Protein AF-0000000083894769 (afdb_homodimer)

Foldseek 3Di:
DQQDPPPDPQQPDPVSVLVVLVVLLVCLQPDPLLVLLVCLLRPHDHPPVCVVSSVVSNVSNCVSCVVVVHHSLQAALPDPSPDPDDPSQVSLLVSLVVQLVVCVVVVARPPSLVCCLPVNVVSNQPHNLCSLLPAAQQDPDHDSSNSNVVNCVVVVSHPPVSVVVSVVSNVVRNVVPDDPDPPDDLLVVLLVLLVVLLVCLLVVPVVVSLVSLVVNLVSVCVVVVADPPPPPVQCPPDPDPVLLSNLVSLLVSQLSSVVSNCVVPFLQPGDCSLLSNVVSQVVGVVNVVSNLVVLLCCQPPVLVVDDLSSLLSVLQNLLSQLLNDVDDCRSSLVSLQSQACAFPSSLVSLLSNLLSNLLSLCLNCVVDDLVSSPSRHHLSSLLSLVLRVVLPPVVLLDDDDPPPPDDLPPPCPDDSRPLSPCSPVPPDVNVSSSCCSSDPSSVVVLVDQSNAQAPLNSLLNQQSHQQVRHPDDPVSVLVSVCCCLPVNALCDCVSSRHNVNDLLSSLLSLLLSQLDDNPPPPPSVPPPCCPVPVVCPRTCSVSSLVVSQVSLVCCQVVVVVPDPDQSLLSVLVSLVVNQDDPPVDPVSLVSLLSSVVSVLVSCLVHQLLSQWDWDQDPNWTAIDNVSVLCSCLPRVQSRDVVHLAHDLSSLLRNLLNLQVNLLPTPHSLVRSVVVVVVCCVSPVSSVLRCLLNVVVNVVVVQVSNCVSPVPDDHRDLNVLSVVLLVVLLVLQVDDDPDDHDDDDLLSNLSSNLNNPVPDPPRVVSLLVVLVVCLVVPSLSSLLLNLVVLLSVQLSCQQPVDPPNPPPSLSSNQSSLQSNLQPCNNLLQLPLDDPPDDHDSSNSSGHPLSSLCSLVSVLQSVLPYDPVSLVSNLVHQCSLLSLLVSLLSLLVCVVVVNHRPGPPDDDSVVSSVSSVVSSLVSLVPHDLPSDDLVSLVVSLVSCVVRPVVVNVSSVVSNPPDPPPDD/DFQDPPPDPQQPDPVSVLVVLVVLLVCLQPDDLLVLLSCLLRPHDHPPVCVVSSVVSNVSSCVSCVVVVHHSLQAALPDPSPDPDDPSQVSLLVSLVVQLVVCVVVVARPPSLVCCLPVNVVSNQPHNLCSLLPADQQDPDHDSSNSNVVNCVVVVSHPPVSVVVSVVSNVVNNVVPDDPDPPDDLLVVLLVLLVVLLVCLLVVPVVVSLVSLVVNLVSVCVVVVADPPPPPVQCPPDPPPVLLSNLVSLLVSLLSSVVSNCVVPFLQPGDCSLLSNVVSQVVGPVNVVSNLVVLLCCQPPVLVVDDLSSLLSVLQNLLSQLLNDVDDCRSSLVSLQSQACAFPSSLVSLLSNLLSNLLSLCLNCVVPPLVSSPSRHHLSSLLSLVLRVVLQPVVLLDDDDPPPPDDLPPPCPDDSSVLSPCSPVPPDVNVSSVCCSSDPSSVVVLVDQSNAQAPLNSLLNQQSHQQVRHPDDPVSVLVSVCCCLPPNALCDCVSSRHNVNDLLSSLLSLLLSQLDDNPPPPVSVPPPCCPVPVVCPRTCSVSSLVVSQVSLVCCVVVVVVPDPDQSLLSVLVSLVVNQDDPPVDPVSLVSLLSSVVSVLVSCLVHQLLSQWDWDQDPNWTAIDNVSVLCSCLPRVQSRDVVHLAHDLSSLLRNLLNLQVNLLPTPHSLVRSVVVVVVCCVSPVSSVLRCLLNVVVNVVVVQVSNCVSPVPDDHRDLNVLSVVLLVVLLVLQVDDDPDDHDDDDLLSNLSSNLNNPVPDPPRVVSLLVVLVVCLVVVSLSSLLLNLVVLLSVQLSCQQPPDVPNPPPSLSSNQSSLQRNLQPCNNLLQLPLDDPPDDHDSSNSSGHPLSSLCSLVSVLQSVLPYDPVSLVSNLVHQCSLLSLLVSLLSLLVCVVVVNHRPRPPDDDSVVSSVSSVVSSLVSLVPHDLPSDDLVSLVVSLVSCVVRPVVVSVSSVVSNPPDPPPDD

Sequence (1930 aa):
MSFGGRSGFHAGSKKSLVFLLKFLSDLVPFEPPQYLKVHILHPPFVPPKHRSLLMEYVTLAKTRLADLQESVEDMGLYEDVSAAGASLQSQAAQDVEKAVCLFESSSRIPATVMEASIFRRPYFLTRFLPALLKPRALPLEADAQMNFIEALKQAEKIPAAQYSQYVESCQKRRQQSGSPRRPGAPLAVLQEQLQEFTELLAAGRDPESLAQLSRVSHTLSVVFPGSDDPVGPAAAPSLPELHLKVVDLILQSFCQSLLVASRGNPPNRQSLWGSRFVCVLLDNRQVLSSVIHRLKDLFHQQAASLRPAHILGLAAFIVHLQAAQPGPVPVAEALGSAVLSSSRTSMLFSVRLAVAAVSYGLCRGHSASPQRLQDFVPKSLYKKLLYLVPRLFPEARIRPEGQGGDGPTGSHLGDGCALLWSFTDGISWTETVLHLWRHAAFQQLQQLQPYQLCFSEWLHEELRVQRNSDVLSDAERQEYQQWACWELYLPRPEEQGGCGGDPRALCSRLLTAIMEPPPSREMNLENLDFSPGSSGTGTCLPDLLSRLQELVYEAEVGDLWGHRMGLGDFLLQVVSERCPASSGSVSSRLGLQRTIEAWNRVLLVLPPVMFFKIKAEAGRSIVDCSQLLQHITQLQRKACPPAGVLPCAVTVHLLKGLLFAAGRCGRPAAEVDRVWSLMSASCPLLLVSAVRWWQQLSPVLVSLWTRLQEAEPFPEQLQLLSACRLWACSLRAGPVLVQIPPGPVLVQAASLHGAFRGGMEHQQNFREVLNRLRETENQQVLASLLFLFVMDFLSELLDPQEESSGRSIWFCSELLAVVVNSADWLLLFRSNEPDLEPDPVTLTVSDNCSRLMPWAVCSLLQQQSAAFHQRALRCPGFLHSATLWYLAALRLFLDGEAPASAHQVEPTRVLDCTKQFILSLIRQAPAAALSCSQWIQLETHCVDLDPELAATLSVHLDHPRVAFLMSFGGRSGFHAGSKKSLVFLLKFLSDLVPFEPPQYLKVHILHPPFVPPKHRSLLMEYVTLAKTRLADLQESVEDMGLYEDVSAAGASLQSQAAQDVEKAVCLFESSSRIPATVMEASIFRRPYFLTRFLPALLKPRALPLEADAQMNFIEALKQAEKIPAAQYSQYVESCQKRRQQSGSPRRPGAPLAVLQEQLQEFTELLAAGRDPESLAQLSRVSHTLSVVFPGSDDPVGPAAAPSLPELHLKVVDLILQSFCQSLLVASRGNPPNRQSLWGSRFVCVLLDNRQVLSSVIHRLKDLFHQQAASLRPAHILGLAAFIVHLQAAQPGPVPVAEALGSAVLSSSRTSMLFSVRLAVAAVSYGLCRGHSASPQRLQDFVPKSLYKKLLYLVPRLFPEARIRPEGQGGDGPTGSHLGDGCALLWSFTDGISWTETVLHLWRHAAFQQLQQLQPYQLCFSEWLHEELRVQRNSDVLSDAERQEYQQWACWELYLPRPEEQGGCGGDPRALCSRLLTAIMEPPPSREMNLENLDFSPGSSGTGTCLPDLLSRLQELVYEAEVGDLWGHRMGLGDFLLQVVSERCPASSGSVSSRLGLQRTIEAWNRVLLVLPPVMFFKIKAEAGRSIVDCSQLLQHITQLQRKACPPAGVLPCAVTVHLLKGLLFAAGRCGRPAAEVDRVWSLMSASCPLLLVSAVRWWQQLSPVLVSLWTRLQEAEPFPEQLQLLSACRLWACSLRAGPVLVQIPPGPVLVQAASLHGAFRGGMEHQQNFREVLNRLRETENQQVLASLLFLFVMDFLSELLDPQEESSGRSIWFCSELLAVVVNSADWLLLFRSNEPDLEPDPVTLTVSDNCSRLMPWAVCSLLQQQSAAFHQRALRCPGFLHSATLWYLAALRLFLDGEAPASAHQVEPTRVLDCTKQFILSLIRQAPAAALSCSQWIQLETHCVDLDPELAATLSVHLDHPRVAFL

Nearest PDB structures (foldseek):
  7kzv-assembly1_S  TM=7.256E-01  e=8.244E-32  Homo sapiens
  7kzv-assembly1_A  TM=7.826E-01  e=1.412E-26  Homo sapiens
  6lhu-assembly1_B  TM=7.235E-01  e=1.491E-23  Xenopus laevis
  6lhs-assembly1_A  TM=7.829E-01  e=4.596E-22  Xenopus laevis
  6lhu-assembly1_A  TM=7.912E-01  e=2.336E-21  Xenopus laevis

pLDDT: mean 79.94, std 15.54, range [22.62, 97.25]

Organism: NCBI:txid48701

InterPro domains:
  IPR003516 Fanconi anaemia group A protein [PR00826] (643-665)
  IPR003516 Fanconi anaemia group A protein [PR00826] (778-796)
  IPR003516 Fanconi anaemia group A protein [PR00826] (817-835)
  IPR003516 Fanconi anaemia group A protein [PR00826] (871-894)
  IPR003516 Fanconi anaemia group A protein [PTHR12047] (2-954)
  IPR031729 Fanconi anaemia group A protein, N-terminal domain [PF15865] (1-69)
  IPR055277 Fanconi anaemia group A protein, C-terminal [PF03511] (747-948)
  IPR055386 Fanconi anaemia group A protein, helical domain [PF24781] (89-170)
  IPR055387 Fanconi anaemia group A protein, arcN subdomain [PF24783] (186-397)

Secondary structure (DSSP, 8-state):
-----TTSGGGS-HHHHHHHHHHHHHHTTTS-HHHHHHHHHS-----GGGHHHHHHHHHHHHHHHHHTT--GGGS-SS--TT-----HHHHHHHHHHHHHHHHHHHSS--HHHHHHHHHSHHHIIIIIHHHHT------SS--HHHHHHHHHHHTT-S-HHHHHHHHHHHHHHHHHSSS------HHHHHHHHHHHHHHHHHTT-HHHHHHHHHHHHHHHHHHS---SS---S---SS--HHHHHHHHHHHHHHHHHHHHHHHHS-GGGS-THHHHHHHHHHT-HHHHHHHHHHHHHHHHHSGGG--HHHHHHHHHHHHHHHHH--SSS-HHHHHHHHS--SSHHHHHHHHHHHHHHHHHHHHHHTTS-HHHHTTTS-HHHHHHHHHHHHHH-GGGGS--TT-SSS---------HHHHHGGGGTT--HHHHHHHHHH-HHHHHHHTSGGG---HHHHHHHHHT--GGG-SS-HHHHHHHHHIIIIIIITTS-GGGTS-TT-HHHHHHHHHHHHHS--------SS-----TTTTT-S-SHHHHHHHHHHHHHHHHHTTTTTTTS-HHHHHHHHHHHHSPP----HHHHHHHHHHHHHHHHHHTTS-GGGG-EEEEETTEEEEE-HHHHHHIIIIIHHH-SSTT---HHHHHHHHHHHHHHHHTSSSHHHHHHHHHHHHHHH-HHHHHHHHHTHHHHHHHHHHHHHHHHTTSPPPHHHHHHHHHHHHHHHHHH----PPPPSS-HHHHHHHHHHHHHS-STTHHHHHHHHHHHHHTT-HHHHHHHHHHHHHHHHHHHHS--STTTTHHHHHHHHHHHHHTT-SGGGGGG----TTS---GGGGGS-HHHHHHHHHHHHHHHTTS-HHHHHHHHHSTTHHHHHHHHHHHHHHHHHTT-S---SSS--HHHHHHHHHHHHHHHHHHS-GGGS-HHHHHHHHHHHHHH-HHHHHHHHHHHHS------/-----TTSGGGS-HHHHHHHHHHHHHHTTTS-HHHHHHHHHS-----GGGHHHHHHHHHHHHHHHHHTT--GGGS-SS--TT-----HHHHHHHHHHHHHHHHHHHSS--HHHHHHHHHSHHHIIIIIHHHHT------SS--HHHHHHHHHHHTT-S-HHHHHHHHHHHHHHHHHSSS------HHHHHHHHHHHHHHHHHTT-HHHHHHHHHHHHHHHHHHS---SS---S---SS--HHHHHHHHHHHHHHHHHHHHHHHHS-GGGS-THHHHHHHHHHT-HHHHHHHHHHHHHHHHHSGGG--HHHHHHHHHHHHHHHHH--SSS-HHHHHHHHS--SSHHHHHHHHHHHHHHHHHHHHHHTTS-HHHHTTTS-HHHHHHHHHHHHHH-GGGGS--TT-SSS---------HHHHHTGGGTT--HHHHHHHHHH-HHHHHHHTSGGG---HHHHHHHHHT--GGG-SS-HHHHHHHHHIIIIIIITTS-GGGTS-TT-HHHHHHHHHHHHHS--------SS-----TTTTT-S-SHHHHHHHHHHHHHHHHHTTTTTTTS-HHHHHHHHHHHHSPP----HHHHHHHHHHHHHHHHHHTTS-GGGG-EEEEETTEEEEE-HHHHHHIIIIIHHH-SSTT---HHHHHHHHHHHHHHHHTSSSHHHHHHHHHHHHHHH-HHHHHHHHHTHHHHHHHHHHHHHHHHTTSPPPHHHHHHHHHHHHHHHHHH----PPPPSS-HHHHHHHHHHHHHS-STTHHHHHHHHHHHHHTT-HHHHHHHHHHHHHHHHHHHHS--STTTTHHHHHHHHHHHHHTT-SHHHHHT----TTS---GGGGGS-HHHHHHHHHHHHHHHHTS-HHHHHHHHHSTTHHHHHHHHHHHHHHHHHTT-S---SSS--HHHHHHHHHHHHHHHHHHS-GGGS-HHHHHHHHHHHHHH-HHHHHHHHHHHHS------

Solvent-accessible surface area (backbone atoms only — not comparable to full-atom values): 107012 Å² total; per-residue (Å²): 137,70,54,53,58,76,89,26,79,55,50,74,43,73,69,53,38,53,51,49,47,50,51,53,54,68,41,49,88,76,54,58,67,70,59,45,41,46,43,63,74,49,55,59,57,59,60,82,90,52,41,67,58,52,50,53,36,42,52,51,38,51,52,49,26,56,72,68,73,46,66,71,62,71,61,48,90,68,58,62,89,79,77,82,77,68,53,67,70,57,35,21,42,49,33,36,54,51,50,32,54,49,21,64,74,66,81,42,81,49,67,67,58,59,45,27,59,68,79,37,37,66,35,33,62,71,37,34,44,55,48,63,53,53,67,50,66,71,65,98,61,80,46,55,60,53,52,47,52,49,52,39,44,75,70,65,70,52,60,69,69,60,53,51,52,30,56,51,46,15,52,54,51,43,64,69,70,57,82,86,72,78,83,71,60,73,63,61,56,50,50,52,45,49,52,49,31,39,51,29,50,61,68,67,39,62,70,61,30,52,53,40,49,52,52,47,42,50,54,48,44,64,76,45,70,52,75,85,61,76,73,58,86,70,74,69,91,72,75,54,67,67,60,47,52,49,45,49,48,50,55,51,44,50,26,50,36,49,56,48,43,49,72,77,32,56,68,58,72,45,74,69,57,63,47,50,55,46,50,50,42,65,74,34,63,55,53,40,54,51,43,53,52,48,50,52,45,38,54,74,73,41,46,86,75,56,50,74,64,53,39,44,29,52,16,49,49,42,25,31,44,28,51,70,41,80,56,94,79,26,66,37,43,54,51,33,64,62,48,48,61,31,33,39,71,34,35,55,46,40,49,54,31,27,50,39,19,43,34,49,13,48,33,48,20,60,91,43,55,79,72,50,30,58,41,23,35,56,46,39,32,50,31,48,43,67,56,44,46,49,70,76,33,68,73,65,66,55,77,68,89,55,69,67,90,59,69,78,80,65,72,72,71,67,68,71,55,56,61,51,65,32,76,77,69,72,55,60,68,66,57,46,51,56,49,50,67,68,3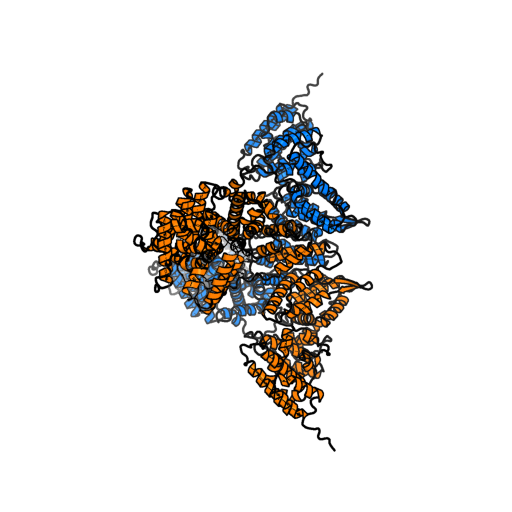0,66,72,54,54,54,48,53,72,38,67,84,40,40,67,28,53,68,58,50,49,56,53,55,57,56,24,34,31,65,45,38,78,49,27,54,68,52,44,51,54,49,52,47,42,46,49,60,64,48,30,28,60,30,43,53,84,66,29,26,33,51,58,35,67,66,53,47,48,50,51,51,52,50,57,67,36,44,69,73,73,66,63,78,73,58,77,77,77,60,74,62,64,78,54,87,52,51,31,32,54,35,57,62,58,55,50,43,53,49,48,34,53,53,45,35,35,63,76,56,50,66,67,51,88,81,62,52,71,33,59,51,53,54,47,56,50,59,70,67,48,72,76,83,70,82,41,70,67,50,50,51,51,41,28,49,36,49,52,41,44,51,57,54,55,70,56,44,52,45,38,54,52,44,40,79,40,82,53,96,92,38,57,41,77,46,45,65,68,50,47,47,45,42,63,66,49,47,36,67,41,33,79,62,78,42,30,58,53,63,69,59,49,46,41,53,51,51,10,48,54,48,45,21,61,76,27,89,55,30,48,63,45,44,39,51,50,49,54,50,38,46,69,73,30,32,29,59,47,47,24,46,53,64,40,32,83,71,40,48,64,47,51,52,51,50,46,43,68,74,45,70,80,60,72,79,36,63,64,62,49,44,54,53,53,32,40,52,48,25,45,44,46,60,74,37,90,61,91,68,79,82,69,87,70,60,54,65,57,51,16,40,19,42,48,55,54,55,68,81,50,84,86,44,61,72,43,46,58,56,51,52,51,50,39,56,74,68,68,39,58,68,31,51,34,50,33,40,52,56,33,46,50,49,36,41,49,42,44,68,54,70,53,86,84,68,73,60,58,39,56,50,56,37,51,57,44,46,69,68,46,40,78,48,61,68,52,60,61,70,74,54,82,78,61,85,85,58,82,74,58,59,75,63,64,20,46,25,71,67,54,56,67,44,43,32,44,44,49,46,54,48,58,66,72,51,56,70,68,54,52,58,50,32,66,70,21,75,56,40,67,62,51,52,52,51,28,50,54,51,32,49,47,33,49,73,71,67,66,51,69,75,42,87,86,55,72,56,69,62,50,51,51,50,52,43,48,53,50,51,52,52,47,59,72,69,47,58,80,79,66,51,54,73,68,52,54,51,50,54,29,62,64,22,53,83,77,38,53,69,58,21,53,57,49,47,56,63,67,66,59,68,77,76,66,79,125,136,74,54,53,59,74,88,26,82,56,50,75,44,72,70,52,38,50,51,50,47,49,52,52,54,67,43,48,90,76,54,58,65,69,59,46,40,46,45,63,74,47,55,61,53,58,58,82,92,51,40,67,59,55,49,53,38,43,51,50,39,48,52,48,25,58,72,70,74,44,66,70,65,69,60,48,89,68,59,62,88,78,77,83,77,70,55,68,70,58,34,22,43,51,34,37,55,53,50,34,54,50,22,64,74,64,79,42,83,48,66,68,59,61,46,28,59,68,79,37,39,66,37,33,61,72,37,35,44,53,49,62,53,52,67,50,64,71,62,95,62,81,48,56,59,52,51,47,53,50,53,39,44,76,69,66,70,51,60,69,69,60,51,53,52,27,56,48,46,15,52,53,47,41,63,68,70,54,79,85,73,79,83,71,60,72,63,60,55,50,51,53,46,48,52,51,32,38,52,28,52,60,69,67,39,62,70,61,30,52,52,41,49,53,54,47,42,50,54,48,45,63,78,44,69,52,75,84,62,75,72,57,86,71,75,71,88,72,73,53,69,66,60,47,53,48,46,50,49,51,54,51,44,52,27,50,36,49,56,49,43,50,71,76,31,57,68,57,73,44,74,66,57,62,47,52,57,46,50,50,42,66,73,35,63,56,54,40,53,52,42,54,51,48,50,52,46,38,54,74,72,43,47,87,75,56,49,72,64,55,39,44,29,53,17,49,50,42,25,32,45,29,50,70,42,79,57,97,80,26,65,36,41,54,51,33,64,62,47,48,62,31,33,38,69,34,35,56,45,42,46,54,32,26,50,38,19,42,32,50,14,50,34,48,21,60,91,43,55,79,72,52,29,58,43,23,34,55,47,38,31,50,31,47,44,67,57,44,45,48,70,76,33,67,73,64,65,54,77,68,90,55,70,68,89,58,68,80,80,65,70,72,72,67,68,70,54,56,62,51,64,33,78,79,69,71,54,60,66,66,57,47,50,55,50,49,66,68,29,65,72,54,53,55,48,52,72,38,68,84,40,41,67,28,53,68,56,52,50,56,51,55,57,55,25,36,30,65,46,37,78,50,28,56,67,53,43,52,55,48,51,49,42,47,49,58,63,48,30,27,61,30,44,52,86,66,28,26,32,52,56,34,67,65,52,46,48,50,52,50,52,49,58,66,36,44,69,72,72,65,63,78,72,56,76,76,76,59,74,61,64,78,53,87,54,51,31,31,54,35,58,62,57,55,50,43,52,50,47,32,52,53,46,34,35,62,76,56,50,67,65,51,86,78,62,54,69,33,58,52,53,53,47,56,51,58,69,66,50,71,76,84,69,83,41,71,68,50,49,51,50,42,28,49,36,49,53,40,43,51,57,54,56,72,55,44,53,45,38,53,53,43,40,79,41,82,53,96,93,39,57,41,77,45,46,65,67,50,47,48,45,42,63,66,48,49,38,67,42,30,78,61,78,43,30,57,54,63,68,59,50,46,40,52,51,50,13,48,54,48,44,22,61,76,26,89,54,31,48,65,44,44,38,51,51,47,54,51,40,46,71,74,30,31,28,60,46,46,23,46,54,64,38,33,85,71,39,48,64,47,52,52,51,49,45,43,69,75,44,71,80,59,74,79,36,64,63,63,46,44,53,54,52,32,39,52,49,26,45,44,47,61,74,38,90,62,91,69,80,81,69,87,70,60,52,65,57,51,16,40,20,40,47,56,53,55,69,81,50,83,87,45,61,72,46,46,58,56,52,51,51,50,39,55,74,69,69,40,57,68,33,52,32,51,33,40,51,55,34,46,49,51,36,41,48,42,46,68,55,72,54,87,84,68,72,59,57,38,58,49,54,37,51,58,44,47,70,67,46,41,78,47,61,67,52,63,61,70,73,55,83,74,62,86,85,56,82,75,58,60,74,62,65,20,46,25,71,67,54,54,67,45,42,32,45,45,51,48,55,50,59,67,72,50,56,70,66,53,53,59,49,33,67,68,22,74,57,40,66,63,51,51,51,49,30,48,52,52,31,50,50,33,49,74,71,67,65,52,69,76,42,87,86,56,72,56,68,62,51,51,51,50,53,42,48,54,48,50,53,54,46,60,71,69,47,58,79,79,68,50,52,72,67,52,54,51,50,53,29,63,65,22,52,84,77,38,53,70,59,22,52,57,48,48,54,63,67,65,60,67,77,77,66,82,122

Structure (mmCIF, N/CA/C/O backbone):
data_AF-0000000083894769-model_v1
#
loop_
_entity.id
_entity.type
_entity.pdbx_description
1 polymer 'Uncharacterized protein'
#
loop_
_atom_site.group_PDB
_atom_site.id
_atom_site.type_symbol
_atom_site.label_atom_id
_atom_site.label_alt_id
_atom_site.label_comp_id
_atom_site.label_asym_id
_atom_site.label_entity_id
_atom_site.label_seq_id
_atom_site.pdbx_PDB_ins_code
_atom_site.Cartn_x
_atom_site.Cartn_y
_atom_site.Cartn_z
_atom_site.occupancy
_atom_site.B_iso_or_equiv
_atom_site.auth_seq_id
_atom_site.auth_comp_id
_atom_site.auth_asym_id
_atom_site.auth_atom_id
_atom_site.pdbx_PDB_model_num
ATOM 1 N N . MET A 1 1 ? -73.438 -9.484 71.938 1 29.48 1 MET A N 1
ATOM 2 C CA . MET A 1 1 ? -74.812 -9.367 71.375 1 29.48 1 MET A CA 1
ATOM 3 C C . MET A 1 1 ? -74.75 -9.289 69.812 1 29.48 1 MET A C 1
ATOM 5 O O . MET A 1 1 ? -74.375 -8.258 69.25 1 29.48 1 MET A O 1
ATOM 9 N N . SER A 1 2 ? -74.062 -10.281 69.188 1 39.72 2 SER A N 1
ATOM 10 C CA . SER A 1 2 ? -73.812 -10.391 67.75 1 39.72 2 SER A CA 1
ATOM 11 C C . SER A 1 2 ? -75.062 -10.453 66.938 1 39.72 2 SER A C 1
ATOM 13 O O . SER A 1 2 ? -76.125 -10.875 67.5 1 39.72 2 SER A O 1
ATOM 15 N N . PHE A 1 3 ? -75.25 -9.461 66.062 1 53.47 3 PHE A N 1
ATOM 16 C CA . PHE A 1 3 ? -76.5 -9.453 65.25 1 53.47 3 PHE A CA 1
ATOM 17 C C . PHE A 1 3 ? -76.75 -10.852 64.75 1 53.47 3 PHE A C 1
ATOM 19 O O . PHE A 1 3 ? -75.875 -11.656 64.562 1 53.47 3 PHE A O 1
ATOM 26 N N . GLY A 1 4 ? -77.75 -11.594 65.25 1 44.75 4 GLY A N 1
ATOM 27 C CA . GLY A 1 4 ? -78.125 -12.945 64.938 1 44.75 4 GLY A CA 1
ATOM 28 C C . GLY A 1 4 ? -77.938 -13.273 63.469 1 44.75 4 GLY A C 1
ATOM 29 O O . GLY A 1 4 ? -77.875 -12.375 62.625 1 44.75 4 GLY A O 1
ATOM 30 N N . GLY A 1 5 ? -77.312 -14.375 63.062 1 45.22 5 GLY A N 1
ATOM 31 C CA . GLY A 1 5 ? -77 -14.898 61.719 1 45.22 5 GLY A CA 1
ATOM 32 C C . GLY A 1 5 ? -78.188 -14.891 60.781 1 45.22 5 GLY A C 1
ATOM 33 O O . GLY A 1 5 ? -79.188 -14.273 61.062 1 45.22 5 GLY A O 1
ATOM 34 N N . ARG A 1 6 ? -78.188 -15.492 59.812 1 51.19 6 ARG A N 1
ATOM 35 C CA . ARG A 1 6 ? -79.125 -15.602 58.688 1 51.19 6 ARG A CA 1
ATOM 36 C C . ARG A 1 6 ? -80.5 -15.938 59.219 1 51.19 6 ARG A C 1
ATOM 38 O O . ARG A 1 6 ? -81.5 -15.484 58.656 1 51.19 6 ARG A O 1
ATOM 45 N N . SER A 1 7 ? -80.562 -16.875 60.125 1 50.94 7 SER A N 1
ATOM 46 C CA . SER A 1 7 ? -81.875 -17.391 60.562 1 50.94 7 SER A CA 1
ATOM 47 C C . SER A 1 7 ? -82.5 -16.484 61.625 1 50.94 7 SER A C 1
ATOM 49 O O . SER A 1 7 ? -83.5 -16.844 62.25 1 50.94 7 SER A O 1
ATOM 51 N N . GLY A 1 8 ? -81.812 -15.281 61.844 1 50.53 8 GLY A N 1
ATOM 52 C CA . GLY A 1 8 ? -82.25 -14.492 62.969 1 50.53 8 GLY A CA 1
ATOM 53 C C . GLY A 1 8 ? -83.5 -13.641 62.656 1 50.53 8 GLY A C 1
ATOM 54 O O . GLY A 1 8 ? -83.812 -13.438 61.469 1 50.53 8 GLY A O 1
ATOM 55 N N . PHE A 1 9 ? -84.438 -13.438 63.5 1 52.5 9 PHE A N 1
ATOM 56 C CA . PHE A 1 9 ? -85.75 -12.797 63.406 1 52.5 9 PHE A CA 1
ATOM 57 C C . PHE A 1 9 ? -85.688 -11.484 62.656 1 52.5 9 PHE A C 1
ATOM 59 O O . PHE A 1 9 ? -86.625 -11.094 61.969 1 52.5 9 PHE A O 1
ATOM 66 N N . HIS A 1 10 ? -84.562 -10.836 62.688 1 55.09 10 HIS A N 1
ATOM 67 C CA . HIS A 1 10 ? -84.5 -9.484 62.156 1 55.09 10 HIS A CA 1
ATOM 68 C C . HIS A 1 10 ? -84.312 -9.492 60.625 1 55.09 10 HIS A C 1
ATOM 70 O O . HIS A 1 10 ? -84.625 -8.516 59.969 1 55.09 10 HIS A O 1
ATOM 76 N N . ALA A 1 11 ? -83.75 -10.672 60.031 1 54.31 11 ALA A N 1
ATOM 77 C CA . ALA A 1 11 ? -83.438 -10.781 58.594 1 54.31 11 ALA A CA 1
ATOM 78 C C . ALA A 1 11 ? -84.688 -11.219 57.812 1 54.31 11 ALA A C 1
ATOM 80 O O . ALA A 1 11 ? -84.625 -11.297 56.594 1 54.31 11 ALA A O 1
ATOM 81 N N . GLY A 1 12 ? -85.75 -11.68 58.469 1 57.91 12 GLY A N 1
ATOM 82 C CA . GLY A 1 12 ? -86.875 -12.344 57.781 1 57.91 12 GLY A CA 1
ATOM 83 C C . GLY A 1 12 ? -87.812 -11.375 57.062 1 57.91 12 GLY A C 1
ATOM 84 O O . GLY A 1 12 ? -88.438 -11.75 56.094 1 57.91 12 GLY A O 1
ATOM 85 N N . SER A 1 13 ? -88.188 -10.094 57.656 1 65.12 13 SER A N 1
ATOM 86 C CA . SER A 1 13 ? -89.125 -9.211 56.969 1 65.12 13 SER A CA 1
ATOM 87 C C . SER A 1 13 ? -88.438 -7.879 56.625 1 65.12 13 SER A C 1
ATOM 89 O O . SER A 1 13 ? -87.562 -7.422 57.312 1 65.12 13 SER A O 1
ATOM 91 N N . LYS A 1 14 ? -88.562 -7.285 55.312 1 70.56 14 LYS A N 1
ATOM 92 C CA . LYS A 1 14 ? -88 -6.027 54.812 1 70.56 14 LYS A CA 1
ATOM 93 C C . LYS A 1 14 ? -88.312 -4.879 55.75 1 70.56 14 LYS A C 1
ATOM 95 O O . LYS A 1 14 ? -87.438 -4.043 56.031 1 70.56 14 LYS A O 1
ATOM 100 N N . LYS A 1 15 ? -89.562 -4.875 56.312 1 73.12 15 LYS A N 1
ATOM 101 C CA . LYS A 1 15 ? -90 -3.783 57.188 1 73.12 15 LYS A CA 1
ATOM 102 C C . LYS A 1 15 ? -89.188 -3.779 58.5 1 73.12 15 LYS A C 1
ATOM 104 O O . LYS A 1 15 ? -88.812 -2.719 58.969 1 73.12 15 LYS A O 1
ATOM 109 N N . SER A 1 16 ? -88.938 -5.016 59 1 71.75 16 SER A N 1
ATOM 110 C CA . SER A 1 16 ? -88.188 -5.133 60.25 1 71.75 16 SER A CA 1
ATOM 111 C C . SER A 1 16 ? -86.688 -4.793 60.094 1 71.75 16 SER A C 1
ATOM 113 O O . SER A 1 16 ? -86.125 -4.184 60.969 1 71.75 16 SER A O 1
ATOM 115 N N . LEU A 1 17 ? -86.125 -4.996 58.812 1 70.94 17 LEU A N 1
ATOM 116 C CA . LEU A 1 17 ? -84.75 -4.695 58.469 1 70.94 17 LEU A CA 1
ATOM 117 C C . LEU A 1 17 ? -84.5 -3.193 58.312 1 70.94 17 LEU A C 1
ATOM 119 O O . LEU A 1 17 ? -83.562 -2.639 58.812 1 70.94 17 LEU A O 1
ATOM 123 N N . VAL A 1 18 ? -85.5 -2.588 57.625 1 75.5 18 VAL A N 1
ATOM 124 C CA . VAL A 1 18 ? -85.438 -1.147 57.406 1 75.5 18 VAL A CA 1
ATOM 125 C C . VAL A 1 18 ? -85.562 -0.415 58.75 1 75.5 18 VAL A C 1
ATOM 127 O O . VAL A 1 18 ? -84.812 0.561 59 1 75.5 18 VAL A O 1
ATOM 130 N N . PHE A 1 19 ? -86.5 -0.972 59.719 1 76.88 19 PHE A N 1
ATOM 131 C CA . PHE A 1 19 ? -86.688 -0.379 61.031 1 76.88 19 PHE A CA 1
ATOM 132 C C . PHE A 1 19 ? -85.375 -0.496 61.844 1 76.88 19 PHE A C 1
ATOM 134 O O . PHE A 1 19 ? -84.938 0.465 62.5 1 76.88 19 PHE A O 1
ATOM 141 N N . LEU A 1 20 ? -84.688 -1.724 61.75 1 73.75 20 LEU A N 1
ATOM 142 C CA . LEU A 1 20 ? -83.438 -1.942 62.5 1 73.75 20 LEU A CA 1
ATOM 143 C C . LEU A 1 20 ? -82.312 -1.017 62 1 73.75 20 LEU A C 1
ATOM 145 O O . LEU A 1 20 ? -81.625 -0.383 62.812 1 73.75 20 LEU A O 1
ATOM 149 N N . LEU A 1 21 ? -82.188 -0.837 60.625 1 74.88 21 LEU A N 1
ATOM 150 C CA . LEU A 1 21 ? -81.062 -0.046 60.062 1 74.88 21 LEU A CA 1
ATOM 151 C C . LEU A 1 21 ? -81.312 1.443 60.312 1 74.88 21 LEU A C 1
ATOM 153 O O . LEU A 1 21 ? -80.375 2.193 60.562 1 74.88 21 LEU A O 1
ATOM 157 N N . LYS A 1 22 ? -82.625 1.792 60.281 1 76.38 22 LYS A N 1
ATOM 158 C CA . LYS A 1 22 ? -82.938 3.176 60.625 1 76.38 22 LYS A CA 1
ATOM 159 C C . LYS A 1 22 ? -82.75 3.469 62.094 1 76.38 22 LYS A C 1
ATOM 161 O O . LYS A 1 22 ? -82.25 4.535 62.469 1 76.38 22 LYS A O 1
ATOM 166 N N . PHE A 1 23 ? -83.125 2.348 63 1 76.81 23 PHE A N 1
ATOM 167 C CA . PHE A 1 23 ? -82.875 2.461 64.438 1 76.81 23 PHE A CA 1
ATOM 168 C C . PHE A 1 23 ? -81.375 2.592 64.75 1 76.81 23 PHE A C 1
ATOM 170 O O . PHE A 1 23 ? -81 3.443 65.5 1 76.81 23 PHE A O 1
ATOM 177 N N . LEU A 1 24 ? -80.5 1.783 63.969 1 75.19 24 LEU A N 1
ATOM 178 C CA . LEU A 1 24 ? -79.062 1.847 64.188 1 75.19 24 LEU A CA 1
ATOM 179 C C . LEU A 1 24 ? -78.5 3.166 63.656 1 75.19 24 LEU A C 1
ATOM 181 O O . LEU A 1 24 ? -77.625 3.762 64.312 1 75.19 24 LEU A O 1
ATOM 185 N N . SER A 1 25 ? -79 3.674 62.469 1 77.5 25 SER A N 1
ATOM 186 C CA . SER A 1 25 ? -78.562 4.949 61.906 1 77.5 25 SER A CA 1
ATOM 187 C C . SER A 1 25 ? -78.938 6.109 62.812 1 77.5 25 SER A C 1
ATOM 189 O O . SER A 1 25 ? -78.125 7.062 62.938 1 77.5 25 SER A O 1
ATOM 191 N N . ASP A 1 26 ? -80.062 6 63.656 1 76.69 26 ASP A N 1
ATOM 192 C CA . ASP A 1 26 ? -80.5 7.055 64.562 1 76.69 26 ASP A CA 1
ATOM 193 C C . ASP A 1 26 ? -79.688 7.039 65.875 1 76.69 26 ASP A C 1
ATOM 195 O O . ASP A 1 26 ? -79.5 8.062 66.5 1 76.69 26 ASP A O 1
ATOM 199 N N . LEU A 1 27 ? -79.125 5.828 66.25 1 73.94 27 LEU A N 1
ATOM 200 C CA . LEU A 1 27 ? -78.375 5.68 67.5 1 73.94 27 LEU A CA 1
ATOM 201 C C . LEU A 1 27 ? -76.875 6.117 67.25 1 73.94 27 LEU A C 1
ATOM 203 O O . LEU A 1 27 ? -76.188 6.359 68.25 1 73.94 27 LEU A O 1
ATOM 207 N N . VAL A 1 28 ? -76.312 6.328 65.875 1 75.25 28 VAL A N 1
ATOM 208 C CA . VAL A 1 28 ? -74.875 6.527 65.5 1 75.25 28 VAL A CA 1
ATOM 209 C C . VAL A 1 28 ? -74.375 7.762 66.188 1 75.25 28 VAL A C 1
ATOM 211 O O . VAL A 1 28 ? -73.25 7.73 66.75 1 75.25 28 VAL A O 1
ATOM 214 N N . PRO A 1 29 ? -75.125 8.852 66.438 1 77.12 29 PRO A N 1
ATOM 215 C CA . PRO A 1 29 ? -74.5 10.016 67.062 1 77.12 29 PRO A CA 1
ATOM 216 C C . PRO A 1 29 ? -74.375 9.828 68.562 1 77.12 29 PRO A C 1
ATOM 218 O O . PRO A 1 29 ? -73.562 10.555 69.188 1 77.12 29 PRO A O 1
ATOM 221 N N . PHE A 1 30 ? -74.938 8.789 69.312 1 76.88 30 PHE A N 1
ATOM 222 C CA . PHE A 1 30 ? -74.938 8.656 70.75 1 76.88 30 PHE A CA 1
ATOM 223 C C . PHE A 1 30 ? -74.125 7.422 71.188 1 76.88 30 PHE A C 1
ATOM 225 O O . PHE A 1 30 ? -73.875 7.223 72.375 1 76.88 30 PHE A O 1
ATOM 232 N N . GLU A 1 31 ? -73.938 6.535 70.25 1 70.81 31 GLU A N 1
ATOM 233 C CA . GLU A 1 31 ? -73.25 5.281 70.625 1 70.81 31 GLU A CA 1
ATOM 234 C C . GLU A 1 31 ? -71.75 5.488 70.812 1 70.81 31 GLU A C 1
ATOM 236 O O . GLU A 1 31 ? -71.125 6.223 70 1 70.81 31 GLU A O 1
ATOM 241 N N . PRO A 1 32 ? -71.062 5 72 1 73.81 32 PRO A N 1
ATOM 242 C CA . PRO A 1 32 ? -69.625 5.082 72.125 1 73.81 32 PRO A CA 1
ATOM 243 C C . PRO A 1 32 ? -68.875 4.398 71 1 73.81 32 PRO A C 1
ATOM 245 O O . PRO A 1 32 ? -69.438 3.48 70.375 1 73.81 32 PRO A O 1
ATOM 248 N N . PRO A 1 33 ? -67.625 4.848 70.625 1 71.62 33 PRO A N 1
ATOM 249 C CA . PRO A 1 33 ? -66.875 4.367 69.438 1 71.62 33 PRO A CA 1
ATOM 250 C C . PRO A 1 33 ? -66.688 2.855 69.438 1 71.62 33 PRO A C 1
ATOM 252 O O . PRO A 1 33 ? -66.625 2.229 68.375 1 71.62 33 PRO A O 1
ATOM 255 N N . GLN A 1 34 ? -66.75 2.254 70.625 1 70.31 34 GLN A N 1
ATOM 256 C CA . GLN A 1 34 ? -66.438 0.825 70.75 1 70.31 34 GLN A CA 1
ATOM 257 C C . GLN A 1 34 ? -67.625 0.002 70.125 1 70.31 34 GLN A C 1
ATOM 259 O O . GLN A 1 34 ? -67.375 -1.013 69.5 1 70.31 34 GLN A O 1
ATOM 264 N N . TYR A 1 35 ? -68.812 0.448 70.312 1 69.88 35 TYR A N 1
ATOM 265 C CA . TYR A 1 35 ? -69.938 -0.299 69.812 1 69.88 35 TYR A CA 1
ATOM 266 C C . TYR A 1 35 ? -70.125 -0.053 68.312 1 69.88 35 TYR A C 1
ATOM 268 O O . TYR A 1 35 ? -70.562 -0.958 67.562 1 69.88 35 TYR A O 1
ATOM 276 N N . LEU A 1 36 ? -69.75 1.21 67.875 1 72.81 36 LEU A N 1
ATOM 277 C CA . LEU A 1 36 ? -69.812 1.506 66.438 1 72.81 36 LEU A CA 1
ATOM 278 C C . LEU A 1 36 ? -68.812 0.647 65.625 1 72.81 36 LEU A C 1
ATOM 280 O O . LEU A 1 36 ? -69.125 0.177 64.562 1 72.81 36 LEU A O 1
ATOM 284 N N . LYS A 1 37 ? -67.688 0.403 66.312 1 71.5 37 LYS A N 1
ATOM 285 C CA . LYS A 1 37 ? -66.625 -0.441 65.75 1 71.5 37 LYS A CA 1
ATOM 286 C C . LYS A 1 37 ? -67.125 -1.884 65.625 1 71.5 37 LYS A C 1
ATOM 288 O O . LYS A 1 37 ? -66.938 -2.525 64.562 1 71.5 37 LYS A O 1
ATOM 293 N N . VAL A 1 38 ? -67.875 -2.422 66.562 1 69.44 38 VAL A N 1
ATOM 294 C CA . VAL A 1 38 ? -68.438 -3.781 66.562 1 69.44 38 VAL A CA 1
ATOM 295 C C . VAL A 1 38 ? -69.5 -3.916 65.5 1 69.44 38 VAL A C 1
ATOM 297 O O . VAL A 1 38 ? -69.562 -4.934 64.812 1 69.44 38 VAL A O 1
ATOM 300 N N . HIS A 1 39 ? -70.312 -2.787 65.312 1 68.88 39 HIS A N 1
ATOM 301 C CA . HIS A 1 39 ? -71.375 -2.826 64.375 1 68.88 39 HIS A CA 1
ATOM 302 C C . HIS A 1 39 ? -70.875 -2.877 62.938 1 68.88 39 HIS A C 1
ATOM 304 O O . HIS A 1 39 ? -71.438 -3.514 62.062 1 68.88 39 HIS A O 1
ATOM 310 N N . ILE A 1 40 ? -69.625 -2.158 62.75 1 71.62 40 ILE A N 1
ATOM 311 C CA . ILE A 1 40 ? -69.062 -2.092 61.406 1 71.62 40 ILE A CA 1
ATOM 312 C C . ILE A 1 40 ? -68.375 -3.412 61.094 1 71.62 40 ILE A C 1
ATOM 314 O O . ILE A 1 40 ? -68.438 -3.898 59.969 1 71.62 40 ILE A O 1
ATOM 318 N N . LEU A 1 41 ? -67.812 -4.023 62.219 1 68.94 41 LEU A N 1
ATOM 319 C CA . LEU A 1 41 ? -67 -5.23 62.031 1 68.94 41 LEU A CA 1
ATOM 320 C C . LEU A 1 41 ? -67.875 -6.465 61.969 1 68.94 41 LEU A C 1
ATOM 322 O O . LEU A 1 41 ? -67.562 -7.445 61.312 1 68.94 41 LEU A O 1
ATOM 326 N N . HIS A 1 42 ? -69 -6.438 62.719 1 65.31 42 HIS A N 1
ATOM 327 C CA . HIS A 1 42 ? -70 -7.52 62.75 1 65.31 42 HIS A CA 1
ATOM 328 C C . HIS A 1 42 ? -71.375 -7 62.406 1 65.31 42 HIS A C 1
ATOM 330 O O . HIS A 1 42 ? -72.25 -6.895 63.312 1 65.31 42 HIS A O 1
ATOM 336 N N . PRO A 1 43 ? -71.625 -6.574 61.062 1 68.12 43 PRO A N 1
ATOM 337 C CA . PRO A 1 43 ? -72.875 -5.988 60.688 1 68.12 43 PRO A CA 1
ATOM 338 C C . PRO A 1 43 ? -74.062 -7.004 60.719 1 68.12 43 PRO A C 1
ATOM 340 O O . PRO A 1 43 ? -73.812 -8.211 60.625 1 68.12 43 PRO A O 1
ATOM 343 N N . PRO A 1 44 ? -75.188 -6.703 61 1 65.88 44 PRO A N 1
ATOM 344 C CA . PRO A 1 44 ? -76.312 -7.633 60.938 1 65.88 44 PRO A CA 1
ATOM 345 C C . PRO A 1 44 ? -76.5 -8.227 59.562 1 65.88 44 PRO A C 1
ATOM 347 O O . PRO A 1 44 ? -76.188 -7.598 58.562 1 65.88 44 PRO A O 1
ATOM 350 N N . PHE A 1 45 ? -76.75 -9.578 59.438 1 65.19 45 PHE A N 1
ATOM 351 C CA . PHE A 1 45 ? -77 -10.219 58.156 1 65.19 45 PHE A CA 1
ATOM 352 C C . PHE A 1 45 ? -78.188 -9.531 57.469 1 65.19 45 PHE A C 1
ATOM 354 O O . PHE A 1 45 ? -79.25 -9.375 58.031 1 65.19 45 PHE A O 1
ATOM 361 N N . VAL A 1 46 ? -78.062 -8.859 56.312 1 71.12 46 VAL A N 1
ATOM 362 C CA . VAL A 1 46 ? -79.125 -8.219 55.5 1 71.12 46 VAL A CA 1
ATOM 363 C C . VAL A 1 46 ? -79.188 -8.922 54.156 1 71.12 46 VAL A C 1
ATOM 365 O O . VAL A 1 46 ? -78.188 -9.211 53.531 1 71.12 46 VAL A O 1
ATOM 368 N N . PRO A 1 47 ? -80.312 -9.461 53.688 1 67.25 47 PRO A N 1
ATOM 369 C CA . PRO A 1 47 ? -80.438 -10.055 52.375 1 67.25 47 PRO A CA 1
ATOM 370 C C . PRO A 1 47 ? -79.875 -9.156 51.25 1 67.25 47 PRO A C 1
ATOM 372 O O . PRO A 1 47 ? -79.875 -7.934 51.406 1 67.25 47 PRO A O 1
ATOM 375 N N . PRO A 1 48 ? -79.062 -9.727 50.156 1 67.81 48 PRO A N 1
ATOM 376 C CA . PRO A 1 48 ? -78.375 -9 49.094 1 67.81 48 PRO A CA 1
ATOM 377 C C . PRO A 1 48 ? -79.25 -7.863 48.5 1 67.81 48 PRO A C 1
ATOM 379 O O . PRO A 1 48 ? -78.688 -6.836 48.094 1 67.81 48 PRO A O 1
ATOM 382 N N . LYS A 1 49 ? -80.5 -8.016 48.5 1 71.56 49 LYS A N 1
ATOM 383 C CA . LYS A 1 49 ? -81.375 -7.047 47.875 1 71.56 49 LYS A CA 1
ATOM 384 C C . LYS A 1 49 ? -81.438 -5.727 48.625 1 71.56 49 LYS A C 1
ATOM 386 O O . LYS A 1 49 ? -81.688 -4.672 48.062 1 71.56 49 LYS A O 1
ATOM 391 N N . HIS A 1 50 ? -81.125 -5.816 50 1 67.88 50 HIS A N 1
ATOM 392 C CA . HIS A 1 50 ? -81.25 -4.617 50.812 1 67.88 50 HIS A CA 1
ATOM 393 C C . HIS A 1 50 ? -79.875 -4.18 51.344 1 67.88 50 HIS A C 1
ATOM 395 O O . HIS A 1 50 ? -79.812 -3.447 52.344 1 67.88 50 HIS A O 1
ATOM 401 N N . ARG A 1 51 ? -78.688 -4.621 50.719 1 71.69 51 ARG A N 1
ATOM 402 C CA . ARG A 1 51 ? -77.312 -4.383 51.125 1 71.69 51 ARG A CA 1
ATOM 403 C C . ARG A 1 51 ? -77 -2.896 51.062 1 71.69 51 ARG A C 1
ATOM 405 O O . ARG A 1 51 ? -76.125 -2.41 51.812 1 71.69 51 ARG A O 1
ATOM 412 N N . SER A 1 52 ? -77.75 -2.281 50.156 1 75.38 52 SER A N 1
ATOM 413 C CA . SER A 1 52 ? -77.5 -0.854 50 1 75.38 52 SER A CA 1
ATOM 414 C C . SER A 1 52 ? -77.812 -0.088 51.281 1 75.38 52 SER A C 1
ATOM 416 O O . SER A 1 52 ? -77.125 0.868 51.656 1 75.38 52 SER A O 1
ATOM 418 N N . LEU A 1 53 ? -78.875 -0.571 52.062 1 75.06 53 LEU A N 1
ATOM 419 C CA . LEU A 1 53 ? -79.25 0.092 53.281 1 75.06 53 LEU A CA 1
ATOM 420 C C . LEU A 1 53 ? -78.25 -0.126 54.406 1 75.06 53 LEU A C 1
ATOM 422 O O . LEU A 1 53 ? -77.938 0.781 55.188 1 75.06 53 LEU A O 1
ATOM 426 N N . LEU A 1 54 ? -77.562 -1.327 54.406 1 73.06 54 LEU A N 1
ATOM 427 C CA . LEU A 1 54 ? -76.5 -1.622 55.375 1 73.06 54 LEU A CA 1
ATOM 428 C C . LEU A 1 54 ? -75.25 -0.768 55.062 1 73.06 54 LEU A C 1
ATOM 430 O O . LEU A 1 54 ? -74.625 -0.249 56 1 73.06 54 LEU A O 1
ATOM 434 N N . MET A 1 55 ? -75 -0.586 53.75 1 76.5 55 MET A N 1
ATOM 435 C CA . MET A 1 55 ? -73.812 0.183 53.375 1 76.5 55 MET A CA 1
ATOM 436 C C . MET A 1 55 ? -73.938 1.648 53.75 1 76.5 55 MET A C 1
ATOM 438 O O . MET A 1 55 ? -73 2.301 54.125 1 76.5 55 MET A O 1
ATOM 442 N N . GLU A 1 56 ? -75.188 2.104 53.719 1 78.69 56 GLU A N 1
ATOM 443 C CA . GLU A 1 56 ? -75.5 3.473 54.156 1 78.69 56 GLU A CA 1
ATOM 444 C C . GLU A 1 56 ? -75.25 3.631 55.625 1 78.69 56 GLU A C 1
ATOM 446 O O . GLU A 1 56 ? -74.688 4.625 56.094 1 78.69 56 GLU A O 1
ATOM 451 N N . TYR A 1 57 ? -75.688 2.523 56.5 1 75.31 57 TYR A N 1
ATOM 452 C CA . TYR A 1 57 ? -75.375 2.551 57.906 1 75.31 57 TYR A CA 1
ATOM 453 C C . TYR A 1 57 ? -73.875 2.486 58.188 1 75.31 57 TYR A C 1
ATOM 455 O O . TYR A 1 57 ? -73.375 3.24 59.031 1 75.31 57 TYR A O 1
ATOM 463 N N . VAL A 1 58 ? -73.125 1.633 57.406 1 75.06 58 VAL A N 1
ATOM 464 C CA . VAL A 1 58 ? -71.688 1.448 57.625 1 75.06 58 VAL A CA 1
ATOM 465 C C . VAL A 1 58 ? -70.938 2.748 57.312 1 75.06 58 VAL A C 1
ATOM 467 O O . VAL A 1 58 ? -70.062 3.143 58.062 1 75.06 58 VAL A O 1
ATOM 470 N N . THR A 1 59 ? -71.438 3.404 56.219 1 78.31 59 THR A N 1
ATOM 471 C CA . THR A 1 59 ? -70.812 4.676 55.875 1 78.31 59 THR A CA 1
ATOM 472 C C . THR A 1 59 ? -71.062 5.727 56.938 1 78.31 59 THR A C 1
ATOM 474 O O . THR A 1 59 ? -70.188 6.508 57.281 1 78.31 59 THR A O 1
ATOM 477 N N . LEU A 1 60 ? -72.25 5.656 57.562 1 79.12 60 LEU A N 1
ATOM 478 C CA . LEU A 1 60 ? -72.625 6.602 58.594 1 79.12 60 LEU A CA 1
ATOM 479 C C . LEU A 1 60 ? -71.812 6.312 59.875 1 79.12 60 LEU A C 1
ATOM 481 O O . LEU A 1 60 ? -71.312 7.238 60.531 1 79.12 60 LEU A O 1
ATOM 485 N N . ALA A 1 61 ? -71.688 5.004 60.219 1 76.19 61 ALA A N 1
ATOM 486 C CA . ALA A 1 61 ? -70.938 4.617 61.438 1 76.19 61 ALA A CA 1
ATOM 487 C C . ALA A 1 61 ? -69.438 4.926 61.25 1 76.19 61 ALA A C 1
ATOM 489 O O . ALA A 1 61 ? -68.812 5.402 62.188 1 76.19 61 ALA A O 1
ATOM 490 N N . LYS A 1 62 ? -68.875 4.754 59.969 1 75 62 LYS A N 1
ATOM 491 C CA . LYS A 1 62 ? -67.438 5.055 59.688 1 75 62 LYS A CA 1
ATOM 492 C C . LYS A 1 62 ? -67.188 6.555 59.75 1 75 62 LYS A C 1
ATOM 494 O O . LYS A 1 62 ? -66.125 6.977 60.25 1 75 62 LYS A O 1
ATOM 499 N N . THR A 1 63 ? -68.125 7.316 59.219 1 78.44 63 THR A N 1
ATOM 500 C CA . THR A 1 63 ? -67.938 8.766 59.281 1 78.44 63 THR A CA 1
ATOM 501 C C . THR A 1 63 ? -68 9.25 60.75 1 78.44 63 THR A C 1
ATOM 503 O O . THR A 1 63 ? -67.25 10.141 61.125 1 78.44 63 THR A O 1
ATOM 506 N N . ARG A 1 64 ? -68.875 8.523 61.625 1 78.12 64 ARG A N 1
ATOM 507 C CA . ARG A 1 64 ? -68.875 8.906 63.031 1 78.12 64 ARG A CA 1
ATOM 508 C C . ARG A 1 64 ? -67.625 8.508 63.75 1 78.12 64 ARG A C 1
ATOM 510 O O . ARG A 1 64 ? -67.125 9.266 64.562 1 78.12 64 ARG A O 1
ATOM 517 N N . LEU A 1 65 ? -67.062 7.379 63.375 1 74 65 LEU A N 1
ATOM 518 C CA . LEU A 1 65 ? -65.812 6.949 63.969 1 74 65 LEU A CA 1
ATOM 519 C C . LEU A 1 65 ? -64.688 7.848 63.531 1 74 65 LEU A C 1
ATOM 521 O O . LEU A 1 65 ? -63.781 8.156 64.312 1 74 65 LEU A O 1
ATOM 525 N N . ALA A 1 66 ? -64.688 8.32 62.219 1 74.5 66 ALA A N 1
ATOM 526 C CA . ALA A 1 66 ? -63.719 9.281 61.75 1 74.5 66 ALA A CA 1
ATOM 527 C C . ALA A 1 66 ? -63.844 10.617 62.469 1 74.5 66 ALA A C 1
ATOM 529 O O . ALA A 1 66 ? -62.812 11.242 62.812 1 74.5 66 ALA A O 1
ATOM 530 N N . ASP A 1 67 ? -65 11.008 62.844 1 76.06 67 ASP A N 1
ATOM 531 C CA . ASP A 1 67 ? -65.188 12.242 63.594 1 76.06 67 ASP A CA 1
ATOM 532 C C . ASP A 1 67 ? -64.688 12.125 65 1 76.06 67 ASP A C 1
ATOM 534 O O . ASP A 1 67 ? -64.25 13.117 65.625 1 76.06 67 ASP A O 1
ATOM 538 N N . LEU A 1 68 ? -64.812 10.867 65.625 1 73.62 68 LEU A N 1
ATOM 539 C CA . LEU A 1 68 ? -64.312 10.664 67 1 73.62 68 LEU A CA 1
ATOM 540 C C . LEU A 1 68 ? -62.875 10.266 67 1 73.62 68 LEU A C 1
ATOM 542 O O . LEU A 1 68 ? -62.312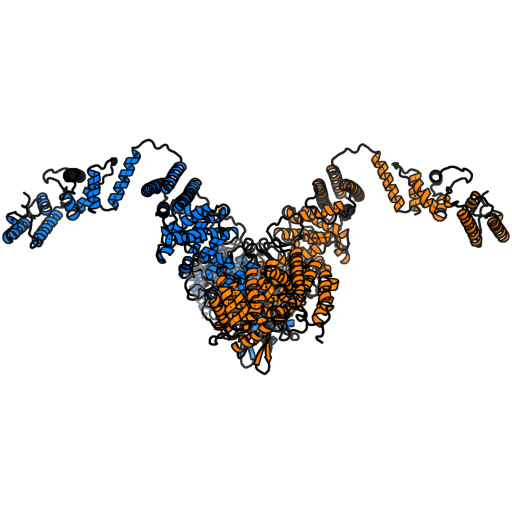 10 68.125 1 73.62 68 LEU A O 1
ATOM 546 N N . GLN A 1 69 ? -62.062 10.406 65.875 1 67.38 69 GLN A N 1
ATOM 547 C CA . GLN A 1 69 ? -60.656 10.102 65.625 1 67.38 69 GLN A CA 1
ATOM 548 C C . GLN A 1 69 ? -60.312 8.703 66.062 1 67.38 69 GLN A C 1
ATOM 550 O O . GLN A 1 69 ? -59.219 8.477 66.625 1 67.38 69 GLN A O 1
ATOM 555 N N . GLU A 1 70 ? -61.312 7.793 66.125 1 67.12 70 GLU A N 1
ATOM 556 C CA . GLU A 1 70 ? -61.062 6.398 66.5 1 67.12 70 GLU A CA 1
ATOM 557 C C . GLU A 1 70 ? -61.094 5.504 65.25 1 67.12 70 GLU A C 1
ATOM 559 O O . GLU A 1 70 ? -62 5.586 64.438 1 67.12 70 GLU A O 1
ATOM 564 N N . SER A 1 71 ? -59.875 4.98 64.812 1 62.19 71 SER A N 1
ATOM 565 C CA . SER A 1 71 ? -59.781 4.207 63.562 1 62.19 71 SER A CA 1
ATOM 566 C C . SER A 1 71 ? -60.281 2.783 63.781 1 62.19 71 SER A C 1
ATOM 568 O O . SER A 1 71 ? -59.969 2.148 64.812 1 62.19 71 SER A O 1
ATOM 570 N N . VAL A 1 72 ? -61.281 2.379 63.156 1 61.09 72 VAL A N 1
ATOM 571 C CA . VAL A 1 72 ? -61.812 1.021 63.156 1 61.09 72 VAL A CA 1
ATOM 572 C C . VAL A 1 72 ? -60.688 0.02 62.906 1 61.09 72 VAL A C 1
ATOM 574 O O . VAL A 1 72 ? -60.719 -1.112 63.406 1 61.09 72 VAL A O 1
ATOM 577 N N . GLU A 1 73 ? -59.594 0.491 62.188 1 60.5 73 GLU A N 1
ATOM 578 C CA . GLU A 1 73 ? -58.531 -0.36 61.688 1 60.5 73 GLU A CA 1
ATOM 579 C C . GLU A 1 73 ? -57.562 -0.784 62.781 1 60.5 73 GLU A C 1
ATOM 581 O O . GLU A 1 73 ? -56.844 -1.753 62.656 1 60.5 73 GLU A O 1
ATOM 586 N N . ASP A 1 74 ? -57.719 -0.192 64 1 63.44 74 ASP A N 1
ATOM 587 C CA . ASP A 1 74 ? -56.719 -0.423 65.062 1 63.44 74 ASP A CA 1
ATOM 588 C C . ASP A 1 74 ? -57.188 -1.551 66 1 63.44 74 ASP A C 1
ATOM 590 O O . ASP A 1 74 ? -56.562 -1.774 67.062 1 63.44 74 ASP A O 1
ATOM 594 N N . MET A 1 75 ? -58.281 -2.232 65.812 1 64.38 75 MET A N 1
ATOM 595 C CA . MET A 1 75 ? -58.719 -3.334 66.688 1 64.38 75 MET A CA 1
ATOM 596 C C . MET A 1 75 ? -58.156 -4.66 66.188 1 64.38 75 MET A C 1
ATOM 598 O O . MET A 1 75 ? -58.031 -4.867 64.938 1 64.38 75 MET A O 1
ATOM 602 N N . GLY A 1 76 ? -57.688 -5.605 67.125 1 69.19 76 GLY A N 1
ATOM 603 C CA . GLY A 1 76 ? -57.188 -6.93 66.75 1 69.19 76 GLY A CA 1
ATOM 604 C C . GLY A 1 76 ? -58.219 -7.828 66.125 1 69.19 76 GLY A C 1
ATOM 605 O O . GLY A 1 76 ? -59.438 -7.535 66.25 1 69.19 76 GLY A O 1
ATOM 606 N N . LEU A 1 77 ? -57.875 -8.875 65.375 1 73.12 77 LEU A N 1
ATOM 607 C CA . LEU A 1 77 ? -58.781 -9.773 64.688 1 73.12 77 LEU A CA 1
ATOM 608 C C . LEU A 1 77 ? -59.656 -10.555 65.625 1 73.12 77 LEU A C 1
ATOM 610 O O .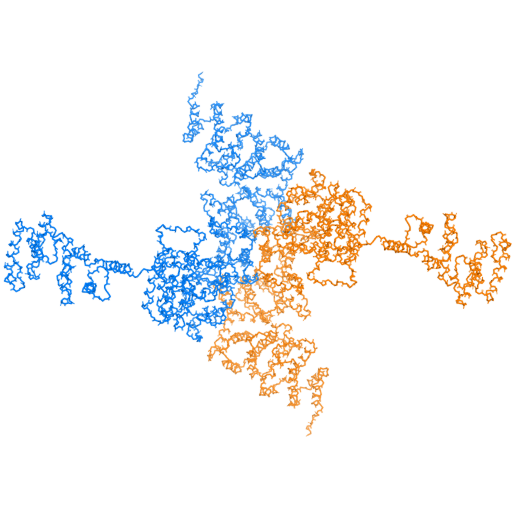 LEU A 1 77 ? -60.812 -10.836 65.375 1 73.12 77 LEU A O 1
ATOM 614 N N . TYR A 1 78 ? -59.031 -10.961 66.875 1 72.56 78 TYR A N 1
ATOM 615 C CA . TYR A 1 78 ? -59.719 -11.812 67.812 1 72.56 78 TYR A CA 1
ATOM 616 C C . TYR A 1 78 ? -60 -11.055 69.125 1 72.56 78 TYR A C 1
ATOM 618 O O . TYR A 1 78 ? -60.312 -11.672 70.125 1 72.56 78 TYR A O 1
ATOM 626 N N . GLU A 1 79 ? -59.688 -9.82 69.062 1 62.34 79 GLU A N 1
ATOM 627 C CA . GLU A 1 79 ? -59.812 -9.039 70.312 1 62.34 79 GLU A CA 1
ATOM 628 C C . GLU A 1 79 ? -61.25 -9.039 70.812 1 62.34 79 GLU A C 1
ATOM 630 O O . GLU A 1 79 ? -62.188 -8.852 70 1 62.34 79 GLU A O 1
ATOM 635 N N . ASP A 1 80 ? -61.312 -9.836 71.875 1 50.78 80 ASP A N 1
ATOM 636 C CA . ASP A 1 80 ? -62.531 -9.633 72.688 1 50.78 80 ASP A CA 1
ATOM 637 C C . ASP A 1 80 ? -62.656 -8.18 73.125 1 50.78 80 ASP A C 1
ATOM 639 O O . ASP A 1 80 ? -61.656 -7.582 73.562 1 50.78 80 ASP A O 1
ATOM 643 N N . VAL A 1 81 ? -63.406 -7.363 72.5 1 46.97 81 VAL A N 1
ATOM 644 C CA . VAL A 1 81 ? -63.719 -5.953 72.688 1 46.97 81 VAL A CA 1
ATOM 645 C C . VAL A 1 81 ? -63.531 -5.57 74.188 1 46.97 81 VAL A C 1
ATOM 647 O O . VAL A 1 81 ? -63.562 -4.387 74.562 1 46.97 81 VAL A O 1
ATOM 650 N N . SER A 1 82 ? -63.531 -6.547 75.188 1 44.84 82 SER A N 1
ATOM 651 C CA . SER A 1 82 ? -63.531 -6.023 76.562 1 44.84 82 SER A CA 1
ATOM 652 C C . SER A 1 82 ? -62.156 -5.512 76.938 1 44.84 82 SER A C 1
ATOM 654 O O . SER A 1 82 ? -62 -4.93 78 1 44.84 82 SER A O 1
ATOM 656 N N . ALA A 1 83 ? -60.906 -6.203 76.625 1 46.31 83 ALA A N 1
ATOM 657 C CA . ALA A 1 83 ? -59.688 -5.898 77.375 1 46.31 83 ALA A CA 1
ATOM 658 C C . ALA A 1 83 ? -59 -4.656 76.812 1 46.31 83 ALA A C 1
ATOM 660 O O . ALA A 1 83 ? -58.656 -4.602 75.625 1 46.31 83 ALA A O 1
ATOM 661 N N . ALA A 1 84 ? -59 -3.496 77.312 1 46.62 84 ALA A N 1
ATOM 662 C CA . ALA A 1 84 ? -58.5 -2.145 77.062 1 46.62 84 ALA A CA 1
ATOM 663 C C . ALA A 1 84 ? -57.125 -2.178 76.438 1 46.62 84 ALA A C 1
ATOM 665 O O . ALA A 1 84 ? -56.844 -1.41 75.5 1 46.62 84 ALA A O 1
ATOM 666 N N . GLY A 1 85 ? -56 -2.355 77.25 1 46.44 85 GLY A N 1
ATOM 667 C CA . GLY A 1 85 ? -54.688 -1.746 77.312 1 46.44 85 GLY A CA 1
ATOM 668 C C . GLY A 1 85 ? -53.719 -2.252 76.312 1 46.44 85 GLY A C 1
ATOM 669 O O . GLY A 1 85 ? -52.5 -1.991 76.375 1 46.44 85 GLY A O 1
ATOM 670 N N . ALA A 1 86 ? -53.844 -3.365 75.75 1 49.94 86 ALA A N 1
ATOM 671 C CA . ALA A 1 86 ? -52.625 -3.898 75.188 1 49.94 86 ALA A CA 1
ATOM 672 C C . ALA A 1 86 ? -52.219 -3.096 73.938 1 49.94 86 ALA A C 1
ATOM 674 O O . ALA A 1 86 ? -53.094 -2.602 73.188 1 49.94 86 ALA A O 1
ATOM 675 N N . SER A 1 87 ? -50.938 -2.461 73.938 1 56.94 87 SER A N 1
ATOM 676 C CA . SER A 1 87 ? -50.344 -1.732 72.812 1 56.94 87 SER A CA 1
ATOM 677 C C . SER A 1 87 ? -50.656 -2.42 71.5 1 56.94 87 SER A C 1
ATOM 679 O O . SER A 1 87 ? -50.875 -3.631 71.438 1 56.94 87 SER A O 1
ATOM 681 N N . LEU A 1 88 ? -51.062 -1.613 70.5 1 59.56 88 LEU A N 1
ATOM 682 C CA . LEU A 1 88 ? -51.438 -2.033 69.125 1 59.56 88 LEU A CA 1
ATOM 683 C C . LEU A 1 88 ? -50.469 -3.121 68.625 1 59.56 88 LEU A C 1
ATOM 685 O O . LEU A 1 88 ? -50.906 -4.066 68 1 59.56 88 LEU A O 1
ATOM 689 N N . GLN A 1 89 ? -49.25 -3.002 68.875 1 62.75 89 GLN A N 1
ATOM 690 C CA . GLN A 1 89 ? -48.219 -3.947 68.438 1 62.75 89 GLN A CA 1
ATOM 691 C C . GLN A 1 89 ? -48.344 -5.285 69.125 1 62.75 89 GLN A C 1
ATOM 693 O O . GLN A 1 89 ? -48.188 -6.344 68.562 1 62.75 89 GLN A O 1
ATOM 698 N N . SER A 1 90 ? -48.656 -5.227 70.438 1 73.06 90 SER A N 1
ATOM 699 C CA . SER A 1 90 ? -48.844 -6.441 71.188 1 73.06 90 SER A CA 1
ATOM 700 C C . SER A 1 90 ? -50.125 -7.188 70.812 1 73.06 90 SER A C 1
ATOM 702 O O . SER A 1 90 ? -50.156 -8.422 70.812 1 73.06 90 SER A O 1
ATOM 704 N N . GLN A 1 91 ? -51.125 -6.438 70.312 1 74.38 91 GLN A N 1
ATOM 705 C CA . GLN A 1 91 ? -52.375 -7.047 69.938 1 74.38 91 GLN A CA 1
ATOM 706 C C . GLN A 1 91 ? -52.188 -7.852 68.625 1 74.38 91 GLN A C 1
ATOM 708 O O . GLN A 1 91 ? -52.75 -8.945 68.5 1 74.38 91 GLN A O 1
ATOM 713 N N . ALA A 1 92 ? -51.406 -7.281 67.688 1 78.88 92 ALA A N 1
ATOM 714 C CA . ALA A 1 92 ? -51.125 -8 66.438 1 78.88 92 ALA A CA 1
ATOM 715 C C . ALA A 1 92 ? -50.438 -9.32 66.75 1 78.88 92 ALA A C 1
ATOM 717 O O . ALA A 1 92 ? -50.75 -10.344 66.125 1 78.88 92 ALA A O 1
ATOM 718 N N . ALA A 1 93 ? -49.562 -9.328 67.688 1 80.62 93 ALA A N 1
ATOM 719 C CA . ALA A 1 93 ? -48.844 -10.547 68.062 1 80.62 93 ALA A CA 1
ATOM 720 C C . ALA A 1 93 ? -49.781 -11.578 68.688 1 80.62 93 ALA A C 1
ATOM 722 O O . ALA A 1 93 ? -49.656 -12.773 68.438 1 80.62 93 ALA A O 1
ATOM 723 N N . GLN A 1 94 ? -50.75 -11.133 69.375 1 81.56 94 GLN A N 1
ATOM 724 C CA . GLN A 1 94 ? -51.75 -12.023 70 1 81.56 94 GLN A CA 1
ATOM 725 C C . GLN A 1 94 ? -52.688 -12.586 68.938 1 81.56 94 GLN A C 1
ATOM 727 O O . GLN A 1 94 ? -53.062 -13.758 69 1 81.56 94 GLN A O 1
ATOM 732 N N . ASP A 1 95 ? -53.062 -11.711 67.938 1 79.56 95 ASP A N 1
ATOM 733 C CA . ASP A 1 95 ? -53.906 -12.172 66.875 1 79.56 95 ASP A CA 1
ATOM 734 C C . ASP A 1 95 ? -53.219 -13.258 66.062 1 79.56 95 ASP A C 1
ATOM 736 O O . ASP A 1 95 ? -53.844 -14.25 65.688 1 79.56 95 ASP A O 1
ATOM 740 N N . VAL A 1 96 ? -51.875 -13.039 65.875 1 84.44 96 VAL A N 1
ATOM 741 C CA . VAL A 1 96 ? -51.094 -14.023 65.125 1 84.44 96 VAL A CA 1
ATOM 742 C C . VAL A 1 96 ? -51.031 -15.336 65.875 1 84.44 96 VAL A C 1
ATOM 744 O O . VAL A 1 96 ? -51.219 -16.406 65.312 1 84.44 96 VAL A O 1
ATOM 747 N N . GLU A 1 97 ? -50.75 -15.336 67.188 1 83.38 97 GLU A N 1
ATOM 748 C CA . GLU A 1 97 ? -50.656 -16.531 68 1 83.38 97 GLU A CA 1
ATOM 749 C C . GLU A 1 97 ? -51.969 -17.312 68 1 83.38 97 GLU A C 1
ATOM 751 O O . GLU A 1 97 ? -51.969 -18.531 67.875 1 83.38 97 GLU A O 1
ATOM 756 N N . LYS A 1 98 ? -53.062 -16.562 68.062 1 82.12 98 LYS A N 1
ATOM 757 C CA . LYS A 1 98 ? -54.375 -17.219 68.062 1 82.12 98 LYS A CA 1
ATOM 758 C C . LYS A 1 98 ? -54.719 -17.781 66.688 1 82.12 98 LYS A C 1
ATOM 760 O O . LYS A 1 98 ? -55.25 -18.875 66.562 1 82.12 98 LYS A O 1
ATOM 765 N N . ALA A 1 99 ? -54.344 -17.016 65.562 1 85.56 99 ALA A N 1
ATOM 766 C CA . ALA A 1 99 ? -54.562 -17.5 64.25 1 85.56 99 ALA A CA 1
ATOM 767 C C . ALA A 1 99 ? -53.781 -18.766 63.969 1 85.56 99 ALA A C 1
ATOM 769 O O . ALA A 1 99 ? -54.281 -19.719 63.375 1 85.56 99 ALA A O 1
ATOM 770 N N . VAL A 1 100 ? -52.531 -18.859 64.5 1 84.88 100 VAL A N 1
ATOM 771 C CA . VAL A 1 100 ? -51.656 -20.031 64.25 1 84.88 100 VAL A CA 1
ATOM 772 C C . VAL A 1 100 ? -52.188 -21.219 65.062 1 84.88 100 VAL A C 1
ATOM 774 O O . VAL A 1 100 ? -52.219 -22.344 64.562 1 84.88 100 VAL A O 1
ATOM 777 N N . CYS A 1 101 ? -52.719 -21 66.25 1 82.94 101 CYS A N 1
ATOM 778 C CA . CYS A 1 101 ? -53.312 -22.062 67.062 1 82.94 101 CYS A CA 1
ATOM 779 C C . CYS A 1 101 ? -54.562 -22.625 66.438 1 82.94 101 CYS A C 1
ATOM 781 O O . CYS A 1 101 ? -54.781 -23.828 66.438 1 82.94 101 CYS A O 1
ATOM 783 N N . LEU A 1 102 ? -55.375 -21.719 65.812 1 81.44 102 LEU A N 1
ATOM 784 C CA . LEU A 1 102 ? -56.625 -22.172 65.188 1 81.44 102 LEU A CA 1
ATOM 785 C C . LEU A 1 102 ? -56.312 -22.938 63.906 1 81.44 102 LEU A C 1
ATOM 787 O O . LEU A 1 102 ? -56.969 -23.938 63.625 1 81.44 102 LEU A O 1
ATOM 791 N N . PHE A 1 103 ? -55.188 -22.531 63.25 1 82.25 103 PHE A N 1
ATOM 792 C CA . PHE A 1 103 ? -54.75 -23.234 62.062 1 82.25 103 PHE A CA 1
ATOM 793 C C . PHE A 1 103 ? -54.188 -24.609 62.406 1 82.25 103 PHE A C 1
ATOM 795 O O . PHE A 1 103 ? -54.438 -25.578 61.688 1 82.25 103 PHE A O 1
ATOM 802 N N . GLU A 1 104 ? -53.438 -24.719 63.406 1 79.69 104 GLU A N 1
ATOM 803 C CA . GLU A 1 104 ? -52.875 -26 63.844 1 79.69 104 GLU A CA 1
ATOM 804 C C . GLU A 1 104 ? -53.969 -27.016 64.125 1 79.69 104 GLU A C 1
ATOM 806 O O . GLU A 1 104 ? -53.812 -28.203 63.875 1 79.69 104 GLU A O 1
ATOM 811 N N . SER A 1 105 ? -55.125 -26.516 64.625 1 80.06 105 SER A N 1
ATOM 812 C CA . SER A 1 105 ? -56.219 -27.406 65 1 80.06 105 SER A CA 1
ATOM 813 C C . SER A 1 105 ? -57.094 -27.75 63.75 1 80.06 105 SER A C 1
ATOM 815 O O . SER A 1 105 ? -57.562 -28.875 63.625 1 80.06 105 SER A O 1
ATOM 817 N N . SER A 1 106 ? -57.344 -26.781 62.812 1 78.38 106 SER A N 1
ATOM 818 C CA . SER A 1 106 ? -58.312 -27.016 61.719 1 78.38 106 SER A CA 1
ATOM 819 C C . SER A 1 106 ? -57.594 -27.25 60.406 1 78.38 106 SER A C 1
ATOM 821 O O . SER A 1 106 ? -58.188 -27.75 59.438 1 78.38 106 SER A O 1
ATOM 823 N N . SER A 1 107 ? -56.25 -27.125 60.188 1 77.81 107 SER A N 1
ATOM 824 C CA . SER A 1 107 ? -55.375 -27.172 59 1 77.81 107 SER A CA 1
ATOM 825 C C . SER A 1 107 ? -55.938 -26.328 57.875 1 77.81 107 SER A C 1
ATOM 827 O O . SER A 1 107 ? -55.625 -26.562 56.688 1 77.81 107 SER A O 1
ATOM 829 N N . ARG A 1 108 ? -56.938 -25.453 58.25 1 81.75 108 ARG A N 1
ATOM 830 C CA . ARG A 1 108 ? -57.5 -24.5 57.281 1 81.75 108 ARG A CA 1
ATOM 831 C C . ARG A 1 108 ? -57.312 -23.062 57.75 1 81.75 108 ARG A C 1
ATOM 833 O O . ARG A 1 108 ? -57.281 -22.812 58.969 1 81.75 108 ARG A O 1
ATOM 840 N N . ILE A 1 109 ? -57.094 -22.078 56.875 1 82.75 109 ILE A N 1
ATOM 841 C CA . ILE A 1 109 ? -56.938 -20.672 57.219 1 82.75 109 ILE A CA 1
ATOM 842 C C . ILE A 1 109 ? -58.219 -20.172 57.938 1 82.75 109 ILE A C 1
ATOM 844 O O . ILE A 1 109 ? -59.312 -20.312 57.406 1 82.75 109 ILE A O 1
ATOM 848 N N . PRO A 1 110 ? -58.062 -19.734 59.125 1 83 110 PRO A N 1
ATOM 849 C CA . PRO A 1 110 ? -59.25 -19.25 59.844 1 83 110 PRO A CA 1
ATOM 850 C C . PRO A 1 110 ? -60.031 -18.203 59.062 1 83 110 PRO A C 1
ATOM 852 O O . PRO A 1 110 ? -59.406 -17.328 58.438 1 83 110 PRO A O 1
ATOM 855 N N . ALA A 1 111 ? -61.344 -18.391 58.938 1 79.38 111 ALA A N 1
ATOM 856 C CA . ALA A 1 111 ? -62.25 -17.531 58.188 1 79.38 111 ALA A CA 1
ATOM 857 C C . ALA A 1 111 ? -62.062 -16.062 58.594 1 79.38 111 ALA A C 1
ATOM 859 O O . ALA A 1 111 ? -62.156 -15.164 57.75 1 79.38 111 ALA A O 1
ATOM 860 N N . THR A 1 112 ? -61.625 -15.859 59.875 1 78.31 112 THR A N 1
ATOM 861 C CA . THR A 1 112 ? -61.438 -14.5 60.375 1 78.31 112 THR A CA 1
ATOM 862 C C . THR A 1 112 ? -60.25 -13.836 59.75 1 78.31 112 THR A C 1
ATOM 864 O O . THR A 1 112 ? -60.281 -12.641 59.438 1 78.31 112 THR A O 1
ATOM 867 N N . VAL A 1 113 ? -59.188 -14.695 59.469 1 81.25 113 VAL A N 1
ATOM 868 C CA . VAL A 1 113 ? -58 -14.148 58.812 1 81.25 113 VAL A CA 1
ATOM 869 C C . VAL A 1 113 ? -58.281 -13.914 57.344 1 81.25 113 VAL A C 1
ATOM 871 O O . VAL A 1 113 ? -57.875 -12.883 56.781 1 81.25 113 VAL A O 1
ATOM 874 N N . MET A 1 114 ? -59.031 -14.773 56.719 1 77.69 114 MET A N 1
ATOM 875 C CA . MET A 1 114 ? -59.406 -14.602 55.312 1 77.69 114 MET A CA 1
ATOM 876 C C . MET A 1 114 ? -60.281 -13.383 55.125 1 77.69 114 MET A C 1
ATOM 878 O O . MET A 1 114 ? -60.125 -12.625 54.156 1 77.69 114 MET A O 1
ATOM 882 N N . GLU A 1 115 ? -61.219 -13.141 56.094 1 74.62 115 GLU A N 1
ATOM 883 C CA . GLU A 1 115 ? -62.094 -11.977 56.062 1 74.62 115 GLU A CA 1
ATOM 884 C C . GLU A 1 115 ? -61.312 -10.688 56.312 1 74.62 115 GLU A C 1
ATOM 886 O O . GLU A 1 115 ? -61.562 -9.672 55.656 1 74.62 115 GLU A O 1
ATOM 891 N N . ALA A 1 116 ? -60.312 -10.797 57.156 1 76.56 116 ALA A N 1
ATOM 892 C CA . ALA A 1 116 ? -59.5 -9.609 57.438 1 76.56 116 ALA A CA 1
ATOM 893 C C . ALA A 1 116 ? -58.656 -9.219 56.219 1 76.56 116 ALA A C 1
ATOM 895 O O . ALA A 1 116 ? -58.438 -8.031 56 1 76.56 116 ALA A O 1
ATOM 896 N N . SER A 1 117 ? -58.219 -10.18 55.406 1 76.62 117 SER A N 1
ATOM 897 C CA . SER A 1 117 ? -57.406 -9.906 54.219 1 76.62 117 SER A CA 1
ATOM 898 C C . SER A 1 117 ? -58.188 -9.18 53.156 1 76.62 117 SER A C 1
ATOM 900 O O . SER A 1 117 ? -57.625 -8.523 52.281 1 76.62 117 SER A O 1
ATOM 902 N N . ILE A 1 118 ? -59.469 -9.227 53.219 1 71.94 118 ILE A N 1
ATOM 903 C CA . ILE A 1 118 ? -60.344 -8.633 52.219 1 71.94 118 ILE A CA 1
ATOM 904 C C . ILE A 1 118 ? -60.969 -7.355 52.781 1 71.94 118 ILE A C 1
ATOM 906 O O . ILE A 1 118 ? -60.906 -6.297 52.156 1 71.94 118 ILE A O 1
ATOM 910 N N . PHE A 1 119 ? -61.625 -7.395 54.031 1 67.56 119 PHE A N 1
ATOM 911 C CA . PHE A 1 119 ? -62.438 -6.316 54.562 1 67.56 119 PHE A CA 1
ATOM 912 C C . PHE A 1 119 ? -61.656 -5.414 55.469 1 67.56 119 PHE A C 1
ATOM 914 O O . PHE A 1 119 ? -62.031 -4.27 55.719 1 67.56 119 PHE A O 1
ATOM 921 N N . ARG A 1 120 ? -60.562 -5.93 56.125 1 72.69 120 ARG A N 1
ATOM 922 C CA . ARG A 1 120 ? -59.656 -5.129 56.938 1 72.69 120 ARG A CA 1
ATOM 923 C C . ARG A 1 120 ? -58.219 -5.188 56.438 1 72.69 120 ARG A C 1
ATOM 925 O O . ARG A 1 120 ? -57.312 -5.473 57.188 1 72.69 120 ARG A O 1
ATOM 932 N N . ARG A 1 121 ? -58.125 -4.859 55.25 1 74.69 121 ARG A N 1
ATOM 933 C CA . ARG A 1 121 ? -56.875 -5.031 54.531 1 74.69 121 ARG A CA 1
ATOM 934 C C . ARG A 1 121 ? -55.75 -4.203 55.125 1 74.69 121 ARG A C 1
ATOM 936 O O . ARG A 1 121 ? -54.625 -4.676 55.25 1 74.69 121 ARG A O 1
ATOM 943 N N . PRO A 1 122 ? -56.062 -3.051 55.594 1 76.62 122 PRO A N 1
ATOM 944 C CA . PRO A 1 122 ? -54.938 -2.289 56.156 1 76.62 122 PRO A CA 1
ATOM 945 C C . PRO A 1 122 ? -54.375 -2.914 57.438 1 76.62 122 PRO A C 1
ATOM 947 O O . PRO A 1 122 ? -53.156 -2.963 57.625 1 76.62 122 PRO A O 1
ATOM 950 N N . TYR A 1 123 ? -55.188 -3.393 58.312 1 76.75 123 TYR A N 1
ATOM 951 C CA . TYR A 1 123 ? -54.719 -4.066 59.5 1 76.75 123 TYR A CA 1
ATOM 952 C C . TYR A 1 123 ? -53.969 -5.344 59.156 1 76.75 123 TYR A C 1
ATOM 954 O O . TYR A 1 123 ? -52.906 -5.621 59.688 1 76.75 123 TYR A O 1
ATOM 962 N N . PHE A 1 124 ? -54.469 -6.094 58.156 1 79.19 124 PHE A N 1
ATOM 963 C CA . PHE A 1 124 ? -53.844 -7.336 57.719 1 79.19 124 PHE A CA 1
ATOM 964 C C . PHE A 1 124 ? -52.438 -7.078 57.188 1 79.19 124 PHE A C 1
ATOM 966 O O . PHE A 1 124 ? -51.5 -7.762 57.562 1 79.19 124 PHE A O 1
ATOM 973 N N . LEU A 1 125 ? -52.375 -5.988 56.438 1 79.12 125 LEU A N 1
ATOM 974 C CA . LEU A 1 125 ? -51.125 -5.777 55.719 1 79.12 125 LEU A CA 1
ATOM 975 C C . LEU A 1 125 ? -50.125 -5.059 56.594 1 79.12 125 LEU A C 1
ATOM 977 O O . LEU A 1 125 ? -48.906 -5.332 56.531 1 79.12 125 LEU A O 1
ATOM 981 N N . THR A 1 126 ? -50.531 -4.199 57.438 1 79.12 126 THR A N 1
ATOM 982 C CA . THR A 1 126 ? -49.562 -3.336 58.125 1 79.12 126 THR A CA 1
ATOM 983 C C . THR A 1 126 ? -49.312 -3.814 59.562 1 79.12 126 THR A C 1
ATOM 985 O O . THR A 1 126 ? -48.312 -3.43 60.188 1 79.12 126 THR A O 1
ATOM 988 N N . ARG A 1 127 ? -50.219 -4.734 60.062 1 80.5 127 ARG A N 1
ATOM 989 C CA . ARG A 1 127 ? -50.031 -5.133 61.469 1 80.5 127 ARG A CA 1
ATOM 990 C C . ARG A 1 127 ? -50 -6.648 61.594 1 80.5 127 ARG A C 1
ATOM 992 O O . ARG A 1 127 ? -49.031 -7.195 62.156 1 80.5 127 ARG A O 1
ATOM 999 N N . PHE A 1 128 ? -50.938 -7.348 61.031 1 83.06 128 PHE A N 1
ATOM 1000 C CA . PHE A 1 128 ? -51 -8.797 61.219 1 83.06 128 PHE A CA 1
ATOM 1001 C C . PHE A 1 128 ? -49.844 -9.477 60.5 1 83.06 128 PHE A C 1
ATOM 1003 O O . PHE A 1 128 ? -49.125 -10.289 61.094 1 83.06 128 PHE A O 1
ATOM 1010 N N . LEU A 1 129 ? -49.656 -9.055 59.188 1 83.88 129 LEU A N 1
ATOM 1011 C CA . LEU A 1 129 ? -48.656 -9.758 58.406 1 83.88 129 LEU A CA 1
ATOM 1012 C C . LEU A 1 129 ? -47.25 -9.445 58.938 1 83.88 129 LEU A C 1
ATOM 1014 O O . LEU A 1 129 ? -46.438 -10.352 59.094 1 83.88 129 LEU A O 1
ATOM 1018 N N . PRO A 1 130 ? -46.938 -8.203 59.375 1 82.75 130 PRO A N 1
ATOM 1019 C CA . PRO A 1 130 ? -45.594 -7.965 59.938 1 82.75 130 PRO A CA 1
ATOM 1020 C C . PRO A 1 130 ? -45.375 -8.703 61.281 1 82.75 130 PRO A C 1
ATOM 1022 O O . PRO A 1 130 ? -44.25 -9.117 61.562 1 82.75 130 PRO A O 1
ATOM 1025 N N . ALA A 1 131 ? -46.438 -8.922 62.062 1 83.75 131 ALA A N 1
ATOM 1026 C CA . ALA A 1 131 ? -46.312 -9.664 63.312 1 83.75 131 ALA A CA 1
ATOM 1027 C C . ALA A 1 131 ? -46.156 -11.164 63.031 1 83.75 131 ALA A C 1
ATOM 1029 O O . ALA A 1 131 ? -45.469 -11.859 63.781 1 83.75 131 ALA A O 1
ATOM 1030 N N . LEU A 1 132 ? -46.844 -11.688 61.969 1 84.19 132 LEU A N 1
ATOM 1031 C CA . LEU A 1 132 ? -46.75 -13.094 61.594 1 84.19 132 LEU A CA 1
ATOM 1032 C C . LEU A 1 132 ? -45.375 -13.398 60.969 1 84.19 132 LEU A C 1
ATOM 1034 O O . LEU A 1 132 ? -44.781 -14.438 61.25 1 84.19 132 LEU A O 1
ATOM 1038 N N . LEU A 1 133 ? -44.875 -12.359 60.156 1 77.19 133 LEU A N 1
ATOM 1039 C CA . LEU A 1 133 ? -43.625 -12.578 59.406 1 77.19 133 LEU A CA 1
ATOM 1040 C C . LEU A 1 133 ? -42.438 -12 60.156 1 77.19 133 LEU A C 1
ATOM 1042 O O . LEU A 1 133 ? -41.5 -11.523 59.531 1 77.19 133 LEU A O 1
ATOM 1046 N N . LYS A 1 134 ? -42.438 -11.977 61.438 1 78.38 134 LYS A N 1
ATOM 1047 C CA . LYS A 1 134 ? -41.25 -11.625 62.219 1 78.38 134 LYS A CA 1
ATOM 1048 C C . LYS A 1 134 ? -40.156 -12.656 62.031 1 78.38 134 LYS A C 1
ATOM 1050 O O . LYS A 1 134 ? -40.375 -13.859 62.188 1 78.38 134 LYS A O 1
ATOM 1055 N N . PRO A 1 135 ? -38.844 -12.18 61.688 1 71.69 135 PRO A N 1
ATOM 1056 C CA . PRO A 1 135 ? -37.781 -13.133 61.406 1 71.69 135 PRO A CA 1
ATOM 1057 C C . PRO A 1 135 ? -37.375 -13.969 62.625 1 71.69 135 PRO A C 1
ATOM 1059 O O . PRO A 1 135 ? -37.25 -13.438 63.719 1 71.69 135 PRO A O 1
ATOM 1062 N N . ARG A 1 136 ? -37.5 -15.336 62.531 1 72.44 136 ARG A N 1
ATOM 1063 C CA . ARG A 1 136 ? -37.062 -16.266 63.594 1 72.44 136 ARG A CA 1
ATOM 1064 C C . ARG A 1 136 ? -36.25 -17.406 63 1 72.44 136 ARG A C 1
ATOM 1066 O O . ARG A 1 136 ? -36.25 -17.625 61.781 1 72.44 136 ARG A O 1
ATOM 1073 N N . ALA A 1 137 ? -35.312 -18.031 63.844 1 63.88 137 ALA A N 1
ATOM 1074 C CA . ALA A 1 137 ? -34.594 -19.234 63.406 1 63.88 137 ALA A CA 1
ATOM 1075 C C . ALA A 1 137 ? -35.531 -20.359 63.062 1 63.88 137 ALA A C 1
ATOM 1077 O O . ALA A 1 137 ? -36.281 -20.844 63.938 1 63.88 137 ALA A O 1
ATOM 1078 N N . LEU A 1 138 ? -35.781 -20.688 61.781 1 64.31 138 LEU A N 1
ATOM 1079 C CA . LEU A 1 138 ? -36.781 -21.625 61.312 1 64.31 138 LEU A CA 1
ATOM 1080 C C . LEU A 1 138 ? -36.406 -23.062 61.688 1 64.31 138 LEU A C 1
ATOM 1082 O O . LEU A 1 138 ? -35.281 -23.469 61.531 1 64.31 138 LEU A O 1
ATOM 1086 N N . PRO A 1 139 ? -37.125 -23.844 62.375 1 64.44 139 PRO A N 1
ATOM 1087 C CA . PRO A 1 139 ? -36.844 -25.234 62.75 1 64.44 139 PRO A CA 1
ATOM 1088 C C . PRO A 1 139 ? -36.781 -26.141 61.5 1 64.44 139 PRO A C 1
ATOM 1090 O O . PRO A 1 139 ? -37.312 -25.797 60.438 1 64.44 139 PRO A O 1
ATOM 1093 N N . LEU A 1 140 ? -35.938 -27.281 61.531 1 58.12 140 LEU A N 1
ATOM 1094 C CA . LEU A 1 140 ? -35.781 -28.266 60.469 1 58.12 140 LEU A CA 1
ATOM 1095 C C . LEU A 1 140 ? -37.156 -28.828 60.031 1 58.12 140 LEU A C 1
ATOM 1097 O O . LEU A 1 140 ? -37.375 -29.047 58.844 1 58.12 140 LEU A O 1
ATOM 1101 N N . GLU A 1 141 ? -38 -29.016 60.938 1 66 141 GLU A N 1
ATOM 1102 C CA . GLU A 1 141 ? -39.344 -29.484 60.625 1 66 141 GLU A CA 1
ATOM 1103 C C . GLU A 1 141 ? -40.375 -28.344 60.688 1 66 141 GLU A C 1
ATOM 1105 O O . GLU A 1 141 ? -40.312 -27.516 61.594 1 66 141 GLU A O 1
ATOM 1110 N N . ALA A 1 142 ? -41.188 -28.109 59.688 1 69.81 142 ALA A N 1
ATOM 1111 C CA . ALA A 1 142 ? -42.156 -27.016 59.562 1 69.81 142 ALA A CA 1
ATOM 1112 C C . ALA A 1 142 ? -43.062 -26.984 60.75 1 69.81 142 ALA A C 1
ATOM 1114 O O . ALA A 1 142 ? -43.719 -27.984 61.094 1 69.81 142 ALA A O 1
ATOM 1115 N N . ASP A 1 143 ? -42.938 -25.922 61.531 1 78.06 143 ASP A N 1
ATOM 1116 C CA . ASP A 1 143 ? -43.875 -25.75 62.656 1 78.06 143 ASP A CA 1
ATOM 1117 C C . ASP A 1 143 ? -45.219 -25.188 62.219 1 78.06 143 ASP A C 1
ATOM 1119 O O . ASP A 1 143 ? -45.406 -24.922 61.031 1 78.06 143 ASP A O 1
ATOM 1123 N N . ALA A 1 144 ? -46.188 -25.047 63.094 1 80.25 144 ALA A N 1
ATOM 1124 C CA . ALA A 1 144 ? -47.531 -24.625 62.781 1 80.25 144 ALA A CA 1
ATOM 1125 C C . ALA A 1 144 ? -47.562 -23.234 62.156 1 80.25 144 ALA A C 1
ATOM 1127 O O . ALA A 1 144 ? -48.344 -22.953 61.25 1 80.25 144 ALA A O 1
ATOM 1128 N N . GLN A 1 145 ? -46.531 -22.375 62.5 1 82.31 145 GLN A N 1
ATOM 1129 C CA . GLN A 1 145 ? -46.469 -21.016 61.969 1 82.31 145 GLN A CA 1
ATOM 1130 C C . GLN A 1 145 ? -45.969 -21.031 60.5 1 82.31 145 GLN A C 1
ATOM 1132 O O . GLN A 1 145 ? -46.5 -20.312 59.656 1 82.31 145 GLN A O 1
ATOM 1137 N N . MET A 1 146 ? -45 -21.938 60.312 1 77.38 146 MET A N 1
ATOM 1138 C CA . MET A 1 146 ? -44.5 -22.078 58.938 1 77.38 146 MET A CA 1
ATOM 1139 C C . MET A 1 146 ? -45.562 -22.609 58 1 77.38 146 MET A C 1
ATOM 1141 O O . MET A 1 146 ? -45.719 -22.125 56.875 1 77.38 146 MET A O 1
ATOM 1145 N N . ASN A 1 147 ? -46.25 -23.578 58.438 1 82.5 147 ASN A N 1
ATOM 1146 C CA . ASN A 1 147 ? -47.344 -24.141 57.656 1 82.5 147 ASN A CA 1
ATOM 1147 C C . ASN A 1 147 ? -48.438 -23.125 57.406 1 82.5 147 ASN A C 1
ATOM 1149 O O . ASN A 1 147 ? -49.031 -23.094 56.344 1 82.5 147 ASN A O 1
ATOM 1153 N N . PHE A 1 148 ? -48.75 -22.234 58.406 1 86.56 148 PHE A N 1
ATOM 1154 C CA . PHE A 1 148 ? -49.781 -21.188 58.281 1 86.56 148 PHE A CA 1
ATOM 1155 C C . PHE A 1 148 ? -49.344 -20.141 57.25 1 86.56 148 PHE A C 1
ATOM 1157 O O . PHE A 1 148 ? -50.156 -19.719 56.438 1 86.56 148 PHE A O 1
ATOM 1164 N N . ILE A 1 149 ? -48.031 -19.797 57.312 1 82.75 149 ILE A N 1
ATOM 1165 C CA . ILE A 1 149 ? -47.5 -18.812 56.344 1 82.75 149 ILE A CA 1
ATOM 1166 C C . ILE A 1 149 ? -47.562 -19.375 54.938 1 82.75 149 ILE A C 1
ATOM 1168 O O . ILE A 1 149 ? -47.938 -18.672 54 1 82.75 149 ILE A O 1
ATOM 1172 N N . GLU A 1 150 ? -47.312 -20.703 54.844 1 80.12 150 GLU A N 1
ATOM 1173 C CA . GLU A 1 150 ? -47.375 -21.359 53.562 1 80.12 150 GLU A CA 1
ATOM 1174 C C . GLU A 1 150 ? -48.812 -21.422 53.062 1 80.12 150 GLU A C 1
ATOM 1176 O O . GLU A 1 150 ? -49.094 -21.234 51.875 1 80.12 150 GLU A O 1
ATOM 1181 N N . ALA A 1 151 ? -49.781 -21.656 53.938 1 83.44 151 ALA A N 1
ATOM 1182 C CA . ALA A 1 151 ? -51.188 -21.719 53.562 1 83.44 151 ALA A CA 1
ATOM 1183 C C . ALA A 1 151 ? -51.688 -20.344 53.125 1 83.44 151 ALA A C 1
ATOM 1185 O O . ALA A 1 151 ? -52.438 -20.234 52.156 1 83.44 151 ALA A O 1
ATOM 1186 N N . LEU A 1 152 ? -51.25 -19.234 53.812 1 84.5 152 LEU A N 1
ATOM 1187 C CA . LEU A 1 152 ? -51.656 -17.875 53.469 1 84.5 152 LEU A CA 1
ATOM 1188 C C . LEU A 1 152 ? -51.031 -17.453 52.125 1 84.5 152 LEU A C 1
ATOM 1190 O O . LEU A 1 152 ? -51.656 -16.719 51.344 1 84.5 152 LEU A O 1
ATOM 1194 N N . LYS A 1 153 ? -49.719 -17.953 51.906 1 80.56 153 LYS A N 1
ATOM 1195 C CA . LYS A 1 153 ? -49.062 -17.688 50.656 1 80.56 153 LYS A CA 1
ATOM 1196 C C . LYS A 1 153 ? -49.75 -18.375 49.469 1 80.56 153 LYS A C 1
ATOM 1198 O O . LYS A 1 153 ? -49.969 -17.766 48.438 1 80.56 153 LYS A O 1
ATOM 1203 N N . GLN A 1 154 ? -50.188 -19.562 49.594 1 79.62 154 GLN A N 1
ATOM 1204 C CA . GLN A 1 154 ? -50.906 -20.312 48.594 1 79.62 154 GLN A CA 1
ATOM 1205 C C . GLN A 1 154 ? -52.281 -19.672 48.312 1 79.62 154 GLN A C 1
ATOM 1207 O O . GLN A 1 154 ? -52.781 -19.734 47.188 1 79.62 154 GLN A O 1
ATOM 1212 N N . ALA A 1 155 ? -52.938 -19.016 49.312 1 80.31 155 ALA A N 1
ATOM 1213 C CA . ALA A 1 155 ? -54.219 -18.328 49.156 1 80.31 155 ALA A CA 1
ATOM 1214 C C . ALA A 1 155 ? -54 -16.906 48.625 1 80.31 155 ALA A C 1
ATOM 1216 O O . ALA A 1 155 ? -54.969 -16.141 48.531 1 80.31 155 ALA A O 1
ATOM 1217 N N . GLU A 1 156 ? -52.656 -16.578 48.25 1 75.81 156 GLU A N 1
ATOM 1218 C CA . GLU A 1 156 ? -52.219 -15.312 47.656 1 75.81 156 GLU A CA 1
ATOM 1219 C C . GLU A 1 156 ? -52.594 -14.133 48.562 1 75.81 156 GLU A C 1
ATOM 1221 O O . GLU A 1 156 ? -53 -13.078 48.062 1 75.81 156 GLU A O 1
ATOM 1226 N N . LYS A 1 157 ? -52.438 -14.242 49.844 1 80.75 157 LYS A N 1
ATOM 1227 C CA . LYS A 1 157 ? -52.812 -13.164 50.75 1 80.75 157 LYS A CA 1
ATOM 1228 C C . LYS A 1 157 ? -51.562 -12.5 51.344 1 80.75 157 LYS A C 1
ATOM 1230 O O . LYS A 1 157 ? -51.656 -11.5 52.031 1 80.75 157 LYS A O 1
ATOM 1235 N N . ILE A 1 158 ? -50.312 -13.023 51.156 1 78.94 158 ILE A N 1
ATOM 1236 C CA . ILE A 1 158 ? -49.062 -12.375 51.531 1 78.94 158 ILE A CA 1
ATOM 1237 C C . ILE A 1 158 ? -48.406 -11.781 50.281 1 78.94 158 ILE A C 1
ATOM 1239 O O . ILE A 1 158 ? -48.156 -12.492 49.312 1 78.94 158 ILE A O 1
ATOM 1243 N N . PRO A 1 159 ? -48.281 -10.461 50.281 1 76.75 159 PRO A N 1
ATOM 1244 C CA . PRO A 1 159 ? -47.594 -9.906 49.125 1 76.75 159 PRO A CA 1
ATOM 1245 C C . PRO A 1 159 ? -46.219 -10.539 48.906 1 76.75 159 PRO A C 1
ATOM 1247 O O . PRO A 1 159 ? -45.5 -10.789 49.875 1 76.75 159 PRO A O 1
ATOM 1250 N N . ALA A 1 160 ? -45.75 -10.844 47.656 1 71.69 160 ALA A N 1
ATOM 1251 C CA . ALA A 1 160 ? -44.531 -11.578 47.312 1 71.69 160 ALA A CA 1
ATOM 1252 C C . ALA A 1 160 ? -43.281 -10.891 47.875 1 71.69 160 ALA A C 1
ATOM 1254 O O . ALA A 1 160 ? -42.344 -11.555 48.344 1 71.69 160 ALA A O 1
ATOM 1255 N N . ALA A 1 161 ? -43.281 -9.625 47.969 1 73.12 161 ALA A N 1
ATOM 1256 C CA . ALA A 1 161 ? -42.125 -8.875 48.5 1 73.12 161 ALA A CA 1
ATOM 1257 C C . ALA A 1 161 ? -41.938 -9.117 49.969 1 73.12 161 ALA A C 1
ATOM 1259 O O . ALA A 1 161 ? -40.812 -9.281 50.469 1 73.12 161 ALA A O 1
ATOM 1260 N N . GLN A 1 162 ? -43.031 -9.219 50.656 1 77.81 162 GLN A N 1
ATOM 1261 C CA . GLN A 1 162 ? -42.938 -9.398 52.125 1 77.81 162 GLN A CA 1
ATOM 1262 C C . GLN A 1 162 ? -42.562 -10.836 52.469 1 77.81 162 GLN A C 1
ATOM 1264 O O . GLN A 1 162 ? -41.812 -11.07 53.406 1 77.81 162 GLN A O 1
ATOM 1269 N N . TYR A 1 163 ? -42.969 -11.742 51.625 1 77.88 163 TYR A N 1
ATOM 1270 C CA . TYR A 1 163 ? -42.625 -13.133 51.875 1 77.88 163 TYR A CA 1
ATOM 1271 C C . TYR A 1 163 ? -41.125 -13.359 51.594 1 77.88 163 TYR A C 1
ATOM 1273 O O . TYR A 1 163 ? -40.438 -14.016 52.375 1 77.88 163 TYR A O 1
ATOM 1281 N N . SER A 1 164 ? -40.688 -12.758 50.562 1 71.31 164 SER A N 1
ATOM 1282 C CA . SER A 1 164 ? -39.281 -12.914 50.219 1 71.31 164 SER A CA 1
ATOM 1283 C C . SER A 1 164 ? -38.375 -12.266 51.25 1 71.31 164 SER A C 1
ATOM 1285 O O . SER A 1 164 ? -37.344 -12.828 51.625 1 71.31 164 SER A O 1
ATOM 1287 N N . GLN A 1 165 ? -38.625 -11.227 51.781 1 74.31 165 GLN A N 1
ATOM 1288 C CA . GLN A 1 165 ? -37.875 -10.57 52.844 1 74.31 165 GLN A CA 1
ATOM 1289 C C . GLN A 1 165 ? -37.875 -11.414 54.125 1 74.31 165 GLN A C 1
ATOM 1291 O O . GLN A 1 165 ? -36.875 -11.492 54.812 1 74.31 165 GLN A O 1
ATOM 1296 N N . TYR A 1 166 ? -38.969 -12.078 54.438 1 76.62 166 TYR A N 1
ATOM 1297 C CA . TYR A 1 166 ? -39.094 -12.961 55.594 1 76.62 166 TYR A CA 1
ATOM 1298 C C . TYR A 1 166 ? -38.219 -14.18 55.438 1 76.62 166 TYR A C 1
ATOM 1300 O O . TYR A 1 166 ? -37.469 -14.523 56.375 1 76.62 166 TYR A O 1
ATOM 1308 N N . VAL A 1 167 ? -38.25 -14.773 54.25 1 71.75 167 VAL A N 1
ATOM 1309 C CA . VAL A 1 167 ? -37.438 -15.961 54.062 1 71.75 167 VAL A CA 1
ATOM 1310 C C . VAL A 1 167 ? -35.969 -15.594 54.125 1 71.75 167 VAL A C 1
ATOM 1312 O O . VAL A 1 167 ? -35.156 -16.297 54.75 1 71.75 167 VAL A O 1
ATOM 1315 N N . GLU A 1 168 ? -35.625 -14.43 53.75 1 67.12 168 GLU A N 1
ATOM 1316 C CA . GLU A 1 168 ? -34.25 -13.945 53.781 1 67.12 168 GLU A CA 1
ATOM 1317 C C . GLU A 1 168 ? -33.812 -13.617 55.219 1 67.12 168 GLU A C 1
ATOM 1319 O O . GLU A 1 168 ? -32.719 -13.969 55.625 1 67.12 168 GLU A O 1
ATOM 1324 N N . SER A 1 169 ? -34.562 -13.047 55.844 1 72.38 169 SER A N 1
ATOM 1325 C CA . SER A 1 169 ? -34.219 -12.672 57.219 1 72.38 169 SER A CA 1
ATOM 1326 C C . SER A 1 169 ? -34.188 -13.891 58.125 1 72.38 169 SER A C 1
ATOM 1328 O O . SER A 1 169 ? -33.375 -13.945 59.062 1 72.38 169 SER A O 1
ATOM 1330 N N . CYS A 1 170 ? -35.062 -14.844 57.906 1 70.94 170 CYS A N 1
ATOM 1331 C CA . CYS A 1 170 ? -35.031 -16.078 58.688 1 70.94 170 CYS A CA 1
ATOM 1332 C C . CYS A 1 170 ? -33.812 -16.906 58.344 1 70.94 170 CYS A C 1
ATOM 1334 O O . CYS A 1 170 ? -33.188 -17.5 59.25 1 70.94 170 CYS A O 1
ATOM 1336 N N . GLN A 1 171 ? -33.438 -17 57.156 1 62.47 171 GLN A N 1
ATOM 1337 C CA . GLN A 1 171 ? -32.219 -17.719 56.781 1 62.47 171 GLN A CA 1
ATOM 1338 C C . GLN A 1 171 ? -30.969 -17.031 57.312 1 62.47 171 GLN A C 1
ATOM 1340 O O . GLN A 1 171 ? -30.031 -17.703 57.781 1 62.47 171 GLN A O 1
ATOM 1345 N N . LYS A 1 172 ? -30.891 -15.836 57.406 1 62.72 172 LYS A N 1
ATOM 1346 C CA . LYS A 1 172 ? -29.797 -15.094 58.031 1 62.72 172 LYS A CA 1
ATOM 1347 C C . LYS A 1 172 ? -29.688 -15.438 59.531 1 62.72 172 LYS A C 1
ATOM 1349 O O . LYS A 1 172 ? -28.578 -15.586 60.062 1 62.72 172 LYS A O 1
ATOM 1354 N N . ARG A 1 173 ? -30.719 -15.57 60.219 1 62.06 173 ARG A N 1
ATOM 1355 C CA . ARG A 1 173 ? -30.688 -15.883 61.656 1 62.06 173 ARG A CA 1
ATOM 1356 C C . ARG A 1 173 ? -30.375 -17.344 61.875 1 62.06 173 ARG A C 1
ATOM 1358 O O . ARG A 1 173 ? -29.766 -17.703 62.906 1 62.06 173 ARG A O 1
ATOM 1365 N N . ARG A 1 174 ? -30.703 -18.25 61.031 1 52.97 174 ARG A N 1
ATOM 1366 C CA . ARG A 1 174 ? -30.266 -19.641 61.156 1 52.97 174 ARG A CA 1
ATOM 1367 C C . ARG A 1 174 ? -28.75 -19.75 61 1 52.97 174 ARG A C 1
ATOM 1369 O O . ARG A 1 174 ? -28.109 -20.547 61.688 1 52.97 174 ARG A O 1
ATOM 1376 N N . GLN A 1 175 ? -28.016 -19.25 60 1 46.69 175 GLN A N 1
ATOM 1377 C CA . GLN A 1 175 ? -26.578 -19.312 59.781 1 46.69 175 GLN A CA 1
ATOM 1378 C C . GLN A 1 175 ? -25.812 -18.656 60.938 1 46.69 175 GLN A C 1
ATOM 1380 O O . GLN A 1 175 ? -24.641 -18.953 61.156 1 46.69 175 GLN A O 1
ATOM 1385 N N . GLN A 1 176 ? -26.109 -17.609 61.5 1 44.69 176 GLN A N 1
ATOM 1386 C CA . GLN A 1 176 ? -25.406 -17.078 62.688 1 44.69 176 GLN A CA 1
ATOM 1387 C C . GLN A 1 176 ? -25.391 -18.094 63.812 1 44.69 176 GLN A C 1
ATOM 1389 O O . GLN A 1 176 ? -24.531 -18.031 64.688 1 44.69 176 GLN A O 1
ATOM 1394 N N . SER A 1 177 ? -26.203 -18.828 64.125 1 39.03 177 SER A N 1
ATOM 1395 C CA . SER A 1 177 ? -26.141 -19.703 65.312 1 39.03 177 SER A CA 1
ATOM 1396 C C . SER A 1 177 ? -25.344 -20.969 65 1 39.03 177 SER A C 1
ATOM 1398 O O . SER A 1 177 ? -25.219 -21.844 65.875 1 39.03 177 SER A O 1
ATOM 1400 N N . GLY A 1 178 ? -25.156 -21.594 63.781 1 37.03 178 GLY A N 1
ATOM 1401 C CA . GLY A 1 178 ? -24.391 -22.828 63.781 1 37.03 178 GLY A CA 1
ATOM 1402 C C . GLY A 1 178 ? -22.922 -22.625 64.062 1 37.03 178 GLY A C 1
ATOM 1403 O O . GLY A 1 178 ? -22.469 -21.484 64.25 1 37.03 178 GLY A O 1
ATOM 1404 N N . SER A 1 179 ? -21.875 -23.812 64 1 37.56 179 SER A N 1
ATOM 1405 C CA . SER A 1 179 ? -20.484 -23.906 64.438 1 37.56 179 SER A CA 1
ATOM 1406 C C . SER A 1 179 ? -19.656 -22.734 63.938 1 37.56 179 SER A C 1
ATOM 1408 O O . SER A 1 179 ? -20 -22.141 62.906 1 37.56 179 SER A O 1
ATOM 1410 N N . PRO A 1 180 ? -18.5 -22.234 64.625 1 36.25 180 PRO A N 1
ATOM 1411 C CA . PRO A 1 180 ? -17.562 -21.188 64.188 1 36.25 180 PRO A CA 1
ATOM 1412 C C . PRO A 1 180 ? -17.047 -21.406 62.781 1 36.25 180 PRO A C 1
ATOM 1414 O O . PRO A 1 180 ? -16.578 -22.516 62.469 1 36.25 180 PRO A O 1
ATOM 1417 N N . ARG A 1 181 ? -17.516 -20.984 61.75 1 36.28 181 ARG A N 1
ATOM 1418 C CA . ARG A 1 181 ? -17 -20.859 60.406 1 36.28 181 ARG A CA 1
ATOM 1419 C C . ARG A 1 181 ? -15.477 -20.688 60.406 1 36.28 181 ARG A C 1
ATOM 1421 O O . ARG A 1 181 ? -14.961 -19.766 61.031 1 36.28 181 ARG A O 1
ATOM 1428 N N . ARG A 1 182 ? -14.641 -21.719 60.312 1 35.22 182 ARG A N 1
ATOM 1429 C CA . ARG A 1 182 ? -13.219 -21.547 60.062 1 35.22 182 ARG A CA 1
ATOM 1430 C C . ARG A 1 182 ? -12.961 -20.312 59.188 1 35.22 182 ARG A C 1
ATOM 1432 O O . ARG A 1 182 ? -13.625 -20.094 58.188 1 35.22 182 ARG A O 1
ATOM 1439 N N . PRO A 1 183 ? -12.43 -19.141 59.406 1 41.38 183 PRO A N 1
ATOM 1440 C CA . PRO A 1 183 ? -12 -17.922 58.719 1 41.38 183 PRO A CA 1
ATOM 1441 C C . PRO A 1 183 ? -11.305 -18.219 57.375 1 41.38 183 PRO A C 1
ATOM 1443 O O . PRO A 1 183 ? -10.406 -17.469 56.969 1 41.38 183 PRO A O 1
ATOM 1446 N N . GLY A 1 184 ? -11.406 -19.234 56.594 1 48.91 184 GLY A N 1
ATOM 1447 C CA . GLY A 1 184 ? -10.5 -19.391 55.469 1 48.91 184 GLY A CA 1
ATOM 1448 C C . GLY A 1 184 ? -10.633 -18.297 54.438 1 48.91 184 GLY A C 1
ATOM 1449 O O . GLY A 1 184 ? -11.586 -17.516 54.469 1 48.91 184 GLY A O 1
ATOM 1450 N N . ALA A 1 185 ? -9.57 -17.953 53.594 1 72.44 185 ALA A N 1
ATOM 1451 C CA . ALA A 1 185 ? -9.375 -16.953 52.531 1 72.44 185 ALA A CA 1
ATOM 1452 C C . ALA A 1 185 ? -10.477 -17.047 51.469 1 72.44 185 ALA A C 1
ATOM 1454 O O . ALA A 1 185 ? -10.867 -18.141 51.062 1 72.44 185 ALA A O 1
ATOM 1455 N N . PRO A 1 186 ? -11.438 -15.961 51.344 1 82.44 186 PRO A N 1
ATOM 1456 C CA . PRO A 1 186 ? -12.578 -15.914 50.406 1 82.44 186 PRO A CA 1
ATOM 1457 C C . PRO A 1 186 ? -12.312 -16.656 49.094 1 82.44 186 PRO A C 1
ATOM 1459 O O . PRO A 1 186 ? -13.219 -17.297 48.562 1 82.44 186 PRO A O 1
ATOM 1462 N N . LEU A 1 187 ? -11.242 -16.781 48.781 1 89.12 187 LEU A N 1
ATOM 1463 C CA . LEU A 1 187 ? -10.891 -17.438 47.531 1 89.12 187 LEU A CA 1
ATOM 1464 C C . LEU A 1 187 ? -11 -18.953 47.656 1 89.12 187 LEU A C 1
ATOM 1466 O O . LEU A 1 187 ? -11.484 -19.625 46.75 1 89.12 187 LEU A O 1
ATOM 1470 N N . ALA A 1 188 ? -10.586 -19.5 48.75 1 88.06 188 ALA A N 1
ATOM 1471 C CA . ALA A 1 188 ? -10.633 -20.938 48.969 1 88.06 188 ALA A CA 1
ATOM 1472 C C . ALA A 1 188 ? -12.07 -21.438 49.094 1 88.06 188 ALA A C 1
ATOM 1474 O O . ALA A 1 188 ? -12.414 -22.516 48.594 1 88.06 188 ALA A O 1
ATOM 1475 N N . VAL A 1 189 ? -12.914 -20.609 49.719 1 87.56 189 VAL A N 1
ATOM 1476 C CA . VAL A 1 189 ? -14.32 -20.953 49.875 1 87.56 189 VAL A CA 1
ATOM 1477 C C . VAL A 1 189 ? -15.016 -20.984 48.531 1 87.56 189 VAL A C 1
ATOM 1479 O O . VAL A 1 189 ? -15.773 -21.906 48.219 1 87.56 189 VAL A O 1
ATOM 1482 N N . LEU A 1 190 ? -14.766 -19.969 47.844 1 92.38 190 LEU A N 1
ATOM 1483 C CA . LEU A 1 190 ? -15.375 -19.891 46.531 1 92.38 190 LEU A CA 1
ATOM 1484 C C . LEU A 1 190 ? -14.938 -21.062 45.656 1 92.38 190 LEU A C 1
ATOM 1486 O O . LEU A 1 190 ? -15.75 -21.625 44.906 1 92.38 190 LEU A O 1
ATOM 1490 N N . GLN A 1 191 ? -13.703 -21.484 45.719 1 92.88 191 GLN A N 1
ATOM 1491 C CA . GLN A 1 191 ? -13.172 -22.578 44.938 1 92.88 191 GLN A CA 1
ATOM 1492 C C . GLN A 1 191 ? -13.883 -23.891 45.281 1 92.88 191 GLN A C 1
ATOM 1494 O O . GLN A 1 191 ? -14.219 -24.672 44.406 1 92.88 191 GLN A O 1
ATOM 1499 N N . GLU A 1 192 ? -14.078 -24.078 46.5 1 90.31 192 GLU A N 1
ATOM 1500 C CA . GLU A 1 192 ? -14.766 -25.297 46.938 1 90.31 192 GLU A CA 1
ATOM 1501 C C . GLU A 1 192 ? -16.234 -25.297 46.5 1 90.31 192 GLU A C 1
ATOM 1503 O O . GLU A 1 192 ? -16.75 -26.328 46.094 1 90.31 192 GLU A O 1
ATOM 1508 N N . GLN A 1 193 ? -16.875 -24.141 46.656 1 91.5 193 GLN A N 1
ATOM 1509 C CA . GLN A 1 193 ? -18.266 -24.016 46.25 1 91.5 193 GLN A CA 1
ATOM 1510 C C . GLN A 1 193 ? -18.438 -24.281 44.75 1 91.5 193 GLN A C 1
ATOM 1512 O O . GLN A 1 193 ? -19.375 -24.953 44.344 1 91.5 193 GLN A O 1
ATOM 1517 N N . LEU A 1 194 ? -17.547 -23.766 43.969 1 94.06 194 LEU A N 1
ATOM 1518 C CA . LEU A 1 194 ? -17.625 -23.922 42.531 1 94.06 194 LEU A CA 1
ATOM 1519 C C . LEU A 1 194 ? -17.312 -25.359 42.125 1 94.06 194 LEU A C 1
ATOM 1521 O O . LEU A 1 194 ? -17.891 -25.891 41.188 1 94.06 194 LEU A O 1
ATOM 1525 N N . GLN A 1 195 ? -16.406 -26.016 42.844 1 92.69 195 GLN A N 1
ATOM 1526 C CA . GLN A 1 195 ? -16.094 -27.422 42.562 1 92.69 195 GLN A CA 1
ATOM 1527 C C . GLN A 1 195 ? -17.297 -28.312 42.875 1 92.69 195 GLN A C 1
ATOM 1529 O O . GLN A 1 195 ? -17.594 -29.25 42.125 1 92.69 195 GLN A O 1
ATOM 1534 N N . GLU A 1 196 ? -17.906 -28 43.906 1 91.5 196 GLU A N 1
ATOM 1535 C CA . GLU A 1 196 ? -19.109 -28.75 44.281 1 91.5 196 GLU A CA 1
ATOM 1536 C C . GLU A 1 196 ? -20.219 -28.562 43.25 1 91.5 196 GLU A C 1
ATOM 1538 O O . GLU A 1 196 ? -20.969 -29.5 42.969 1 91.5 196 GLU A O 1
ATOM 1543 N N . PHE A 1 197 ? -20.359 -27.391 42.844 1 92.88 197 PHE A N 1
ATOM 1544 C CA . PHE A 1 197 ? -21.359 -27.125 41.812 1 92.88 197 PHE A CA 1
ATOM 1545 C C . PHE A 1 197 ? -21.109 -27.984 40.594 1 92.88 197 PHE A C 1
ATOM 1547 O O . PHE A 1 197 ? -22.047 -28.578 40.062 1 92.88 197 PHE A O 1
ATOM 1554 N N . THR A 1 198 ? -19.859 -28.094 40.094 1 92.19 198 THR A N 1
ATOM 1555 C CA . THR A 1 198 ? -19.5 -28.875 38.938 1 92.19 198 THR A CA 1
ATOM 1556 C C . THR A 1 198 ? -19.812 -30.344 39.125 1 92.19 198 THR A C 1
ATOM 1558 O O . THR A 1 198 ? -20.266 -31.031 38.219 1 92.19 198 THR A O 1
ATOM 1561 N N . GLU A 1 199 ? -19.609 -30.75 40.281 1 90 199 GLU A N 1
ATOM 1562 C CA . GLU A 1 199 ? -19.891 -32.156 40.625 1 90 199 GLU A CA 1
ATOM 1563 C C . GLU A 1 199 ? -21.391 -32.406 40.625 1 90 199 GLU A C 1
ATOM 1565 O O . GLU A 1 199 ? -21.828 -33.469 40.188 1 90 199 GLU A O 1
ATOM 1570 N N . LEU A 1 200 ? -22.094 -31.484 41.156 1 89.5 200 LEU A N 1
ATOM 1571 C CA . LEU A 1 200 ? -23.547 -31.625 41.188 1 89.5 200 LEU A CA 1
ATOM 1572 C C . LEU A 1 200 ? -24.125 -31.625 39.75 1 89.5 200 LEU A C 1
ATOM 1574 O O . LEU A 1 200 ? -25.078 -32.375 39.469 1 89.5 200 LEU A O 1
ATOM 1578 N N . LEU A 1 201 ? -23.562 -30.828 38.938 1 88.94 201 LEU A N 1
ATOM 1579 C CA . LEU A 1 201 ? -24 -30.766 37.531 1 88.94 201 LEU A CA 1
ATOM 1580 C C . LEU A 1 201 ? -23.734 -32.094 36.844 1 88.94 201 LEU A C 1
ATOM 1582 O O . LEU A 1 201 ? -24.562 -32.562 36.062 1 88.94 201 LEU A O 1
ATOM 1586 N N . ALA A 1 202 ? -22.547 -32.688 37.125 1 85.69 202 ALA A N 1
ATOM 1587 C CA . ALA A 1 202 ? -22.188 -33.969 36.531 1 85.69 202 ALA A CA 1
ATOM 1588 C C . ALA A 1 202 ? -23.172 -35.062 36.938 1 85.69 202 ALA A C 1
ATOM 1590 O O . ALA A 1 202 ? -23.469 -35.969 36.156 1 85.69 202 ALA A O 1
ATOM 1591 N N . ALA A 1 203 ? -23.672 -34.906 38.125 1 82.38 203 ALA A N 1
ATOM 1592 C CA . ALA A 1 203 ? -24.578 -35.906 38.688 1 82.38 203 ALA A CA 1
ATOM 1593 C C . ALA A 1 203 ? -26.016 -35.656 38.219 1 82.38 203 ALA A C 1
ATOM 1595 O O . ALA A 1 203 ? -26.891 -36.5 38.469 1 82.38 203 ALA A O 1
ATOM 1596 N N . GLY A 1 204 ? -26.312 -34.594 37.531 1 79.44 204 GLY A N 1
ATOM 1597 C CA . GLY A 1 204 ? -27.625 -34.281 37.031 1 79.44 204 GLY A CA 1
ATOM 1598 C C . GLY A 1 204 ? -28.594 -33.812 38.094 1 79.44 204 GLY A C 1
ATOM 1599 O O . GLY A 1 204 ? -29.812 -34 37.969 1 79.44 204 GLY A O 1
ATOM 1600 N N . ARG A 1 205 ? -28.094 -33.344 39.25 1 81.56 205 ARG A N 1
ATOM 1601 C CA . ARG A 1 205 ? -28.906 -32.875 40.344 1 81.56 205 ARG A CA 1
ATOM 1602 C C . ARG A 1 205 ? -29.219 -31.391 40.219 1 81.56 205 ARG A C 1
ATOM 1604 O O . ARG A 1 205 ? -28.547 -30.547 40.844 1 81.56 205 ARG A O 1
ATOM 1611 N N . ASP A 1 206 ? -30.188 -30.984 39.531 1 80.19 206 ASP A N 1
ATOM 1612 C CA . ASP A 1 206 ? -30.469 -29.609 39.125 1 80.19 206 ASP A CA 1
ATOM 1613 C C . ASP A 1 206 ? -30.875 -28.75 40.312 1 80.19 206 ASP A C 1
ATOM 1615 O O . ASP A 1 206 ? -30.375 -27.641 40.469 1 80.19 206 ASP A O 1
ATOM 1619 N N . PRO A 1 207 ? -31.641 -29.25 41.156 1 77.81 207 PRO A N 1
ATOM 1620 C CA . PRO A 1 207 ? -32.062 -28.359 42.25 1 77.81 207 PRO A CA 1
ATOM 1621 C C . PRO A 1 207 ? -30.922 -28.047 43.219 1 77.81 207 PRO A C 1
ATOM 1623 O O . PRO A 1 207 ? -30.812 -26.906 43.688 1 77.81 207 PRO A O 1
ATOM 1626 N N . GLU A 1 208 ? -30.125 -29.062 43.469 1 83.31 208 GLU A N 1
ATOM 1627 C CA . GLU A 1 208 ? -29 -28.844 44.375 1 83.31 208 GLU A CA 1
ATOM 1628 C C . GLU A 1 208 ? -27.969 -27.906 43.75 1 83.31 208 GLU A C 1
ATOM 1630 O O . GLU A 1 208 ? -27.328 -27.125 44.438 1 83.31 208 GLU A O 1
ATOM 1635 N N . SER A 1 209 ? -27.906 -28.047 42.562 1 86.25 209 SER A N 1
ATOM 1636 C CA . SER A 1 209 ? -26.969 -27.172 41.844 1 86.25 209 SER A CA 1
ATOM 1637 C C . SER A 1 209 ? -27.391 -25.719 41.938 1 86.25 209 SER A C 1
ATOM 1639 O O . SER A 1 209 ? -26.562 -24.812 42.062 1 86.25 209 SER A O 1
ATOM 1641 N N . LEU A 1 210 ? -28.688 -25.422 41.969 1 85 210 LEU A N 1
ATOM 1642 C CA . LEU A 1 210 ? -29.203 -24.062 42.094 1 85 210 LEU A CA 1
ATOM 1643 C C . LEU A 1 210 ? -28.906 -23.5 43.5 1 85 210 LEU A C 1
ATOM 1645 O O . LEU A 1 210 ? -28.578 -22.312 43.625 1 85 210 LEU A O 1
ATOM 1649 N N . ALA A 1 211 ? -28.984 -24.391 44.344 1 83.38 211 ALA A N 1
ATOM 1650 C CA . ALA A 1 211 ? -28.688 -23.984 45.719 1 83.38 211 ALA A CA 1
ATOM 1651 C C . ALA A 1 211 ? -27.203 -23.594 45.844 1 83.38 211 ALA A C 1
ATOM 1653 O O . ALA A 1 211 ? -26.875 -22.625 46.531 1 83.38 211 ALA A O 1
ATOM 1654 N N . GLN A 1 212 ? -26.469 -24.375 45.281 1 90.06 212 GLN A N 1
ATOM 1655 C CA . GLN A 1 212 ? -25.031 -24.109 45.312 1 90.06 212 GLN A CA 1
ATOM 1656 C C . GLN A 1 212 ? -24.688 -22.781 44.656 1 90.06 212 GLN A C 1
ATOM 1658 O O . GLN A 1 212 ? -23.797 -22.062 45.094 1 90.06 212 GLN A O 1
ATOM 1663 N N . LEU A 1 213 ? -25.375 -22.406 43.625 1 90.94 213 LEU A N 1
ATOM 1664 C CA . LEU A 1 213 ? -25.141 -21.156 42.938 1 90.94 213 LEU A CA 1
ATOM 1665 C C . LEU A 1 213 ? -25.547 -19.969 43.812 1 90.94 213 LEU A C 1
ATOM 1667 O O . LEU A 1 213 ? -24.922 -18.906 43.75 1 90.94 213 LEU A O 1
ATOM 1671 N N . SER A 1 214 ? -26.531 -20.141 44.562 1 86.31 214 SER A N 1
ATOM 1672 C CA . SER A 1 214 ? -26.938 -19.078 45.5 1 86.31 214 SER A CA 1
ATOM 1673 C C . SER A 1 214 ? -25.859 -18.828 46.562 1 86.31 214 SER A C 1
ATOM 1675 O O . SER A 1 214 ? -25.609 -17.688 46.938 1 86.31 214 SER A O 1
ATOM 1677 N N . ARG A 1 215 ? -25.234 -19.922 46.969 1 87.12 215 ARG A N 1
ATOM 1678 C CA . ARG A 1 215 ? -24.125 -19.797 47.906 1 87.12 215 ARG A CA 1
ATOM 1679 C C . ARG A 1 215 ? -22.953 -19.047 47.281 1 87.12 215 ARG A C 1
ATOM 1681 O O . ARG A 1 215 ? -22.312 -18.234 47.938 1 87.12 215 ARG A O 1
ATOM 1688 N N . VAL A 1 216 ? -22.703 -19.406 46.094 1 91.62 216 VAL A N 1
ATOM 1689 C CA . VAL A 1 216 ? -21.641 -18.734 45.375 1 91.62 216 VAL A CA 1
ATOM 1690 C C . VAL A 1 216 ? -21.953 -17.25 45.25 1 91.62 216 VAL A C 1
ATOM 1692 O O . VAL A 1 216 ? -21.062 -16.406 45.406 1 91.62 216 VAL A O 1
ATOM 1695 N N . SER A 1 217 ? -23.219 -16.844 44.969 1 89.69 217 SER A N 1
ATOM 1696 C CA . SER A 1 217 ? -23.641 -15.453 44.844 1 89.69 217 SER A CA 1
ATOM 1697 C C . SER A 1 217 ? -23.391 -14.672 46.125 1 89.69 217 SER A C 1
ATOM 1699 O O . SER A 1 217 ? -22.969 -13.516 46.094 1 89.69 217 SER A O 1
ATOM 1701 N N . HIS A 1 218 ? -23.578 -15.336 47.094 1 82.31 218 HIS A N 1
ATOM 1702 C CA . HIS A 1 218 ? -23.359 -14.711 48.406 1 82.31 218 HIS A CA 1
ATOM 1703 C C . HIS A 1 218 ? -21.875 -14.469 48.656 1 82.31 218 HIS A C 1
ATOM 1705 O O . HIS A 1 218 ? -21.484 -13.398 49.125 1 82.31 218 HIS A O 1
ATOM 1711 N N . THR A 1 219 ? -21.109 -15.484 48.375 1 87.62 219 THR A N 1
ATOM 1712 C CA . THR A 1 219 ? -19.672 -15.352 48.562 1 87.62 219 THR A CA 1
ATOM 1713 C C . THR A 1 219 ? -19.125 -14.227 47.688 1 87.62 219 THR A C 1
ATOM 1715 O O . THR A 1 219 ? -18.219 -13.492 48.094 1 87.62 219 THR A O 1
ATOM 1718 N N . LEU A 1 220 ? -19.641 -14.117 46.5 1 91 220 LEU A N 1
ATOM 1719 C CA . LEU A 1 220 ? -19.188 -13.078 45.594 1 91 220 LEU A CA 1
ATOM 1720 C C . LEU A 1 220 ? -19.594 -11.695 46.094 1 91 220 LEU A C 1
ATOM 1722 O O . LEU A 1 220 ? -18.859 -10.727 45.906 1 91 220 LEU A O 1
ATOM 1726 N N . SER A 1 221 ? -20.688 -11.547 46.812 1 85.38 221 SER A N 1
ATOM 1727 C CA . SER A 1 221 ? -21.125 -10.266 47.344 1 85.38 221 SER A CA 1
ATOM 1728 C C . SER A 1 221 ? -20.219 -9.82 48.5 1 85.38 221 SER A C 1
ATOM 1730 O O . SER A 1 221 ? -20.078 -8.617 48.75 1 85.38 221 SER A O 1
ATOM 1732 N N . VAL A 1 222 ? -19.641 -10.82 49 1 81.25 222 VAL A N 1
ATOM 1733 C CA . VAL A 1 222 ? -18.703 -10.523 50.094 1 81.25 222 VAL A CA 1
ATOM 1734 C C . VAL A 1 222 ? -17.375 -10.023 49.5 1 81.25 222 VAL A C 1
ATOM 1736 O O . VAL A 1 222 ? -16.781 -9.07 50.031 1 81.25 222 VAL A O 1
ATOM 1739 N N . VAL A 1 223 ? -16.891 -10.672 48.562 1 86.62 223 VAL A N 1
ATOM 1740 C CA . VAL A 1 223 ? -15.625 -10.312 47.938 1 86.62 223 VAL A CA 1
ATOM 1741 C C . VAL A 1 223 ? -15.758 -8.984 47.188 1 86.62 223 VAL A C 1
ATOM 1743 O O . VAL A 1 223 ? -14.836 -8.172 47.188 1 86.62 223 VAL A O 1
ATOM 1746 N N . PHE A 1 224 ? -16.953 -8.836 46.594 1 87.25 224 PHE A N 1
ATOM 1747 C CA . PHE A 1 224 ? -17.219 -7.609 45.844 1 87.25 224 PHE A CA 1
ATOM 1748 C C . PHE A 1 224 ? -18.312 -6.793 46.5 1 87.25 224 PHE A C 1
ATOM 1750 O O . PHE A 1 224 ? -19.5 -6.902 46.156 1 87.25 224 PHE A O 1
ATOM 1757 N N . PRO A 1 225 ? -17.984 -6.039 47.469 1 73.31 225 PRO A N 1
ATOM 1758 C CA . PRO A 1 225 ? -19.016 -5.383 48.281 1 73.31 225 PRO A CA 1
ATOM 1759 C C . PRO A 1 225 ? -19.719 -4.266 47.531 1 73.31 225 PRO A C 1
ATOM 1761 O O . PRO A 1 225 ? -20.781 -3.795 47.969 1 73.31 225 PRO A O 1
ATOM 1764 N N . GLY A 1 226 ? -19.844 -4.207 46.188 1 59.81 226 GLY A N 1
ATOM 1765 C CA . GLY A 1 226 ? -20.656 -3.357 45.344 1 59.81 226 GLY A CA 1
ATOM 1766 C C . GLY A 1 226 ? -20.516 -1.88 45.656 1 59.81 226 GLY A C 1
ATOM 1767 O O . GLY A 1 226 ? -20.766 -1.455 46.781 1 59.81 226 GLY A O 1
ATOM 1768 N N . SER A 1 227 ? -19.484 -1.089 45.531 1 51.56 227 SER A N 1
ATOM 1769 C CA . SER A 1 227 ? -19.688 0.34 45.75 1 51.56 227 SER A CA 1
ATOM 1770 C C . SER A 1 227 ? -20.781 0.898 44.844 1 51.56 227 SER A C 1
ATOM 1772 O O . SER A 1 227 ? -20.938 0.445 43.719 1 51.56 227 SER A O 1
ATOM 1774 N N . ASP A 1 228 ? -21.984 1.383 45.438 1 44.81 228 ASP A N 1
ATOM 1775 C CA . ASP A 1 228 ? -22.984 2.197 44.75 1 44.81 228 ASP A CA 1
ATOM 1776 C C . ASP A 1 228 ? -22.312 3.121 43.719 1 44.81 228 ASP A C 1
ATOM 1778 O O . ASP A 1 228 ? -22.984 3.955 43.094 1 44.81 228 ASP A O 1
ATOM 1782 N N . ASP A 1 229 ? -21.188 3.699 43.906 1 42.59 229 ASP A N 1
ATOM 1783 C CA . ASP A 1 229 ? -20.672 4.727 43 1 42.59 229 ASP A CA 1
ATOM 1784 C C . ASP A 1 229 ? -20.594 4.211 41.562 1 42.59 229 ASP A C 1
ATOM 1786 O O . ASP A 1 229 ? -20.125 3.09 41.344 1 42.59 229 ASP A O 1
ATOM 1790 N N . PRO A 1 230 ? -21.516 4.801 40.812 1 41.88 230 PRO A N 1
ATOM 1791 C CA . PRO A 1 230 ? -21.453 4.449 39.375 1 41.88 230 PRO A CA 1
ATOM 1792 C C . PRO A 1 230 ? -20.016 4.258 38.875 1 41.88 230 PRO A C 1
ATOM 1794 O O . PRO A 1 230 ? -19.188 5.16 39 1 41.88 230 PRO A O 1
ATOM 1797 N N . VAL A 1 231 ? -19.406 3.297 39.188 1 43.56 231 VAL A N 1
ATOM 1798 C CA . VAL A 1 231 ? -18.062 3.055 38.656 1 43.56 231 VAL A CA 1
ATOM 1799 C C . VAL A 1 231 ? -17.984 3.596 37.219 1 43.56 231 VAL A C 1
ATOM 1801 O O . VAL A 1 231 ? -18.672 3.102 36.312 1 43.56 231 VAL A O 1
ATOM 1804 N N . GLY A 1 232 ? -17.984 4.953 37.094 1 37.25 232 GLY A N 1
ATOM 1805 C CA . GLY A 1 232 ? -17.703 5.5 35.781 1 37.25 232 GLY A CA 1
ATOM 1806 C C . GLY A 1 232 ? -16.766 4.633 34.969 1 37.25 232 GLY A C 1
ATOM 1807 O O . GLY A 1 232 ? -16.047 3.791 35.531 1 37.25 232 GLY A O 1
ATOM 1808 N N . PRO A 1 233 ? -17.141 4.453 33.75 1 39.47 233 PRO A N 1
ATOM 1809 C CA . PRO A 1 233 ? -16.281 3.703 32.812 1 39.47 233 PRO A CA 1
ATOM 1810 C C . PRO A 1 233 ? -14.789 3.92 33.094 1 39.47 233 PRO A C 1
ATOM 1812 O O . PRO A 1 233 ? -13.969 3.795 32.188 1 39.47 233 PRO A O 1
ATOM 1815 N N . ALA A 1 234 ? -14.406 4.758 34.156 1 38.31 234 ALA A N 1
ATOM 1816 C CA . ALA A 1 234 ? -12.984 5.062 34.219 1 38.31 234 ALA A CA 1
ATOM 1817 C C . ALA A 1 234 ? -12.148 3.783 34.281 1 38.31 234 ALA A C 1
ATOM 1819 O O . ALA A 1 234 ? -12.453 2.879 35.062 1 38.31 234 ALA A O 1
ATOM 1820 N N . ALA A 1 235 ? -11.461 3.441 33.281 1 43.06 235 ALA A N 1
ATOM 1821 C CA . ALA A 1 235 ? -10.477 2.418 32.938 1 43.06 235 ALA A CA 1
ATOM 1822 C C . ALA A 1 235 ? -9.539 2.131 34.094 1 43.06 235 ALA A C 1
ATOM 1824 O O . ALA A 1 235 ? -8.555 2.854 34.312 1 43.06 235 ALA A O 1
ATOM 1825 N N . ALA A 1 236 ? -9.852 1.857 35.219 1 47.75 236 ALA A N 1
ATOM 1826 C CA . ALA A 1 236 ? -8.805 1.458 36.156 1 47.75 236 ALA A CA 1
ATOM 1827 C C . ALA A 1 236 ? -7.875 0.424 35.5 1 47.75 236 ALA A C 1
ATOM 1829 O O . ALA A 1 236 ? -8.336 -0.58 34.969 1 47.75 236 ALA A O 1
ATOM 1830 N N . PRO A 1 237 ? -6.586 0.753 35.25 1 57.44 237 PRO A N 1
ATOM 1831 C CA . PRO A 1 237 ? -5.598 0.014 34.469 1 57.44 237 PRO A CA 1
ATOM 1832 C C . PRO A 1 237 ? -5.523 -1.463 34.844 1 57.44 237 PRO A C 1
ATOM 1834 O O . PRO A 1 237 ? -5.336 -2.32 33.969 1 57.44 237 PRO A O 1
ATOM 1837 N N . SER A 1 238 ? -5.34 -1.866 36.219 1 68.94 238 SER A N 1
ATOM 1838 C CA . SER A 1 238 ? -5.109 -3.27 36.562 1 68.94 238 SER A CA 1
ATOM 1839 C C . SER A 1 238 ? -6.012 -3.725 37.688 1 68.94 238 SER A C 1
ATOM 1841 O O . SER A 1 238 ? -6.309 -2.949 38.594 1 68.94 238 SER A O 1
ATOM 1843 N N . LEU A 1 239 ? -7.016 -4.668 37.5 1 79.44 239 LEU A N 1
ATOM 1844 C CA . LEU A 1 239 ? -7.836 -5.309 38.531 1 79.44 239 LEU A CA 1
ATOM 1845 C C . LEU A 1 239 ? -6.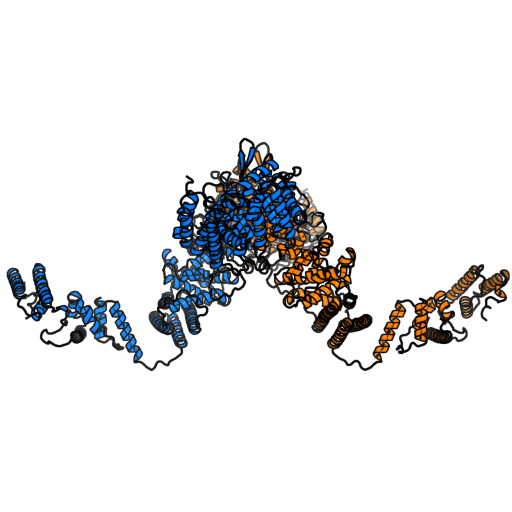984 -5.734 39.719 1 79.44 239 LEU A C 1
ATOM 1847 O O . LEU A 1 239 ? -5.859 -6.207 39.562 1 79.44 239 LEU A O 1
ATOM 1851 N N . PRO A 1 240 ? -7.469 -5.387 40.844 1 82.06 240 PRO A N 1
ATOM 1852 C CA . PRO A 1 240 ? -6.766 -5.922 42 1 82.06 240 PRO A CA 1
ATOM 1853 C C . PRO A 1 240 ? -6.52 -7.426 41.906 1 82.06 240 PRO A C 1
ATOM 1855 O O . PRO A 1 240 ? -7.297 -8.141 41.25 1 82.06 240 PRO A O 1
ATOM 1858 N N . GLU A 1 241 ? -5.551 -7.879 42.531 1 86.25 241 GLU A N 1
ATOM 1859 C CA . GLU A 1 241 ? -5.102 -9.266 42.406 1 86.25 241 GLU A CA 1
ATOM 1860 C C . GLU A 1 241 ? -6.18 -10.234 42.875 1 86.25 241 GLU A C 1
ATOM 1862 O O . GLU A 1 241 ? -6.387 -11.281 42.25 1 86.25 241 GLU A O 1
ATOM 1867 N N . LEU A 1 242 ? -6.891 -9.922 43.969 1 86.56 242 LEU A N 1
ATOM 1868 C CA . LEU A 1 242 ? -7.934 -10.812 44.469 1 86.56 242 LEU A CA 1
ATOM 1869 C C . LEU A 1 242 ? -9.078 -10.922 43.469 1 86.56 242 LEU A C 1
ATOM 1871 O O . LEU A 1 242 ? -9.594 -12.016 43.25 1 86.56 242 LEU A O 1
ATOM 1875 N N . HIS A 1 243 ? -9.469 -9.805 43 1 88.75 243 HIS A N 1
ATOM 1876 C CA . HIS A 1 243 ? -10.555 -9.805 42.031 1 88.75 243 HIS A CA 1
ATOM 1877 C C . HIS A 1 243 ? -10.172 -10.594 40.781 1 88.75 243 HIS A C 1
ATOM 1879 O O . HIS A 1 243 ? -11 -11.32 40.219 1 88.75 243 HIS A O 1
ATOM 1885 N N . LEU A 1 244 ? -8.898 -10.484 40.438 1 91.94 244 LEU A N 1
ATOM 1886 C CA . LEU A 1 244 ? -8.414 -11.195 39.25 1 91.94 244 LEU A CA 1
ATOM 1887 C C . LEU A 1 244 ? -8.453 -12.703 39.469 1 91.94 244 LEU A C 1
ATOM 1889 O O . LEU A 1 244 ? -8.875 -13.453 38.594 1 91.94 244 LEU A O 1
ATOM 1893 N N . LYS A 1 245 ? -8.07 -13.055 40.625 1 91.44 245 LYS A N 1
ATOM 1894 C CA . LYS A 1 245 ? -8.062 -14.484 40.938 1 91.44 245 LYS A CA 1
ATOM 1895 C C . LYS A 1 245 ? -9.484 -15.039 41.031 1 91.44 245 LYS A C 1
ATOM 1897 O O . LYS A 1 245 ? -9.742 -16.156 40.594 1 91.44 245 LYS A O 1
ATOM 1902 N N . VAL A 1 246 ? -10.352 -14.273 41.531 1 92 246 VAL A N 1
ATOM 1903 C CA . VAL A 1 246 ? -11.742 -14.703 41.688 1 92 246 VAL A CA 1
ATOM 1904 C C . VAL A 1 246 ? -12.383 -14.836 40.281 1 92 246 VAL A C 1
ATOM 1906 O O . VAL A 1 246 ? -13.055 -15.828 40 1 92 246 VAL A O 1
ATOM 1909 N N . VAL A 1 247 ? -12.164 -13.852 39.5 1 93.69 247 VAL A N 1
ATOM 1910 C CA . VAL A 1 247 ? -12.758 -13.867 38.156 1 93.69 247 VAL A CA 1
ATOM 1911 C C . VAL A 1 247 ? -12.188 -15.039 37.344 1 93.69 247 VAL A C 1
ATOM 1913 O O . VAL A 1 247 ? -12.914 -15.711 36.625 1 93.69 247 VAL A O 1
ATOM 1916 N N . ASP A 1 248 ? -10.93 -15.289 37.5 1 93.81 248 ASP A N 1
ATOM 1917 C CA . ASP A 1 248 ? -10.312 -16.422 36.812 1 93.81 248 ASP A CA 1
ATOM 1918 C C . ASP A 1 248 ? -10.938 -17.734 37.25 1 93.81 248 ASP A C 1
ATOM 1920 O O . ASP A 1 248 ? -11.156 -18.641 36.438 1 93.81 248 ASP A O 1
ATOM 1924 N N . LEU A 1 249 ? -11.172 -17.734 38.531 1 93.94 249 LEU A N 1
ATOM 1925 C CA . LEU A 1 249 ? -11.781 -18.938 39.062 1 93.94 249 LEU A CA 1
ATOM 1926 C C . LEU A 1 249 ? -13.188 -19.141 38.531 1 93.94 249 LEU A C 1
ATOM 1928 O O . LEU A 1 249 ? -13.602 -20.266 38.25 1 93.94 249 LEU A O 1
ATOM 1932 N N . ILE A 1 250 ? -13.891 -18.078 38.406 1 94.19 250 ILE A N 1
ATOM 1933 C CA . ILE A 1 250 ? -15.25 -18.125 37.906 1 94.19 250 ILE A CA 1
ATOM 1934 C C . ILE A 1 250 ? -15.25 -18.641 36.469 1 94.19 250 ILE A C 1
ATOM 1936 O O . ILE A 1 250 ? -16.016 -19.547 36.125 1 94.19 250 ILE A O 1
ATOM 1940 N N . LEU A 1 251 ? -14.43 -18.094 35.625 1 94.62 251 LEU A N 1
ATOM 1941 C CA . LEU A 1 251 ? -14.367 -18.469 34.219 1 94.62 251 LEU A CA 1
ATOM 1942 C C . LEU A 1 251 ? -13.875 -19.906 34.062 1 94.62 251 LEU A C 1
ATOM 1944 O O . LEU A 1 251 ? -14.391 -20.656 33.219 1 94.62 251 LEU A O 1
ATOM 1948 N N . GLN A 1 252 ? -12.945 -20.25 34.844 1 94 252 GLN A N 1
ATOM 1949 C CA . GLN A 1 252 ? -12.43 -21.609 34.812 1 94 252 GLN A CA 1
ATOM 1950 C C . GLN A 1 252 ? -13.508 -22.625 35.219 1 94 252 GLN A C 1
ATOM 1952 O O . GLN A 1 252 ? -13.633 -23.688 34.594 1 94 252 GLN A O 1
ATOM 1957 N N . SER A 1 253 ? -14.164 -22.266 36.25 1 93.88 253 SER A N 1
ATOM 1958 C CA . SER A 1 253 ? -15.227 -23.141 36.719 1 93.88 253 SER A CA 1
ATOM 1959 C C . SER A 1 253 ? -16.328 -23.281 35.688 1 93.88 253 SER A C 1
ATOM 1961 O O . SER A 1 253 ? -16.891 -24.375 35.5 1 93.88 253 SER A O 1
ATOM 1963 N N . PHE A 1 254 ? -16.688 -22.234 35.094 1 94.56 254 PHE A N 1
ATOM 1964 C CA . PHE A 1 254 ? -17.703 -22.297 34.062 1 94.56 254 PHE A CA 1
ATOM 1965 C C . PHE A 1 254 ? -17.266 -23.219 32.938 1 94.56 254 PHE A C 1
ATOM 1967 O O . PHE A 1 254 ? -18.062 -24.031 32.469 1 94.56 254 PHE A O 1
ATOM 1974 N N . CYS A 1 255 ? -16.031 -23.125 32.531 1 91.75 255 CYS A N 1
ATOM 1975 C CA . CYS A 1 255 ? -15.492 -23.953 31.438 1 91.75 255 CYS A CA 1
ATOM 1976 C C . CYS A 1 255 ? -15.523 -25.438 31.812 1 91.75 255 CYS A C 1
ATOM 1978 O O . CYS A 1 255 ? -15.906 -26.281 31.016 1 91.75 255 CYS A O 1
ATOM 1980 N N . GLN A 1 256 ? -15.148 -25.656 33 1 90.81 256 GLN A N 1
ATOM 1981 C CA . GLN A 1 256 ? -15.164 -27.031 33.5 1 90.81 256 GLN A CA 1
ATOM 1982 C C . GLN A 1 256 ? -16.578 -27.578 33.531 1 90.81 256 GLN A C 1
ATOM 1984 O O . GLN A 1 256 ? -16.828 -28.734 33.188 1 90.81 256 GLN A O 1
ATOM 1989 N N . SER A 1 257 ? -17.438 -26.781 34.062 1 91.69 257 SER A N 1
ATOM 1990 C CA . SER A 1 257 ? -18.828 -27.188 34.156 1 91.69 257 SER A CA 1
ATOM 1991 C C . SER A 1 257 ? -19.406 -27.469 32.75 1 91.69 257 SER A C 1
ATOM 1993 O O . SER A 1 257 ? -20.203 -28.391 32.594 1 91.69 257 SER A O 1
ATOM 1995 N N . LEU A 1 258 ? -19.062 -26.688 31.781 1 90.25 258 LEU A N 1
ATOM 1996 C CA . LEU A 1 258 ? -19.531 -26.891 30.422 1 90.25 258 LEU A CA 1
ATOM 1997 C C . LEU A 1 258 ? -19.031 -28.219 29.859 1 90.25 258 LEU A C 1
ATOM 1999 O O . LEU A 1 258 ? -19.797 -28.938 29.203 1 90.25 258 LEU A O 1
ATOM 2003 N N . LEU A 1 259 ? -17.766 -28.531 30.078 1 85.25 259 LEU A N 1
ATOM 2004 C CA . LEU A 1 259 ? -17.188 -29.75 29.562 1 85.25 259 LEU A CA 1
ATOM 2005 C C . LEU A 1 259 ? -17.859 -30.984 30.188 1 85.25 259 LEU A C 1
ATOM 2007 O O . LEU A 1 259 ? -18.156 -31.953 29.484 1 85.25 259 LEU A O 1
ATOM 2011 N N . VAL A 1 260 ? -18.125 -30.859 31.422 1 84.75 260 VAL A N 1
ATOM 2012 C CA . VAL A 1 260 ? -18.734 -31.969 32.156 1 84.75 260 VAL A CA 1
ATOM 2013 C C . VAL A 1 260 ? -20.188 -32.125 31.688 1 84.75 260 VAL A C 1
ATOM 2015 O O . VAL A 1 260 ? -20.656 -33.25 31.469 1 84.75 260 VAL A O 1
ATOM 2018 N N . ALA A 1 261 ? -20.906 -31.062 31.594 1 84.44 261 ALA A N 1
ATOM 2019 C CA . ALA A 1 261 ? -22.297 -31.109 31.172 1 84.44 261 ALA A CA 1
ATOM 2020 C C . ALA A 1 261 ? -22.422 -31.641 29.734 1 84.44 261 ALA A C 1
ATOM 2022 O O . ALA A 1 261 ? -23.391 -32.344 29.406 1 84.44 261 ALA A O 1
ATOM 2023 N N . SER A 1 262 ? -21.484 -31.344 28.797 1 81.69 262 SER A N 1
ATOM 2024 C CA . SER A 1 262 ? -21.547 -31.703 27.375 1 81.69 262 SER A CA 1
ATOM 2025 C C . SER A 1 262 ? -21.188 -33.156 27.156 1 81.69 262 SER A C 1
ATOM 2027 O O . SER A 1 262 ? -21.438 -33.719 26.078 1 81.69 262 SER A O 1
ATOM 2029 N N . ARG A 1 263 ? -20.531 -33.688 28.109 1 75.69 263 ARG A N 1
ATOM 2030 C CA . ARG A 1 263 ? -20.25 -35.125 28.016 1 75.69 263 ARG A CA 1
ATOM 2031 C C . ARG A 1 263 ? -21.531 -35.938 28.156 1 75.69 263 ARG A C 1
ATOM 2033 O O . ARG A 1 263 ? -21.656 -37.031 27.562 1 75.69 263 ARG A O 1
ATOM 2040 N N . GLY A 1 264 ? -22.453 -35.469 28.891 1 74.38 264 GLY A N 1
ATOM 2041 C CA . GLY A 1 264 ? -23.719 -36.188 29.109 1 74.38 264 GLY A CA 1
ATOM 2042 C C . GLY A 1 264 ? -24.75 -35.875 28.031 1 74.38 264 GLY A C 1
ATOM 2043 O O . GLY A 1 264 ? -25.328 -36.781 27.453 1 74.38 264 GLY A O 1
ATOM 2044 N N . ASN A 1 265 ? -24.984 -34.594 27.828 1 76.81 265 ASN A N 1
ATOM 2045 C CA . ASN A 1 265 ? -26 -34.156 26.875 1 76.81 265 ASN A CA 1
ATOM 2046 C C . ASN A 1 265 ? -25.484 -33 26 1 76.81 265 ASN A C 1
ATOM 2048 O O . ASN A 1 265 ? -24.719 -32.156 26.453 1 76.81 265 ASN A O 1
ATOM 2052 N N . PRO A 1 266 ? -25.891 -33.094 24.719 1 79.19 266 PRO A N 1
ATOM 2053 C CA . PRO A 1 266 ? -25.547 -31.938 23.891 1 79.19 266 PRO A CA 1
ATOM 2054 C C . PRO A 1 266 ? -26.203 -30.656 24.375 1 79.19 266 PRO A C 1
ATOM 2056 O O . PRO A 1 266 ? -27.156 -30.703 25.156 1 79.19 266 PRO A O 1
ATOM 2059 N N . PRO A 1 267 ? -25.688 -29.484 24.078 1 81.12 267 PRO A N 1
ATOM 2060 C CA . PRO A 1 267 ? -26.141 -28.203 24.609 1 81.12 267 PRO A CA 1
ATOM 2061 C C . PRO A 1 267 ? -27.641 -27.984 24.469 1 81.12 267 PRO A C 1
ATOM 2063 O O . PRO A 1 267 ? -28.266 -27.344 25.312 1 81.12 267 PRO A O 1
ATOM 2066 N N . ASN A 1 268 ? -28.25 -28.5 23.453 1 78.25 268 ASN A N 1
ATOM 2067 C CA . ASN A 1 268 ? -29.688 -28.297 23.234 1 78.25 268 ASN A CA 1
ATOM 2068 C C . ASN A 1 268 ? -30.516 -29.062 24.281 1 78.25 268 ASN A C 1
ATOM 2070 O O . ASN A 1 268 ? -31.656 -28.672 24.562 1 78.25 268 ASN A O 1
ATOM 2074 N N . ARG A 1 269 ? -29.938 -30.047 24.859 1 77.56 269 ARG A N 1
ATOM 2075 C CA . ARG A 1 269 ? -30.672 -30.891 25.797 1 77.56 269 ARG A CA 1
ATOM 2076 C C . ARG A 1 269 ? -30.219 -30.625 27.234 1 77.56 269 ARG A C 1
ATOM 2078 O O . ARG A 1 269 ? -30.688 -31.281 28.156 1 77.56 269 ARG A O 1
ATOM 2085 N N . GLN A 1 270 ? -29.312 -29.703 27.375 1 79.12 270 GLN A N 1
ATOM 2086 C CA . GLN A 1 270 ? -28.828 -29.406 28.719 1 79.12 270 GLN A CA 1
ATOM 2087 C C . GLN A 1 270 ? -29.812 -28.5 29.453 1 79.12 270 GLN A C 1
ATOM 2089 O O . GLN A 1 270 ? -30.609 -27.797 28.844 1 79.12 270 GLN A O 1
ATOM 2094 N N . SER A 1 271 ? -29.703 -28.625 30.75 1 77.06 271 SER A N 1
ATOM 2095 C CA . SER A 1 271 ? -30.516 -27.766 31.609 1 77.06 271 SER A CA 1
ATOM 2096 C C . SER A 1 271 ? -30.094 -26.297 31.484 1 77.06 271 SER A C 1
ATOM 2098 O O . SER A 1 271 ? -29.172 -25.984 30.719 1 77.06 271 SER A O 1
ATOM 2100 N N . LEU A 1 272 ? -30.781 -25.422 32.219 1 83.12 272 LEU A N 1
ATOM 2101 C CA . LEU A 1 272 ? -30.531 -23.984 32.125 1 83.12 272 LEU A CA 1
ATOM 2102 C C . LEU A 1 272 ? -29.438 -23.562 33.094 1 83.12 272 LEU A C 1
ATOM 2104 O O . LEU A 1 272 ? -29.453 -22.453 33.625 1 83.12 272 LEU A O 1
ATOM 2108 N N . TRP A 1 273 ? -28.5 -24.562 33.25 1 87.19 273 TRP A N 1
ATOM 2109 C CA . TRP A 1 273 ? -27.469 -24.266 34.25 1 87.19 273 TRP A CA 1
ATOM 2110 C C . TRP A 1 273 ? -26.625 -23.078 33.844 1 87.19 273 TRP A C 1
ATOM 2112 O O . TRP A 1 273 ? -26.266 -22.25 34.688 1 87.19 273 TRP A O 1
ATOM 2122 N N . GLY A 1 274 ? -26.297 -23.031 32.562 1 89.12 274 GLY A N 1
ATOM 2123 C CA . GLY A 1 274 ? -25.453 -21.938 32.062 1 89.12 274 GLY A CA 1
ATOM 2124 C C . GLY A 1 274 ? -26.078 -20.578 32.25 1 89.12 274 GLY A C 1
ATOM 2125 O O . GLY A 1 274 ? -25.422 -19.625 32.688 1 89.12 274 GLY A O 1
ATOM 2126 N N . SER A 1 275 ? -27.344 -20.438 31.953 1 87.38 275 SER A N 1
ATOM 2127 C CA . SER A 1 275 ? -28.062 -19.172 32.125 1 87.38 275 SER A CA 1
ATOM 2128 C C . SER A 1 275 ? -28.172 -18.781 33.594 1 87.38 275 SER A C 1
ATOM 2130 O O . SER A 1 275 ? -28.047 -17.594 33.906 1 87.38 275 SER A O 1
ATOM 2132 N N . ARG A 1 276 ? -28.328 -19.734 34.406 1 87.81 276 ARG A N 1
ATOM 2133 C CA . ARG A 1 276 ? -28.422 -19.484 35.844 1 87.81 276 ARG A CA 1
ATOM 2134 C C . ARG A 1 276 ? -27.078 -19.031 36.406 1 87.81 276 ARG A C 1
ATOM 2136 O O . ARG A 1 276 ? -27.031 -18.141 37.25 1 87.81 276 ARG A O 1
ATOM 2143 N N . PHE A 1 277 ? -26.109 -19.672 35.938 1 91.44 277 PHE A N 1
ATOM 2144 C CA . PHE A 1 277 ? -24.766 -19.328 36.344 1 91.44 277 PHE A CA 1
ATOM 2145 C C . PHE A 1 277 ? -24.453 -17.875 36.031 1 91.44 277 PHE A C 1
ATOM 2147 O O . PHE A 1 277 ? -23.953 -17.141 36.906 1 91.44 277 PHE A O 1
ATOM 2154 N N . VAL A 1 278 ? -24.75 -17.422 34.875 1 90.5 278 VAL A N 1
ATOM 2155 C CA . VAL A 1 278 ? -24.422 -16.062 34.438 1 90.5 278 VAL A CA 1
ATOM 2156 C C . VAL A 1 278 ? -25.328 -15.062 35.125 1 90.5 278 VAL A C 1
ATOM 2158 O O . VAL A 1 278 ? -24.906 -13.945 35.438 1 90.5 278 VAL A O 1
ATOM 2161 N N . CYS A 1 279 ? -26.516 -15.414 35.406 1 85.94 279 CYS A N 1
ATOM 2162 C CA . CYS A 1 279 ? -27.453 -14.531 36.094 1 85.94 279 CYS A CA 1
ATOM 2163 C C . CYS A 1 279 ? -26.938 -14.148 37.469 1 85.94 279 CYS A C 1
ATOM 2165 O O . CYS A 1 279 ? -27.156 -13.031 37.938 1 85.94 279 CYS A O 1
ATOM 2167 N N . VAL A 1 280 ? -26.281 -15.078 38.062 1 86.06 280 VAL A N 1
ATOM 2168 C CA . VAL A 1 280 ? -25.672 -14.812 39.344 1 86.06 280 VAL A CA 1
ATOM 2169 C C . VAL A 1 280 ? -24.656 -13.68 39.25 1 86.06 280 VAL A C 1
ATOM 2171 O O . VAL A 1 280 ? -24.547 -12.836 40.125 1 86.06 280 VAL A O 1
ATOM 2174 N N . LEU A 1 281 ? -23.938 -13.664 38.188 1 86.62 281 LEU A N 1
ATOM 2175 C CA . LEU A 1 281 ? -22.906 -12.648 37.969 1 86.62 281 LEU A CA 1
ATOM 2176 C C . LEU A 1 281 ? -23.531 -11.305 37.625 1 86.62 281 LEU A C 1
ATOM 2178 O O . LEU A 1 281 ? -22.984 -10.25 37.969 1 86.62 281 LEU A O 1
ATOM 2182 N N . LEU A 1 282 ? -24.688 -11.281 37 1 82.75 282 LEU A N 1
ATOM 2183 C CA . LEU A 1 282 ? -25.359 -10.062 36.531 1 82.75 282 LEU A CA 1
ATOM 2184 C C . LEU A 1 282 ? -25.938 -9.289 37.719 1 82.75 282 LEU A C 1
ATOM 2186 O O . LEU A 1 282 ? -26.125 -8.07 37.625 1 82.75 282 LEU A O 1
ATOM 2190 N N . ASP A 1 283 ? -26.125 -9.977 38.719 1 77 283 ASP A N 1
ATOM 2191 C CA . ASP A 1 283 ? -26.719 -9.367 39.906 1 77 283 ASP A CA 1
ATOM 2192 C C . ASP A 1 283 ? -25.734 -8.445 40.625 1 77 283 ASP A C 1
ATOM 2194 O O . ASP A 1 283 ? -26.141 -7.547 41.375 1 77 283 ASP A O 1
ATOM 2198 N N . ASN A 1 284 ? -24.516 -8.688 40.406 1 81.88 284 ASN A N 1
ATOM 2199 C CA . ASN A 1 284 ? -23.453 -7.883 41 1 81.88 284 ASN A CA 1
ATOM 2200 C C . ASN A 1 284 ? -22.688 -7.105 39.906 1 81.88 284 ASN A C 1
ATOM 2202 O O . ASN A 1 284 ? -21.891 -7.68 39.188 1 81.88 284 ASN A O 1
ATOM 2206 N N . ARG A 1 285 ? -22.859 -5.836 39.906 1 81.31 285 ARG A N 1
ATOM 2207 C CA . ARG A 1 285 ? -22.297 -4.992 38.844 1 81.31 285 ARG A CA 1
ATOM 2208 C C . ARG A 1 285 ? -20.781 -4.965 38.906 1 81.31 285 ARG A C 1
ATOM 2210 O O . ARG A 1 285 ? -20.109 -4.883 37.875 1 81.31 285 ARG A O 1
ATOM 2217 N N . GLN A 1 286 ? -20.297 -5.051 40.062 1 83.81 286 GLN A N 1
ATOM 2218 C CA . GLN A 1 286 ? -18.844 -5.02 40.188 1 83.81 286 GLN A CA 1
ATOM 2219 C C . GLN A 1 286 ? -18.203 -6.301 39.656 1 83.81 286 GLN A C 1
ATOM 2221 O O . GLN A 1 286 ? -17.141 -6.262 39.062 1 83.81 286 GLN A O 1
ATOM 2226 N N . VAL A 1 287 ? -18.906 -7.332 39.938 1 88.38 287 VAL A N 1
ATOM 2227 C CA . VAL A 1 287 ? -18.391 -8.602 39.438 1 88.38 287 VAL A CA 1
ATOM 2228 C C . VAL A 1 287 ? -18.453 -8.602 37.906 1 88.38 287 VAL A C 1
ATOM 2230 O O . VAL A 1 287 ? -17.5 -9.031 37.25 1 88.38 287 VAL A O 1
ATOM 2233 N N . LEU A 1 288 ? -19.562 -8.062 37.438 1 85.81 288 LEU A N 1
ATOM 2234 C CA . LEU A 1 288 ? -19.719 -8.039 36 1 85.81 288 LEU A CA 1
ATOM 2235 C C . LEU A 1 288 ? -18.656 -7.168 35.344 1 85.81 288 LEU A C 1
ATOM 2237 O O . LEU A 1 288 ? -18.078 -7.551 34.312 1 85.81 288 LEU A O 1
ATOM 2241 N N . SER A 1 289 ? -18.406 -6.02 35.906 1 85.25 289 SER A N 1
ATOM 2242 C CA . SER A 1 289 ? -17.391 -5.113 35.375 1 85.25 289 SER A CA 1
ATOM 2243 C C . SER A 1 289 ? -16 -5.758 35.375 1 85.25 289 SER A C 1
ATOM 2245 O O . SER A 1 289 ? -15.227 -5.598 34.438 1 85.25 289 SER A O 1
ATOM 2247 N N . SER A 1 290 ? -15.766 -6.504 36.438 1 87.69 290 SER A N 1
ATOM 2248 C CA . SER A 1 290 ? -14.469 -7.176 36.562 1 87.69 290 SER A CA 1
ATOM 2249 C C . SER A 1 290 ? -14.344 -8.312 35.562 1 87.69 290 SER A C 1
ATOM 2251 O O . SER A 1 290 ? -13.266 -8.555 35 1 87.69 290 SER A O 1
ATOM 2253 N N . VAL A 1 291 ? -15.453 -8.93 35.344 1 89.81 291 VAL A N 1
ATOM 2254 C CA . VAL A 1 291 ? -15.453 -10.023 34.375 1 89.81 291 VAL A CA 1
ATOM 2255 C C . VAL A 1 291 ? -15.227 -9.477 32.969 1 89.81 291 VAL A C 1
ATOM 2257 O O . VAL A 1 291 ? -14.445 -10.031 32.219 1 89.81 291 VAL A O 1
ATOM 2260 N N . ILE A 1 292 ? -15.852 -8.383 32.656 1 87.5 292 ILE A N 1
ATOM 2261 C CA . ILE A 1 292 ? -15.727 -7.77 31.344 1 87.5 292 ILE A CA 1
ATOM 2262 C C . ILE A 1 292 ? -14.289 -7.305 31.125 1 87.5 292 ILE A C 1
ATOM 2264 O O . ILE A 1 292 ? -13.711 -7.516 30.047 1 87.5 292 ILE A O 1
ATOM 2268 N N . HIS A 1 293 ? -13.719 -6.805 32.094 1 86.69 293 HIS A N 1
ATOM 2269 C CA . HIS A 1 293 ? -12.336 -6.344 32.031 1 86.69 293 HIS A CA 1
ATOM 2270 C C . HIS A 1 293 ? -11.383 -7.508 31.797 1 86.69 293 HIS A C 1
ATOM 2272 O O . HIS A 1 293 ? -10.438 -7.398 31.016 1 86.69 293 HIS A O 1
ATOM 2278 N N . ARG A 1 294 ? -11.664 -8.516 32.531 1 90.25 294 ARG A N 1
ATOM 2279 C CA . ARG A 1 294 ? -10.789 -9.68 32.375 1 90.25 294 ARG A CA 1
ATOM 2280 C C . ARG A 1 294 ? -10.93 -10.305 31 1 90.25 294 ARG A C 1
ATOM 2282 O O . ARG A 1 294 ? -9.945 -10.758 30.406 1 90.25 294 ARG A O 1
ATOM 2289 N N . LEU A 1 295 ? -12.102 -10.352 30.547 1 89.81 295 LEU A N 1
ATOM 2290 C CA . LEU A 1 295 ? -12.32 -10.898 29.203 1 89.81 295 LEU A CA 1
ATOM 2291 C C . LEU A 1 295 ? -11.617 -10.055 28.156 1 89.81 295 LEU A C 1
ATOM 2293 O O . LEU A 1 295 ? -11.016 -10.594 27.219 1 89.81 295 LEU A O 1
ATOM 2297 N N . LYS A 1 296 ? -11.664 -8.789 28.312 1 87.31 296 LYS A N 1
ATOM 2298 C CA . LYS A 1 296 ? -10.953 -7.895 27.391 1 87.31 296 LYS A CA 1
ATOM 2299 C C . LYS A 1 296 ? -9.453 -8.156 27.422 1 87.31 296 LYS A C 1
ATOM 2301 O O . LYS A 1 296 ? -8.797 -8.172 26.375 1 87.31 296 LYS A O 1
ATOM 2306 N N . ASP A 1 297 ? -8.992 -8.43 28.594 1 86.56 297 ASP A N 1
ATOM 2307 C CA . ASP A 1 297 ? -7.566 -8.719 28.75 1 86.56 297 ASP A CA 1
ATOM 2308 C C . ASP A 1 297 ? -7.199 -10.031 28.078 1 86.56 297 ASP A C 1
ATOM 2310 O O . ASP A 1 297 ? -6.133 -10.148 27.469 1 86.56 297 ASP A O 1
ATOM 2314 N N . LEU A 1 298 ? -8.055 -10.953 28.234 1 89.25 298 LEU A N 1
ATOM 2315 C CA . LEU A 1 298 ? -7.809 -12.258 27.625 1 89.25 298 LEU A CA 1
ATOM 2316 C C . LEU A 1 298 ? -7.816 -12.156 26.109 1 89.25 298 LEU A C 1
ATOM 2318 O O . LEU A 1 298 ? -6.957 -12.734 25.438 1 89.25 298 LEU A O 1
ATOM 2322 N N . PHE A 1 299 ? -8.703 -11.359 25.578 1 88.88 299 PHE A N 1
ATOM 2323 C CA . PHE A 1 299 ? -8.867 -11.234 24.141 1 88.88 299 PHE A CA 1
ATOM 2324 C C . PHE A 1 299 ? -7.707 -10.461 23.531 1 88.88 299 PHE A C 1
ATOM 2326 O O . PHE A 1 299 ? -7.262 -10.758 22.422 1 88.88 299 PHE A O 1
ATOM 2333 N N . HIS A 1 300 ? -7.156 -9.5 24.234 1 84.94 300 HIS A N 1
ATOM 2334 C CA . HIS A 1 300 ? -6.188 -8.57 23.656 1 84.94 300 HIS A CA 1
ATOM 2335 C C . HIS A 1 300 ? -4.758 -9.031 23.906 1 84.94 300 HIS A C 1
ATOM 2337 O O . HIS A 1 300 ? -3.895 -8.906 23.047 1 84.94 300 HIS A O 1
ATOM 2343 N N . GLN A 1 301 ? -4.562 -9.688 25.047 1 81.5 301 GLN A N 1
ATOM 2344 C CA . GLN A 1 301 ? -3.174 -9.898 25.438 1 81.5 301 GLN A CA 1
ATOM 2345 C C . GLN A 1 301 ? -2.857 -11.383 25.562 1 81.5 301 GLN A C 1
ATOM 2347 O O . GLN A 1 301 ? -1.71 -11.797 25.375 1 81.5 301 GLN A O 1
ATOM 2352 N N . GLN A 1 302 ? -3.799 -12.18 25.828 1 83.94 302 GLN A N 1
ATOM 2353 C CA . GLN A 1 302 ? -3.486 -13.57 26.156 1 83.94 302 GLN A CA 1
ATOM 2354 C C . GLN A 1 302 ? -4.215 -14.531 25.219 1 83.94 302 GLN A C 1
ATOM 2356 O O . GLN A 1 302 ? -4.414 -15.703 25.547 1 83.94 302 GLN A O 1
ATOM 2361 N N . ALA A 1 303 ? -4.609 -14.102 24.078 1 84.12 303 ALA A N 1
ATOM 2362 C CA . ALA A 1 303 ? -5.379 -14.93 23.156 1 84.12 303 ALA A CA 1
ATOM 2363 C C . ALA A 1 303 ? -4.578 -16.141 22.703 1 84.12 303 ALA A C 1
ATOM 2365 O O . ALA A 1 303 ? -5.121 -17.25 22.562 1 84.12 303 ALA A O 1
ATOM 2366 N N . ALA A 1 304 ? -3.254 -15.961 22.594 1 82.75 304 ALA A N 1
ATOM 2367 C CA . ALA A 1 304 ? -2.385 -17.016 22.062 1 82.75 304 ALA A CA 1
ATOM 2368 C C . ALA A 1 304 ? -2.188 -18.125 23.094 1 82.75 304 ALA A C 1
ATOM 2370 O O . ALA A 1 304 ? -1.879 -19.266 22.719 1 82.75 304 ALA A O 1
ATOM 2371 N N . SER A 1 305 ? -2.447 -17.797 24.297 1 86.38 305 SER A N 1
ATOM 2372 C CA . SER A 1 305 ? -2.188 -18.766 25.359 1 86.38 305 SER A CA 1
ATOM 2373 C C . SER A 1 305 ? -3.428 -19.609 25.672 1 86.38 305 SER A C 1
ATOM 2375 O O . SER A 1 305 ? -3.361 -20.578 26.438 1 86.38 305 SER A O 1
ATOM 2377 N N . LEU A 1 306 ? -4.531 -19.312 25.078 1 87.69 306 LEU A N 1
ATOM 2378 C CA . LEU A 1 306 ? -5.781 -20 25.391 1 87.69 306 LEU A CA 1
ATOM 2379 C C . LEU A 1 306 ? -5.887 -21.297 24.609 1 87.69 306 LEU A C 1
ATOM 2381 O O . LEU A 1 306 ? -5.613 -21.344 23.422 1 87.69 306 LEU A O 1
ATOM 2385 N N . ARG A 1 307 ? -6.238 -22.328 25.344 1 85.5 307 ARG A N 1
ATOM 2386 C CA . ARG A 1 307 ? -6.457 -23.641 24.75 1 85.5 307 ARG A CA 1
ATOM 2387 C C . ARG A 1 307 ? -7.844 -23.734 24.125 1 85.5 307 ARG A C 1
ATOM 2389 O O . ARG A 1 307 ? -8.711 -22.906 24.391 1 85.5 307 ARG A O 1
ATOM 2396 N N . PRO A 1 308 ? -8.109 -24.75 23.25 1 84.06 308 PRO A N 1
ATOM 2397 C CA . PRO A 1 308 ? -9.414 -24.891 22.594 1 84.06 308 PRO A CA 1
ATOM 2398 C C . PRO A 1 308 ? -10.562 -25.047 23.594 1 84.06 308 PRO A C 1
ATOM 2400 O O . PRO A 1 308 ? -11.656 -24.516 23.359 1 84.06 308 PRO A O 1
ATOM 2403 N N . ALA A 1 309 ? -10.328 -25.672 24.703 1 84.69 309 ALA A N 1
ATOM 2404 C CA . ALA A 1 309 ? -11.375 -25.844 25.703 1 84.69 309 ALA A CA 1
ATOM 2405 C C . ALA A 1 309 ? -11.734 -24.516 26.359 1 84.69 309 ALA A C 1
ATOM 2407 O O . ALA A 1 309 ? -12.898 -24.25 26.656 1 84.69 309 ALA A O 1
ATOM 2408 N N . HIS A 1 310 ? -10.711 -23.781 26.594 1 89.75 310 HIS A N 1
ATOM 2409 C CA . HIS A 1 310 ? -10.945 -22.453 27.141 1 89.75 310 HIS A CA 1
ATOM 2410 C C . HIS A 1 310 ? -11.781 -21.594 26.188 1 89.75 310 HIS A C 1
ATOM 2412 O O . HIS A 1 310 ? -12.68 -20.875 26.625 1 89.75 310 HIS A O 1
ATOM 2418 N N . ILE A 1 311 ? -11.492 -21.703 24.906 1 90.31 311 ILE A N 1
ATOM 2419 C CA . ILE A 1 311 ? -12.18 -20.906 23.891 1 90.31 311 ILE A CA 1
ATOM 2420 C C . ILE A 1 311 ? -13.648 -21.312 23.844 1 90.31 311 ILE A C 1
ATOM 2422 O O . ILE A 1 311 ? -14.531 -20.453 23.797 1 90.31 311 ILE A O 1
ATOM 2426 N N . LEU A 1 312 ? -13.875 -22.547 23.906 1 89.06 312 LEU A N 1
ATOM 2427 C CA . LEU A 1 312 ? -15.25 -23.031 23.891 1 89.06 312 LEU A CA 1
ATOM 2428 C C . LEU A 1 312 ? -16 -22.547 25.125 1 89.06 312 LEU A C 1
ATOM 2430 O O . LEU A 1 312 ? -17.172 -22.141 25.031 1 89.06 312 LEU A O 1
ATOM 2434 N N . GLY A 1 313 ? -15.344 -22.641 26.219 1 90.81 313 GLY A N 1
ATOM 2435 C CA . GLY A 1 313 ? -15.961 -22.188 27.453 1 90.81 313 GLY A CA 1
ATOM 2436 C C . GLY A 1 313 ? -16.297 -20.703 27.422 1 90.81 313 GLY A C 1
ATOM 2437 O O . GLY A 1 313 ? -17.391 -20.297 27.844 1 90.81 313 GLY A O 1
ATOM 2438 N N . LEU A 1 314 ? -15.336 -19.953 27 1 91.56 314 LEU A N 1
ATOM 2439 C CA . LEU A 1 314 ? -15.562 -18.516 26.906 1 91.56 314 LEU A CA 1
ATOM 2440 C C . LEU A 1 314 ? -16.672 -18.188 25.922 1 91.56 314 LEU A C 1
ATOM 2442 O O . LEU A 1 314 ? -17.484 -17.297 26.156 1 91.56 314 LEU A O 1
ATOM 2446 N N . ALA A 1 315 ? -16.719 -18.891 24.828 1 91.56 315 ALA A N 1
ATOM 2447 C CA . ALA A 1 315 ? -17.75 -18.703 23.828 1 91.56 315 ALA A CA 1
ATOM 2448 C C . ALA A 1 315 ? -19.141 -18.969 24.391 1 91.56 315 ALA A C 1
ATOM 2450 O O . ALA A 1 315 ? -20.062 -18.172 24.219 1 91.56 315 ALA A O 1
ATOM 2451 N N . ALA A 1 316 ? -19.234 -20.047 25.047 1 90.94 316 ALA A N 1
ATOM 2452 C CA . ALA A 1 316 ? -20.516 -20.406 25.641 1 90.94 316 ALA A CA 1
ATOM 2453 C C . ALA A 1 316 ? -20.938 -19.391 26.703 1 90.94 316 ALA A C 1
ATOM 2455 O O . ALA A 1 316 ? -22.125 -19.078 26.844 1 90.94 316 ALA A O 1
ATOM 2456 N N . PHE A 1 317 ? -19.922 -18.984 27.406 1 92.5 317 PHE A N 1
ATOM 2457 C CA . PHE A 1 317 ? -20.172 -17.969 28.422 1 92.5 317 PHE A CA 1
ATOM 2458 C C . PHE A 1 317 ? -20.766 -16.719 27.797 1 92.5 317 PHE A C 1
ATOM 2460 O O . PHE A 1 317 ? -21.75 -16.172 28.312 1 92.5 317 PHE A O 1
ATOM 2467 N N . ILE A 1 318 ? -20.281 -16.25 26.703 1 91.44 318 ILE A N 1
ATOM 2468 C CA . ILE A 1 318 ? -20.75 -15.055 26 1 91.44 318 ILE A CA 1
ATOM 2469 C C . ILE A 1 318 ? -22.172 -15.281 25.484 1 91.44 318 ILE A C 1
ATOM 2471 O O . ILE A 1 318 ? -23.016 -14.383 25.547 1 91.44 318 ILE A O 1
ATOM 2475 N N . VAL A 1 319 ? -22.406 -16.438 25.016 1 90.38 319 VAL A N 1
ATOM 2476 C CA . VAL A 1 319 ? -23.734 -16.75 24.484 1 90.38 319 VAL A CA 1
ATOM 2477 C C . VAL A 1 319 ? -24.766 -16.672 25.594 1 90.38 319 VAL A C 1
ATOM 2479 O O . VAL A 1 319 ? -25.859 -16.125 25.406 1 90.38 319 VAL A O 1
ATOM 2482 N N . HIS A 1 320 ? -24.438 -17.203 26.766 1 89.94 320 HIS A N 1
ATOM 2483 C CA . HIS A 1 320 ? -25.359 -17.156 27.891 1 89.94 320 HIS A CA 1
ATOM 2484 C C . HIS A 1 320 ? -25.531 -15.734 28.406 1 89.94 320 HIS A C 1
ATOM 2486 O O . HIS A 1 320 ? -26.609 -15.359 28.859 1 89.94 320 HIS A O 1
ATOM 2492 N N . LEU A 1 321 ? -24.438 -15 28.359 1 87.81 321 LEU A N 1
ATOM 2493 C CA . LEU A 1 321 ? -24.531 -13.594 28.734 1 87.81 321 LEU A CA 1
ATOM 2494 C C . LEU A 1 321 ? -25.484 -12.852 27.828 1 87.81 321 LEU A C 1
ATOM 2496 O O . LEU A 1 321 ? -26.266 -12.008 28.281 1 87.81 321 LEU A O 1
ATOM 2500 N N . GLN A 1 322 ? -25.453 -13.164 26.578 1 85.62 322 GLN A N 1
ATOM 2501 C CA . GLN A 1 322 ? -26.328 -12.555 25.594 1 85.62 322 GLN A CA 1
ATOM 2502 C C . GLN A 1 322 ? -27.781 -12.938 25.844 1 85.62 322 GLN A C 1
ATOM 2504 O O . GLN A 1 322 ? -28.672 -12.094 25.75 1 85.62 322 GLN A O 1
ATOM 2509 N N . ALA A 1 323 ? -27.953 -14.156 26.125 1 83.25 323 ALA A N 1
ATOM 2510 C CA . ALA A 1 323 ? -29.297 -14.664 26.344 1 83.25 323 ALA A CA 1
ATOM 2511 C C . ALA A 1 323 ? -29.906 -14.086 27.609 1 83.25 323 ALA A C 1
ATOM 2513 O O . ALA A 1 323 ? -31.125 -13.898 27.703 1 83.25 323 ALA A O 1
ATOM 2514 N N . ALA A 1 324 ? -29.109 -13.781 28.578 1 80.12 324 ALA A N 1
ATOM 2515 C CA . ALA A 1 324 ? -29.594 -13.312 29.891 1 80.12 324 ALA A CA 1
ATOM 2516 C C . ALA A 1 324 ? -29.938 -11.828 29.844 1 80.12 324 ALA A C 1
ATOM 2518 O O . ALA A 1 324 ? -30.766 -11.352 30.609 1 80.12 324 ALA A O 1
ATOM 2519 N N . GLN A 1 325 ? -29.219 -10.977 29.219 1 70.31 325 GLN A N 1
ATOM 2520 C CA . GLN A 1 325 ? -29.438 -9.539 29.156 1 70.31 325 GLN A CA 1
ATOM 2521 C C . GLN A 1 325 ? -29.922 -9.117 27.766 1 70.31 325 GLN A C 1
ATOM 2523 O O . GLN A 1 325 ? -29.125 -8.609 26.953 1 70.31 325 GLN A O 1
ATOM 2528 N N . PRO A 1 326 ? -31.156 -9.375 27.406 1 57.41 326 PRO A N 1
ATOM 2529 C CA . PRO A 1 326 ? -31.562 -8.992 26.062 1 57.41 326 PRO A CA 1
ATOM 2530 C C . PRO A 1 326 ? -31.609 -7.477 25.859 1 57.41 326 PRO A C 1
ATOM 2532 O O . PRO A 1 326 ? -32.062 -7 24.812 1 57.41 326 PRO A O 1
ATOM 2535 N N . GLY A 1 327 ? -30.891 -6.551 26.719 1 52.44 327 GLY A N 1
ATOM 2536 C CA . GLY A 1 327 ? -31.031 -5.105 26.641 1 52.44 327 GLY A CA 1
ATOM 2537 C C . GLY A 1 327 ? -30.297 -4.492 25.469 1 52.44 327 GLY A C 1
ATOM 2538 O O . GLY A 1 327 ? -29.766 -5.207 24.625 1 52.44 327 GLY A O 1
ATOM 2539 N N . PRO A 1 328 ? -30.406 -3.053 25.234 1 48.69 328 PRO A N 1
ATOM 2540 C CA . PRO A 1 328 ? -30.016 -2.293 24.047 1 48.69 328 PRO A CA 1
ATOM 2541 C C . PRO A 1 328 ? -28.547 -2.471 23.688 1 48.69 328 PRO A C 1
ATOM 2543 O O . PRO A 1 328 ? -28.188 -2.475 22.516 1 48.69 328 PRO A O 1
ATOM 2546 N N . VAL A 1 329 ? -27.656 -2.264 24.656 1 55.66 329 VAL A N 1
ATOM 2547 C CA . VAL A 1 329 ? -26.25 -2.531 24.328 1 55.66 329 VAL A CA 1
ATOM 2548 C C . VAL A 1 329 ? -25.75 -3.717 25.141 1 55.66 329 VAL A C 1
ATOM 2550 O O . VAL A 1 329 ? -25.141 -3.537 26.203 1 55.66 329 VAL A O 1
ATOM 2553 N N . PRO A 1 330 ? -26.188 -4.945 24.719 1 67.44 330 PRO A N 1
ATOM 2554 C CA . PRO A 1 330 ? -25.875 -6.129 25.516 1 67.44 330 PRO A CA 1
ATOM 2555 C C . PRO A 1 330 ? -24.375 -6.352 25.688 1 67.44 330 PRO A C 1
ATOM 2557 O O . PRO A 1 330 ? -23.594 -6.02 24.797 1 67.44 330 PRO A O 1
ATOM 2560 N N . VAL A 1 331 ? -23.891 -6.402 26.844 1 70.94 331 VAL A N 1
ATOM 2561 C CA . VAL A 1 331 ? -22.516 -6.656 27.234 1 70.94 331 VAL A CA 1
ATOM 2562 C C . VAL A 1 331 ? -21.875 -7.633 26.25 1 70.94 331 VAL A C 1
ATOM 2564 O O . VAL A 1 331 ? -20.703 -7.461 25.859 1 70.94 331 VAL A O 1
ATOM 2567 N N . ALA A 1 332 ? -22.703 -8.492 25.766 1 71.12 332 ALA A N 1
ATOM 2568 C CA . ALA A 1 332 ? -22.156 -9.492 24.844 1 71.12 332 ALA A CA 1
ATOM 2569 C C . ALA A 1 332 ? -21.75 -8.852 23.516 1 71.12 332 ALA A C 1
ATOM 2571 O O . ALA A 1 332 ? -20.734 -9.219 22.922 1 71.12 332 ALA A O 1
ATOM 2572 N N . GLU A 1 333 ? -22.547 -7.895 23.125 1 73.62 333 GLU A N 1
ATOM 2573 C CA . GLU A 1 333 ? -22.25 -7.203 21.875 1 73.62 333 GLU A CA 1
ATOM 2574 C C . GLU A 1 333 ? -20.984 -6.352 22 1 73.62 333 GLU A C 1
ATOM 2576 O O . GLU A 1 333 ? -20.172 -6.293 21.078 1 73.62 333 GLU A O 1
ATOM 2581 N N . ALA A 1 334 ? -20.859 -5.859 23.156 1 71.81 334 ALA A N 1
ATOM 2582 C CA . ALA A 1 334 ? -19.656 -5.074 23.422 1 71.81 334 ALA A CA 1
ATOM 2583 C C . ALA A 1 334 ? -18.406 -5.961 23.469 1 71.81 334 ALA A C 1
ATOM 2585 O O . ALA A 1 334 ? -17.359 -5.586 22.953 1 71.81 334 ALA A O 1
ATOM 2586 N N . LEU A 1 335 ? -18.609 -7.07 23.984 1 76.38 335 LEU A N 1
ATOM 2587 C CA . LEU A 1 335 ? -17.5 -8.008 24.078 1 76.38 335 LEU A CA 1
ATOM 2588 C C . LEU A 1 335 ? -17.125 -8.547 22.703 1 76.38 335 LEU A C 1
ATOM 2590 O O . LEU A 1 335 ? -15.938 -8.695 22.391 1 76.38 335 LEU A O 1
ATOM 2594 N N . GLY A 1 336 ? -18.156 -8.75 21.938 1 79.31 336 GLY A N 1
ATOM 2595 C CA . GLY A 1 336 ? -17.891 -9.203 20.578 1 79.31 336 GLY A CA 1
ATOM 2596 C C . GLY A 1 336 ? -17.156 -8.172 19.75 1 79.31 336 GLY A C 1
ATOM 2597 O O . GLY A 1 336 ? -16.234 -8.508 18.984 1 79.31 336 GLY A O 1
ATOM 2598 N N . SER A 1 337 ? -17.453 -6.957 20.047 1 77.5 337 SER A N 1
ATOM 2599 C CA . SER A 1 337 ? -16.812 -5.863 19.312 1 77.5 337 SER A CA 1
ATOM 2600 C C . SER A 1 337 ? -15.391 -5.625 19.812 1 77.5 337 SER A C 1
ATOM 2602 O O . SER A 1 337 ? -14.562 -5.074 19.094 1 77.5 337 SER A O 1
ATOM 2604 N N . ALA A 1 338 ? -15.203 -6.156 21 1 77.38 338 ALA A N 1
ATOM 2605 C CA . ALA A 1 338 ? -13.891 -5.945 21.609 1 77.38 338 ALA A CA 1
ATOM 2606 C C . ALA A 1 338 ? -12.875 -6.965 21.094 1 77.38 338 ALA A C 1
ATOM 2608 O O . ALA A 1 338 ? -11.672 -6.797 21.281 1 77.38 338 ALA A O 1
ATOM 2609 N N . VAL A 1 339 ? -13.43 -7.965 20.469 1 87.44 339 VAL A N 1
ATOM 2610 C CA . VAL A 1 339 ? -12.516 -8.953 19.906 1 87.44 339 VAL A CA 1
ATOM 2611 C C . VAL A 1 339 ? -11.805 -8.359 18.688 1 87.44 339 VAL A C 1
ATOM 2613 O O . VAL A 1 339 ? -12.461 -7.945 17.719 1 87.44 339 VAL A O 1
ATOM 2616 N N . LEU A 1 340 ? -10.5 -8.398 18.75 1 85.31 340 LEU A N 1
ATOM 2617 C CA . LEU A 1 340 ? -9.711 -7.73 17.719 1 85.31 340 LEU A CA 1
ATOM 2618 C C . LEU A 1 340 ? -9.523 -8.641 16.5 1 85.31 340 LEU A C 1
ATOM 2620 O O . LEU A 1 340 ? -9.578 -9.867 16.625 1 85.31 340 LEU A O 1
ATOM 2624 N N . SER A 1 341 ? -9.461 -8.047 15.383 1 91.75 341 SER A N 1
ATOM 2625 C CA . SER A 1 341 ? -9.195 -8.758 14.133 1 91.75 341 SER A CA 1
ATOM 2626 C C . SER A 1 341 ? -8.156 -8.023 13.289 1 91.75 341 SER A C 1
ATOM 2628 O O . SER A 1 341 ? -8.273 -7.969 12.062 1 91.75 341 SER A O 1
ATOM 2630 N N . SER A 1 342 ? -7.102 -7.512 13.914 1 88.62 342 SER A N 1
ATOM 2631 C CA . SER A 1 342 ? -6.168 -6.648 13.203 1 88.62 342 SER A CA 1
ATOM 2632 C C . SER A 1 342 ? -4.891 -7.395 12.836 1 88.62 342 SER A C 1
ATOM 2634 O O . SER A 1 342 ? -4.188 -7.008 11.898 1 88.62 342 SER A O 1
ATOM 2636 N N . SER A 1 343 ? -4.555 -8.398 13.578 1 89.81 343 SER A N 1
ATOM 2637 C CA . SER A 1 343 ? -3.334 -9.156 13.336 1 89.81 343 SER A CA 1
ATOM 2638 C C . SER A 1 343 ? -3.643 -10.633 13.086 1 89.81 343 SER A C 1
ATOM 2640 O O . SER A 1 343 ? -4.766 -11.086 13.328 1 89.81 343 SER A O 1
ATOM 2642 N N . ARG A 1 344 ? -2.656 -11.383 12.602 1 90.31 344 ARG A N 1
ATOM 2643 C CA . ARG A 1 344 ? -2.812 -12.805 12.336 1 90.31 344 ARG A CA 1
ATOM 2644 C C . ARG A 1 344 ? -3.287 -13.547 13.586 1 90.31 344 ARG A C 1
ATOM 2646 O O . ARG A 1 344 ? -4.262 -14.297 13.531 1 90.31 344 ARG A O 1
ATOM 2653 N N . THR A 1 345 ? -2.629 -13.227 14.719 1 88.38 345 THR A N 1
ATOM 2654 C CA . THR A 1 345 ? -2.961 -13.891 15.977 1 88.38 345 THR A CA 1
ATOM 2655 C C . THR A 1 345 ? -4.379 -13.539 16.406 1 88.38 345 THR A C 1
ATOM 2657 O O . THR A 1 345 ? -5.145 -14.414 16.812 1 88.38 345 THR A O 1
ATOM 2660 N N . SER A 1 346 ? -4.699 -12.289 16.281 1 91.62 346 SER A N 1
ATOM 2661 C CA . SER A 1 346 ? -6.027 -11.852 16.703 1 91.62 346 SER A CA 1
ATOM 2662 C C . SER A 1 346 ? -7.109 -12.391 15.781 1 91.62 346 SER A C 1
ATOM 2664 O O . SER A 1 346 ? -8.203 -12.734 16.234 1 91.62 346 SER A O 1
ATOM 2666 N N . MET A 1 347 ? -6.898 -12.547 14.531 1 94.31 347 MET A N 1
ATOM 2667 C CA . MET A 1 347 ? -7.875 -13.047 13.57 1 94.31 347 MET A CA 1
ATOM 2668 C C . MET A 1 347 ? -8.172 -14.523 13.812 1 94.31 347 MET A C 1
ATOM 2670 O O . MET A 1 347 ? -9.328 -14.938 13.797 1 94.31 347 MET A O 1
ATOM 2674 N N . LEU A 1 348 ? -7.113 -15.266 14 1 91.25 348 LEU A N 1
ATOM 2675 C CA . LEU A 1 348 ? -7.293 -16.688 14.219 1 91.25 348 LEU A CA 1
ATOM 2676 C C . LEU A 1 348 ? -8.031 -16.953 15.531 1 91.25 348 LEU A C 1
ATOM 2678 O O . LEU A 1 348 ? -8.898 -17.828 15.594 1 91.25 348 LEU A O 1
ATOM 2682 N N . PHE A 1 349 ? -7.719 -16.156 16.531 1 92.62 349 PHE A N 1
ATOM 2683 C CA . PHE A 1 349 ? -8.438 -16.266 17.797 1 92.62 349 PHE A CA 1
ATOM 2684 C C . PHE A 1 349 ? -9.898 -15.883 17.625 1 92.62 349 PHE A C 1
ATOM 2686 O O . PHE A 1 349 ? -10.797 -16.578 18.109 1 92.62 349 PHE A O 1
ATOM 2693 N N . SER A 1 350 ? -10.117 -14.781 16.922 1 94.69 350 SER A N 1
ATOM 2694 C CA . SER A 1 350 ? -11.469 -14.273 16.719 1 94.69 350 SER A CA 1
ATOM 2695 C C . SER A 1 350 ? -12.336 -15.281 15.969 1 94.69 350 SER A C 1
ATOM 2697 O O . SER A 1 350 ? -13.5 -15.477 16.312 1 94.69 350 SER A O 1
ATOM 2699 N N . VAL A 1 351 ? -11.805 -15.945 14.984 1 93.88 351 VAL A N 1
ATOM 2700 C CA . VAL A 1 351 ? -12.578 -16.906 14.203 1 93.88 351 VAL A CA 1
ATOM 2701 C C . VAL A 1 351 ? -12.906 -18.125 15.062 1 93.88 351 VAL A C 1
ATOM 2703 O O . VAL A 1 351 ? -14.031 -18.625 15.031 1 93.88 351 VAL A O 1
ATOM 2706 N N . ARG A 1 352 ? -11.969 -18.562 15.844 1 89.94 352 ARG A N 1
ATOM 2707 C CA . ARG A 1 352 ? -12.195 -19.734 16.688 1 89.94 352 ARG A CA 1
ATOM 2708 C C . ARG A 1 352 ? -13.258 -19.438 17.75 1 89.94 352 ARG A C 1
ATOM 2710 O O . ARG A 1 352 ? -14.141 -20.266 17.984 1 89.94 352 ARG A O 1
ATOM 2717 N N . LEU A 1 353 ? -13.078 -18.266 18.328 1 92.12 353 LEU A N 1
ATOM 2718 C CA . LEU A 1 353 ? -14.047 -17.875 19.344 1 92.12 353 LEU A CA 1
ATOM 2719 C C . LEU A 1 353 ? -15.438 -17.703 18.75 1 92.12 353 LEU A C 1
ATOM 2721 O O . LEU A 1 353 ? -16.422 -18.188 19.312 1 92.12 353 LEU A O 1
ATOM 2725 N N . ALA A 1 354 ? -15.531 -17.031 17.656 1 94.25 354 ALA A N 1
ATOM 2726 C CA . ALA A 1 354 ? -16.828 -16.75 17.031 1 94.25 354 ALA A CA 1
ATOM 2727 C C . ALA A 1 354 ? -17.484 -18.031 16.516 1 94.25 354 ALA A C 1
ATOM 2729 O O . ALA A 1 354 ? -18.703 -18.188 16.625 1 94.25 354 ALA A O 1
ATOM 2730 N N . VAL A 1 355 ? -16.703 -18.906 15.906 1 92.06 355 VAL A N 1
ATOM 2731 C CA . VAL A 1 355 ? -17.25 -20.156 15.406 1 92.06 355 VAL A CA 1
ATOM 2732 C C . VAL A 1 355 ? -17.797 -20.984 16.562 1 92.06 355 VAL A C 1
ATOM 2734 O O . VAL A 1 355 ? -18.875 -21.578 16.469 1 92.06 355 VAL A O 1
ATOM 2737 N N . ALA A 1 356 ? -17.062 -21 17.641 1 89.62 356 ALA A N 1
ATOM 2738 C CA . ALA A 1 356 ? -17.516 -21.734 18.828 1 89.62 356 ALA A CA 1
ATOM 2739 C C . ALA A 1 356 ? -18.812 -21.125 19.375 1 89.62 356 ALA A C 1
ATOM 2741 O O . ALA A 1 356 ? -19.75 -21.859 19.719 1 89.62 356 ALA A O 1
ATOM 2742 N N . ALA A 1 357 ? -18.859 -19.844 19.453 1 91.31 357 ALA A N 1
ATOM 2743 C CA . ALA A 1 357 ? -20.016 -19.172 20.031 1 91.31 357 ALA A CA 1
ATOM 2744 C C . ALA A 1 357 ? -21.25 -19.359 19.156 1 91.31 357 ALA A C 1
ATOM 2746 O O . ALA A 1 357 ? -22.328 -19.688 19.656 1 91.31 357 ALA A O 1
ATOM 2747 N N . VAL A 1 358 ? -21.141 -19.141 17.891 1 91 358 VAL A N 1
ATOM 2748 C CA . VAL A 1 358 ? -22.281 -19.234 16.984 1 91 358 VAL A CA 1
ATOM 2749 C C . VAL A 1 358 ? -22.734 -20.688 16.875 1 91 358 VAL A C 1
ATOM 2751 O O . VAL A 1 358 ? -23.938 -20.969 16.844 1 91 358 VAL A O 1
ATOM 2754 N N . SER A 1 359 ? -21.75 -21.625 16.781 1 88.31 359 SER A N 1
ATOM 2755 C CA . SER A 1 359 ? -22.109 -23.031 16.75 1 88.31 359 SER A CA 1
ATOM 2756 C C . SER A 1 359 ? -22.859 -23.438 18.016 1 88.31 359 SER A C 1
ATOM 2758 O O . SER A 1 359 ? -23.875 -24.141 17.953 1 88.31 359 SER A O 1
ATOM 2760 N N . TYR A 1 360 ? -22.312 -23 19.172 1 86.88 360 TYR A N 1
ATOM 2761 C CA . TYR A 1 360 ? -22.984 -23.281 20.438 1 86.88 360 TYR A CA 1
ATOM 2762 C C . TYR A 1 360 ? -24.375 -22.672 20.469 1 86.88 360 TYR A C 1
ATOM 2764 O O . TYR A 1 360 ? -25.328 -23.312 20.906 1 86.88 360 TYR A O 1
ATOM 2772 N N . GLY A 1 361 ? -24.5 -21.453 20.016 1 87.56 361 GLY A N 1
ATOM 2773 C CA . GLY A 1 361 ? -25.781 -20.766 19.984 1 87.56 361 GLY A CA 1
ATOM 2774 C C . GLY A 1 361 ? -26.797 -21.422 19.078 1 87.56 361 GLY A C 1
ATOM 2775 O O . GLY A 1 361 ? -27.969 -21.531 19.422 1 87.56 361 GLY A O 1
ATOM 2776 N N . LEU A 1 362 ? -26.406 -21.875 17.938 1 86.5 362 LEU A N 1
ATOM 2777 C CA . LEU A 1 362 ? -27.281 -22.547 17 1 86.5 362 LEU A CA 1
ATOM 2778 C C . LEU A 1 362 ? -27.766 -23.891 17.547 1 86.5 362 LEU A C 1
ATOM 2780 O O . LEU A 1 362 ? -28.922 -24.281 17.344 1 86.5 362 LEU A O 1
ATOM 2784 N N . CYS A 1 363 ? -26.797 -24.531 18.219 1 83.44 363 CYS A N 1
ATOM 2785 C CA . CYS A 1 363 ? -27.172 -25.797 18.812 1 83.44 363 CYS A CA 1
ATOM 2786 C C . CYS A 1 363 ? -28.172 -25.609 19.938 1 83.44 363 CYS A C 1
ATOM 2788 O O . CYS A 1 363 ? -29.156 -26.359 20.031 1 83.44 363 CYS A O 1
ATOM 2790 N N . ARG A 1 364 ? -27.906 -24.672 20.734 1 81.75 364 ARG A N 1
ATOM 2791 C CA . ARG A 1 364 ? -28.781 -24.391 21.875 1 81.75 364 ARG A CA 1
ATOM 2792 C C . ARG A 1 364 ? -30.141 -23.891 21.406 1 81.75 364 ARG A C 1
ATOM 2794 O O . ARG A 1 364 ? -31.172 -24.156 22.031 1 81.75 364 ARG A O 1
ATOM 2801 N N . GLY A 1 365 ? -30.172 -23.094 20.266 1 75.81 365 GLY A N 1
ATOM 2802 C CA . GLY A 1 365 ? -31.391 -22.5 19.766 1 75.81 365 GLY A CA 1
ATOM 2803 C C . GLY A 1 365 ? -32.188 -23.422 18.859 1 75.81 365 GLY A C 1
ATOM 2804 O O . GLY A 1 365 ? -33.25 -23.047 18.359 1 75.81 365 GLY A O 1
ATOM 2805 N N . HIS A 1 366 ? -31.578 -24.438 18.266 1 68.62 366 HIS A N 1
ATOM 2806 C CA . HIS A 1 366 ? -32.125 -25.312 17.234 1 68.62 366 HIS A CA 1
ATOM 2807 C C . HIS A 1 366 ? -33.625 -25.578 17.5 1 68.62 366 HIS A C 1
ATOM 2809 O O . HIS A 1 366 ? -34.406 -25.609 16.578 1 68.62 366 HIS A O 1
ATOM 2815 N N . SER A 1 367 ? -34.031 -25.859 18.656 1 57.19 367 SER A N 1
ATOM 2816 C CA . SER A 1 367 ? -35.438 -26.219 18.859 1 57.19 367 SER A CA 1
ATOM 2817 C C . SER A 1 367 ? -36.312 -24.984 18.875 1 57.19 367 SER A C 1
ATOM 2819 O O . SER A 1 367 ? -37.562 -25.109 18.875 1 57.19 367 SER A O 1
ATOM 2821 N N . ALA A 1 368 ? -35.656 -23.875 18.656 1 58.75 368 ALA A N 1
ATOM 2822 C CA . ALA A 1 368 ? -36.406 -22.641 18.906 1 58.75 368 ALA A CA 1
ATOM 2823 C C . ALA A 1 368 ? -36.75 -21.938 17.609 1 58.75 368 ALA A C 1
ATOM 2825 O O . ALA A 1 368 ? -36.188 -22.234 16.562 1 58.75 368 ALA A O 1
ATOM 2826 N N . SER A 1 369 ? -37.75 -21.281 17.406 1 64 369 SER A N 1
ATOM 2827 C CA . SER A 1 369 ? -38.156 -20.406 16.312 1 64 369 SER A CA 1
ATOM 2828 C C . SER A 1 369 ? -37.031 -19.453 15.914 1 64 369 SER A C 1
ATOM 2830 O O . SER A 1 369 ? -36.156 -19.188 16.719 1 64 369 SER A O 1
ATOM 2832 N N . PRO A 1 370 ? -36.844 -19.156 14.578 1 67.25 370 PRO A N 1
ATOM 2833 C CA . PRO A 1 370 ? -35.812 -18.219 14.125 1 67.25 370 PRO A CA 1
ATOM 2834 C C . PRO A 1 370 ? -35.688 -17 15.039 1 67.25 370 PRO A C 1
ATOM 2836 O O . PRO A 1 370 ? -34.594 -16.469 15.219 1 67.25 370 PRO A O 1
ATOM 2839 N N . GLN A 1 371 ? -36.688 -16.594 15.648 1 70.56 371 GLN A N 1
ATOM 2840 C CA . GLN A 1 371 ? -36.656 -15.453 16.547 1 70.56 371 GLN A CA 1
ATOM 2841 C C . GLN A 1 371 ? -35.906 -15.781 17.828 1 70.56 371 GLN A C 1
ATOM 2843 O O . GLN A 1 371 ? -35.156 -14.961 18.344 1 70.56 371 GLN A O 1
ATOM 2848 N N . ARG A 1 372 ? -36.125 -16.953 18.219 1 74.56 372 ARG A N 1
ATOM 2849 C CA . ARG A 1 372 ? -35.469 -17.375 19.469 1 74.56 372 ARG A CA 1
ATOM 2850 C C . ARG A 1 372 ? -34 -17.641 19.234 1 74.56 372 ARG A C 1
ATOM 2852 O O . ARG A 1 372 ? -33.188 -17.5 20.156 1 74.56 372 ARG A O 1
ATOM 2859 N N . LEU A 1 373 ? -33.625 -17.922 17.984 1 81.5 373 LEU A N 1
ATOM 2860 C CA . LEU A 1 373 ? -32.219 -18.156 17.641 1 81.5 373 LEU A CA 1
ATOM 2861 C C . LEU A 1 373 ? -31.375 -16.906 17.859 1 81.5 373 LEU A C 1
ATOM 2863 O O . LEU A 1 373 ? -30.203 -17 18.219 1 81.5 373 LEU A O 1
ATOM 2867 N N . GLN A 1 374 ? -32 -15.727 17.719 1 85.06 374 GLN A N 1
ATOM 2868 C CA . GLN A 1 374 ? -31.297 -14.445 17.844 1 85.06 374 GLN A CA 1
ATOM 2869 C C . GLN A 1 374 ? -30.875 -14.18 19.281 1 85.06 374 GLN A C 1
ATOM 2871 O O . GLN A 1 374 ? -29.938 -13.414 19.516 1 85.06 374 GLN A O 1
ATOM 2876 N N . ASP A 1 375 ? -31.516 -14.914 20.125 1 84.19 375 ASP A N 1
ATOM 2877 C CA . ASP A 1 375 ? -31.203 -14.719 21.547 1 84.19 375 ASP A CA 1
ATOM 2878 C C . ASP A 1 375 ? -29.891 -15.391 21.906 1 84.19 375 ASP A C 1
ATOM 2880 O O . ASP A 1 375 ? -29.234 -15 22.891 1 84.19 375 ASP A O 1
ATOM 2884 N N . PHE A 1 376 ? -29.547 -16.344 21.094 1 86.5 376 PHE A N 1
ATOM 2885 C CA . PHE A 1 376 ? -28.375 -17.141 21.469 1 86.5 376 PHE A CA 1
ATOM 2886 C C . PHE A 1 376 ? -27.203 -16.844 20.562 1 86.5 376 PHE A C 1
ATOM 2888 O O . PHE A 1 376 ? -26.094 -17.344 20.797 1 86.5 376 PHE A O 1
ATOM 2895 N N . VAL A 1 377 ? -27.391 -16.062 19.531 1 89.69 377 VAL A N 1
ATOM 2896 C CA . VAL A 1 377 ? -26.281 -15.797 18.625 1 89.69 377 VAL A CA 1
ATOM 2897 C C . VAL A 1 377 ? -25.938 -14.312 18.656 1 89.69 377 VAL A C 1
ATOM 2899 O O . VAL A 1 377 ? -26.672 -13.469 18.141 1 89.69 377 VAL A O 1
ATOM 2902 N N . PRO A 1 378 ? -24.844 -13.969 19.297 1 90.31 378 PRO A N 1
ATOM 2903 C CA . PRO A 1 378 ? -24.422 -12.562 19.328 1 90.31 378 PRO A CA 1
ATOM 2904 C C . PRO A 1 378 ? -24.172 -11.984 17.938 1 90.31 378 PRO A C 1
ATOM 2906 O O . PRO A 1 378 ? -23.438 -12.586 17.156 1 90.31 378 PRO A O 1
ATOM 2909 N N . LYS A 1 379 ? -24.719 -10.852 17.672 1 91.88 379 LYS A N 1
ATOM 2910 C CA . LYS A 1 379 ? -24.625 -10.219 16.359 1 91.88 379 LYS A CA 1
ATOM 2911 C C . LYS A 1 379 ? -23.172 -9.844 16.031 1 91.88 379 LYS A C 1
ATOM 2913 O O . LYS A 1 379 ? -22.719 -10 14.898 1 91.88 379 LYS A O 1
ATOM 2918 N N . SER A 1 380 ? -22.438 -9.312 17.016 1 92.75 380 SER A N 1
ATOM 2919 C CA . SER A 1 380 ? -21.062 -8.844 16.812 1 92.75 380 SER A CA 1
ATOM 2920 C C . SER A 1 380 ? -20.141 -9.992 16.391 1 92.75 380 SER A C 1
ATOM 2922 O O . SER A 1 380 ? -19.359 -9.844 15.453 1 92.75 380 SER A O 1
ATOM 2924 N N . LEU A 1 381 ? -20.312 -11.141 17.031 1 93.88 381 LEU A N 1
ATOM 2925 C CA . LEU A 1 381 ? -19.469 -12.289 16.703 1 93.88 381 LEU A CA 1
ATOM 2926 C C . LEU A 1 381 ? -19.859 -12.891 15.367 1 93.88 381 LEU A C 1
ATOM 2928 O O . LEU A 1 381 ? -19.016 -13.398 14.633 1 93.88 381 LEU A O 1
ATOM 2932 N N . TYR A 1 382 ? -21.172 -12.836 15.125 1 94.5 382 TYR A N 1
ATOM 2933 C CA . TYR A 1 382 ? -21.641 -13.305 13.828 1 94.5 382 TYR A CA 1
ATOM 2934 C C . TYR A 1 382 ? -21.047 -12.469 12.695 1 94.5 382 TYR A C 1
ATOM 2936 O O . TYR A 1 382 ? -20.578 -13.008 11.695 1 94.5 382 TYR A O 1
ATOM 2944 N N . LYS A 1 383 ? -21.078 -11.18 12.844 1 94.81 383 LYS A N 1
ATOM 2945 C CA . LYS A 1 383 ? -20.547 -10.266 11.836 1 94.81 383 LYS A CA 1
ATOM 2946 C C . LYS A 1 383 ? -19.031 -10.469 11.672 1 94.81 383 LYS A C 1
ATOM 2948 O O . LYS A 1 383 ? -18.5 -10.328 10.57 1 94.81 383 LYS A O 1
ATOM 2953 N N . LYS A 1 384 ? -18.406 -10.828 12.758 1 95.44 384 LYS A N 1
ATOM 2954 C CA . LYS A 1 384 ? -16.969 -11.117 12.672 1 95.44 384 LYS A CA 1
ATOM 2955 C C . LYS A 1 384 ? -16.703 -12.305 11.758 1 95.44 384 LYS A C 1
ATOM 2957 O O . LYS A 1 384 ? -15.703 -12.336 11.039 1 95.44 384 LYS A O 1
ATOM 2962 N N . LEU A 1 385 ? -17.562 -13.242 11.844 1 96.12 385 LEU A N 1
ATOM 2963 C CA . LEU A 1 385 ? -17.422 -14.406 10.977 1 96.12 385 LEU A CA 1
ATOM 2964 C C . LEU A 1 385 ? -17.672 -14.031 9.523 1 96.12 385 LEU A C 1
ATOM 2966 O O . LEU A 1 385 ? -16.984 -14.523 8.625 1 96.12 385 LEU A O 1
ATOM 2970 N N . LEU A 1 386 ? -18.672 -13.148 9.336 1 96.62 386 LEU A N 1
ATOM 2971 C CA . LEU A 1 386 ? -18.953 -12.703 7.973 1 96.62 386 LEU A CA 1
ATOM 2972 C C . LEU A 1 386 ? -17.75 -11.992 7.375 1 96.62 386 LEU A C 1
ATOM 2974 O O . LEU A 1 386 ? -17.531 -12.055 6.164 1 96.62 386 LEU A O 1
ATOM 2978 N N . TYR A 1 387 ? -16.969 -11.336 8.219 1 96.75 387 TYR A N 1
ATOM 2979 C CA . TYR A 1 387 ? -15.797 -10.617 7.762 1 96.75 387 TYR A CA 1
ATOM 2980 C C . TYR A 1 387 ? -14.617 -11.562 7.559 1 96.75 387 TYR A C 1
ATOM 2982 O O . TYR A 1 387 ? -13.961 -11.539 6.516 1 96.75 387 TYR A O 1
ATOM 2990 N N . LEU A 1 388 ? -14.414 -12.508 8.453 1 97.19 388 LEU A N 1
ATOM 2991 C CA . LEU A 1 388 ? -13.156 -13.242 8.523 1 97.19 388 LEU A CA 1
ATOM 2992 C C . LEU A 1 388 ? -13.219 -14.516 7.684 1 97.19 388 LEU A C 1
ATOM 2994 O O . LEU A 1 388 ? -12.203 -14.938 7.113 1 97.19 388 LEU A O 1
ATOM 2998 N N . VAL A 1 389 ? -14.289 -15.141 7.566 1 96.5 389 VAL A N 1
ATOM 2999 C CA . VAL A 1 389 ? -14.359 -16.438 6.91 1 96.5 389 VAL A CA 1
ATOM 3000 C C . VAL A 1 389 ? -14.016 -16.297 5.426 1 96.5 389 VAL A C 1
ATOM 3002 O O . VAL A 1 389 ? -13.117 -16.969 4.922 1 96.5 389 VAL A O 1
ATOM 3005 N N . PRO A 1 390 ? -14.656 -15.336 4.711 1 95.88 390 PRO A N 1
ATOM 3006 C CA . PRO A 1 390 ? -14.25 -15.203 3.309 1 95.88 390 PRO A CA 1
ATOM 3007 C C . PRO A 1 390 ? -12.828 -14.664 3.154 1 95.88 390 PRO A C 1
ATOM 3009 O O . PRO A 1 390 ? -12.188 -14.891 2.127 1 95.88 390 PRO A O 1
ATOM 3012 N N . ARG A 1 391 ? -12.367 -13.922 4.145 1 96.69 391 ARG A N 1
ATOM 3013 C CA . ARG A 1 391 ? -11.039 -13.328 4.082 1 96.69 391 ARG A CA 1
ATOM 3014 C C . ARG A 1 391 ? -9.953 -14.398 4.219 1 96.69 391 ARG A C 1
ATOM 3016 O O . ARG A 1 391 ? -8.969 -14.391 3.479 1 96.69 391 ARG A O 1
ATOM 3023 N N . LEU A 1 392 ? -10.211 -15.375 5.16 1 95.81 392 LEU A N 1
ATOM 3024 C CA . LEU A 1 392 ? -9.18 -16.344 5.508 1 95.81 392 LEU A CA 1
ATOM 3025 C C . LEU A 1 392 ? -9.328 -17.625 4.688 1 95.81 392 LEU A C 1
ATOM 3027 O O . LEU A 1 392 ? -8.359 -18.359 4.496 1 95.81 392 LEU A O 1
ATOM 3031 N N . PHE A 1 393 ? -10.539 -17.859 4.188 1 93.62 393 PHE A N 1
ATOM 3032 C CA . PHE A 1 393 ? -10.812 -19.094 3.457 1 93.62 393 PHE A CA 1
ATOM 3033 C C . PHE A 1 393 ? -11.383 -18.797 2.074 1 93.62 393 PHE A C 1
ATOM 3035 O O . PHE A 1 393 ? -12.594 -18.688 1.909 1 93.62 393 PHE A O 1
ATOM 3042 N N . PRO A 1 394 ? -10.555 -18.797 1.078 1 90.31 394 PRO A N 1
ATOM 3043 C CA . PRO A 1 394 ? -11.016 -18.469 -0.273 1 90.31 394 PRO A CA 1
ATOM 3044 C C . PRO A 1 394 ? -12.117 -19.406 -0.763 1 90.31 394 PRO A C 1
ATOM 3046 O O . PRO A 1 394 ? -12.93 -19.031 -1.604 1 90.31 394 PRO A O 1
ATOM 3049 N N . GLU A 1 395 ? -12.25 -20.625 -0.221 1 86.19 395 GLU A N 1
ATOM 3050 C CA . GLU A 1 395 ? -13.273 -21.594 -0.598 1 86.19 395 GLU A CA 1
ATOM 3051 C C . GLU A 1 395 ? -14.672 -21.078 -0.25 1 86.19 395 GLU A C 1
ATOM 3053 O O . GLU A 1 395 ? -15.648 -21.469 -0.889 1 86.19 395 GLU A O 1
ATOM 3058 N N . ALA A 1 396 ? -14.695 -20.25 0.696 1 91.44 396 ALA A N 1
ATOM 3059 C CA . ALA A 1 396 ? -15.984 -19.734 1.157 1 91.44 396 ALA A CA 1
ATOM 3060 C C . ALA A 1 396 ? -16.531 -18.688 0.194 1 91.44 396 ALA A C 1
ATOM 3062 O O . ALA A 1 396 ? -17.703 -18.328 0.25 1 91.44 396 ALA A O 1
ATOM 3063 N N . ARG A 1 397 ? -15.711 -18.234 -0.747 1 89.81 397 ARG A N 1
ATOM 3064 C CA . ARG A 1 397 ? -16.109 -17.188 -1.676 1 89.81 397 ARG A CA 1
ATOM 3065 C C . ARG A 1 397 ? -16.891 -17.766 -2.854 1 89.81 397 ARG A C 1
ATOM 3067 O O . ARG A 1 397 ? -17.578 -17.031 -3.568 1 89.81 397 ARG A O 1
ATOM 3074 N N . ILE A 1 398 ? -16.766 -19.047 -2.953 1 81.25 398 ILE A N 1
ATOM 3075 C CA . ILE A 1 398 ? -17.422 -19.703 -4.074 1 81.25 398 ILE A CA 1
ATOM 3076 C C . ILE A 1 398 ? -18.891 -19.938 -3.736 1 81.25 398 ILE A C 1
ATOM 3078 O O . ILE A 1 398 ? -19.219 -20.531 -2.701 1 81.25 398 ILE A O 1
ATOM 3082 N N . ARG A 1 399 ? -19.781 -19.328 -4.406 1 70.56 399 ARG A N 1
ATOM 3083 C CA . ARG A 1 399 ? -21.203 -19.5 -4.203 1 70.56 399 ARG A CA 1
ATOM 3084 C C . ARG A 1 399 ? -21.625 -20.953 -4.414 1 70.56 399 ARG A C 1
ATOM 3086 O O . ARG A 1 399 ? -21.234 -21.578 -5.402 1 70.56 399 ARG A O 1
ATOM 3093 N N . PRO A 1 400 ? -22.125 -21.609 -3.359 1 58.69 400 PRO A N 1
ATOM 3094 C CA . PRO A 1 400 ? -22.516 -23 -3.547 1 58.69 400 PRO A CA 1
ATOM 3095 C C . PRO A 1 400 ? -23.516 -23.188 -4.695 1 58.69 400 PRO A C 1
ATOM 3097 O O . PRO A 1 400 ? -24.281 -22.266 -5 1 58.69 400 PRO A O 1
ATOM 3100 N N . GLU A 1 401 ? -23.312 -24.219 -5.352 1 50.97 401 GLU A N 1
ATOM 3101 C CA . GLU A 1 401 ? -24.203 -24.672 -6.422 1 50.97 401 GLU A CA 1
ATOM 3102 C C . GLU A 1 401 ? -25.625 -24.891 -5.91 1 50.97 401 GLU A C 1
ATOM 3104 O O . GLU A 1 401 ? -25.828 -25.469 -4.844 1 50.97 401 GLU A O 1
ATOM 3109 N N . GLY A 1 402 ? -26.781 -24.141 -6.336 1 45.91 402 GLY A N 1
ATOM 3110 C CA . GLY A 1 402 ? -28.188 -24.391 -6.027 1 45.91 402 GLY A CA 1
ATOM 3111 C C . GLY A 1 402 ? -28.844 -23.219 -5.324 1 45.91 402 GLY A C 1
ATOM 3112 O O . GLY A 1 402 ? -30 -23.312 -4.914 1 45.91 402 GLY A O 1
ATOM 3113 N N . GLN A 1 403 ? -28.062 -22.469 -4.629 1 42.12 403 GLN A N 1
ATOM 3114 C CA . GLN A 1 403 ? -28.828 -21.5 -3.875 1 42.12 403 GLN A CA 1
ATOM 3115 C C . GLN A 1 403 ? -29.625 -20.578 -4.809 1 42.12 403 GLN A C 1
ATOM 3117 O O . GLN A 1 403 ? -29.688 -19.375 -4.59 1 42.12 403 GLN A O 1
ATOM 3122 N N . GLY A 1 404 ? -29.688 -20.594 -6.156 1 35.72 404 GLY A N 1
ATOM 3123 C CA . GLY A 1 404 ? -30.969 -20 -6.496 1 35.72 404 GLY A CA 1
ATOM 3124 C C . GLY A 1 404 ? -32.094 -20.406 -5.562 1 35.72 404 GLY A C 1
ATOM 3125 O O . GLY A 1 404 ? -31.844 -20.969 -4.496 1 35.72 404 GLY A O 1
ATOM 3126 N N . GLY A 1 405 ? -33.469 -20.719 -6.207 1 32.06 405 GLY A N 1
ATOM 3127 C CA . GLY A 1 405 ? -34.688 -21.094 -5.488 1 32.06 405 GLY A CA 1
ATOM 3128 C C . GLY A 1 405 ? -34.5 -22.266 -4.547 1 32.06 405 GLY A C 1
ATOM 3129 O O . GLY A 1 405 ? -35.375 -22.562 -3.732 1 32.06 405 GLY A O 1
ATOM 3130 N N . ASP A 1 406 ? -34.062 -23.453 -5.246 1 30.5 406 ASP A N 1
ATOM 3131 C CA . ASP A 1 406 ? -34.344 -24.672 -4.504 1 30.5 406 ASP A CA 1
ATOM 3132 C C . ASP A 1 406 ? -33.531 -24.75 -3.215 1 30.5 406 ASP A C 1
ATOM 3134 O O . ASP A 1 406 ? -32.438 -24.141 -3.123 1 30.5 406 ASP A O 1
ATOM 3138 N N . GLY A 1 407 ? -34.094 -25.188 -2.131 1 31.64 407 GLY A N 1
ATOM 3139 C CA . GLY A 1 407 ? -33.781 -25.531 -0.75 1 31.64 407 GLY A CA 1
ATOM 3140 C C . GLY A 1 407 ? -32.438 -26.156 -0.573 1 31.64 407 GLY A C 1
ATOM 3141 O O . GLY A 1 407 ? -31.797 -26.578 -1.549 1 31.64 407 GLY A O 1
ATOM 3142 N N . PRO A 1 408 ? -31.719 -25.906 0.43 1 34.97 408 PRO A N 1
ATOM 3143 C CA . PRO A 1 408 ? -30.453 -26.5 0.859 1 34.97 408 PRO A CA 1
ATOM 3144 C C . PRO A 1 408 ? -30.328 -27.969 0.454 1 34.97 408 PRO A C 1
ATOM 3146 O O . PRO A 1 408 ? -31.219 -28.766 0.744 1 34.97 408 PRO A O 1
ATOM 3149 N N . THR A 1 409 ? -30.062 -28.312 -0.732 1 34.5 409 THR A N 1
ATOM 3150 C CA . THR A 1 409 ? -29.734 -29.734 -0.812 1 34.5 409 THR A CA 1
ATOM 3151 C C . THR A 1 409 ? -28.969 -30.188 0.426 1 34.5 409 THR A C 1
ATOM 3153 O O . THR A 1 409 ? -27.906 -29.625 0.74 1 34.5 409 THR A O 1
ATOM 3156 N N . GLY A 1 410 ? -29.594 -30.656 1.48 1 33.97 410 GLY A N 1
ATOM 3157 C CA . GLY A 1 410 ? -29.266 -31.328 2.73 1 33.97 410 GLY A CA 1
ATOM 3158 C C . GLY A 1 410 ? -28.156 -32.344 2.594 1 33.97 410 GLY A C 1
ATOM 3159 O O . GLY A 1 410 ? -28.406 -33.5 2.285 1 33.97 410 GLY A O 1
ATOM 3160 N N . SER A 1 411 ? -27.203 -32.25 1.766 1 36.03 411 SER A N 1
ATOM 3161 C CA . SER A 1 411 ? -26.344 -33.344 2.176 1 36.03 411 SER A CA 1
ATOM 3162 C C . SER A 1 411 ? -26.484 -33.656 3.662 1 36.03 411 SER A C 1
ATOM 3164 O O . SER A 1 411 ? -26.656 -32.719 4.473 1 36.03 411 SER A O 1
ATOM 3166 N N . HIS A 1 412 ? -27.031 -34.812 3.967 1 34.5 412 HIS A N 1
ATOM 3167 C CA . HIS A 1 412 ? -27.234 -35.5 5.23 1 34.5 412 HIS A CA 1
ATOM 3168 C C . HIS A 1 412 ? -26.078 -35.25 6.191 1 34.5 412 HIS A C 1
ATOM 3170 O O . HIS A 1 412 ? -25.297 -36.188 6.484 1 34.5 412 HIS A O 1
ATOM 3176 N N . LEU A 1 413 ? -25.156 -34.531 5.891 1 38.47 413 LEU A N 1
ATOM 3177 C CA . LEU A 1 413 ? -24.438 -34.469 7.156 1 38.47 413 LEU A CA 1
ATOM 3178 C C . LEU A 1 413 ? -25.406 -34.438 8.336 1 38.47 413 LEU A C 1
ATOM 3180 O O . LEU A 1 413 ? -26.344 -33.625 8.344 1 38.47 413 LEU A O 1
ATOM 3184 N N . GLY A 1 414 ? -25.562 -35.594 9 1 37.12 414 GLY A N 1
ATOM 3185 C CA . GLY A 1 414 ? -26.328 -35.906 10.203 1 37.12 414 GLY A CA 1
ATOM 3186 C C . GLY A 1 414 ? -26.703 -34.656 10.984 1 37.12 414 GLY A C 1
ATOM 3187 O O . GLY A 1 414 ? -26.344 -33.531 10.609 1 37.12 414 GLY A O 1
ATOM 3188 N N . ASP A 1 415 ? -27.094 -34.906 12.305 1 43.59 415 ASP A N 1
ATOM 3189 C CA . ASP A 1 415 ? -27.578 -34.031 13.375 1 43.59 415 ASP A CA 1
ATOM 3190 C C . ASP A 1 415 ? -26.719 -32.812 13.523 1 43.59 415 ASP A C 1
ATOM 3192 O O . ASP A 1 415 ? -25.5 -32.906 13.656 1 43.59 415 ASP A O 1
ATOM 3196 N N . GLY A 1 416 ? -26.969 -31.688 12.938 1 46.69 416 GLY A N 1
ATOM 3197 C CA . GLY A 1 416 ? -26.531 -30.312 13.117 1 46.69 416 GLY A CA 1
ATOM 3198 C C . GLY A 1 416 ? -25.703 -30.125 14.375 1 46.69 416 GLY A C 1
ATOM 3199 O O . GLY A 1 416 ? -24.797 -29.281 14.406 1 46.69 416 GLY A O 1
ATOM 3200 N N . CYS A 1 417 ? -26.219 -30.625 15.398 1 49.78 417 CYS A N 1
ATOM 3201 C CA . CYS A 1 417 ? -25.625 -30.453 16.719 1 49.78 417 CYS A CA 1
ATOM 3202 C C . CYS A 1 417 ? -24.25 -31.109 16.797 1 49.78 417 CYS A C 1
ATOM 3204 O O . CYS A 1 417 ? -23.375 -30.641 17.531 1 49.78 417 CYS A O 1
ATOM 3206 N N . ALA A 1 418 ? -24.109 -32.188 16.109 1 51.62 418 ALA A N 1
ATOM 3207 C CA . ALA A 1 418 ? -22.891 -32.969 16.266 1 51.62 418 ALA A CA 1
ATOM 3208 C C . ALA A 1 418 ? -21.688 -32.219 15.672 1 51.62 418 ALA A C 1
ATOM 3210 O O . ALA A 1 418 ? -20.594 -32.25 16.219 1 51.62 418 ALA A O 1
ATOM 3211 N N . LEU A 1 419 ? -21.734 -31.734 14.531 1 52.88 419 LEU A N 1
ATOM 3212 C CA . LEU A 1 419 ? -20.609 -31.094 13.836 1 52.88 419 LEU A CA 1
ATOM 3213 C C . LEU A 1 419 ? -20.156 -29.844 14.578 1 52.88 419 LEU A C 1
ATOM 3215 O O . LEU A 1 419 ? -18.953 -29.547 14.602 1 52.88 419 LEU A O 1
ATOM 3219 N N . LEU A 1 420 ? -21.109 -29.125 15.086 1 55.34 420 LEU A N 1
ATOM 3220 C CA . LEU A 1 420 ? -20.734 -27.891 15.773 1 55.34 420 LEU A CA 1
ATOM 3221 C C . LEU A 1 420 ? -19.922 -28.188 17.031 1 55.34 420 LEU A C 1
ATOM 3223 O O . LEU A 1 420 ? -19.062 -27.391 17.422 1 55.34 420 LEU A O 1
ATOM 3227 N N . TRP A 1 421 ? -20.25 -29.359 17.656 1 56.09 421 TRP A N 1
ATOM 3228 C CA . TRP A 1 421 ? -19.578 -29.625 18.922 1 56.09 421 TRP A CA 1
ATOM 3229 C C . TRP A 1 421 ? -18.312 -30.469 18.688 1 56.09 421 TRP A C 1
ATOM 3231 O O . TRP A 1 421 ? -17.703 -30.938 19.641 1 56.09 421 TRP A O 1
ATOM 3241 N N . SER A 1 422 ? -17.906 -30.562 17.422 1 55.75 422 SER A N 1
ATOM 3242 C CA . SER A 1 422 ? -16.688 -31.312 17.141 1 55.75 422 SER A CA 1
ATOM 3243 C C . SER A 1 422 ? -15.438 -30.484 17.484 1 55.75 422 SER A C 1
ATOM 3245 O O . SER A 1 422 ? -14.312 -30.906 17.188 1 55.75 422 SER A O 1
ATOM 3247 N N . PHE A 1 423 ? -15.555 -29.297 18 1 54.38 423 PHE A N 1
ATOM 3248 C CA . PHE A 1 423 ? -14.414 -28.422 18.266 1 54.38 423 PHE A CA 1
ATOM 3249 C C . PHE A 1 423 ? -13.367 -29.156 19.109 1 54.38 423 PHE A C 1
ATOM 3251 O O . PHE A 1 423 ? -12.18 -28.828 19.047 1 54.38 423 PHE A O 1
ATOM 3258 N N . THR A 1 424 ? -13.852 -30.266 19.938 1 50.38 424 THR A N 1
ATOM 3259 C CA . THR A 1 424 ? -12.914 -30.922 20.844 1 50.38 424 THR A CA 1
ATOM 3260 C C . THR A 1 424 ? -12.312 -32.156 20.203 1 50.38 424 THR A C 1
ATOM 3262 O O . THR A 1 424 ? -11.344 -32.719 20.719 1 50.38 424 THR A O 1
ATOM 3265 N N . ASP A 1 425 ? -13.031 -32.781 19.156 1 50.38 425 ASP A N 1
ATOM 3266 C CA . ASP A 1 425 ? -12.68 -34.125 18.75 1 50.38 425 ASP A CA 1
ATOM 3267 C C . ASP A 1 425 ? -11.672 -34.125 17.609 1 50.38 425 ASP A C 1
ATOM 3269 O O . ASP A 1 425 ? -11.633 -35.031 16.797 1 50.38 425 ASP A O 1
ATOM 3273 N N . GLY A 1 426 ? -10.812 -33.281 17.594 1 54.03 426 GLY A N 1
ATOM 3274 C CA . GLY A 1 426 ? -9.672 -33.5 16.734 1 54.03 426 GLY A CA 1
ATOM 3275 C C . GLY A 1 426 ? -9.891 -32.969 15.32 1 54.03 426 GLY A C 1
ATOM 3276 O O . GLY A 1 426 ? -9.008 -33.125 14.461 1 54.03 426 GLY A O 1
ATOM 3277 N N . ILE A 1 427 ? -11.164 -32.906 14.812 1 54.78 427 ILE A N 1
ATOM 3278 C CA . ILE A 1 427 ? -11.352 -32.375 13.461 1 54.78 427 ILE A CA 1
ATOM 3279 C C . ILE A 1 427 ? -10.664 -31.016 13.328 1 54.78 427 ILE A C 1
ATOM 3281 O O . ILE A 1 427 ? -10.664 -30.219 14.273 1 54.78 427 ILE A O 1
ATOM 3285 N N . SER A 1 428 ? -10.062 -30.906 12.195 1 70.75 428 SER A N 1
ATOM 3286 C CA . SER A 1 428 ? -9.336 -29.656 11.953 1 70.75 428 SER A CA 1
ATOM 3287 C C . SER A 1 428 ? -10.273 -28.453 12.047 1 70.75 428 SER A C 1
ATOM 3289 O O . SER A 1 428 ? -11.406 -28.516 11.562 1 70.75 428 SER A O 1
ATOM 3291 N N . TRP A 1 429 ? -10.148 -27.547 12.898 1 75.94 429 TRP A N 1
ATOM 3292 C CA . TRP A 1 429 ? -10.961 -26.359 13.141 1 75.94 429 TRP A CA 1
ATOM 3293 C C . TRP A 1 429 ? -11.305 -25.656 11.828 1 75.94 429 TRP A C 1
ATOM 3295 O O . TRP A 1 429 ? -12.352 -25.016 11.711 1 75.94 429 TRP A O 1
ATOM 3305 N N . THR A 1 430 ? -10.555 -25.922 10.766 1 82.31 430 THR A N 1
ATOM 3306 C CA . THR A 1 430 ? -10.805 -25.312 9.469 1 82.31 430 THR A CA 1
ATOM 3307 C C . THR A 1 430 ? -12.031 -25.938 8.805 1 82.31 430 THR A C 1
ATOM 3309 O O . THR A 1 430 ? -12.836 -25.234 8.188 1 82.31 430 THR A O 1
ATOM 3312 N N . GLU A 1 431 ? -12.148 -27.156 9.016 1 81.25 431 GLU A N 1
ATOM 3313 C CA . GLU A 1 431 ? -13.297 -27.844 8.438 1 81.25 431 GLU A CA 1
ATOM 3314 C C . GLU A 1 431 ? -14.594 -27.453 9.141 1 81.25 431 GLU A C 1
ATOM 3316 O O . GLU A 1 431 ? -15.641 -27.344 8.508 1 81.25 431 GLU A O 1
ATOM 3321 N N . THR A 1 432 ? -14.438 -27.219 10.43 1 82.94 432 THR A N 1
ATOM 3322 C CA . THR A 1 432 ? -15.602 -26.797 11.203 1 82.94 432 THR A CA 1
ATOM 3323 C C . THR A 1 432 ? -16.078 -25.422 10.75 1 82.94 432 THR A C 1
ATOM 3325 O O . THR A 1 432 ? -17.297 -25.172 10.719 1 82.94 432 THR A O 1
ATOM 3328 N N . VAL A 1 433 ? -15.172 -24.594 10.43 1 89.88 433 VAL A N 1
ATOM 3329 C CA . VAL A 1 433 ? -15.516 -23.234 9.992 1 89.88 433 VAL A CA 1
ATOM 3330 C C . VAL A 1 433 ? -16.297 -23.297 8.688 1 89.88 433 VAL A C 1
ATOM 3332 O O . VAL A 1 433 ? -17.344 -22.641 8.547 1 89.88 433 VAL A O 1
ATOM 3335 N N . LEU A 1 434 ? -15.852 -24.125 7.75 1 87.31 434 LEU A N 1
ATOM 3336 C CA . LEU A 1 434 ? -16.484 -24.219 6.438 1 87.31 434 LEU A CA 1
ATOM 3337 C C . LEU A 1 434 ? -17.828 -24.922 6.527 1 87.31 434 LEU A C 1
ATOM 3339 O O . LEU A 1 434 ? -18.766 -24.562 5.801 1 87.31 434 LEU A O 1
ATOM 3343 N N . HIS A 1 435 ? -17.891 -25.812 7.441 1 84.31 435 HIS A N 1
ATOM 3344 C CA . HIS A 1 435 ? -19.172 -26.484 7.664 1 84.31 435 HIS A CA 1
ATOM 3345 C C . HIS A 1 435 ? -20.203 -25.516 8.227 1 84.31 435 HIS A C 1
ATOM 3347 O O . HIS A 1 435 ? -21.359 -25.531 7.809 1 84.31 435 HIS A O 1
ATOM 3353 N N . LEU A 1 436 ? -19.781 -24.766 9.219 1 88.31 436 LEU A N 1
ATOM 3354 C CA . LEU A 1 436 ? -20.688 -23.766 9.781 1 88.31 436 LEU A CA 1
ATOM 3355 C C . LEU A 1 436 ? -21.125 -22.766 8.719 1 88.31 436 LEU A C 1
ATOM 3357 O O . LEU A 1 436 ? -22.297 -22.391 8.664 1 88.31 436 LEU A O 1
ATOM 3361 N N . TRP A 1 437 ? -20.25 -22.406 7.844 1 90.62 437 TRP A N 1
ATOM 3362 C CA . TRP A 1 437 ? -20.484 -21.406 6.809 1 90.62 437 TRP A CA 1
ATOM 3363 C C . TRP A 1 437 ? -21.562 -21.891 5.836 1 90.62 437 TRP A C 1
ATOM 3365 O O . TRP A 1 437 ? -22.375 -21.078 5.367 1 90.62 437 TRP A O 1
ATOM 3375 N N . ARG A 1 438 ? -21.594 -23.172 5.648 1 86 438 ARG A N 1
ATOM 3376 C CA . ARG A 1 438 ? -22.531 -23.734 4.68 1 86 438 ARG A CA 1
ATOM 3377 C C . ARG A 1 438 ? -23.797 -24.203 5.367 1 86 438 ARG A C 1
ATOM 3379 O O . ARG A 1 438 ? -24.75 -24.625 4.703 1 86 438 ARG A O 1
ATOM 3386 N N . HIS A 1 439 ? -23.859 -24.047 6.672 1 84.81 439 HIS A N 1
ATOM 3387 C CA . HIS A 1 439 ? -25 -24.531 7.441 1 84.81 439 HIS A CA 1
ATOM 3388 C C . HIS A 1 439 ? -26.25 -23.688 7.164 1 84.81 439 HIS A C 1
ATOM 3390 O O . HIS A 1 439 ? -26.156 -22.453 7.066 1 84.81 439 HIS A O 1
ATOM 3396 N N . ALA A 1 440 ? -27.375 -24.266 7.023 1 82.56 440 ALA A N 1
ATOM 3397 C CA . ALA A 1 440 ? -28.625 -23.609 6.637 1 82.56 440 ALA A CA 1
ATOM 3398 C C . ALA A 1 440 ? -29.031 -22.547 7.66 1 82.56 440 ALA A C 1
ATOM 3400 O O . ALA A 1 440 ? -29.484 -21.469 7.293 1 82.56 440 ALA A O 1
ATOM 3401 N N . ALA A 1 441 ? -28.891 -22.938 8.961 1 83.62 441 ALA A N 1
ATOM 3402 C CA . ALA A 1 441 ? -29.281 -22 10.008 1 83.62 441 ALA A CA 1
ATOM 3403 C C . ALA A 1 441 ? -28.406 -20.75 9.961 1 83.62 441 ALA A C 1
ATOM 3405 O O . ALA A 1 441 ? -28.875 -19.641 10.25 1 83.62 441 ALA A O 1
ATOM 3406 N N . PHE A 1 442 ? -27.156 -21 9.703 1 89.12 442 PHE A N 1
ATOM 3407 C CA . PHE A 1 442 ? -26.234 -19.875 9.586 1 89.12 442 PHE A CA 1
ATOM 3408 C C . PHE A 1 442 ? -26.641 -18.953 8.445 1 89.12 442 PHE A C 1
ATOM 3410 O O . PHE A 1 442 ? -26.688 -17.734 8.609 1 89.12 442 PHE A O 1
ATOM 3417 N N . GLN A 1 443 ? -27.016 -19.5 7.312 1 87.62 443 GLN A N 1
ATOM 3418 C CA . GLN A 1 443 ? -27.391 -18.75 6.125 1 87.62 443 GLN A CA 1
ATOM 3419 C C . GLN A 1 443 ? -28.703 -18.016 6.328 1 87.62 443 GLN A C 1
ATOM 3421 O O . GLN A 1 443 ? -28.906 -16.922 5.777 1 87.62 443 GLN A O 1
ATOM 3426 N N . GLN A 1 444 ? -29.531 -18.578 7.121 1 85.62 444 GLN A N 1
ATOM 3427 C CA . GLN A 1 444 ? -30.828 -17.953 7.402 1 85.62 444 GLN A CA 1
ATOM 3428 C C . GLN A 1 444 ? -30.641 -16.672 8.227 1 85.62 444 GLN A C 1
ATOM 3430 O O . GLN A 1 444 ? -31.359 -15.688 8.023 1 85.62 444 GLN A O 1
ATOM 3435 N N . LEU A 1 445 ? -29.734 -16.734 9.164 1 88.75 445 LEU A N 1
ATOM 3436 C CA . LEU A 1 445 ? -29.469 -15.555 9.984 1 88.75 445 LEU A CA 1
ATOM 3437 C C . LEU A 1 445 ? -28.953 -14.406 9.141 1 88.75 445 LEU A C 1
ATOM 3439 O O . LEU A 1 445 ? -29.188 -13.234 9.453 1 88.75 445 LEU A O 1
ATOM 3443 N N . GLN A 1 446 ? -28.234 -14.68 8.039 1 88.94 446 GLN A N 1
ATOM 3444 C CA . GLN A 1 446 ? -27.641 -13.672 7.18 1 88.94 446 GLN A CA 1
ATOM 3445 C C . GLN A 1 446 ? -28.703 -12.836 6.469 1 88.94 446 GLN A C 1
ATOM 3447 O O . GLN A 1 446 ? -28.422 -11.719 6.039 1 88.94 446 GLN A O 1
ATOM 3452 N N . GLN A 1 447 ? -29.875 -13.414 6.406 1 87.5 447 GLN A N 1
ATOM 3453 C CA . GLN A 1 447 ? -30.953 -12.727 5.719 1 87.5 447 GLN A CA 1
ATOM 3454 C C . GLN A 1 447 ? -31.578 -11.656 6.605 1 87.5 447 GLN A C 1
ATOM 3456 O O . GLN A 1 447 ? -32.25 -10.75 6.113 1 87.5 447 GLN A O 1
ATOM 3461 N N . LEU A 1 448 ? -31.281 -11.734 7.926 1 89.69 448 LEU A N 1
ATOM 3462 C CA . LEU A 1 448 ? -31.797 -10.727 8.852 1 89.69 448 LEU A CA 1
ATOM 3463 C C . LEU A 1 448 ? -30.922 -9.484 8.844 1 89.69 448 LEU A C 1
ATOM 3465 O O . LEU A 1 448 ? -29.688 -9.578 8.867 1 89.69 448 LEU A O 1
ATOM 3469 N N . GLN A 1 449 ? -31.453 -8.312 8.836 1 89.25 449 GLN A N 1
ATOM 3470 C CA . GLN A 1 449 ? -30.781 -7.027 8.641 1 89.25 449 GLN A CA 1
ATOM 3471 C C . GLN A 1 449 ? -29.75 -6.773 9.727 1 89.25 449 GLN A C 1
ATOM 3473 O O . GLN A 1 449 ? -28.625 -6.336 9.445 1 89.25 449 GLN A O 1
ATOM 3478 N N . PRO A 1 450 ? -30.062 -7.113 11.008 1 89.44 450 PRO A N 1
ATOM 3479 C CA . PRO A 1 450 ? -29.078 -6.801 12.039 1 89.44 450 PRO A CA 1
ATOM 3480 C C . PRO A 1 450 ? -27.828 -7.676 11.945 1 89.44 450 PRO A C 1
ATOM 3482 O O . PRO A 1 450 ? -26.797 -7.348 12.523 1 89.44 450 PRO A O 1
ATOM 3485 N N . TYR A 1 451 ? -27.891 -8.805 11.242 1 92.56 451 TYR A N 1
ATOM 3486 C CA . TYR A 1 451 ? -26.766 -9.75 11.164 1 92.56 451 TYR A CA 1
ATOM 3487 C C . TYR A 1 451 ? -25.953 -9.523 9.906 1 92.56 451 TYR A C 1
ATOM 3489 O O . TYR A 1 451 ? -24.922 -10.172 9.695 1 92.56 451 TYR A O 1
ATOM 3497 N N . GLN A 1 452 ? -26.375 -8.57 9.164 1 94.31 452 GLN A N 1
ATOM 3498 C CA . GLN A 1 452 ? -25.672 -8.32 7.914 1 94.31 452 GLN A CA 1
ATOM 3499 C C . GLN A 1 452 ? -24.469 -7.406 8.133 1 94.31 452 GLN A C 1
ATOM 3501 O O . GLN A 1 452 ? -24.5 -6.52 8.984 1 94.31 452 GLN A O 1
ATOM 3506 N N . LEU A 1 453 ? -23.422 -7.672 7.445 1 96.12 453 LEU A N 1
ATOM 3507 C CA . LEU A 1 453 ? -22.234 -6.816 7.445 1 96.12 453 LEU A CA 1
ATOM 3508 C C . LEU A 1 453 ? -22.25 -5.859 6.258 1 96.12 453 LEU A C 1
ATOM 3510 O O . LEU A 1 453 ? -22.047 -6.277 5.117 1 96.12 453 LEU A O 1
ATOM 3514 N N . CYS A 1 454 ? -22.484 -4.613 6.508 1 96.06 454 CYS A N 1
ATOM 3515 C CA . CYS A 1 454 ? -22.562 -3.627 5.438 1 96.06 454 CYS A CA 1
ATOM 3516 C C . CYS A 1 454 ? -21.172 -3.256 4.934 1 96.06 454 CYS A C 1
ATOM 3518 O O . CYS A 1 454 ? -20.172 -3.52 5.602 1 96.06 454 CYS A O 1
ATOM 3520 N N . PHE A 1 455 ? -21.188 -2.666 3.797 1 97 455 PHE A N 1
ATOM 3521 C CA . PHE A 1 455 ? -19.922 -2.322 3.148 1 97 455 PHE A CA 1
ATOM 3522 C C . PHE A 1 455 ? -19.109 -1.371 4.02 1 97 455 PHE A C 1
ATOM 3524 O O . PHE A 1 455 ? -17.891 -1.517 4.133 1 97 455 PHE A O 1
ATOM 3531 N N . SER A 1 456 ? -19.688 -0.388 4.609 1 94.69 456 SER A N 1
ATOM 3532 C CA . SER A 1 456 ? -18.984 0.576 5.453 1 94.69 456 SER A CA 1
ATOM 3533 C C . SER A 1 456 ? -18.344 -0.105 6.66 1 94.69 456 SER A C 1
ATOM 3535 O O . SER A 1 456 ? -17.234 0.245 7.066 1 94.69 456 SER A O 1
ATOM 3537 N N . GLU A 1 457 ? -19.062 -1.096 7.227 1 94.25 457 GLU A N 1
ATOM 3538 C CA . GLU A 1 457 ? -18.516 -1.85 8.352 1 94.25 457 GLU A CA 1
ATOM 3539 C C . GLU A 1 457 ? -17.312 -2.689 7.922 1 94.25 457 GLU A C 1
ATOM 3541 O O . GLU A 1 457 ? -16.344 -2.822 8.672 1 94.25 457 GLU A O 1
ATOM 3546 N N . TRP A 1 458 ? -17.5 -3.309 6.746 1 96.69 458 TRP A N 1
ATOM 3547 C CA . TRP A 1 458 ? -16.391 -4.086 6.203 1 96.69 458 TRP A CA 1
ATOM 3548 C C . TRP A 1 458 ? -15.148 -3.217 6.039 1 96.69 458 TRP A C 1
ATOM 3550 O O . TRP A 1 458 ? -14.047 -3.629 6.395 1 96.69 458 TRP A O 1
ATOM 3560 N N . LEU A 1 459 ? -15.359 -1.96 5.5 1 95.19 459 LEU A N 1
ATOM 3561 C CA . LEU A 1 459 ? -14.258 -1.032 5.277 1 95.19 459 LEU A CA 1
ATOM 3562 C C . LEU A 1 459 ? -13.594 -0.644 6.598 1 95.19 459 LEU A C 1
ATOM 3564 O O . LEU A 1 459 ? -12.367 -0.555 6.68 1 95.19 459 LEU A O 1
ATOM 3568 N N . HIS A 1 460 ? -14.375 -0.473 7.621 1 91.25 460 HIS A N 1
ATOM 3569 C CA . HIS A 1 460 ? -13.852 -0.103 8.93 1 91.25 460 HIS A CA 1
ATOM 3570 C C . HIS A 1 460 ? -12.969 -1.203 9.508 1 91.25 460 HIS A C 1
ATOM 3572 O O . HIS A 1 460 ? -11.914 -0.921 10.078 1 91.25 460 HIS A O 1
ATOM 3578 N N . GLU A 1 461 ? -13.406 -2.451 9.305 1 92.25 461 GLU A N 1
ATOM 3579 C CA . GLU A 1 461 ? -12.609 -3.576 9.789 1 92.25 461 GLU A CA 1
ATOM 3580 C C . GLU A 1 461 ? -11.32 -3.732 8.984 1 92.25 461 GLU A C 1
ATOM 3582 O O . GLU A 1 461 ? -10.258 -3.99 9.539 1 92.25 461 GLU A O 1
ATOM 3587 N N . GLU A 1 462 ? -11.438 -3.59 7.645 1 93.38 462 GLU A N 1
ATOM 3588 C CA . GLU A 1 462 ? -10.289 -3.783 6.766 1 93.38 462 GLU A CA 1
ATOM 3589 C C . GLU A 1 462 ? -9.234 -2.705 6.996 1 93.38 462 GLU A C 1
ATOM 3591 O O . GLU A 1 462 ? -8.031 -2.973 6.898 1 93.38 462 GLU A O 1
ATOM 3596 N N . LEU A 1 463 ? -9.594 -1.468 7.336 1 90.12 463 LEU A N 1
ATOM 3597 C CA . LEU A 1 463 ? -8.68 -0.35 7.535 1 90.12 463 LEU A CA 1
ATOM 3598 C C . LEU A 1 463 ? -7.914 -0.503 8.844 1 90.12 463 LEU A C 1
ATOM 3600 O O . LEU A 1 463 ? -6.867 0.124 9.031 1 90.12 463 LEU A O 1
ATOM 3604 N N . ARG A 1 464 ? -8.398 -1.387 9.734 1 87.06 464 ARG A N 1
ATOM 3605 C CA . ARG A 1 464 ? -7.758 -1.565 11.031 1 87.06 464 ARG A CA 1
ATOM 3606 C C . ARG A 1 464 ? -6.742 -2.701 10.992 1 87.06 464 ARG A C 1
ATOM 3608 O O . ARG A 1 464 ? -5.996 -2.908 11.953 1 87.06 464 ARG A O 1
ATOM 3615 N N . VAL A 1 465 ? -6.68 -3.381 9.914 1 91.31 465 VAL A N 1
ATOM 3616 C CA . VAL A 1 465 ? -5.75 -4.496 9.781 1 91.31 465 VAL A CA 1
ATOM 3617 C C . VAL A 1 465 ? -4.316 -3.973 9.727 1 91.31 465 VAL A C 1
ATOM 3619 O O . VAL A 1 465 ? -4.039 -2.984 9.039 1 91.31 465 VAL A O 1
ATOM 3622 N N . GLN A 1 466 ? -3.477 -4.668 10.523 1 86.25 466 GLN A N 1
ATOM 3623 C CA . GLN A 1 466 ? -2.049 -4.367 10.469 1 86.25 466 GLN A CA 1
ATOM 3624 C C . GLN A 1 466 ? -1.359 -5.176 9.375 1 86.25 466 GLN A C 1
ATOM 3626 O O . GLN A 1 466 ? -1.215 -6.395 9.5 1 86.25 466 GLN A O 1
ATOM 3631 N N . ARG A 1 467 ? -0.937 -4.559 8.43 1 86.38 467 ARG A N 1
ATOM 3632 C CA . ARG A 1 467 ? -0.436 -5.172 7.199 1 86.38 467 ARG A CA 1
ATOM 3633 C C . ARG A 1 467 ? 0.712 -6.129 7.496 1 86.38 467 ARG A C 1
ATOM 3635 O O . ARG A 1 467 ? 0.791 -7.211 6.91 1 86.38 467 ARG A O 1
ATOM 3642 N N . ASN A 1 468 ? 1.669 -5.785 8.328 1 82.81 468 ASN A N 1
ATOM 3643 C CA . ASN A 1 468 ? 2.881 -6.555 8.578 1 82.81 468 ASN A CA 1
ATOM 3644 C C . ASN A 1 468 ? 2.566 -7.875 9.281 1 82.81 468 ASN A C 1
ATOM 3646 O O . ASN A 1 468 ? 3.322 -8.836 9.172 1 82.81 468 ASN A O 1
ATOM 3650 N N . SER A 1 469 ? 1.519 -7.832 10.047 1 87.12 469 SER A N 1
ATOM 3651 C CA . SER A 1 469 ? 1.147 -9.031 10.789 1 87.12 469 SER A CA 1
ATOM 3652 C C . SER A 1 469 ? -0.152 -9.625 10.266 1 87.12 469 SER A C 1
ATOM 3654 O O . SER A 1 469 ? -0.885 -10.281 11.008 1 87.12 469 SER A O 1
ATOM 3656 N N . ASP A 1 470 ? -0.473 -9.312 9.086 1 90.19 470 ASP A N 1
ATOM 3657 C CA . ASP A 1 470 ? -1.686 -9.836 8.469 1 90.19 470 ASP A CA 1
ATOM 3658 C C . ASP A 1 470 ? -1.521 -11.312 8.109 1 90.19 470 ASP A C 1
ATOM 3660 O O . ASP A 1 470 ? -0.398 -11.797 7.949 1 90.19 470 ASP A O 1
ATOM 3664 N N . VAL A 1 471 ? -2.564 -11.992 8.023 1 93.12 471 VAL A N 1
ATOM 3665 C CA . VAL A 1 471 ? -2.561 -13.375 7.57 1 93.12 471 VAL A CA 1
ATOM 3666 C C . VAL A 1 471 ? -2.328 -13.422 6.062 1 93.12 471 VAL A C 1
ATOM 3668 O O . VAL A 1 471 ? -1.647 -14.32 5.559 1 93.12 471 VAL A O 1
ATOM 3671 N N . LEU A 1 472 ? -2.824 -12.477 5.336 1 93.06 472 LEU A N 1
ATOM 3672 C CA . LEU A 1 472 ? -2.764 -12.445 3.879 1 93.06 472 LEU A CA 1
ATOM 3673 C C . LEU A 1 472 ? -1.503 -11.734 3.4 1 93.06 472 LEU A C 1
ATOM 3675 O O . LEU A 1 472 ? -1.103 -10.719 3.977 1 93.06 472 LEU A O 1
ATOM 3679 N N . SER A 1 473 ? -0.832 -12.312 2.391 1 90.12 473 SER A N 1
ATOM 3680 C CA . SER A 1 473 ? 0.239 -11.609 1.695 1 90.12 473 SER A CA 1
ATOM 3681 C C . SER A 1 473 ? -0.302 -10.414 0.914 1 90.12 473 SER A C 1
ATOM 3683 O O . SER A 1 473 ? -1.517 -10.25 0.784 1 90.12 473 SER A O 1
ATOM 3685 N N . ASP A 1 474 ? 0.535 -9.516 0.392 1 88.44 474 ASP A N 1
ATOM 3686 C CA . ASP A 1 474 ? 0.107 -8.359 -0.387 1 88.44 474 ASP A CA 1
ATOM 3687 C C . ASP A 1 474 ? -0.729 -8.781 -1.592 1 88.44 474 ASP A C 1
ATOM 3689 O O . ASP A 1 474 ? -1.758 -8.172 -1.888 1 88.44 474 ASP A O 1
ATOM 3693 N N . ALA A 1 475 ? -0.309 -9.844 -2.197 1 86.81 475 ALA A N 1
ATOM 3694 C CA . ALA A 1 475 ? -1.016 -10.328 -3.381 1 86.81 475 ALA A CA 1
ATOM 3695 C C . ALA A 1 475 ? -2.381 -10.898 -3.01 1 86.81 475 ALA A C 1
ATOM 3697 O O . ALA A 1 475 ? -3.377 -10.633 -3.688 1 86.81 475 ALA A O 1
ATOM 3698 N N . GLU A 1 476 ? -2.41 -11.68 -1.955 1 91.19 476 GLU A N 1
ATOM 3699 C CA . GLU A 1 476 ? -3.664 -12.281 -1.508 1 91.19 476 GLU A CA 1
ATOM 3700 C C . GLU A 1 476 ? -4.648 -11.219 -1.031 1 91.19 476 GLU A C 1
ATOM 3702 O O . GLU A 1 476 ? -5.855 -11.344 -1.25 1 91.19 476 GLU A O 1
ATOM 3707 N N . ARG A 1 477 ? -4.18 -10.227 -0.366 1 93.94 477 ARG A N 1
ATOM 3708 C CA . ARG A 1 477 ? -5.027 -9.141 0.116 1 93.94 477 ARG A CA 1
ATOM 3709 C C . ARG A 1 477 ? -5.648 -8.375 -1.046 1 93.94 477 ARG A C 1
ATOM 3711 O O . ARG A 1 477 ? -6.816 -7.98 -0.983 1 93.94 477 ARG A O 1
ATOM 3718 N N . GLN A 1 478 ? -4.812 -8.133 -2.09 1 93.5 478 GLN A N 1
ATOM 3719 C CA . GLN A 1 478 ? -5.332 -7.48 -3.289 1 93.5 478 GLN A CA 1
ATOM 3720 C C . GLN A 1 478 ? -6.504 -8.266 -3.877 1 93.5 478 GLN A C 1
ATOM 3722 O O . GLN A 1 478 ? -7.547 -7.691 -4.188 1 93.5 478 GLN A O 1
ATOM 3727 N N . GLU A 1 479 ? -6.297 -9.562 -4 1 91.56 479 GLU A N 1
ATOM 3728 C CA . GLU A 1 479 ? -7.336 -10.422 -4.559 1 91.56 479 GLU A CA 1
ATOM 3729 C C . GLU A 1 479 ? -8.594 -10.406 -3.693 1 91.56 479 GLU A C 1
ATOM 3731 O O . GLU A 1 479 ? -9.711 -10.312 -4.211 1 91.56 479 GLU A O 1
ATOM 3736 N N . TYR A 1 480 ? -8.375 -10.508 -2.396 1 95.5 480 TYR A N 1
ATOM 3737 C CA . TYR A 1 480 ? -9.492 -10.508 -1.465 1 95.5 480 TYR A CA 1
ATOM 3738 C C . TYR A 1 480 ? -10.281 -9.203 -1.545 1 95.5 480 TYR A C 1
ATOM 3740 O O . TYR A 1 480 ? -11.508 -9.219 -1.615 1 95.5 480 TYR A O 1
ATOM 3748 N N . GLN A 1 481 ? -9.609 -8.102 -1.522 1 96.5 481 GLN A N 1
ATOM 3749 C CA . GLN A 1 481 ? -10.273 -6.805 -1.529 1 96.5 481 GLN A CA 1
ATOM 3750 C C . GLN A 1 481 ? -11.023 -6.578 -2.84 1 96.5 481 GLN A C 1
ATOM 3752 O O . GLN A 1 481 ? -12.109 -5.996 -2.846 1 96.5 481 GLN A O 1
ATOM 3757 N N . GLN A 1 482 ? -10.422 -6.977 -3.904 1 93.94 482 GLN A N 1
ATOM 3758 C CA . GLN A 1 482 ? -11.094 -6.848 -5.191 1 93.94 482 GLN A CA 1
ATOM 3759 C C . GLN A 1 482 ? -12.367 -7.691 -5.238 1 93.94 482 GLN A C 1
ATOM 3761 O O . GLN A 1 482 ? -13.398 -7.234 -5.727 1 93.94 482 GLN A O 1
ATOM 3766 N N . TRP A 1 483 ? -12.227 -8.898 -4.738 1 93.19 483 TRP A N 1
ATOM 3767 C CA . TRP A 1 483 ? -13.414 -9.75 -4.652 1 93.19 483 TRP A CA 1
ATOM 3768 C C . TRP A 1 483 ? -14.5 -9.086 -3.822 1 93.19 483 TRP A C 1
ATOM 3770 O O . TRP A 1 483 ? -15.664 -9.039 -4.234 1 93.19 483 TRP A O 1
ATOM 3780 N N . ALA A 1 484 ? -14.156 -8.562 -2.654 1 95.81 484 ALA A N 1
ATOM 3781 C CA . ALA A 1 484 ? -15.117 -7.941 -1.751 1 95.81 484 ALA A CA 1
ATOM 3782 C C . ALA A 1 484 ? -15.805 -6.75 -2.418 1 95.81 484 ALA A C 1
ATOM 3784 O O . ALA A 1 484 ? -17.031 -6.613 -2.346 1 95.81 484 ALA A O 1
ATOM 3785 N N . CYS A 1 485 ? -15.062 -5.938 -3.162 1 94.25 485 CYS A N 1
ATOM 3786 C CA . CYS A 1 485 ? -15.609 -4.719 -3.748 1 94.25 485 CYS A CA 1
ATOM 3787 C C . CYS A 1 485 ? -16.438 -5.031 -4.984 1 94.25 485 CYS A C 1
ATOM 3789 O O . CYS A 1 485 ? -17.594 -4.621 -5.078 1 94.25 485 CYS A O 1
ATOM 3791 N N . TRP A 1 486 ? -15.914 -5.875 -5.836 1 89.19 486 TRP A N 1
ATOM 3792 C CA . TRP A 1 486 ? -16.484 -6 -7.168 1 89.19 486 TRP A CA 1
ATOM 3793 C C . TRP A 1 486 ? -17.469 -7.164 -7.227 1 89.19 486 TRP A C 1
ATOM 3795 O O . TRP A 1 486 ? -18.422 -7.141 -8.008 1 89.19 486 TRP A O 1
ATOM 3805 N N . GLU A 1 487 ? -17.234 -8.188 -6.457 1 88.94 487 GLU A N 1
ATOM 3806 C CA . GLU A 1 487 ? -18.047 -9.398 -6.605 1 88.94 487 GLU A CA 1
ATOM 3807 C C . GLU A 1 487 ? -19.047 -9.531 -5.469 1 88.94 487 GLU A C 1
ATOM 3809 O O . GLU A 1 487 ? -20.125 -10.109 -5.648 1 88.94 487 GLU A O 1
ATOM 3814 N N . LEU A 1 488 ? -18.672 -9.008 -4.312 1 92.94 488 LEU A N 1
ATOM 3815 C CA . LEU A 1 488 ? -19.562 -9.195 -3.168 1 92.94 488 LEU A CA 1
ATOM 3816 C C . LEU A 1 488 ? -20.453 -7.977 -2.963 1 92.94 488 LEU A C 1
ATOM 3818 O O . LEU A 1 488 ? -21.672 -8.055 -3.133 1 92.94 488 LEU A O 1
ATOM 3822 N N . TYR A 1 489 ? -19.891 -6.785 -2.746 1 94.94 489 TYR A N 1
ATOM 3823 C CA . TYR A 1 489 ? -20.672 -5.66 -2.248 1 94.94 489 TYR A CA 1
ATOM 3824 C C . TYR A 1 489 ? -21.266 -4.852 -3.398 1 94.94 489 TYR A C 1
ATOM 3826 O O . TYR A 1 489 ? -22.344 -4.277 -3.271 1 94.94 489 TYR A O 1
ATOM 3834 N N . LEU A 1 490 ? -20.625 -4.695 -4.543 1 92.69 490 LEU A N 1
ATOM 3835 C CA . LEU A 1 490 ? -21.156 -3.893 -5.641 1 92.69 490 LEU A CA 1
ATOM 3836 C C . LEU A 1 490 ? -22.484 -4.445 -6.133 1 92.69 490 LEU A C 1
ATOM 3838 O O . LEU A 1 490 ? -23.484 -3.721 -6.188 1 92.69 490 LEU A O 1
ATOM 3842 N N . PRO A 1 491 ? -22.562 -5.785 -6.457 1 88.25 491 PRO A N 1
ATOM 3843 C CA . PRO A 1 491 ? -23.844 -6.297 -6.965 1 88.25 491 PRO A CA 1
ATOM 3844 C C . PRO A 1 491 ? -24.891 -6.48 -5.863 1 88.25 491 PRO A C 1
ATOM 3846 O O . PRO A 1 491 ? -26.078 -6.516 -6.145 1 88.25 491 PRO A O 1
ATOM 3849 N N . ARG A 1 492 ? -24.516 -6.617 -4.57 1 90.5 492 ARG A N 1
ATOM 3850 C CA . ARG A 1 492 ? -25.422 -6.844 -3.447 1 90.5 492 ARG A CA 1
ATOM 3851 C C . ARG A 1 492 ? -26.359 -5.656 -3.248 1 90.5 492 ARG A C 1
ATOM 3853 O O . ARG A 1 492 ? -25.938 -4.504 -3.307 1 90.5 492 ARG A O 1
ATOM 3860 N N . PRO A 1 493 ? -27.625 -5.895 -3.068 1 91 493 PRO A N 1
ATOM 3861 C CA . PRO A 1 493 ? -28.578 -4.809 -2.875 1 91 493 PRO A CA 1
ATOM 3862 C C . PRO A 1 493 ? -28.281 -3.961 -1.641 1 91 493 PRO A C 1
ATOM 3864 O O . PRO A 1 493 ? -27.656 -4.445 -0.694 1 91 493 PRO A O 1
ATOM 3867 N N . GLU A 1 494 ? -28.719 -2.789 -1.64 1 91.75 494 GLU A N 1
ATOM 3868 C CA . GLU A 1 494 ? -28.453 -1.849 -0.553 1 91.75 494 GLU A CA 1
ATOM 3869 C C . GLU A 1 494 ? -29.125 -2.307 0.742 1 91.75 494 GLU A C 1
ATOM 3871 O O . GLU A 1 494 ? -28.609 -2.055 1.834 1 91.75 494 GLU A O 1
ATOM 3876 N N . GLU A 1 495 ? -30.188 -3.01 0.613 1 91.44 495 GLU A N 1
ATOM 3877 C CA . GLU A 1 495 ? -30.922 -3.492 1.78 1 91.44 495 GLU A CA 1
ATOM 3878 C C . GLU A 1 495 ? -30.141 -4.578 2.514 1 91.44 495 GLU A C 1
ATOM 3880 O O . GLU A 1 495 ? -30.312 -4.766 3.721 1 91.44 495 GLU A O 1
ATOM 3885 N N . GLN A 1 496 ? -29.359 -5.188 1.783 1 92.19 496 GLN A N 1
ATOM 3886 C CA . GLN A 1 496 ? -28.562 -6.254 2.379 1 92.19 496 GLN A CA 1
ATOM 3887 C C . GLN A 1 496 ? -27.156 -5.766 2.723 1 92.19 496 GLN A C 1
ATOM 3889 O O . GLN A 1 496 ? -26.25 -6.566 2.945 1 92.19 496 GLN A O 1
ATOM 3894 N N . GLY A 1 497 ? -27 -4.434 2.66 1 92.69 497 GLY A N 1
ATOM 3895 C CA . GLY A 1 497 ? -25.734 -3.848 3.066 1 92.69 497 GLY A CA 1
ATOM 3896 C C . GLY A 1 497 ? -24.781 -3.617 1.907 1 92.69 497 GLY A C 1
ATOM 3897 O O . GLY A 1 497 ? -23.609 -3.289 2.111 1 92.69 497 GLY A O 1
ATOM 3898 N N . GLY A 1 498 ? -25.203 -3.875 0.665 1 94.19 498 GLY A N 1
ATOM 3899 C CA . GLY A 1 498 ? -24.359 -3.68 -0.506 1 94.19 498 GLY A CA 1
ATOM 3900 C C . GLY A 1 498 ? -24.562 -2.33 -1.169 1 94.19 498 GLY A C 1
ATOM 3901 O O . GLY A 1 498 ? -24.984 -1.369 -0.519 1 94.19 498 GLY A O 1
ATOM 3902 N N . CYS A 1 499 ? -24.094 -2.158 -2.461 1 93.69 499 CYS A N 1
ATOM 3903 C CA . CYS A 1 499 ? -24.156 -0.894 -3.184 1 93.69 499 CYS A CA 1
ATOM 3904 C C . CYS A 1 499 ? -25.203 -0.951 -4.285 1 93.69 499 CYS A C 1
ATOM 3906 O O . CYS A 1 499 ? -25.359 -0.005 -5.062 1 93.69 499 CYS A O 1
ATOM 3908 N N . GLY A 1 500 ? -25.969 -1.98 -4.383 1 88.06 500 GLY A N 1
ATOM 3909 C CA . GLY A 1 500 ? -27.094 -2.088 -5.293 1 88.06 500 GLY A CA 1
ATOM 3910 C C . GLY A 1 500 ? -26.688 -2.021 -6.754 1 88.06 500 GLY A C 1
ATOM 3911 O O . GLY A 1 500 ? -27.453 -1.557 -7.598 1 88.06 500 GLY A O 1
ATOM 3912 N N . GLY A 1 501 ? -25.438 -2.322 -7.07 1 86 501 GLY A N 1
ATOM 3913 C CA . GLY A 1 501 ? -24.969 -2.285 -8.445 1 86 501 GLY A CA 1
ATOM 3914 C C . GLY A 1 501 ? -24.516 -0.906 -8.883 1 86 501 GLY A C 1
ATOM 3915 O O . GLY A 1 501 ? -24.156 -0.706 -10.047 1 86 501 GLY A O 1
ATOM 3916 N N . ASP A 1 502 ? -24.469 0.063 -8.039 1 88.19 502 ASP A N 1
ATOM 3917 C CA . ASP A 1 502 ? -24.094 1.438 -8.359 1 88.19 502 ASP A CA 1
ATOM 3918 C C . ASP A 1 502 ? -22.641 1.714 -7.988 1 88.19 502 ASP A C 1
ATOM 3920 O O . ASP A 1 502 ? -22.312 1.847 -6.812 1 88.19 502 ASP A O 1
ATOM 3924 N N . PRO A 1 503 ? -21.812 1.853 -8.992 1 89.31 503 PRO A N 1
ATOM 3925 C CA . PRO A 1 503 ? -20.406 2.121 -8.695 1 89.31 503 PRO A CA 1
ATOM 3926 C C . PRO A 1 503 ? -20.203 3.453 -7.973 1 89.31 503 PRO A C 1
ATOM 3928 O O . PRO A 1 503 ? -19.203 3.631 -7.266 1 89.31 503 PRO A O 1
ATOM 3931 N N . ARG A 1 504 ? -21.125 4.469 -8.125 1 90.5 504 ARG A N 1
ATOM 3932 C CA . ARG A 1 504 ? -21.016 5.75 -7.43 1 90.5 504 ARG A CA 1
ATOM 3933 C C . ARG A 1 504 ? -21.156 5.57 -5.922 1 90.5 504 ARG A C 1
ATOM 3935 O O . ARG A 1 504 ? -20.469 6.223 -5.145 1 90.5 504 ARG A O 1
ATOM 3942 N N . ALA A 1 505 ? -22.078 4.719 -5.613 1 93.44 505 ALA A N 1
ATOM 3943 C CA . ALA A 1 505 ? -22.266 4.441 -4.191 1 93.44 505 ALA A CA 1
ATOM 3944 C C . ALA A 1 505 ? -21.031 3.781 -3.594 1 93.44 505 ALA A C 1
ATOM 3946 O O . ALA A 1 505 ? -20.609 4.117 -2.482 1 93.44 505 ALA A O 1
ATOM 3947 N N . LEU A 1 506 ? -20.547 2.779 -4.312 1 95.19 506 LEU A N 1
ATOM 3948 C CA . LEU A 1 506 ? -19.328 2.111 -3.865 1 95.19 506 LEU A CA 1
ATOM 3949 C C . LEU A 1 506 ? -18.188 3.109 -3.717 1 95.19 506 LEU A C 1
ATOM 3951 O O . LEU A 1 506 ? -17.453 3.07 -2.729 1 95.19 506 LEU A O 1
ATOM 3955 N N . CYS A 1 507 ? -18 4.027 -4.684 1 94.56 507 CYS A N 1
ATOM 3956 C CA . CYS A 1 507 ? -16.953 5.035 -4.676 1 94.56 507 CYS A CA 1
ATOM 3957 C C . CYS A 1 507 ? -17.109 5.988 -3.5 1 94.56 507 CYS A C 1
ATOM 3959 O O . CYS A 1 507 ? -16.141 6.301 -2.809 1 94.56 507 CYS A O 1
ATOM 3961 N N . SER A 1 508 ? -18.312 6.449 -3.295 1 95.31 508 SER A N 1
ATOM 3962 C CA . SER A 1 508 ? -18.594 7.387 -2.213 1 95.31 508 SER A CA 1
ATOM 3963 C C . SER A 1 508 ? -18.266 6.777 -0.854 1 95.31 508 SER A C 1
ATOM 3965 O O . SER A 1 508 ? -17.625 7.418 -0.014 1 95.31 508 SER A O 1
ATOM 3967 N N . ARG A 1 509 ? -18.688 5.555 -0.635 1 95.81 509 ARG A N 1
ATOM 3968 C CA . ARG A 1 509 ? -18.438 4.891 0.64 1 95.81 509 ARG A CA 1
ATOM 3969 C C . ARG A 1 509 ? -16.953 4.613 0.828 1 95.81 509 ARG A C 1
ATOM 3971 O O . ARG A 1 509 ? -16.422 4.727 1.939 1 95.81 509 ARG A O 1
ATOM 3978 N N . LEU A 1 510 ? -16.344 4.176 -0.235 1 96.19 510 LEU A N 1
ATOM 3979 C CA . LEU A 1 510 ? -14.906 3.922 -0.182 1 96.19 510 LEU A CA 1
ATOM 3980 C C . LEU A 1 510 ? -14.141 5.203 0.134 1 96.19 510 LEU A C 1
ATOM 3982 O O . LEU A 1 510 ? -13.258 5.207 0.995 1 96.19 510 LEU A O 1
ATOM 3986 N N . LEU A 1 511 ? -14.461 6.32 -0.553 1 95.75 511 LEU A N 1
ATOM 3987 C CA . LEU A 1 511 ? -13.82 7.613 -0.335 1 95.75 511 LEU A CA 1
ATOM 3988 C C . LEU A 1 511 ? -14.055 8.109 1.087 1 95.75 511 LEU A C 1
ATOM 3990 O O . LEU A 1 511 ? -13.141 8.609 1.739 1 95.75 511 LEU A O 1
ATOM 3994 N N . THR A 1 512 ? -15.203 7.914 1.561 1 93.69 512 THR A N 1
ATOM 3995 C CA . THR A 1 512 ? -15.555 8.344 2.91 1 93.69 512 THR A CA 1
ATOM 3996 C C . THR A 1 512 ? -14.742 7.578 3.949 1 93.69 512 THR A C 1
ATOM 3998 O O . THR A 1 512 ? -14.273 8.156 4.93 1 93.69 512 THR A O 1
ATOM 4001 N N . ALA A 1 513 ? -14.609 6.324 3.756 1 93.25 513 ALA A N 1
ATOM 4002 C CA . ALA A 1 513 ? -13.852 5.5 4.695 1 93.25 513 ALA A CA 1
ATOM 4003 C C . ALA A 1 513 ? -12.383 5.902 4.719 1 93.25 513 ALA A C 1
ATOM 4005 O O . ALA A 1 513 ? -11.75 5.898 5.777 1 93.25 513 ALA A O 1
ATOM 4006 N N . ILE A 1 514 ? -11.828 6.25 3.6 1 91.31 514 ILE A N 1
ATOM 4007 C CA . ILE A 1 514 ? -10.43 6.625 3.486 1 91.31 514 ILE A CA 1
ATOM 4008 C C . ILE A 1 514 ? -10.188 7.957 4.199 1 91.31 514 ILE A C 1
ATOM 4010 O O . ILE A 1 514 ? -9.148 8.148 4.836 1 91.31 514 ILE A O 1
ATOM 4014 N N . MET A 1 515 ? -11.156 8.836 4.09 1 90.19 515 MET A N 1
ATOM 4015 C CA . MET A 1 515 ? -11 10.18 4.629 1 90.19 515 MET A CA 1
ATOM 4016 C C . MET A 1 515 ? -11.273 10.203 6.129 1 90.19 515 MET A C 1
ATOM 4018 O O . MET A 1 515 ? -10.875 11.141 6.824 1 90.19 515 MET A O 1
ATOM 4022 N N . GLU A 1 516 ? -11.891 9.195 6.625 1 82 516 GLU A N 1
ATOM 4023 C CA . GLU A 1 516 ? -12.211 9.156 8.047 1 82 516 GLU A CA 1
ATOM 4024 C C . GLU A 1 516 ? -10.984 8.828 8.883 1 82 516 GLU A C 1
ATOM 4026 O O . GLU A 1 516 ? -10.234 7.906 8.562 1 82 516 GLU A O 1
ATOM 4031 N N . PRO A 1 517 ? -10.727 9.727 9.789 1 68.94 517 PRO A N 1
ATOM 4032 C CA . PRO A 1 517 ? -9.586 9.445 10.664 1 68.94 517 PRO A CA 1
ATOM 4033 C C . PRO A 1 517 ? -9.773 8.172 11.492 1 68.94 517 PRO A C 1
ATOM 4035 O O . PRO A 1 517 ? -10.898 7.816 11.828 1 68.94 517 PRO A O 1
ATOM 4038 N N . PRO A 1 518 ? -8.734 7.32 11.406 1 60.59 518 PRO A N 1
ATOM 4039 C CA . PRO A 1 518 ? -8.891 6.148 12.273 1 60.59 518 PRO A CA 1
ATOM 4040 C C . PRO A 1 518 ? -9.391 6.504 13.672 1 60.59 518 PRO A C 1
ATOM 4042 O O . PRO A 1 518 ? -9.094 7.586 14.18 1 60.59 518 PRO A O 1
ATOM 4045 N N . PRO A 1 519 ? -10.664 5.938 13.984 1 49.38 519 PRO A N 1
ATOM 4046 C CA . PRO A 1 519 ? -11.133 6.277 15.328 1 49.38 519 PRO A CA 1
ATOM 4047 C C . PRO A 1 519 ? -9.992 6.414 16.328 1 49.38 519 PRO A C 1
ATOM 4049 O O . PRO A 1 519 ? -8.969 5.738 16.203 1 49.38 519 PRO A O 1
ATOM 4052 N N . SER A 1 520 ? -9.867 7.527 16.75 1 41.09 520 SER A N 1
ATOM 4053 C CA . SER A 1 520 ? -8.906 7.707 17.828 1 41.09 520 SER A CA 1
ATOM 4054 C C . SER A 1 520 ? -8.711 6.418 18.625 1 41.09 520 SER A C 1
ATOM 4056 O O . SER A 1 520 ? -9.688 5.77 19.016 1 41.09 520 SER A O 1
ATOM 4058 N N . ARG A 1 521 ? -7.922 5.629 18.547 1 38.16 521 ARG A N 1
ATOM 4059 C CA . ARG A 1 521 ? -7.738 4.898 19.797 1 38.16 521 ARG A CA 1
ATOM 4060 C C . ARG A 1 521 ? -8.438 5.609 20.953 1 38.16 521 ARG A C 1
ATOM 4062 O O . ARG A 1 521 ? -8.508 6.84 20.984 1 38.16 521 ARG A O 1
ATOM 4069 N N . GLU A 1 522 ? -9.391 5.051 21.562 1 35.12 522 GLU A N 1
ATOM 4070 C CA . GLU A 1 522 ? -9.516 5.508 22.953 1 35.12 522 GLU A CA 1
ATOM 4071 C C . GLU A 1 522 ? -8.273 6.285 23.391 1 35.12 522 GLU A C 1
ATOM 4073 O O . GLU A 1 522 ? -7.172 5.73 23.438 1 35.12 522 GLU A O 1
ATOM 4078 N N . MET A 1 523 ? -8.031 7.438 23.047 1 33 523 MET A N 1
ATOM 4079 C CA . MET A 1 523 ? -7.312 8.281 24 1 33 523 MET A CA 1
ATOM 4080 C C . MET A 1 523 ? -7.391 7.711 25.406 1 33 523 MET A C 1
ATOM 4082 O O . MET A 1 523 ? -8.203 8.156 26.219 1 33 523 MET A O 1
ATOM 4086 N N . ASN A 1 524 ? -7.773 6.539 25.75 1 31.75 524 ASN A N 1
ATOM 4087 C CA . ASN A 1 524 ? -7.52 6.289 27.156 1 31.75 524 ASN A CA 1
ATOM 4088 C C . ASN A 1 524 ? -6.215 6.934 27.609 1 31.75 524 ASN A C 1
ATOM 4090 O O . ASN A 1 524 ? -5.148 6.641 27.078 1 31.75 524 ASN A O 1
ATOM 4094 N N . LEU A 1 525 ? -6.223 8.195 28.125 1 30.39 525 LEU A N 1
ATOM 4095 C CA . LEU A 1 525 ? -5.316 8.977 28.969 1 30.39 525 LEU A CA 1
ATOM 4096 C C . LEU A 1 525 ? -4.293 8.07 29.641 1 30.39 525 LEU A C 1
ATOM 4098 O O . LEU A 1 525 ? -3.203 8.516 30 1 30.39 525 LEU A O 1
ATOM 4102 N N . GLU A 1 526 ? -4.766 7.055 30.547 1 30.33 526 GLU A N 1
ATOM 4103 C CA . GLU A 1 526 ? -3.875 6.438 31.531 1 30.33 526 GLU A CA 1
ATOM 4104 C C . GLU A 1 526 ? -2.705 5.734 30.844 1 30.33 526 GLU A C 1
ATOM 4106 O O . GLU A 1 526 ? -1.578 5.766 31.344 1 30.33 526 GLU A O 1
ATOM 4111 N N . ASN A 1 527 ? -2.932 4.469 30.453 1 30.75 527 ASN A N 1
ATOM 4112 C CA . ASN A 1 527 ? -1.729 3.828 29.938 1 30.75 527 ASN A CA 1
ATOM 4113 C C . ASN A 1 527 ? -1.327 4.398 28.578 1 30.75 527 ASN A C 1
ATOM 4115 O O . ASN A 1 527 ? -2.02 4.188 27.578 1 30.75 527 ASN A O 1
ATOM 4119 N N . LEU A 1 528 ? -0.843 5.602 28.516 1 29.88 528 LEU A N 1
ATOM 4120 C CA . LEU A 1 528 ? 0.127 6.285 27.656 1 29.88 528 LEU A CA 1
ATOM 4121 C C . LEU A 1 528 ? 1.01 5.285 26.922 1 29.88 528 LEU A C 1
ATOM 4123 O O . LEU A 1 528 ? 2.1 5.629 26.469 1 29.88 528 LEU A O 1
ATOM 4127 N N . ASP A 1 529 ? 0.995 4.055 27.359 1 31.45 529 ASP A N 1
ATOM 4128 C CA . ASP A 1 529 ? 1.962 3.311 26.562 1 31.45 529 ASP A CA 1
ATOM 4129 C C . ASP A 1 529 ? 1.787 3.604 25.078 1 31.45 529 ASP A C 1
ATOM 4131 O O . ASP A 1 529 ? 0.789 3.203 24.469 1 31.45 529 ASP A O 1
ATOM 4135 N N . PHE A 1 530 ? 2.008 4.75 24.672 1 31.12 530 PHE A N 1
ATOM 4136 C CA . PHE A 1 530 ? 2.479 5.188 23.359 1 31.12 530 PHE A CA 1
ATOM 4137 C C . PHE A 1 530 ? 3.186 4.051 22.625 1 31.12 530 PHE A C 1
ATOM 4139 O O . PHE A 1 530 ? 4.391 3.854 22.797 1 31.12 530 PHE A O 1
ATOM 4146 N N . SER A 1 531 ? 2.764 2.846 22.891 1 33.28 531 SER A N 1
ATOM 4147 C CA . SER A 1 531 ? 3.564 2.16 21.875 1 33.28 531 SER A CA 1
ATOM 4148 C C . SER A 1 531 ? 3.666 2.984 20.609 1 33.28 531 SER A C 1
ATOM 4150 O O . SER A 1 531 ? 2.668 3.533 20.125 1 33.28 531 SER A O 1
ATOM 4152 N N . PRO A 1 532 ? 4.621 3.717 20.469 1 35.94 532 PRO A N 1
ATOM 4153 C CA . PRO A 1 532 ? 4.953 4.418 19.234 1 35.94 532 PRO A CA 1
ATOM 4154 C C . PRO A 1 532 ? 4.305 3.785 18 1 35.94 532 PRO A C 1
ATOM 4156 O O . PRO A 1 532 ? 4.77 3.992 16.875 1 35.94 532 PRO A O 1
ATOM 4159 N N . GLY A 1 533 ? 3.502 2.812 18.062 1 37.44 533 GLY A N 1
ATOM 4160 C CA . GLY A 1 533 ? 3.066 2.027 16.922 1 37.44 533 GLY A CA 1
ATOM 4161 C C . GLY A 1 533 ? 2.4 2.861 15.844 1 37.44 533 GLY A C 1
ATOM 4162 O O . GLY A 1 533 ? 2.719 2.723 14.664 1 37.44 533 GLY A O 1
ATOM 4163 N N . SER A 1 534 ? 1.045 3.229 15.891 1 46.66 534 SER A N 1
ATOM 4164 C CA . SER A 1 534 ? 0.452 3.203 14.562 1 46.66 534 SER A CA 1
ATOM 4165 C C . SER A 1 534 ? 1.157 4.176 13.625 1 46.66 534 SER A C 1
ATOM 4167 O O . SER A 1 534 ? 0.812 5.359 13.578 1 46.66 534 SER A O 1
ATOM 4169 N N . SER A 1 535 ? 2.369 4.293 13.773 1 54.41 535 SER A N 1
ATOM 4170 C CA . SER A 1 535 ? 3.365 5.066 13.039 1 54.41 535 SER A CA 1
ATOM 4171 C C . SER A 1 535 ? 2.92 5.32 11.602 1 54.41 535 SER A C 1
ATOM 4173 O O . SER A 1 535 ? 3.543 6.105 10.883 1 54.41 535 SER A O 1
ATOM 4175 N N . GLY A 1 536 ? 1.447 5.113 11.57 1 72.12 536 GLY A N 1
ATOM 4176 C CA . GLY A 1 536 ? 0.95 5.348 10.219 1 72.12 536 GLY A CA 1
ATOM 4177 C C . GLY A 1 536 ? 1.739 4.613 9.156 1 72.12 536 GLY A C 1
ATOM 4178 O O . GLY A 1 536 ? 1.592 4.891 7.965 1 72.12 536 GLY A O 1
ATOM 4179 N N . THR A 1 537 ? 2.723 3.699 9.93 1 77.12 537 THR A N 1
ATOM 4180 C CA . THR A 1 537 ? 3.516 2.949 8.961 1 77.12 537 THR A CA 1
ATOM 4181 C C . THR A 1 537 ? 2.9 1.576 8.703 1 77.12 537 THR A C 1
ATOM 4183 O O . THR A 1 537 ? 2.277 0.994 9.594 1 77.12 537 THR A O 1
ATOM 4186 N N . GLY A 1 538 ? 2.486 1.201 7.652 1 78 538 GLY A N 1
ATOM 4187 C CA . GLY A 1 538 ? 2.074 -0.147 7.293 1 78 538 GLY A CA 1
ATOM 4188 C C . GLY A 1 538 ? 0.57 -0.342 7.332 1 78 538 GLY A C 1
ATOM 4189 O O . GLY A 1 538 ? 0.086 -1.39 7.766 1 78 538 GLY A O 1
ATOM 4190 N N . THR A 1 539 ? -0.173 0.635 7.27 1 82.5 539 THR A N 1
ATOM 4191 C CA . THR A 1 539 ? -1.628 0.538 7.219 1 82.5 539 THR A CA 1
ATOM 4192 C C . THR A 1 539 ? -2.086 -0.042 5.883 1 82.5 539 THR A C 1
ATOM 4194 O O . THR A 1 539 ? -1.283 -0.193 4.957 1 82.5 539 THR A O 1
ATOM 4197 N N . CYS A 1 540 ? -3.371 -0.419 5.828 1 87.94 540 CYS A N 1
ATOM 4198 C CA . CYS A 1 540 ? -3.922 -0.945 4.586 1 87.94 540 CYS A CA 1
ATOM 4199 C C . CYS A 1 540 ? -4.5 0.175 3.727 1 87.94 540 CYS A C 1
ATOM 4201 O O . CYS A 1 540 ? -5.184 -0.085 2.734 1 87.94 540 CYS A O 1
ATOM 4203 N N . LEU A 1 541 ? -4.184 1.399 4.133 1 87.5 541 LEU A N 1
ATOM 4204 C CA . LEU A 1 541 ? -4.703 2.561 3.42 1 87.5 541 LEU A CA 1
ATOM 4205 C C . LEU A 1 541 ? -4.238 2.561 1.967 1 87.5 541 LEU A C 1
ATOM 4207 O O . LEU A 1 541 ? -5.035 2.805 1.057 1 87.5 541 LEU A O 1
ATOM 4211 N N . PRO A 1 542 ? -2.949 2.252 1.675 1 89.56 542 PRO A N 1
ATOM 4212 C CA . PRO A 1 542 ? -2.525 2.242 0.272 1 89.56 542 PRO A CA 1
ATOM 4213 C C . PRO A 1 542 ? -3.285 1.214 -0.565 1 89.56 542 PRO A C 1
ATOM 4215 O O . PRO A 1 542 ? -3.531 1.441 -1.752 1 89.56 542 PRO A O 1
ATOM 4218 N N . ASP A 1 543 ? -3.689 0.097 0.032 1 92.06 543 ASP A N 1
ATOM 4219 C CA . ASP A 1 543 ? -4.465 -0.91 -0.685 1 92.06 543 ASP A CA 1
ATOM 4220 C C . ASP A 1 543 ? -5.828 -0.362 -1.096 1 92.06 543 ASP A C 1
ATOM 4222 O O . ASP A 1 543 ? -6.25 -0.527 -2.242 1 92.06 543 ASP A O 1
ATOM 4226 N N . LEU A 1 544 ? -6.48 0.219 -0.156 1 92.06 544 LEU A N 1
ATOM 4227 C CA . LEU A 1 544 ? -7.824 0.728 -0.422 1 92.06 544 LEU A CA 1
ATOM 4228 C C . LEU A 1 544 ? -7.773 1.923 -1.367 1 92.06 544 LEU A C 1
ATOM 4230 O O . LEU A 1 544 ? -8.711 2.152 -2.133 1 92.06 544 LEU A O 1
ATOM 4234 N N . LEU A 1 545 ? -6.664 2.703 -1.283 1 93.19 545 LEU A N 1
ATOM 4235 C CA . LEU A 1 545 ? -6.465 3.775 -2.252 1 93.19 545 LEU A CA 1
ATOM 4236 C C . LEU A 1 545 ? -6.336 3.215 -3.664 1 93.19 545 LEU A C 1
ATOM 4238 O O . LEU A 1 545 ? -6.879 3.783 -4.613 1 93.19 545 LEU A O 1
ATOM 4242 N N . SER A 1 546 ? -5.613 2.139 -3.803 1 94.94 546 SER A N 1
ATOM 4243 C CA . SER A 1 546 ? -5.473 1.476 -5.094 1 94.94 546 SER A CA 1
ATOM 4244 C C . SER A 1 546 ? -6.82 0.992 -5.617 1 94.94 546 SER A C 1
ATOM 4246 O O . SER A 1 546 ? -7.09 1.062 -6.816 1 94.94 546 SER A O 1
ATOM 4248 N N . ARG A 1 547 ? -7.723 0.428 -4.688 1 96 547 ARG A N 1
ATOM 4249 C CA . ARG A 1 547 ? -9.062 0.005 -5.078 1 96 547 ARG A CA 1
ATOM 4250 C C . ARG A 1 547 ? -9.891 1.189 -5.566 1 96 547 ARG A C 1
ATOM 4252 O O . ARG A 1 547 ? -10.648 1.068 -6.531 1 96 547 ARG A O 1
ATOM 4259 N N . LEU A 1 548 ? -9.734 2.312 -4.859 1 95.56 548 LEU A N 1
ATOM 4260 C CA . LEU A 1 548 ? -10.445 3.521 -5.266 1 95.56 548 LEU A CA 1
ATOM 4261 C C . LEU A 1 548 ? -9.992 3.979 -6.648 1 95.56 548 LEU A C 1
ATOM 4263 O O . LEU A 1 548 ? -10.812 4.379 -7.477 1 95.56 548 LEU A O 1
ATOM 4267 N N . GLN A 1 549 ? -8.688 3.932 -6.879 1 94.69 549 GLN A N 1
ATOM 4268 C CA . GLN A 1 549 ? -8.148 4.281 -8.188 1 94.69 549 GLN A CA 1
ATOM 4269 C C . GLN A 1 549 ? -8.742 3.395 -9.281 1 94.69 549 GLN A C 1
ATOM 4271 O O . GLN A 1 549 ? -9.125 3.885 -10.352 1 94.69 549 GLN A O 1
ATOM 4276 N N . GLU A 1 550 ? -8.773 2.096 -9.008 1 93.94 550 GLU A N 1
ATOM 4277 C CA . GLU A 1 550 ? -9.344 1.154 -9.969 1 93.94 550 GLU A CA 1
ATOM 4278 C C . GLU A 1 550 ? -10.766 1.552 -10.352 1 93.94 550 GLU A C 1
ATOM 4280 O O . GLU A 1 550 ? -11.109 1.573 -11.539 1 93.94 550 GLU A O 1
ATOM 4285 N N . LEU A 1 551 ? -11.539 1.862 -9.352 1 92.38 551 LEU A N 1
ATOM 4286 C CA . LEU A 1 551 ? -12.945 2.199 -9.547 1 92.38 551 LEU A CA 1
ATOM 4287 C C . LEU A 1 551 ? -13.086 3.49 -10.344 1 92.38 551 LEU A C 1
ATOM 4289 O O . LEU A 1 551 ? -13.867 3.555 -11.297 1 92.38 551 LEU A O 1
ATOM 4293 N N . VAL A 1 552 ? -12.352 4.52 -9.969 1 92.31 552 VAL A N 1
ATOM 4294 C CA . VAL A 1 552 ? -12.445 5.836 -10.594 1 92.31 552 VAL A CA 1
ATOM 4295 C C . VAL A 1 552 ? -11.961 5.758 -12.039 1 92.31 552 VAL A C 1
ATOM 4297 O O . VAL A 1 552 ? -12.578 6.332 -12.938 1 92.31 552 VAL A O 1
ATOM 4300 N N . TYR A 1 553 ? -10.945 5.004 -12.273 1 88.56 553 TYR A N 1
ATOM 4301 C CA . TYR A 1 553 ? -10.375 4.918 -13.609 1 88.56 553 TYR A CA 1
ATOM 4302 C C . TYR A 1 553 ? -11.266 4.098 -14.531 1 88.56 553 TYR A C 1
ATOM 4304 O O . TYR A 1 553 ? -11.43 4.43 -15.711 1 88.56 553 TYR A O 1
ATOM 4312 N N . GLU A 1 554 ? -11.734 3.041 -13.938 1 86.88 554 GLU A N 1
ATOM 4313 C CA . GLU A 1 554 ? -12.672 2.256 -14.734 1 86.88 554 GLU A CA 1
ATOM 4314 C C . GLU A 1 554 ? -13.898 3.084 -15.125 1 86.88 554 GLU A C 1
ATOM 4316 O O . GLU A 1 554 ? -14.391 2.975 -16.25 1 86.88 554 GLU A O 1
ATOM 4321 N N . ALA A 1 555 ? -14.352 3.943 -14.227 1 85.94 555 ALA A N 1
ATOM 4322 C CA . ALA A 1 555 ? -15.508 4.805 -14.492 1 85.94 555 ALA A CA 1
ATOM 4323 C C . ALA A 1 555 ? -15.164 5.867 -15.539 1 85.94 555 ALA A C 1
ATOM 4325 O O . ALA A 1 555 ? -15.984 6.191 -16.391 1 85.94 555 ALA A O 1
ATOM 4326 N N . GLU A 1 556 ? -13.961 6.375 -15.461 1 83.12 556 GLU A N 1
ATOM 4327 C CA . GLU A 1 556 ? -13.539 7.457 -16.344 1 83.12 556 GLU A CA 1
ATOM 4328 C C . GLU A 1 556 ? -13.273 6.938 -17.766 1 83.12 556 GLU A C 1
ATOM 4330 O O . GLU A 1 556 ? -13.719 7.535 -18.734 1 83.12 556 GLU A O 1
ATOM 4335 N N . VAL A 1 557 ? -12.586 5.824 -17.844 1 79.75 557 VAL A N 1
ATOM 4336 C CA . VAL A 1 557 ? -12.188 5.285 -19.141 1 79.75 557 VAL A CA 1
ATOM 4337 C C . VAL A 1 557 ? -13.367 4.57 -19.797 1 79.75 557 VAL A C 1
ATOM 4339 O O . VAL A 1 557 ? -13.516 4.59 -21.031 1 79.75 557 VAL A O 1
ATOM 4342 N N . GLY A 1 558 ? -14.219 3.93 -18.938 1 73.88 558 GLY A N 1
ATOM 4343 C CA . GLY A 1 558 ? -15.367 3.203 -19.453 1 73.88 558 GLY A CA 1
ATOM 4344 C C . GLY A 1 558 ? -16.578 4.082 -19.672 1 73.88 558 GLY A C 1
ATOM 4345 O O . GLY A 1 558 ? -17.594 3.627 -20.203 1 73.88 558 GLY A O 1
ATOM 4346 N N . ASP A 1 559 ? -16.422 5.328 -19.344 1 71.38 559 ASP A N 1
ATOM 4347 C CA . ASP A 1 559 ? -17.5 6.305 -19.484 1 71.38 559 ASP A CA 1
ATOM 4348 C C . ASP A 1 559 ? -18.781 5.816 -18.812 1 71.38 559 ASP A C 1
ATOM 4350 O O . ASP A 1 559 ? -19.875 5.922 -19.375 1 71.38 559 ASP A O 1
ATOM 4354 N N . LEU A 1 560 ? -18.594 5.055 -17.734 1 63.66 560 LEU A N 1
ATOM 4355 C CA . LEU A 1 560 ? -19.688 4.398 -17.016 1 63.66 560 LEU A CA 1
ATOM 4356 C C . LEU A 1 560 ? -20.719 5.418 -16.547 1 63.66 560 LEU A C 1
ATOM 4358 O O . LEU A 1 560 ? -21.906 5.125 -16.5 1 63.66 560 LEU A O 1
ATOM 4362 N N . TRP A 1 561 ? -20.25 6.645 -16.141 1 62 561 TRP A N 1
ATOM 4363 C CA . TRP A 1 561 ? -21.141 7.566 -15.445 1 62 561 TRP A CA 1
ATOM 4364 C C . TRP A 1 561 ? -21.656 8.641 -16.391 1 62 561 TRP A C 1
ATOM 4366 O O . TRP A 1 561 ? -22.5 9.461 -16.016 1 62 561 TRP A O 1
ATOM 4376 N N . GLY A 1 562 ? -21.578 8.312 -17.625 1 60.38 562 GLY A N 1
ATOM 4377 C CA . GLY A 1 562 ? -22.172 9.148 -18.656 1 60.38 562 GLY A CA 1
ATOM 4378 C C . GLY A 1 562 ? -21.75 10.602 -18.578 1 60.38 562 GLY A C 1
ATOM 4379 O O . GLY A 1 562 ? -20.953 10.969 -17.703 1 60.38 562 GLY A O 1
ATOM 4380 N N . HIS A 1 563 ? -22.172 11.461 -19.562 1 57.31 563 HIS A N 1
ATOM 4381 C CA . HIS A 1 563 ? -21.812 12.844 -19.859 1 57.31 563 HIS A CA 1
ATOM 4382 C C . HIS A 1 563 ? -22.422 13.805 -18.844 1 57.31 563 HIS A C 1
ATOM 4384 O O . HIS A 1 563 ? -22.094 14.992 -18.844 1 57.31 563 HIS A O 1
ATOM 4390 N N . ARG A 1 564 ? -23.438 13.375 -17.984 1 54.25 564 ARG A N 1
ATOM 4391 C CA . ARG A 1 564 ? -24.125 14.445 -17.281 1 54.25 564 ARG A CA 1
ATOM 4392 C C . ARG A 1 564 ? -23.25 15.047 -16.188 1 54.25 564 ARG A C 1
ATOM 4394 O O . ARG A 1 564 ? -23.109 16.266 -16.094 1 54.25 564 ARG A O 1
ATOM 4401 N N . MET A 1 565 ? -22.844 14.281 -15.125 1 61.47 565 MET A N 1
ATOM 4402 C CA . MET A 1 565 ? -21.984 14.836 -14.078 1 61.47 565 MET A CA 1
ATOM 4403 C C . MET A 1 565 ? -20.594 14.234 -14.141 1 61.47 565 MET A C 1
ATOM 4405 O O . MET A 1 565 ? -20.438 13.016 -14.133 1 61.47 565 MET A O 1
ATOM 4409 N N . GLY A 1 566 ? -19.547 14.992 -14.57 1 80.56 566 GLY A N 1
ATOM 4410 C CA . GLY A 1 566 ? -18.156 14.594 -14.609 1 80.56 566 GLY A CA 1
ATOM 4411 C C . GLY A 1 566 ? -17.688 13.938 -13.32 1 80.56 566 GLY A C 1
ATOM 4412 O O . GLY A 1 566 ? -18.156 14.289 -12.234 1 80.56 566 GLY A O 1
ATOM 4413 N N . LEU A 1 567 ? -17.078 12.844 -13.312 1 87.38 567 LEU A N 1
ATOM 4414 C CA . LEU A 1 567 ? -16.547 12.094 -12.18 1 87.38 567 LEU A CA 1
ATOM 4415 C C . LEU A 1 567 ? -15.797 13.008 -11.227 1 87.38 567 LEU A C 1
ATOM 4417 O O . LEU A 1 567 ? -15.875 12.844 -10.008 1 87.38 567 LEU A O 1
ATOM 4421 N N . GLY A 1 568 ? -15.125 14.047 -11.742 1 90.12 568 GLY A N 1
ATOM 4422 C CA . GLY A 1 568 ? -14.43 15.008 -10.898 1 90.12 568 GLY A CA 1
ATOM 4423 C C . GLY A 1 568 ? -15.359 15.82 -10.023 1 90.12 568 GLY A C 1
ATOM 4424 O O . GLY A 1 568 ? -15.109 15.984 -8.828 1 90.12 568 GLY A O 1
ATOM 4425 N N . ASP A 1 569 ? -16.438 16.281 -10.578 1 91.25 569 ASP A N 1
ATOM 4426 C CA . ASP A 1 569 ? -17.438 17.047 -9.836 1 91.25 569 ASP A CA 1
ATOM 4427 C C . ASP A 1 569 ? -18.094 16.188 -8.758 1 91.25 569 ASP A C 1
ATOM 4429 O O . ASP A 1 569 ? -18.391 16.672 -7.664 1 91.25 569 ASP A O 1
ATOM 4433 N N . PHE A 1 570 ? -18.406 15 -9.141 1 92.56 570 PHE A N 1
ATOM 4434 C CA . PHE A 1 570 ? -19 14.07 -8.188 1 92.56 570 PHE A CA 1
ATOM 4435 C C . PHE A 1 570 ? -18.109 13.898 -6.961 1 92.56 570 PHE A C 1
ATOM 4437 O O . PHE A 1 570 ? -18.578 13.953 -5.828 1 92.56 570 PHE A O 1
ATOM 4444 N N . LEU A 1 571 ? -16.781 13.609 -7.164 1 94.44 571 LEU A N 1
ATOM 4445 C CA . LEU A 1 571 ? -15.852 13.406 -6.059 1 94.44 571 LEU A CA 1
ATOM 4446 C C . LEU A 1 571 ? -15.773 14.656 -5.184 1 94.44 571 LEU A C 1
ATOM 4448 O O . LEU A 1 571 ? -15.75 14.555 -3.955 1 94.44 571 LEU A O 1
ATOM 4452 N N . LEU A 1 572 ? -15.703 15.883 -5.82 1 95.5 572 LEU A N 1
ATOM 4453 C CA . LEU A 1 572 ? -15.641 17.125 -5.062 1 95.5 572 LEU A CA 1
ATOM 4454 C C . LEU A 1 572 ? -16.906 17.328 -4.234 1 95.5 572 LEU A C 1
ATOM 4456 O O . LEU A 1 572 ? -16.844 17.859 -3.127 1 95.5 572 LEU A O 1
ATOM 4460 N N . GLN A 1 573 ? -17.984 16.875 -4.742 1 93.44 573 GLN A N 1
ATOM 4461 C CA . GLN A 1 573 ? -19.234 16.969 -4.012 1 93.44 573 GLN A CA 1
ATOM 4462 C C . GLN A 1 573 ? -19.234 16.047 -2.789 1 93.44 573 GLN A C 1
ATOM 4464 O O . GLN A 1 573 ? -19.688 16.438 -1.712 1 93.44 573 GLN A O 1
ATOM 4469 N N . VAL A 1 574 ? -18.781 14.828 -3.01 1 94.06 574 VAL A N 1
ATOM 4470 C CA . VAL A 1 574 ? -18.703 13.875 -1.903 1 94.06 574 VAL A CA 1
ATOM 4471 C C . VAL A 1 574 ? -17.828 14.453 -0.789 1 94.06 574 VAL A C 1
ATOM 4473 O O . VAL A 1 574 ? -18.172 14.336 0.392 1 94.06 574 VAL A O 1
ATOM 4476 N N . VAL A 1 575 ? -16.719 15.117 -1.101 1 94.69 575 VAL A N 1
ATOM 4477 C CA . VAL A 1 575 ? -15.797 15.688 -0.121 1 94.69 575 VAL A CA 1
ATOM 4478 C C . VAL A 1 575 ? -16.469 16.844 0.603 1 94.69 575 VAL A C 1
ATOM 4480 O O . VAL A 1 575 ? -16.344 16.984 1.822 1 94.69 575 VAL A O 1
ATOM 4483 N N . SER A 1 576 ? -17.156 17.688 -0.163 1 92.69 576 SER A N 1
ATOM 4484 C CA . SER A 1 576 ? -17.828 18.844 0.419 1 92.69 576 SER A CA 1
ATOM 4485 C C . SER A 1 576 ? -18.891 18.406 1.428 1 92.69 576 SER A C 1
ATOM 4487 O O . SER A 1 576 ? -19.094 19.078 2.443 1 92.69 576 SER A O 1
ATOM 4489 N N . GLU A 1 577 ? -19.453 17.312 1.172 1 90.12 577 GLU A N 1
ATOM 4490 C CA . GLU A 1 577 ? -20.5 16.812 2.057 1 90.12 577 GLU A CA 1
ATOM 4491 C C . GLU A 1 577 ? -19.922 16.25 3.352 1 90.12 577 GLU A C 1
ATOM 4493 O O . GLU A 1 577 ? -20.594 16.234 4.387 1 90.12 577 GLU A O 1
ATOM 4498 N N . ARG A 1 578 ? -18.766 15.875 3.324 1 87.56 578 ARG A N 1
ATOM 4499 C CA . ARG A 1 578 ? -18.156 15.258 4.492 1 87.56 578 ARG A CA 1
ATOM 4500 C C . ARG A 1 578 ? -17.438 16.297 5.352 1 87.56 578 ARG A C 1
ATOM 4502 O O . ARG A 1 578 ? -17.109 16.031 6.512 1 87.56 578 ARG A O 1
ATOM 4509 N N . CYS A 1 579 ? -17.109 17.422 4.828 1 85.06 579 CYS A N 1
ATOM 4510 C CA . CYS A 1 579 ? -16.422 18.469 5.586 1 85.06 579 CYS A CA 1
ATOM 4511 C C . CYS A 1 579 ? -17.391 19.203 6.492 1 85.06 579 CYS A C 1
ATOM 4513 O O . CYS A 1 579 ? -18.484 19.594 6.059 1 85.06 579 CYS A O 1
ATOM 4515 N N . PRO A 1 580 ? -17.062 19.031 7.859 1 72.69 580 PRO A N 1
ATOM 4516 C CA . PRO A 1 580 ? -17.953 19.656 8.828 1 72.69 580 PRO A CA 1
ATOM 4517 C C . PRO A 1 580 ? -18.125 21.156 8.594 1 72.69 580 PRO A C 1
ATOM 4519 O O . PRO A 1 580 ? -17.234 21.812 8.039 1 72.69 580 PRO A O 1
ATOM 4522 N N . ALA A 1 581 ? -19.312 21.562 8.891 1 66.44 581 ALA A N 1
ATOM 4523 C CA . ALA A 1 581 ? -19.562 23 8.828 1 66.44 581 ALA A CA 1
ATOM 4524 C C . ALA A 1 581 ? -18.734 23.75 9.859 1 66.44 581 ALA A C 1
ATOM 4526 O O . ALA A 1 581 ? -18.438 23.234 10.93 1 66.44 581 ALA A O 1
ATOM 4527 N N . SER A 1 582 ? -17.953 24.719 9.555 1 62.94 582 SER A N 1
ATOM 4528 C CA . SER A 1 582 ? -16.984 25.516 10.297 1 62.94 582 SER A CA 1
ATOM 4529 C C . SER A 1 582 ? -17.562 26 11.625 1 62.94 582 SER A C 1
ATOM 4531 O O . SER A 1 582 ? -18.547 26.734 11.633 1 62.94 582 SER A O 1
ATOM 4533 N N . SER A 1 583 ? -17.703 25.109 12.617 1 59.94 583 SER A N 1
ATOM 4534 C CA . SER A 1 583 ? -18.156 25.609 13.914 1 59.94 583 SER A CA 1
ATOM 4535 C C . SER A 1 583 ? -17.062 26.406 14.617 1 59.94 583 SER A C 1
ATOM 4537 O O . SER A 1 583 ? -17.25 26.906 15.719 1 59.94 583 SER A O 1
ATOM 4539 N N . GLY A 1 584 ? -16.109 27.016 13.93 1 63.97 584 GLY A N 1
ATOM 4540 C CA . GLY A 1 584 ? -15.094 27.906 14.477 1 63.97 584 GLY A CA 1
ATOM 4541 C C . GLY A 1 584 ? -14.273 27.266 15.578 1 63.97 584 GLY A C 1
ATOM 4542 O O . GLY A 1 584 ? -13.234 27.812 15.977 1 63.97 584 GLY A O 1
ATOM 4543 N N . SER A 1 585 ? -14.625 26.094 16.234 1 71.56 585 SER A N 1
ATOM 4544 C CA . SER A 1 585 ? -13.875 25.484 17.328 1 71.56 585 SER A CA 1
ATOM 4545 C C . SER A 1 585 ? -12.555 24.891 16.812 1 71.56 585 SER A C 1
ATOM 4547 O O . SER A 1 585 ? -12.406 24.641 15.625 1 71.56 585 SER A O 1
ATOM 4549 N N . VAL A 1 586 ? -11.602 24.844 17.766 1 75.88 586 VAL A N 1
ATOM 4550 C CA . VAL A 1 586 ? -10.289 24.312 17.438 1 75.88 586 VAL A CA 1
ATOM 4551 C C . VAL A 1 586 ? -10.422 22.859 16.984 1 75.88 586 VAL A C 1
ATOM 4553 O O . VAL A 1 586 ? -9.75 22.438 16.031 1 75.88 586 VAL A O 1
ATOM 4556 N N . SER A 1 587 ? -11.312 22.094 17.641 1 77.5 587 SER A N 1
ATOM 4557 C CA . SER A 1 587 ? -11.508 20.688 17.297 1 77.5 587 SER A CA 1
ATOM 4558 C C . SER A 1 587 ? -12.078 20.547 15.891 1 77.5 587 SER A C 1
ATOM 4560 O O . SER A 1 587 ? -11.688 19.656 15.141 1 77.5 587 SER A O 1
ATOM 4562 N N . SER A 1 588 ? -12.93 21.453 15.57 1 79.69 588 SER A N 1
ATOM 4563 C CA . SER A 1 588 ? -13.531 21.406 14.242 1 79.69 588 SER A CA 1
ATOM 4564 C C . SER A 1 588 ? -12.516 21.781 13.164 1 79.69 588 SER A C 1
ATOM 4566 O O . SER A 1 588 ? -12.531 21.219 12.07 1 79.69 588 SER A O 1
ATOM 4568 N N . ARG A 1 589 ? -11.672 22.719 13.539 1 81.12 589 ARG A N 1
ATOM 4569 C CA . ARG A 1 589 ? -10.648 23.141 12.586 1 81.12 589 ARG A CA 1
ATOM 4570 C C . ARG A 1 589 ? -9.641 22.016 12.352 1 81.12 589 ARG A C 1
ATOM 4572 O O . ARG A 1 589 ? -9.211 21.797 11.219 1 81.12 589 ARG A O 1
ATOM 4579 N N . LEU A 1 590 ? -9.367 21.359 13.422 1 82.06 590 LEU A N 1
ATOM 4580 C CA . LEU A 1 590 ? -8.422 20.25 13.297 1 82.06 590 LEU A CA 1
ATOM 4581 C C . LEU A 1 590 ? -9.031 19.094 12.516 1 82.06 590 LEU A C 1
ATOM 4583 O O . LEU A 1 590 ? -8.344 18.422 11.742 1 82.06 590 LEU A O 1
ATOM 4587 N N . GLY A 1 591 ? -10.344 18.906 12.781 1 84 591 GLY A N 1
ATOM 4588 C CA . GLY A 1 591 ? -11.047 17.875 12.031 1 84 591 GLY A CA 1
ATOM 4589 C C . GLY A 1 591 ? -11.109 18.156 10.547 1 84 591 GLY A C 1
ATOM 4590 O O . GLY A 1 591 ? -10.922 17.25 9.727 1 84 591 GLY A O 1
ATOM 4591 N N . LEU A 1 592 ? -11.312 19.438 10.242 1 88 592 LEU A N 1
ATOM 4592 C CA . LEU A 1 592 ? -11.352 19.844 8.836 1 88 592 LEU A CA 1
ATOM 4593 C C . LEU A 1 592 ? -9.977 19.688 8.195 1 88 592 LEU A C 1
ATOM 4595 O O . LEU A 1 592 ? -9.859 19.219 7.066 1 88 592 LEU A O 1
ATOM 4599 N N . GLN A 1 593 ? -8.938 20.125 8.914 1 87.44 593 GLN A N 1
ATOM 4600 C CA . GLN A 1 593 ? -7.574 20.031 8.391 1 87.44 593 GLN A CA 1
ATOM 4601 C C . GLN A 1 593 ? -7.199 18.578 8.109 1 87.44 593 GLN A C 1
ATOM 4603 O O . GLN A 1 593 ? -6.602 18.281 7.074 1 87.44 593 GLN A O 1
ATOM 4608 N N . ARG A 1 594 ? -7.66 17.734 8.969 1 87.31 594 ARG A N 1
ATOM 4609 C CA . ARG A 1 594 ? -7.348 16.312 8.797 1 87.31 594 ARG A CA 1
ATOM 4610 C C . ARG A 1 594 ? -8.094 15.734 7.594 1 87.31 594 ARG A C 1
ATOM 4612 O O . ARG A 1 594 ? -7.523 14.953 6.824 1 87.31 594 ARG A O 1
ATOM 4619 N N . THR A 1 595 ? -9.312 16.094 7.438 1 89.81 595 THR A N 1
ATOM 4620 C CA . THR A 1 595 ? -10.133 15.602 6.332 1 89.81 595 THR A CA 1
ATOM 4621 C C . THR A 1 595 ? -9.578 16.078 4.996 1 89.81 595 THR A C 1
ATOM 4623 O O . THR A 1 595 ? -9.516 15.32 4.027 1 89.81 595 THR A O 1
ATOM 4626 N N . ILE A 1 596 ? -9.125 17.328 4.961 1 91.94 596 ILE A N 1
ATOM 4627 C CA . ILE A 1 596 ? -8.617 17.891 3.717 1 91.94 596 ILE A CA 1
ATOM 4628 C C . ILE A 1 596 ? -7.246 17.297 3.402 1 91.94 596 ILE A C 1
ATOM 4630 O O . ILE A 1 596 ? -6.918 17.062 2.238 1 91.94 596 ILE A O 1
ATOM 4634 N N . GLU A 1 597 ? -6.492 17.062 4.438 1 91.25 597 GLU A N 1
ATOM 4635 C CA . GLU A 1 597 ? -5.207 16.406 4.215 1 91.25 597 GLU A CA 1
ATOM 4636 C C . GLU A 1 597 ? -5.395 15.016 3.625 1 91.25 597 GLU A C 1
ATOM 4638 O O . GLU A 1 597 ? -4.641 14.602 2.74 1 91.25 597 GLU A O 1
ATOM 4643 N N . ALA A 1 598 ? -6.363 14.289 4.125 1 91.38 598 ALA A N 1
ATOM 4644 C CA . ALA A 1 598 ? -6.672 12.961 3.588 1 91.38 598 ALA A CA 1
ATOM 4645 C C . ALA A 1 598 ? -7.168 13.062 2.146 1 91.38 598 ALA A C 1
ATOM 4647 O O . ALA A 1 598 ? -6.789 12.25 1.3 1 91.38 598 ALA A O 1
ATOM 4648 N N . TRP A 1 599 ? -8.008 14.023 1.91 1 94.19 599 TRP A N 1
ATOM 4649 C CA . TRP A 1 599 ? -8.5 14.25 0.554 1 94.19 599 TRP A CA 1
ATOM 4650 C C . TRP A 1 599 ? -7.352 14.57 -0.397 1 94.19 599 TRP A C 1
ATOM 4652 O O . TRP A 1 599 ? -7.32 14.078 -1.529 1 94.19 599 TRP A O 1
ATOM 4662 N N . ASN A 1 600 ? -6.43 15.422 0.019 1 94.38 600 ASN A N 1
ATOM 4663 C CA . ASN A 1 600 ? -5.305 15.789 -0.833 1 94.38 600 ASN A CA 1
ATOM 4664 C C . ASN A 1 600 ? -4.465 14.57 -1.202 1 94.38 600 ASN A C 1
ATOM 4666 O O . ASN A 1 600 ? -3.918 14.492 -2.305 1 94.38 600 ASN A O 1
ATOM 4670 N N . ARG A 1 601 ? -4.41 13.656 -0.341 1 92.69 601 ARG A N 1
ATOM 4671 C CA . ARG A 1 601 ? -3.699 12.414 -0.639 1 92.69 601 ARG A CA 1
ATOM 4672 C C . ARG A 1 601 ? -4.387 11.641 -1.759 1 92.69 601 ARG A C 1
ATOM 4674 O O . ARG A 1 601 ? -3.723 11.062 -2.617 1 92.69 601 ARG A O 1
ATOM 4681 N N . VAL A 1 602 ? -5.703 11.617 -1.714 1 95.25 602 VAL A N 1
ATOM 4682 C CA . VAL A 1 602 ? -6.492 10.945 -2.744 1 95.25 602 VAL A CA 1
ATOM 4683 C C . VAL A 1 602 ? -6.387 11.719 -4.059 1 95.25 602 VAL A C 1
ATOM 4685 O O . VAL A 1 602 ? -6.195 11.117 -5.121 1 95.25 602 VAL A O 1
ATOM 4688 N N . LEU A 1 603 ? -6.496 13.039 -3.91 1 95.94 603 LEU A N 1
ATOM 4689 C CA . LEU A 1 603 ? -6.445 13.922 -5.074 1 95.94 603 LEU A CA 1
ATOM 4690 C C . LEU A 1 603 ? -5.16 13.695 -5.867 1 95.94 603 LEU A C 1
ATOM 4692 O O . LEU A 1 603 ? -5.184 13.648 -7.098 1 95.94 603 LEU A O 1
ATOM 4696 N N . LEU A 1 604 ? -4.055 13.469 -5.215 1 95.5 604 LEU A N 1
ATOM 4697 C CA . LEU A 1 604 ? -2.736 13.406 -5.836 1 95.5 604 LEU A CA 1
ATOM 4698 C C . LEU A 1 604 ? -2.545 12.086 -6.574 1 95.5 604 LEU A C 1
ATOM 4700 O O . LEU A 1 604 ? -1.632 11.953 -7.391 1 95.5 604 LEU A O 1
ATOM 4704 N N . VAL A 1 605 ? -3.371 11.094 -6.301 1 95.06 605 VAL A N 1
ATOM 4705 C CA . VAL A 1 605 ? -3.207 9.812 -6.973 1 95.06 605 VAL A CA 1
ATOM 4706 C C . VAL A 1 605 ? -4.172 9.719 -8.156 1 95.06 605 VAL A C 1
ATOM 4708 O O . VAL A 1 605 ? -4.086 8.789 -8.961 1 95.06 605 VAL A O 1
ATOM 4711 N N . LEU A 1 606 ? -5.094 10.594 -8.258 1 94.56 606 LEU A N 1
ATOM 4712 C CA . LEU A 1 606 ? -6.039 10.625 -9.375 1 94.56 606 LEU A CA 1
ATOM 4713 C C . LEU A 1 606 ? -5.52 11.508 -10.5 1 94.56 606 LEU A C 1
ATOM 4715 O O . LEU A 1 606 ? -4.73 12.43 -10.258 1 94.56 606 LEU A O 1
ATOM 4719 N N . PRO A 1 607 ? -5.855 11.242 -11.727 1 91.88 607 PRO A N 1
ATOM 4720 C CA . PRO A 1 607 ? -5.426 12.125 -12.812 1 91.88 607 PRO A CA 1
ATOM 4721 C C . PRO A 1 607 ? -5.926 13.562 -12.641 1 91.88 607 PRO A C 1
ATOM 4723 O O . PRO A 1 607 ? -7.121 13.773 -12.43 1 91.88 607 PRO A O 1
ATOM 4726 N N . PRO A 1 608 ? -5.051 14.5 -12.742 1 92.81 608 PRO A N 1
ATOM 4727 C CA . PRO A 1 608 ? -5.457 15.883 -12.484 1 92.81 608 PRO A CA 1
ATOM 4728 C C . PRO A 1 608 ? -6.484 16.391 -13.492 1 92.81 608 PRO A C 1
ATOM 4730 O O . PRO A 1 608 ? -7.316 17.234 -13.156 1 92.81 608 PRO A O 1
ATOM 4733 N N . VAL A 1 609 ? -6.488 15.969 -14.727 1 92.31 609 VAL A N 1
ATOM 4734 C CA . VAL A 1 609 ? -7.344 16.469 -15.797 1 92.31 609 VAL A CA 1
ATOM 4735 C C . VAL A 1 609 ? -8.805 16.156 -15.484 1 92.31 609 VAL A C 1
ATOM 4737 O O . VAL A 1 609 ? -9.711 16.812 -16 1 92.31 609 VAL A O 1
ATOM 4740 N N . MET A 1 610 ? -9.086 15.219 -14.578 1 91.19 610 MET A N 1
ATOM 4741 C CA . MET A 1 610 ? -10.438 14.773 -14.242 1 91.19 610 MET A CA 1
ATOM 4742 C C . MET A 1 610 ? -11.234 15.898 -13.594 1 91.19 610 MET A C 1
ATOM 4744 O O . MET A 1 610 ? -12.461 15.883 -13.609 1 91.19 610 MET A O 1
ATOM 4748 N N . PHE A 1 611 ? -10.57 16.906 -13.047 1 93.5 611 PHE A N 1
ATOM 4749 C CA . PHE A 1 611 ? -11.242 17.953 -12.305 1 93.5 611 PHE A CA 1
ATOM 4750 C C . PHE A 1 611 ? -11.5 19.172 -13.195 1 93.5 611 PHE A C 1
ATOM 4752 O O . PHE A 1 611 ? -11.992 20.188 -12.727 1 93.5 611 PHE A O 1
ATOM 4759 N N . PHE A 1 612 ? -11.094 19.047 -14.445 1 93.06 612 PHE A N 1
ATOM 4760 C CA . PHE A 1 612 ? -11.352 20.062 -15.461 1 93.06 612 PHE A CA 1
ATOM 4761 C C . PHE A 1 612 ? -12.336 19.547 -16.5 1 93.06 612 PHE A C 1
ATOM 4763 O O . PHE A 1 612 ? -12.258 18.375 -16.922 1 93.06 612 PHE A O 1
ATOM 4770 N N . LYS A 1 613 ? -13.289 20.328 -16.875 1 90.12 613 LYS A N 1
ATOM 4771 C CA . LYS A 1 613 ? -14.273 19.938 -17.875 1 90.12 613 LYS A CA 1
ATOM 4772 C C . LYS A 1 613 ? -14.102 20.766 -19.156 1 90.12 613 LYS A C 1
ATOM 4774 O O . LYS A 1 613 ? -13.719 21.922 -19.109 1 90.12 613 LYS A O 1
ATOM 4779 N N . ILE A 1 614 ? -14.242 20.078 -20.219 1 89.62 614 ILE A N 1
ATOM 4780 C CA . ILE A 1 614 ? -14.203 20.75 -21.5 1 89.62 614 ILE A CA 1
ATOM 4781 C C . ILE A 1 614 ? -15.617 20.969 -22.016 1 89.62 614 ILE A C 1
ATOM 4783 O O . ILE A 1 614 ? -16.391 20.016 -22.156 1 89.62 614 ILE A O 1
ATOM 4787 N N . LYS A 1 615 ? -15.969 22.156 -22.203 1 88.5 615 LYS A N 1
ATOM 4788 C CA . LYS A 1 615 ? -17.281 22.516 -22.719 1 88.5 615 LYS A CA 1
ATOM 4789 C C . LYS A 1 615 ? -17.172 23.125 -24.109 1 88.5 615 LYS A C 1
ATOM 4791 O O . LYS A 1 615 ? -16.188 23.781 -24.438 1 88.5 615 LYS A O 1
ATOM 4796 N N . ALA A 1 616 ? -18.156 22.672 -24.875 1 88.25 616 ALA A N 1
ATOM 4797 C CA . ALA A 1 616 ? -18.234 23.281 -26.188 1 88.25 616 ALA A CA 1
ATOM 4798 C C . ALA A 1 616 ? -19.047 24.578 -26.156 1 88.25 616 ALA A C 1
ATOM 4800 O O . ALA A 1 616 ? -20.188 24.578 -25.688 1 88.25 616 ALA A O 1
ATOM 4801 N N . GLU A 1 617 ? -18.375 25.703 -26.312 1 85.31 617 GLU A N 1
ATOM 4802 C CA . GLU A 1 617 ? -19.031 27.016 -26.375 1 85.31 617 GLU A CA 1
ATOM 4803 C C . GLU A 1 617 ? -18.781 27.688 -27.719 1 85.31 617 GLU A C 1
ATOM 4805 O O . GLU A 1 617 ? -17.641 28.016 -28.047 1 85.31 617 GLU A O 1
ATOM 4810 N N . ALA A 1 618 ? -19.812 28.047 -28.469 1 85.06 618 ALA A N 1
ATOM 4811 C CA . ALA A 1 618 ? -19.781 28.766 -29.734 1 85.06 618 ALA A CA 1
ATOM 4812 C C . ALA A 1 618 ? -18.781 28.141 -30.703 1 85.06 618 ALA A C 1
ATOM 4814 O O . ALA A 1 618 ? -17.953 28.828 -31.281 1 85.06 618 ALA A O 1
ATOM 4815 N N . GLY A 1 619 ? -18.672 26.875 -30.797 1 80.56 619 GLY A N 1
ATOM 4816 C CA . GLY A 1 619 ? -17.812 26.156 -31.719 1 80.56 619 GLY A CA 1
ATOM 4817 C C . GLY A 1 619 ? -16.406 25.938 -31.203 1 80.56 619 GLY A C 1
ATOM 4818 O O . GLY A 1 619 ? -15.586 25.312 -31.875 1 80.56 619 GLY A O 1
ATOM 4819 N N . ARG A 1 620 ? -16.141 26.625 -30.109 1 87.19 620 ARG A N 1
ATOM 4820 C CA . ARG A 1 620 ? -14.805 26.453 -29.531 1 87.19 620 ARG A CA 1
ATOM 4821 C C . ARG A 1 620 ? -14.867 25.625 -28.25 1 87.19 620 ARG A C 1
ATOM 4823 O O . ARG A 1 620 ? -15.867 25.656 -27.531 1 87.19 620 ARG A O 1
ATOM 4830 N N . SER A 1 621 ? -13.898 24.75 -28.016 1 91.06 621 SER A N 1
ATOM 4831 C CA . SER A 1 621 ? -13.773 23.984 -26.781 1 91.06 621 SER A CA 1
ATOM 4832 C C . SER A 1 621 ? -13.109 24.812 -25.688 1 91.06 621 SER A C 1
ATOM 4834 O O . SER A 1 621 ? -12.016 25.344 -25.875 1 91.06 621 SER A O 1
ATOM 4836 N N . ILE A 1 622 ? -13.797 25.047 -24.578 1 92.81 622 ILE A N 1
ATOM 4837 C CA . ILE A 1 622 ? -13.273 25.844 -23.484 1 92.81 622 ILE A CA 1
ATOM 4838 C C . ILE A 1 622 ? -13.164 24.984 -22.219 1 92.81 622 ILE A C 1
ATOM 4840 O O . ILE A 1 622 ? -13.969 24.062 -22.016 1 92.81 622 ILE A O 1
ATOM 4844 N N . VAL A 1 623 ? -12.164 25.297 -21.422 1 94.88 623 VAL A N 1
ATOM 4845 C CA . VAL A 1 623 ? -11.953 24.578 -20.172 1 94.88 623 VAL A CA 1
ATOM 4846 C C . VAL A 1 623 ? -12.781 25.203 -19.062 1 94.88 623 VAL A C 1
ATOM 4848 O O . VAL A 1 623 ? -12.734 26.422 -18.859 1 94.88 623 VAL A O 1
ATOM 4851 N N . ASP A 1 624 ? -13.609 24.422 -18.391 1 92.5 624 ASP A N 1
ATOM 4852 C CA . ASP A 1 624 ? -14.391 24.859 -17.234 1 92.5 624 ASP A CA 1
ATOM 4853 C C . ASP A 1 624 ? -13.875 24.219 -15.945 1 92.5 624 ASP A C 1
ATOM 4855 O O . ASP A 1 624 ? -13.805 22.984 -15.852 1 92.5 624 ASP A O 1
ATOM 4859 N N . CYS A 1 625 ? -13.484 25 -14.953 1 93.31 625 CYS A N 1
ATOM 4860 C CA . CYS A 1 625 ? -13.016 24.484 -13.672 1 93.31 625 CYS A CA 1
ATOM 4861 C C . CYS A 1 625 ? -13.688 25.203 -12.508 1 93.31 625 CYS A C 1
ATOM 4863 O O . CYS A 1 625 ? -13.078 25.406 -11.453 1 93.31 625 CYS A O 1
ATOM 4865 N N . SER A 1 626 ? -14.914 25.656 -12.617 1 91.5 626 SER A N 1
ATOM 4866 C CA . SER A 1 626 ? -15.648 26.438 -11.625 1 91.5 626 SER A CA 1
ATOM 4867 C C . SER A 1 626 ? -15.812 25.672 -10.32 1 91.5 626 SER A C 1
ATOM 4869 O O . SER A 1 626 ? -15.625 26.234 -9.242 1 91.5 626 SER A O 1
ATOM 4871 N N . GLN A 1 627 ? -16.125 24.422 -10.453 1 91.81 627 GLN A N 1
ATOM 4872 C CA . GLN A 1 627 ? -16.328 23.625 -9.25 1 91.81 627 GLN A CA 1
ATOM 4873 C C . GLN A 1 627 ? -15.016 23.453 -8.484 1 91.81 627 GLN A C 1
ATOM 4875 O O . GLN A 1 627 ? -15.016 23.422 -7.254 1 91.81 627 GLN A O 1
ATOM 4880 N N . LEU A 1 628 ? -13.969 23.25 -9.219 1 94.5 628 LEU A N 1
ATOM 4881 C CA . LEU A 1 628 ? -12.656 23.109 -8.586 1 94.5 628 LEU A CA 1
ATOM 4882 C C . LEU A 1 628 ? -12.266 24.375 -7.855 1 94.5 628 LEU A C 1
ATOM 4884 O O . LEU A 1 628 ? -11.758 24.328 -6.734 1 94.5 628 LEU A O 1
ATOM 4888 N N . LEU A 1 629 ? -12.531 25.578 -8.469 1 93.94 629 LEU A N 1
ATOM 4889 C CA . LEU A 1 629 ? -12.203 26.859 -7.859 1 93.94 629 LEU A CA 1
ATOM 4890 C C . LEU A 1 629 ? -13.016 27.094 -6.594 1 93.94 629 LEU A C 1
ATOM 4892 O O . LEU A 1 629 ? -12.508 27.625 -5.609 1 93.94 629 LEU A O 1
ATOM 4896 N N . GLN A 1 630 ? -14.188 26.656 -6.641 1 92.19 630 GLN A N 1
ATOM 4897 C CA . GLN A 1 630 ? -15.031 26.75 -5.453 1 92.19 630 GLN A CA 1
ATOM 4898 C C . GLN A 1 630 ? -14.5 25.875 -4.328 1 92.19 630 GLN A C 1
ATOM 4900 O O . GLN A 1 630 ? -14.516 26.266 -3.162 1 92.19 630 GLN A O 1
ATOM 4905 N N . HIS A 1 631 ? -14.094 24.688 -4.699 1 94.19 631 HIS A N 1
ATOM 4906 C CA . HIS A 1 631 ? -13.531 23.766 -3.723 1 94.19 631 HIS A CA 1
ATOM 4907 C C . HIS A 1 631 ? -12.297 24.375 -3.051 1 94.19 631 HIS A C 1
ATOM 4909 O O . HIS A 1 631 ? -12.148 24.281 -1.83 1 94.19 631 HIS A O 1
ATOM 4915 N N . ILE A 1 632 ? -11.414 25.016 -3.781 1 93.81 632 ILE A N 1
ATOM 4916 C CA . ILE A 1 632 ? -10.188 25.578 -3.242 1 93.81 632 ILE A CA 1
ATOM 4917 C C . ILE A 1 632 ? -10.523 26.766 -2.326 1 93.81 632 ILE A C 1
ATOM 4919 O O . ILE A 1 632 ? -10.023 26.844 -1.203 1 93.81 632 ILE A O 1
ATOM 4923 N N . THR A 1 633 ? -11.445 27.594 -2.754 1 90.25 633 THR A N 1
ATOM 4924 C CA . THR A 1 633 ? -11.766 28.812 -2.027 1 90.25 633 THR A CA 1
ATOM 4925 C C . THR A 1 633 ? -12.562 28.5 -0.767 1 90.25 633 THR A C 1
ATOM 4927 O O . THR A 1 633 ? -12.43 29.203 0.246 1 90.25 633 THR A O 1
ATOM 4930 N N . GLN A 1 634 ? -13.305 27.438 -0.83 1 88.19 634 GLN A N 1
ATOM 4931 C CA . GLN A 1 634 ? -14.211 27.188 0.289 1 88.19 634 GLN A CA 1
ATOM 4932 C C . GLN A 1 634 ? -13.609 26.188 1.268 1 88.19 634 GLN A C 1
ATOM 4934 O O . GLN A 1 634 ? -13.852 26.266 2.473 1 88.19 634 GLN A O 1
ATOM 4939 N N . LEU A 1 635 ? -12.875 25.266 0.743 1 90.69 635 LEU A N 1
ATOM 4940 C CA . LEU A 1 635 ? -12.438 24.172 1.615 1 90.69 635 LEU A CA 1
ATOM 4941 C C . LEU A 1 635 ? -10.922 24.203 1.803 1 90.69 635 LEU A C 1
ATOM 4943 O O . LEU A 1 635 ? -10.438 24.312 2.93 1 90.69 635 LEU A O 1
ATOM 4947 N N . GLN A 1 636 ? -10.117 24.266 0.761 1 92.31 636 GLN A N 1
ATOM 4948 C CA . GLN A 1 636 ? -8.664 24.188 0.858 1 92.31 636 GLN A CA 1
ATOM 4949 C C . GLN A 1 636 ? -8.109 25.406 1.6 1 92.31 636 GLN A C 1
ATOM 4951 O O . GLN A 1 636 ? -7.16 25.281 2.377 1 92.31 636 GLN A O 1
ATOM 4956 N N . ARG A 1 637 ? -8.656 26.5 1.354 1 90.06 637 ARG A N 1
ATOM 4957 C CA . ARG A 1 637 ? -8.203 27.75 1.947 1 90.06 637 ARG A CA 1
ATOM 4958 C C . ARG A 1 637 ? -8.273 27.688 3.469 1 90.06 637 ARG A C 1
ATOM 4960 O O . ARG A 1 637 ? -7.395 28.219 4.156 1 90.06 637 ARG A O 1
ATOM 4967 N N . LYS A 1 638 ? -9.195 27 3.955 1 85.5 638 LYS A N 1
ATOM 4968 C CA . LYS A 1 638 ? -9.422 26.938 5.398 1 85.5 638 LYS A CA 1
ATOM 4969 C C . LYS A 1 638 ? -8.484 25.938 6.055 1 85.5 638 LYS A C 1
ATOM 4971 O O . LYS A 1 638 ? -8.234 26.016 7.262 1 85.5 638 LYS A O 1
ATOM 4976 N N . ALA A 1 639 ? -7.938 25.047 5.23 1 85.12 639 ALA A N 1
ATOM 4977 C CA . ALA A 1 639 ? -7.227 23.922 5.828 1 85.12 639 ALA A CA 1
ATOM 4978 C C . ALA A 1 639 ? -5.738 23.969 5.508 1 85.12 639 ALA A C 1
ATOM 4980 O O . ALA A 1 639 ? -4.961 23.141 5.973 1 85.12 639 ALA A O 1
ATOM 4981 N N . CYS A 1 640 ? -5.164 24.922 4.902 1 82 640 CYS A N 1
ATOM 4982 C CA . CYS A 1 640 ? -3.795 24.922 4.395 1 82 640 CYS A CA 1
ATOM 4983 C C . CYS A 1 640 ? -2.803 25.234 5.512 1 82 640 CYS A C 1
ATOM 4985 O O . CYS A 1 640 ? -2.941 26.234 6.211 1 82 640 CYS A O 1
ATOM 4987 N N . PRO A 1 641 ? -1.902 24.219 5.914 1 74.38 641 PRO A N 1
ATOM 4988 C CA . PRO A 1 641 ? -0.75 24.562 6.75 1 74.38 641 PRO A CA 1
ATOM 4989 C C . PRO A 1 641 ? 0.522 24.781 5.934 1 74.38 641 PRO A C 1
ATOM 4991 O O . PRO A 1 641 ? 0.91 23.922 5.137 1 74.38 641 PRO A O 1
ATOM 4994 N N . PRO A 1 642 ? 1.427 25.859 5.918 1 75.31 642 PRO A N 1
ATOM 4995 C CA . PRO A 1 642 ? 1.072 27.078 6.656 1 75.31 642 PRO A CA 1
ATOM 4996 C C . PRO A 1 642 ? -0.111 27.812 6.035 1 75.31 642 PRO A C 1
ATOM 4998 O O . PRO A 1 642 ? -0.487 27.547 4.895 1 75.31 642 PRO A O 1
ATOM 5001 N N . ALA A 1 643 ? -0.567 28.734 6.699 1 79.81 643 ALA A N 1
ATOM 5002 C CA . ALA A 1 643 ? -1.747 29.469 6.242 1 79.81 643 ALA A CA 1
ATOM 5003 C C . ALA A 1 643 ? -1.436 30.297 5 1 79.81 643 ALA A C 1
ATOM 5005 O O . ALA A 1 643 ? -0.357 30.875 4.891 1 79.81 643 ALA A O 1
ATOM 5006 N N . GLY A 1 644 ? -2.305 30.219 4.008 1 86.12 644 GLY A N 1
ATOM 5007 C CA . GLY A 1 644 ? -2.256 31.094 2.852 1 86.12 644 GLY A CA 1
ATOM 5008 C C . GLY A 1 644 ? -1.489 30.516 1.685 1 86.12 644 GLY A C 1
ATOM 5009 O O . GLY A 1 644 ? -1.217 31.203 0.7 1 86.12 644 GLY A O 1
ATOM 5010 N N . VAL A 1 645 ? -1.039 29.328 1.844 1 91.12 645 VAL A N 1
ATOM 5011 C CA . VAL A 1 645 ? -0.34 28.703 0.727 1 91.12 645 VAL A CA 1
ATOM 5012 C C . VAL A 1 645 ? -0.741 27.234 0.623 1 91.12 645 VAL A C 1
ATOM 5014 O O . VAL A 1 645 ? -0.717 26.5 1.618 1 91.12 645 VAL A O 1
ATOM 5017 N N . LEU A 1 646 ? -1.099 26.828 -0.585 1 93.44 646 LEU A N 1
ATOM 5018 C CA . LEU A 1 646 ? -1.374 25.422 -0.832 1 93.44 646 LEU A CA 1
ATOM 5019 C C . LEU A 1 646 ? -0.084 24.609 -0.833 1 93.44 646 LEU A C 1
ATOM 5021 O O . LEU A 1 646 ? 0.983 25.125 -1.166 1 93.44 646 LEU A O 1
ATOM 5025 N N . PRO A 1 647 ? -0.211 23.328 -0.422 1 91.62 647 PRO A N 1
ATOM 5026 C CA . PRO A 1 647 ? 0.988 22.484 -0.506 1 91.62 647 PRO A CA 1
ATOM 5027 C C . PRO A 1 647 ? 1.549 22.406 -1.924 1 91.62 647 PRO A C 1
ATOM 5029 O O . PRO A 1 647 ? 0.79 22.453 -2.896 1 91.62 647 PRO A O 1
ATOM 5032 N N . CYS A 1 648 ? 2.834 22.281 -2.057 1 91.5 648 CYS A N 1
ATOM 5033 C CA . CYS A 1 648 ? 3.533 22.25 -3.336 1 91.5 648 CYS A CA 1
ATOM 5034 C C . CYS A 1 648 ? 2.984 21.156 -4.238 1 91.5 648 CYS A C 1
ATOM 5036 O O . CYS A 1 648 ? 2.725 21.391 -5.422 1 91.5 648 CYS A O 1
ATOM 5038 N N . ALA A 1 649 ? 2.752 20.016 -3.682 1 91.31 649 ALA A N 1
ATOM 5039 C CA . ALA A 1 649 ? 2.307 18.859 -4.465 1 91.31 649 ALA A CA 1
ATOM 5040 C C . ALA A 1 649 ? 0.927 19.109 -5.07 1 91.31 649 ALA A C 1
ATOM 5042 O O . ALA A 1 649 ? 0.67 18.734 -6.219 1 91.31 649 ALA A O 1
ATOM 5043 N N . VAL A 1 650 ? 0.058 19.672 -4.297 1 94.56 650 VAL A N 1
ATOM 5044 C CA . VAL A 1 650 ? -1.297 19.953 -4.762 1 94.56 650 VAL A CA 1
ATOM 5045 C C . VAL A 1 650 ? -1.261 21.016 -5.855 1 94.56 650 VAL A C 1
ATOM 5047 O O . VAL A 1 650 ? -1.967 20.906 -6.863 1 94.56 650 VAL A O 1
ATOM 5050 N N . THR A 1 651 ? -0.427 22.031 -5.695 1 95.31 651 THR A N 1
ATOM 5051 C CA . THR A 1 651 ? -0.322 23.125 -6.664 1 95.31 651 THR A CA 1
ATOM 5052 C C . THR A 1 651 ? 0.176 22.594 -8.008 1 95.31 651 THR A C 1
ATOM 5054 O O . THR A 1 651 ? -0.377 22.938 -9.055 1 95.31 651 THR A O 1
ATOM 5057 N N . VAL A 1 652 ? 1.223 21.812 -7.988 1 94.06 652 VAL A N 1
ATOM 5058 C CA . VAL A 1 652 ? 1.751 21.234 -9.227 1 94.06 652 VAL A CA 1
ATOM 5059 C C . VAL A 1 652 ? 0.687 20.359 -9.891 1 94.06 652 VAL A C 1
ATOM 5061 O O . VAL A 1 652 ? 0.525 20.391 -11.109 1 94.06 652 VAL A O 1
ATOM 5064 N N . HIS A 1 653 ? 0.006 19.625 -9.102 1 95.19 653 HIS A N 1
ATOM 5065 C CA . HIS A 1 653 ? -1.02 18.719 -9.594 1 95.19 653 HIS A CA 1
ATOM 5066 C C . HIS A 1 653 ? -2.127 19.469 -10.32 1 95.19 653 HIS A C 1
ATOM 5068 O O . HIS A 1 653 ? -2.561 19.062 -11.398 1 95.19 653 HIS A O 1
ATOM 5074 N N . LEU A 1 654 ? -2.602 20.531 -9.742 1 96 654 LEU A N 1
ATOM 5075 C CA . LEU A 1 654 ? -3.678 21.328 -10.328 1 96 654 LEU A CA 1
ATOM 5076 C C . LEU A 1 654 ? -3.215 22 -11.609 1 96 654 LEU A C 1
ATOM 5078 O O . LEU A 1 654 ? -3.967 22.078 -12.586 1 96 654 LEU A O 1
ATOM 5082 N N . LEU A 1 655 ? -1.991 22.469 -11.625 1 96.12 655 LEU A N 1
ATOM 5083 C CA . LEU A 1 655 ? -1.475 23.141 -12.82 1 96.12 655 LEU A CA 1
ATOM 5084 C C . LEU A 1 655 ? -1.255 22.141 -13.945 1 96.12 655 LEU A C 1
ATOM 5086 O O . LEU A 1 655 ? -1.443 22.453 -15.117 1 96.12 655 LEU A O 1
ATOM 5090 N N . LYS A 1 656 ? -0.787 20.969 -13.609 1 93.88 656 LYS A N 1
ATOM 5091 C CA . LYS A 1 656 ? -0.706 19.906 -14.609 1 93.88 656 LYS A CA 1
ATOM 5092 C C . LYS A 1 656 ? -2.07 19.641 -15.242 1 93.88 656 LYS A C 1
ATOM 5094 O O . LYS A 1 656 ? -2.176 19.453 -16.453 1 93.88 656 LYS A O 1
ATOM 5099 N N . GLY A 1 657 ? -3.121 19.578 -14.352 1 94.94 657 GLY A N 1
ATOM 5100 C CA . GLY A 1 657 ? -4.473 19.391 -14.844 1 94.94 657 GLY A CA 1
ATOM 5101 C C . GLY A 1 657 ? -4.91 20.453 -15.836 1 94.94 657 GLY A C 1
ATOM 5102 O O . GLY A 1 657 ? -5.551 20.156 -16.844 1 94.94 657 GLY A O 1
ATOM 5103 N N . LEU A 1 658 ? -4.539 21.641 -15.531 1 95.81 658 LEU A N 1
ATOM 5104 C CA . LEU A 1 658 ? -4.867 22.75 -16.422 1 95.81 658 LEU A CA 1
ATOM 5105 C C . LEU A 1 658 ? -4.203 22.578 -17.781 1 95.81 658 LEU A C 1
ATOM 5107 O O . LEU A 1 658 ? -4.84 22.766 -18.812 1 95.81 658 LEU A O 1
ATOM 5111 N N . LEU A 1 659 ? -2.916 22.188 -17.766 1 94.44 659 LEU A N 1
ATOM 5112 C CA . LEU A 1 659 ? -2.188 22 -19.016 1 94.44 659 LEU A CA 1
ATOM 5113 C C . LEU A 1 659 ? -2.779 20.859 -19.828 1 94.44 659 LEU A C 1
ATOM 5115 O O . LEU A 1 659 ? -2.918 20.953 -21.047 1 94.44 659 LEU A O 1
ATOM 5119 N N . PHE A 1 660 ? -3.145 19.781 -19.156 1 92.19 660 PHE A N 1
ATOM 5120 C CA . PHE A 1 660 ? -3.758 18.641 -19.828 1 92.19 660 PHE A CA 1
ATOM 5121 C C . PHE A 1 660 ? -5.09 19.031 -20.453 1 92.19 660 PHE A C 1
ATOM 5123 O O . PHE A 1 660 ? -5.375 18.688 -21.594 1 92.19 660 PHE A O 1
ATOM 5130 N N . ALA A 1 661 ? -5.895 19.703 -19.688 1 93.25 661 ALA A N 1
ATOM 5131 C CA . ALA A 1 661 ? -7.215 20.109 -20.156 1 93.25 661 ALA A CA 1
ATOM 5132 C C . ALA A 1 661 ? -7.105 21.078 -21.328 1 93.25 661 ALA A C 1
ATOM 5134 O O . ALA A 1 661 ? -7.828 20.938 -22.328 1 93.25 661 ALA A O 1
ATOM 5135 N N . ALA A 1 662 ? -6.219 22.016 -21.188 1 93.62 662 ALA A N 1
ATOM 5136 C CA . ALA A 1 662 ? -6.031 23 -22.25 1 93.62 662 ALA A CA 1
ATOM 5137 C C . ALA A 1 662 ? -5.492 22.344 -23.516 1 93.62 662 ALA A C 1
ATOM 5139 O O . ALA A 1 662 ? -5.77 22.797 -24.625 1 93.62 662 ALA A O 1
ATOM 5140 N N . GLY A 1 663 ? -4.734 21.328 -23.422 1 89.25 663 GLY A N 1
ATOM 5141 C CA . GLY A 1 663 ? -4.191 20.594 -24.562 1 89.25 663 GLY A CA 1
ATOM 5142 C C . GLY A 1 663 ? -5.266 19.969 -25.438 1 89.25 663 GLY A C 1
ATOM 5143 O O . GLY A 1 663 ? -5.035 19.719 -26.625 1 89.25 663 GLY A O 1
ATOM 5144 N N . ARG A 1 664 ? -6.434 19.812 -24.922 1 86.62 664 ARG A N 1
ATOM 5145 C CA . ARG A 1 664 ? -7.535 19.188 -25.656 1 86.62 664 ARG A CA 1
ATOM 5146 C C . ARG A 1 664 ? -8.359 20.234 -26.391 1 86.62 664 ARG A C 1
ATOM 5148 O O . ARG A 1 664 ? -9.289 19.906 -27.141 1 86.62 664 ARG A O 1
ATOM 5155 N N . CYS A 1 665 ? -7.914 21.438 -26.125 1 91.06 665 CYS A N 1
ATOM 5156 C CA . CYS A 1 665 ? -8.625 22.531 -26.766 1 91.06 665 CYS A CA 1
ATOM 5157 C C . CYS A 1 665 ? -7.934 22.938 -28.062 1 91.06 665 CYS A C 1
ATOM 5159 O O . CYS A 1 665 ? -6.832 22.484 -28.359 1 91.06 665 CYS A O 1
ATOM 5161 N N . GLY A 1 666 ? -8.641 23.719 -28.984 1 87.56 666 GLY A N 1
ATOM 5162 C CA . GLY A 1 666 ? -8.117 24.125 -30.266 1 87.56 666 GLY A CA 1
ATOM 5163 C C . GLY A 1 666 ? -6.859 24.969 -30.172 1 87.56 666 GLY A C 1
ATOM 5164 O O . GLY A 1 666 ? -5.914 24.781 -30.938 1 87.56 666 GLY A O 1
ATOM 5165 N N . ARG A 1 667 ? -6.855 25.953 -29.266 1 91.38 667 ARG A N 1
ATOM 5166 C CA . ARG A 1 667 ? -5.699 26.812 -28.984 1 91.38 667 ARG A CA 1
ATOM 5167 C C . ARG A 1 667 ? -5.246 26.656 -27.547 1 91.38 667 ARG A C 1
ATOM 5169 O O . ARG A 1 667 ? -5.59 27.484 -26.688 1 91.38 667 ARG A O 1
ATOM 5176 N N . PRO A 1 668 ? -4.344 25.75 -27.328 1 93.19 668 PRO A N 1
ATOM 5177 C CA . PRO A 1 668 ? -4.023 25.375 -25.953 1 93.19 668 PRO A CA 1
ATOM 5178 C C . PRO A 1 668 ? -3.385 26.516 -25.156 1 93.19 668 PRO A C 1
ATOM 5180 O O . PRO A 1 668 ? -3.777 26.766 -24.016 1 93.19 668 PRO A O 1
ATOM 5183 N N . ALA A 1 669 ? -2.334 27.219 -25.672 1 94.69 669 ALA A N 1
ATOM 5184 C CA . ALA A 1 669 ? -1.638 28.281 -24.953 1 94.69 669 ALA A CA 1
ATOM 5185 C C . ALA A 1 669 ? -2.596 29.406 -24.578 1 94.69 669 ALA A C 1
ATOM 5187 O O . ALA A 1 669 ? -2.545 29.922 -23.453 1 94.69 669 ALA A O 1
ATOM 5188 N N . ALA A 1 670 ? -3.428 29.828 -25.5 1 94.25 670 ALA A N 1
ATOM 5189 C CA . ALA A 1 670 ? -4.402 30.875 -25.25 1 94.25 670 ALA A CA 1
ATOM 5190 C C . ALA A 1 670 ? -5.41 30.469 -24.188 1 94.25 670 ALA A C 1
ATOM 5192 O O . ALA A 1 670 ? -5.855 31.297 -23.391 1 94.25 670 ALA A O 1
ATOM 5193 N N . GLU A 1 671 ? -5.77 29.203 -24.281 1 94.88 671 GLU A N 1
ATOM 5194 C CA . GLU A 1 671 ? -6.73 28.703 -23.297 1 94.88 671 GLU A CA 1
ATOM 5195 C C . GLU A 1 671 ? -6.129 28.688 -21.891 1 94.88 671 GLU A C 1
ATOM 5197 O O . GLU A 1 671 ? -6.816 28.969 -20.922 1 94.88 671 GLU A O 1
ATOM 5202 N N . VAL A 1 672 ? -4.848 28.281 -21.766 1 96.12 672 VAL A N 1
ATOM 5203 C CA . VAL A 1 672 ? -4.172 28.312 -20.469 1 96.12 672 VAL A CA 1
ATOM 5204 C C . VAL A 1 672 ? -4.168 29.734 -19.922 1 96.12 672 VAL A C 1
ATOM 5206 O O . VAL A 1 672 ? -4.445 29.953 -18.75 1 96.12 672 VAL A O 1
ATOM 5209 N N . ASP A 1 673 ? -3.885 30.688 -20.75 1 95.19 673 ASP A N 1
ATOM 5210 C CA . ASP A 1 673 ? -3.832 32.094 -20.344 1 95.19 673 ASP A CA 1
ATOM 5211 C C . ASP A 1 673 ? -5.203 32.594 -19.891 1 95.19 673 ASP A C 1
ATOM 5213 O O . ASP A 1 673 ? -5.305 33.312 -18.891 1 95.19 673 ASP A O 1
ATOM 5217 N N . ARG A 1 674 ? -6.16 32.156 -20.562 1 94.25 674 ARG A N 1
ATOM 5218 C CA . ARG A 1 674 ? -7.516 32.562 -20.203 1 94.25 674 ARG A CA 1
ATOM 5219 C C . ARG A 1 674 ? -7.91 32 -18.844 1 94.25 674 ARG A C 1
ATOM 5221 O O . ARG A 1 674 ? -8.398 32.75 -17.984 1 94.25 674 ARG A O 1
ATOM 5228 N N . VAL A 1 675 ? -7.734 30.734 -18.656 1 94.94 675 VAL A N 1
ATOM 5229 C CA . VAL A 1 675 ? -8.141 30.078 -17.422 1 94.94 675 VAL A CA 1
ATOM 5230 C C . VAL A 1 675 ? -7.305 30.594 -16.266 1 94.94 675 VAL A C 1
ATOM 5232 O O . VAL A 1 675 ? -7.82 30.781 -15.156 1 94.94 675 VAL A O 1
ATOM 5235 N N . TRP A 1 676 ? -6.035 30.797 -16.484 1 92.94 676 TRP A N 1
ATOM 5236 C CA . TRP A 1 676 ? -5.152 31.297 -15.43 1 92.94 676 TRP A CA 1
ATOM 5237 C C . TRP A 1 676 ? -5.59 32.688 -14.969 1 92.94 676 TRP A C 1
ATOM 5239 O O . TRP A 1 676 ? -5.531 33 -13.773 1 92.94 676 TRP A O 1
ATOM 5249 N N . SER A 1 677 ? -5.988 33.5 -15.859 1 90.62 677 SER A N 1
ATOM 5250 C CA . SER A 1 677 ? -6.484 34.812 -15.508 1 90.62 677 SER A CA 1
ATOM 5251 C C . SER A 1 677 ? -7.754 34.75 -14.664 1 90.62 677 SER A C 1
ATOM 5253 O O . SER A 1 677 ? -7.934 35.5 -13.711 1 90.62 677 SER A O 1
ATOM 5255 N N . LEU A 1 678 ? -8.547 33.812 -15.07 1 88.5 678 LEU A N 1
ATOM 5256 C CA . LEU A 1 678 ? -9.758 33.562 -14.289 1 88.5 678 LEU A CA 1
ATOM 5257 C C . LEU A 1 678 ? -9.414 33.062 -12.891 1 88.5 678 LEU A C 1
ATOM 5259 O O . LEU A 1 678 ? -10.008 33.531 -11.906 1 88.5 678 LEU A O 1
ATOM 5263 N N . MET A 1 679 ? -8.461 32.156 -12.812 1 87.5 679 MET A N 1
ATOM 5264 C CA . MET A 1 679 ? -8.039 31.578 -11.539 1 87.5 679 MET A CA 1
ATOM 5265 C C . MET A 1 679 ? -7.414 32.656 -10.641 1 87.5 679 MET A C 1
ATOM 5267 O O . MET A 1 679 ? -7.645 32.656 -9.43 1 87.5 679 MET A O 1
ATOM 5271 N N . SER A 1 680 ? -6.688 33.562 -11.188 1 84.12 680 SER A N 1
ATOM 5272 C CA . SER A 1 680 ? -6.016 34.594 -10.438 1 84.12 680 SER A CA 1
ATOM 5273 C C . SER A 1 680 ? -7.023 35.562 -9.812 1 84.12 680 SER A C 1
ATOM 5275 O O . SER A 1 680 ? -6.801 36.094 -8.719 1 84.12 680 SER A O 1
ATOM 5277 N N . ALA A 1 681 ? -8.078 35.656 -10.453 1 85.44 681 ALA A N 1
ATOM 5278 C CA . ALA A 1 681 ? -9.109 36.594 -9.977 1 85.44 681 ALA A CA 1
ATOM 5279 C C . ALA A 1 681 ? -10.008 35.906 -8.945 1 85.44 681 ALA A C 1
ATOM 5281 O O . ALA A 1 681 ? -10.336 36.5 -7.914 1 85.44 681 ALA A O 1
ATOM 5282 N N . SER A 1 682 ? -10.328 34.719 -9.219 1 86.94 682 SER A N 1
ATOM 5283 C CA . SER A 1 682 ? -11.312 34.031 -8.383 1 86.94 682 SER A CA 1
ATOM 5284 C C . SER A 1 682 ? -10.648 33.281 -7.242 1 86.94 682 SER A C 1
ATOM 5286 O O . SER A 1 682 ? -11.281 32.969 -6.23 1 86.94 682 SER A O 1
ATOM 5288 N N . CYS A 1 683 ? -9.461 32.875 -7.465 1 90.5 683 CYS A N 1
ATOM 5289 C CA . CYS A 1 683 ? -8.766 32.062 -6.473 1 90.5 683 CYS A CA 1
ATOM 5290 C C . CYS A 1 683 ? -7.32 32.531 -6.312 1 90.5 683 CYS A C 1
ATOM 5292 O O . CYS A 1 683 ? -6.391 31.797 -6.656 1 90.5 683 CYS A O 1
ATOM 5294 N N . PRO A 1 684 ? -7.133 33.625 -5.641 1 91.94 684 PRO A N 1
ATOM 5295 C CA . PRO A 1 684 ? -5.781 34.188 -5.496 1 91.94 684 PRO A CA 1
ATOM 5296 C C . PRO A 1 684 ? -4.855 33.25 -4.711 1 91.94 684 PRO A C 1
ATOM 5298 O O . PRO A 1 684 ? -3.633 33.344 -4.844 1 91.94 684 PRO A O 1
ATOM 5301 N N . LEU A 1 685 ? -5.438 32.375 -3.908 1 93.19 685 LEU A N 1
ATOM 5302 C CA . LEU A 1 685 ? -4.633 31.422 -3.154 1 93.19 685 LEU A CA 1
ATOM 5303 C C . LEU A 1 685 ? -3.785 30.578 -4.09 1 93.19 685 LEU A C 1
ATOM 5305 O O . LEU A 1 685 ? -2.615 30.312 -3.805 1 93.19 685 LEU A O 1
ATOM 5309 N N . LEU A 1 686 ? -4.375 30.109 -5.145 1 93.62 686 LEU A N 1
ATOM 5310 C CA . LEU A 1 686 ? -3.668 29.297 -6.117 1 93.62 686 LEU A CA 1
ATOM 5311 C C . LEU A 1 686 ? -2.535 30.078 -6.773 1 93.62 686 LEU A C 1
ATOM 5313 O O . LEU A 1 686 ? -1.459 29.531 -7.023 1 93.62 686 LEU A O 1
ATOM 5317 N N . LEU A 1 687 ? -2.791 31.359 -7.074 1 93.31 687 LEU A N 1
ATOM 5318 C CA . LEU A 1 687 ? -1.786 32.219 -7.695 1 93.31 687 LEU A CA 1
ATOM 5319 C C . LEU A 1 687 ? -0.585 32.406 -6.773 1 93.31 687 LEU A C 1
ATOM 5321 O O . LEU A 1 687 ? 0.56 32.219 -7.195 1 93.31 687 LEU A O 1
ATOM 5325 N N . VAL A 1 688 ? -0.849 32.719 -5.504 1 94.44 688 VAL A N 1
ATOM 5326 C CA . VAL A 1 688 ? 0.219 32.969 -4.535 1 94.44 688 VAL A CA 1
ATOM 5327 C C . VAL A 1 688 ? 1.01 31.672 -4.32 1 94.44 688 VAL A C 1
ATOM 5329 O O . VAL A 1 688 ? 2.234 31.703 -4.184 1 94.44 688 VAL A O 1
ATOM 5332 N N . SER A 1 689 ? 0.312 30.547 -4.32 1 95 689 SER A N 1
ATOM 5333 C CA . SER A 1 689 ? 0.968 29.25 -4.145 1 95 689 SER A CA 1
ATOM 5334 C C . SER A 1 689 ? 1.856 28.922 -5.336 1 95 689 SER A C 1
ATOM 5336 O O . SER A 1 689 ? 2.963 28.406 -5.168 1 95 689 SER A O 1
ATOM 5338 N N . ALA A 1 690 ? 1.361 29.156 -6.535 1 95.81 690 ALA A N 1
ATOM 5339 C CA . ALA A 1 690 ? 2.146 28.891 -7.738 1 95.81 690 ALA A CA 1
ATOM 5340 C C . ALA A 1 690 ? 3.439 29.703 -7.734 1 95.81 690 ALA A C 1
ATOM 5342 O O . ALA A 1 690 ? 4.5 29.188 -8.094 1 95.81 690 ALA A O 1
ATOM 5343 N N . VAL A 1 691 ? 3.354 30.984 -7.32 1 95.06 691 VAL A N 1
ATOM 5344 C CA . VAL A 1 691 ? 4.531 31.859 -7.281 1 95.06 691 VAL A CA 1
ATOM 5345 C C . VAL A 1 691 ? 5.504 31.344 -6.219 1 95.06 691 VAL A C 1
ATOM 5347 O O . VAL A 1 691 ? 6.715 31.281 -6.461 1 95.06 691 VAL A O 1
ATOM 5350 N N . ARG A 1 692 ? 4.945 30.953 -5.074 1 92.12 692 ARG A N 1
ATOM 5351 C CA . ARG A 1 692 ? 5.758 30.484 -3.955 1 92.12 692 ARG A CA 1
ATOM 5352 C C . ARG A 1 692 ? 6.582 29.266 -4.344 1 92.12 692 ARG A C 1
ATOM 5354 O O . ARG A 1 692 ? 7.762 29.172 -4 1 92.12 692 ARG A O 1
ATOM 5361 N N . TRP A 1 693 ? 5.941 28.375 -5.09 1 92.31 693 TRP A N 1
ATOM 5362 C CA . TRP A 1 693 ? 6.586 27.109 -5.402 1 92.31 693 TRP A CA 1
ATOM 5363 C C . TRP A 1 693 ? 7.121 27.109 -6.832 1 92.31 693 TRP A C 1
ATOM 5365 O O . TRP A 1 693 ? 7.438 26.047 -7.383 1 92.31 693 TRP A O 1
ATOM 5375 N N . TRP A 1 694 ? 7.293 28.172 -7.496 1 92.94 694 TRP A N 1
ATOM 5376 C CA . TRP A 1 694 ? 7.559 28.234 -8.93 1 92.94 694 TRP A CA 1
ATOM 5377 C C . TRP A 1 694 ? 8.898 27.594 -9.258 1 92.94 694 TRP A C 1
ATOM 5379 O O . TRP A 1 694 ? 9.062 26.984 -10.32 1 92.94 694 TRP A O 1
ATOM 5389 N N . GLN A 1 695 ? 9.805 27.75 -8.391 1 86.56 695 GLN A N 1
ATOM 5390 C CA . GLN A 1 695 ? 11.117 27.172 -8.633 1 86.56 695 GLN A CA 1
ATOM 5391 C C . GLN A 1 695 ? 11.031 25.656 -8.82 1 86.56 695 GLN A C 1
ATOM 5393 O O . GLN A 1 695 ? 11.75 25.094 -9.641 1 86.56 695 GLN A O 1
ATOM 5398 N N . GLN A 1 696 ? 10.195 25.094 -8.125 1 87.38 696 GLN A N 1
ATOM 5399 C CA . GLN A 1 696 ? 10.023 23.641 -8.188 1 87.38 696 GLN A CA 1
ATOM 5400 C C . GLN A 1 696 ? 9.047 23.25 -9.289 1 87.38 696 GLN A C 1
ATOM 5402 O O . GLN A 1 696 ? 9.148 22.172 -9.859 1 87.38 696 GLN A O 1
ATOM 5407 N N . LEU A 1 697 ? 8.078 24.094 -9.594 1 92.12 697 LEU A N 1
ATOM 5408 C CA . LEU A 1 697 ? 6.996 23.797 -10.523 1 92.12 697 LEU A CA 1
ATOM 5409 C C . LEU A 1 697 ? 7.461 23.953 -11.969 1 92.12 697 LEU A C 1
ATOM 5411 O O . LEU A 1 697 ? 7.078 23.172 -12.844 1 92.12 697 LEU A O 1
ATOM 5415 N N . SER A 1 698 ? 8.266 24.953 -12.219 1 91.31 698 SER A N 1
ATOM 5416 C CA . SER A 1 698 ? 8.57 25.406 -13.578 1 91.31 698 SER A CA 1
ATOM 5417 C C . SER A 1 698 ? 9.203 24.297 -14.406 1 91.31 698 SER A C 1
ATOM 5419 O O . SER A 1 698 ? 8.758 24.016 -15.523 1 91.31 698 SER A O 1
ATOM 5421 N N . PRO A 1 699 ? 10.227 23.547 -13.844 1 86.25 699 PRO A N 1
ATOM 5422 C CA . PRO A 1 699 ? 10.828 22.5 -14.68 1 86.25 699 PRO A CA 1
ATOM 5423 C C . PRO A 1 699 ? 9.828 21.406 -15.039 1 86.25 699 PRO A C 1
ATOM 5425 O O . PRO A 1 699 ? 9.875 20.859 -16.141 1 86.25 699 PRO A O 1
ATOM 5428 N N . VAL A 1 700 ? 8.961 21.078 -14.164 1 89.19 700 VAL A N 1
ATOM 5429 C CA . VAL A 1 700 ? 7.988 20.016 -14.375 1 89.19 700 VAL A CA 1
ATOM 5430 C C . VAL A 1 700 ? 6.961 20.453 -15.422 1 89.19 700 VAL A C 1
ATOM 5432 O O . VAL A 1 700 ? 6.617 19.688 -16.328 1 89.19 700 VAL A O 1
ATOM 5435 N N . LEU A 1 701 ? 6.48 21.641 -15.305 1 93.06 701 LEU A N 1
ATOM 5436 C CA . LEU A 1 701 ? 5.445 22.156 -16.203 1 93.06 701 LEU A CA 1
ATOM 5437 C C . LEU A 1 701 ? 6 22.375 -17.594 1 93.06 701 LEU A C 1
ATOM 5439 O O . LEU A 1 701 ? 5.316 22.109 -18.594 1 93.06 701 LEU A O 1
ATOM 5443 N N . VAL A 1 702 ? 7.246 22.844 -17.656 1 91.19 702 VAL A N 1
ATOM 5444 C CA . VAL A 1 702 ? 7.871 23.062 -18.953 1 91.19 702 VAL A CA 1
ATOM 5445 C C . VAL A 1 702 ? 8.078 21.719 -19.656 1 91.19 702 VAL A C 1
ATOM 5447 O O . VAL A 1 702 ? 7.832 21.609 -20.859 1 91.19 702 VAL A O 1
ATOM 5450 N N . SER A 1 703 ? 8.523 20.75 -18.906 1 87.44 703 SER A N 1
ATOM 5451 C CA . SER A 1 703 ? 8.703 19.422 -19.484 1 87.44 703 SER A CA 1
ATOM 5452 C C . SER A 1 703 ? 7.375 18.844 -19.969 1 87.44 703 SER A C 1
ATOM 5454 O O . SER A 1 703 ? 7.316 18.25 -21.047 1 87.44 703 SER A O 1
ATOM 5456 N N . LEU A 1 704 ? 6.34 19.031 -19.234 1 89.56 704 LEU A N 1
ATOM 5457 C CA . LEU A 1 704 ? 5.023 18.531 -19.609 1 89.56 704 LEU A CA 1
ATOM 5458 C C . LEU A 1 704 ? 4.504 19.25 -20.859 1 89.56 704 LEU A C 1
ATOM 5460 O O . LEU A 1 704 ? 3.979 18.625 -21.781 1 89.56 704 LEU A O 1
ATOM 5464 N N . TRP A 1 705 ? 4.676 20.578 -20.859 1 91.38 705 TRP A N 1
ATOM 5465 C CA . TRP A 1 705 ? 4.191 21.375 -22 1 91.38 705 TRP A CA 1
ATOM 5466 C C . TRP A 1 705 ? 4.91 20.984 -23.281 1 91.38 705 TRP A C 1
ATOM 5468 O O . TRP A 1 705 ? 4.293 20.891 -24.344 1 91.38 705 TRP A O 1
ATOM 5478 N N . THR A 1 706 ? 6.207 20.719 -23.125 1 86.88 706 THR A N 1
ATOM 5479 C CA . THR A 1 706 ? 6.992 20.312 -24.297 1 86.88 706 THR A CA 1
ATOM 5480 C C . THR A 1 706 ? 6.516 18.969 -24.828 1 86.88 706 THR A C 1
ATOM 5482 O O . THR A 1 706 ? 6.512 18.734 -26.031 1 86.88 706 THR A O 1
ATOM 5485 N N . ARG A 1 707 ? 6.086 18.141 -24.031 1 82.38 707 ARG A N 1
ATOM 5486 C CA . ARG A 1 707 ? 5.605 16.828 -24.438 1 82.38 707 ARG A CA 1
ATOM 5487 C C . ARG A 1 707 ? 4.223 16.922 -25.078 1 82.38 707 ARG A C 1
ATOM 5489 O O . ARG A 1 707 ? 3.916 16.172 -26 1 82.38 707 ARG A O 1
ATOM 5496 N N . LEU A 1 708 ? 3.4 17.797 -24.531 1 85.44 708 LEU A N 1
ATOM 5497 C CA . LEU A 1 708 ? 2.025 17.922 -25 1 85.44 708 LEU A CA 1
ATOM 5498 C C . LEU A 1 708 ? 1.965 18.688 -26.312 1 85.44 708 LEU A C 1
ATOM 5500 O O . LEU A 1 708 ? 1.173 18.359 -27.188 1 85.44 708 LEU A O 1
ATOM 5504 N N . GLN A 1 709 ? 2.805 19.859 -26.438 1 85.81 709 GLN A N 1
ATOM 5505 C CA . GLN A 1 709 ? 2.643 20.781 -27.562 1 85.81 709 GLN A CA 1
ATOM 5506 C C . GLN A 1 709 ? 3.939 20.906 -28.359 1 85.81 709 GLN A C 1
ATOM 5508 O O . GLN A 1 709 ? 4.027 21.734 -29.281 1 85.81 709 GLN A O 1
ATOM 5513 N N . GLU A 1 710 ? 4.715 19.906 -28.438 1 75.69 710 GLU A N 1
ATOM 5514 C CA . GLU A 1 710 ? 6.004 19.797 -29.109 1 75.69 710 GLU A CA 1
ATOM 5515 C C . GLU A 1 710 ? 6.562 21.156 -29.469 1 75.69 710 GLU A C 1
ATOM 5517 O O . GLU A 1 710 ? 7.688 21.5 -29.109 1 75.69 710 GLU A O 1
ATOM 5522 N N . ALA A 1 711 ? 5.844 21.984 -30.312 1 74.25 711 ALA A N 1
ATOM 5523 C CA . ALA A 1 711 ? 6.461 23.156 -30.922 1 74.25 711 ALA A CA 1
ATOM 5524 C C . ALA A 1 711 ? 5.887 24.438 -30.344 1 74.25 711 ALA A C 1
ATOM 5526 O O . ALA A 1 711 ? 6.383 25.531 -30.625 1 74.25 711 ALA A O 1
ATOM 5527 N N . GLU A 1 712 ? 4.969 24.469 -29.516 1 86.12 712 GLU A N 1
ATOM 5528 C CA . GLU A 1 712 ? 4.34 25.703 -29.062 1 86.12 712 GLU A CA 1
ATOM 5529 C C . GLU A 1 712 ? 5.062 26.266 -27.844 1 86.12 712 GLU A C 1
ATOM 5531 O O . GLU A 1 712 ? 5.5 25.516 -26.969 1 86.12 712 GLU A O 1
ATOM 5536 N N . PRO A 1 713 ? 5.324 27.531 -27.875 1 89.88 713 PRO A N 1
ATOM 5537 C CA . PRO A 1 713 ? 5.977 28.141 -26.719 1 89.88 713 PRO A CA 1
ATOM 5538 C C . PRO A 1 713 ? 5.137 28.047 -25.453 1 89.88 713 PRO A C 1
ATOM 5540 O O . PRO A 1 713 ? 3.914 27.906 -25.516 1 89.88 713 PRO A O 1
ATOM 5543 N N . PHE A 1 714 ? 5.824 28.141 -24.359 1 92.62 714 PHE A N 1
ATOM 5544 C CA . PHE A 1 714 ? 5.199 28.109 -23.047 1 92.62 714 PHE A CA 1
ATOM 5545 C C . PHE A 1 714 ? 4.199 29.25 -22.891 1 92.62 714 PHE A C 1
ATOM 5547 O O . PHE A 1 714 ? 4.43 30.344 -23.375 1 92.62 714 PHE A O 1
ATOM 5554 N N . PRO A 1 715 ? 3.018 29.031 -22.344 1 94.75 715 PRO A N 1
ATOM 5555 C CA . PRO A 1 715 ? 1.98 30.062 -22.25 1 94.75 715 PRO A CA 1
ATOM 5556 C C . PRO A 1 715 ? 2.494 31.359 -21.625 1 94.75 715 PRO A C 1
ATOM 5558 O O . PRO A 1 715 ? 3.293 31.328 -20.688 1 94.75 715 PRO A O 1
ATOM 5561 N N . GLU A 1 716 ? 1.982 32.469 -21.984 1 93.69 716 GLU A N 1
ATOM 5562 C CA . GLU A 1 716 ? 2.48 33.781 -21.625 1 93.69 716 GLU A CA 1
ATOM 5563 C C . GLU A 1 716 ? 2.326 34.031 -20.141 1 93.69 716 GLU A C 1
ATOM 5565 O O . GLU A 1 716 ? 3.23 34.594 -19.5 1 93.69 716 GLU A O 1
ATOM 5570 N N . GLN A 1 717 ? 1.183 33.781 -19.578 1 92.38 717 GLN A N 1
ATOM 5571 C CA . GLN A 1 717 ? 0.922 34.062 -18.172 1 92.38 717 GLN A CA 1
ATOM 5572 C C . GLN A 1 717 ? 1.884 33.281 -17.266 1 92.38 717 GLN A C 1
ATOM 5574 O O . GLN A 1 717 ? 2.258 33.75 -16.188 1 92.38 717 GLN A O 1
ATOM 5579 N N . LEU A 1 718 ? 2.268 32.062 -17.688 1 93.56 718 LEU A N 1
ATOM 5580 C CA . LEU A 1 718 ? 3.189 31.25 -16.906 1 93.56 718 LEU A CA 1
ATOM 5581 C C . LEU A 1 718 ? 4.625 31.734 -17.078 1 93.56 718 LEU A C 1
ATOM 5583 O O . LEU A 1 718 ? 5.441 31.609 -16.156 1 93.56 718 LEU A O 1
ATOM 5587 N N . GLN A 1 719 ? 4.902 32.281 -18.25 1 93.75 719 GLN A N 1
ATOM 5588 C CA . GLN A 1 719 ? 6.207 32.906 -18.469 1 93.75 719 GLN A CA 1
ATOM 5589 C C . GLN A 1 719 ? 6.387 34.125 -17.562 1 93.75 719 GLN A C 1
ATOM 5591 O O . GLN A 1 719 ? 7.5 34.406 -17.125 1 93.75 719 GLN A O 1
ATOM 5596 N N . LEU A 1 720 ? 5.273 34.781 -17.359 1 93.81 720 LEU A N 1
ATOM 5597 C CA . LEU A 1 720 ? 5.293 35.969 -16.5 1 93.81 720 LEU A CA 1
ATOM 5598 C C . LEU A 1 720 ? 5.719 35.562 -15.078 1 93.81 720 LEU A C 1
ATOM 5600 O O . LEU A 1 720 ? 6.352 36.375 -14.383 1 93.81 720 LEU A O 1
ATOM 5604 N N . LEU A 1 721 ? 5.332 34.406 -14.586 1 94.81 721 LEU A N 1
ATOM 5605 C CA . LEU A 1 721 ? 5.746 33.969 -13.266 1 94.81 721 LEU A CA 1
ATOM 5606 C C . LEU A 1 721 ? 7.262 33.812 -13.195 1 94.81 721 LEU A C 1
ATOM 5608 O O . LEU A 1 721 ? 7.883 34.156 -12.195 1 94.81 721 LEU A O 1
ATOM 5612 N N . SER A 1 722 ? 7.879 33.312 -14.266 1 93.56 722 SER A N 1
ATOM 5613 C CA . SER A 1 722 ? 9.328 33.156 -14.336 1 93.56 722 SER A CA 1
ATOM 5614 C C . SER A 1 722 ? 10.023 34.5 -14.367 1 93.56 722 SER A C 1
ATOM 5616 O O . SER A 1 722 ? 11.039 34.719 -13.703 1 93.56 722 SER A O 1
ATOM 5618 N N . ALA A 1 723 ? 9.414 35.375 -15.164 1 93.56 723 ALA A N 1
ATOM 5619 C CA . ALA A 1 723 ? 9.984 36.719 -15.289 1 93.56 723 ALA A CA 1
ATOM 5620 C C . ALA A 1 723 ? 9.953 37.469 -13.953 1 93.56 723 ALA A C 1
ATOM 5622 O O . ALA A 1 723 ? 10.93 38.125 -13.578 1 93.56 723 ALA A O 1
ATOM 5623 N N . CYS A 1 724 ? 8.859 37.375 -13.219 1 93.88 724 CYS A N 1
ATOM 5624 C CA . CYS A 1 724 ? 8.727 38.062 -11.93 1 93.88 724 CYS A CA 1
ATOM 5625 C C . CYS A 1 724 ? 9.664 37.438 -10.898 1 93.88 724 CYS A C 1
ATOM 5627 O O . CYS A 1 724 ? 10.211 38.156 -10.047 1 93.88 724 CYS A O 1
ATOM 5629 N N . ARG A 1 725 ? 9.828 36.188 -10.906 1 91.88 725 ARG A N 1
ATOM 5630 C CA . ARG A 1 725 ? 10.75 35.531 -9.984 1 91.88 725 ARG A CA 1
ATOM 5631 C C . ARG A 1 725 ? 12.188 35.969 -10.227 1 91.88 725 ARG A C 1
ATOM 5633 O O . ARG A 1 725 ? 12.922 36.281 -9.289 1 91.88 725 ARG A O 1
ATOM 5640 N N . LEU A 1 726 ? 12.594 35.969 -11.5 1 90 726 LEU A N 1
ATOM 5641 C CA . LEU A 1 726 ? 13.938 36.406 -11.852 1 90 726 LEU A CA 1
ATOM 5642 C C . LEU A 1 726 ? 14.164 37.875 -11.43 1 90 726 LEU A C 1
ATOM 5644 O O . LEU A 1 726 ? 15.242 38.219 -10.938 1 90 726 LEU A O 1
ATOM 5648 N N . TRP A 1 727 ? 13.148 38.594 -11.625 1 91.75 727 TRP A N 1
ATOM 5649 C CA . TRP A 1 727 ? 13.188 40 -11.195 1 91.75 727 TRP A CA 1
ATOM 5650 C C . TRP A 1 727 ? 13.398 40.094 -9.688 1 91.75 727 TRP A C 1
ATOM 5652 O O . TRP A 1 727 ? 14.281 40.812 -9.219 1 91.75 727 TRP A O 1
ATOM 5662 N N . ALA A 1 728 ? 12.625 39.406 -8.891 1 90.5 728 ALA A N 1
ATOM 5663 C CA . ALA A 1 728 ? 12.719 39.438 -7.434 1 90.5 728 ALA A CA 1
ATOM 5664 C C . ALA A 1 728 ? 14.078 38.969 -6.957 1 90.5 728 ALA A C 1
ATOM 5666 O O . ALA A 1 728 ? 14.664 39.531 -6.027 1 90.5 728 ALA A O 1
ATOM 5667 N N . CYS A 1 729 ? 14.617 37.906 -7.613 1 86.75 729 CYS A N 1
ATOM 5668 C CA . CYS A 1 729 ? 15.922 37.375 -7.242 1 86.75 729 CYS A CA 1
ATOM 5669 C C . CYS A 1 729 ? 17.031 38.344 -7.57 1 86.75 729 CYS A C 1
ATOM 5671 O O . CYS A 1 729 ? 18.016 38.438 -6.832 1 86.75 729 CYS A O 1
ATOM 5673 N N . SER A 1 730 ? 16.875 39.031 -8.68 1 86.69 730 SER A N 1
ATOM 5674 C CA . SER A 1 730 ? 17.875 40.031 -9.078 1 86.69 730 SER A CA 1
ATOM 5675 C C . SER A 1 730 ? 17.922 41.188 -8.078 1 86.69 730 SER A C 1
ATOM 5677 O O . SER A 1 730 ? 19 41.719 -7.797 1 86.69 730 SER A O 1
ATOM 5679 N N . LEU A 1 731 ? 16.766 41.562 -7.551 1 86.44 731 LEU A N 1
ATOM 5680 C CA . LEU A 1 731 ? 16.719 42.625 -6.566 1 86.44 731 LEU A CA 1
ATOM 5681 C C . LEU A 1 731 ? 17.375 42.219 -5.262 1 86.44 731 LEU A C 1
ATOM 5683 O O . LEU A 1 731 ? 17.953 43.031 -4.562 1 86.44 731 LEU A O 1
ATOM 5687 N N . ARG A 1 732 ? 17.203 41 -4.938 1 83.94 732 ARG A N 1
ATOM 5688 C CA . ARG A 1 732 ? 17.812 40.5 -3.723 1 83.94 732 ARG A CA 1
ATOM 5689 C C . ARG A 1 732 ? 19.328 40.438 -3.846 1 83.94 732 ARG A C 1
ATOM 5691 O O . ARG A 1 732 ? 20.047 40.719 -2.877 1 83.94 732 ARG A O 1
ATOM 5698 N N . ALA A 1 733 ? 19.906 39.969 -5.012 1 77.38 733 ALA A N 1
ATOM 5699 C CA . ALA A 1 733 ? 21.344 39.844 -5.246 1 77.38 733 ALA A CA 1
ATOM 5700 C C . ALA A 1 733 ? 22.031 41.188 -5.301 1 77.38 733 ALA A C 1
ATOM 5702 O O . ALA A 1 733 ? 23.203 41.312 -4.949 1 77.38 733 ALA A O 1
ATOM 5703 N N . GLY A 1 734 ? 21.594 42.188 -5.734 1 74.12 734 GLY A N 1
ATOM 5704 C CA . GLY A 1 734 ? 22.25 43.469 -5.738 1 74.12 734 GLY A CA 1
ATOM 5705 C C . GLY A 1 734 ? 21.5 44.531 -6.543 1 74.12 734 GLY A C 1
ATOM 5706 O O . GLY A 1 734 ? 20.484 44.219 -7.168 1 74.12 734 GLY A O 1
ATOM 5707 N N . PRO A 1 735 ? 22.047 45.719 -6.469 1 62.44 735 PRO A N 1
ATOM 5708 C CA . PRO A 1 735 ? 21.312 46.938 -6.918 1 62.44 735 PRO A CA 1
ATOM 5709 C C . PRO A 1 735 ? 21.219 47.031 -8.438 1 62.44 735 PRO A C 1
ATOM 5711 O O . PRO A 1 735 ? 21.406 48.094 -9.008 1 62.44 735 PRO A O 1
ATOM 5714 N N . VAL A 1 736 ? 21.047 45.906 -9.062 1 62.31 736 VAL A N 1
ATOM 5715 C CA . VAL A 1 736 ? 20.922 46.094 -10.5 1 62.31 736 VAL A CA 1
ATOM 5716 C C . VAL A 1 736 ? 19.547 46.625 -10.828 1 62.31 736 VAL A C 1
ATOM 5718 O O . VAL A 1 736 ? 18.547 46.25 -10.219 1 62.31 736 VAL A O 1
ATOM 5721 N N . LEU A 1 737 ? 19.531 47.844 -11.523 1 62.72 737 LEU A N 1
ATOM 5722 C CA . LEU A 1 737 ? 18.328 48.562 -11.938 1 62.72 737 LEU A CA 1
ATOM 5723 C C . LEU A 1 737 ? 17.469 47.688 -12.859 1 62.72 737 LEU A C 1
ATOM 5725 O O . LEU A 1 737 ? 17.734 47.625 -14.062 1 62.72 737 LEU A O 1
ATOM 5729 N N . VAL A 1 738 ? 16.766 46.688 -12.289 1 73.94 738 VAL A N 1
ATOM 5730 C CA . VAL A 1 738 ? 15.922 45.875 -13.156 1 73.94 738 VAL A CA 1
ATOM 5731 C C . VAL A 1 738 ? 14.484 46.375 -13.102 1 73.94 738 VAL A C 1
ATOM 5733 O O . VAL A 1 738 ? 13.969 46.688 -12.031 1 73.94 738 VAL A O 1
ATOM 5736 N N . GLN A 1 739 ? 13.82 46.75 -14.281 1 84.44 739 GLN A N 1
ATOM 5737 C CA . GLN A 1 739 ? 12.438 47.188 -14.422 1 84.44 739 GLN A CA 1
ATOM 5738 C C . GLN A 1 739 ? 11.469 46.094 -13.977 1 84.44 739 GLN A C 1
ATOM 5740 O O . GLN A 1 739 ? 11.695 44.906 -14.234 1 84.44 739 GLN A O 1
ATOM 5745 N N . ILE A 1 740 ? 10.477 46.469 -13.172 1 88.94 740 ILE A N 1
ATOM 5746 C CA . ILE A 1 740 ? 9.445 45.562 -12.711 1 88.94 740 ILE A CA 1
ATOM 5747 C C . ILE A 1 740 ? 8.688 45 -13.914 1 88.94 740 ILE A C 1
ATOM 5749 O O . ILE A 1 740 ? 8.281 45.75 -14.805 1 88.94 740 ILE A O 1
ATOM 5753 N N . PRO A 1 741 ? 8.648 43.75 -14.062 1 90.19 741 PRO A N 1
ATOM 5754 C CA . PRO A 1 741 ? 7.895 43.188 -15.172 1 90.19 741 PRO A CA 1
ATOM 5755 C C . PRO A 1 741 ? 6.402 43.5 -15.117 1 90.19 741 PRO A C 1
ATOM 5757 O O . PRO A 1 741 ? 5.844 43.656 -14.031 1 90.19 741 PRO A O 1
ATOM 5760 N N . PRO A 1 742 ? 5.82 43.594 -16.344 1 87.12 742 PRO A N 1
ATOM 5761 C CA . PRO A 1 742 ? 4.375 43.844 -16.344 1 87.12 742 PRO A CA 1
ATOM 5762 C C . PRO A 1 742 ? 3.578 42.594 -15.891 1 87.12 742 PRO A C 1
ATOM 5764 O O . PRO A 1 742 ? 3.902 41.469 -16.281 1 87.12 742 PRO A O 1
ATOM 5767 N N . GLY A 1 743 ? 2.76 42.781 -14.922 1 84.69 743 GLY A N 1
ATOM 5768 C CA . GLY A 1 743 ? 1.962 41.656 -14.406 1 84.69 743 GLY A CA 1
ATOM 5769 C C . GLY A 1 743 ? 1.062 42.062 -13.258 1 84.69 743 GLY A C 1
ATOM 5770 O O . GLY A 1 743 ? 1.021 43.25 -12.875 1 84.69 743 GLY A O 1
ATOM 5771 N N . PRO A 1 744 ? 0.29 41.125 -12.836 1 89.12 744 PRO A N 1
ATOM 5772 C CA . PRO A 1 744 ? -0.583 41.406 -11.695 1 89.12 744 PRO A CA 1
ATOM 5773 C C . PRO A 1 744 ? 0.197 41.75 -10.43 1 89.12 744 PRO A C 1
ATOM 5775 O O . PRO A 1 744 ? 1.255 41.188 -10.172 1 89.12 744 PRO A O 1
ATOM 5778 N N . VAL A 1 745 ? -0.333 42.688 -9.641 1 91.31 745 VAL A N 1
ATOM 5779 C CA . VAL A 1 745 ? 0.288 43.188 -8.43 1 91.31 745 VAL A CA 1
ATOM 5780 C C . VAL A 1 745 ? 0.61 42.062 -7.473 1 91.31 745 VAL A C 1
ATOM 5782 O O . VAL A 1 745 ? 1.682 42.031 -6.863 1 91.31 745 VAL A O 1
ATOM 5785 N N . LEU A 1 746 ? -0.274 41.156 -7.383 1 92.56 746 LEU A N 1
ATOM 5786 C CA . LEU A 1 746 ? -0.129 40.062 -6.418 1 92.56 746 LEU A CA 1
ATOM 5787 C C . LEU A 1 746 ? 1.036 39.156 -6.793 1 92.56 746 LEU A C 1
ATOM 5789 O O . LEU A 1 746 ? 1.72 38.625 -5.914 1 92.56 746 LEU A O 1
ATOM 5793 N N . VAL A 1 747 ? 1.276 38.938 -8.078 1 94.25 747 VAL A N 1
ATOM 5794 C CA . VAL A 1 747 ? 2.389 38.094 -8.539 1 94.25 747 VAL A CA 1
ATOM 5795 C C . VAL A 1 747 ? 3.713 38.781 -8.203 1 94.25 747 VAL A C 1
ATOM 5797 O O . VAL A 1 747 ? 4.66 38.125 -7.762 1 94.25 747 VAL A O 1
ATOM 5800 N N . GLN A 1 748 ? 3.742 40.125 -8.438 1 94.44 748 GLN A N 1
ATOM 5801 C CA . GLN A 1 748 ? 4.945 40.875 -8.141 1 94.44 748 GLN A CA 1
ATOM 5802 C C . GLN A 1 748 ? 5.254 40.875 -6.648 1 94.44 748 GLN A C 1
ATOM 5804 O O . GLN A 1 748 ? 6.387 40.594 -6.246 1 94.44 748 GLN A O 1
ATOM 5809 N N . ALA A 1 749 ? 4.215 41.094 -5.828 1 94.44 749 ALA A N 1
ATOM 5810 C CA . ALA A 1 749 ? 4.391 41.125 -4.379 1 94.44 749 ALA A CA 1
ATOM 5811 C C . ALA A 1 749 ? 4.805 39.75 -3.855 1 94.44 749 ALA A C 1
ATOM 5813 O O . ALA A 1 749 ? 5.707 39.656 -3.02 1 94.44 749 ALA A O 1
ATOM 5814 N N . ALA A 1 750 ? 4.129 38.719 -4.305 1 95.06 750 ALA A N 1
ATOM 5815 C CA . ALA A 1 750 ? 4.422 37.375 -3.85 1 95.06 750 ALA A CA 1
ATOM 5816 C C . ALA A 1 750 ? 5.832 36.938 -4.246 1 95.06 750 ALA A C 1
ATOM 5818 O O . ALA A 1 750 ? 6.5 36.219 -3.51 1 95.06 750 ALA A O 1
ATOM 5819 N N . SER A 1 751 ? 6.285 37.344 -5.457 1 94.56 751 SER A N 1
ATOM 5820 C CA . SER A 1 751 ? 7.641 37.031 -5.898 1 94.56 751 SER A CA 1
ATOM 5821 C C . SER A 1 751 ? 8.68 37.656 -4.992 1 94.56 751 SER A C 1
ATOM 5823 O O . SER A 1 751 ? 9.68 37.031 -4.637 1 94.56 751 SER A O 1
ATOM 5825 N N . LEU A 1 752 ? 8.445 38.875 -4.629 1 92.44 752 LEU A N 1
ATOM 5826 C CA . LEU A 1 752 ? 9.344 39.562 -3.719 1 92.44 752 LEU A CA 1
ATOM 5827 C C . LEU A 1 752 ? 9.336 38.938 -2.342 1 92.44 752 LEU A C 1
ATOM 5829 O O . LEU A 1 752 ? 10.383 38.781 -1.711 1 92.44 752 LEU A O 1
ATOM 5833 N N . HIS A 1 753 ? 8.164 38.656 -1.89 1 93.44 753 HIS A N 1
ATOM 5834 C CA . HIS A 1 753 ? 8.016 37.969 -0.601 1 93.44 753 HIS A CA 1
ATOM 5835 C C . HIS A 1 753 ? 8.82 36.688 -0.557 1 93.44 753 HIS A C 1
ATOM 5837 O O . HIS A 1 753 ? 9.516 36.406 0.427 1 93.44 753 HIS A O 1
ATOM 5843 N N . GLY A 1 754 ? 8.719 35.875 -1.63 1 90.12 754 GLY A N 1
ATOM 5844 C CA . GLY A 1 754 ? 9.43 34.594 -1.702 1 90.12 754 GLY A CA 1
ATOM 5845 C C . GLY A 1 754 ? 10.938 34.75 -1.741 1 90.12 754 GLY A C 1
ATOM 5846 O O . GLY A 1 754 ? 11.672 33.969 -1.15 1 90.12 754 GLY A O 1
ATOM 5847 N N . ALA A 1 755 ? 11.406 35.75 -2.381 1 87.88 755 ALA A N 1
ATOM 5848 C CA . ALA A 1 755 ? 12.836 35.969 -2.531 1 87.88 755 ALA A CA 1
ATOM 5849 C C . ALA A 1 755 ? 13.469 36.406 -1.205 1 87.88 755 ALA A C 1
ATOM 5851 O O . ALA A 1 755 ? 14.617 36.062 -0.92 1 87.88 755 ALA A O 1
ATOM 5852 N N . PHE A 1 756 ? 12.742 37.094 -0.319 1 87.81 756 PHE A N 1
ATOM 5853 C CA . PHE A 1 756 ? 13.352 37.688 0.872 1 87.81 756 PHE A CA 1
ATOM 5854 C C . PHE A 1 756 ? 13.023 36.844 2.107 1 87.81 756 PHE A C 1
ATOM 5856 O O . PHE A 1 756 ? 13.68 37 3.141 1 87.81 756 PHE A O 1
ATOM 5863 N N . ARG A 1 757 ? 12.039 36.094 2.08 1 79.88 757 ARG A N 1
ATOM 5864 C CA . ARG A 1 757 ? 11.633 35.312 3.246 1 79.88 757 ARG A CA 1
ATOM 5865 C C . ARG A 1 757 ? 12.742 34.344 3.672 1 79.88 757 ARG A C 1
ATOM 5867 O O . ARG A 1 757 ? 12.938 34.094 4.863 1 79.88 757 ARG A O 1
ATOM 5874 N N . GLY A 1 758 ? 13.469 33.594 2.867 1 65.62 758 GLY A N 1
ATOM 5875 C CA . GLY A 1 758 ? 14.398 32.531 3.205 1 65.62 758 GLY A CA 1
ATOM 5876 C C . GLY A 1 758 ? 15.758 33.031 3.648 1 65.62 758 GLY A C 1
ATOM 5877 O O . GLY A 1 758 ? 16.531 32.281 4.27 1 65.62 758 GLY A O 1
ATOM 5878 N N . GLY A 1 759 ? 16.281 34.344 3.346 1 61.06 759 GLY A N 1
ATOM 5879 C CA . GLY A 1 759 ? 17.703 34.625 3.455 1 61.06 759 GLY A CA 1
ATOM 5880 C C . GLY A 1 759 ? 18.047 35.594 4.566 1 61.06 759 GLY A C 1
ATOM 5881 O O . GLY A 1 759 ? 17.375 36.594 4.734 1 61.06 759 GLY A O 1
ATOM 5882 N N . MET A 1 760 ? 18.734 35.094 5.621 1 55.91 760 MET A N 1
ATOM 5883 C CA . MET A 1 760 ? 19.234 35.938 6.695 1 55.91 760 MET A CA 1
ATOM 5884 C C . MET A 1 760 ? 20.031 37.125 6.137 1 55.91 760 MET A C 1
ATOM 5886 O O . MET A 1 760 ? 20 38.219 6.691 1 55.91 760 MET A O 1
ATOM 5890 N N . GLU A 1 761 ? 20.891 36.844 5.082 1 57.78 761 GLU A N 1
ATOM 5891 C CA . GLU A 1 761 ? 21.984 37.719 4.738 1 57.78 761 GLU A CA 1
ATOM 5892 C C . GLU A 1 761 ? 21.484 38.938 3.977 1 57.78 761 GLU A C 1
ATOM 5894 O O . GLU A 1 761 ? 22.234 39.938 3.807 1 57.78 761 GLU A O 1
ATOM 5899 N N . HIS A 1 762 ? 20.125 39.062 3.785 1 62.88 762 HIS A N 1
ATOM 5900 C CA . HIS A 1 762 ? 19.875 40.062 2.754 1 62.88 762 HIS A CA 1
ATOM 5901 C C . HIS A 1 762 ? 19.016 41.188 3.291 1 62.88 762 HIS A C 1
ATOM 5903 O O . HIS A 1 762 ? 18.25 41.812 2.539 1 62.88 762 HIS A O 1
ATOM 5909 N N . GLN A 1 763 ? 19.219 41.469 4.543 1 65.44 763 GLN A N 1
ATOM 5910 C CA . GLN A 1 763 ? 18.391 42.5 5.168 1 65.44 763 GLN A CA 1
ATOM 5911 C C . GLN A 1 763 ? 18.75 43.875 4.648 1 65.44 763 GLN A C 1
ATOM 5913 O O . GLN A 1 763 ? 17.875 44.75 4.461 1 65.44 763 GLN A O 1
ATOM 5918 N N . GLN A 1 764 ? 20 44.031 4.336 1 68.94 764 GLN A N 1
ATOM 5919 C CA . GLN A 1 764 ? 20.406 45.344 3.916 1 68.94 764 GLN A CA 1
ATOM 5920 C C . GLN A 1 764 ? 19.828 45.688 2.547 1 68.94 764 GLN A C 1
ATOM 5922 O O . GLN A 1 764 ? 19.375 46.844 2.326 1 68.94 764 GLN A O 1
ATOM 5927 N N . ASN A 1 765 ? 19.734 44.781 1.726 1 82 765 ASN A N 1
ATOM 5928 C CA . ASN A 1 765 ? 19.234 45.031 0.375 1 82 765 ASN A CA 1
ATOM 5929 C C . ASN A 1 765 ? 17.734 45.25 0.353 1 82 765 ASN A C 1
ATOM 5931 O O . ASN A 1 765 ? 17.188 45.844 -0.586 1 82 765 ASN A O 1
ATOM 5935 N N . PHE A 1 766 ? 17.062 44.969 1.425 1 89.75 766 PHE A N 1
ATOM 5936 C CA . PHE A 1 766 ? 15.609 45.031 1.455 1 89.75 766 PHE A CA 1
ATOM 5937 C C . PHE A 1 766 ? 15.141 46.5 1.539 1 89.75 766 PHE A C 1
ATOM 5939 O O . PHE A 1 766 ? 14.195 46.875 0.847 1 89.75 766 PHE A O 1
ATOM 5946 N N . ARG A 1 767 ? 15.836 47.281 2.264 1 86.5 767 ARG A N 1
ATOM 5947 C CA . ARG A 1 767 ? 15.469 48.688 2.426 1 86.5 767 ARG A CA 1
ATOM 5948 C C . ARG A 1 767 ? 15.641 49.469 1.116 1 86.5 767 ARG A C 1
ATOM 5950 O O . ARG A 1 767 ? 14.812 50.312 0.771 1 86.5 767 ARG A O 1
ATOM 5957 N N . GLU A 1 768 ? 16.688 49.062 0.469 1 87.25 768 GLU A N 1
ATOM 5958 C CA . GLU A 1 768 ? 16.953 49.719 -0.804 1 87.25 768 GLU A CA 1
ATOM 5959 C C . GLU A 1 768 ? 15.883 49.375 -1.839 1 87.25 768 GLU A C 1
ATOM 5961 O O . GLU A 1 768 ? 15.477 50.219 -2.631 1 87.25 768 GLU A O 1
ATOM 5966 N N . VAL A 1 769 ? 15.523 48.188 -1.821 1 90.12 769 VAL A N 1
ATOM 5967 C CA . VAL A 1 769 ? 14.508 47.719 -2.76 1 90.12 769 VAL A CA 1
ATOM 5968 C C . VAL A 1 769 ? 13.188 48.438 -2.475 1 90.12 769 VAL A C 1
ATOM 5970 O O . VAL A 1 769 ? 12.484 48.844 -3.4 1 90.12 769 VAL A O 1
ATOM 5973 N N . LEU A 1 770 ? 12.828 48.625 -1.194 1 91.38 770 LEU A N 1
ATOM 5974 C CA . LEU A 1 770 ? 11.578 49.25 -0.805 1 91.38 770 LEU A CA 1
ATOM 5975 C C . LEU A 1 770 ? 11.57 50.719 -1.236 1 91.38 770 LEU A C 1
ATOM 5977 O O . LEU A 1 770 ? 10.562 51.219 -1.749 1 91.38 770 LEU A O 1
ATOM 5981 N N . ASN A 1 771 ? 12.68 51.344 -1.093 1 87.62 771 ASN A N 1
ATOM 5982 C CA . ASN A 1 771 ? 12.773 52.75 -1.466 1 87.62 771 ASN A CA 1
ATOM 5983 C C . ASN A 1 771 ? 12.648 52.938 -2.975 1 87.62 771 ASN A C 1
ATOM 5985 O O . ASN A 1 771 ? 12.023 53.875 -3.434 1 87.62 771 ASN A O 1
ATOM 5989 N N . ARG A 1 772 ? 13.164 52.031 -3.619 1 87.38 772 ARG A N 1
ATOM 5990 C CA . ARG A 1 772 ? 13.07 52.094 -5.074 1 87.38 772 ARG A CA 1
ATOM 5991 C C . ARG A 1 772 ? 11.633 51.906 -5.543 1 87.38 772 ARG A C 1
ATOM 5993 O O . ARG A 1 772 ? 11.18 52.562 -6.469 1 87.38 772 ARG A O 1
ATOM 6000 N N . LEU A 1 773 ? 11.016 50.938 -4.953 1 89.69 773 LEU A N 1
ATOM 6001 C CA . LEU A 1 773 ? 9.633 50.656 -5.332 1 89.69 773 LEU A CA 1
ATOM 6002 C C . LEU A 1 773 ? 8.719 51.812 -4.961 1 89.69 773 LEU A C 1
ATOM 6004 O O . LEU A 1 773 ? 7.727 52.062 -5.648 1 89.69 773 LEU A O 1
ATOM 6008 N N . ARG A 1 774 ? 9.016 52.469 -3.879 1 88.31 774 ARG A N 1
ATOM 6009 C CA . ARG A 1 774 ? 8.266 53.625 -3.473 1 88.31 774 ARG A CA 1
ATOM 6010 C C . ARG A 1 774 ? 8.438 54.781 -4.484 1 88.31 774 ARG A C 1
ATOM 6012 O O . ARG A 1 774 ? 7.461 55.406 -4.871 1 88.31 774 ARG A O 1
ATOM 6019 N N . GLU A 1 775 ? 9.633 54.969 -4.965 1 85.5 775 GLU A N 1
ATOM 6020 C CA . GLU A 1 775 ? 9.961 56.031 -5.902 1 85.5 775 GLU A CA 1
ATOM 6021 C C . GLU A 1 775 ? 9.305 55.781 -7.262 1 85.5 775 GLU A C 1
ATOM 6023 O O . GLU A 1 775 ? 8.938 56.75 -7.953 1 85.5 775 GLU A O 1
ATOM 6028 N N . THR A 1 776 ? 9.141 54.562 -7.617 1 86.44 776 THR A N 1
ATOM 6029 C CA . THR A 1 776 ? 8.547 54.219 -8.906 1 86.44 776 THR A CA 1
ATOM 6030 C C . THR A 1 776 ? 7.031 54.062 -8.781 1 86.44 776 THR A C 1
ATOM 6032 O O . THR A 1 776 ? 6.383 53.531 -9.672 1 86.44 776 THR A O 1
ATOM 6035 N N . GLU A 1 777 ? 6.383 54.469 -7.773 1 85.38 777 GLU A N 1
ATOM 6036 C CA . GLU A 1 777 ? 4.945 54.531 -7.523 1 85.38 777 GLU A CA 1
ATOM 6037 C C . GLU A 1 777 ? 4.309 53.125 -7.551 1 85.38 777 GLU A C 1
ATOM 6039 O O . GLU A 1 777 ? 3.297 52.938 -8.227 1 85.38 777 GLU A O 1
ATOM 6044 N N . ASN A 1 778 ? 4.922 52.156 -7.047 1 90.56 778 ASN A N 1
ATOM 6045 C CA . ASN A 1 778 ? 4.383 50.812 -6.914 1 90.56 778 ASN A CA 1
ATOM 6046 C C . ASN A 1 778 ? 3.826 50.562 -5.516 1 90.56 778 ASN A C 1
ATOM 6048 O O . ASN A 1 778 ? 4.156 49.562 -4.879 1 90.56 778 ASN A O 1
ATOM 6052 N N . GLN A 1 779 ? 2.912 51.438 -5.117 1 89.62 779 GLN A N 1
ATOM 6053 C CA . GLN A 1 779 ? 2.379 51.406 -3.76 1 89.62 779 GLN A CA 1
ATOM 6054 C C . GLN A 1 779 ? 1.529 50.156 -3.527 1 89.62 779 GLN A C 1
ATOM 6056 O O . GLN A 1 779 ? 1.533 49.594 -2.432 1 89.62 779 GLN A O 1
ATOM 6061 N N . GLN A 1 780 ? 0.871 49.781 -4.555 1 89.56 780 GLN A N 1
ATOM 6062 C CA . GLN A 1 780 ? 0.009 48.594 -4.402 1 89.56 780 GLN A CA 1
ATOM 6063 C C . GLN A 1 780 ? 0.832 47.344 -4.172 1 89.56 780 GLN A C 1
ATOM 6065 O O . GLN A 1 780 ? 0.417 46.469 -3.428 1 89.56 780 GLN A O 1
ATOM 6070 N N . VAL A 1 781 ? 1.979 47.25 -4.801 1 93.31 781 VAL A N 1
ATOM 6071 C CA . VAL A 1 781 ? 2.867 46.094 -4.629 1 93.31 781 VAL A CA 1
ATOM 6072 C C . VAL A 1 781 ? 3.406 46.094 -3.199 1 93.31 781 VAL A C 1
ATOM 6074 O O . VAL A 1 781 ? 3.471 45.031 -2.57 1 93.31 781 VAL A O 1
ATOM 6077 N N . LEU A 1 782 ? 3.662 47.25 -2.717 1 94.12 782 LEU A N 1
ATOM 6078 C CA . LEU A 1 782 ? 4.199 47.375 -1.364 1 94.12 782 LEU A CA 1
ATOM 6079 C C . LEU A 1 782 ? 3.143 47 -0.328 1 94.12 782 LEU A C 1
ATOM 6081 O O . LEU A 1 782 ? 3.445 46.344 0.671 1 94.12 782 LEU A O 1
ATOM 6085 N N . ALA A 1 783 ? 1.935 47.469 -0.625 1 92.38 783 ALA A N 1
ATOM 6086 C CA . ALA A 1 783 ? 0.844 47.156 0.293 1 92.38 783 ALA A CA 1
ATOM 6087 C C . ALA A 1 783 ? 0.591 45.656 0.345 1 92.38 783 ALA A C 1
ATOM 6089 O O . ALA A 1 783 ? 0.418 45.062 1.425 1 92.38 783 ALA A O 1
ATOM 6090 N N . SER A 1 784 ? 0.521 45 -0.78 1 93.44 784 SER A N 1
ATOM 6091 C CA . SER A 1 784 ? 0.311 43.531 -0.833 1 93.44 784 SER A CA 1
ATOM 6092 C C . SER A 1 784 ? 1.467 42.781 -0.182 1 93.44 784 SER A C 1
ATOM 6094 O O . SER A 1 784 ? 1.259 41.781 0.47 1 93.44 784 SER A O 1
ATOM 6096 N N . LEU A 1 785 ? 2.684 43.281 -0.372 1 94.88 785 LEU A N 1
ATOM 6097 C CA . LEU A 1 785 ? 3.865 42.688 0.248 1 94.88 785 LEU A CA 1
ATOM 6098 C C . LEU A 1 785 ? 3.777 42.75 1.769 1 94.88 785 LEU A C 1
ATOM 6100 O O . LEU A 1 785 ? 4.129 41.812 2.463 1 94.88 785 LEU A O 1
ATOM 6104 N N . LEU A 1 786 ? 3.307 43.938 2.23 1 94 786 LEU A N 1
ATOM 6105 C CA . LEU A 1 786 ? 3.125 44.094 3.67 1 94 786 LEU A CA 1
ATOM 6106 C C . LEU A 1 786 ? 2.145 43.062 4.215 1 94 786 LEU A C 1
ATOM 6108 O O . LEU A 1 786 ? 2.393 42.438 5.258 1 94 786 LEU A O 1
ATOM 6112 N N . PHE A 1 787 ? 1.076 42.906 3.516 1 92.81 787 PHE A N 1
ATOM 6113 C CA . PHE A 1 787 ? 0.063 41.938 3.947 1 92.81 787 PHE A CA 1
ATOM 6114 C C . PHE A 1 787 ? 0.654 40.531 4.062 1 92.81 787 PHE A C 1
ATOM 6116 O O . PHE A 1 787 ? 0.369 39.812 5.02 1 92.81 787 PHE A O 1
ATOM 6123 N N . LEU A 1 788 ? 1.463 40.094 3.127 1 93.62 788 LEU A N 1
ATOM 6124 C CA . LEU A 1 788 ? 2.057 38.75 3.123 1 93.62 788 LEU A CA 1
ATOM 6125 C C . LEU A 1 788 ? 3.012 38.594 4.297 1 93.62 788 LEU A C 1
ATOM 6127 O O . LEU A 1 788 ? 3.035 37.531 4.938 1 93.62 788 LEU A O 1
ATOM 6131 N N . PHE A 1 789 ? 3.736 39.625 4.605 1 92.44 789 PHE A N 1
ATOM 6132 C CA . PHE A 1 789 ? 4.656 39.531 5.734 1 92.44 789 PHE A CA 1
ATOM 6133 C C . PHE A 1 789 ? 3.896 39.562 7.055 1 92.44 789 PHE A C 1
ATOM 6135 O O . PHE A 1 789 ? 4.316 38.969 8.031 1 92.44 789 PHE A O 1
ATOM 6142 N N . VAL A 1 790 ? 2.799 40.312 7.07 1 91.69 790 VAL A N 1
ATOM 6143 C CA . VAL A 1 790 ? 1.976 40.344 8.273 1 91.69 790 VAL A CA 1
ATOM 6144 C C . VAL A 1 790 ? 1.397 38.938 8.508 1 91.69 790 VAL A C 1
ATOM 6146 O O . VAL A 1 790 ? 1.264 38.5 9.656 1 91.69 790 VAL A O 1
ATOM 6149 N N . MET A 1 791 ? 1.079 38.312 7.473 1 89.31 791 MET A N 1
ATOM 6150 C CA . MET A 1 791 ? 0.598 36.938 7.578 1 89.31 791 MET A CA 1
ATOM 6151 C C . MET A 1 791 ? 1.671 36.031 8.172 1 89.31 791 MET A C 1
ATOM 6153 O O . MET A 1 791 ? 1.365 35.125 8.953 1 89.31 791 MET A O 1
ATOM 6157 N N . ASP A 1 792 ? 2.904 36.219 7.734 1 89 792 ASP A N 1
ATOM 6158 C CA . ASP A 1 792 ? 4.012 35.469 8.312 1 89 792 ASP A CA 1
ATOM 6159 C C . ASP A 1 792 ? 4.137 35.719 9.812 1 89 792 ASP A C 1
ATOM 6161 O O . ASP A 1 792 ? 4.375 34.812 10.594 1 89 792 ASP A O 1
ATOM 6165 N N . PHE A 1 793 ? 3.959 36.969 10.133 1 88.69 793 PHE A N 1
ATOM 6166 C CA . PHE A 1 793 ? 4.047 37.375 11.531 1 88.69 793 PHE A CA 1
ATOM 6167 C C . PHE A 1 793 ? 2.938 36.719 12.352 1 88.69 793 PHE A C 1
ATOM 6169 O O . PHE A 1 793 ? 3.18 36.25 13.453 1 88.69 793 PHE A O 1
ATOM 6176 N N . LEU A 1 794 ? 1.801 36.781 11.805 1 87.5 794 LEU A N 1
ATOM 6177 C CA . LEU A 1 794 ? 0.668 36.156 12.484 1 87.5 794 LEU A CA 1
ATOM 6178 C C . LEU A 1 794 ? 0.9 34.656 12.68 1 87.5 794 LEU A C 1
ATOM 6180 O O . LEU A 1 794 ? 0.586 34.125 13.734 1 87.5 794 LEU A O 1
ATOM 6184 N N . SER A 1 795 ? 1.383 33.969 11.68 1 83.62 795 SER A N 1
ATOM 6185 C CA . SER A 1 795 ? 1.665 32.562 11.773 1 83.62 795 SER A CA 1
ATOM 6186 C C . SER A 1 795 ? 2.693 32.25 12.859 1 83.62 795 SER A C 1
ATOM 6188 O O . SER A 1 795 ? 2.639 31.203 13.508 1 83.62 795 SER A O 1
ATOM 6190 N N . GLU A 1 796 ? 3.678 33.125 12.953 1 82.75 796 GLU A N 1
ATOM 6191 C CA . GLU A 1 796 ? 4.699 32.969 13.992 1 82.75 796 GLU A CA 1
ATOM 6192 C C . GLU A 1 796 ? 4.109 33.156 15.383 1 82.75 796 GLU A C 1
ATOM 6194 O O . GLU A 1 796 ? 4.566 32.562 16.344 1 82.75 796 GLU A O 1
ATOM 6199 N N . LEU A 1 797 ? 3.141 34.062 15.406 1 80.12 797 LEU A N 1
ATOM 6200 C CA . LEU A 1 797 ? 2.477 34.312 16.688 1 80.12 797 LEU A CA 1
ATOM 6201 C C . LEU A 1 797 ? 1.666 33.094 17.125 1 80.12 797 LEU A C 1
ATOM 6203 O O . LEU A 1 797 ? 1.581 32.812 18.328 1 80.12 797 LEU A O 1
ATOM 6207 N N . LEU A 1 798 ? 1.05 32.469 16.188 1 78.06 798 LEU A N 1
ATOM 6208 C CA . LEU A 1 798 ? 0.186 31.328 16.5 1 78.06 798 LEU A CA 1
ATOM 6209 C C . LEU A 1 798 ? 1.012 30.078 16.781 1 78.06 798 LEU A C 1
ATOM 6211 O O . LEU A 1 798 ? 0.653 29.281 17.656 1 78.06 798 LEU A O 1
ATOM 6215 N N . ASP A 1 799 ? 1.952 29.75 15.969 1 75.75 799 ASP A N 1
ATOM 6216 C CA . ASP A 1 799 ? 2.824 28.594 16.156 1 75.75 799 ASP A CA 1
ATOM 6217 C C . ASP A 1 799 ? 4.281 29.016 16.312 1 75.75 799 ASP A C 1
ATOM 6219 O O . ASP A 1 799 ? 5.051 28.953 15.344 1 75.75 799 ASP A O 1
ATOM 6223 N N . PRO A 1 800 ? 4.594 29.406 17.5 1 67.31 800 PRO A N 1
ATOM 6224 C CA . PRO A 1 800 ? 5.961 29.922 17.656 1 67.31 800 PRO A CA 1
ATOM 6225 C C . PRO A 1 800 ? 7.02 28.828 17.469 1 67.31 800 PRO A C 1
ATOM 6227 O O . PRO A 1 800 ? 6.926 27.766 18.078 1 67.31 800 PRO A O 1
ATOM 6230 N N . GLN A 1 801 ? 7.602 28.734 16.312 1 61.88 801 GLN A N 1
ATOM 6231 C CA . GLN A 1 801 ? 8.742 27.844 16.141 1 61.88 801 GLN A CA 1
ATOM 6232 C C . GLN A 1 801 ? 10.031 28.516 16.625 1 61.88 801 GLN A C 1
ATOM 6234 O O . GLN A 1 801 ? 10.18 29.734 16.547 1 61.88 801 GLN A O 1
ATOM 6239 N N . GLU A 1 802 ? 10.953 27.922 17.359 1 53.94 802 GLU A N 1
ATOM 6240 C CA . GLU A 1 802 ? 12.133 28.406 18.062 1 53.94 802 GLU A CA 1
ATOM 6241 C C . GLU A 1 802 ? 12.961 29.328 17.172 1 53.94 802 GLU A C 1
ATOM 6243 O O . GLU A 1 802 ? 13.414 30.391 17.625 1 53.94 802 GLU A O 1
ATOM 6248 N N . GLU A 1 803 ? 13.25 28.891 15.938 1 54.94 803 GLU A N 1
ATOM 6249 C CA . GLU A 1 803 ? 14.328 29.531 15.195 1 54.94 803 GLU A CA 1
ATOM 6250 C C . GLU A 1 803 ? 13.844 30.812 14.516 1 54.94 803 GLU A C 1
ATOM 6252 O O . GLU A 1 803 ? 14.641 31.703 14.188 1 54.94 803 GLU A O 1
ATOM 6257 N N . SER A 1 804 ? 12.594 30.984 14.156 1 56.91 804 SER A N 1
ATOM 6258 C CA . SER A 1 804 ? 12.156 32 13.203 1 56.91 804 SER A CA 1
ATOM 6259 C C . SER A 1 804 ? 11.695 33.281 13.922 1 56.91 804 SER A C 1
ATOM 6261 O O . SER A 1 804 ? 11.195 34.219 13.289 1 56.91 804 SER A O 1
ATOM 6263 N N . SER A 1 805 ? 12.156 33.469 15.289 1 59.56 805 SER A N 1
ATOM 6264 C CA . SER A 1 805 ? 11.516 34.5 16.094 1 59.56 805 SER A CA 1
ATOM 6265 C C . SER A 1 805 ? 12.125 35.875 15.812 1 59.56 805 SER A C 1
ATOM 6267 O O . SER A 1 805 ? 13.344 36 15.75 1 59.56 805 SER A O 1
ATOM 6269 N N . GLY A 1 806 ? 11.484 36.781 15.047 1 71.19 806 GLY A N 1
ATOM 6270 C CA . GLY A 1 806 ? 11.805 38.188 15.008 1 71.19 806 GLY A CA 1
ATOM 6271 C C . GLY A 1 806 ? 12.047 38.719 13.602 1 71.19 806 GLY A C 1
ATOM 6272 O O . GLY A 1 806 ? 12.008 39.938 13.359 1 71.19 806 GLY A O 1
ATOM 6273 N N . ARG A 1 807 ? 12.164 37.75 12.633 1 77.44 807 ARG A N 1
ATOM 6274 C CA . ARG A 1 807 ? 12.477 38.188 11.273 1 77.44 807 ARG A CA 1
ATOM 6275 C C . ARG A 1 807 ? 11.25 38.812 10.609 1 77.44 807 ARG A C 1
ATOM 6277 O O . ARG A 1 807 ? 11.359 39.812 9.922 1 77.44 807 ARG A O 1
ATOM 6284 N N . SER A 1 808 ? 10.195 38.219 10.898 1 85.06 808 SER A N 1
ATOM 6285 C CA . SER A 1 808 ? 8.977 38.719 10.258 1 85.06 808 SER A CA 1
ATOM 6286 C C . SER A 1 808 ? 8.609 40.125 10.758 1 85.06 808 SER A C 1
ATOM 6288 O O . SER A 1 808 ? 8.141 40.938 9.984 1 85.06 808 SER A O 1
ATOM 6290 N N . ILE A 1 809 ? 8.922 40.406 11.992 1 86.81 809 ILE A N 1
ATOM 6291 C CA . ILE A 1 809 ? 8.609 41.688 12.562 1 86.81 809 ILE A CA 1
ATOM 6292 C C . ILE A 1 809 ? 9.5 42.75 11.938 1 86.81 809 ILE A C 1
ATOM 6294 O O . ILE A 1 809 ? 9.062 43.906 11.711 1 86.81 809 ILE A O 1
ATOM 6298 N N . TRP A 1 810 ? 10.672 42.344 11.703 1 87.25 810 TRP A N 1
ATOM 6299 C CA . TRP A 1 810 ? 11.602 43.312 11.109 1 87.25 810 TRP A CA 1
ATOM 6300 C C . TRP A 1 810 ? 11.148 43.688 9.711 1 87.25 810 TRP A C 1
ATOM 6302 O O . TRP A 1 810 ? 11.156 44.875 9.367 1 87.25 810 TRP A O 1
ATOM 6312 N N . PHE A 1 811 ? 10.758 42.781 8.891 1 91.19 811 PHE A N 1
ATOM 6313 C CA . PHE A 1 811 ? 10.305 43.062 7.539 1 91.19 811 PHE A CA 1
ATOM 6314 C C . PHE A 1 811 ? 9.047 43.906 7.559 1 91.19 811 PHE A C 1
ATOM 6316 O O . PHE A 1 811 ? 8.906 44.844 6.758 1 91.19 811 PHE A O 1
ATOM 6323 N N . CYS A 1 812 ? 8.164 43.562 8.453 1 92.31 812 CYS A N 1
ATOM 6324 C CA . CYS A 1 812 ? 6.938 44.344 8.57 1 92.31 812 CYS A CA 1
ATOM 6325 C C . CYS A 1 812 ? 7.238 45.781 8.977 1 92.31 812 CYS A C 1
ATOM 6327 O O . CYS A 1 812 ? 6.648 46.719 8.438 1 92.31 812 CYS A O 1
ATOM 6329 N N . SER A 1 813 ? 8.18 45.938 9.875 1 90.88 813 SER A N 1
ATOM 6330 C CA . SER A 1 813 ? 8.523 47.25 10.352 1 90.88 813 SER A CA 1
ATOM 6331 C C . SER A 1 813 ? 9.148 48.094 9.242 1 90.88 813 SER A C 1
ATOM 6333 O O . SER A 1 813 ? 8.844 49.281 9.102 1 90.88 813 SER A O 1
ATOM 6335 N N . GLU A 1 814 ? 10.023 47.5 8.469 1 90.69 814 GLU A N 1
ATOM 6336 C CA . GLU A 1 814 ? 10.656 48.188 7.355 1 90.69 814 GLU A CA 1
ATOM 6337 C C . GLU A 1 814 ? 9.625 48.594 6.301 1 90.69 814 GLU A C 1
ATOM 6339 O O . GLU A 1 814 ? 9.719 49.688 5.707 1 90.69 814 GLU A O 1
ATOM 6344 N N . LEU A 1 815 ? 8.719 47.75 6.105 1 93.31 815 LEU A N 1
ATOM 6345 C CA . LEU A 1 815 ? 7.688 48 5.105 1 93.31 815 LEU A CA 1
ATOM 6346 C C . LEU A 1 815 ? 6.73 49.094 5.582 1 93.31 815 LEU A C 1
ATOM 6348 O O . LEU A 1 815 ? 6.332 49.969 4.797 1 93.31 815 LEU A O 1
ATOM 6352 N N . LEU A 1 816 ? 6.379 49.031 6.824 1 91.94 816 LEU A N 1
ATOM 6353 C CA . LEU A 1 816 ? 5.48 50.031 7.395 1 91.94 816 LEU A CA 1
ATOM 6354 C C . LEU A 1 816 ? 6.098 51.406 7.324 1 91.94 816 LEU A C 1
ATOM 6356 O O . LEU A 1 816 ? 5.391 52.406 7.113 1 91.94 816 LEU A O 1
ATOM 6360 N N . ALA A 1 817 ? 7.363 51.438 7.465 1 89.44 817 ALA A N 1
ATOM 6361 C CA . ALA A 1 817 ? 8.062 52.719 7.418 1 89.44 817 ALA A CA 1
ATOM 6362 C C . ALA A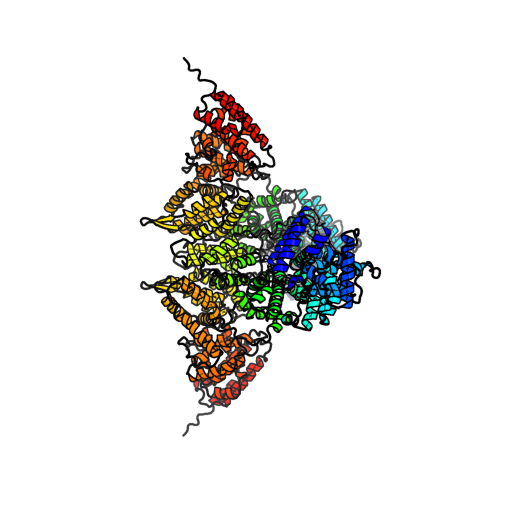 1 817 ? 7.953 53.344 6.035 1 89.44 817 ALA A C 1
ATOM 6364 O O . ALA A 1 817 ? 7.934 54.562 5.906 1 89.44 817 ALA A O 1
ATOM 6365 N N . VAL A 1 818 ? 7.793 52.531 5.059 1 90.62 818 VAL A N 1
ATOM 6366 C CA . VAL A 1 818 ? 7.766 53.031 3.689 1 90.62 818 VAL A CA 1
ATOM 6367 C C . VAL A 1 818 ? 6.32 53.281 3.26 1 90.62 818 VAL A C 1
ATOM 6369 O O . VAL A 1 818 ? 6.043 54.25 2.549 1 90.62 818 VAL A O 1
ATOM 6372 N N . VAL A 1 819 ? 5.367 52.469 3.742 1 90.81 819 VAL A N 1
ATOM 6373 C CA . VAL A 1 819 ? 4 52.531 3.234 1 90.81 819 VAL A CA 1
ATOM 6374 C C . VAL A 1 819 ? 3.168 53.469 4.102 1 90.81 819 VAL A C 1
ATOM 6376 O O . VAL A 1 819 ? 2.078 53.906 3.707 1 90.81 819 VAL A O 1
ATOM 6379 N N . VAL A 1 820 ? 3.645 53.969 5.176 1 87.69 820 VAL A N 1
ATOM 6380 C CA . VAL A 1 820 ? 2.895 54.688 6.203 1 87.69 820 VAL A CA 1
ATOM 6381 C C . VAL A 1 820 ? 2.232 55.906 5.586 1 87.69 820 VAL A C 1
ATOM 6383 O O . VAL A 1 820 ? 1.149 56.312 6.012 1 87.69 820 VAL A O 1
ATOM 6386 N N . ASN A 1 821 ? 2.822 56.438 4.496 1 83.12 821 ASN A N 1
ATOM 6387 C CA . ASN A 1 821 ? 2.295 57.656 3.934 1 83.12 821 ASN A CA 1
ATOM 6388 C C . ASN A 1 821 ? 1.188 57.406 2.92 1 83.12 821 ASN A C 1
ATOM 6390 O O . ASN A 1 821 ? 0.546 58.312 2.432 1 83.12 821 ASN A O 1
ATOM 6394 N N . SER A 1 822 ? 0.988 56.188 2.654 1 84.81 822 SER A N 1
ATOM 6395 C CA . SER A 1 822 ? -0.051 55.812 1.701 1 84.81 822 SER A CA 1
ATOM 6396 C C . SER A 1 822 ? -1.277 55.25 2.414 1 84.81 822 SER A C 1
ATOM 6398 O O . SER A 1 822 ? -1.152 54.594 3.443 1 84.81 822 SER A O 1
ATOM 6400 N N . ALA A 1 823 ? -2.473 55.469 1.904 1 82.81 823 ALA A N 1
ATOM 6401 C CA . ALA A 1 823 ? -3.707 55 2.514 1 82.81 823 ALA A CA 1
ATOM 6402 C C . ALA A 1 823 ? -4.035 53.594 2.035 1 82.81 823 ALA A C 1
ATOM 6404 O O . ALA A 1 823 ? -4.867 52.906 2.631 1 82.81 823 ALA A O 1
ATOM 6405 N N . ASP A 1 824 ? -3.27 53.062 1.146 1 82.94 824 ASP A N 1
ATOM 6406 C CA . ASP A 1 824 ? -3.59 51.781 0.509 1 82.94 824 ASP A CA 1
ATOM 6407 C C . ASP A 1 824 ? -3.443 50.625 1.492 1 82.94 824 ASP A C 1
ATOM 6409 O O . ASP A 1 824 ? -4.211 49.656 1.444 1 82.94 824 ASP A O 1
ATOM 6413 N N . TRP A 1 825 ? -2.49 50.688 2.391 1 87.19 825 TRP A N 1
ATOM 6414 C CA . TRP A 1 825 ? -2.234 49.562 3.26 1 87.19 825 TRP A CA 1
ATOM 6415 C C . TRP A 1 825 ? -3.303 49.438 4.34 1 87.19 825 TRP A C 1
ATOM 6417 O O . TRP A 1 825 ? -3.555 48.344 4.863 1 87.19 825 TRP A O 1
ATOM 6427 N N . LEU A 1 826 ? -4.02 50.562 4.629 1 86.5 826 LEU A N 1
ATOM 6428 C CA . LEU A 1 826 ? -5.059 50.531 5.652 1 86.5 826 LEU A CA 1
ATOM 6429 C C . LEU A 1 826 ? -6.273 49.75 5.191 1 86.5 826 LEU A C 1
ATOM 6431 O O . LEU A 1 826 ? -6.949 49.125 6 1 86.5 826 LEU A O 1
ATOM 6435 N N . LEU A 1 827 ? -6.418 49.656 3.908 1 79.38 827 LEU A N 1
ATOM 6436 C CA . LEU A 1 827 ? -7.586 49 3.326 1 79.38 827 LEU A CA 1
ATOM 6437 C C . LEU A 1 827 ? -7.457 47.469 3.414 1 79.38 827 LEU A C 1
ATOM 6439 O O . LEU A 1 827 ? -8.461 46.75 3.395 1 79.38 827 LEU A O 1
ATOM 6443 N N . LEU A 1 828 ? -6.281 46.969 3.594 1 82.88 828 LEU A N 1
ATOM 6444 C CA . LEU A 1 828 ? -6.043 45.531 3.586 1 82.88 828 LEU A CA 1
ATOM 6445 C C . LEU A 1 828 ? -6.453 44.906 4.914 1 82.88 828 LEU A C 1
ATOM 6447 O O . LEU A 1 828 ? -6.77 43.719 4.973 1 82.88 828 LEU A O 1
ATOM 6451 N N . PHE A 1 829 ? -6.496 45.656 5.926 1 78.19 829 PHE A N 1
ATOM 6452 C CA . PHE A 1 829 ? -6.75 45.094 7.242 1 78.19 829 PHE A CA 1
ATOM 6453 C C . PHE A 1 829 ? -8.125 45.5 7.754 1 78.19 829 PHE A C 1
ATOM 6455 O O . PHE A 1 829 ? -8.414 45.375 8.945 1 78.19 829 PHE A O 1
ATOM 6462 N N . ARG A 1 830 ? -8.883 46.062 6.715 1 66.69 830 ARG A N 1
ATOM 6463 C CA . ARG A 1 830 ? -10.234 46.469 7.074 1 66.69 830 ARG A CA 1
ATOM 6464 C C . ARG A 1 830 ? -11.227 45.344 6.879 1 66.69 830 ARG A C 1
ATOM 6466 O O . ARG A 1 830 ? -11.344 44.812 5.777 1 66.69 830 ARG A O 1
ATOM 6473 N N . SER A 1 831 ? -11.305 44.25 7.648 1 56.53 831 SER A N 1
ATOM 6474 C CA . SER A 1 831 ? -12.055 43 7.504 1 56.53 831 SER A CA 1
ATOM 6475 C C . SER A 1 831 ? -13.461 43.25 6.961 1 56.53 831 SER A C 1
ATOM 6477 O O . SER A 1 831 ? -13.961 42.5 6.133 1 56.53 831 SER A O 1
ATOM 6479 N N . ASN A 1 832 ? -14.414 44.062 7.543 1 53.44 832 ASN A N 1
ATOM 6480 C CA . ASN A 1 832 ? -15.867 43.875 7.555 1 53.44 832 ASN A CA 1
ATOM 6481 C C . ASN A 1 832 ? -16.562 45.031 6.844 1 53.44 832 ASN A C 1
ATOM 6483 O O . ASN A 1 832 ? -17.734 45.312 7.117 1 53.44 832 ASN A O 1
ATOM 6487 N N . GLU A 1 833 ? -15.875 45.719 6.062 1 52.97 833 GLU A N 1
ATOM 6488 C CA . GLU A 1 833 ? -16.797 46.656 5.453 1 52.97 833 GLU A CA 1
ATOM 6489 C C . GLU A 1 833 ? -17.391 46.094 4.164 1 52.97 833 GLU A C 1
ATOM 6491 O O . GLU A 1 833 ? -16.672 45.656 3.279 1 52.97 833 GLU A O 1
ATOM 6496 N N . PRO A 1 834 ? -18.703 45.812 4.125 1 51.88 834 PRO A N 1
ATOM 6497 C CA . PRO A 1 834 ? -19.422 45.156 3.029 1 51.88 834 PRO A CA 1
ATOM 6498 C C . PRO A 1 834 ? -19.094 45.75 1.665 1 51.88 834 PRO A C 1
ATOM 6500 O O . PRO A 1 834 ? -19.141 45.062 0.649 1 51.88 834 PRO A O 1
ATOM 6503 N N . ASP A 1 835 ? -18.922 47.125 1.463 1 52.25 835 ASP A N 1
ATOM 6504 C CA . ASP A 1 835 ? -19.031 47.781 0.163 1 52.25 835 ASP A CA 1
ATOM 6505 C C . ASP A 1 835 ? -17.719 47.688 -0.616 1 52.25 835 ASP A C 1
ATOM 6507 O O . ASP A 1 835 ? -17.672 48.031 -1.799 1 52.25 835 ASP A O 1
ATOM 6511 N N . LEU A 1 836 ? -16.594 47.406 -0.043 1 55.38 836 LEU A N 1
ATOM 6512 C CA . LEU A 1 836 ? -15.359 47.5 -0.818 1 55.38 836 LEU A CA 1
ATOM 6513 C C . LEU A 1 836 ? -14.914 46.125 -1.296 1 55.38 836 LEU A C 1
ATOM 6515 O O . LEU A 1 836 ? -15.008 45.156 -0.556 1 55.38 836 LEU A O 1
ATOM 6519 N N . GLU A 1 837 ? -14.82 46.031 -2.631 1 65.25 837 GLU A N 1
ATOM 6520 C CA . GLU A 1 837 ? -14.266 44.812 -3.207 1 65.25 837 GLU A CA 1
ATOM 6521 C C . GLU A 1 837 ? -12.953 44.438 -2.527 1 65.25 837 GLU A C 1
ATOM 6523 O O . GLU A 1 837 ? -12 45.219 -2.512 1 65.25 837 GLU A O 1
ATOM 6528 N N . PRO A 1 838 ? -13 43.375 -1.87 1 72.31 838 PRO A N 1
ATOM 6529 C CA . PRO A 1 838 ? -11.797 43 -1.122 1 72.31 838 PRO A CA 1
ATOM 6530 C C . PRO A 1 838 ? -10.586 42.781 -2.025 1 72.31 838 PRO A C 1
ATOM 6532 O O . PRO A 1 838 ? -10.742 42.344 -3.172 1 72.31 838 PRO A O 1
ATOM 6535 N N . ASP A 1 839 ? -9.438 43.344 -1.64 1 79.56 839 ASP A N 1
ATOM 6536 C CA . ASP A 1 839 ? -8.18 43.094 -2.336 1 79.56 839 ASP A CA 1
ATOM 6537 C C . ASP A 1 839 ? -7.902 41.594 -2.447 1 79.56 839 ASP A C 1
ATOM 6539 O O . ASP A 1 839 ? -8.148 40.844 -1.503 1 79.56 839 ASP A O 1
ATOM 6543 N N . PRO A 1 840 ? -7.461 41.156 -3.551 1 81.94 840 PRO A N 1
ATOM 6544 C CA . PRO A 1 840 ? -7.23 39.75 -3.801 1 81.94 840 PRO A CA 1
ATOM 6545 C C . PRO A 1 840 ? -6.332 39.094 -2.752 1 81.94 840 PRO A C 1
ATOM 6547 O O . PRO A 1 840 ? -6.48 37.906 -2.451 1 81.94 840 PRO A O 1
ATOM 6550 N N . VAL A 1 841 ? -5.434 39.844 -2.199 1 82.12 841 VAL A N 1
ATOM 6551 C CA . VAL A 1 841 ? -4.48 39.281 -1.252 1 82.12 841 VAL A CA 1
ATOM 6552 C C . VAL A 1 841 ? -5.211 38.875 0.023 1 82.12 841 VAL A C 1
ATOM 6554 O O . VAL A 1 841 ? -4.793 37.938 0.705 1 82.12 841 VAL A O 1
ATOM 6557 N N . THR A 1 842 ? -6.324 39.5 0.322 1 83.31 842 THR A N 1
ATOM 6558 C CA . THR A 1 842 ? -7.066 39.188 1.54 1 83.31 842 THR A CA 1
ATOM 6559 C C . THR A 1 842 ? -7.867 37.906 1.375 1 83.31 842 THR A C 1
ATOM 6561 O O . THR A 1 842 ? -8.266 37.281 2.363 1 83.31 842 THR A O 1
ATOM 6564 N N . LEU A 1 843 ? -8 37.531 0.145 1 82.12 843 LEU A N 1
ATOM 6565 C CA . LEU A 1 843 ? -8.789 36.344 -0.135 1 82.12 843 LEU A CA 1
ATOM 6566 C C . LEU A 1 843 ? -7.93 35.094 0.011 1 82.12 843 LEU A C 1
ATOM 6568 O O . LEU A 1 843 ? -8.453 33.969 -0.012 1 82.12 843 LEU A O 1
ATOM 6572 N N . THR A 1 844 ? -6.672 35.219 0.275 1 85.06 844 THR A N 1
ATOM 6573 C CA . THR A 1 844 ? -5.766 34.094 0.405 1 85.06 844 THR A CA 1
ATOM 6574 C C . THR A 1 844 ? -5.812 33.531 1.82 1 85.06 844 THR A C 1
ATOM 6576 O O . THR A 1 844 ? -5.395 32.375 2.053 1 85.06 844 THR A O 1
ATOM 6579 N N . VAL A 1 845 ? -6.359 34.312 2.699 1 84.25 845 VAL A N 1
ATOM 6580 C CA . VAL A 1 845 ? -6.262 33.906 4.102 1 84.25 845 VAL A CA 1
ATOM 6581 C C . VAL A 1 845 ? -7.578 33.281 4.551 1 84.25 845 VAL A C 1
ATOM 6583 O O . VAL A 1 845 ? -8.648 33.625 4.043 1 84.25 845 VAL A O 1
ATOM 6586 N N . SER A 1 846 ? -7.418 32.375 5.465 1 82.38 846 SER A N 1
ATOM 6587 C CA . SER A 1 846 ? -8.602 31.734 6.023 1 82.38 846 SER A CA 1
ATOM 6588 C C . SER A 1 846 ? -9.422 32.719 6.859 1 82.38 846 SER A C 1
ATOM 6590 O O . SER A 1 846 ? -8.93 33.781 7.246 1 82.38 846 SER A O 1
ATOM 6592 N N . ASP A 1 847 ? -10.578 32.344 7.145 1 77.44 847 ASP A N 1
ATOM 6593 C CA . ASP A 1 847 ? -11.453 33.188 7.949 1 77.44 847 ASP A CA 1
ATOM 6594 C C . ASP A 1 847 ? -10.906 33.375 9.359 1 77.44 847 ASP A C 1
ATOM 6596 O O . ASP A 1 847 ? -11.016 34.438 9.945 1 77.44 847 ASP A O 1
ATOM 6600 N N . ASN A 1 848 ? -10.305 32.406 9.844 1 79.31 848 ASN A N 1
ATOM 6601 C CA . ASN A 1 848 ? -9.727 32.5 11.18 1 79.31 848 ASN A CA 1
ATOM 6602 C C . ASN A 1 848 ? -8.547 33.469 11.227 1 79.31 848 ASN A C 1
ATOM 6604 O O . ASN A 1 848 ? -8.43 34.25 12.156 1 79.31 848 ASN A O 1
ATOM 6608 N N . CYS A 1 849 ? -7.758 33.406 10.211 1 82.38 849 CYS A N 1
ATOM 6609 C CA . CYS A 1 849 ? -6.617 34.312 10.164 1 82.38 849 CYS A CA 1
ATOM 6610 C C . CYS A 1 849 ? -7.07 35.75 9.969 1 82.38 849 CYS A C 1
ATOM 6612 O O . CYS A 1 849 ? -6.48 36.688 10.531 1 82.38 849 CYS A O 1
ATOM 6614 N N . SER A 1 850 ? -8.094 35.844 9.18 1 83.12 850 SER A N 1
ATOM 6615 C CA . SER A 1 850 ? -8.641 37.188 8.961 1 83.12 850 SER A CA 1
ATOM 6616 C C . SER A 1 850 ? -9.195 37.781 10.258 1 83.12 850 SER A C 1
ATOM 6618 O O . SER A 1 850 ? -9.078 39 10.492 1 83.12 850 SER A O 1
ATOM 6620 N N . ARG A 1 851 ? -9.695 36.938 11.016 1 82.75 851 ARG A N 1
ATOM 6621 C CA . ARG A 1 851 ? -10.258 37.375 12.289 1 82.75 851 ARG A CA 1
ATOM 6622 C C . ARG A 1 851 ? -9.148 37.781 13.266 1 82.75 851 ARG A C 1
ATOM 6624 O O . ARG A 1 851 ? -9.352 38.656 14.125 1 82.75 851 ARG A O 1
ATOM 6631 N N . LEU A 1 852 ? -7.988 37.281 13.07 1 86.81 852 LEU A N 1
ATOM 6632 C CA . LEU A 1 852 ? -6.895 37.5 14 1 86.81 852 LEU A CA 1
ATOM 6633 C C . LEU A 1 852 ? -5.992 38.625 13.508 1 86.81 852 LEU A C 1
ATOM 6635 O O . LEU A 1 852 ? -5.094 39.062 14.219 1 86.81 852 LEU A O 1
ATOM 6639 N N . MET A 1 853 ? -6.301 39.156 12.359 1 88.38 853 MET A N 1
ATOM 6640 C CA . MET A 1 853 ? -5.441 40.156 11.719 1 88.38 853 MET A CA 1
ATOM 6641 C C . MET A 1 853 ? -5.344 41.406 12.578 1 88.38 853 MET A C 1
ATOM 6643 O O . MET A 1 853 ? -4.266 42 12.695 1 88.38 853 MET A O 1
ATOM 6647 N N . PRO A 1 854 ? -6.438 41.781 13.164 1 88.5 854 PRO A N 1
ATOM 6648 C CA . PRO A 1 854 ? -6.328 42.969 14.023 1 88.5 854 PRO A CA 1
ATOM 6649 C C . PRO A 1 854 ? -5.359 42.781 15.188 1 88.5 854 PRO A C 1
ATOM 6651 O O . PRO A 1 854 ? -4.664 43.719 15.586 1 88.5 854 PRO A O 1
ATOM 6654 N N . TRP A 1 855 ? -5.312 41.625 15.648 1 88.88 855 TRP A N 1
ATOM 6655 C CA . TRP A 1 855 ? -4.379 41.344 16.734 1 88.88 855 TRP A CA 1
ATOM 6656 C C . TRP A 1 855 ? -2.938 41.469 16.25 1 88.88 855 TRP A C 1
ATOM 6658 O O . TRP A 1 855 ? -2.082 42 16.969 1 88.88 855 TRP A O 1
ATOM 6668 N N . ALA A 1 856 ? -2.684 40.969 15.109 1 89.25 856 ALA A N 1
ATOM 6669 C CA . ALA A 1 856 ? -1.343 41.031 14.531 1 89.25 856 ALA A CA 1
ATOM 6670 C C . ALA A 1 856 ? -0.927 42.5 14.281 1 89.25 856 ALA A C 1
ATOM 6672 O O . ALA A 1 856 ? 0.215 42.875 14.547 1 89.25 856 ALA A O 1
ATOM 6673 N N . VAL A 1 857 ? -1.844 43.281 13.805 1 91.06 857 VAL A N 1
ATOM 6674 C CA . VAL A 1 857 ? -1.545 44.688 13.484 1 91.06 857 VAL A CA 1
ATOM 6675 C C . VAL A 1 857 ? -1.28 45.469 14.766 1 91.06 857 VAL A C 1
ATOM 6677 O O . VAL A 1 857 ? -0.351 46.281 14.828 1 91.06 857 VAL A O 1
ATOM 6680 N N . CYS A 1 858 ? -2.072 45.219 15.773 1 89.81 858 CYS A N 1
ATOM 6681 C CA . CYS A 1 858 ? -1.875 45.875 17.047 1 89.81 858 CYS A CA 1
ATOM 6682 C C . CYS A 1 858 ? -0.532 45.5 17.672 1 89.81 858 CYS A C 1
ATOM 6684 O O . CYS A 1 858 ? 0.172 46.344 18.203 1 89.81 858 CYS A O 1
ATOM 6686 N N . SER A 1 859 ? -0.231 44.281 17.531 1 87.75 859 SER A N 1
ATOM 6687 C CA . SER A 1 859 ? 1.047 43.812 18.062 1 87.75 859 SER A CA 1
ATOM 6688 C C . SER A 1 859 ? 2.217 44.438 17.312 1 87.75 859 SER A C 1
ATOM 6690 O O . SER A 1 859 ? 3.291 44.625 17.875 1 87.75 859 SER A O 1
ATOM 6692 N N . LEU A 1 860 ? 1.993 44.625 16.062 1 88.94 860 LEU A N 1
ATOM 6693 C CA . LEU A 1 860 ? 3.031 45.219 15.227 1 88.94 860 LEU A CA 1
ATOM 6694 C C . LEU A 1 860 ? 3.195 46.688 15.508 1 88.94 860 LEU A C 1
ATOM 6696 O O . LEU A 1 860 ? 4.316 47.219 15.547 1 88.94 860 LEU A O 1
ATOM 6700 N N . LEU A 1 861 ? 2.135 47.375 15.68 1 87.19 861 LEU A N 1
ATOM 6701 C CA . LEU A 1 861 ? 2.158 48.812 15.891 1 87.19 861 LEU A CA 1
ATOM 6702 C C . LEU A 1 861 ? 2.869 49.156 17.203 1 87.19 861 LEU A C 1
ATOM 6704 O O . LEU A 1 861 ? 3.562 50.188 17.281 1 87.19 861 LEU A O 1
ATOM 6708 N N . GLN A 1 862 ? 2.807 48.312 18.094 1 82.94 862 GLN A N 1
ATOM 6709 C CA . GLN A 1 862 ? 3.416 48.562 19.391 1 82.94 862 GLN A CA 1
ATOM 6710 C C . GLN A 1 862 ? 4.938 48.469 19.312 1 82.94 862 GLN A C 1
ATOM 6712 O O . GLN A 1 862 ? 5.637 49.094 20.109 1 82.94 862 GLN A O 1
ATOM 6717 N N . GLN A 1 863 ? 5.309 47.781 18.344 1 81 863 GLN A N 1
ATOM 6718 C CA . GLN A 1 863 ? 6.746 47.562 18.234 1 81 863 GLN A CA 1
ATOM 6719 C C . GLN A 1 863 ? 7.414 48.594 17.344 1 81 863 GLN A C 1
ATOM 6721 O O . GLN A 1 863 ? 8.633 48.562 17.172 1 81 863 GLN A O 1
ATOM 6726 N N . GLN A 1 864 ? 6.582 49.531 16.906 1 86.44 864 GLN A N 1
ATOM 6727 C CA . GLN A 1 864 ? 7.145 50.531 15.992 1 86.44 864 GLN A CA 1
ATOM 6728 C C . GLN A 1 864 ? 7.715 51.719 16.75 1 86.44 864 GLN A C 1
ATOM 6730 O O . GLN A 1 864 ? 7.383 51.938 17.922 1 86.44 864 GLN A O 1
ATOM 6735 N N . SER A 1 865 ? 8.562 52.531 16.125 1 82.69 865 SER A N 1
ATOM 6736 C CA . SER A 1 865 ? 9.227 53.688 16.719 1 82.69 865 SER A CA 1
ATOM 6737 C C . SER A 1 865 ? 8.273 54.875 16.844 1 82.69 865 SER A C 1
ATOM 6739 O O . SER A 1 865 ? 7.203 54.875 16.219 1 82.69 865 SER A O 1
ATOM 6741 N N . ALA A 1 866 ? 8.656 55.844 17.578 1 82.81 866 ALA A N 1
ATOM 6742 C CA . ALA A 1 866 ? 7.871 57.062 17.781 1 82.81 866 ALA A CA 1
ATOM 6743 C C . ALA A 1 866 ? 7.773 57.875 16.484 1 82.81 866 ALA A C 1
ATOM 6745 O O . ALA A 1 866 ? 6.75 58.5 16.203 1 82.81 866 ALA A O 1
ATOM 6746 N N . ALA A 1 867 ? 8.836 57.75 15.758 1 85.06 867 ALA A N 1
ATOM 6747 C CA . ALA A 1 867 ? 8.844 58.438 14.477 1 85.06 867 ALA A CA 1
ATOM 6748 C C . ALA A 1 867 ? 7.781 57.906 13.539 1 85.06 867 ALA A C 1
ATOM 6750 O O . ALA A 1 867 ? 7.137 58.656 12.805 1 85.06 867 ALA A O 1
ATOM 6751 N N . PHE A 1 868 ? 7.645 56.656 13.586 1 88 868 PHE A N 1
ATOM 6752 C CA . PHE A 1 868 ? 6.598 56.031 12.789 1 88 868 PHE A CA 1
ATOM 6753 C C . PHE A 1 868 ? 5.219 56.531 13.234 1 88 868 PHE A C 1
ATOM 6755 O O . PHE A 1 868 ? 4.367 56.844 12.398 1 88 868 PHE A O 1
ATOM 6762 N N . HIS A 1 869 ? 5.004 56.625 14.453 1 85.12 869 HIS A N 1
ATOM 6763 C CA . HIS A 1 869 ? 3.703 57 15 1 85.12 869 HIS A CA 1
ATOM 6764 C C . HIS A 1 869 ? 3.32 58.406 14.594 1 85.12 869 HIS A C 1
ATOM 6766 O O . HIS A 1 869 ? 2.16 58.688 14.273 1 85.12 869 HIS A O 1
ATOM 6772 N N . GLN A 1 870 ? 4.324 59.219 14.57 1 84.19 870 GLN A N 1
ATOM 6773 C CA . GLN A 1 870 ? 4.066 60.625 14.195 1 84.19 870 GLN A CA 1
ATOM 6774 C C . GLN A 1 870 ? 3.686 60.719 12.719 1 84.19 870 GLN A C 1
ATOM 6776 O O . GLN A 1 870 ? 2.783 61.469 12.359 1 84.19 870 GLN A O 1
ATOM 6781 N N . ARG A 1 871 ? 4.32 59.938 11.977 1 87.5 871 ARG A N 1
ATOM 6782 C CA . ARG A 1 871 ? 4.023 59.969 10.547 1 87.5 871 ARG A CA 1
ATOM 6783 C C . ARG A 1 871 ? 2.668 59.312 10.266 1 87.5 871 ARG A C 1
ATOM 6785 O O . ARG A 1 871 ? 1.943 59.75 9.367 1 87.5 871 ARG A O 1
ATOM 6792 N N . ALA A 1 872 ? 2.373 58.281 11.023 1 87.44 872 ALA A N 1
ATOM 6793 C CA . ALA A 1 872 ? 1.107 57.594 10.859 1 87.44 872 ALA A CA 1
ATOM 6794 C C . ALA A 1 872 ? -0.077 58.5 11.188 1 87.44 872 ALA A C 1
ATOM 6796 O O . ALA A 1 872 ? -1.136 58.375 10.562 1 87.44 872 ALA A O 1
ATOM 6797 N N . LEU A 1 873 ? 0.154 59.375 12.047 1 82.88 873 LEU A N 1
ATOM 6798 C CA . LEU A 1 873 ? -0.904 60.281 12.461 1 82.88 873 LEU A CA 1
ATOM 6799 C C . LEU A 1 873 ? -1.279 61.219 11.32 1 82.88 873 LEU A C 1
ATOM 6801 O O . LEU A 1 873 ? -2.418 61.688 11.242 1 82.88 873 LEU A O 1
ATOM 6805 N N . ARG A 1 874 ? -0.335 61.438 10.508 1 82.75 874 ARG A N 1
ATOM 6806 C CA . ARG A 1 874 ? -0.563 62.344 9.398 1 82.75 874 ARG A CA 1
ATOM 6807 C C . ARG A 1 874 ? -1.266 61.656 8.242 1 82.75 874 ARG A C 1
ATOM 6809 O O . ARG A 1 874 ? -1.812 62.312 7.352 1 82.75 874 ARG A O 1
ATOM 6816 N N . CYS A 1 875 ? -1.282 60.344 8.273 1 86.62 875 CYS A N 1
ATOM 6817 C CA . CYS A 1 875 ? -1.93 59.562 7.223 1 86.62 875 CYS A CA 1
ATOM 6818 C C . CYS A 1 875 ? -3.445 59.594 7.375 1 86.62 875 CYS A C 1
ATOM 6820 O O . CYS A 1 875 ? -3.975 59.25 8.43 1 86.62 875 CYS A O 1
ATOM 6822 N N . PRO A 1 876 ? -4.078 60.031 6.309 1 83.69 876 PRO A N 1
ATOM 6823 C CA . PRO A 1 876 ? -5.539 60.094 6.41 1 83.69 876 PRO A CA 1
ATOM 6824 C C . PRO A 1 876 ? -6.172 58.719 6.664 1 83.69 876 PRO A C 1
ATOM 6826 O O . PRO A 1 876 ? -5.863 57.75 5.965 1 83.69 876 PRO A O 1
ATOM 6829 N N . GLY A 1 877 ? -6.992 58.656 7.684 1 85.62 877 GLY A N 1
ATOM 6830 C CA . GLY A 1 877 ? -7.754 57.438 7.973 1 85.62 877 GLY A CA 1
ATOM 6831 C C . GLY A 1 877 ? -7.078 56.531 8.977 1 85.62 877 GLY A C 1
ATOM 6832 O O . GLY A 1 877 ? -7.656 55.531 9.414 1 85.62 877 GLY A O 1
ATOM 6833 N N . PHE A 1 878 ? -5.824 56.75 9.328 1 90.06 878 PHE A N 1
ATOM 6834 C CA . PHE A 1 878 ? -5.066 55.875 10.227 1 90.06 878 PHE A CA 1
ATOM 6835 C C . PHE A 1 878 ? -5.73 55.812 11.594 1 90.06 878 PHE A C 1
ATOM 6837 O O . PHE A 1 878 ? -5.863 54.719 12.164 1 90.06 878 PHE A O 1
ATOM 6844 N N . LEU A 1 879 ? -6.145 57 12.141 1 88.69 879 LEU A N 1
ATOM 6845 C CA . LEU A 1 879 ? -6.762 57.031 13.461 1 88.69 879 LEU A CA 1
ATOM 6846 C C . LEU A 1 879 ? -8.039 56.188 13.484 1 88.69 879 LEU A C 1
ATOM 6848 O O . LEU A 1 879 ? -8.266 55.438 14.43 1 88.69 879 LEU A O 1
ATOM 6852 N N . HIS A 1 880 ? -8.789 56.375 12.453 1 88.12 880 HIS A N 1
ATOM 6853 C CA . HIS A 1 880 ? -10.023 55.594 12.352 1 88.12 880 HIS A CA 1
ATOM 6854 C C . HIS A 1 880 ? -9.75 54.094 12.32 1 88.12 880 HIS A C 1
ATOM 6856 O O . HIS A 1 880 ? -10.352 53.344 13.086 1 88.12 880 HIS A O 1
ATOM 6862 N N . SER A 1 881 ? -8.852 53.656 11.43 1 90.12 881 SER A N 1
ATOM 6863 C CA . SER A 1 881 ? -8.516 52.25 11.273 1 90.12 881 SER A CA 1
ATOM 6864 C C . SER A 1 881 ? -7.875 51.688 12.539 1 90.12 881 SER A C 1
ATOM 6866 O O . SER A 1 881 ? -8.195 50.562 12.961 1 90.12 881 SER A O 1
ATOM 6868 N N . ALA A 1 882 ? -6.977 52.406 13.125 1 90.12 882 ALA A N 1
ATOM 6869 C CA . ALA A 1 882 ? -6.27 51.938 14.32 1 90.12 882 ALA A CA 1
ATOM 6870 C C . ALA A 1 882 ? -7.242 51.719 15.477 1 90.12 882 ALA A C 1
ATOM 6872 O O . ALA A 1 882 ? -7.082 50.75 16.25 1 90.12 882 ALA A O 1
ATOM 6873 N N . THR A 1 883 ? -8.18 52.625 15.617 1 90.38 883 THR A N 1
ATOM 6874 C CA . THR A 1 883 ? -9.172 52.438 16.672 1 90.38 883 THR A CA 1
ATOM 6875 C C . THR A 1 883 ? -10.023 51.219 16.438 1 90.38 883 THR A C 1
ATOM 6877 O O . THR A 1 883 ? -10.328 50.469 17.359 1 90.38 883 THR A O 1
ATOM 6880 N N . LEU A 1 884 ? -10.367 51.062 15.219 1 89.69 884 LEU A N 1
ATOM 6881 C CA . LEU A 1 884 ? -11.156 49.906 14.883 1 89.69 884 LEU A CA 1
ATOM 6882 C C . LEU A 1 884 ? -10.367 48.625 15.117 1 89.69 884 LEU A C 1
ATOM 6884 O O . LEU A 1 884 ? -10.922 47.625 15.555 1 89.69 884 LEU A O 1
ATOM 6888 N N . TRP A 1 885 ? -9.07 48.594 14.773 1 92.06 885 TRP A N 1
ATOM 6889 C CA . TRP A 1 885 ? -8.227 47.438 15.016 1 92.06 885 TRP A CA 1
ATOM 6890 C C . TRP A 1 885 ? -8.148 47.125 16.516 1 92.06 885 TRP A C 1
ATOM 6892 O O . TRP A 1 885 ? -8.211 45.969 16.906 1 92.06 885 TRP A O 1
ATOM 6902 N N . TYR A 1 886 ? -8.023 48.094 17.234 1 92.06 886 TYR A N 1
ATOM 6903 C CA . TYR A 1 886 ? -7.969 47.906 18.688 1 92.06 886 TYR A CA 1
ATOM 6904 C C . TYR A 1 886 ? -9.266 47.312 19.219 1 92.06 886 TYR A C 1
ATOM 6906 O O . TYR A 1 886 ? -9.242 46.375 20.016 1 92.06 886 TYR A O 1
ATOM 6914 N N . LEU A 1 887 ? -10.352 47.875 18.781 1 91.12 887 LEU A N 1
ATOM 6915 C CA . LEU A 1 887 ? -11.641 47.344 19.234 1 91.12 887 LEU A CA 1
ATOM 6916 C C . LEU A 1 887 ? -11.82 45.906 18.828 1 91.12 887 LEU A C 1
ATOM 6918 O O . LEU A 1 887 ? -12.344 45.094 19.609 1 91.12 887 LEU A O 1
ATOM 6922 N N . ALA A 1 888 ? -11.406 45.594 17.672 1 90.69 888 ALA A N 1
ATOM 6923 C CA . ALA A 1 888 ? -11.492 44.219 17.203 1 90.69 888 ALA A CA 1
ATOM 6924 C C . ALA A 1 888 ? -10.586 43.312 18.031 1 90.69 888 ALA A C 1
ATOM 6926 O O . ALA A 1 888 ? -10.969 42.188 18.359 1 90.69 888 ALA A O 1
ATOM 6927 N N . ALA A 1 889 ? -9.391 43.719 18.328 1 91.06 889 ALA A N 1
ATOM 6928 C CA . ALA A 1 889 ? -8.469 42.969 19.141 1 91.06 889 ALA A CA 1
ATOM 6929 C C . ALA A 1 889 ? -9.008 42.781 20.562 1 91.06 889 ALA A C 1
ATOM 6931 O O . ALA A 1 889 ? -8.844 41.719 21.156 1 91.06 889 ALA A O 1
ATOM 6932 N N . LEU A 1 890 ? -9.617 43.781 21.047 1 91.62 890 LEU A N 1
ATOM 6933 C CA . LEU A 1 890 ? -10.219 43.719 22.375 1 91.62 890 LEU A CA 1
ATOM 6934 C C . LEU A 1 890 ? -11.352 42.688 22.391 1 91.62 890 LEU A C 1
ATOM 6936 O O . LEU A 1 890 ? -11.492 41.938 23.359 1 91.62 890 LEU A O 1
ATOM 6940 N N . ARG A 1 891 ? -12.094 42.719 21.422 1 89.75 891 ARG A N 1
ATOM 6941 C CA . ARG A 1 891 ? -13.172 41.75 21.328 1 89.75 891 ARG A CA 1
ATOM 6942 C C . ARG A 1 891 ? -12.617 40.312 21.297 1 89.75 891 ARG A C 1
ATOM 6944 O O . ARG A 1 891 ? -13.195 39.406 21.906 1 89.75 891 ARG A O 1
ATOM 6951 N N . LEU A 1 892 ? -11.586 40.125 20.562 1 89.25 892 LEU A N 1
ATOM 6952 C CA . LEU A 1 892 ? -10.953 38.812 20.5 1 89.25 892 LEU A CA 1
ATOM 6953 C C . LEU A 1 892 ? -10.477 38.375 21.891 1 89.25 892 LEU A C 1
ATOM 6955 O O . LEU A 1 892 ? -10.594 37.188 22.234 1 89.25 892 LEU A O 1
ATOM 6959 N N . PHE A 1 893 ? -9.945 39.281 22.578 1 89.38 893 PHE A N 1
ATOM 6960 C CA . PHE A 1 893 ? -9.445 39 23.922 1 89.38 893 PHE A CA 1
ATOM 6961 C C . PHE A 1 893 ? -10.594 38.656 24.859 1 89.38 893 PHE A C 1
ATOM 6963 O O . PHE A 1 893 ? -10.5 37.688 25.641 1 89.38 893 PHE A O 1
ATOM 6970 N N . LEU A 1 894 ? -11.633 39.312 24.734 1 88.69 894 LEU A N 1
ATOM 6971 C CA . LEU A 1 894 ? -12.781 39.094 25.594 1 88.69 894 LEU A CA 1
ATOM 6972 C C . LEU A 1 894 ? -13.453 37.75 25.266 1 88.69 894 LEU A C 1
ATOM 6974 O O . LEU A 1 894 ? -13.977 37.094 26.141 1 88.69 894 LEU A O 1
ATOM 6978 N N . ASP A 1 895 ? -13.438 37.438 24.062 1 84.31 895 ASP A N 1
ATOM 6979 C CA . ASP A 1 895 ? -14.039 36.188 23.609 1 84.31 895 ASP A CA 1
ATOM 6980 C C . ASP A 1 895 ? -13.117 35 23.891 1 84.31 895 ASP A C 1
ATOM 6982 O O . ASP A 1 895 ? -13.5 33.844 23.703 1 84.31 895 ASP A O 1
ATOM 6986 N N . GLY A 1 896 ? -11.922 35.219 24.328 1 79.69 896 GLY A N 1
ATOM 6987 C CA . GLY A 1 896 ? -10.977 34.156 24.656 1 79.69 896 GLY A CA 1
ATOM 6988 C C . GLY A 1 896 ? -10.258 33.594 23.438 1 79.69 896 GLY A C 1
ATOM 6989 O O . GLY A 1 896 ? -9.766 32.469 23.469 1 79.69 896 GLY A O 1
ATOM 6990 N N . GLU A 1 897 ? -10.234 34.344 22.375 1 79.5 897 GLU A N 1
ATOM 6991 C CA . GLU A 1 897 ? -9.641 33.875 21.141 1 79.5 897 GLU A CA 1
ATOM 6992 C C . GLU A 1 897 ? -8.273 34.5 20.891 1 79.5 897 GLU A C 1
ATOM 6994 O O . GLU A 1 897 ? -7.676 34.312 19.828 1 79.5 897 GLU A O 1
ATOM 6999 N N . ALA A 1 898 ? -7.785 35.25 21.812 1 79.81 898 ALA A N 1
ATOM 7000 C CA . ALA A 1 898 ? -6.484 35.906 21.672 1 79.81 898 ALA A CA 1
ATOM 7001 C C . ALA A 1 898 ? -5.359 34.875 21.672 1 79.81 898 ALA A C 1
ATOM 7003 O O . ALA A 1 898 ? -5.398 33.875 22.422 1 79.81 898 ALA A O 1
ATOM 7004 N N . PRO A 1 899 ? -4.422 35 20.625 1 75.44 899 PRO A N 1
ATOM 7005 C CA . PRO A 1 899 ? -3.328 34.031 20.562 1 75.44 899 PRO A CA 1
ATOM 7006 C C . PRO A 1 899 ? -2.465 34.031 21.812 1 75.44 899 PRO A C 1
ATOM 7008 O O . PRO A 1 899 ? -2.27 35.094 22.438 1 75.44 899 PRO A O 1
ATOM 7011 N N . ALA A 1 900 ? -2.277 32.844 22.5 1 62.59 900 ALA A N 1
ATOM 7012 C CA . ALA A 1 900 ? -1.44 32.719 23.688 1 62.59 900 ALA A CA 1
ATOM 7013 C C . ALA A 1 900 ? 0.041 32.75 23.328 1 62.59 900 ALA A C 1
ATOM 7015 O O . ALA A 1 900 ? 0.5 31.969 22.5 1 62.59 900 ALA A O 1
ATOM 7016 N N . SER A 1 901 ? 0.603 33.656 22.891 1 55.31 901 SER A N 1
ATOM 7017 C CA . SER A 1 901 ? 2.006 33.594 22.484 1 55.31 901 SER A CA 1
ATOM 7018 C C . SER A 1 901 ? 2.887 33.125 23.641 1 55.31 901 SER A C 1
ATOM 7020 O O . SER A 1 901 ? 2.748 33.562 24.766 1 55.31 901 SER A O 1
ATOM 7022 N N . ALA A 1 902 ? 3.514 32.031 23.484 1 49.28 902 ALA A N 1
ATOM 7023 C CA . ALA A 1 902 ? 4.441 31.438 24.453 1 49.28 902 ALA A CA 1
ATOM 7024 C C . ALA A 1 902 ? 5.41 32.469 24.984 1 49.28 902 ALA A C 1
ATOM 7026 O O . ALA A 1 902 ? 5.824 32.406 26.156 1 49.28 902 ALA A O 1
ATOM 7027 N N . HIS A 1 903 ? 6.18 33.094 24.312 1 50.44 903 HIS A N 1
ATOM 7028 C CA . HIS A 1 903 ? 7.27 33.969 24.75 1 50.44 903 HIS A CA 1
ATOM 7029 C C . HIS A 1 903 ? 6.789 35.406 24.922 1 50.44 903 HIS A C 1
ATOM 7031 O O . HIS A 1 903 ? 7.57 36.281 25.297 1 50.44 903 HIS A O 1
ATOM 7037 N N . GLN A 1 904 ? 5.785 35.75 24.266 1 51.69 904 GLN A N 1
ATOM 7038 C CA . GLN A 1 904 ? 5.434 37.156 24.266 1 51.69 904 GLN A CA 1
ATOM 7039 C C . GLN A 1 904 ? 4.723 37.562 25.547 1 51.69 904 GLN A C 1
ATOM 7041 O O . GLN A 1 904 ? 4.277 36.719 26.312 1 51.69 904 GLN A O 1
ATOM 7046 N N . VAL A 1 905 ? 4.488 38.906 25.578 1 56.28 905 VAL A N 1
ATOM 7047 C CA . VAL A 1 905 ? 3.854 39.844 26.516 1 56.28 905 VAL A CA 1
ATOM 7048 C C . VAL A 1 905 ? 2.416 39.375 26.781 1 56.28 905 VAL A C 1
ATOM 7050 O O . VAL A 1 905 ? 1.749 38.844 25.891 1 56.28 905 VAL A O 1
ATOM 7053 N N . GLU A 1 906 ? 2.037 39.188 27.859 1 67.88 906 GLU A N 1
ATOM 7054 C CA . GLU A 1 906 ? 0.671 38.969 28.328 1 67.88 906 GLU A CA 1
ATOM 7055 C C . GLU A 1 906 ? -0.341 39.688 27.422 1 67.88 906 GLU A C 1
ATOM 7057 O O . GLU A 1 906 ? -0.157 40.844 27.062 1 67.88 906 GLU A O 1
ATOM 7062 N N . PRO A 1 907 ? -1.162 38.969 26.609 1 80.62 907 PRO A N 1
ATOM 7063 C CA . PRO A 1 907 ? -2.182 39.594 25.766 1 80.62 907 PRO A CA 1
ATOM 7064 C C . PRO A 1 907 ? -2.719 40.875 26.344 1 80.62 907 PRO A C 1
ATOM 7066 O O . PRO A 1 907 ? -3.055 41.812 25.594 1 80.62 907 PRO A O 1
ATOM 7069 N N . THR A 1 908 ? -2.557 40.938 27.594 1 83.31 908 THR A N 1
ATOM 7070 C CA . THR A 1 908 ? -3.055 42.156 28.25 1 83.31 908 THR A CA 1
ATOM 7071 C C . THR A 1 908 ? -2.1 43.312 28.016 1 83.31 908 THR A C 1
ATOM 7073 O O . THR A 1 908 ? -2.535 44.469 27.875 1 83.31 908 THR A O 1
ATOM 7076 N N . ARG A 1 909 ? -0.94 43.031 27.891 1 83 909 ARG A N 1
ATOM 7077 C CA . ARG A 1 909 ? 0.04 44.094 27.672 1 83 909 ARG A CA 1
ATOM 7078 C C . ARG A 1 909 ? -0.081 44.688 26.266 1 83 909 ARG A C 1
ATOM 7080 O O . ARG A 1 909 ? 0.07 45.875 26.078 1 83 909 ARG A O 1
ATOM 7087 N N . VAL A 1 910 ? -0.35 43.844 25.359 1 85.06 910 VAL A N 1
ATOM 7088 C CA . VAL A 1 910 ? -0.517 44.281 23.969 1 85.06 910 VAL A CA 1
ATOM 7089 C C . VAL A 1 910 ? -1.712 45.219 23.891 1 85.06 910 VAL A C 1
ATOM 7091 O O . VAL A 1 910 ? -1.637 46.281 23.234 1 85.06 910 VAL A O 1
ATOM 7094 N N . LEU A 1 911 ? -2.73 44.906 24.562 1 88.81 911 LEU A N 1
ATOM 7095 C CA . LEU A 1 911 ? -3.943 45.688 24.516 1 88.81 911 LEU A CA 1
ATOM 7096 C C . LEU A 1 911 ? -3.75 47.031 25.25 1 88.81 911 LEU A C 1
ATOM 7098 O O . LEU A 1 911 ? -4.203 48.062 24.797 1 88.81 911 LEU A O 1
ATOM 7102 N N . ASP A 1 912 ? -3.031 46.875 26.344 1 89.19 912 ASP A N 1
ATOM 7103 C CA . ASP A 1 912 ? -2.797 48.094 27.141 1 89.19 912 ASP A CA 1
ATOM 7104 C C . ASP A 1 912 ? -1.913 49.062 26.375 1 89.19 912 ASP A C 1
ATOM 7106 O O . ASP A 1 912 ? -2.178 50.281 26.375 1 89.19 912 ASP A O 1
ATOM 7110 N N . CYS A 1 913 ? -0.969 48.594 25.797 1 87.06 913 CYS A N 1
ATOM 7111 C CA . CYS A 1 913 ? -0.059 49.438 25.047 1 87.06 913 CYS A CA 1
ATOM 7112 C C . CYS A 1 913 ? -0.757 50.062 23.828 1 87.06 913 CYS A C 1
ATOM 7114 O O . CYS A 1 913 ? -0.534 51.219 23.5 1 87.06 913 CYS A O 1
ATOM 7116 N N . THR A 1 914 ? -1.585 49.312 23.234 1 89.81 914 THR A N 1
ATOM 7117 C CA . THR A 1 914 ? -2.314 49.812 22.078 1 89.81 914 THR A CA 1
ATOM 7118 C C . THR A 1 914 ? -3.336 50.844 22.484 1 89.81 914 THR A C 1
ATOM 7120 O O . THR A 1 914 ? -3.533 51.844 21.797 1 89.81 914 THR A O 1
ATOM 7123 N N . LYS A 1 915 ? -3.898 50.562 23.578 1 91.31 915 LYS A N 1
ATOM 7124 C CA . LYS A 1 915 ? -4.859 51.531 24.094 1 91.31 915 LYS A CA 1
ATOM 7125 C C . LYS A 1 915 ? -4.191 52.875 24.375 1 91.31 915 LYS A C 1
ATOM 7127 O O . LYS A 1 915 ? -4.715 53.938 23.984 1 91.31 915 LYS A O 1
ATOM 7132 N N . GLN A 1 916 ? -3.088 52.812 25 1 89.88 916 GLN A N 1
ATOM 7133 C CA . GLN A 1 916 ? -2.359 54.031 25.312 1 89.88 916 GLN A CA 1
ATOM 7134 C C . GLN A 1 916 ? -1.929 54.75 24.047 1 89.88 916 GLN A C 1
ATOM 7136 O O . GLN A 1 916 ? -1.951 56 24 1 89.88 916 GLN A O 1
ATOM 7141 N N . PHE A 1 917 ? -1.625 54.031 23.188 1 89.06 917 PHE A N 1
ATOM 7142 C CA . PHE A 1 917 ? -1.222 54.594 21.906 1 89.06 917 PHE A CA 1
ATOM 7143 C C . PHE A 1 917 ? -2.395 55.281 21.234 1 89.06 917 PHE A C 1
ATOM 7145 O O . PHE A 1 917 ? -2.25 56.406 20.719 1 89.06 917 PHE A O 1
ATOM 7152 N N . ILE A 1 918 ? -3.531 54.688 21.203 1 90.06 918 ILE A N 1
ATOM 7153 C CA . ILE A 1 918 ? -4.707 55.25 20.547 1 90.06 918 ILE A CA 1
ATOM 7154 C C . ILE A 1 918 ? -5.172 56.5 21.281 1 90.06 918 ILE A C 1
ATOM 7156 O O . ILE A 1 918 ? -5.562 57.5 20.656 1 90.06 918 ILE A O 1
ATOM 7160 N N . LEU A 1 919 ? -5.043 56.406 22.594 1 89.88 919 LEU A N 1
ATOM 7161 C CA . LEU A 1 919 ? -5.414 57.594 23.391 1 89.88 919 LEU A CA 1
ATOM 7162 C C . LEU A 1 919 ? -4.508 58.781 23.078 1 89.88 919 LEU A C 1
ATOM 7164 O O . LEU A 1 919 ? -4.98 59.906 22.969 1 89.88 919 LEU A O 1
ATOM 7168 N N . SER A 1 920 ? -3.309 58.438 22.938 1 87.25 920 SER A N 1
ATOM 7169 C CA . SER A 1 920 ? -2.355 59.5 22.594 1 87.25 920 SER A CA 1
ATOM 7170 C C . SER A 1 920 ? -2.629 60.062 21.203 1 87.25 920 SER A C 1
ATOM 7172 O O . SER A 1 920 ? -2.473 61.25 20.969 1 87.25 920 SER A O 1
ATOM 7174 N N . LEU A 1 921 ? -3.09 59.25 20.312 1 86.38 921 LEU A N 1
ATOM 7175 C CA . LEU A 1 921 ? -3.406 59.656 18.953 1 86.38 921 LEU A CA 1
ATOM 7176 C C . LEU A 1 921 ? -4.633 60.562 18.922 1 86.38 921 LEU A C 1
ATOM 7178 O O . LEU A 1 921 ? -4.664 61.531 18.172 1 86.38 921 LEU A O 1
ATOM 7182 N N . ILE A 1 922 ? -5.539 60.219 19.672 1 87.25 922 ILE A N 1
ATOM 7183 C CA . ILE A 1 922 ? -6.777 60.969 19.703 1 87.25 922 ILE A CA 1
ATOM 7184 C C . ILE A 1 922 ? -6.504 62.375 20.297 1 87.25 922 ILE A C 1
ATOM 7186 O O . ILE A 1 922 ? -7.043 63.375 19.812 1 87.25 922 ILE A O 1
ATOM 7190 N N . ARG A 1 923 ? -5.617 62.375 21.266 1 85.06 923 ARG A N 1
ATOM 7191 C CA . ARG A 1 923 ? -5.301 63.625 21.922 1 85.06 923 ARG A CA 1
ATOM 7192 C C . ARG A 1 923 ? -4.539 64.562 20.969 1 85.06 923 ARG A C 1
ATOM 7194 O O . ARG A 1 923 ? -4.699 65.812 21.047 1 85.06 923 ARG A O 1
ATOM 7201 N N . GLN A 1 924 ? -3.82 64 20.125 1 84.12 924 GLN A N 1
ATOM 7202 C CA . GLN A 1 924 ? -2.982 64.75 19.234 1 84.12 924 GLN A CA 1
ATOM 7203 C C . GLN A 1 924 ? -3.695 65.062 17.906 1 84.12 924 GLN A C 1
ATOM 7205 O O . GLN A 1 924 ? -3.26 65.938 17.141 1 84.12 924 GLN A O 1
ATOM 7210 N N . ALA A 1 925 ? -4.773 64.438 17.703 1 83.12 925 ALA A N 1
ATOM 7211 C CA . ALA A 1 925 ? -5.445 64.5 16.406 1 83.12 925 ALA A CA 1
ATOM 7212 C C . ALA A 1 925 ? -6.254 65.812 16.312 1 83.12 925 ALA A C 1
ATOM 7214 O O . ALA A 1 925 ? -6.922 66.188 17.266 1 83.12 925 ALA A O 1
ATOM 7215 N N . PRO A 1 926 ? -6.02 66.5 15.18 1 77.31 926 PRO A N 1
ATOM 7216 C CA . PRO A 1 926 ? -6.879 67.688 14.969 1 77.31 926 PRO A CA 1
ATOM 7217 C C . PRO A 1 926 ? -8.344 67.312 14.758 1 77.31 926 PRO A C 1
ATOM 7219 O O . PRO A 1 926 ? -8.648 66.188 14.398 1 77.31 926 PRO A O 1
ATOM 7222 N N . ALA A 1 927 ? -9.211 68.125 15.055 1 71.19 927 ALA A N 1
ATOM 7223 C CA . ALA A 1 927 ? -10.648 67.875 14.945 1 71.19 927 ALA A CA 1
ATOM 7224 C C . ALA A 1 927 ? -11.039 67.5 13.508 1 71.19 927 ALA A C 1
ATOM 7226 O O . ALA A 1 927 ? -12.047 66.812 13.281 1 71.19 927 ALA A O 1
ATOM 7227 N N . ALA A 1 928 ? -10.141 67.938 12.617 1 75.44 928 ALA A N 1
ATOM 7228 C CA . ALA A 1 928 ? -10.469 67.688 11.211 1 75.44 928 ALA A CA 1
ATOM 7229 C C . ALA A 1 928 ? -9.914 66.375 10.703 1 75.44 928 ALA A C 1
ATOM 7231 O O . ALA A 1 928 ? -10.109 66 9.539 1 75.44 928 ALA A O 1
ATOM 7232 N N . ALA A 1 929 ? -9.406 65.688 11.57 1 78.62 929 ALA A N 1
ATOM 7233 C CA . ALA A 1 929 ? -8.781 64.375 11.156 1 78.62 929 ALA A CA 1
ATOM 7234 C C . ALA A 1 929 ? -9.828 63.375 10.742 1 78.62 929 ALA A C 1
ATOM 7236 O O . ALA A 1 929 ? -9.57 62.531 9.875 1 78.62 929 ALA A O 1
ATOM 7237 N N . LEU A 1 930 ? -11.039 63.406 11.398 1 85.06 930 LEU A N 1
ATOM 7238 C CA . LEU A 1 930 ? -12.141 62.5 11.094 1 85.06 930 LEU A CA 1
ATOM 7239 C C . LEU A 1 930 ? -13.422 63.281 10.812 1 85.06 930 LEU A C 1
ATOM 7241 O O . LEU A 1 930 ? -13.562 64.438 11.234 1 85.06 930 LEU A O 1
ATOM 7245 N N . SER A 1 931 ? -14.172 62.75 9.977 1 83.38 931 SER A N 1
ATOM 7246 C CA . SER A 1 931 ? -15.477 63.375 9.766 1 83.38 931 SER A CA 1
ATOM 7247 C C . SER A 1 931 ? -16.359 63.219 11 1 83.38 931 SER A C 1
ATOM 7249 O O . SER A 1 931 ? -16.109 62.375 11.859 1 83.38 931 SER A O 1
ATOM 7251 N N . CYS A 1 932 ? -17.266 64.062 11.07 1 80.94 932 CYS A N 1
ATOM 7252 C CA . CYS A 1 932 ? -18.188 64.062 12.211 1 80.94 932 CYS A CA 1
ATOM 7253 C C . CYS A 1 932 ? -18.875 62.688 12.32 1 80.94 932 CYS A C 1
ATOM 7255 O O . CYS A 1 932 ? -19.047 62.156 13.422 1 80.94 932 CYS A O 1
ATOM 7257 N N . SER A 1 933 ? -19.172 62.188 11.203 1 84.75 933 SER A N 1
ATOM 7258 C CA . SER A 1 933 ? -19.844 60.906 11.211 1 84.75 933 SER A CA 1
ATOM 7259 C C . SER A 1 933 ? -18.906 59.781 11.727 1 84.75 933 SER A C 1
ATOM 7261 O O . SER A 1 933 ? -19.344 58.875 12.438 1 84.75 933 SER A O 1
ATOM 7263 N N . GLN A 1 934 ? -17.688 59.906 11.461 1 87 934 GLN A N 1
ATOM 7264 C CA . GLN A 1 934 ? -16.703 58.906 11.891 1 87 934 GLN A CA 1
ATOM 7265 C C . GLN A 1 934 ? -16.469 59 13.391 1 87 934 GLN A C 1
ATOM 7267 O O . GLN A 1 934 ? -16.312 57.969 14.055 1 87 934 GLN A O 1
ATOM 7272 N N . TRP A 1 935 ? -16.438 60.188 13.906 1 87 935 TRP A N 1
ATOM 7273 C CA . TRP A 1 935 ? -16.25 60.375 15.344 1 87 935 TRP A CA 1
ATOM 7274 C C . TRP A 1 935 ? -17.375 59.719 16.125 1 87 935 TRP A C 1
ATOM 7276 O O . TRP A 1 935 ? -17.141 59.031 17.125 1 87 935 TRP A O 1
ATOM 7286 N N . ILE A 1 936 ? -18.547 59.875 15.555 1 87.19 936 ILE A N 1
ATOM 7287 C CA . ILE A 1 936 ? -19.719 59.375 16.234 1 87.19 936 ILE A CA 1
ATOM 7288 C C . ILE A 1 936 ? -19.719 57.844 16.156 1 87.19 936 ILE A C 1
ATOM 7290 O O . ILE A 1 936 ? -20.047 57.156 17.125 1 87.19 936 ILE A O 1
ATOM 7294 N N . GLN A 1 937 ? -19.391 57.406 15.047 1 87.31 937 GLN A N 1
ATOM 7295 C CA . GLN A 1 937 ? -19.344 55.969 14.844 1 87.31 937 GLN A CA 1
ATOM 7296 C C . GLN A 1 937 ? -18.359 55.312 15.805 1 87.31 937 GLN A C 1
ATOM 7298 O O . GLN A 1 937 ? -18.672 54.281 16.406 1 87.31 937 GLN A O 1
ATOM 7303 N N . LEU A 1 938 ? -17.188 55.812 15.898 1 89.06 938 LEU A N 1
ATOM 7304 C CA . LEU A 1 938 ? -16.156 55.25 16.766 1 89.06 938 LEU A CA 1
ATOM 7305 C C . LEU A 1 938 ? -16.594 55.312 18.234 1 89.06 938 LEU A C 1
ATOM 7307 O O . LEU A 1 938 ? -16.359 54.375 19 1 89.06 938 LEU A O 1
ATOM 7311 N N . GLU A 1 939 ? -17.25 56.375 18.562 1 89.38 939 GLU A N 1
ATOM 7312 C CA . GLU A 1 939 ? -17.719 56.5 19.938 1 89.38 939 GLU A CA 1
ATOM 7313 C C . GLU A 1 939 ? -18.797 55.469 20.25 1 89.38 939 GLU A C 1
ATOM 7315 O O . GLU A 1 939 ? -18.766 54.875 21.328 1 89.38 939 GLU A O 1
ATOM 7320 N N . THR A 1 940 ? -19.594 55.25 19.328 1 88.81 940 THR A N 1
ATOM 7321 C CA . THR A 1 940 ? -20.672 54.281 19.531 1 88.81 940 THR A CA 1
ATOM 7322 C C . THR A 1 940 ? -20.109 52.875 19.719 1 88.81 940 THR A C 1
ATOM 7324 O O . THR A 1 940 ? -20.609 52.094 20.531 1 88.81 940 THR A O 1
ATOM 7327 N N . HIS A 1 941 ? -19.109 52.531 18.969 1 88.69 941 HIS A N 1
ATOM 7328 C CA . HIS A 1 941 ? -18.531 51.219 19.031 1 88.69 941 HIS A CA 1
ATOM 7329 C C . HIS A 1 941 ? -17.75 51 20.328 1 88.69 941 HIS A C 1
ATOM 7331 O O . HIS A 1 941 ? -17.609 49.875 20.812 1 88.69 941 HIS A O 1
ATOM 7337 N N . CYS A 1 942 ? -17.203 52.062 20.875 1 90.31 942 CYS A N 1
ATOM 7338 C CA . CYS A 1 942 ? -16.312 52 22.031 1 90.31 942 CYS A CA 1
ATOM 7339 C C . CYS A 1 942 ? -17.109 52 23.328 1 90.31 942 CYS A C 1
ATOM 7341 O O . CYS A 1 942 ? -16.609 51.562 24.375 1 90.31 942 CYS A O 1
ATOM 7343 N N . VAL A 1 943 ? -18.344 52.469 23.359 1 86.69 943 VAL A N 1
ATOM 7344 C CA . VAL A 1 943 ? -19.109 52.688 24.578 1 86.69 943 VAL A CA 1
ATOM 7345 C C . VAL A 1 943 ? -19.25 51.375 25.344 1 86.69 943 VAL A C 1
ATOM 7347 O O . VAL A 1 943 ? -19.047 51.312 26.562 1 86.69 943 VAL A O 1
ATOM 7350 N N . ASP A 1 944 ? -19.453 50.281 24.609 1 87.31 944 ASP A N 1
ATOM 7351 C CA . ASP A 1 944 ? -19.703 49 25.281 1 87.31 944 ASP A CA 1
ATOM 7352 C C . ASP A 1 944 ? -18.391 48.25 25.562 1 87.31 944 ASP A C 1
ATOM 7354 O O . ASP A 1 944 ? -18.312 47.469 26.5 1 87.31 944 ASP A O 1
ATOM 7358 N N . LEU A 1 945 ? -17.344 48.531 24.859 1 90.31 945 LEU A N 1
ATOM 7359 C CA . LEU A 1 945 ? -16.141 47.719 24.938 1 90.31 945 LEU A CA 1
ATOM 7360 C C . LEU A 1 945 ? -15.078 48.375 25.797 1 90.31 945 LEU A C 1
ATOM 7362 O O . LEU A 1 945 ? -14.406 47.719 26.594 1 90.31 945 LEU A O 1
ATOM 7366 N N . ASP A 1 946 ? -14.867 49.781 25.562 1 92 946 ASP A N 1
ATOM 7367 C CA . ASP A 1 946 ? -13.875 50.531 26.312 1 92 946 ASP A CA 1
ATOM 7368 C C . ASP A 1 946 ? -14.391 51.938 26.656 1 92 946 ASP A C 1
ATOM 7370 O O . ASP A 1 946 ? -14.18 52.875 25.906 1 92 946 ASP A O 1
ATOM 7374 N N . PRO A 1 947 ? -14.891 52.094 27.812 1 89.94 947 PRO A N 1
ATOM 7375 C CA . PRO A 1 947 ? -15.5 53.344 28.203 1 89.94 947 PRO A CA 1
ATOM 7376 C C . PRO A 1 947 ? -14.492 54.5 28.266 1 89.94 947 PRO A C 1
ATOM 7378 O O . PRO A 1 947 ? -14.852 55.656 28.016 1 89.94 947 PRO A O 1
ATOM 7381 N N . GLU A 1 948 ? -13.328 54.25 28.656 1 90.25 948 GLU A N 1
ATOM 7382 C CA . GLU A 1 948 ? -12.312 55.281 28.719 1 90.25 948 GLU A CA 1
ATOM 7383 C C . GLU A 1 948 ? -12.055 55.875 27.328 1 90.25 948 GLU A C 1
ATOM 7385 O O . GLU A 1 948 ? -11.93 57.094 27.188 1 90.25 948 GLU A O 1
ATOM 7390 N N . LEU A 1 949 ? -12.008 55.062 26.453 1 91.56 949 LEU A N 1
ATOM 7391 C CA . LEU A 1 949 ? -11.805 55.531 25.078 1 91.56 949 LEU A CA 1
ATOM 7392 C C . LEU A 1 949 ? -13.023 56.281 24.578 1 91.56 949 LEU A C 1
ATOM 7394 O O . LEU A 1 949 ? -12.883 57.281 23.859 1 91.56 949 LEU A O 1
ATOM 7398 N N . ALA A 1 950 ? -14.141 55.844 24.891 1 91.25 950 ALA A N 1
ATOM 7399 C CA . ALA A 1 950 ? -15.367 56.5 24.5 1 91.25 950 ALA A CA 1
ATOM 7400 C C . ALA A 1 950 ? -15.43 57.938 25.062 1 91.25 950 ALA A C 1
ATOM 7402 O O . ALA A 1 950 ? -15.875 58.844 24.391 1 91.25 950 ALA A O 1
ATOM 7403 N N . ALA A 1 951 ? -14.984 58.094 26.234 1 89.06 951 ALA A N 1
ATOM 7404 C CA . ALA A 1 951 ? -14.984 59.406 26.906 1 89.06 951 ALA A CA 1
ATOM 7405 C C . ALA A 1 951 ? -14.023 60.344 26.203 1 89.06 951 ALA A C 1
ATOM 7407 O O . ALA A 1 951 ? -14.328 61.531 26.047 1 89.06 951 ALA A O 1
ATOM 7408 N N . THR A 1 952 ? -12.961 59.844 25.875 1 89.19 952 THR A N 1
ATOM 7409 C CA . THR A 1 952 ? -11.969 60.656 25.219 1 89.19 952 THR A CA 1
ATOM 7410 C C . THR A 1 952 ? -12.453 61.094 23.828 1 89.19 952 THR A C 1
ATOM 7412 O O . THR A 1 952 ? -12.18 62.219 23.375 1 89.19 952 THR A O 1
ATOM 7415 N N . LEU A 1 953 ? -13.141 60.25 23.203 1 88.56 953 LEU A N 1
ATOM 7416 C CA . LEU A 1 953 ? -13.68 60.531 21.891 1 88.56 953 LEU A CA 1
ATOM 7417 C C . LEU A 1 953 ? -14.805 61.562 21.984 1 88.56 953 LEU A C 1
ATOM 7419 O O . LEU A 1 953 ? -14.945 62.406 21.094 1 88.56 953 LEU A O 1
ATOM 7423 N N . SER A 1 954 ? -15.523 61.562 23.016 1 85.25 954 SER A N 1
ATOM 7424 C CA . SER A 1 954 ? -16.641 62.469 23.219 1 85.25 954 SER A CA 1
ATOM 7425 C C . SER A 1 954 ? -16.141 63.875 23.469 1 85.25 954 SER A C 1
ATOM 7427 O O . SER A 1 954 ? -16.828 64.875 23.125 1 85.25 954 SER A O 1
ATOM 7429 N N . VAL A 1 955 ? -14.992 63.969 24.125 1 81.88 955 VAL A N 1
ATOM 7430 C CA . VAL A 1 955 ? -14.422 65.312 24.406 1 81.88 955 VAL A CA 1
ATOM 7431 C C . VAL A 1 955 ? -14.102 66 23.094 1 81.88 955 VAL A C 1
ATOM 7433 O O . VAL A 1 955 ? -14.273 67.25 22.984 1 81.88 955 VAL A O 1
ATOM 7436 N N . HIS A 1 956 ? -13.789 65.312 22.188 1 77 956 HIS A N 1
ATOM 7437 C CA . HIS A 1 956 ? -13.445 65.875 20.906 1 77 956 HIS A CA 1
ATOM 7438 C C . HIS A 1 956 ? -14.695 66.312 20.125 1 77 956 HIS A C 1
ATOM 7440 O O . HIS A 1 956 ? -14.625 67.125 19.219 1 77 956 HIS A O 1
ATOM 7446 N N . LEU A 1 957 ? -15.797 65.625 20.422 1 75.62 957 LEU A N 1
ATOM 7447 C CA . LEU A 1 957 ? -17.062 65.875 19.75 1 75.62 957 LEU A CA 1
ATOM 7448 C C . LEU A 1 957 ? -17.688 67.188 20.328 1 75.62 957 LEU A C 1
ATOM 7450 O O . LEU A 1 957 ? -18.328 67.938 19.609 1 75.62 957 LEU A O 1
ATOM 7454 N N . ASP A 1 958 ? -17.578 67.438 21.75 1 65.88 958 ASP A N 1
ATOM 7455 C CA . ASP A 1 958 ? -18.188 68.625 22.406 1 65.88 958 ASP A CA 1
ATOM 7456 C C . ASP A 1 958 ? -17.453 69.875 22.062 1 65.88 958 ASP A C 1
ATOM 7458 O O . ASP A 1 958 ? -17.922 71 22.359 1 65.88 958 ASP A O 1
ATOM 7462 N N . HIS A 1 959 ? -16.203 69.938 21.781 1 56.81 959 HIS A N 1
ATOM 7463 C CA . HIS A 1 959 ? -15.578 71.25 21.516 1 56.81 959 HIS A CA 1
ATOM 7464 C C . HIS A 1 959 ? -16.172 71.875 20.266 1 56.81 959 HIS A C 1
ATOM 7466 O O . HIS A 1 959 ? -16.078 71.312 19.172 1 56.81 959 HIS A O 1
ATOM 7472 N N . PRO A 1 960 ? -17.156 72.688 20.5 1 48.06 960 PRO A N 1
ATOM 7473 C CA . PRO A 1 960 ? -17.844 73.5 19.469 1 48.06 960 PRO A CA 1
ATOM 7474 C C . PRO A 1 960 ? -16.891 74.125 18.453 1 48.06 960 PRO A C 1
ATOM 7476 O O . PRO A 1 960 ? -15.727 74.375 18.781 1 48.06 960 PRO A O 1
ATOM 7479 N N . ARG A 1 961 ? -17.109 74 17.203 1 46.81 961 ARG A N 1
ATOM 7480 C CA . ARG A 1 961 ? -16.688 74.938 16.141 1 46.81 961 ARG A CA 1
ATOM 7481 C C . ARG A 1 961 ? -16.719 76.375 16.578 1 46.81 961 ARG A C 1
ATOM 7483 O O . ARG A 1 961 ? -17.797 76.875 16.906 1 46.81 961 ARG A O 1
ATOM 7490 N N . VAL A 1 962 ? -15.797 76.875 17.297 1 38.06 962 VAL A N 1
ATOM 7491 C CA . VAL A 1 962 ? -15.789 78.312 17.188 1 38.06 962 VAL A CA 1
ATOM 7492 C C . VAL A 1 962 ? -15.93 78.75 15.727 1 38.06 962 VAL A C 1
ATOM 7494 O O . VAL A 1 962 ? -15.086 78.375 14.891 1 38.06 962 VAL A O 1
ATOM 7497 N N . ALA A 1 963 ? -17.156 78.75 15.266 1 33.75 963 ALA A N 1
ATOM 7498 C CA . ALA A 1 963 ? -17.438 79.625 14.117 1 33.75 963 ALA A CA 1
ATOM 7499 C C . ALA A 1 963 ? -16.641 80.938 14.195 1 33.75 963 ALA A C 1
ATOM 7501 O O . ALA A 1 963 ? -16.641 81.625 15.219 1 33.75 963 ALA A O 1
ATOM 7502 N N . PHE A 1 964 ? -15.539 81.062 13.531 1 29.2 964 PHE A N 1
ATOM 7503 C CA . PHE A 1 964 ? -15.172 82.438 13.219 1 29.2 964 PHE A CA 1
ATOM 7504 C C . PHE A 1 964 ? -16.391 83.25 12.773 1 29.2 964 PHE A C 1
ATOM 7506 O O . PHE A 1 964 ? -17.047 82.875 11.789 1 29.2 964 PHE A O 1
ATOM 7513 N N . LEU A 1 965 ? -17.031 83.938 13.719 1 22.62 965 LEU A N 1
ATOM 7514 C CA . LEU A 1 965 ? -17.422 85.25 13.195 1 22.62 965 LEU A CA 1
ATOM 7515 C C . LEU A 1 965 ? -16.203 86 12.672 1 22.62 965 LEU A C 1
ATOM 7517 O O . LEU A 1 965 ? -15.156 86.062 13.336 1 22.62 965 LEU A O 1
ATOM 7521 N N . MET B 1 1 ? 100.875 -18.75 -17.109 1 29.89 1 MET B N 1
ATOM 7522 C CA . MET B 1 1 ? 101.375 -18.203 -18.359 1 29.89 1 MET B CA 1
ATOM 7523 C C . MET B 1 1 ? 100.312 -17.297 -19.016 1 29.89 1 MET B C 1
ATOM 7525 O O . MET B 1 1 ? 99.375 -17.781 -19.594 1 29.89 1 MET B O 1
ATOM 7529 N N . SER B 1 2 ? 99.812 -16.281 -18.281 1 39.25 2 SER B N 1
ATOM 7530 C CA . SER B 1 2 ? 98.812 -15.328 -18.672 1 39.25 2 SER B CA 1
ATOM 7531 C C . SER B 1 2 ? 99.188 -14.547 -19.906 1 39.25 2 SER B C 1
ATOM 7533 O O . SER B 1 2 ? 100.375 -14.406 -20.203 1 39.25 2 SER B O 1
ATOM 7535 N N . PHE B 1 3 ? 98.375 -14.609 -21 1 53.41 3 PHE B N 1
ATOM 7536 C CA . PHE B 1 3 ? 98.688 -13.875 -22.219 1 53.41 3 PHE B CA 1
ATOM 7537 C C . PHE B 1 3 ? 99.125 -12.445 -21.906 1 53.41 3 PHE B C 1
ATOM 7539 O O . PHE B 1 3 ? 98.688 -11.883 -20.875 1 53.41 3 PHE B O 1
ATOM 7546 N N . GLY B 1 4 ? 100.375 -12.039 -21.984 1 44.16 4 GLY B N 1
ATOM 7547 C CA . GLY B 1 4 ? 100.938 -10.742 -21.688 1 44.16 4 GLY B CA 1
ATOM 7548 C C . GLY B 1 4 ? 100 -9.578 -21.969 1 44.16 4 GLY B C 1
ATOM 7549 O O . GLY B 1 4 ? 99.062 -9.719 -22.719 1 44.16 4 GLY B O 1
ATOM 7550 N N . GLY B 1 5 ? 99.688 -8.594 -21.062 1 45.22 5 GLY B N 1
ATOM 7551 C CA . GLY B 1 5 ? 98.875 -7.406 -21.078 1 45.22 5 GLY B CA 1
ATOM 7552 C C . GLY B 1 5 ? 99.062 -6.574 -22.344 1 45.22 5 GLY B C 1
ATOM 7553 O O . GLY B 1 5 ? 99.625 -7.027 -23.312 1 45.22 5 GLY B O 1
ATOM 7554 N N . ARG B 1 6 ? 98.625 -5.477 -22.438 1 51.47 6 ARG B N 1
ATOM 7555 C CA . ARG B 1 6 ? 98.625 -4.508 -23.531 1 51.47 6 ARG B CA 1
ATOM 7556 C C . ARG B 1 6 ? 100 -4.34 -24.125 1 51.47 6 ARG B C 1
ATOM 7558 O O . ARG B 1 6 ? 100.125 -4.133 -25.328 1 51.47 6 ARG B O 1
ATOM 7565 N N . SER B 1 7 ? 101.062 -4.227 -23.297 1 50.28 7 SER B N 1
ATOM 7566 C CA . SER B 1 7 ? 102.375 -3.926 -23.734 1 50.28 7 SER B CA 1
ATOM 7567 C C . SER B 1 7 ? 103.125 -5.18 -24.234 1 50.28 7 SER B C 1
ATOM 7569 O O . SER B 1 7 ? 104.312 -5.16 -24.469 1 50.28 7 SER B O 1
ATOM 7571 N N . GLY B 1 8 ? 102.312 -6.352 -24.297 1 50.72 8 GLY B N 1
ATOM 7572 C CA . GLY B 1 8 ? 103.062 -7.582 -24.594 1 50.72 8 GLY B CA 1
ATOM 7573 C C . GLY B 1 8 ? 103.312 -7.789 -26.062 1 50.72 8 GLY B C 1
ATOM 7574 O O . GLY B 1 8 ? 102.688 -7.129 -26.906 1 50.72 8 GLY B O 1
ATOM 7575 N N . PHE B 1 9 ? 104.438 -8.25 -26.531 1 52.5 9 PHE B N 1
ATOM 7576 C CA . PHE B 1 9 ? 105 -8.43 -27.859 1 52.5 9 PHE B CA 1
ATOM 7577 C C . PHE B 1 9 ? 103.938 -8.922 -28.844 1 52.5 9 PHE B C 1
ATOM 7579 O O . PHE B 1 9 ? 104 -8.625 -30.047 1 52.5 9 PHE B O 1
ATOM 7586 N N . HIS B 1 10 ? 102.875 -9.633 -28.406 1 55.16 10 HIS B N 1
ATOM 7587 C CA . HIS B 1 10 ? 102 -10.297 -29.344 1 55.16 10 HIS B CA 1
ATOM 7588 C C . HIS B 1 10 ? 100.938 -9.32 -29.859 1 55.16 10 HIS B C 1
ATOM 7590 O O . HIS B 1 10 ? 100.375 -9.547 -30.938 1 55.16 10 HIS B O 1
ATOM 7596 N N . ALA B 1 11 ? 100.625 -8.148 -29.094 1 54.41 11 ALA B N 1
ATOM 7597 C CA . ALA B 1 11 ? 99.562 -7.18 -29.422 1 54.41 11 ALA B CA 1
ATOM 7598 C C . ALA B 1 11 ? 100.062 -6.121 -30.391 1 54.41 11 ALA B C 1
ATOM 7600 O O . ALA B 1 11 ? 99.312 -5.254 -30.828 1 54.41 11 ALA B O 1
ATOM 7601 N N . GLY B 1 12 ? 101.438 -5.953 -30.672 1 58.03 12 GLY B N 1
ATOM 7602 C CA . GLY B 1 12 ? 102 -4.816 -31.375 1 58.03 12 GLY B CA 1
ATOM 7603 C C . GLY B 1 12 ? 101.812 -4.875 -32.875 1 58.03 12 GLY B C 1
ATOM 7604 O O . GLY B 1 12 ? 101.812 -3.842 -33.531 1 58.03 12 GLY B O 1
ATOM 7605 N N . SER B 1 13 ? 101.875 -6.086 -33.656 1 65 13 SER B N 1
ATOM 7606 C CA . SER B 1 13 ? 101.75 -6.094 -35.094 1 65 13 SER B CA 1
ATOM 7607 C C . SER B 1 13 ? 100.562 -6.98 -35.531 1 65 13 SER B C 1
ATOM 7609 O O . SER B 1 13 ? 100.25 -7.945 -34.812 1 65 13 SER B O 1
ATOM 7611 N N . LYS B 1 14 ? 99.562 -6.52 -36.562 1 70.25 14 LYS B N 1
ATOM 7612 C CA . LYS B 1 14 ? 98.438 -7.242 -37.062 1 70.25 14 LYS B CA 1
ATOM 7613 C C . LYS B 1 14 ? 98.812 -8.656 -37.5 1 70.25 14 LYS B C 1
ATOM 7615 O O . LYS B 1 14 ? 98.062 -9.609 -37.219 1 70.25 14 LYS B O 1
ATOM 7620 N N . LYS B 1 15 ? 100 -8.742 -38.188 1 72.62 15 LYS B N 1
ATOM 7621 C CA . LYS B 1 15 ? 100.438 -10.031 -38.719 1 72.62 15 LYS B CA 1
ATOM 7622 C C . LYS B 1 15 ? 100.75 -11.016 -37.594 1 72.62 15 LYS B C 1
ATOM 7624 O O . LYS B 1 15 ? 100.375 -12.195 -37.656 1 72.62 15 LYS B O 1
ATOM 7629 N N . SER B 1 16 ? 101.375 -10.461 -36.531 1 71.38 16 SER B N 1
ATOM 7630 C CA . SER B 1 16 ? 101.688 -11.312 -35.406 1 71.38 16 SER B CA 1
ATOM 7631 C C . SER B 1 16 ? 100.5 -11.727 -34.594 1 71.38 16 SER B C 1
ATOM 7633 O O . SER B 1 16 ? 100.438 -12.859 -34.125 1 71.38 16 SER B O 1
ATOM 7635 N N . LEU B 1 17 ? 99.375 -10.875 -34.594 1 70.94 17 LEU B N 1
ATOM 7636 C CA . LEU B 1 17 ? 98.125 -11.172 -33.906 1 70.94 17 LEU B CA 1
ATOM 7637 C C . LEU B 1 17 ? 97.312 -12.219 -34.656 1 70.94 17 LEU B C 1
ATOM 7639 O O . LEU B 1 17 ? 96.75 -13.148 -34.031 1 70.94 17 LEU B O 1
ATOM 7643 N N . VAL B 1 18 ? 97.312 -12.047 -35.969 1 75.5 18 VAL B N 1
ATOM 7644 C CA . VAL B 1 18 ? 96.562 -13 -36.781 1 75.5 18 VAL B CA 1
ATOM 7645 C C . VAL B 1 18 ? 97.25 -14.375 -36.719 1 75.5 18 VAL B C 1
ATOM 7647 O O . VAL B 1 18 ? 96.562 -15.398 -36.625 1 75.5 18 VAL B O 1
ATOM 7650 N N . PHE B 1 19 ? 98.688 -14.391 -36.719 1 76.5 19 PHE B N 1
ATOM 7651 C CA . PHE B 1 19 ? 99.438 -15.648 -36.594 1 76.5 19 PHE B CA 1
ATOM 7652 C C . PHE B 1 19 ? 99.125 -16.312 -35.25 1 76.5 19 PHE B C 1
ATOM 7654 O O . PHE B 1 19 ? 98.875 -17.516 -35.188 1 76.5 19 PHE B O 1
ATOM 7661 N N . LEU B 1 20 ? 99.062 -15.469 -34.125 1 73.62 20 LEU B N 1
ATOM 7662 C CA . LEU B 1 20 ? 98.812 -16.016 -32.781 1 73.62 20 LEU B CA 1
ATOM 7663 C C . LEU B 1 20 ? 97.375 -16.609 -32.719 1 73.62 20 LEU B C 1
ATOM 7665 O O . LEU B 1 20 ? 97.188 -17.734 -32.219 1 73.62 20 LEU B O 1
ATOM 7669 N N . LEU B 1 21 ? 96.312 -15.883 -33.281 1 75 21 LEU B N 1
ATOM 7670 C CA . LEU B 1 21 ? 94.938 -16.344 -33.188 1 75 21 LEU B CA 1
ATOM 7671 C C . LEU B 1 21 ? 94.688 -17.547 -34.062 1 75 21 LEU B C 1
ATOM 7673 O O . LEU B 1 21 ? 93.938 -18.453 -33.688 1 75 21 LEU B O 1
ATOM 7677 N N . LYS B 1 22 ? 95.438 -17.562 -35.188 1 76.19 22 LYS B N 1
ATOM 7678 C CA . LYS B 1 22 ? 95.375 -18.734 -36.062 1 76.19 22 LYS B CA 1
ATOM 7679 C C . LYS B 1 22 ? 96.062 -19.938 -35.438 1 76.19 22 LYS B C 1
ATOM 7681 O O . LYS B 1 22 ? 95.562 -21.062 -35.5 1 76.19 22 LYS B O 1
ATOM 7686 N N . PHE B 1 23 ? 97.312 -19.594 -34.75 1 76.38 23 PHE B N 1
ATOM 7687 C CA . PHE B 1 23 ? 98 -20.641 -34.031 1 76.38 23 PHE B CA 1
ATOM 7688 C C . PHE B 1 23 ? 97.188 -21.203 -32.875 1 76.38 23 PHE B C 1
ATOM 7690 O O . PHE B 1 23 ? 97.125 -22.422 -32.719 1 76.38 23 PHE B O 1
ATOM 7697 N N . LEU B 1 24 ? 96.438 -20.297 -32.094 1 75.25 24 LEU B N 1
ATOM 7698 C CA . LEU B 1 24 ? 95.562 -20.766 -31.016 1 75.25 24 LEU B CA 1
ATOM 7699 C C . LEU B 1 24 ? 94.375 -21.531 -31.547 1 75.25 24 LEU B C 1
ATOM 7701 O O . LEU B 1 24 ? 93.938 -22.547 -30.984 1 75.25 24 LEU B O 1
ATOM 7705 N N . SER B 1 25 ? 93.75 -21.062 -32.719 1 77.25 25 SER B N 1
ATOM 7706 C CA . SER B 1 25 ? 92.625 -21.75 -33.344 1 77.25 25 SER B CA 1
ATOM 7707 C C . SER B 1 25 ? 93 -23.125 -33.844 1 77.25 25 SER B C 1
ATOM 7709 O O . SER B 1 25 ? 92.25 -24.078 -33.75 1 77.25 25 SER B O 1
ATOM 7711 N N . ASP B 1 26 ? 94.312 -23.344 -34.25 1 76.25 26 ASP B N 1
ATOM 7712 C CA . ASP B 1 26 ? 94.812 -24.625 -34.75 1 76.25 26 ASP B CA 1
ATOM 7713 C C . ASP B 1 26 ? 95.062 -25.594 -33.594 1 76.25 26 ASP B C 1
ATOM 7715 O O . ASP B 1 26 ? 95.062 -26.812 -33.781 1 76.25 26 ASP B O 1
ATOM 7719 N N . LEU B 1 27 ? 95.438 -25.062 -32.375 1 73.62 27 LEU B N 1
ATOM 7720 C CA . LEU B 1 27 ? 95.75 -25.875 -31.219 1 73.62 27 LEU B CA 1
ATOM 7721 C C . LEU B 1 27 ? 94.5 -26.344 -30.484 1 73.62 27 LEU B C 1
ATOM 7723 O O . LEU B 1 27 ? 94.562 -27.281 -29.688 1 73.62 27 LEU B O 1
ATOM 7727 N N . VAL B 1 28 ? 93.125 -25.734 -30.781 1 75.25 28 VAL B N 1
ATOM 7728 C CA . VAL B 1 28 ? 91.938 -25.922 -30.031 1 75.25 28 VAL B CA 1
ATOM 7729 C C . VAL B 1 28 ? 91.562 -27.391 -30.016 1 75.25 28 VAL B C 1
ATOM 7731 O O . VAL B 1 28 ? 91.188 -27.938 -28.953 1 75.25 28 VAL B O 1
ATOM 7734 N N . PRO B 1 29 ? 91.75 -28.219 -31.078 1 77.19 29 PRO B N 1
ATOM 7735 C CA . PRO B 1 29 ? 91.375 -29.625 -30.984 1 77.19 29 PRO B CA 1
ATOM 7736 C C . PRO B 1 29 ? 92.312 -30.469 -30.125 1 77.19 29 PRO B C 1
ATOM 7738 O O . PRO B 1 29 ? 91.938 -31.562 -29.703 1 77.19 29 PRO B O 1
ATOM 7741 N N . PHE B 1 30 ? 93.562 -30.062 -29.688 1 76.88 30 PHE B N 1
ATOM 7742 C CA . PHE B 1 30 ? 94.562 -30.875 -28.984 1 76.88 30 PHE B CA 1
ATOM 7743 C C . PHE B 1 30 ? 94.75 -30.359 -27.578 1 76.88 30 PHE B C 1
ATOM 7745 O O . PHE B 1 30 ? 95.438 -31 -26.766 1 76.88 30 PHE B O 1
ATOM 7752 N N . GLU B 1 31 ? 94.312 -29.125 -27.297 1 70.56 31 GLU B N 1
ATOM 7753 C CA . GLU B 1 31 ? 94.562 -28.531 -25.984 1 70.56 31 GLU B CA 1
ATOM 7754 C C . GLU B 1 31 ? 93.625 -29.078 -24.938 1 70.56 31 GLU B C 1
ATOM 7756 O O . GLU B 1 31 ? 92.438 -29.266 -25.203 1 70.56 31 GLU B O 1
ATOM 7761 N N . PRO B 1 32 ? 94.125 -29.594 -23.688 1 73.75 32 PRO B N 1
ATOM 7762 C CA . PRO B 1 32 ? 93.25 -30.031 -22.609 1 73.75 32 PRO B CA 1
ATOM 7763 C C . PRO B 1 32 ? 92.25 -28.938 -22.172 1 73.75 32 PRO B C 1
ATOM 7765 O O . PRO B 1 32 ? 92.562 -27.75 -22.344 1 73.75 32 PRO B O 1
ATOM 7768 N N . PRO B 1 33 ? 91.062 -29.281 -21.672 1 71.56 33 PRO B N 1
ATOM 7769 C CA . PRO B 1 33 ? 90 -28.328 -21.375 1 71.56 33 PRO B CA 1
ATOM 7770 C C . PRO B 1 33 ? 90.438 -27.234 -20.406 1 71.56 33 PRO B C 1
ATOM 7772 O O . PRO B 1 33 ? 89.938 -26.094 -20.484 1 71.56 33 PRO B O 1
ATOM 7775 N N . GLN B 1 34 ? 91.438 -27.5 -19.609 1 70.5 34 GLN B N 1
ATOM 7776 C CA . GLN B 1 34 ? 91.875 -26.547 -18.594 1 70.5 34 GLN B CA 1
ATOM 7777 C C . GLN B 1 34 ? 92.5 -25.328 -19.219 1 70.5 34 GLN B C 1
ATOM 7779 O O . GLN B 1 34 ? 92.312 -24.203 -18.766 1 70.5 34 GLN B O 1
ATOM 7784 N N . TYR B 1 35 ? 93.25 -25.531 -20.281 1 69.19 35 TYR B N 1
ATOM 7785 C CA . TYR B 1 35 ? 94 -24.422 -20.906 1 69.19 35 TYR B CA 1
ATOM 7786 C C . TYR B 1 35 ? 93.062 -23.625 -21.812 1 69.19 35 TYR B C 1
ATOM 7788 O O . TYR B 1 35 ? 93.188 -22.406 -21.922 1 69.19 35 TYR B O 1
ATOM 7796 N N . LEU B 1 36 ? 92 -24.375 -22.391 1 73 36 LEU B N 1
ATOM 7797 C CA . LEU B 1 36 ? 91 -23.672 -23.219 1 73 36 LEU B CA 1
ATOM 7798 C C . LEU B 1 36 ? 90.188 -22.734 -22.359 1 73 36 LEU B C 1
ATOM 7800 O O . LEU B 1 36 ? 89.812 -21.625 -22.781 1 73 36 LEU B O 1
ATOM 7804 N N . LYS B 1 37 ? 89.938 -23.203 -21.109 1 71.69 37 LYS B N 1
ATOM 7805 C CA . LYS B 1 37 ? 89.188 -22.375 -20.188 1 71.69 37 LYS B CA 1
ATOM 7806 C C . LYS B 1 37 ? 90 -21.125 -19.797 1 71.69 37 LYS B C 1
ATOM 7808 O O . LYS B 1 37 ? 89.375 -20.031 -19.734 1 71.69 37 LYS B O 1
ATOM 7813 N N . VAL B 1 38 ? 91.312 -21.172 -19.625 1 69.44 38 VAL B N 1
ATOM 7814 C CA . VAL B 1 38 ? 92.188 -20.062 -19.266 1 69.44 38 VAL B CA 1
ATOM 7815 C C . VAL B 1 38 ? 92.25 -19.062 -20.438 1 69.44 38 VAL B C 1
ATOM 7817 O O . VAL B 1 38 ? 92.25 -17.859 -20.219 1 69.44 38 VAL B O 1
ATOM 7820 N N . HIS B 1 39 ? 92.25 -19.641 -21.703 1 69.06 39 HIS B N 1
ATOM 7821 C CA . HIS B 1 39 ? 92.375 -18.766 -22.875 1 69.06 39 HIS B CA 1
ATOM 7822 C C . HIS B 1 39 ? 91.062 -17.938 -23.062 1 69.06 39 HIS B C 1
ATOM 7824 O O . HIS B 1 39 ? 91.125 -16.797 -23.516 1 69.06 39 HIS B O 1
ATOM 7830 N N . ILE B 1 40 ? 89.875 -18.609 -22.656 1 71.69 40 ILE B N 1
ATOM 7831 C CA . ILE B 1 40 ? 88.625 -17.938 -22.828 1 71.69 40 ILE B CA 1
ATOM 7832 C C . ILE B 1 40 ? 88.438 -16.891 -21.734 1 71.69 40 ILE B C 1
ATOM 7834 O O . ILE B 1 40 ? 87.938 -15.789 -21.984 1 71.69 40 ILE B O 1
ATOM 7838 N N . LEU B 1 41 ? 89 -17.25 -20.516 1 69.25 41 LEU B N 1
ATOM 7839 C CA . LEU B 1 41 ? 88.812 -16.391 -19.344 1 69.25 41 LEU B CA 1
ATOM 7840 C C . LEU B 1 41 ? 89.812 -15.25 -19.344 1 69.25 41 LEU B C 1
ATOM 7842 O O . LEU B 1 41 ? 89.562 -14.164 -18.844 1 69.25 41 LEU B O 1
ATOM 7846 N N . HIS B 1 42 ? 91.125 -15.523 -19.844 1 65.62 42 HIS B N 1
ATOM 7847 C CA . HIS B 1 42 ? 92.188 -14.531 -19.953 1 65.62 42 HIS B CA 1
ATOM 7848 C C . HIS B 1 42 ? 92.688 -14.43 -21.375 1 65.62 42 HIS B C 1
ATOM 7850 O O . HIS B 1 42 ? 93.75 -14.906 -21.672 1 65.62 42 HIS B O 1
ATOM 7856 N N . PRO B 1 43 ? 91.75 -13.875 -22.328 1 68.12 43 PRO B N 1
ATOM 7857 C CA . PRO B 1 43 ? 92.125 -13.812 -23.75 1 68.12 43 PRO B CA 1
ATOM 7858 C C . PRO B 1 43 ? 93.312 -12.852 -23.984 1 68.12 43 PRO B C 1
ATOM 7860 O O . PRO B 1 43 ? 93.562 -11.945 -23.188 1 68.12 43 PRO B O 1
ATOM 7863 N N . PRO B 1 44 ? 94.125 -13.047 -24.859 1 66.62 44 PRO B N 1
ATOM 7864 C CA . PRO B 1 44 ? 95.25 -12.102 -25.188 1 66.62 44 PRO B CA 1
ATOM 7865 C C . PRO B 1 44 ? 94.688 -10.734 -25.594 1 66.62 44 PRO B C 1
ATOM 7867 O O . PRO B 1 44 ? 93.562 -10.633 -26.125 1 66.62 44 PRO B O 1
ATOM 7870 N N . PHE B 1 45 ? 95.312 -9.625 -25.078 1 65.12 45 PHE B N 1
ATOM 7871 C CA . PHE B 1 45 ? 94.875 -8.281 -25.469 1 65.12 45 PHE B CA 1
ATOM 7872 C C . PHE B 1 45 ? 95 -8.117 -26.984 1 65.12 45 PHE B C 1
ATOM 7874 O O . PHE B 1 45 ? 96 -8.406 -27.609 1 65.12 45 PHE B O 1
ATOM 7881 N N . VAL B 1 46 ? 93.875 -7.961 -27.766 1 71.12 46 VAL B N 1
ATOM 7882 C CA . VAL B 1 46 ? 93.75 -7.711 -29.188 1 71.12 46 VAL B CA 1
ATOM 7883 C C . VAL B 1 46 ? 93.188 -6.305 -29.438 1 71.12 46 VAL B C 1
ATOM 7885 O O . VAL B 1 46 ? 92.25 -5.895 -28.797 1 71.12 46 VAL B O 1
ATOM 7888 N N . PRO B 1 47 ? 93.938 -5.391 -30.141 1 67.5 47 PRO B N 1
ATOM 7889 C CA . PRO B 1 47 ? 93.375 -4.07 -30.469 1 67.5 47 PRO B CA 1
ATOM 7890 C C . PRO B 1 47 ? 91.938 -4.141 -31.016 1 67.5 47 PRO B C 1
ATOM 7892 O O . PRO B 1 47 ? 91.562 -5.145 -31.609 1 67.5 47 PRO B O 1
ATOM 7895 N N . PRO B 1 48 ? 90.938 -3.17 -30.594 1 68.19 48 PRO B N 1
ATOM 7896 C CA . PRO B 1 48 ? 89.5 -3.162 -30.922 1 68.19 48 PRO B CA 1
ATOM 7897 C C . PRO B 1 48 ? 89.25 -3.469 -32.406 1 68.19 48 PRO B C 1
ATOM 7899 O O . PRO B 1 48 ? 88.25 -4.078 -32.75 1 68.19 48 PRO B O 1
ATOM 7902 N N . LYS B 1 49 ? 90.188 -3.111 -33.281 1 71.56 49 LYS B N 1
ATOM 7903 C CA . LYS B 1 49 ? 90 -3.26 -34.719 1 71.56 49 LYS B CA 1
ATOM 7904 C C . LYS B 1 49 ? 90 -4.73 -35.125 1 71.56 49 LYS B C 1
ATOM 7906 O O . LYS B 1 49 ? 89.375 -5.102 -36.125 1 71.56 49 LYS B O 1
ATOM 7911 N N . HIS B 1 50 ? 90.625 -5.621 -34.281 1 67.44 50 HIS B N 1
ATOM 7912 C CA . HIS B 1 50 ? 90.812 -7.02 -34.688 1 67.44 50 HIS B CA 1
ATOM 7913 C C . HIS B 1 50 ? 90.062 -7.938 -33.688 1 67.44 50 HIS B C 1
ATOM 7915 O O . HIS B 1 50 ? 90.375 -9.133 -33.625 1 67.44 50 HIS B O 1
ATOM 7921 N N . ARG B 1 51 ? 89.062 -7.414 -32.906 1 71.5 51 ARG B N 1
ATOM 7922 C CA . ARG B 1 51 ? 88.312 -8.117 -31.859 1 71.5 51 ARG B CA 1
ATOM 7923 C C . ARG B 1 51 ? 87.5 -9.25 -32.469 1 71.5 51 ARG B C 1
ATOM 7925 O O . ARG B 1 51 ? 87.25 -10.258 -31.797 1 71.5 51 ARG B O 1
ATOM 7932 N N . SER B 1 52 ? 87.188 -9.023 -33.75 1 75.56 52 SER B N 1
ATOM 7933 C CA . SER B 1 52 ? 86.375 -10.047 -34.406 1 75.56 52 SER B CA 1
ATOM 7934 C C . SER B 1 52 ? 87.125 -11.359 -34.531 1 75.56 52 SER B C 1
ATOM 7936 O O . SER B 1 52 ? 86.562 -12.438 -34.406 1 75.56 52 SER B O 1
ATOM 7938 N N . LEU B 1 53 ? 88.438 -11.297 -34.688 1 74.81 53 LEU B N 1
ATOM 7939 C CA . LEU B 1 53 ? 89.312 -12.5 -34.812 1 74.81 53 LEU B CA 1
ATOM 7940 C C . LEU B 1 53 ? 89.375 -13.227 -33.469 1 74.81 53 LEU B C 1
ATOM 7942 O O . LEU B 1 53 ? 89.375 -14.453 -33.406 1 74.81 53 LEU B O 1
ATOM 7946 N N . LEU B 1 54 ? 89.438 -12.477 -32.281 1 72.81 54 LEU B N 1
ATOM 7947 C CA . LEU B 1 54 ? 89.438 -13.055 -30.953 1 72.81 54 LEU B CA 1
ATOM 7948 C C . LEU B 1 54 ? 88.125 -13.75 -30.656 1 72.81 54 LEU B C 1
ATOM 7950 O O . LEU B 1 54 ? 88.125 -14.844 -30.094 1 72.81 54 LEU B O 1
ATOM 7954 N N . MET B 1 55 ? 87 -13.102 -31.156 1 76.75 55 MET B N 1
ATOM 7955 C CA . MET B 1 55 ? 85.688 -13.664 -30.906 1 76.75 55 MET B CA 1
ATOM 7956 C C . MET B 1 55 ? 85.5 -14.984 -31.641 1 76.75 55 MET B C 1
ATOM 7958 O O . MET B 1 55 ? 84.812 -15.898 -31.141 1 76.75 55 MET B O 1
ATOM 7962 N N . GLU B 1 56 ? 86.125 -15.039 -32.812 1 78.25 56 GLU B N 1
ATOM 7963 C CA . GLU B 1 56 ? 86.062 -16.297 -33.562 1 78.25 56 GLU B CA 1
ATOM 7964 C C . GLU B 1 56 ? 86.812 -17.406 -32.844 1 78.25 56 GLU B C 1
ATOM 7966 O O . GLU B 1 56 ? 86.375 -18.547 -32.781 1 78.25 56 GLU B O 1
ATOM 7971 N N . TYR B 1 57 ? 88.062 -17.031 -32.219 1 74.81 57 TYR B N 1
ATOM 7972 C CA . TYR B 1 57 ? 88.812 -18.016 -31.422 1 74.81 57 TYR B CA 1
ATOM 7973 C C . TYR B 1 57 ? 88 -18.422 -30.188 1 74.81 57 TYR B C 1
ATOM 7975 O O . TYR B 1 57 ? 87.875 -19.609 -29.859 1 74.81 57 TYR B O 1
ATOM 7983 N N . VAL B 1 58 ? 87.312 -17.438 -29.469 1 75.12 58 VAL B N 1
ATOM 7984 C CA . VAL B 1 58 ? 86.562 -17.703 -28.25 1 75.12 58 VAL B CA 1
ATOM 7985 C C . VAL B 1 58 ? 85.375 -18.625 -28.562 1 75.12 58 VAL B C 1
ATOM 7987 O O . VAL B 1 58 ? 85.125 -19.578 -27.812 1 75.12 58 VAL B O 1
ATOM 7990 N N . THR B 1 59 ? 84.75 -18.344 -29.766 1 78.38 59 THR B N 1
ATOM 7991 C CA . THR B 1 59 ? 83.688 -19.203 -30.172 1 78.38 59 THR B CA 1
ATOM 7992 C C . THR B 1 59 ? 84.125 -20.609 -30.469 1 78.38 59 THR B C 1
ATOM 7994 O O . THR B 1 59 ? 83.5 -21.594 -30.109 1 78.38 59 THR B O 1
ATOM 7997 N N . LEU B 1 60 ? 85.312 -20.719 -31.031 1 79.12 60 LEU B N 1
ATOM 7998 C CA . LEU B 1 60 ? 85.875 -22.031 -31.344 1 79.12 60 LEU B CA 1
ATOM 7999 C C . LEU B 1 60 ? 86.25 -22.766 -30.078 1 79.12 60 LEU B C 1
ATOM 8001 O O . LEU B 1 60 ? 86.062 -23.969 -29.938 1 79.12 60 LEU B O 1
ATOM 8005 N N . ALA B 1 61 ? 86.938 -22.031 -29.109 1 76 61 ALA B N 1
ATOM 8006 C CA . ALA B 1 61 ? 87.375 -22.641 -27.844 1 76 61 ALA B CA 1
ATOM 8007 C C . ALA B 1 61 ? 86.125 -23.047 -27.016 1 76 61 ALA B C 1
ATOM 8009 O O . ALA B 1 61 ? 86.125 -24.125 -26.406 1 76 61 ALA B O 1
ATOM 8010 N N . LYS B 1 62 ? 85 -22.234 -27.047 1 75.19 62 LYS B N 1
ATOM 8011 C CA . LYS B 1 62 ? 83.75 -22.547 -26.328 1 75.19 62 LYS B CA 1
ATOM 8012 C C . LYS B 1 62 ? 83.062 -23.781 -26.922 1 75.19 62 LYS B C 1
ATOM 8014 O O . LYS B 1 62 ? 82.562 -24.625 -26.188 1 75.19 62 LYS B O 1
ATOM 8019 N N . THR B 1 63 ? 83.062 -23.844 -28.234 1 78.5 63 THR B N 1
ATOM 8020 C CA . THR B 1 63 ? 82.438 -25 -28.891 1 78.5 63 THR B CA 1
ATOM 8021 C C . THR B 1 63 ? 83.25 -26.266 -28.562 1 78.5 63 THR B C 1
ATOM 8023 O O . THR B 1 63 ? 82.688 -27.328 -28.328 1 78.5 63 THR B O 1
ATOM 8026 N N . ARG B 1 64 ? 84.688 -26.125 -28.422 1 78.19 64 ARG B N 1
ATOM 8027 C CA . ARG B 1 64 ? 85.438 -27.297 -28.062 1 78.19 64 ARG B CA 1
ATOM 8028 C C . ARG B 1 64 ? 85.25 -27.688 -26.609 1 78.19 64 ARG B C 1
ATOM 8030 O O . ARG B 1 64 ? 85.125 -28.875 -26.281 1 78.19 64 ARG B O 1
ATOM 8037 N N . LEU B 1 65 ? 85.062 -26.703 -25.75 1 74.19 65 LEU B N 1
ATOM 8038 C CA . LEU B 1 65 ? 84.75 -27 -24.359 1 74.19 65 LEU B CA 1
ATOM 8039 C C . LEU B 1 65 ? 83.375 -27.625 -24.203 1 74.19 65 LEU B C 1
ATOM 8041 O O . LEU B 1 65 ? 83.188 -28.531 -23.375 1 74.19 65 LEU B O 1
ATOM 8045 N N . ALA B 1 66 ? 82.375 -27.172 -25.062 1 74.62 66 ALA B N 1
ATOM 8046 C CA . ALA B 1 66 ? 81.062 -27.781 -25.078 1 74.62 66 ALA B CA 1
ATOM 8047 C C . ALA B 1 66 ? 81.125 -29.219 -25.578 1 74.62 66 ALA B C 1
ATOM 8049 O O . ALA B 1 66 ? 80.438 -30.094 -25.047 1 74.62 66 ALA B O 1
ATOM 8050 N N . ASP B 1 67 ? 82 -29.516 -26.469 1 75.94 67 ASP B N 1
ATOM 8051 C CA . ASP B 1 67 ? 82.188 -30.875 -26.984 1 75.94 67 ASP B CA 1
ATOM 8052 C C . ASP B 1 67 ? 82.812 -31.797 -25.938 1 75.94 67 ASP B C 1
ATOM 8054 O O . ASP B 1 67 ? 82.5 -33 -25.891 1 75.94 67 ASP B O 1
ATOM 8058 N N . LEU B 1 68 ? 83.75 -31.203 -25.078 1 73.69 68 LEU B N 1
ATOM 8059 C CA . LEU B 1 68 ? 84.375 -32 -24.047 1 73.69 68 LEU B CA 1
ATOM 8060 C C . LEU B 1 68 ? 83.562 -32 -22.75 1 73.69 68 LEU B C 1
ATOM 8062 O O . LEU B 1 68 ? 84 -32.562 -21.75 1 73.69 68 LEU B O 1
ATOM 8066 N N . GLN B 1 69 ? 82.25 -31.516 -22.75 1 67.06 69 GLN B N 1
ATOM 8067 C CA . GLN B 1 69 ? 81.25 -31.406 -21.688 1 67.06 69 GLN B CA 1
ATOM 8068 C C . GLN B 1 69 ? 81.875 -30.719 -20.469 1 67.06 69 GLN B C 1
ATOM 8070 O O . GLN B 1 69 ? 81.562 -31.078 -19.328 1 67.06 69 GLN B O 1
ATOM 8075 N N . GLU B 1 70 ? 82.938 -29.859 -20.719 1 67.38 70 GLU B N 1
ATOM 8076 C CA . GLU B 1 70 ? 83.5 -29.078 -19.625 1 67.38 70 GLU B CA 1
ATOM 8077 C C . GLU B 1 70 ? 83.062 -27.625 -19.688 1 67.38 70 GLU B C 1
ATOM 8079 O O . GLU B 1 70 ? 83.125 -26.984 -20.75 1 67.38 70 GLU B O 1
ATOM 8084 N N . SER B 1 71 ? 82.125 -27.141 -18.75 1 62.38 71 SER B N 1
ATOM 8085 C CA . SER B 1 71 ? 81.562 -25.797 -18.797 1 62.38 71 SER B CA 1
ATOM 8086 C C . SER B 1 71 ? 82.562 -24.75 -18.297 1 62.38 71 SER B C 1
ATOM 8088 O O . SER B 1 71 ? 83.25 -24.969 -17.297 1 62.38 71 SER B O 1
ATOM 8090 N N . VAL B 1 72 ? 83 -23.859 -19.062 1 61.38 72 VAL B N 1
ATOM 8091 C CA . VAL B 1 72 ? 83.875 -22.75 -18.703 1 61.38 72 VAL B CA 1
ATOM 8092 C C . VAL B 1 72 ? 83.312 -22.047 -17.469 1 61.38 72 VAL B C 1
ATOM 8094 O O . VAL B 1 72 ? 84.062 -21.469 -16.672 1 61.38 72 VAL B O 1
ATOM 8097 N N . GLU B 1 73 ? 82 -22.141 -17.266 1 61 73 GLU B N 1
ATOM 8098 C CA . GLU B 1 73 ? 81.25 -21.391 -16.266 1 61 73 GLU B CA 1
ATOM 8099 C C . GLU B 1 73 ? 81.5 -21.953 -14.867 1 61 73 GLU B C 1
ATOM 8101 O O . GLU B 1 73 ? 81.25 -21.281 -13.867 1 61 73 GLU B O 1
ATOM 8106 N N . ASP B 1 74 ? 82.188 -23.125 -14.781 1 63.38 74 ASP B N 1
ATOM 8107 C CA . ASP B 1 74 ? 82.312 -23.812 -13.5 1 63.38 74 ASP B CA 1
ATOM 8108 C C . ASP B 1 74 ? 83.625 -23.453 -12.805 1 63.38 74 ASP B C 1
ATOM 8110 O O . ASP B 1 74 ? 84 -24.062 -11.797 1 63.38 74 ASP B O 1
ATOM 8114 N N . MET B 1 75 ? 84.5 -22.578 -13.328 1 64.62 75 MET B N 1
ATOM 8115 C CA . MET B 1 75 ? 85.75 -22.188 -12.656 1 64.62 75 MET B CA 1
ATOM 8116 C C . MET B 1 75 ? 85.5 -20.984 -11.75 1 64.62 75 MET B C 1
ATOM 8118 O O . MET B 1 75 ? 84.688 -20.109 -12.062 1 64.62 75 MET B O 1
ATOM 8122 N N . GLY B 1 76 ? 86.125 -20.906 -10.5 1 69.31 76 GLY B N 1
ATOM 8123 C CA . GLY B 1 76 ? 86.062 -19.812 -9.555 1 69.31 76 GLY B CA 1
ATOM 8124 C C . GLY B 1 76 ? 86.688 -18.531 -10.078 1 69.31 76 GLY B C 1
ATOM 8125 O O . GLY B 1 76 ? 87.438 -18.562 -11.062 1 69.31 76 GLY B O 1
ATOM 8126 N N . LEU B 1 77 ? 86.375 -17.312 -9.578 1 73.62 77 LEU B N 1
ATOM 8127 C CA . LEU B 1 77 ? 86.812 -16 -10.031 1 73.62 77 LEU B CA 1
ATOM 8128 C C . LEU B 1 77 ? 88.312 -15.844 -9.812 1 73.62 77 LEU B C 1
ATOM 8130 O O . LEU B 1 77 ? 89 -15.203 -10.617 1 73.62 77 LEU B O 1
ATOM 8134 N N . TYR B 1 78 ? 88.812 -16.406 -8.594 1 72.56 78 TYR B N 1
ATOM 8135 C CA . TYR B 1 78 ? 90.25 -16.219 -8.211 1 72.56 78 TYR B CA 1
ATOM 8136 C C . TYR B 1 78 ? 91 -17.531 -8.281 1 72.56 78 TYR B C 1
ATOM 8138 O O . TYR B 1 78 ? 92.062 -17.656 -7.719 1 72.56 78 TYR B O 1
ATOM 8146 N N . GLU B 1 79 ? 90.312 -18.547 -8.75 1 62.34 79 GLU B N 1
ATOM 8147 C CA . GLU B 1 79 ? 90.938 -19.875 -8.758 1 62.34 79 GLU B CA 1
ATOM 8148 C C . GLU B 1 79 ? 92.188 -19.875 -9.578 1 62.34 79 GLU B C 1
ATOM 8150 O O . GLU B 1 79 ? 92.25 -19.344 -10.68 1 62.34 79 GLU B O 1
ATOM 8155 N N . ASP B 1 80 ? 93.25 -19.938 -8.703 1 50.56 80 ASP B N 1
ATOM 8156 C CA . ASP B 1 80 ? 94.5 -20.344 -9.344 1 50.56 80 ASP B CA 1
ATOM 8157 C C . ASP B 1 80 ? 94.375 -21.688 -10.039 1 50.56 80 ASP B C 1
ATOM 8159 O O . ASP B 1 80 ? 93.75 -22.625 -9.484 1 50.56 80 ASP B O 1
ATOM 8163 N N . VAL B 1 81 ? 94.188 -21.781 -11.297 1 47.22 81 VAL B N 1
ATOM 8164 C CA . VAL B 1 81 ? 94 -22.906 -12.219 1 47.22 81 VAL B CA 1
ATOM 8165 C C . VAL B 1 81 ? 94.688 -24.141 -11.648 1 47.22 81 VAL B C 1
ATOM 8167 O O . VAL B 1 81 ? 94.5 -25.25 -12.156 1 47.22 81 VAL B O 1
ATOM 8170 N N . SER B 1 82 ? 95.688 -24.062 -10.727 1 44.84 82 SER B N 1
ATOM 8171 C CA . SER B 1 82 ? 96.375 -25.312 -10.43 1 44.84 82 SER B CA 1
ATOM 8172 C C . SER B 1 82 ? 95.562 -26.203 -9.516 1 44.84 82 SER B C 1
ATOM 8174 O O . SER B 1 82 ? 95.938 -27.344 -9.234 1 44.84 82 SER B O 1
ATOM 8176 N N . ALA B 1 83 ? 94.75 -25.75 -8.375 1 45.78 83 ALA B N 1
ATOM 8177 C CA . ALA B 1 83 ? 94.312 -26.688 -7.336 1 45.78 83 ALA B CA 1
ATOM 8178 C C . ALA B 1 83 ? 93.062 -27.422 -7.754 1 45.78 83 ALA B C 1
ATOM 8180 O O . ALA B 1 83 ? 92.062 -26.797 -8.078 1 45.78 83 ALA B O 1
ATOM 8181 N N . ALA B 1 84 ? 93 -28.672 -8.141 1 46.19 84 ALA B N 1
ATOM 8182 C CA . ALA B 1 84 ? 92.062 -29.656 -8.633 1 46.19 84 ALA B CA 1
ATOM 8183 C C . ALA B 1 84 ? 90.688 -29.5 -7.926 1 46.19 84 ALA B C 1
ATOM 8185 O O . ALA B 1 84 ? 89.625 -29.594 -8.562 1 46.19 84 ALA B O 1
ATOM 8186 N N . GLY B 1 85 ? 90.5 -30.109 -6.688 1 46.53 85 GLY B N 1
ATOM 8187 C CA . GLY B 1 85 ? 89.438 -30.891 -6.027 1 46.53 85 GLY B CA 1
ATOM 8188 C C . GLY B 1 85 ? 88.312 -30.047 -5.508 1 46.53 85 GLY B C 1
ATOM 8189 O O . GLY B 1 85 ? 87.5 -30.547 -4.754 1 46.53 85 GLY B O 1
ATOM 8190 N N . ALA B 1 86 ? 88.438 -28.828 -5.227 1 49.47 86 ALA B N 1
ATOM 8191 C CA . ALA B 1 86 ? 87.438 -28.297 -4.332 1 49.47 86 ALA B CA 1
ATOM 8192 C C . ALA B 1 86 ? 86.062 -28.203 -5.039 1 49.47 86 ALA B C 1
ATOM 8194 O O . ALA B 1 86 ? 86 -27.938 -6.246 1 49.47 86 ALA B O 1
ATOM 8195 N N . SER B 1 87 ? 85 -28.938 -4.461 1 57.31 87 SER B N 1
ATOM 8196 C CA . SER B 1 87 ? 83.562 -28.906 -4.941 1 57.31 87 SER B CA 1
ATOM 8197 C C . SER B 1 87 ? 83.188 -27.5 -5.363 1 57.31 87 SER B C 1
ATOM 8199 O O . SER B 1 87 ? 83.75 -26.516 -4.871 1 57.31 87 SER B O 1
ATOM 8201 N N . LEU B 1 88 ? 82.562 -27.375 -6.535 1 59.94 88 LEU B N 1
ATOM 8202 C CA . LEU B 1 88 ? 82.062 -26.156 -7.148 1 59.94 88 LEU B CA 1
ATOM 8203 C C . LEU B 1 88 ? 81.5 -25.203 -6.098 1 59.94 88 LEU B C 1
ATOM 8205 O O . LEU B 1 88 ? 81.688 -23.984 -6.18 1 59.94 88 LEU B O 1
ATOM 8209 N N . GLN B 1 89 ? 80.812 -25.703 -5.164 1 63.16 89 GLN B N 1
ATOM 8210 C CA . GLN B 1 89 ? 80.125 -24.906 -4.121 1 63.16 89 GLN B CA 1
ATOM 8211 C C . GLN B 1 89 ? 81.188 -24.328 -3.168 1 63.16 89 GLN B C 1
ATOM 8213 O O . GLN B 1 89 ? 81.062 -23.172 -2.729 1 63.16 89 GLN B O 1
ATOM 8218 N N . SER B 1 90 ? 82.188 -25.094 -2.902 1 73.31 90 SER B N 1
ATOM 8219 C CA . SER B 1 90 ? 83.25 -24.625 -2.021 1 73.31 90 SER B CA 1
ATOM 8220 C C . SER B 1 90 ? 84.125 -23.547 -2.691 1 73.31 90 SER B C 1
ATOM 8222 O O . SER B 1 90 ? 84.625 -22.641 -2.025 1 73.31 90 SER B O 1
ATOM 8224 N N . GLN B 1 91 ? 84.188 -23.609 -4.023 1 74.5 91 GLN B N 1
ATOM 8225 C CA . GLN B 1 91 ? 85 -22.625 -4.762 1 74.5 91 GLN B CA 1
ATOM 8226 C C . GLN B 1 91 ? 84.312 -21.25 -4.738 1 74.5 91 GLN B C 1
ATOM 8228 O O . GLN B 1 91 ? 84.938 -20.234 -4.586 1 74.5 91 GLN B O 1
ATOM 8233 N N . ALA B 1 92 ? 82.938 -21.266 -4.887 1 79.12 92 ALA B N 1
ATOM 8234 C CA . ALA B 1 92 ? 82.25 -20 -4.84 1 79.12 92 ALA B CA 1
ATOM 8235 C C . ALA B 1 92 ? 82.438 -19.328 -3.484 1 79.12 92 ALA B C 1
ATOM 8237 O O . ALA B 1 92 ? 82.562 -18.109 -3.412 1 79.12 92 ALA B O 1
ATOM 8238 N N . ALA B 1 93 ? 82.5 -20.125 -2.447 1 80.75 93 ALA B N 1
ATOM 8239 C CA . ALA B 1 93 ? 82.688 -19.594 -1.104 1 80.75 93 ALA B CA 1
ATOM 8240 C C . ALA B 1 93 ? 84.062 -19 -0.946 1 80.75 93 ALA B C 1
ATOM 8242 O O . ALA B 1 93 ? 84.25 -17.953 -0.302 1 80.75 93 ALA B O 1
ATOM 8243 N N . GLN B 1 94 ? 85 -19.562 -1.583 1 81.81 94 GLN B N 1
ATOM 8244 C CA . GLN B 1 94 ? 86.375 -19.062 -1.53 1 81.81 94 GLN B CA 1
ATOM 8245 C C . GLN B 1 94 ? 86.562 -17.781 -2.354 1 81.81 94 GLN B C 1
ATOM 8247 O O . GLN B 1 94 ? 87.25 -16.859 -1.946 1 81.81 94 GLN B O 1
ATOM 8252 N N . ASP B 1 95 ? 85.812 -17.75 -3.502 1 80.12 95 ASP B N 1
ATOM 8253 C CA . ASP B 1 95 ? 85.812 -16.547 -4.324 1 80.12 95 ASP B CA 1
ATOM 8254 C C . ASP B 1 95 ? 85.25 -15.367 -3.574 1 80.12 95 ASP B C 1
ATOM 8256 O O . ASP B 1 95 ? 85.75 -14.25 -3.637 1 80.12 95 ASP B O 1
ATOM 8260 N N . VAL B 1 96 ? 84.125 -15.695 -2.811 1 84.69 96 VAL B N 1
ATOM 8261 C CA . VAL B 1 96 ? 83.5 -14.641 -2.051 1 84.69 96 VAL B CA 1
ATOM 8262 C C . VAL B 1 96 ? 84.375 -14.156 -0.935 1 84.69 96 VAL B C 1
ATOM 8264 O O . VAL B 1 96 ? 84.562 -12.945 -0.724 1 84.69 96 VAL B O 1
ATOM 8267 N N . GLU B 1 97 ? 85.062 -15.008 -0.233 1 83.75 97 GLU B N 1
ATOM 8268 C CA . GLU B 1 97 ? 85.938 -14.648 0.858 1 83.75 97 GLU B CA 1
ATOM 8269 C C . GLU B 1 97 ? 87.125 -13.789 0.354 1 83.75 97 GLU B C 1
ATOM 8271 O O . GLU B 1 97 ? 87.5 -12.797 0.985 1 83.75 97 GLU B O 1
ATOM 8276 N N . LYS B 1 98 ? 87.625 -14.164 -0.789 1 82.38 98 LYS B N 1
ATOM 8277 C CA . LYS B 1 98 ? 88.75 -13.406 -1.358 1 82.38 98 LYS B CA 1
ATOM 8278 C C . LYS B 1 98 ? 88.312 -12.047 -1.87 1 82.38 98 LYS B C 1
ATOM 8280 O O . LYS B 1 98 ? 89 -11.039 -1.699 1 82.38 98 LYS B O 1
ATOM 8285 N N . ALA B 1 99 ? 87 -12 -2.49 1 85.94 99 ALA B N 1
ATOM 8286 C CA . ALA B 1 99 ? 86.5 -10.734 -2.967 1 85.94 99 ALA B CA 1
ATOM 8287 C C . ALA B 1 99 ? 86.188 -9.781 -1.808 1 85.94 99 ALA B C 1
ATOM 8289 O O . ALA B 1 99 ? 86.5 -8.586 -1.903 1 85.94 99 ALA B O 1
ATOM 8290 N N . VAL B 1 100 ? 85.75 -10.297 -0.651 1 85.19 100 VAL B N 1
ATOM 8291 C CA . VAL B 1 100 ? 85.438 -9.477 0.52 1 85.19 100 VAL B CA 1
ATOM 8292 C C . VAL B 1 100 ? 86.75 -8.977 1.143 1 85.19 100 VAL B C 1
ATOM 8294 O O . VAL B 1 100 ? 86.875 -7.812 1.543 1 85.19 100 VAL B O 1
ATOM 8297 N N . CYS B 1 101 ? 87.812 -9.758 1.127 1 83.12 101 CYS B N 1
ATOM 8298 C CA . CYS B 1 101 ? 89.125 -9.359 1.656 1 83.12 101 CYS B CA 1
ATOM 8299 C C . CYS B 1 101 ? 89.75 -8.266 0.795 1 83.12 101 CYS B C 1
ATOM 8301 O O . CYS B 1 101 ? 90.312 -7.309 1.317 1 83.12 101 CYS B O 1
ATOM 8303 N N . LEU B 1 102 ? 89.562 -8.398 -0.5 1 81.62 102 LEU B N 1
ATOM 8304 C CA . LEU B 1 102 ? 90.125 -7.402 -1.403 1 81.62 102 LEU B CA 1
ATOM 8305 C C . LEU B 1 102 ? 89.375 -6.09 -1.304 1 81.62 102 LEU B C 1
ATOM 8307 O O . LEU B 1 102 ? 89.938 -5.012 -1.35 1 81.62 102 LEU B O 1
ATOM 8311 N N . PHE B 1 103 ? 88.062 -6.203 -1.017 1 82.94 103 PHE B N 1
ATOM 8312 C CA . PHE B 1 103 ? 87.188 -5.016 -0.832 1 82.94 103 PHE B CA 1
ATOM 8313 C C . PHE B 1 103 ? 87.562 -4.316 0.478 1 82.94 103 PHE B C 1
ATOM 8315 O O . PHE B 1 103 ? 87.625 -3.084 0.538 1 82.94 103 PHE B O 1
ATOM 8322 N N . GLU B 1 104 ? 87.75 -5.035 1.479 1 80.31 104 GLU B N 1
ATOM 8323 C CA . GLU B 1 104 ? 88.125 -4.473 2.779 1 80.31 104 GLU B CA 1
ATOM 8324 C C . GLU B 1 104 ? 89.438 -3.672 2.701 1 80.31 104 GLU B C 1
ATOM 8326 O O . GLU B 1 104 ? 89.562 -2.637 3.357 1 80.31 104 GLU B O 1
ATOM 8331 N N . SER B 1 105 ? 90.312 -4.09 1.79 1 80.5 105 SER B N 1
ATOM 8332 C CA . SER B 1 105 ? 91.625 -3.42 1.662 1 80.5 105 SER B CA 1
ATOM 8333 C C . SER B 1 105 ? 91.5 -2.225 0.72 1 80.5 105 SER B C 1
ATOM 8335 O O . SER B 1 105 ? 92.125 -1.192 0.958 1 80.5 105 SER B O 1
ATOM 8337 N N . SER B 1 106 ? 90.688 -2.26 -0.385 1 79.06 106 SER B N 1
ATOM 8338 C CA . SER B 1 106 ? 90.688 -1.204 -1.392 1 79.06 106 SER B CA 1
ATOM 8339 C C . SER B 1 106 ? 89.438 -0.355 -1.309 1 79.06 106 SER B C 1
ATOM 8341 O O . SER B 1 106 ? 89.375 0.745 -1.862 1 79.06 106 SER B O 1
ATOM 8343 N N . SER B 1 107 ? 88.375 -0.637 -0.527 1 78.62 107 SER B N 1
ATOM 8344 C CA . SER B 1 107 ? 87.062 -0.046 -0.391 1 78.62 107 SER B CA 1
ATOM 8345 C C . SER B 1 107 ? 86.375 0.16 -1.753 1 78.62 107 SER B C 1
ATOM 8347 O O . SER B 1 107 ? 85.5 0.995 -1.896 1 78.62 107 SER B O 1
ATOM 8349 N N . ARG B 1 108 ? 86.938 -0.495 -2.779 1 82 108 ARG B N 1
ATOM 8350 C CA . ARG B 1 108 ? 86.375 -0.497 -4.113 1 82 108 ARG B CA 1
ATOM 8351 C C . ARG B 1 108 ? 86.062 -1.916 -4.566 1 82 108 ARG B C 1
ATOM 8353 O O . ARG B 1 108 ? 86.688 -2.871 -4.168 1 82 108 ARG B O 1
ATOM 8360 N N . ILE B 1 109 ? 84.938 -2.148 -5.344 1 83 109 ILE B N 1
ATOM 8361 C CA . ILE B 1 109 ? 84.562 -3.459 -5.867 1 83 109 ILE B CA 1
ATOM 8362 C C . ILE B 1 109 ? 85.688 -4.004 -6.738 1 83 109 ILE B C 1
ATOM 8364 O O . ILE B 1 109 ? 86.188 -3.334 -7.676 1 83 109 ILE B O 1
ATOM 8368 N N . PRO B 1 110 ? 86.25 -5.117 -6.367 1 83.31 110 PRO B N 1
ATOM 8369 C CA . PRO B 1 110 ? 87.312 -5.68 -7.172 1 83.31 110 PRO B CA 1
ATOM 8370 C C . PRO B 1 110 ? 86.938 -5.812 -8.648 1 83.31 110 PRO B C 1
ATOM 8372 O O . PRO B 1 110 ? 85.875 -6.207 -8.977 1 83.31 110 PRO B O 1
ATOM 8375 N N . ALA B 1 111 ? 87.812 -5.32 -9.539 1 79.69 111 ALA B N 1
ATOM 8376 C CA . ALA B 1 111 ? 87.625 -5.309 -10.992 1 79.69 111 ALA B CA 1
ATOM 8377 C C . ALA B 1 111 ? 87.25 -6.695 -11.5 1 79.69 111 ALA B C 1
ATOM 8379 O O . ALA B 1 111 ? 86.438 -6.82 -12.43 1 79.69 111 ALA B O 1
ATOM 8380 N N . THR B 1 112 ? 87.75 -7.762 -10.758 1 78.44 112 THR B N 1
ATOM 8381 C CA . THR B 1 112 ? 87.438 -9.133 -11.164 1 78.44 112 THR B CA 1
ATOM 8382 C C . THR B 1 112 ? 86 -9.477 -10.953 1 78.44 112 THR B C 1
ATOM 8384 O O . THR B 1 112 ? 85.375 -10.188 -11.758 1 78.44 112 THR B O 1
ATOM 8387 N N . VAL B 1 113 ? 85.438 -8.875 -9.844 1 81.25 113 VAL B N 1
ATOM 8388 C CA . VAL B 1 113 ? 84 -9.133 -9.57 1 81.25 113 VAL B CA 1
ATOM 8389 C C . VAL B 1 113 ? 83.125 -8.328 -10.523 1 81.25 113 VAL B C 1
ATOM 8391 O O . VAL B 1 113 ? 82.125 -8.844 -11.062 1 81.25 113 VAL B O 1
ATOM 8394 N N . MET B 1 114 ? 83.5 -7.105 -10.852 1 78.25 114 MET B N 1
ATOM 8395 C CA . MET B 1 114 ? 82.812 -6.277 -11.805 1 78.25 114 MET B CA 1
ATOM 8396 C C . MET B 1 114 ? 82.812 -6.898 -13.195 1 78.25 114 MET B C 1
ATOM 8398 O O . MET B 1 114 ? 81.812 -6.906 -13.898 1 78.25 114 MET B O 1
ATOM 8402 N N . GLU B 1 115 ? 84 -7.5 -13.57 1 75.12 115 GLU B N 1
ATOM 8403 C CA . GLU B 1 115 ? 84.188 -8.172 -14.859 1 75.12 115 GLU B CA 1
ATOM 8404 C C . GLU B 1 115 ? 83.375 -9.453 -14.914 1 75.12 115 GLU B C 1
ATOM 8406 O O . GLU B 1 115 ? 82.75 -9.758 -15.93 1 75.12 115 GLU B O 1
ATOM 8411 N N . ALA B 1 116 ? 83.25 -10.141 -13.781 1 76.88 116 ALA B N 1
ATOM 8412 C CA . ALA B 1 116 ? 82.5 -11.375 -13.742 1 76.88 116 ALA B CA 1
ATOM 8413 C C . ALA B 1 116 ? 81 -11.086 -13.875 1 76.88 116 ALA B C 1
ATOM 8415 O O . ALA B 1 116 ? 80.25 -11.867 -14.484 1 76.88 116 ALA B O 1
ATOM 8416 N N . SER B 1 117 ? 80.5 -9.922 -13.375 1 76.88 117 SER B N 1
ATOM 8417 C CA . SER B 1 117 ? 79.062 -9.57 -13.438 1 76.88 117 SER B CA 1
ATOM 8418 C C . SER B 1 117 ? 78.688 -9.266 -14.867 1 76.88 117 SER B C 1
ATOM 8420 O O . SER B 1 117 ? 77.5 -9.328 -15.188 1 76.88 117 SER B O 1
ATOM 8422 N N . ILE B 1 118 ? 79.562 -9 -15.734 1 72.31 118 ILE B N 1
ATOM 8423 C CA . ILE B 1 118 ? 79.312 -8.641 -17.109 1 72.31 118 ILE B CA 1
ATOM 8424 C C . ILE B 1 118 ? 79.625 -9.812 -18.031 1 72.31 118 ILE B C 1
ATOM 8426 O O . ILE B 1 118 ? 78.812 -10.219 -18.859 1 72.31 118 ILE B O 1
ATOM 8430 N N . PHE B 1 119 ? 80.875 -10.453 -17.922 1 68.06 119 PHE B N 1
ATOM 8431 C CA . PHE B 1 119 ? 81.375 -11.406 -18.891 1 68.06 119 PHE B CA 1
ATOM 8432 C C . PHE B 1 119 ? 81.125 -12.836 -18.422 1 68.06 119 PHE B C 1
ATOM 8434 O O . PHE B 1 119 ? 81.125 -13.773 -19.234 1 68.06 119 PHE B O 1
ATOM 8441 N N . ARG B 1 120 ? 81 -13.094 -17.094 1 73.25 120 ARG B N 1
ATOM 8442 C CA . ARG B 1 120 ? 80.625 -14.406 -16.547 1 73.25 120 ARG B CA 1
ATOM 8443 C C . ARG B 1 120 ? 79.375 -14.344 -15.711 1 73.25 120 ARG B C 1
ATOM 8445 O O . ARG B 1 120 ? 79.375 -14.789 -14.562 1 73.25 120 ARG B O 1
ATOM 8452 N N . ARG B 1 121 ? 78.438 -13.867 -16.328 1 74.88 121 ARG B N 1
ATOM 8453 C CA . ARG B 1 121 ? 77.125 -13.539 -15.656 1 74.88 121 ARG B CA 1
ATOM 8454 C C . ARG B 1 121 ? 76.5 -14.789 -15.047 1 74.88 121 ARG B C 1
ATOM 8456 O O . ARG B 1 121 ? 76 -14.75 -13.922 1 74.88 121 ARG B O 1
ATOM 8463 N N . PRO B 1 122 ? 76.625 -15.898 -15.703 1 77 122 PRO B N 1
ATOM 8464 C CA . PRO B 1 122 ? 76 -17.062 -15.086 1 77 122 PRO B CA 1
ATOM 8465 C C . PRO B 1 122 ? 76.688 -17.5 -13.797 1 77 122 PRO B C 1
ATOM 8467 O O . PRO B 1 122 ? 76 -17.828 -12.82 1 77 122 PRO B O 1
ATOM 8470 N N . TYR B 1 123 ? 77.938 -17.516 -13.742 1 77 123 TYR B N 1
ATOM 8471 C CA . TYR B 1 123 ? 78.688 -17.859 -12.508 1 77 123 TYR B CA 1
ATOM 8472 C C . TYR B 1 123 ? 78.375 -16.828 -11.422 1 77 123 TYR B C 1
ATOM 8474 O O . TYR B 1 123 ? 78.125 -17.188 -10.266 1 77 123 TYR B O 1
ATOM 8482 N N . PHE B 1 124 ? 78.312 -15.516 -11.789 1 79.62 124 PHE B N 1
ATOM 8483 C CA . PHE B 1 124 ? 78.062 -14.445 -10.836 1 79.62 124 PHE B CA 1
ATOM 8484 C C . PHE B 1 124 ? 76.688 -14.602 -10.219 1 79.62 124 PHE B C 1
ATOM 8486 O O . PHE B 1 124 ? 76.5 -14.516 -8.992 1 79.62 124 PHE B O 1
ATOM 8493 N N . LEU B 1 125 ? 75.75 -14.961 -11.109 1 79.38 125 LEU B N 1
ATOM 8494 C CA . LEU B 1 125 ? 74.375 -14.938 -10.641 1 79.38 125 LEU B CA 1
ATOM 8495 C C . LEU B 1 125 ? 74 -16.234 -9.938 1 79.38 125 LEU B C 1
ATOM 8497 O O . LEU B 1 125 ? 73.25 -16.234 -8.961 1 79.38 125 LEU B O 1
ATOM 8501 N N . THR B 1 126 ? 74.562 -17.344 -10.352 1 79.19 126 THR B N 1
ATOM 8502 C CA . THR B 1 126 ? 74.062 -18.625 -9.852 1 79.19 126 THR B CA 1
ATOM 8503 C C . THR B 1 126 ? 75 -19.203 -8.797 1 79.19 126 THR B C 1
ATOM 8505 O O . THR B 1 126 ? 74.625 -20.094 -8.039 1 79.19 126 THR B O 1
ATOM 8508 N N . ARG B 1 127 ? 76.25 -18.641 -8.703 1 80.44 127 ARG B N 1
ATOM 8509 C CA . ARG B 1 127 ? 77.188 -19.234 -7.762 1 80.44 127 ARG B CA 1
ATOM 8510 C C . ARG B 1 127 ? 77.812 -18.188 -6.824 1 80.44 127 ARG B C 1
ATOM 8512 O O . ARG B 1 127 ? 77.688 -18.328 -5.602 1 80.44 127 ARG B O 1
ATOM 8519 N N . PHE B 1 128 ? 78.312 -17.109 -7.363 1 83.44 128 PHE B N 1
ATOM 8520 C CA . PHE B 1 128 ? 78.938 -16.109 -6.535 1 83.44 128 PHE B CA 1
ATOM 8521 C C . PHE B 1 128 ? 77.938 -15.406 -5.629 1 83.44 128 PHE B C 1
ATOM 8523 O O . PHE B 1 128 ? 78.188 -15.312 -4.418 1 83.44 128 PHE B O 1
ATOM 8530 N N . LEU B 1 129 ? 76.812 -14.945 -6.297 1 84.06 129 LEU B N 1
ATOM 8531 C CA . LEU B 1 129 ? 75.875 -14.148 -5.508 1 84.06 129 LEU B CA 1
ATOM 8532 C C . LEU B 1 129 ? 75.188 -15 -4.457 1 84.06 129 LEU B C 1
ATOM 8534 O O . LEU B 1 129 ? 75.062 -14.594 -3.303 1 84.06 129 LEU B O 1
ATOM 8538 N N . PRO B 1 130 ? 74.875 -16.312 -4.742 1 82.44 130 PRO B N 1
ATOM 8539 C CA . PRO B 1 130 ? 74.25 -17.125 -3.678 1 82.44 130 PRO B CA 1
ATOM 8540 C C . PRO B 1 130 ? 75.25 -17.438 -2.553 1 82.44 130 PRO B C 1
ATOM 8542 O O . PRO B 1 130 ? 74.875 -17.547 -1.391 1 82.44 130 PRO B O 1
ATOM 8545 N N . ALA B 1 131 ? 76.562 -17.547 -2.842 1 84 131 ALA B N 1
ATOM 8546 C CA . ALA B 1 131 ? 77.562 -17.797 -1.82 1 84 131 ALA B CA 1
ATOM 8547 C C . ALA B 1 131 ? 77.812 -16.531 -0.991 1 84 131 ALA B C 1
ATOM 8549 O O . ALA B 1 131 ? 78.062 -16.625 0.208 1 84 131 ALA B O 1
ATOM 8550 N N . LEU B 1 132 ? 77.688 -15.312 -1.634 1 84.44 132 LEU B N 1
ATOM 8551 C CA . LEU B 1 132 ? 77.875 -14.039 -0.947 1 84.44 132 LEU B CA 1
ATOM 8552 C C . LEU B 1 132 ? 76.688 -13.719 -0.063 1 84.44 132 LEU B C 1
ATOM 8554 O O . LEU B 1 132 ? 76.875 -13.242 1.062 1 84.44 132 LEU B O 1
ATOM 8558 N N . LEU B 1 133 ? 75.438 -14.094 -0.641 1 77.44 133 LEU B N 1
ATOM 8559 C CA . LEU B 1 133 ? 74.25 -13.719 0.037 1 77.44 133 LEU B CA 1
ATOM 8560 C C . LEU B 1 133 ? 73.688 -14.875 0.889 1 77.44 133 LEU B C 1
ATOM 8562 O O . LEU B 1 133 ? 72.5 -15.047 1.031 1 77.44 133 LEU B O 1
ATOM 8566 N N . LYS B 1 134 ? 74.562 -15.703 1.42 1 78.69 134 LYS B N 1
ATOM 8567 C CA . LYS B 1 134 ? 74.125 -16.703 2.4 1 78.69 134 LYS B CA 1
ATOM 8568 C C . LYS B 1 134 ? 73.625 -16.062 3.691 1 78.69 134 LYS B C 1
ATOM 8570 O O . LYS B 1 134 ? 74.312 -15.195 4.254 1 78.69 134 LYS B O 1
ATOM 8575 N N . PRO B 1 135 ? 72.438 -16.453 4.18 1 71.56 135 PRO B N 1
ATOM 8576 C CA . PRO B 1 135 ? 71.875 -15.781 5.34 1 71.56 135 PRO B CA 1
ATOM 8577 C C . PRO B 1 135 ? 72.688 -15.992 6.613 1 71.56 135 PRO B C 1
ATOM 8579 O O . PRO B 1 135 ? 73.125 -17.109 6.887 1 71.56 135 PRO B O 1
ATOM 8582 N N . ARG B 1 136 ? 73.188 -14.906 7.258 1 72.62 136 ARG B N 1
ATOM 8583 C CA . ARG B 1 136 ? 73.938 -14.953 8.523 1 72.62 136 ARG B CA 1
ATOM 8584 C C . ARG B 1 136 ? 73.375 -13.898 9.492 1 72.62 136 ARG B C 1
ATOM 8586 O O . ARG B 1 136 ? 72.688 -12.977 9.094 1 72.62 136 ARG B O 1
ATOM 8593 N N . ALA B 1 137 ? 73.5 -14.156 10.875 1 64.19 137 ALA B N 1
ATOM 8594 C CA . ALA B 1 137 ? 73.125 -13.148 11.875 1 64.19 137 ALA B CA 1
ATOM 8595 C C . ALA B 1 137 ? 73.938 -11.867 11.672 1 64.19 137 ALA B C 1
ATOM 8597 O O . ALA B 1 137 ? 75.188 -11.883 11.797 1 64.19 137 ALA B O 1
ATOM 8598 N N . LEU B 1 138 ? 73.375 -10.758 11.125 1 64.31 138 LEU B N 1
ATOM 8599 C CA . LEU B 1 138 ? 74.125 -9.539 10.734 1 64.31 138 LEU B CA 1
ATOM 8600 C C . LEU B 1 138 ? 74.562 -8.781 11.961 1 64.31 138 LEU B C 1
ATOM 8602 O O . LEU B 1 138 ? 73.875 -8.617 12.93 1 64.31 138 LEU B O 1
ATOM 8606 N N . PRO B 1 139 ? 75.812 -8.516 12.18 1 65.06 139 PRO B N 1
ATOM 8607 C CA . PRO B 1 139 ? 76.312 -7.754 13.312 1 65.06 139 PRO B CA 1
ATOM 8608 C C . PRO B 1 139 ? 75.812 -6.316 13.344 1 65.06 139 PRO B C 1
ATOM 8610 O O . PRO B 1 139 ? 75.375 -5.809 12.32 1 65.06 139 PRO B O 1
ATOM 8613 N N . LEU B 1 140 ? 75.688 -5.652 14.555 1 58.47 140 LEU B N 1
ATOM 8614 C CA . LEU B 1 140 ? 75.188 -4.285 14.758 1 58.47 140 LEU B CA 1
ATOM 8615 C C . LEU B 1 140 ? 76.062 -3.305 13.93 1 58.47 140 LEU B C 1
ATOM 8617 O O . LEU B 1 140 ? 75.5 -2.342 13.383 1 58.47 140 LEU B O 1
ATOM 8621 N N . GLU B 1 141 ? 77.25 -3.521 13.82 1 66.25 141 GLU B N 1
ATOM 8622 C CA . GLU B 1 141 ? 78.125 -2.689 12.992 1 66.25 141 GLU B CA 1
ATOM 8623 C C . GLU B 1 141 ? 78.438 -3.367 11.664 1 66.25 141 GLU B C 1
ATOM 8625 O O . GLU B 1 141 ? 78.688 -4.57 11.617 1 66.25 141 GLU B O 1
ATOM 8630 N N . ALA B 1 142 ? 78.25 -2.746 10.523 1 70 142 ALA B N 1
ATOM 8631 C CA . ALA B 1 142 ? 78.438 -3.275 9.172 1 70 142 ALA B CA 1
ATOM 8632 C C . ALA B 1 142 ? 79.812 -3.857 9 1 70 142 ALA B C 1
ATOM 8634 O O . ALA B 1 142 ? 80.812 -3.178 9.25 1 70 142 ALA B O 1
ATOM 8635 N N . ASP B 1 143 ? 79.875 -5.172 8.82 1 78 143 ASP B N 1
ATOM 8636 C CA . ASP B 1 143 ? 81.188 -5.805 8.562 1 78 143 ASP B CA 1
ATOM 8637 C C . ASP B 1 143 ? 81.562 -5.656 7.098 1 78 143 ASP B C 1
ATOM 8639 O O . ASP B 1 143 ? 80.875 -5.07 6.301 1 78 143 ASP B O 1
ATOM 8643 N N . ALA B 1 144 ? 82.75 -6.105 6.727 1 80.5 144 ALA B N 1
ATOM 8644 C CA . ALA B 1 144 ? 83.312 -5.941 5.387 1 80.5 144 ALA B CA 1
ATOM 8645 C C . ALA B 1 144 ? 82.438 -6.586 4.336 1 80.5 144 ALA B C 1
ATOM 8647 O O . ALA B 1 144 ? 82.25 -6.062 3.23 1 80.5 144 ALA B O 1
ATOM 8648 N N . GLN B 1 145 ? 81.688 -7.684 4.715 1 82.62 145 GLN B N 1
ATOM 8649 C CA . GLN B 1 145 ? 80.812 -8.367 3.768 1 82.62 145 GLN B CA 1
ATOM 8650 C C . GLN B 1 145 ? 79.5 -7.559 3.52 1 82.62 145 GLN B C 1
ATOM 8652 O O . GLN B 1 145 ? 79.062 -7.453 2.381 1 82.62 145 GLN B O 1
ATOM 8657 N N . MET B 1 146 ? 79.062 -6.957 4.633 1 77.44 146 MET B N 1
ATOM 8658 C CA . MET B 1 146 ? 77.875 -6.109 4.5 1 77.44 146 MET B CA 1
ATOM 8659 C C . MET B 1 146 ? 78.125 -4.891 3.631 1 77.44 146 MET B C 1
ATOM 8661 O O . MET B 1 146 ? 77.375 -4.52 2.775 1 77.44 146 MET B O 1
ATOM 8665 N N . ASN B 1 147 ? 79.25 -4.281 3.902 1 82.75 147 ASN B N 1
ATOM 8666 C CA . ASN B 1 147 ? 79.625 -3.133 3.104 1 82.75 147 ASN B CA 1
ATOM 8667 C C . ASN B 1 147 ? 79.875 -3.516 1.643 1 82.75 147 ASN B C 1
ATOM 8669 O O . ASN B 1 147 ? 79.562 -2.74 0.738 1 82.75 147 ASN B O 1
ATOM 8673 N N . PHE B 1 148 ? 80.438 -4.742 1.334 1 86.75 148 PHE B N 1
ATOM 8674 C CA . PHE B 1 148 ? 80.625 -5.238 -0.02 1 86.75 148 PHE B CA 1
ATOM 8675 C C . PHE B 1 148 ? 79.312 -5.477 -0.733 1 86.75 148 PHE B C 1
ATOM 8677 O O . PHE B 1 148 ? 79.188 -5.098 -1.896 1 86.75 148 PHE B O 1
ATOM 8684 N N . ILE B 1 149 ? 78.312 -6.035 0.022 1 82.81 149 ILE B N 1
ATOM 8685 C CA . ILE B 1 149 ? 77 -6.301 -0.548 1 82.81 149 ILE B CA 1
ATOM 8686 C C . ILE B 1 149 ? 76.312 -4.98 -0.88 1 82.81 149 ILE B C 1
ATOM 8688 O O . ILE B 1 149 ? 75.75 -4.84 -1.946 1 82.81 149 ILE B O 1
ATOM 8692 N N . GLU B 1 150 ? 76.5 -3.98 0.022 1 80.31 150 GLU B N 1
ATOM 8693 C CA . GLU B 1 150 ? 75.938 -2.66 -0.229 1 80.31 150 GLU B CA 1
ATOM 8694 C C . GLU B 1 150 ? 76.625 -1.988 -1.425 1 80.31 150 GLU B C 1
ATOM 8696 O O . GLU B 1 150 ? 75.938 -1.331 -2.227 1 80.31 150 GLU B O 1
ATOM 8701 N N . ALA B 1 151 ? 77.938 -2.143 -1.596 1 83.94 151 ALA B N 1
ATOM 8702 C CA . ALA B 1 151 ? 78.625 -1.566 -2.729 1 83.94 151 ALA B CA 1
ATOM 8703 C C . ALA B 1 151 ? 78.25 -2.219 -4.039 1 83.94 151 ALA B C 1
ATOM 8705 O O . ALA B 1 151 ? 78.062 -1.536 -5.051 1 83.94 151 ALA B O 1
ATOM 8706 N N . LEU B 1 152 ? 78 -3.586 -4.078 1 84.75 152 LEU B N 1
ATOM 8707 C CA . LEU B 1 152 ? 77.562 -4.297 -5.27 1 84.75 152 LEU B CA 1
ATOM 8708 C C . LEU B 1 152 ? 76.125 -3.926 -5.617 1 84.75 152 LEU B C 1
ATOM 8710 O O . LEU B 1 152 ? 75.75 -3.846 -6.793 1 84.75 152 LEU B O 1
ATOM 8714 N N . LYS B 1 153 ? 75.25 -3.67 -4.5 1 80.75 153 LYS B N 1
ATOM 8715 C CA . LYS B 1 153 ? 73.875 -3.229 -4.695 1 80.75 153 LYS B CA 1
ATOM 8716 C C . LYS B 1 153 ? 73.812 -1.835 -5.316 1 80.75 153 LYS B C 1
ATOM 8718 O O . LYS B 1 153 ? 73.062 -1.593 -6.254 1 80.75 153 LYS B O 1
ATOM 8723 N N . GLN B 1 154 ? 74.625 -0.934 -4.887 1 80 154 GLN B N 1
ATOM 8724 C CA . GLN B 1 154 ? 74.688 0.42 -5.422 1 80 154 GLN B CA 1
ATOM 8725 C C . GLN B 1 154 ? 75.188 0.408 -6.863 1 80 154 GLN B C 1
ATOM 8727 O O . GLN B 1 154 ? 74.812 1.26 -7.668 1 80 154 GLN B O 1
ATOM 8732 N N . ALA B 1 155 ? 76.062 -0.584 -7.266 1 80.88 155 ALA B N 1
ATOM 8733 C CA . ALA B 1 155 ? 76.562 -0.726 -8.625 1 80.88 155 ALA B CA 1
ATOM 8734 C C . ALA B 1 155 ? 75.562 -1.496 -9.5 1 80.88 155 ALA B C 1
ATOM 8736 O O . ALA B 1 155 ? 75.875 -1.808 -10.656 1 80.88 155 ALA B O 1
ATOM 8737 N N . GLU B 1 156 ? 74.312 -1.803 -8.883 1 76.25 156 GLU B N 1
ATOM 8738 C CA . GLU B 1 156 ? 73.188 -2.471 -9.531 1 76.25 156 GLU B CA 1
ATOM 8739 C C . GLU B 1 156 ? 73.625 -3.842 -10.062 1 76.25 156 GLU B C 1
ATOM 8741 O O . GLU B 1 156 ? 73.188 -4.25 -11.141 1 76.25 156 GLU B O 1
ATOM 8746 N N . LYS B 1 157 ? 74.375 -4.586 -9.367 1 81.12 157 LYS B N 1
ATOM 8747 C CA . LYS B 1 157 ? 74.875 -5.895 -9.828 1 81.12 157 LYS B CA 1
ATOM 8748 C C . LYS B 1 157 ? 74.188 -7.016 -9.062 1 81.12 157 LYS B C 1
ATOM 8750 O O . LYS B 1 157 ? 74.375 -8.195 -9.375 1 81.12 157 LYS B O 1
ATOM 8755 N N . ILE B 1 158 ? 73.375 -6.785 -7.973 1 79.19 158 ILE B N 1
ATOM 8756 C CA . ILE B 1 158 ? 72.562 -7.762 -7.281 1 79.19 158 ILE B CA 1
ATOM 8757 C C . ILE B 1 158 ? 71.125 -7.574 -7.676 1 79.19 158 ILE B C 1
ATOM 8759 O O . ILE B 1 158 ? 70.562 -6.484 -7.512 1 79.19 158 ILE B O 1
ATOM 8763 N N . PRO B 1 159 ? 70.562 -8.562 -8.328 1 76.81 159 PRO B N 1
ATOM 8764 C CA . PRO B 1 159 ? 69.125 -8.414 -8.617 1 76.81 159 PRO B CA 1
ATOM 8765 C C . PRO B 1 159 ? 68.312 -8.102 -7.375 1 76.81 159 PRO B C 1
ATOM 8767 O O . PRO B 1 159 ? 68.562 -8.672 -6.309 1 76.81 159 PRO B O 1
ATOM 8770 N N . ALA B 1 160 ? 67.312 -7.199 -7.395 1 71.88 160 ALA B N 1
ATOM 8771 C CA . ALA B 1 160 ? 66.5 -6.695 -6.27 1 71.88 160 ALA B CA 1
ATOM 8772 C C . ALA B 1 160 ? 65.812 -7.832 -5.527 1 71.88 160 ALA B C 1
ATOM 8774 O O . ALA B 1 160 ? 65.75 -7.828 -4.297 1 71.88 160 ALA B O 1
ATOM 8775 N N . ALA B 1 161 ? 65.438 -8.859 -6.207 1 72.75 161 ALA B N 1
ATOM 8776 C CA . ALA B 1 161 ? 64.75 -9.992 -5.598 1 72.75 161 ALA B CA 1
ATOM 8777 C C . ALA B 1 161 ? 65.688 -10.781 -4.691 1 72.75 161 ALA B C 1
ATOM 8779 O O . ALA B 1 161 ? 65.312 -11.195 -3.598 1 72.75 161 ALA B O 1
ATOM 8780 N N . GLN B 1 162 ? 66.875 -10.891 -5.113 1 77.81 162 GLN B N 1
ATOM 8781 C CA . GLN B 1 162 ? 67.875 -11.68 -4.332 1 77.81 162 GLN B CA 1
ATOM 8782 C C . GLN B 1 162 ? 68.312 -10.906 -3.109 1 77.81 162 GLN B C 1
ATOM 8784 O O . GLN B 1 162 ? 68.562 -11.484 -2.041 1 77.81 162 GLN B O 1
ATOM 8789 N N . TYR B 1 163 ? 68.375 -9.602 -3.26 1 78.12 163 TYR B N 1
ATOM 8790 C CA . TYR B 1 163 ? 68.812 -8.789 -2.121 1 78.12 163 TYR B CA 1
ATOM 8791 C C . TYR B 1 163 ? 67.688 -8.758 -1.058 1 78.12 163 TYR B C 1
ATOM 8793 O O . TYR B 1 163 ? 68 -8.898 0.134 1 78.12 163 TYR B O 1
ATOM 8801 N N . SER B 1 164 ? 66.5 -8.672 -1.518 1 71.31 164 SER B N 1
ATOM 8802 C CA . SER B 1 164 ? 65.375 -8.633 -0.574 1 71.31 164 SER B CA 1
ATOM 8803 C C . SER B 1 164 ? 65.25 -9.961 0.157 1 71.31 164 SER B C 1
ATOM 8805 O O . SER B 1 164 ? 65 -9.992 1.365 1 71.31 164 SER B O 1
ATOM 8807 N N . GLN B 1 165 ? 65.438 -11.031 -0.434 1 74.19 165 GLN B N 1
ATOM 8808 C CA . GLN B 1 165 ? 65.438 -12.352 0.187 1 74.19 165 GLN B CA 1
ATOM 8809 C C . GLN B 1 165 ? 66.562 -12.508 1.204 1 74.19 165 GLN B C 1
ATOM 8811 O O . GLN B 1 165 ? 66.375 -13.109 2.264 1 74.19 165 GLN B O 1
ATOM 8816 N N . TYR B 1 166 ? 67.688 -11.945 0.952 1 76.81 166 TYR B N 1
ATOM 8817 C CA . TYR B 1 166 ? 68.812 -11.977 1.838 1 76.81 166 TYR B CA 1
ATOM 8818 C C . TYR B 1 166 ? 68.562 -11.164 3.104 1 76.81 166 TYR B C 1
ATOM 8820 O O . TYR B 1 166 ? 68.812 -11.648 4.215 1 76.81 166 TYR B O 1
ATOM 8828 N N . VAL B 1 167 ? 68.062 -9.961 2.883 1 71.62 167 VAL B N 1
ATOM 8829 C CA . VAL B 1 167 ? 67.75 -9.117 4.043 1 71.62 167 VAL B CA 1
ATOM 8830 C C . VAL B 1 167 ? 66.688 -9.766 4.926 1 71.62 167 VAL B C 1
ATOM 8832 O O . VAL B 1 167 ? 66.812 -9.781 6.152 1 71.62 167 VAL B O 1
ATOM 8835 N N . GLU B 1 168 ? 65.875 -10.492 4.324 1 66.75 168 GLU B N 1
ATOM 8836 C CA . GLU B 1 168 ? 64.812 -11.172 5.051 1 66.75 168 GLU B CA 1
ATOM 8837 C C . GLU B 1 168 ? 65.312 -12.398 5.789 1 66.75 168 GLU B C 1
ATOM 8839 O O . GLU B 1 168 ? 65 -12.633 6.949 1 66.75 168 GLU B O 1
ATOM 8844 N N . SER B 1 169 ? 66.062 -13.078 5.211 1 72.12 169 SER B N 1
ATOM 8845 C CA . SER B 1 169 ? 66.562 -14.281 5.82 1 72.12 169 SER B CA 1
ATOM 8846 C C . SER B 1 169 ? 67.562 -13.938 6.93 1 72.12 169 SER B C 1
ATOM 8848 O O . SER B 1 169 ? 67.688 -14.648 7.934 1 72.12 169 SER B O 1
ATOM 8850 N N . CYS B 1 170 ? 68.375 -12.875 6.727 1 70.88 170 CYS B N 1
ATOM 8851 C CA . CYS B 1 170 ? 69.25 -12.445 7.77 1 70.88 170 CYS B CA 1
ATOM 8852 C C . CYS B 1 170 ? 68.5 -11.875 8.969 1 70.88 170 CYS B C 1
ATOM 8854 O O . CYS B 1 170 ? 68.875 -12.102 10.117 1 70.88 170 CYS B O 1
ATOM 8856 N N . GLN B 1 171 ? 67.5 -11.133 8.758 1 62.38 171 GLN B N 1
ATOM 8857 C CA . GLN B 1 171 ? 66.688 -10.617 9.859 1 62.38 171 GLN B CA 1
ATOM 8858 C C . GLN B 1 171 ? 66 -11.75 10.609 1 62.38 171 GLN B C 1
ATOM 8860 O O . GLN B 1 171 ? 65.938 -11.719 11.836 1 62.38 171 GLN B O 1
ATOM 8865 N N . LYS B 1 172 ? 65.625 -12.742 10.008 1 62.25 172 LYS B N 1
ATOM 8866 C CA . LYS B 1 172 ? 65.062 -13.938 10.641 1 62.25 172 LYS B CA 1
ATOM 8867 C C . LYS B 1 172 ? 66.062 -14.609 11.539 1 62.25 172 LYS B C 1
ATOM 8869 O O . LYS B 1 172 ? 65.75 -15.07 12.641 1 62.25 172 LYS B O 1
ATOM 8874 N N . ARG B 1 173 ? 67.25 -14.711 11.148 1 61.34 173 ARG B N 1
ATOM 8875 C CA . ARG B 1 173 ? 68.312 -15.359 11.945 1 61.34 173 ARG B CA 1
ATOM 8876 C C . ARG B 1 173 ? 68.75 -14.461 13.094 1 61.34 173 ARG B C 1
ATOM 8878 O O . ARG B 1 173 ? 69.188 -14.953 14.148 1 61.34 173 ARG B O 1
ATOM 8885 N N . ARG B 1 174 ? 68.75 -13.172 12.953 1 53.28 174 ARG B N 1
ATOM 8886 C CA . ARG B 1 174 ? 69 -12.289 14.086 1 53.28 174 ARG B CA 1
ATOM 8887 C C . ARG B 1 174 ? 67.938 -12.453 15.172 1 53.28 174 ARG B C 1
ATOM 8889 O O . ARG B 1 174 ? 68.25 -12.43 16.359 1 53.28 174 ARG B O 1
ATOM 8896 N N . GLN B 1 175 ? 66.688 -12.367 14.961 1 46.84 175 GLN B N 1
ATOM 8897 C CA . GLN B 1 175 ? 65.562 -12.508 15.945 1 46.84 175 GLN B CA 1
ATOM 8898 C C . GLN B 1 175 ? 65.625 -13.883 16.594 1 46.84 175 GLN B C 1
ATOM 8900 O O . GLN B 1 175 ? 65.125 -14.062 17.719 1 46.84 175 GLN B O 1
ATOM 8905 N N . GLN B 1 176 ? 65.812 -14.969 16.016 1 44.59 176 GLN B N 1
ATOM 8906 C CA . GLN B 1 176 ? 66 -16.25 16.688 1 44.59 176 GLN B CA 1
ATOM 8907 C C . GLN B 1 176 ? 67.062 -16.172 17.766 1 44.59 176 GLN B C 1
ATOM 8909 O O . GLN B 1 176 ? 67.062 -16.938 18.719 1 44.59 176 GLN B O 1
ATOM 8914 N N . SER B 1 177 ? 68.125 -15.594 17.719 1 39.22 177 SER B N 1
ATOM 8915 C CA . SER B 1 177 ? 69.125 -15.609 18.75 1 39.22 177 SER B CA 1
ATOM 8916 C C . SER B 1 177 ? 68.812 -14.633 19.875 1 39.22 177 SER B C 1
ATOM 8918 O O . SER B 1 177 ? 69.562 -14.477 20.812 1 39.22 177 SER B O 1
ATOM 8920 N N . GLY B 1 178 ? 68.062 -13.5 19.75 1 37.06 178 GLY B N 1
ATOM 8921 C CA . GLY B 1 178 ? 67.875 -12.664 20.938 1 37.06 178 GLY B CA 1
ATOM 8922 C C . GLY B 1 178 ? 67.062 -13.328 22.047 1 37.06 178 GLY B C 1
ATOM 8923 O O . GLY B 1 178 ? 66.562 -14.43 21.859 1 37.06 178 GLY B O 1
ATOM 8924 N N . SER B 1 179 ? 66.625 -12.547 23.328 1 37.62 179 SER B N 1
ATOM 8925 C CA . SER B 1 179 ? 66.125 -13.102 24.578 1 37.62 179 SER B CA 1
ATOM 8926 C C . SER B 1 179 ? 64.938 -14.016 24.312 1 37.62 179 SER B C 1
ATOM 8928 O O . SER B 1 179 ? 64.25 -13.883 23.297 1 37.62 179 SER B O 1
ATOM 8930 N N . PRO B 1 180 ? 64.625 -15.055 25.219 1 35.88 180 PRO B N 1
ATOM 8931 C CA . PRO B 1 180 ? 63.438 -15.953 25.172 1 35.88 180 PRO B CA 1
ATOM 8932 C C . PRO B 1 180 ? 62.125 -15.203 24.969 1 35.88 180 PRO B C 1
ATOM 8934 O O . PRO B 1 180 ? 61.906 -14.141 25.562 1 35.88 180 PRO B O 1
ATOM 8937 N N . ARG B 1 181 ? 61.438 -15.164 23.906 1 36.75 181 ARG B N 1
ATOM 8938 C CA . ARG B 1 181 ? 60.062 -14.828 23.547 1 36.75 181 ARG B CA 1
ATOM 8939 C C . ARG B 1 181 ? 59.125 -15.133 24.703 1 36.75 181 ARG B C 1
ATOM 8941 O O . ARG B 1 181 ? 59.031 -16.266 25.156 1 36.75 181 ARG B O 1
ATOM 8948 N N . ARG B 1 182 ? 58.938 -14.297 25.719 1 35.09 182 ARG B N 1
ATOM 8949 C CA . ARG B 1 182 ? 57.812 -14.602 26.609 1 35.09 182 ARG B CA 1
ATOM 8950 C C . ARG B 1 182 ? 56.656 -15.258 25.844 1 35.09 182 ARG B C 1
ATOM 8952 O O . ARG B 1 182 ? 56.25 -14.773 24.781 1 35.09 182 ARG B O 1
ATOM 8959 N N . PRO B 1 183 ? 56.156 -16.469 25.766 1 41.56 183 PRO B N 1
ATOM 8960 C CA . PRO B 1 183 ? 55.062 -17.219 25.188 1 41.56 183 PRO B CA 1
ATOM 8961 C C . PRO B 1 183 ? 53.719 -16.484 25.266 1 41.56 183 PRO B C 1
ATOM 8963 O O . PRO B 1 183 ? 52.656 -17.109 25.406 1 41.56 183 PRO B O 1
ATOM 8966 N N . GLY B 1 184 ? 53.5 -15.211 25.406 1 49.06 184 GLY B N 1
ATOM 8967 C CA . GLY B 1 184 ? 52.125 -14.75 25.688 1 49.06 184 GLY B CA 1
ATOM 8968 C C . GLY B 1 184 ? 51.188 -14.977 24.531 1 49.06 184 GLY B C 1
ATOM 8969 O O . GLY B 1 184 ? 51.594 -15.312 23.422 1 49.06 184 GLY B O 1
ATOM 8970 N N . ALA B 1 185 ? 49.781 -15.078 24.703 1 72.62 185 ALA B N 1
ATOM 8971 C CA . ALA B 1 185 ? 48.625 -15.297 23.844 1 72.62 185 ALA B CA 1
ATOM 8972 C C . ALA B 1 185 ? 48.625 -14.305 22.672 1 72.62 185 ALA B C 1
ATOM 8974 O O . ALA B 1 185 ? 48.875 -13.117 22.859 1 72.62 185 ALA B O 1
ATOM 8975 N N . PRO B 1 186 ? 48.812 -14.773 21.297 1 82.5 186 PRO B N 1
ATOM 8976 C CA . PRO B 1 186 ? 48.875 -13.945 20.094 1 82.5 186 PRO B CA 1
ATOM 8977 C C . PRO B 1 186 ? 48 -12.703 20.172 1 82.5 186 PRO B C 1
ATOM 8979 O O . PRO B 1 186 ? 48.375 -11.641 19.688 1 82.5 186 PRO B O 1
ATOM 8982 N N . LEU B 1 187 ? 47.094 -12.727 20.875 1 89.06 187 LEU B N 1
ATOM 8983 C CA . LEU B 1 187 ? 46.156 -11.602 21 1 89.06 187 LEU B CA 1
ATOM 8984 C C . LEU B 1 187 ? 46.781 -10.492 21.859 1 89.06 187 LEU B C 1
ATOM 8986 O O . LEU B 1 187 ? 46.625 -9.312 21.531 1 89.06 187 LEU B O 1
ATOM 8990 N N . ALA B 1 188 ? 47.469 -10.836 22.891 1 88.06 188 ALA B N 1
ATOM 8991 C CA . ALA B 1 188 ? 48.062 -9.852 23.781 1 88.06 188 ALA B CA 1
ATOM 8992 C C . ALA B 1 188 ? 49.219 -9.125 23.094 1 88.06 188 ALA B C 1
ATOM 8994 O O . ALA B 1 188 ? 49.406 -7.922 23.281 1 88.06 188 ALA B O 1
ATOM 8995 N N . VAL B 1 189 ? 49.969 -9.867 22.266 1 87.5 189 VAL B N 1
ATOM 8996 C CA . VAL B 1 189 ? 51.094 -9.289 21.531 1 87.5 189 VAL B CA 1
ATOM 8997 C C . VAL B 1 189 ? 50.562 -8.273 20.516 1 87.5 189 VAL B C 1
ATOM 8999 O O . VAL B 1 189 ? 51.125 -7.176 20.391 1 87.5 189 VAL B O 1
ATOM 9002 N N . LEU B 1 190 ? 49.625 -8.734 19.828 1 92.31 190 LEU B N 1
ATOM 9003 C CA . LEU B 1 190 ? 49.062 -7.852 18.828 1 92.31 190 LEU B CA 1
ATOM 9004 C C . LEU B 1 190 ? 48.5 -6.582 19.469 1 92.31 190 LEU B C 1
ATOM 9006 O O . LEU B 1 190 ? 48.656 -5.488 18.922 1 92.31 190 LEU B O 1
ATOM 9010 N N . GLN B 1 191 ? 47.875 -6.668 20.609 1 92.81 191 GLN B N 1
ATOM 9011 C CA . GLN B 1 191 ? 47.312 -5.523 21.312 1 92.81 191 GLN B CA 1
ATOM 9012 C C . GLN B 1 191 ? 48.406 -4.52 21.703 1 92.81 191 GLN B C 1
ATOM 9014 O O . GLN B 1 191 ? 48.219 -3.311 21.562 1 92.81 191 GLN B O 1
ATOM 9019 N N . GLU B 1 192 ? 49.438 -5.023 22.172 1 90.31 192 GLU B N 1
ATOM 9020 C CA . GLU B 1 192 ? 50.562 -4.156 22.547 1 90.31 192 GLU B CA 1
ATOM 9021 C C . GLU B 1 192 ? 51.156 -3.469 21.328 1 90.31 192 GLU B C 1
ATOM 9023 O O . GLU B 1 192 ? 51.5 -2.287 21.391 1 90.31 192 GLU B O 1
ATOM 9028 N N . GLN B 1 193 ? 51.344 -4.25 20.266 1 91.38 193 GLN B N 1
ATOM 9029 C CA . GLN B 1 193 ? 51.906 -3.703 19.047 1 91.38 193 GLN B CA 1
ATOM 9030 C C . GLN B 1 193 ? 51.031 -2.594 18.469 1 91.38 193 GLN B C 1
ATOM 9032 O O . GLN B 1 193 ? 51.531 -1.558 18.031 1 91.38 193 GLN B O 1
ATOM 9037 N N . LEU B 1 194 ? 49.781 -2.789 18.5 1 94 194 LEU B N 1
ATOM 9038 C CA . LEU B 1 194 ? 48.844 -1.807 17.953 1 94 194 LEU B CA 1
ATOM 9039 C C . LEU B 1 194 ? 48.75 -0.573 18.859 1 94 194 LEU B C 1
ATOM 9041 O O . LEU B 1 194 ? 48.625 0.548 18.359 1 94 194 LEU B O 1
ATOM 9045 N N . GLN B 1 195 ? 48.875 -0.752 20.156 1 92.69 195 GLN B N 1
ATOM 9046 C CA . GLN B 1 195 ? 48.906 0.382 21.078 1 92.69 195 GLN B CA 1
ATOM 9047 C C . GLN B 1 195 ? 50.156 1.23 20.859 1 92.69 195 GLN B C 1
ATOM 9049 O O . GLN B 1 195 ? 50.094 2.461 20.891 1 92.69 195 GLN B O 1
ATOM 9054 N N . GLU B 1 196 ? 51.219 0.577 20.656 1 91.44 196 GLU B N 1
ATOM 9055 C CA . GLU B 1 196 ? 52.469 1.284 20.391 1 91.44 196 GLU B CA 1
ATOM 9056 C C . GLU B 1 196 ? 52.375 2.057 19.078 1 91.44 196 GLU B C 1
ATOM 9058 O O . GLU B 1 196 ? 52.906 3.158 18.969 1 91.44 196 GLU B O 1
ATOM 9063 N N . PHE B 1 197 ? 51.844 1.45 18.141 1 92.75 197 PHE B N 1
ATOM 9064 C CA . PHE B 1 197 ? 51.656 2.125 16.859 1 92.75 197 PHE B CA 1
ATOM 9065 C C . PHE B 1 197 ? 50.875 3.426 17.031 1 92.75 197 PHE B C 1
ATOM 9067 O O . PHE B 1 197 ? 51.281 4.465 16.5 1 92.75 197 PHE B O 1
ATOM 9074 N N . THR B 1 198 ? 49.781 3.428 17.797 1 92.06 198 THR B N 1
ATOM 9075 C CA . THR B 1 198 ? 48.938 4.594 18.031 1 92.06 198 THR B CA 1
ATOM 9076 C C . THR B 1 198 ? 49.719 5.691 18.75 1 92.06 198 THR B C 1
ATOM 9078 O O . THR B 1 198 ? 49.531 6.879 18.453 1 92.06 198 THR B O 1
ATOM 9081 N N . GLU B 1 199 ? 50.531 5.254 19.594 1 90.12 199 GLU B N 1
ATOM 9082 C CA . GLU B 1 199 ? 51.344 6.219 20.328 1 90.12 199 GLU B CA 1
ATOM 9083 C C . GLU B 1 199 ? 52.375 6.863 19.422 1 90.12 199 GLU B C 1
ATOM 9085 O O . GLU B 1 199 ? 52.688 8.055 19.531 1 90.12 199 GLU B O 1
ATOM 9090 N N . LEU B 1 200 ? 52.938 6.07 18.578 1 89.44 200 LEU B N 1
ATOM 9091 C CA . LEU B 1 200 ? 53.938 6.578 17.625 1 89.44 200 LEU B CA 1
ATOM 9092 C C . LEU B 1 200 ? 53.281 7.574 16.656 1 89.44 200 LEU B C 1
ATOM 9094 O O . LEU B 1 200 ? 53.906 8.57 16.297 1 89.44 200 LEU B O 1
ATOM 9098 N N . LEU B 1 201 ? 52.094 7.281 16.266 1 89 201 LEU B N 1
ATOM 9099 C CA . LEU B 1 201 ? 51.375 8.172 15.383 1 89 201 LEU B CA 1
ATOM 9100 C C . LEU B 1 201 ? 51.094 9.508 16.062 1 89 201 LEU B C 1
ATOM 9102 O O . LEU B 1 201 ? 51.188 10.562 15.43 1 89 201 LEU B O 1
ATOM 9106 N N . ALA B 1 202 ? 50.688 9.445 17.328 1 85.69 202 ALA B N 1
ATOM 9107 C CA . ALA B 1 202 ? 50.438 10.656 18.094 1 85.69 202 ALA B CA 1
ATOM 9108 C C . ALA B 1 202 ? 51.688 11.523 18.203 1 85.69 202 ALA B C 1
ATOM 9110 O O . ALA B 1 202 ? 51.594 12.758 18.203 1 85.69 202 ALA B O 1
ATOM 9111 N N . ALA B 1 203 ? 52.812 10.867 18.219 1 82.44 203 ALA B N 1
ATOM 9112 C CA . ALA B 1 203 ? 54.062 11.57 18.391 1 82.44 203 ALA B CA 1
ATOM 9113 C C . ALA B 1 203 ? 54.594 12.062 17.031 1 82.44 203 ALA B C 1
ATOM 9115 O O . ALA B 1 203 ? 55.594 12.812 16.984 1 82.44 203 ALA B O 1
ATOM 9116 N N . GLY B 1 204 ? 54 11.758 15.938 1 79.44 204 GLY B N 1
ATOM 9117 C CA . GLY B 1 204 ? 54.375 12.203 14.609 1 79.44 204 GLY B CA 1
ATOM 9118 C C . GLY B 1 204 ? 55.625 11.508 14.086 1 79.44 204 GLY B C 1
ATOM 9119 O O . GLY B 1 204 ? 56.344 12.062 13.258 1 79.44 204 GLY B O 1
ATOM 9120 N N . ARG B 1 205 ? 55.969 10.328 14.625 1 81.75 205 ARG B N 1
ATOM 9121 C CA . ARG B 1 205 ? 57.125 9.562 14.227 1 81.75 205 ARG B CA 1
ATOM 9122 C C . ARG B 1 205 ? 56.812 8.602 13.094 1 81.75 205 ARG B C 1
ATOM 9124 O O . ARG B 1 205 ? 56.594 7.414 13.32 1 81.75 205 ARG B O 1
ATOM 9131 N N . ASP B 1 206 ? 56.812 8.977 11.883 1 80.12 206 ASP B N 1
ATOM 9132 C CA . ASP B 1 206 ? 56.312 8.258 10.727 1 80.12 206 ASP B CA 1
ATOM 9133 C C . ASP B 1 206 ? 57.156 7.035 10.406 1 80.12 206 ASP B C 1
ATOM 9135 O O . ASP B 1 206 ? 56.625 5.941 10.188 1 80.12 206 ASP B O 1
ATOM 9139 N N . PRO B 1 207 ? 58.406 7.145 10.5 1 77.75 207 PRO B N 1
ATOM 9140 C CA . PRO B 1 207 ? 59.188 5.965 10.125 1 77.75 207 PRO B CA 1
ATOM 9141 C C . PRO B 1 207 ? 59.031 4.824 11.133 1 77.75 207 PRO B C 1
ATOM 9143 O O . PRO B 1 207 ? 58.969 3.656 10.742 1 77.75 207 PRO B O 1
ATOM 9146 N N . GLU B 1 208 ? 59 5.219 12.391 1 83.38 208 GLU B N 1
ATOM 9147 C CA . GLU B 1 208 ? 58.844 4.203 13.43 1 83.38 208 GLU B CA 1
ATOM 9148 C C . GLU B 1 208 ? 57.469 3.551 13.367 1 83.38 208 GLU B C 1
ATOM 9150 O O . GLU B 1 208 ? 57.344 2.361 13.656 1 83.38 208 GLU B O 1
ATOM 9155 N N . SER B 1 209 ? 56.656 4.324 13.016 1 86.44 209 SER B N 1
ATOM 9156 C CA . SER B 1 209 ? 55.281 3.789 12.891 1 86.44 209 SER B CA 1
ATOM 9157 C C . SER B 1 209 ? 55.219 2.748 11.781 1 86.44 209 SER B C 1
ATOM 9159 O O . SER B 1 209 ? 54.469 1.757 11.906 1 86.44 209 SER B O 1
ATOM 9161 N N . LEU B 1 210 ? 55.969 2.891 10.734 1 84.94 210 LEU B N 1
ATOM 9162 C CA . LEU B 1 210 ? 55.969 1.934 9.633 1 84.94 210 LEU B CA 1
ATOM 9163 C C . LEU B 1 210 ? 56.625 0.616 10.07 1 84.94 210 LEU B C 1
ATOM 9165 O O . LEU B 1 210 ? 56.156 -0.458 9.68 1 84.94 210 LEU B O 1
ATOM 9169 N N . ALA B 1 211 ? 57.531 0.816 10.875 1 83.06 211 ALA B N 1
ATOM 9170 C CA . ALA B 1 211 ? 58.188 -0.375 11.406 1 83.06 211 ALA B CA 1
ATOM 9171 C C . ALA B 1 211 ? 57.25 -1.175 12.289 1 83.06 211 ALA B C 1
ATOM 9173 O O . ALA B 1 211 ? 57.219 -2.406 12.25 1 83.06 211 ALA B O 1
ATOM 9174 N N . GLN B 1 212 ? 56.562 -0.453 13.031 1 89.88 212 GLN B N 1
ATOM 9175 C CA . GLN B 1 212 ? 55.594 -1.101 13.922 1 89.88 212 GLN B CA 1
ATOM 9176 C C . GLN B 1 212 ? 54.531 -1.822 13.125 1 89.88 212 GLN B C 1
ATOM 9178 O O . GLN B 1 212 ? 54.062 -2.895 13.516 1 89.88 212 GLN B O 1
ATOM 9183 N N . LEU B 1 213 ? 54.125 -1.329 12.008 1 90.94 213 LEU B N 1
ATOM 9184 C CA . LEU B 1 213 ? 53.125 -1.951 11.164 1 90.94 213 LEU B CA 1
ATOM 9185 C C . LEU B 1 213 ? 53.656 -3.24 10.539 1 90.94 213 LEU B C 1
ATOM 9187 O O . LEU B 1 213 ? 52.875 -4.191 10.344 1 90.94 213 LEU B O 1
ATOM 9191 N N . SER B 1 214 ? 54.875 -3.254 10.25 1 86.44 214 SER B N 1
ATOM 9192 C CA . SER B 1 214 ? 55.469 -4.477 9.734 1 86.44 214 SER B CA 1
ATOM 9193 C C . SER B 1 214 ? 55.469 -5.586 10.773 1 86.44 214 SER B C 1
ATOM 9195 O O . SER B 1 214 ? 55.25 -6.754 10.445 1 86.44 214 SER B O 1
ATOM 9197 N N . ARG B 1 215 ? 55.688 -5.199 12.031 1 87 215 ARG B N 1
ATOM 9198 C CA . ARG B 1 215 ? 55.625 -6.16 13.125 1 87 215 ARG B CA 1
ATOM 9199 C C . ARG B 1 215 ? 54.188 -6.703 13.273 1 87 215 ARG B C 1
ATOM 9201 O O . ARG B 1 215 ? 54 -7.895 13.523 1 87 215 ARG B O 1
ATOM 9208 N N . VAL B 1 216 ? 53.312 -5.82 13.156 1 91.62 216 VAL B N 1
ATOM 9209 C CA . VAL B 1 216 ? 51.906 -6.223 13.242 1 91.62 216 VAL B CA 1
ATOM 9210 C C . VAL B 1 216 ? 51.562 -7.191 12.109 1 91.62 216 VAL B C 1
ATOM 9212 O O . VAL B 1 216 ? 50.875 -8.188 12.312 1 91.62 216 VAL B O 1
ATOM 9215 N N . SER B 1 217 ? 52.094 -6.965 10.859 1 89.56 217 SER B N 1
ATOM 9216 C CA . SER B 1 217 ? 51.844 -7.824 9.703 1 89.56 217 SER B CA 1
ATOM 9217 C C . SER B 1 217 ? 52.375 -9.234 9.945 1 89.56 217 SER B C 1
ATOM 9219 O O . SER B 1 217 ? 51.719 -10.211 9.562 1 89.56 217 SER B O 1
ATOM 9221 N N . HIS B 1 218 ? 53.375 -9.242 10.594 1 82.12 218 HIS B N 1
ATOM 9222 C CA . HIS B 1 218 ? 53.969 -10.531 10.906 1 82.12 218 HIS B CA 1
ATOM 9223 C C . HIS B 1 218 ? 53.125 -11.297 11.922 1 82.12 218 HIS B C 1
ATOM 9225 O O . HIS B 1 218 ? 52.875 -12.492 11.766 1 82.12 218 HIS B O 1
ATOM 9231 N N . THR B 1 219 ? 52.75 -10.594 12.945 1 87.5 219 THR B N 1
ATOM 9232 C CA . THR B 1 219 ? 51.906 -11.219 13.961 1 87.5 219 THR B CA 1
ATOM 9233 C C . THR B 1 219 ? 50.594 -11.727 13.352 1 87.5 219 THR B C 1
ATOM 9235 O O . THR B 1 219 ? 50.125 -12.789 13.734 1 87.5 219 THR B O 1
ATOM 9238 N N . LEU B 1 220 ? 50.062 -10.984 12.445 1 91 220 LEU B N 1
ATOM 9239 C CA . LEU B 1 220 ? 48.844 -11.375 11.805 1 91 220 LEU B CA 1
ATOM 9240 C C . LEU B 1 220 ? 49.031 -12.609 10.93 1 91 220 LEU B C 1
ATOM 9242 O O . LEU B 1 220 ? 48.156 -13.438 10.789 1 91 220 LEU B O 1
ATOM 9246 N N . SER B 1 221 ? 50.188 -12.797 10.344 1 85.19 221 SER B N 1
ATOM 9247 C CA . SER B 1 221 ? 50.5 -13.961 9.508 1 85.19 221 SER B CA 1
ATOM 9248 C C . SER B 1 221 ? 50.594 -15.227 10.352 1 85.19 221 SER B C 1
ATOM 9250 O O . SER B 1 221 ? 50.344 -16.328 9.859 1 85.19 221 SER B O 1
ATOM 9252 N N . VAL B 1 222 ? 50.875 -14.938 11.547 1 81.25 222 VAL B N 1
ATOM 9253 C CA . VAL B 1 222 ? 50.969 -16.062 12.477 1 81.25 222 VAL B CA 1
ATOM 9254 C C . VAL B 1 222 ? 49.562 -16.484 12.891 1 81.25 222 VAL B C 1
ATOM 9256 O O . VAL B 1 222 ? 49.281 -17.688 12.969 1 81.25 222 VAL B O 1
ATOM 9259 N N . VAL B 1 223 ? 48.75 -15.594 13.227 1 86.69 223 VAL B N 1
ATOM 9260 C CA . VAL B 1 223 ? 47.406 -15.875 13.68 1 86.69 223 VAL B CA 1
ATOM 9261 C C . VAL B 1 223 ? 46.562 -16.422 12.516 1 86.69 223 VAL B C 1
ATOM 9263 O O . VAL B 1 223 ? 45.75 -17.312 12.711 1 86.69 223 VAL B O 1
ATOM 9266 N N . PHE B 1 224 ? 46.844 -15.828 11.328 1 87.25 224 PHE B N 1
ATOM 9267 C CA . PHE B 1 224 ? 46.125 -16.25 10.125 1 87.25 224 PHE B CA 1
ATOM 9268 C C . PHE B 1 224 ? 47.062 -16.938 9.148 1 87.25 224 PHE B C 1
ATOM 9270 O O . PHE B 1 224 ? 47.594 -16.312 8.234 1 87.25 224 PHE B O 1
ATOM 9277 N N . PRO B 1 225 ? 47.312 -18.188 9.352 1 73.19 225 PRO B N 1
ATOM 9278 C CA . PRO B 1 225 ? 48.344 -18.844 8.562 1 73.19 225 PRO B CA 1
ATOM 9279 C C . PRO B 1 225 ? 47.938 -19.047 7.105 1 73.19 225 PRO B C 1
ATOM 9281 O O . PRO B 1 225 ? 48.781 -19.344 6.258 1 73.19 225 PRO B O 1
ATOM 9284 N N . GLY B 1 226 ? 47.062 -18.297 6.473 1 59.97 226 GLY B N 1
ATOM 9285 C CA . GLY B 1 226 ? 46.719 -18.219 5.062 1 59.97 226 GLY B CA 1
ATOM 9286 C C . GLY B 1 226 ? 46.406 -19.578 4.445 1 59.97 226 GLY B C 1
ATOM 9287 O O . GLY B 1 226 ? 47.219 -20.484 4.508 1 59.97 226 GLY B O 1
ATOM 9288 N N . SER B 1 227 ? 45.406 -20.375 4.648 1 51.78 227 SER B N 1
ATOM 9289 C CA . SER B 1 227 ? 45.25 -21.547 3.793 1 51.78 227 SER B CA 1
ATOM 9290 C C . SER B 1 227 ? 45.156 -21.156 2.324 1 51.78 227 SER B C 1
ATOM 9292 O O . SER B 1 227 ? 44.625 -20.109 1.992 1 51.78 227 SER B O 1
ATOM 9294 N N . ASP B 1 228 ? 46.219 -21.531 1.431 1 44.78 228 ASP B N 1
ATOM 9295 C CA . ASP B 1 228 ? 46.125 -21.484 -0.025 1 44.78 228 ASP B CA 1
ATOM 9296 C C . ASP B 1 228 ? 44.719 -21.781 -0.491 1 44.78 228 ASP B C 1
ATOM 9298 O O . ASP B 1 228 ? 44.438 -21.891 -1.692 1 44.78 228 ASP B O 1
ATOM 9302 N N . ASP B 1 229 ? 43.938 -22.656 0.06 1 42.47 229 ASP B N 1
ATOM 9303 C CA . ASP B 1 229 ? 42.656 -23.047 -0.524 1 42.47 229 ASP B CA 1
ATOM 9304 C C . ASP B 1 229 ? 41.75 -21.844 -0.754 1 42.47 229 ASP B C 1
ATOM 9306 O O . ASP B 1 229 ? 41.625 -20.984 0.121 1 42.47 229 ASP B O 1
ATOM 9310 N N . PRO B 1 230 ? 41.625 -21.562 -2.059 1 41.69 230 PRO B N 1
ATOM 9311 C CA . PRO B 1 230 ? 40.688 -20.484 -2.389 1 41.69 230 PRO B CA 1
ATOM 9312 C C . PRO B 1 230 ? 39.469 -20.469 -1.473 1 41.69 230 PRO B C 1
ATOM 9314 O O . PRO B 1 230 ? 38.781 -21.484 -1.354 1 41.69 230 PRO B O 1
ATOM 9317 N N . VAL B 1 231 ? 39.594 -20.094 -0.342 1 43.47 231 VAL B N 1
ATOM 9318 C CA . VAL B 1 231 ? 38.438 -19.984 0.531 1 43.47 231 VAL B CA 1
ATOM 9319 C C . VAL B 1 231 ? 37.188 -19.625 -0.293 1 43.47 231 VAL B C 1
ATOM 9321 O O . VAL B 1 231 ? 37.125 -18.531 -0.869 1 43.47 231 VAL B O 1
ATOM 9324 N N . GLY B 1 232 ? 36.719 -20.594 -1.11 1 37.38 232 GLY B N 1
ATOM 9325 C CA . GLY B 1 232 ? 35.438 -20.359 -1.758 1 37.38 232 GLY B CA 1
ATOM 9326 C C . GLY B 1 232 ? 34.5 -19.484 -0.936 1 37.38 232 GLY B C 1
ATOM 9327 O O . GLY B 1 232 ? 34.688 -19.344 0.276 1 37.38 232 GLY B O 1
ATOM 9328 N N . PRO B 1 233 ? 33.938 -18.531 -1.603 1 39.38 233 PRO B N 1
ATOM 9329 C CA . PRO B 1 233 ? 32.969 -17.656 -0.956 1 39.38 233 PRO B CA 1
ATOM 9330 C C . PRO B 1 233 ? 32.125 -18.391 0.091 1 39.38 233 PRO B C 1
ATOM 9332 O O . PRO B 1 233 ? 31 -17.969 0.389 1 39.38 233 PRO B O 1
ATOM 9335 N N . ALA B 1 234 ? 32.344 -19.766 0.295 1 38.22 234 ALA B N 1
ATOM 9336 C CA . ALA B 1 234 ? 31.359 -20.438 1.152 1 38.22 234 ALA B CA 1
ATOM 9337 C C . ALA B 1 234 ? 31.266 -19.75 2.514 1 38.22 234 ALA B C 1
ATOM 9339 O O . ALA B 1 234 ? 32.281 -19.438 3.129 1 38.22 234 ALA B O 1
ATOM 9340 N N . ALA B 1 235 ? 30.203 -19.141 2.828 1 42.91 235 ALA B N 1
ATOM 9341 C CA . ALA B 1 235 ? 29.625 -18.453 3.98 1 42.91 235 ALA B CA 1
ATOM 9342 C C . ALA B 1 235 ? 29.984 -19.172 5.281 1 42.91 235 ALA B C 1
ATOM 9344 O O . ALA B 1 235 ? 29.328 -20.141 5.656 1 42.91 235 ALA B O 1
ATOM 9345 N N . ALA B 1 236 ? 31.062 -19.484 5.645 1 47.66 236 ALA B N 1
ATOM 9346 C CA . ALA B 1 236 ? 31.203 -20.031 6.996 1 47.66 236 ALA B CA 1
ATOM 9347 C C . ALA B 1 236 ? 30.469 -19.156 8.016 1 47.66 236 ALA B C 1
ATOM 9349 O O . ALA B 1 236 ? 30.656 -17.938 8.055 1 47.66 236 ALA B O 1
ATOM 9350 N N . PRO B 1 237 ? 29.359 -19.641 8.625 1 57.06 237 PRO B N 1
ATOM 9351 C CA . PRO B 1 237 ? 28.391 -18.922 9.445 1 57.06 237 PRO B CA 1
ATOM 9352 C C . PRO B 1 237 ? 29.062 -18.031 10.492 1 57.06 237 PRO B C 1
ATOM 9354 O O . PRO B 1 237 ? 28.578 -16.922 10.766 1 57.06 237 PRO B O 1
ATOM 9357 N N . SER B 1 238 ? 30.016 -18.578 11.422 1 68.69 238 SER B N 1
ATOM 9358 C CA . SER B 1 238 ? 30.516 -17.766 12.531 1 68.69 238 SER B CA 1
ATOM 9359 C C . SER B 1 238 ? 32.031 -17.812 12.602 1 68.69 238 SER B C 1
ATOM 9361 O O . SER B 1 238 ? 32.656 -18.844 12.312 1 68.69 238 SER B O 1
ATOM 9363 N N . LEU B 1 239 ? 32.812 -16.703 12.359 1 79.12 239 LEU B N 1
ATOM 9364 C CA . LEU B 1 239 ? 34.25 -16.562 12.555 1 79.12 239 LEU B CA 1
ATOM 9365 C C . LEU B 1 239 ? 34.688 -17.172 13.883 1 79.12 239 LEU B C 1
ATOM 9367 O O . LEU B 1 239 ? 34 -17.031 14.891 1 79.12 239 LEU B O 1
ATOM 9371 N N . PRO B 1 240 ? 35.688 -17.922 13.797 1 82.25 240 PRO B N 1
ATOM 9372 C CA . PRO B 1 240 ? 36.219 -18.391 15.078 1 82.25 240 PRO B CA 1
ATOM 9373 C C . PRO B 1 240 ? 36.438 -17.266 16.078 1 82.25 240 PRO B C 1
ATOM 9375 O O . PRO B 1 240 ? 36.688 -16.125 15.672 1 82.25 240 PRO B O 1
ATOM 9378 N N . GLU B 1 241 ? 36.406 -17.578 17.281 1 86.19 241 GLU B N 1
ATOM 9379 C CA . GLU B 1 241 ? 36.438 -16.578 18.359 1 86.19 241 GLU B CA 1
ATOM 9380 C C . GLU B 1 241 ? 37.75 -15.781 18.328 1 86.19 241 GLU B C 1
ATOM 9382 O O . GLU B 1 241 ? 37.75 -14.57 18.531 1 86.19 241 GLU B O 1
ATOM 9387 N N . LEU B 1 242 ? 38.906 -16.453 18.094 1 86.38 242 LEU B N 1
ATOM 9388 C CA . LEU B 1 242 ? 40.188 -15.766 18.062 1 86.38 242 LEU B CA 1
ATOM 9389 C C . LEU B 1 242 ? 40.219 -14.766 16.906 1 86.38 242 LEU B C 1
ATOM 9391 O O . LEU B 1 242 ? 40.719 -13.641 17.078 1 86.38 242 LEU B O 1
ATOM 9395 N N . HIS B 1 243 ? 39.812 -15.234 15.789 1 88.69 243 HIS B N 1
ATOM 9396 C CA . HIS B 1 243 ? 39.812 -14.352 14.625 1 88.69 243 HIS B CA 1
ATOM 9397 C C . HIS B 1 243 ? 38.906 -13.141 14.852 1 88.69 243 HIS B C 1
ATOM 9399 O O . HIS B 1 243 ? 39.25 -12.023 14.461 1 88.69 243 HIS B O 1
ATOM 9405 N N . LEU B 1 244 ? 37.812 -13.406 15.562 1 91.94 244 LEU B N 1
ATOM 9406 C CA . LEU B 1 244 ? 36.875 -12.32 15.852 1 91.94 244 LEU B CA 1
ATOM 9407 C C . LEU B 1 244 ? 37.531 -11.289 16.781 1 91.94 244 LEU B C 1
ATOM 9409 O O . LEU B 1 244 ? 37.375 -10.086 16.562 1 91.94 244 LEU B O 1
ATOM 9413 N N . LYS B 1 245 ? 38.188 -11.797 17.703 1 91.44 245 LYS B N 1
ATOM 9414 C CA . LYS B 1 245 ? 38.844 -10.891 18.656 1 91.44 245 LYS B CA 1
ATOM 9415 C C . LYS B 1 245 ? 39.969 -10.094 18 1 91.44 245 LYS B C 1
ATOM 9417 O O . LYS B 1 245 ? 40.156 -8.914 18.297 1 91.44 245 LYS B O 1
ATOM 9422 N N . VAL B 1 246 ? 40.656 -10.719 17.141 1 92 246 VAL B N 1
ATOM 9423 C CA . VAL B 1 246 ? 41.75 -10.062 16.453 1 92 246 VAL B CA 1
ATOM 9424 C C . VAL B 1 246 ? 41.219 -8.977 15.523 1 92 246 VAL B C 1
ATOM 9426 O O . VAL B 1 246 ? 41.75 -7.855 15.5 1 92 246 VAL B O 1
ATOM 9429 N N . VAL B 1 247 ? 40.219 -9.312 14.797 1 93.75 247 VAL B N 1
ATOM 9430 C CA . VAL B 1 247 ? 39.656 -8.359 13.852 1 93.75 247 VAL B CA 1
ATOM 9431 C C . VAL B 1 247 ? 39.062 -7.176 14.609 1 93.75 247 VAL B C 1
ATOM 9433 O O . VAL B 1 247 ? 39.219 -6.027 14.18 1 93.75 247 VAL B O 1
ATOM 9436 N N . ASP B 1 248 ? 38.438 -7.434 15.711 1 93.75 248 ASP B N 1
ATOM 9437 C CA . ASP B 1 248 ? 37.906 -6.355 16.531 1 93.75 248 ASP B CA 1
ATOM 9438 C C . ASP B 1 248 ? 39 -5.426 17.031 1 93.75 248 ASP B C 1
ATOM 9440 O O . ASP B 1 248 ? 38.844 -4.207 17.062 1 93.75 248 ASP B O 1
ATOM 9444 N N . LEU B 1 249 ? 40.062 -6.098 17.359 1 93.94 249 LEU B N 1
ATOM 9445 C CA . LEU B 1 249 ? 41.188 -5.32 17.844 1 93.94 249 LEU B CA 1
ATOM 9446 C C . LEU B 1 249 ? 41.75 -4.445 16.734 1 93.94 249 LEU B C 1
ATOM 9448 O O . LEU B 1 249 ? 42.156 -3.301 16.984 1 93.94 249 LEU B O 1
ATOM 9452 N N . ILE B 1 250 ? 41.812 -4.977 15.57 1 94.25 250 ILE B N 1
ATOM 9453 C CA . ILE B 1 250 ? 42.312 -4.246 14.414 1 94.25 250 ILE B CA 1
ATOM 9454 C C . ILE B 1 250 ? 41.438 -3.02 14.148 1 94.25 250 ILE B C 1
ATOM 9456 O O . ILE B 1 250 ? 41.969 -1.909 13.992 1 94.25 250 ILE B O 1
ATOM 9460 N N . LEU B 1 251 ? 40.156 -3.191 14.086 1 94.69 251 LEU B N 1
ATOM 9461 C CA . LEU B 1 251 ? 39.219 -2.111 13.781 1 94.69 251 LEU B CA 1
ATOM 9462 C C . LEU B 1 251 ? 39.219 -1.071 14.898 1 94.69 251 LEU B C 1
ATOM 9464 O O . LEU B 1 251 ? 39.188 0.132 14.625 1 94.69 251 LEU B O 1
ATOM 9468 N N . GLN B 1 252 ? 39.312 -1.533 16.062 1 94.06 252 GLN B N 1
ATOM 9469 C CA . GLN B 1 252 ? 39.344 -0.618 17.203 1 94.06 252 GLN B CA 1
ATOM 9470 C C . GLN B 1 252 ? 40.625 0.229 17.188 1 94.06 252 GLN B C 1
ATOM 9472 O O . GLN B 1 252 ? 40.562 1.432 17.453 1 94.06 252 GLN B O 1
ATOM 9477 N N . SER B 1 253 ? 41.656 -0.455 16.922 1 93.94 253 SER B N 1
ATOM 9478 C CA . SER B 1 253 ? 42.938 0.25 16.875 1 93.94 253 SER B CA 1
ATOM 9479 C C . SER B 1 253 ? 42.969 1.281 15.742 1 93.94 253 SER B C 1
ATOM 9481 O O . SER B 1 253 ? 43.531 2.367 15.898 1 93.94 253 SER B O 1
ATOM 9483 N N . PHE B 1 254 ? 42.469 0.919 14.656 1 94.62 254 PHE B N 1
ATOM 9484 C CA . PHE B 1 254 ? 42.375 1.869 13.547 1 94.62 254 PHE B CA 1
ATOM 9485 C C . PHE B 1 254 ? 41.594 3.102 13.953 1 94.62 254 PHE B C 1
ATOM 9487 O O . PHE B 1 254 ? 41.969 4.23 13.656 1 94.62 254 PHE B O 1
ATOM 9494 N N . CYS B 1 255 ? 40.469 2.904 14.609 1 91.88 255 CYS B N 1
ATOM 9495 C CA . CYS B 1 255 ? 39.594 3.996 15.047 1 91.88 255 CYS B CA 1
ATOM 9496 C C . CYS B 1 255 ? 40.344 4.91 16.031 1 91.88 255 CYS B C 1
ATOM 9498 O O . CYS B 1 255 ? 40.25 6.133 15.922 1 91.88 255 CYS B O 1
ATOM 9500 N N . GLN B 1 256 ? 41 4.281 16.891 1 90.94 256 GLN B N 1
ATOM 9501 C CA . GLN B 1 256 ? 41.75 5.062 17.875 1 90.94 256 GLN B CA 1
ATOM 9502 C C . GLN B 1 256 ? 42.875 5.863 17.203 1 90.94 256 GLN B C 1
ATOM 9504 O O . GLN B 1 256 ? 43.094 7.02 17.547 1 90.94 256 GLN B O 1
ATOM 9509 N N . SER B 1 257 ? 43.531 5.199 16.344 1 91.88 257 SER B N 1
ATOM 9510 C CA . SER B 1 257 ? 44.625 5.871 15.609 1 91.88 257 SER B CA 1
ATOM 9511 C C . SER B 1 257 ? 44.062 7.055 14.812 1 91.88 257 SER B C 1
ATOM 9513 O O . SER B 1 257 ? 44.75 8.094 14.711 1 91.88 257 SER B O 1
ATOM 9515 N N . LEU B 1 258 ? 42.938 6.93 14.219 1 90.38 258 LEU B N 1
ATOM 9516 C CA . LEU B 1 258 ? 42.312 8.008 13.453 1 90.38 258 LEU B CA 1
ATOM 9517 C C . LEU B 1 258 ? 42 9.195 14.352 1 90.38 258 LEU B C 1
ATOM 9519 O O . LEU B 1 258 ? 42.219 10.344 13.969 1 90.38 258 LEU B O 1
ATOM 9523 N N . LEU B 1 259 ? 41.438 8.93 15.523 1 85.56 259 LEU B N 1
ATOM 9524 C CA . LEU B 1 259 ? 41.062 9.992 16.438 1 85.56 259 LEU B CA 1
ATOM 9525 C C . LEU B 1 259 ? 42.281 10.758 16.922 1 85.56 259 LEU B C 1
ATOM 9527 O O . LEU B 1 259 ? 42.281 11.992 16.984 1 85.56 259 LEU B O 1
ATOM 9531 N N . VAL B 1 260 ? 43.312 10.031 17.156 1 85 260 VAL B N 1
ATOM 9532 C CA . VAL B 1 260 ? 44.531 10.641 17.641 1 85 260 VAL B CA 1
ATOM 9533 C C . VAL B 1 260 ? 45.188 11.453 16.531 1 85 260 VAL B C 1
ATOM 9535 O O . VAL B 1 260 ? 45.656 12.562 16.75 1 85 260 VAL B O 1
ATOM 9538 N N . ALA B 1 261 ? 45.25 10.906 15.367 1 84.69 261 A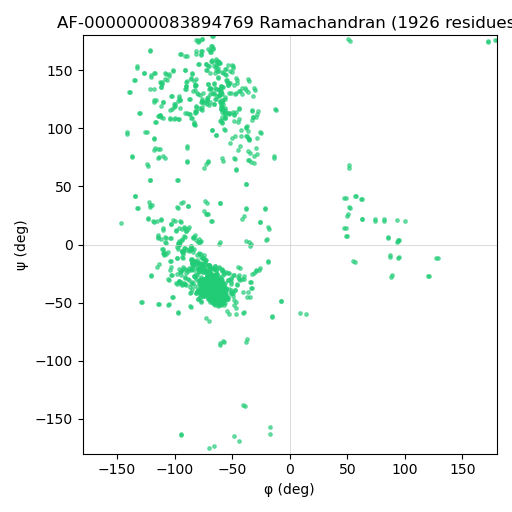LA B N 1
ATOM 9539 C CA . ALA B 1 261 ? 45.844 11.594 14.227 1 84.69 261 ALA B CA 1
ATOM 9540 C C . ALA B 1 261 ? 45.062 12.859 13.875 1 84.69 261 ALA B C 1
ATOM 9542 O O . ALA B 1 261 ? 45.656 13.859 13.453 1 84.69 261 ALA B O 1
ATOM 9543 N N . SER B 1 262 ? 43.719 12.922 13.992 1 81.81 262 SER B N 1
ATOM 9544 C CA . SER B 1 262 ? 42.844 14.023 13.586 1 81.81 262 SER B CA 1
ATOM 9545 C C . SER B 1 262 ? 42.875 15.156 14.602 1 81.81 262 SER B C 1
ATOM 9547 O O . SER B 1 262 ? 42.438 16.266 14.312 1 81.81 262 SER B O 1
ATOM 9549 N N . ARG B 1 263 ? 43.312 14.805 15.758 1 76 263 ARG B N 1
ATOM 9550 C CA . ARG B 1 263 ? 43.5 15.867 16.734 1 76 263 ARG B CA 1
ATOM 9551 C C . ARG B 1 263 ? 44.656 16.781 16.359 1 76 263 ARG B C 1
ATOM 9553 O O . ARG B 1 263 ? 44.625 17.984 16.656 1 76 263 ARG B O 1
ATOM 9560 N N . GLY B 1 264 ? 45.625 16.281 15.727 1 74.5 264 GLY B N 1
ATOM 9561 C CA . GLY B 1 264 ? 46.781 17.047 15.312 1 74.5 264 GLY B CA 1
ATOM 9562 C C . GLY B 1 264 ? 46.594 17.75 13.977 1 74.5 264 GLY B C 1
ATOM 9563 O O . GLY B 1 264 ? 46.844 18.953 13.867 1 74.5 264 GLY B O 1
ATOM 9564 N N . ASN B 1 265 ? 46.219 16.984 12.984 1 76.75 265 ASN B N 1
ATOM 9565 C CA . ASN B 1 265 ? 46.062 17.484 11.625 1 76.75 265 ASN B CA 1
ATOM 9566 C C . ASN B 1 265 ? 44.75 16.984 10.984 1 76.75 265 ASN B C 1
ATOM 9568 O O . ASN B 1 265 ? 44.344 15.844 11.227 1 76.75 265 ASN B O 1
ATOM 9572 N N . PRO B 1 266 ? 44.156 17.906 10.234 1 79.25 266 PRO B N 1
ATOM 9573 C CA . PRO B 1 266 ? 43 17.406 9.477 1 79.25 266 PRO B CA 1
ATOM 9574 C C . PRO B 1 266 ? 43.375 16.328 8.461 1 79.25 266 PRO B C 1
ATOM 9576 O O . PRO B 1 266 ? 44.562 16.203 8.109 1 79.25 266 PRO B O 1
ATOM 9579 N N . PRO B 1 267 ? 42.5 15.469 8.031 1 81.31 267 PRO B N 1
ATOM 9580 C CA . PRO B 1 267 ? 42.781 14.312 7.176 1 81.31 267 PRO B CA 1
ATOM 9581 C C . PRO B 1 267 ? 43.594 14.688 5.926 1 81.31 267 PRO B C 1
ATOM 9583 O O . PRO B 1 267 ? 44.406 13.883 5.449 1 81.31 267 PRO B O 1
ATOM 9586 N N . ASN B 1 268 ? 43.406 15.844 5.375 1 78.31 268 ASN B N 1
ATOM 9587 C CA . ASN B 1 268 ? 44.125 16.234 4.164 1 78.31 268 ASN B CA 1
ATOM 9588 C C . ASN B 1 268 ? 45.594 16.453 4.43 1 78.31 268 ASN B C 1
ATOM 9590 O O . ASN B 1 268 ? 46.438 16.359 3.516 1 78.31 268 ASN B O 1
ATOM 9594 N N . ARG B 1 269 ? 45.938 16.688 5.656 1 77.69 269 ARG B N 1
ATOM 9595 C CA . ARG B 1 269 ? 47.344 17 5.996 1 77.69 269 ARG B CA 1
ATOM 9596 C C . ARG B 1 269 ? 48 15.844 6.734 1 77.69 269 ARG B C 1
ATOM 9598 O O . ARG B 1 269 ? 49.156 15.945 7.16 1 77.69 269 ARG B O 1
ATOM 9605 N N . GLN B 1 270 ? 47.25 14.797 6.898 1 79.31 270 GLN B N 1
ATOM 9606 C CA . GLN B 1 270 ? 47.781 13.648 7.602 1 79.31 270 GLN B CA 1
ATOM 9607 C C . GLN B 1 270 ? 48.688 12.812 6.68 1 79.31 270 GLN B C 1
ATOM 9609 O O . GLN B 1 270 ? 48.562 12.883 5.457 1 79.31 270 GLN B O 1
ATOM 9614 N N . SER B 1 271 ? 49.562 12.117 7.355 1 77.25 271 SER B N 1
ATOM 9615 C CA . SER B 1 271 ? 50.438 11.203 6.621 1 77.25 271 SER B CA 1
ATOM 9616 C C . SER B 1 271 ? 49.656 10.047 6.023 1 77.25 271 SER B C 1
ATOM 9618 O O . SER B 1 271 ? 48.406 9.984 6.18 1 77.25 271 SER B O 1
ATOM 9620 N N . LEU B 1 272 ? 50.344 9.148 5.32 1 83.38 272 LEU B N 1
ATOM 9621 C CA . LEU B 1 272 ? 49.688 8.039 4.637 1 83.38 272 LEU B CA 1
ATOM 9622 C C . LEU B 1 272 ? 49.562 6.836 5.562 1 83.38 272 LEU B C 1
ATOM 9624 O O . LEU B 1 272 ? 49.594 5.691 5.109 1 83.38 272 LEU B O 1
ATOM 9628 N N . TRP B 1 273 ? 49.375 7.219 6.871 1 87.19 273 TRP B N 1
ATOM 9629 C CA . TRP B 1 273 ? 49.344 6.121 7.836 1 87.19 273 TRP B CA 1
ATOM 9630 C C . TRP B 1 273 ? 48.156 5.207 7.578 1 87.19 273 TRP B C 1
ATOM 9632 O O . TRP B 1 273 ? 48.281 3.982 7.691 1 87.19 273 TRP B O 1
ATOM 9642 N N . GLY B 1 274 ? 47.031 5.812 7.266 1 89.19 274 GLY B N 1
ATOM 9643 C CA . GLY B 1 274 ? 45.812 5.023 7.039 1 89.19 274 GLY B CA 1
ATOM 9644 C C . GLY B 1 274 ? 45.969 4.059 5.875 1 89.19 274 GLY B C 1
ATOM 9645 O O . GLY B 1 274 ? 45.562 2.893 5.98 1 89.19 274 GLY B O 1
ATOM 9646 N N . SER B 1 275 ? 46.5 4.496 4.793 1 87.44 275 SER B N 1
ATOM 9647 C CA . SER B 1 275 ? 46.719 3.664 3.613 1 87.44 275 SER B CA 1
ATOM 9648 C C . SER B 1 275 ? 47.688 2.539 3.898 1 87.44 275 SER B C 1
ATOM 9650 O O . SER B 1 275 ? 47.5 1.41 3.439 1 87.44 275 SER B O 1
ATOM 9652 N N . ARG B 1 276 ? 48.688 2.84 4.672 1 87.62 276 ARG B N 1
ATOM 9653 C CA . ARG B 1 276 ? 49.688 1.841 5.027 1 87.62 276 ARG B CA 1
ATOM 9654 C C . ARG B 1 276 ? 49.094 0.775 5.941 1 87.62 276 ARG B C 1
ATOM 9656 O O . ARG B 1 276 ? 49.406 -0.41 5.809 1 87.62 276 ARG B O 1
ATOM 9663 N N . PHE B 1 277 ? 48.312 1.263 6.82 1 91.38 277 PHE B N 1
ATOM 9664 C CA . PHE B 1 277 ? 47.656 0.364 7.754 1 91.38 277 PHE B CA 1
ATOM 9665 C C . PHE B 1 277 ? 46.812 -0.664 7.008 1 91.38 277 PHE B C 1
ATOM 9667 O O . PHE B 1 277 ? 46.875 -1.861 7.289 1 91.38 277 PHE B O 1
ATOM 9674 N N . VAL B 1 278 ? 46.031 -0.249 6.059 1 90.56 278 VAL B N 1
ATOM 9675 C CA . VAL B 1 278 ? 45.125 -1.107 5.324 1 90.56 278 VAL B CA 1
ATOM 9676 C C . VAL B 1 278 ? 45.906 -2.016 4.375 1 90.56 278 VAL B C 1
ATOM 9678 O O . VAL B 1 278 ? 45.5 -3.164 4.148 1 90.56 278 VAL B O 1
ATOM 9681 N N . CYS B 1 279 ? 46.969 -1.561 3.857 1 85.88 279 CYS B N 1
ATOM 9682 C CA . CYS B 1 279 ? 47.781 -2.355 2.949 1 85.88 279 CYS B CA 1
ATOM 9683 C C . CYS B 1 279 ? 48.312 -3.598 3.648 1 85.88 279 CYS B C 1
ATOM 9685 O O . CYS B 1 279 ? 48.469 -4.652 3.027 1 85.88 279 CYS B O 1
ATOM 9687 N N . VAL B 1 280 ? 48.594 -3.426 4.887 1 85.88 280 VAL B N 1
ATOM 9688 C CA . VAL B 1 280 ? 49.062 -4.555 5.684 1 85.88 280 VAL B CA 1
ATOM 9689 C C . VAL B 1 280 ? 48 -5.648 5.707 1 85.88 280 VAL B C 1
ATOM 9691 O O . VAL B 1 280 ? 48.312 -6.836 5.656 1 85.88 280 VAL B O 1
ATOM 9694 N N . LEU B 1 281 ? 46.781 -5.266 5.789 1 86.62 281 LEU B N 1
ATOM 9695 C CA . LEU B 1 281 ? 45.656 -6.211 5.848 1 86.62 281 LEU B CA 1
ATOM 9696 C C . LEU B 1 281 ? 45.438 -6.848 4.484 1 86.62 281 LEU B C 1
ATOM 9698 O O . LEU B 1 281 ? 45 -8 4.398 1 86.62 281 LEU B O 1
ATOM 9702 N N . LEU B 1 282 ? 45.688 -6.16 3.387 1 82.62 282 LEU B N 1
ATOM 9703 C CA . LEU B 1 282 ? 45.438 -6.629 2.029 1 82.62 282 LEU B CA 1
ATOM 9704 C C . LEU B 1 282 ? 46.406 -7.727 1.638 1 82.62 282 LEU B C 1
ATOM 9706 O O . LEU B 1 282 ? 46.125 -8.547 0.766 1 82.62 282 LEU B O 1
ATOM 9710 N N . ASP B 1 283 ? 47.469 -7.742 2.322 1 76.88 283 ASP B N 1
ATOM 9711 C CA . ASP B 1 283 ? 48.5 -8.711 2.01 1 76.88 283 ASP B CA 1
ATOM 9712 C C . ASP B 1 283 ? 48.125 -10.109 2.473 1 76.88 283 ASP B C 1
ATOM 9714 O O . ASP B 1 283 ? 48.625 -11.109 1.963 1 76.88 283 ASP B O 1
ATOM 9718 N N . ASN B 1 284 ? 47.25 -10.164 3.383 1 82 284 ASN B N 1
ATOM 9719 C CA . ASN B 1 284 ? 46.75 -11.422 3.91 1 82 284 ASN B CA 1
ATOM 9720 C C . ASN B 1 284 ? 45.281 -11.609 3.57 1 82 284 ASN B C 1
ATOM 9722 O O . ASN B 1 284 ? 44.406 -10.984 4.18 1 82 284 ASN B O 1
ATOM 9726 N N . ARG B 1 285 ? 45 -12.523 2.729 1 81.5 285 ARG B N 1
ATOM 9727 C CA . ARG B 1 285 ? 43.656 -12.719 2.209 1 81.5 285 ARG B CA 1
ATOM 9728 C C . ARG B 1 285 ? 42.688 -13.219 3.303 1 81.5 285 ARG B C 1
ATOM 9730 O O . ARG B 1 285 ? 41.531 -12.883 3.309 1 81.5 285 ARG B O 1
ATOM 9737 N N . GLN B 1 286 ? 43.219 -13.961 4.164 1 83.88 286 GLN B N 1
ATOM 9738 C CA . GLN B 1 286 ? 42.375 -14.492 5.234 1 83.88 286 GLN B CA 1
ATOM 9739 C C . GLN B 1 286 ? 41.969 -13.391 6.207 1 83.88 286 GLN B C 1
ATOM 9741 O O . GLN B 1 286 ? 40.844 -13.383 6.707 1 83.88 286 GLN B O 1
ATOM 9746 N N . VAL B 1 287 ? 42.938 -12.578 6.426 1 88.44 287 VAL B N 1
ATOM 9747 C CA . VAL B 1 287 ? 42.625 -11.461 7.316 1 88.44 287 VAL B CA 1
ATOM 9748 C C . VAL B 1 287 ? 41.594 -10.562 6.664 1 88.44 287 VAL B C 1
ATOM 9750 O O . VAL B 1 287 ? 40.625 -10.133 7.32 1 88.44 287 VAL B O 1
ATOM 9753 N N . LEU B 1 288 ? 41.781 -10.375 5.375 1 85.94 288 LEU B N 1
ATOM 9754 C CA . LEU B 1 288 ? 40.875 -9.508 4.66 1 85.94 288 LEU B CA 1
ATOM 9755 C C . LEU B 1 288 ? 39.469 -10.109 4.652 1 85.94 288 LEU B C 1
ATOM 9757 O O . LEU B 1 288 ? 38.469 -9.398 4.875 1 85.94 288 LEU B O 1
ATOM 9761 N N . SER B 1 289 ? 39.375 -11.383 4.398 1 85.38 289 SER B N 1
ATOM 9762 C CA . SER B 1 289 ? 38.062 -12.062 4.383 1 85.38 289 SER B CA 1
ATOM 9763 C C . SER B 1 289 ? 37.406 -11.992 5.746 1 85.38 289 SER B C 1
ATOM 9765 O O . SER B 1 289 ? 36.188 -11.797 5.836 1 85.38 289 SER B O 1
ATOM 9767 N N . SER B 1 290 ? 38.219 -12.102 6.777 1 87.75 290 SER B N 1
ATOM 9768 C CA . SER B 1 290 ? 37.656 -12.039 8.125 1 87.75 290 SER B CA 1
ATOM 9769 C C . SER B 1 290 ? 37.188 -10.625 8.469 1 87.75 290 SER B C 1
ATOM 9771 O O . SER B 1 290 ? 36.188 -10.445 9.164 1 87.75 290 SER B O 1
ATOM 9773 N N . VAL B 1 291 ? 37.938 -9.719 7.957 1 89.88 291 VAL B N 1
ATOM 9774 C CA . VAL B 1 291 ? 37.562 -8.328 8.203 1 89.88 291 VAL B CA 1
ATOM 9775 C C . VAL B 1 291 ? 36.281 -8 7.48 1 89.88 291 VAL B C 1
ATOM 9777 O O . VAL B 1 291 ? 35.375 -7.359 8.047 1 89.88 291 VAL B O 1
ATOM 9780 N N . ILE B 1 292 ? 36.125 -8.461 6.27 1 87.56 292 ILE B N 1
ATOM 9781 C CA . ILE B 1 292 ? 34.906 -8.203 5.477 1 87.56 292 ILE B CA 1
ATOM 9782 C C . ILE B 1 292 ? 33.719 -8.859 6.145 1 87.56 292 ILE B C 1
ATOM 9784 O O . ILE B 1 292 ? 32.656 -8.242 6.246 1 87.56 292 ILE B O 1
ATOM 9788 N N . HIS B 1 293 ? 33.906 -9.969 6.664 1 86.75 293 HIS B N 1
ATOM 9789 C CA . HIS B 1 293 ? 32.812 -10.68 7.352 1 86.75 293 HIS B CA 1
ATOM 9790 C C . HIS B 1 293 ? 32.406 -9.938 8.609 1 86.75 293 HIS B C 1
ATOM 9792 O O . HIS B 1 293 ? 31.203 -9.844 8.906 1 86.75 293 HIS B O 1
ATOM 9798 N N . ARG B 1 294 ? 33.375 -9.5 9.273 1 90.19 294 ARG B N 1
ATOM 9799 C CA . ARG B 1 294 ? 33.062 -8.789 10.508 1 90.19 294 ARG B CA 1
ATOM 9800 C C . ARG B 1 294 ? 32.344 -7.469 10.219 1 90.19 294 ARG B C 1
ATOM 9802 O O . ARG B 1 294 ? 31.438 -7.074 10.945 1 90.19 294 ARG B O 1
ATOM 9809 N N . LEU B 1 295 ? 32.812 -6.828 9.227 1 89.81 295 LEU B N 1
ATOM 9810 C CA . LEU B 1 295 ? 32.156 -5.578 8.844 1 89.81 295 LEU B CA 1
ATOM 9811 C C . LEU B 1 295 ? 30.703 -5.824 8.438 1 89.81 295 LEU B C 1
ATOM 9813 O O . LEU B 1 295 ? 29.812 -5.055 8.797 1 89.81 295 LEU B O 1
ATOM 9817 N N . LYS B 1 296 ? 30.469 -6.863 7.738 1 87.44 296 LYS B N 1
ATOM 9818 C CA . LYS B 1 296 ? 29.109 -7.223 7.359 1 87.44 296 LYS B CA 1
ATOM 9819 C C . LYS B 1 296 ? 28.25 -7.48 8.594 1 87.44 296 LYS B C 1
ATOM 9821 O O . LYS B 1 296 ? 27.078 -7.062 8.641 1 87.44 296 LYS B O 1
ATOM 9826 N N . ASP B 1 297 ? 28.844 -8.086 9.547 1 86.69 297 ASP B N 1
ATOM 9827 C CA . ASP B 1 297 ? 28.141 -8.375 10.789 1 86.69 297 ASP B CA 1
ATOM 9828 C C . ASP B 1 297 ? 27.812 -7.082 11.539 1 86.69 297 ASP B C 1
ATOM 9830 O O . ASP B 1 297 ? 26.719 -6.953 12.117 1 86.69 297 ASP B O 1
ATOM 9834 N N . LEU B 1 298 ? 28.734 -6.227 11.531 1 89.38 298 LEU B N 1
ATOM 9835 C CA . LEU B 1 298 ? 28.531 -4.949 12.211 1 89.38 298 LEU B CA 1
ATOM 9836 C C . LEU B 1 298 ? 27.422 -4.148 11.531 1 89.38 298 LEU B C 1
ATOM 9838 O O . LEU B 1 298 ? 26.578 -3.568 12.203 1 89.38 298 LEU B O 1
ATOM 9842 N N . PHE B 1 299 ? 27.406 -4.191 10.227 1 89.12 299 PHE B N 1
ATOM 9843 C CA . PHE B 1 299 ? 26.438 -3.404 9.461 1 89.12 299 PHE B CA 1
ATOM 9844 C C . PHE B 1 299 ? 25.047 -3.986 9.586 1 89.12 299 PHE B C 1
ATOM 9846 O O . PHE B 1 299 ? 24.062 -3.246 9.633 1 89.12 299 PHE B O 1
ATOM 9853 N N . HIS B 1 300 ? 24.906 -5.281 9.719 1 85.06 300 HIS B N 1
ATOM 9854 C CA . HIS B 1 300 ? 23.609 -5.938 9.633 1 85.06 300 HIS B CA 1
ATOM 9855 C C . HIS B 1 300 ? 23 -6.16 11.016 1 85.06 300 HIS B C 1
ATOM 9857 O O . HIS B 1 300 ? 21.797 -6.023 11.203 1 85.06 300 HIS B O 1
ATOM 9863 N N . GLN B 1 301 ? 23.875 -6.371 11.992 1 81.5 301 GLN B N 1
ATOM 9864 C CA . GLN B 1 301 ? 23.328 -6.84 13.258 1 81.5 301 GLN B CA 1
ATOM 9865 C C . GLN B 1 301 ? 23.641 -5.871 14.398 1 81.5 301 GLN B C 1
ATOM 9867 O O . GLN B 1 301 ? 22.906 -5.793 15.383 1 81.5 301 GLN B O 1
ATOM 9872 N N . GLN B 1 302 ? 24.672 -5.148 14.297 1 84.25 302 GLN B N 1
ATOM 9873 C CA . GLN B 1 302 ? 25.109 -4.375 15.453 1 84.25 302 GLN B CA 1
ATOM 9874 C C . GLN B 1 302 ? 25.203 -2.891 15.117 1 84.25 302 GLN B C 1
ATOM 9876 O O . GLN B 1 302 ? 25.922 -2.143 15.781 1 84.25 302 GLN B O 1
ATOM 9881 N N . ALA B 1 303 ? 24.516 -2.434 14.141 1 84.31 303 ALA B N 1
ATOM 9882 C CA . ALA B 1 303 ? 24.594 -1.043 13.703 1 84.31 303 ALA B CA 1
ATOM 9883 C C . ALA B 1 303 ? 24.125 -0.094 14.805 1 84.31 303 ALA B C 1
ATOM 9885 O O . ALA B 1 303 ? 24.703 0.98 14.992 1 84.31 303 ALA B O 1
ATOM 9886 N N . ALA B 1 304 ? 23.156 -0.552 15.602 1 82.81 304 ALA B N 1
ATOM 9887 C CA . ALA B 1 304 ? 22.531 0.296 16.609 1 82.81 304 ALA B CA 1
ATOM 9888 C C . ALA B 1 304 ? 23.469 0.501 17.812 1 82.81 304 ALA B C 1
ATOM 9890 O O . ALA B 1 304 ? 23.344 1.487 18.531 1 82.81 304 ALA B O 1
ATOM 9891 N N . SER B 1 305 ? 24.406 -0.368 17.922 1 86.5 305 SER B N 1
ATOM 9892 C CA . SER B 1 305 ? 25.281 -0.321 19.078 1 86.5 305 SER B CA 1
ATOM 9893 C C . SER B 1 305 ? 26.531 0.501 18.797 1 86.5 305 SER B C 1
ATOM 9895 O O . SER B 1 305 ? 27.312 0.779 19.719 1 86.5 305 SER B O 1
ATOM 9897 N N . LEU B 1 306 ? 26.734 0.929 17.609 1 87.81 306 LEU B N 1
ATOM 9898 C CA . LEU B 1 306 ? 27.953 1.642 17.25 1 87.81 306 LEU B CA 1
ATOM 9899 C C . LEU B 1 306 ? 27.859 3.115 17.625 1 87.81 306 LEU B C 1
ATOM 9901 O O . LEU B 1 306 ? 26.844 3.762 17.359 1 87.81 306 LEU B O 1
ATOM 9905 N N . ARG B 1 307 ? 28.891 3.58 18.25 1 85.12 307 ARG B N 1
ATOM 9906 C CA . ARG B 1 307 ? 28.984 4.988 18.609 1 85.12 307 ARG B CA 1
ATOM 9907 C C . ARG B 1 307 ? 29.453 5.832 17.438 1 85.12 307 ARG B C 1
ATOM 9909 O O . ARG B 1 307 ? 29.953 5.297 16.438 1 85.12 307 ARG B O 1
ATOM 9916 N N . PRO B 1 308 ? 29.328 7.184 17.5 1 84.12 308 PRO B N 1
ATOM 9917 C CA . PRO B 1 308 ? 29.734 8.047 16.375 1 84.12 308 PRO B CA 1
ATOM 9918 C C . PRO B 1 308 ? 31.219 7.93 16.047 1 84.12 308 PRO B C 1
ATOM 9920 O O . PRO B 1 308 ? 31.594 7.98 14.875 1 84.12 308 PRO B O 1
ATOM 9923 N N . ALA B 1 309 ? 32.031 7.695 17.031 1 84.81 309 ALA B N 1
ATOM 9924 C CA . ALA B 1 309 ? 33.469 7.551 16.766 1 84.81 309 ALA B CA 1
ATOM 9925 C C . ALA B 1 309 ? 33.75 6.266 16 1 84.81 309 ALA B C 1
ATOM 9927 O O . ALA B 1 309 ? 34.656 6.238 15.148 1 84.81 309 ALA B O 1
ATOM 9928 N N . HIS B 1 310 ? 33.062 5.281 16.406 1 89.81 310 HIS B N 1
ATOM 9929 C CA . HIS B 1 310 ? 33.219 4.02 15.688 1 89.81 310 HIS B CA 1
ATOM 9930 C C . HIS B 1 310 ? 32.812 4.164 14.227 1 89.81 310 HIS B C 1
ATOM 9932 O O . HIS B 1 310 ? 33.469 3.629 13.344 1 89.81 310 HIS B O 1
ATOM 9938 N N . ILE B 1 311 ? 31.734 4.895 13.977 1 90.38 311 ILE B N 1
ATOM 9939 C CA . ILE B 1 311 ? 31.219 5.082 12.625 1 90.38 311 ILE B CA 1
ATOM 9940 C C . ILE B 1 311 ? 32.25 5.852 11.789 1 90.38 311 ILE B C 1
ATOM 9942 O O . ILE B 1 311 ? 32.531 5.48 10.641 1 90.38 311 ILE B O 1
ATOM 9946 N N . LEU B 1 312 ? 32.812 6.82 12.359 1 89.19 312 LEU B N 1
ATOM 9947 C CA . LEU B 1 312 ? 33.812 7.598 11.656 1 89.19 312 LEU B CA 1
ATOM 9948 C C . LEU B 1 312 ? 35.031 6.738 11.336 1 89.19 312 LEU B C 1
ATOM 9950 O O . LEU B 1 312 ? 35.594 6.828 10.242 1 89.19 312 LEU B O 1
ATOM 9954 N N . GLY B 1 313 ? 35.406 5.98 12.305 1 90.94 313 GLY B N 1
ATOM 9955 C CA . GLY B 1 313 ? 36.531 5.094 12.094 1 90.94 313 GLY B CA 1
ATOM 9956 C C . GLY B 1 313 ? 36.312 4.078 10.992 1 90.94 313 GLY B C 1
ATOM 9957 O O . GLY B 1 313 ? 37.188 3.857 10.148 1 90.94 313 GLY B O 1
ATOM 9958 N N . LEU B 1 314 ? 35.156 3.48 11.055 1 91.62 314 LEU B N 1
ATOM 9959 C CA . LEU B 1 314 ? 34.812 2.5 10.031 1 91.62 314 LEU B CA 1
ATOM 9960 C C . LEU B 1 314 ? 34.75 3.158 8.664 1 91.62 314 LEU B C 1
ATOM 9962 O O . LEU B 1 314 ? 35.156 2.576 7.66 1 91.62 314 LEU B O 1
ATOM 9966 N N . ALA B 1 315 ? 34.219 4.332 8.594 1 91.62 315 ALA B N 1
ATOM 9967 C CA . ALA B 1 315 ? 34.094 5.078 7.344 1 91.62 315 ALA B CA 1
ATOM 9968 C C . ALA B 1 315 ? 35.469 5.363 6.746 1 91.62 315 ALA B C 1
ATOM 9970 O O . ALA B 1 315 ? 35.688 5.125 5.555 1 91.62 315 ALA B O 1
ATOM 9971 N N . ALA B 1 316 ? 36.312 5.832 7.559 1 91 316 ALA B N 1
ATOM 9972 C CA . ALA B 1 316 ? 37.656 6.125 7.094 1 91 316 ALA B CA 1
ATOM 9973 C C . ALA B 1 316 ? 38.375 4.855 6.629 1 91 316 ALA B C 1
ATOM 9975 O O . ALA B 1 316 ? 39.156 4.887 5.668 1 91 316 ALA B O 1
ATOM 9976 N N . PHE B 1 317 ? 38.094 3.85 7.398 1 92.56 317 PHE B N 1
ATOM 9977 C CA . PHE B 1 317 ? 38.688 2.561 7.043 1 92.56 317 PHE B CA 1
ATOM 9978 C C . PHE B 1 317 ? 38.25 2.145 5.641 1 92.56 317 PHE B C 1
ATOM 9980 O O . PHE B 1 317 ? 39.094 1.719 4.836 1 92.56 317 PHE B O 1
ATOM 9987 N N . ILE B 1 318 ? 37.031 2.283 5.273 1 91.44 318 ILE B N 1
ATOM 9988 C CA . ILE B 1 318 ? 36.469 1.91 3.971 1 91.44 318 ILE B CA 1
ATOM 9989 C C . ILE B 1 318 ? 37.094 2.797 2.885 1 91.44 318 ILE B C 1
ATOM 9991 O O . ILE B 1 318 ? 37.406 2.32 1.792 1 91.44 318 ILE B O 1
ATOM 9995 N N . VAL B 1 319 ? 37.25 4.023 3.184 1 90.44 319 VAL B N 1
ATOM 9996 C CA . VAL B 1 319 ? 37.812 4.961 2.221 1 90.44 319 VAL B CA 1
ATOM 9997 C C . VAL B 1 319 ? 39.25 4.555 1.882 1 90.44 319 VAL B C 1
ATOM 9999 O O . VAL B 1 319 ? 39.625 4.566 0.714 1 90.44 319 VAL B O 1
ATOM 10002 N N . HIS B 1 320 ? 40 4.191 2.904 1 89.94 320 HIS B N 1
ATOM 10003 C CA . HIS B 1 320 ? 41.375 3.773 2.668 1 89.94 320 HIS B CA 1
ATOM 10004 C C . HIS B 1 320 ? 41.438 2.439 1.928 1 89.94 320 HIS B C 1
ATOM 10006 O O . HIS B 1 320 ? 42.344 2.207 1.125 1 89.94 320 HIS B O 1
ATOM 10012 N N . LEU B 1 321 ? 40.5 1.584 2.27 1 87.81 321 LEU B N 1
ATOM 10013 C CA . LEU B 1 321 ? 40.406 0.324 1.539 1 87.81 321 LEU B CA 1
ATOM 10014 C C . LEU B 1 321 ? 40.156 0.573 0.056 1 87.81 321 LEU B C 1
ATOM 10016 O O . LEU B 1 321 ? 40.719 -0.108 -0.798 1 87.81 321 LEU B O 1
ATOM 10020 N N . GLN B 1 322 ? 39.344 1.511 -0.239 1 85.75 322 GLN B N 1
ATOM 10021 C CA . GLN B 1 322 ? 39 1.884 -1.612 1 85.75 322 GLN B CA 1
ATOM 10022 C C . GLN B 1 322 ? 40.219 2.455 -2.326 1 85.75 322 GLN B C 1
ATOM 10024 O O . GLN B 1 322 ? 40.5 2.129 -3.488 1 85.75 322 GLN B O 1
ATOM 10029 N N . ALA B 1 323 ? 40.906 3.266 -1.619 1 83.25 323 ALA B N 1
ATOM 10030 C CA . ALA B 1 323 ? 42.062 3.922 -2.203 1 83.25 323 ALA B CA 1
ATOM 10031 C C . ALA B 1 323 ? 43.188 2.918 -2.461 1 83.25 323 ALA B C 1
ATOM 10033 O O . ALA B 1 323 ? 43.969 3.08 -3.4 1 83.25 323 ALA B O 1
ATOM 10034 N N . ALA B 1 324 ? 43.281 1.896 -1.679 1 80.25 324 ALA B N 1
ATOM 10035 C CA . ALA B 1 324 ? 44.375 0.924 -1.767 1 80.25 324 ALA B CA 1
ATOM 10036 C C . ALA B 1 324 ? 44.125 -0.08 -2.887 1 80.25 324 ALA B C 1
ATOM 10038 O O . ALA B 1 324 ? 45.062 -0.653 -3.438 1 80.25 324 ALA B O 1
ATOM 10039 N N . GLN B 1 325 ? 42.938 -0.569 -3.117 1 70.38 325 GLN B N 1
ATOM 10040 C CA . GLN B 1 325 ? 42.625 -1.562 -4.133 1 70.38 325 GLN B CA 1
ATOM 10041 C C . GLN B 1 325 ? 41.812 -0.939 -5.27 1 70.38 325 GLN B C 1
ATOM 10043 O O . GLN B 1 325 ? 40.594 -1.087 -5.324 1 70.38 325 GLN B O 1
ATOM 10048 N N . PRO B 1 326 ? 42.438 -0.193 -6.145 1 57.44 326 PRO B N 1
ATOM 10049 C CA . PRO B 1 326 ? 41.625 0.423 -7.203 1 57.44 326 PRO B CA 1
ATOM 10050 C C . PRO B 1 326 ? 41.062 -0.598 -8.188 1 57.44 326 PRO B C 1
ATOM 10052 O O . PRO B 1 326 ? 40.5 -0.221 -9.211 1 57.44 326 PRO B O 1
ATOM 10055 N N . GLY B 1 327 ? 40.938 -2.021 -7.859 1 52.66 327 GLY B N 1
ATOM 10056 C CA . GLY B 1 327 ? 40.562 -3.033 -8.828 1 52.66 327 GLY B CA 1
ATOM 10057 C C . GLY B 1 327 ? 39.094 -3.025 -9.141 1 52.66 327 GLY B C 1
ATOM 10058 O O . GLY B 1 327 ? 38.344 -2.145 -8.688 1 52.66 327 GLY B O 1
ATOM 10059 N N . PRO B 1 328 ? 38.562 -3.939 -10.156 1 48.53 328 PRO B N 1
ATOM 10060 C CA . PRO B 1 328 ? 37.25 -3.939 -10.789 1 48.53 328 PRO B CA 1
ATOM 10061 C C . PRO B 1 328 ? 36.094 -4.047 -9.781 1 48.53 328 PRO B C 1
ATOM 10063 O O . PRO B 1 328 ? 35.031 -3.471 -9.992 1 48.53 328 PRO B O 1
ATOM 10066 N N . VAL B 1 329 ? 36.156 -5.012 -8.875 1 55.72 329 VAL B N 1
ATOM 10067 C CA . VAL B 1 329 ? 35.125 -5.051 -7.855 1 55.72 329 VAL B CA 1
ATOM 10068 C C . VAL B 1 329 ? 35.719 -4.777 -6.48 1 55.72 329 VAL B C 1
ATOM 10070 O O . VAL B 1 329 ? 36.031 -5.715 -5.738 1 55.72 329 VAL B O 1
ATOM 10073 N N . PRO B 1 330 ? 36.062 -3.451 -6.238 1 67.94 330 PRO B N 1
ATOM 10074 C CA . PRO B 1 330 ? 36.781 -3.121 -5.012 1 67.94 330 PRO B CA 1
ATOM 10075 C C . PRO B 1 330 ? 36 -3.484 -3.75 1 67.94 330 PRO B C 1
ATOM 10077 O O . PRO B 1 330 ? 34.781 -3.443 -3.744 1 67.94 330 PRO B O 1
ATOM 10080 N N . VAL B 1 331 ? 36.531 -4.246 -2.908 1 71.19 331 VAL B N 1
ATOM 10081 C CA . VAL B 1 331 ? 36 -4.68 -1.623 1 71.19 331 VAL B CA 1
ATOM 10082 C C . VAL B 1 331 ? 35.188 -3.555 -0.997 1 71.19 331 VAL B C 1
ATOM 10084 O O . VAL B 1 331 ? 34.125 -3.801 -0.428 1 71.19 331 VAL B O 1
ATOM 10087 N N . ALA B 1 332 ? 35.625 -2.371 -1.288 1 71.06 332 ALA B N 1
ATOM 10088 C CA . ALA B 1 332 ? 34.906 -1.238 -0.693 1 71.06 332 ALA B CA 1
ATOM 10089 C C . ALA B 1 332 ? 33.531 -1.067 -1.314 1 71.06 332 ALA B C 1
ATOM 10091 O O . ALA B 1 332 ? 32.562 -0.75 -0.616 1 71.06 332 ALA B O 1
ATOM 10092 N N . GLU B 1 333 ? 33.469 -1.344 -2.588 1 73.81 333 GLU B N 1
ATOM 10093 C CA . GLU B 1 333 ? 32.188 -1.235 -3.273 1 73.81 333 GLU B CA 1
ATOM 10094 C C . GLU B 1 333 ? 31.219 -2.326 -2.816 1 73.81 333 GLU B C 1
ATOM 10096 O O . GLU B 1 333 ? 30.031 -2.074 -2.643 1 73.81 333 GLU B O 1
ATOM 10101 N N . ALA B 1 334 ? 31.828 -3.408 -2.547 1 72.5 334 ALA B N 1
ATOM 10102 C CA . ALA B 1 334 ? 31.016 -4.512 -2.039 1 72.5 334 ALA B CA 1
ATOM 10103 C C . ALA B 1 334 ? 30.516 -4.223 -0.626 1 72.5 334 ALA B C 1
ATOM 10105 O O . ALA B 1 334 ? 29.359 -4.52 -0.295 1 72.5 334 ALA B O 1
ATOM 10106 N N . LEU B 1 335 ? 31.328 -3.619 0.079 1 76.62 335 LEU B N 1
ATOM 10107 C CA . LEU B 1 335 ? 30.969 -3.289 1.45 1 76.62 335 LEU B CA 1
ATOM 10108 C C . LEU B 1 335 ? 29.906 -2.191 1.478 1 76.62 335 LEU B C 1
ATOM 10110 O O . LEU B 1 335 ? 28.969 -2.242 2.279 1 76.62 335 LEU B O 1
ATOM 10114 N N . GLY B 1 336 ? 30.078 -1.286 0.548 1 79.38 336 GLY B N 1
ATOM 10115 C CA . GLY B 1 336 ? 29.078 -0.239 0.46 1 79.38 336 GLY B CA 1
ATOM 10116 C C . GLY B 1 336 ? 27.703 -0.757 0.051 1 79.38 336 GLY B C 1
ATOM 10117 O O . GLY B 1 336 ? 26.688 -0.322 0.587 1 79.38 336 GLY B O 1
ATOM 10118 N N . SER B 1 337 ? 27.766 -1.767 -0.746 1 77.81 337 SER B N 1
ATOM 10119 C CA . SER B 1 337 ? 26.516 -2.363 -1.217 1 77.81 337 SER B CA 1
ATOM 10120 C C . SER B 1 337 ? 25.891 -3.246 -0.145 1 77.81 337 SER B C 1
ATOM 10122 O O . SER B 1 337 ? 24.688 -3.494 -0.167 1 77.81 337 SER B O 1
ATOM 10124 N N . ALA B 1 338 ? 26.75 -3.584 0.785 1 78 338 ALA B N 1
ATOM 10125 C CA . ALA B 1 338 ? 26.297 -4.48 1.839 1 78 338 ALA B CA 1
ATOM 10126 C C . ALA B 1 338 ? 25.578 -3.707 2.943 1 78 338 ALA B C 1
ATOM 10128 O O . ALA B 1 338 ? 24.875 -4.297 3.771 1 78 338 ALA B O 1
ATOM 10129 N N . VAL B 1 339 ? 25.781 -2.418 2.877 1 87.81 339 VAL B N 1
ATOM 10130 C CA . VAL B 1 339 ? 25.078 -1.606 3.869 1 87.81 339 VAL B CA 1
ATOM 10131 C C . VAL B 1 339 ? 23.594 -1.556 3.541 1 87.81 339 VAL B C 1
ATOM 10133 O O . VAL B 1 339 ? 23.203 -1.137 2.449 1 87.81 339 VAL B O 1
ATOM 10136 N N . LEU B 1 340 ? 22.812 -1.946 4.52 1 85.5 340 LEU B N 1
ATOM 10137 C CA . LEU B 1 340 ? 21.375 -2.09 4.285 1 85.5 340 LEU B CA 1
ATOM 10138 C C . LEU B 1 340 ? 20.656 -0.753 4.457 1 85.5 340 LEU B C 1
ATOM 10140 O O . LEU B 1 340 ? 21.141 0.123 5.18 1 85.5 340 LEU B O 1
ATOM 10144 N N . SER B 1 341 ? 19.656 -0.567 3.713 1 91.88 341 SER B N 1
ATOM 10145 C CA . SER B 1 341 ? 18.797 0.618 3.811 1 91.88 341 SER B CA 1
ATOM 10146 C C . SER B 1 341 ? 17.328 0.245 3.785 1 91.88 341 SER B C 1
ATOM 10148 O O . SER B 1 341 ? 16.516 0.948 3.182 1 91.88 341 SER B O 1
ATOM 10150 N N . SER B 1 342 ? 16.938 -0.827 4.488 1 88.75 342 SER B N 1
ATOM 10151 C CA . SER B 1 342 ? 15.586 -1.346 4.367 1 88.75 342 SER B CA 1
ATOM 10152 C C . SER B 1 342 ? 14.727 -0.938 5.559 1 88.75 342 SER B C 1
ATOM 10154 O O . SER B 1 342 ? 13.5 -0.902 5.465 1 88.75 342 SER B O 1
ATOM 10156 N N . SER B 1 343 ? 15.336 -0.705 6.676 1 89.88 343 SER B N 1
ATOM 10157 C CA . SER B 1 343 ? 14.609 -0.341 7.887 1 89.88 343 SER B CA 1
ATOM 10158 C C . SER B 1 343 ? 15.07 1.014 8.422 1 89.88 343 SER B C 1
ATOM 10160 O O . SER B 1 343 ? 16.094 1.548 7.98 1 89.88 343 SER B O 1
ATOM 10162 N N . ARG B 1 344 ? 14.305 1.579 9.359 1 90.44 344 ARG B N 1
ATOM 10163 C CA . ARG B 1 344 ? 14.641 2.863 9.969 1 90.44 344 ARG B CA 1
ATOM 10164 C C . ARG B 1 344 ? 16.047 2.84 10.562 1 90.44 344 ARG B C 1
ATOM 10166 O O . ARG B 1 344 ? 16.859 3.729 10.289 1 90.44 344 ARG B O 1
ATOM 10173 N N . THR B 1 345 ? 16.344 1.752 11.281 1 88.38 345 THR B N 1
ATOM 10174 C CA . THR B 1 345 ? 17.641 1.625 11.93 1 88.38 345 THR B CA 1
ATOM 10175 C C . THR B 1 345 ? 18.75 1.519 10.898 1 88.38 345 THR B C 1
ATOM 10177 O O . THR B 1 345 ? 19.797 2.17 11.031 1 88.38 345 THR B O 1
ATOM 10180 N N . SER B 1 346 ? 18.5 0.73 9.898 1 91.69 346 SER B N 1
ATOM 10181 C CA . SER B 1 346 ? 19.516 0.539 8.875 1 91.69 346 SER B CA 1
ATOM 10182 C C . SER B 1 346 ? 19.719 1.802 8.039 1 91.69 346 SER B C 1
ATOM 10184 O O . SER B 1 346 ? 20.828 2.123 7.641 1 91.69 346 SER B O 1
ATOM 10186 N N . MET B 1 347 ? 18.734 2.586 7.789 1 94.38 347 MET B N 1
ATOM 10187 C CA . MET B 1 347 ? 18.828 3.811 7 1 94.38 347 MET B CA 1
ATOM 10188 C C . MET B 1 347 ? 19.625 4.879 7.742 1 94.38 347 MET B C 1
ATOM 10190 O O . MET B 1 347 ? 20.469 5.543 7.152 1 94.38 347 MET B O 1
ATOM 10194 N N . LEU B 1 348 ? 19.312 5.023 9 1 91.38 348 LEU B N 1
ATOM 10195 C CA . LEU B 1 348 ? 20 6.035 9.789 1 91.38 348 LEU B CA 1
ATOM 10196 C C . LEU B 1 348 ? 21.484 5.691 9.93 1 91.38 348 LEU B C 1
ATOM 10198 O O . LEU B 1 348 ? 22.344 6.57 9.844 1 91.38 348 LEU B O 1
ATOM 10202 N N . PHE B 1 349 ? 21.75 4.418 10.086 1 92.69 349 PHE B N 1
ATOM 10203 C CA . PHE B 1 349 ? 23.141 3.979 10.148 1 92.69 349 PHE B CA 1
ATOM 10204 C C . PHE B 1 349 ? 23.844 4.219 8.812 1 92.69 349 PHE B C 1
ATOM 10206 O O . PHE B 1 349 ? 24.969 4.723 8.773 1 92.69 349 PHE B O 1
ATOM 10213 N N . SER B 1 350 ? 23.156 3.848 7.746 1 94.81 350 SER B N 1
ATOM 10214 C CA . SER B 1 350 ? 23.719 3.975 6.406 1 94.81 350 SER B CA 1
ATOM 10215 C C . SER B 1 350 ? 24.047 5.43 6.074 1 94.81 350 SER B C 1
ATOM 10217 O O . SER B 1 350 ? 25.094 5.723 5.5 1 94.81 350 SER B O 1
ATOM 10219 N N . VAL B 1 351 ? 23.188 6.348 6.445 1 93.88 351 VAL B N 1
ATOM 10220 C CA . VAL B 1 351 ? 23.406 7.758 6.145 1 93.88 351 VAL B CA 1
ATOM 10221 C C . VAL B 1 351 ? 24.594 8.281 6.957 1 93.88 351 VAL B C 1
ATOM 10223 O O . VAL B 1 351 ? 25.438 9.016 6.434 1 93.88 351 VAL B O 1
ATOM 10226 N N . ARG B 1 352 ? 24.688 7.895 8.188 1 90.06 352 ARG B N 1
ATOM 10227 C CA . ARG B 1 352 ? 25.781 8.359 9.039 1 90.06 352 ARG B CA 1
ATOM 10228 C C . ARG B 1 352 ? 27.125 7.836 8.539 1 90.06 352 ARG B C 1
ATOM 10230 O O . ARG B 1 352 ? 28.094 8.586 8.477 1 90.06 352 ARG B O 1
ATOM 10237 N N . LEU B 1 353 ? 27.062 6.555 8.211 1 92.25 353 LEU B N 1
ATOM 10238 C CA . LEU B 1 353 ? 28.297 5.953 7.711 1 92.25 353 LEU B CA 1
ATOM 10239 C C . LEU B 1 353 ? 28.719 6.582 6.387 1 92.25 353 LEU B C 1
ATOM 10241 O O . LEU B 1 353 ? 29.891 6.906 6.191 1 92.25 353 LEU B O 1
ATOM 10245 N N . ALA B 1 354 ? 27.797 6.73 5.488 1 94.31 354 ALA B N 1
ATOM 10246 C CA . ALA B 1 354 ? 28.078 7.25 4.156 1 94.31 354 ALA B CA 1
ATOM 10247 C C . ALA B 1 354 ? 28.516 8.711 4.219 1 94.31 354 ALA B C 1
ATOM 10249 O O . ALA B 1 354 ? 29.422 9.133 3.496 1 94.31 354 ALA B O 1
ATOM 10250 N N . VAL B 1 355 ? 27.844 9.5 5.039 1 92.12 355 VAL B N 1
ATOM 10251 C CA . VAL B 1 355 ? 28.203 10.914 5.168 1 92.12 355 VAL B CA 1
ATOM 10252 C C . VAL B 1 355 ? 29.625 11.031 5.719 1 92.12 355 VAL B C 1
ATOM 10254 O O . VAL B 1 355 ? 30.406 11.859 5.258 1 92.12 355 VAL B O 1
ATOM 10257 N N . ALA B 1 356 ? 29.922 10.211 6.684 1 89.75 356 ALA B N 1
ATOM 10258 C CA . ALA B 1 356 ? 31.281 10.211 7.25 1 89.75 356 ALA B CA 1
ATOM 10259 C C . ALA B 1 356 ? 32.312 9.805 6.211 1 89.75 356 ALA B C 1
ATOM 10261 O O . ALA B 1 356 ? 33.375 10.438 6.098 1 89.75 356 ALA B O 1
ATOM 10262 N N . ALA B 1 357 ? 32.031 8.805 5.469 1 91.38 357 ALA B N 1
ATOM 10263 C CA . ALA B 1 357 ? 32.969 8.289 4.48 1 91.38 357 ALA B CA 1
ATOM 10264 C C . ALA B 1 357 ? 33.188 9.305 3.361 1 91.38 357 ALA B C 1
ATOM 10266 O O . ALA B 1 357 ? 34.344 9.578 2.99 1 91.38 357 ALA B O 1
ATOM 10267 N N . VAL B 1 358 ? 32.156 9.836 2.816 1 91.06 358 VAL B N 1
ATOM 10268 C CA . VAL B 1 358 ? 32.281 10.766 1.698 1 91.06 358 VAL B CA 1
ATOM 10269 C C . VAL B 1 358 ? 32.906 12.07 2.17 1 91.06 358 VAL B C 1
ATOM 10271 O O . VAL B 1 358 ? 33.75 12.648 1.459 1 91.06 358 VAL B O 1
ATOM 10274 N N . SER B 1 359 ? 32.5 12.539 3.379 1 88.38 359 SER B N 1
ATOM 10275 C CA . SER B 1 359 ? 33.125 13.734 3.918 1 88.38 359 SER B CA 1
ATOM 10276 C C . SER B 1 359 ? 34.625 13.531 4.121 1 88.38 359 SER B C 1
ATOM 10278 O O . SER B 1 359 ? 35.438 14.406 3.787 1 88.38 359 SER B O 1
ATOM 10280 N N . TYR B 1 360 ? 34.969 12.367 4.707 1 87.06 360 TYR B N 1
ATOM 10281 C CA . TYR B 1 360 ? 36.375 12.047 4.906 1 87.06 360 TYR B CA 1
ATOM 10282 C C . TYR B 1 360 ? 37.125 11.969 3.572 1 87.06 360 TYR B C 1
ATOM 10284 O O . TYR B 1 360 ? 38.219 12.492 3.439 1 87.06 360 TYR B O 1
ATOM 10292 N N . GLY B 1 361 ? 36.5 11.344 2.596 1 87.62 361 GLY B N 1
ATOM 10293 C CA . GLY B 1 361 ? 37.094 11.219 1.279 1 87.62 361 GLY B CA 1
ATOM 10294 C C . GLY B 1 361 ? 37.281 12.547 0.578 1 87.62 361 GLY B C 1
ATOM 10295 O O . GLY B 1 361 ? 38.312 12.781 -0.064 1 87.62 361 GLY B O 1
ATOM 10296 N N . LEU B 1 362 ? 36.344 13.43 0.682 1 86.62 362 LEU B N 1
ATOM 10297 C CA . LEU B 1 362 ? 36.438 14.75 0.063 1 86.62 362 LEU B CA 1
ATOM 10298 C C . LEU B 1 362 ? 37.531 15.586 0.718 1 86.62 362 LEU B C 1
ATOM 10300 O O . LEU B 1 362 ? 38.25 16.344 0.041 1 86.62 362 LEU B O 1
ATOM 10304 N N . CYS B 1 363 ? 37.594 15.406 2.031 1 83.5 363 CYS B N 1
ATOM 10305 C CA . CYS B 1 363 ? 38.625 16.141 2.75 1 83.5 363 CYS B CA 1
ATOM 10306 C C . CYS B 1 363 ? 40 15.641 2.371 1 83.5 363 CYS B C 1
ATOM 10308 O O . CYS B 1 363 ? 40.938 16.438 2.154 1 83.5 363 CYS B O 1
ATOM 10310 N N . ARG B 1 364 ? 40.125 14.383 2.33 1 81.75 364 ARG B N 1
ATOM 10311 C CA . ARG B 1 364 ? 41.406 13.781 2.002 1 81.75 364 ARG B CA 1
ATOM 10312 C C . ARG B 1 364 ? 41.812 14.07 0.554 1 81.75 364 ARG B C 1
ATOM 10314 O O . ARG B 1 364 ? 43 14.203 0.237 1 81.75 364 ARG B O 1
ATOM 10321 N N . GLY B 1 365 ? 40.781 14.133 -0.377 1 75.81 365 GLY B N 1
ATOM 10322 C CA . GLY B 1 365 ? 41.031 14.336 -1.796 1 75.81 365 GLY B CA 1
ATOM 10323 C C . GLY B 1 365 ? 41.156 15.797 -2.182 1 75.81 365 GLY B C 1
ATOM 10324 O O . GLY B 1 365 ? 41.344 16.125 -3.355 1 75.81 365 GLY B O 1
ATOM 10325 N N . HIS B 1 366 ? 40.656 16.719 -1.384 1 68.5 366 HIS B N 1
ATOM 10326 C CA . HIS B 1 366 ? 40.531 18.141 -1.672 1 68.5 366 HIS B CA 1
ATOM 10327 C C . HIS B 1 366 ? 41.688 18.641 -2.514 1 68.5 366 HIS B C 1
ATOM 10329 O O . HIS B 1 366 ? 41.5 19.438 -3.441 1 68.5 366 HIS B O 1
ATOM 10335 N N . SER B 1 367 ? 42.875 18.328 -2.244 1 57.5 367 SER B N 1
ATOM 10336 C CA . SER B 1 367 ? 43.969 18.906 -2.994 1 57.5 367 SER B CA 1
ATOM 10337 C C . SER B 1 367 ? 44.188 18.188 -4.324 1 57.5 367 SER B C 1
ATOM 10339 O O . SER B 1 367 ? 44.969 18.625 -5.164 1 57.5 367 SER B O 1
ATOM 10341 N N . ALA B 1 368 ? 43.281 17.25 -4.543 1 59.62 368 ALA B N 1
ATOM 10342 C CA . ALA B 1 368 ? 43.562 16.391 -5.68 1 59.62 368 ALA B CA 1
ATOM 10343 C C . ALA B 1 368 ? 42.625 16.703 -6.848 1 59.62 368 ALA B C 1
ATOM 10345 O O . ALA B 1 368 ? 41.594 17.375 -6.676 1 59.62 368 ALA B O 1
ATOM 10346 N N . SER B 1 369 ? 42.938 16.609 -8.023 1 64.75 369 SER B N 1
ATOM 10347 C CA . SER B 1 369 ? 42.125 16.688 -9.25 1 64.75 369 SER B CA 1
ATOM 10348 C C . SER B 1 369 ? 40.875 15.852 -9.133 1 64.75 369 SER B C 1
ATOM 10350 O O . SER B 1 369 ? 40.781 14.922 -8.336 1 64.75 369 SER B O 1
ATOM 10352 N N . PRO B 1 370 ? 39.719 16.328 -9.711 1 67.69 370 PRO B N 1
ATOM 10353 C CA . PRO B 1 370 ? 38.469 15.57 -9.68 1 67.69 370 PRO B CA 1
ATOM 10354 C C . PRO B 1 370 ? 38.688 14.078 -9.938 1 67.69 370 PRO B C 1
ATOM 10356 O O . PRO B 1 370 ? 37.969 13.242 -9.375 1 67.69 370 PRO B O 1
ATOM 10359 N N . GLN B 1 371 ? 39.656 13.742 -10.656 1 70.88 371 GLN B N 1
ATOM 10360 C CA . GLN B 1 371 ? 39.938 12.336 -10.945 1 70.88 371 GLN B CA 1
ATOM 10361 C C . GLN B 1 371 ? 40.469 11.625 -9.711 1 70.88 371 GLN B C 1
ATOM 10363 O O . GLN B 1 371 ? 40.125 10.477 -9.445 1 70.88 371 GLN B O 1
ATOM 10368 N N . ARG B 1 372 ? 41.25 12.344 -9.047 1 74.94 372 ARG B N 1
ATOM 10369 C CA . ARG B 1 372 ? 41.844 11.75 -7.859 1 74.94 372 ARG B CA 1
ATOM 10370 C C . ARG B 1 372 ? 40.844 11.648 -6.723 1 74.94 372 ARG B C 1
ATOM 10372 O O . ARG B 1 372 ? 40.969 10.781 -5.855 1 74.94 372 ARG B O 1
ATOM 10379 N N . LEU B 1 373 ? 39.781 12.492 -6.781 1 81.62 373 LEU B N 1
ATOM 10380 C CA . LEU B 1 373 ? 38.75 12.461 -5.762 1 81.62 373 LEU B CA 1
ATOM 10381 C C . LEU B 1 373 ? 38 11.133 -5.797 1 81.62 373 LEU B C 1
ATOM 10383 O O . LEU B 1 373 ? 37.531 10.656 -4.762 1 81.62 373 LEU B O 1
ATOM 10387 N N . GLN B 1 374 ? 37.938 10.492 -6.961 1 85.06 374 GLN B N 1
ATOM 10388 C CA . GLN B 1 374 ? 37.188 9.25 -7.152 1 85.06 374 GLN B CA 1
ATOM 10389 C C . GLN B 1 374 ? 37.875 8.086 -6.422 1 85.06 374 GLN B C 1
ATOM 10391 O O . GLN B 1 374 ? 37.219 7.09 -6.098 1 85.06 374 GLN B O 1
ATOM 10396 N N . ASP B 1 375 ? 39.125 8.352 -6.133 1 84.31 375 ASP B N 1
ATOM 10397 C CA . ASP B 1 375 ? 39.875 7.297 -5.457 1 84.31 375 ASP B CA 1
ATOM 10398 C C . ASP B 1 375 ? 39.5 7.219 -3.979 1 84.31 375 ASP B C 1
ATOM 10400 O O . ASP B 1 375 ? 39.656 6.176 -3.344 1 84.31 375 ASP B O 1
ATOM 10404 N N . PHE B 1 376 ? 38.969 8.32 -3.518 1 86.56 376 PHE B N 1
ATOM 10405 C CA . PHE B 1 376 ? 38.75 8.375 -2.078 1 86.56 376 PHE B CA 1
ATOM 10406 C C . PHE B 1 376 ? 37.25 8.32 -1.764 1 86.56 376 PHE B C 1
ATOM 10408 O O . PHE B 1 376 ? 36.844 8.234 -0.598 1 86.56 376 PHE B O 1
ATOM 10415 N N . VAL B 1 377 ? 36.406 8.375 -2.768 1 89.75 377 VAL B N 1
ATOM 10416 C CA . VAL B 1 377 ? 34.969 8.367 -2.498 1 89.75 377 VAL B CA 1
ATOM 10417 C C . VAL B 1 377 ? 34.344 7.109 -3.086 1 89.75 377 VAL B C 1
ATOM 10419 O O . VAL B 1 377 ? 34.188 6.996 -4.305 1 89.75 377 VAL B O 1
ATOM 10422 N N . PRO B 1 378 ? 34 6.164 -2.254 1 90.38 378 PRO B N 1
ATOM 10423 C CA . PRO B 1 378 ? 33.344 4.957 -2.76 1 90.38 378 PRO B CA 1
ATOM 10424 C C . PRO B 1 378 ? 32.031 5.25 -3.463 1 90.38 378 PRO B C 1
ATOM 10426 O O . PRO B 1 378 ? 31.172 5.945 -2.906 1 90.38 378 PRO B O 1
ATOM 10429 N N . LYS B 1 379 ? 31.844 4.699 -4.621 1 91.94 379 LYS B N 1
ATOM 10430 C CA . LYS B 1 379 ? 30.656 4.949 -5.438 1 91.94 379 LYS B CA 1
ATOM 10431 C C . LYS B 1 379 ? 29.391 4.422 -4.754 1 91.94 379 LYS B C 1
ATOM 10433 O O . LYS B 1 379 ? 28.344 5.07 -4.797 1 91.94 379 LYS B O 1
ATOM 10438 N N . SER B 1 380 ? 29.469 3.248 -4.137 1 92.88 380 SER B N 1
ATOM 10439 C CA . SER B 1 380 ? 28.312 2.611 -3.512 1 92.88 380 SER B CA 1
ATOM 10440 C C . SER B 1 380 ? 27.766 3.457 -2.367 1 92.88 380 SER B C 1
ATOM 10442 O O . SER B 1 380 ? 26.547 3.652 -2.256 1 92.88 380 SER B O 1
ATOM 10444 N N . LEU B 1 381 ? 28.672 4 -1.563 1 93.94 381 LEU B N 1
ATOM 10445 C CA . LEU B 1 381 ? 28.234 4.812 -0.43 1 93.94 381 LEU B CA 1
ATOM 10446 C C . LEU B 1 381 ? 27.719 6.168 -0.898 1 93.94 381 LEU B C 1
ATOM 10448 O O . LEU B 1 381 ? 26.797 6.727 -0.292 1 93.94 381 LEU B O 1
ATOM 10452 N N . TYR B 1 382 ? 28.359 6.645 -1.955 1 94.56 382 TYR B N 1
ATOM 10453 C CA . TYR B 1 382 ? 27.875 7.895 -2.533 1 94.56 382 TYR B CA 1
ATOM 10454 C C . TYR B 1 382 ? 26.453 7.738 -3.055 1 94.56 382 TYR B C 1
ATOM 10456 O O . TYR B 1 382 ? 25.594 8.586 -2.801 1 94.56 382 TYR B O 1
ATOM 10464 N N . LYS B 1 383 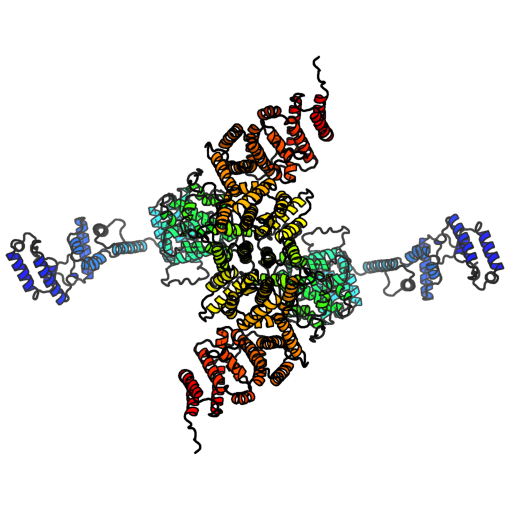? 26.203 6.691 -3.766 1 94.94 383 LYS B N 1
ATOM 10465 C CA . LYS B 1 383 ? 24.859 6.422 -4.305 1 94.94 383 LYS B CA 1
ATOM 10466 C C . LYS B 1 383 ? 23.844 6.234 -3.184 1 94.94 383 LYS B C 1
ATOM 10468 O O . LYS B 1 383 ? 22.688 6.605 -3.328 1 94.94 383 LYS B O 1
ATOM 10473 N N . LYS B 1 384 ? 24.312 5.672 -2.088 1 95.44 384 LYS B N 1
ATOM 10474 C CA . LYS B 1 384 ? 23.438 5.523 -0.939 1 95.44 384 LYS B CA 1
ATOM 10475 C C . LYS B 1 384 ? 22.969 6.883 -0.428 1 95.44 384 LYS B C 1
ATOM 10477 O O . LYS B 1 384 ? 21.828 7.027 0.016 1 95.44 384 LYS B O 1
ATOM 10482 N N . LEU B 1 385 ? 23.844 7.801 -0.472 1 96.19 385 LEU B N 1
ATOM 10483 C CA . LEU B 1 385 ? 23.484 9.141 -0.04 1 96.19 385 LEU B CA 1
ATOM 10484 C C . LEU B 1 385 ? 22.5 9.781 -1.017 1 96.19 385 LEU B C 1
ATOM 10486 O O . LEU B 1 385 ? 21.562 10.469 -0.602 1 96.19 385 LEU B O 1
ATOM 10490 N N . LEU B 1 386 ? 22.75 9.5 -2.314 1 96.69 386 LEU B N 1
ATOM 10491 C CA . LEU B 1 386 ? 21.828 10.031 -3.312 1 96.69 386 LEU B CA 1
ATOM 10492 C C . LEU B 1 386 ? 20.422 9.484 -3.107 1 96.69 386 LEU B C 1
ATOM 10494 O O . LEU B 1 386 ? 19.438 10.164 -3.395 1 96.69 386 LEU B O 1
ATOM 10498 N N . TYR B 1 387 ? 20.328 8.281 -2.594 1 96.81 387 TYR B N 1
ATOM 10499 C CA . TYR B 1 387 ? 19.031 7.645 -2.355 1 96.81 387 TYR B CA 1
ATOM 10500 C C . TYR B 1 387 ? 18.422 8.133 -1.05 1 96.81 387 TYR B C 1
ATOM 10502 O O . TYR B 1 387 ? 17.25 8.531 -1.018 1 96.81 387 TYR B O 1
ATOM 10510 N N . LEU B 1 388 ? 19.203 8.273 0.001 1 97.25 388 LEU B N 1
ATOM 10511 C CA . LEU B 1 388 ? 18.672 8.422 1.349 1 97.25 388 LEU B CA 1
ATOM 10512 C C . LEU B 1 388 ? 18.484 9.898 1.701 1 97.25 388 LEU B C 1
ATOM 10514 O O . LEU B 1 388 ? 17.547 10.25 2.43 1 97.25 388 LEU B O 1
ATOM 10518 N N . VAL B 1 389 ? 19.266 10.758 1.257 1 96.56 389 VAL B N 1
ATOM 10519 C CA . VAL B 1 389 ? 19.219 12.148 1.698 1 96.56 389 VAL B CA 1
ATOM 10520 C C . VAL B 1 389 ? 17.906 12.797 1.259 1 96.56 389 VAL B C 1
ATOM 10522 O O . VAL B 1 389 ? 17.172 13.328 2.084 1 96.56 389 VAL B O 1
ATOM 10525 N N . PRO B 1 390 ? 17.531 12.672 -0.037 1 95.94 390 PRO B N 1
ATOM 10526 C CA . PRO B 1 390 ? 16.234 13.258 -0.389 1 95.94 390 PRO B CA 1
ATOM 10527 C C . PRO B 1 390 ? 15.055 12.523 0.249 1 95.94 390 PRO B C 1
ATOM 10529 O O . PRO B 1 390 ? 13.984 13.102 0.426 1 95.94 390 PRO B O 1
ATOM 10532 N N . ARG B 1 391 ? 15.242 11.258 0.541 1 96.81 391 ARG B N 1
ATOM 10533 C CA . ARG B 1 391 ? 14.172 10.453 1.119 1 96.81 391 ARG B CA 1
ATOM 10534 C C . ARG B 1 391 ? 13.891 10.875 2.559 1 96.81 391 ARG B C 1
ATOM 10536 O O . ARG B 1 391 ? 12.727 11.008 2.953 1 96.81 391 ARG B O 1
ATOM 10543 N N . LEU B 1 392 ? 15.008 11.141 3.322 1 95.94 392 LEU B N 1
ATOM 10544 C CA . LEU B 1 392 ? 14.875 11.375 4.754 1 95.94 392 LEU B CA 1
ATOM 10545 C C . LEU B 1 392 ? 14.766 12.867 5.055 1 95.94 392 LEU B C 1
ATOM 10547 O O . LEU B 1 392 ? 14.219 13.258 6.094 1 95.94 392 LEU B O 1
ATOM 10551 N N . PHE B 1 393 ? 15.266 13.711 4.141 1 93.69 393 PHE B N 1
ATOM 10552 C CA . PHE B 1 393 ? 15.281 15.148 4.367 1 93.69 393 PHE B CA 1
ATOM 10553 C C . PHE B 1 393 ? 14.57 15.883 3.234 1 93.69 393 PHE B C 1
ATOM 10555 O O . PHE B 1 393 ? 15.195 16.25 2.236 1 93.69 393 PHE B O 1
ATOM 10562 N N . PRO B 1 394 ? 13.328 16.219 3.42 1 90.5 394 PRO B N 1
ATOM 10563 C CA . PRO B 1 394 ? 12.562 16.891 2.365 1 90.5 394 PRO B CA 1
ATOM 10564 C C . PRO B 1 394 ? 13.195 18.203 1.926 1 90.5 394 PRO B C 1
ATOM 10566 O O . PRO B 1 394 ? 13 18.641 0.787 1 90.5 394 PRO B O 1
ATOM 10569 N N . GLU B 1 395 ? 14.031 18.844 2.744 1 86.19 395 GLU B N 1
ATOM 10570 C CA . GLU B 1 395 ? 14.703 20.094 2.418 1 86.19 395 GLU B CA 1
ATOM 10571 C C . GLU B 1 395 ? 15.688 19.906 1.265 1 86.19 395 GLU B C 1
ATOM 10573 O O . GLU B 1 395 ? 15.969 20.859 0.525 1 86.19 395 GLU B O 1
ATOM 10578 N N . ALA B 1 396 ? 16.125 18.75 1.154 1 91.62 396 ALA B N 1
ATOM 10579 C CA . ALA B 1 396 ? 17.125 18.453 0.121 1 91.62 396 ALA B CA 1
ATOM 10580 C C . ALA B 1 396 ? 16.469 18.359 -1.255 1 91.62 396 ALA B C 1
ATOM 10582 O O . ALA B 1 396 ? 17.156 18.406 -2.279 1 91.62 396 ALA B O 1
ATOM 10583 N N . ARG B 1 397 ? 15.148 18.328 -1.3 1 90 397 ARG B N 1
ATOM 10584 C CA . ARG B 1 397 ? 14.43 18.172 -2.562 1 90 397 ARG B CA 1
ATOM 10585 C C . ARG B 1 397 ? 14.25 19.531 -3.252 1 90 397 ARG B C 1
ATOM 10587 O O . ARG B 1 397 ? 13.953 19.578 -4.445 1 90 397 ARG B O 1
ATOM 10594 N N . ILE B 1 398 ? 14.477 20.516 -2.459 1 81.19 398 ILE B N 1
ATOM 10595 C CA . ILE B 1 398 ? 14.297 21.859 -3 1 81.19 398 ILE B CA 1
ATOM 10596 C C . ILE B 1 398 ? 15.539 22.266 -3.791 1 81.19 398 ILE B C 1
ATOM 10598 O O . ILE B 1 398 ? 16.656 22.203 -3.277 1 81.19 398 ILE B O 1
ATOM 10602 N N . ARG B 1 399 ? 15.43 22.453 -5.027 1 70.25 399 ARG B N 1
ATOM 10603 C CA . ARG B 1 399 ? 16.531 22.875 -5.879 1 70.25 399 ARG B CA 1
ATOM 10604 C C . ARG B 1 399 ? 17.078 24.219 -5.43 1 70.25 399 ARG B C 1
ATOM 10606 O O . ARG B 1 399 ? 16.328 25.156 -5.184 1 70.25 399 ARG B O 1
ATOM 10613 N N . PRO B 1 400 ? 18.344 24.25 -5 1 58.53 400 PRO B N 1
ATOM 10614 C CA . PRO B 1 400 ? 18.891 25.531 -4.562 1 58.53 400 PRO B CA 1
ATOM 10615 C C . PRO B 1 400 ? 18.75 26.625 -5.621 1 58.53 400 PRO B C 1
ATOM 10617 O O . PRO B 1 400 ? 18.75 26.328 -6.82 1 58.53 400 PRO B O 1
ATOM 10620 N N . GLU B 1 401 ? 18.469 27.734 -5.152 1 51.09 401 GLU B N 1
ATOM 10621 C CA . GLU B 1 401 ? 18.406 28.953 -5.953 1 51.09 401 GLU B CA 1
ATOM 10622 C C . GLU B 1 401 ? 19.719 29.234 -6.648 1 51.09 401 GLU B C 1
ATOM 10624 O O . GLU B 1 401 ? 20.797 29.125 -6.039 1 51.09 401 GLU B O 1
ATOM 10629 N N . GLY B 1 402 ? 19.922 29.25 -8.062 1 45.84 402 GLY B N 1
ATOM 10630 C CA . GLY B 1 402 ? 21.094 29.672 -8.812 1 45.84 402 GLY B CA 1
ATOM 10631 C C . GLY B 1 402 ? 21.672 28.562 -9.672 1 45.84 402 GLY B C 1
ATOM 10632 O O . GLY B 1 402 ? 22.719 28.75 -10.289 1 45.84 402 GLY B O 1
ATOM 10633 N N . GLN B 1 403 ? 21.453 27.375 -9.242 1 41.94 403 GLN B N 1
ATOM 10634 C CA . GLN B 1 403 ? 22.188 26.406 -10.055 1 41.94 403 GLN B CA 1
ATOM 10635 C C . GLN B 1 403 ? 21.75 26.453 -11.516 1 41.94 403 GLN B C 1
ATOM 10637 O O . GLN B 1 403 ? 21.594 25.422 -12.156 1 41.94 403 GLN B O 1
ATOM 10642 N N . GLY B 1 404 ? 20.844 27.266 -12.102 1 35.34 404 GLY B N 1
ATOM 10643 C CA . GLY B 1 404 ? 21.234 27.359 -13.5 1 35.34 404 GLY B CA 1
ATOM 10644 C C . GLY B 1 404 ? 22.734 27.469 -13.68 1 35.34 404 GLY B C 1
ATOM 10645 O O . GLY B 1 404 ? 23.5 27.203 -12.75 1 35.34 404 GLY B O 1
ATOM 10646 N N . GLY B 1 405 ? 23.25 28.484 -14.734 1 31.92 405 GLY B N 1
ATOM 10647 C CA . GLY B 1 405 ? 24.641 28.688 -15.078 1 31.92 405 GLY B CA 1
ATOM 10648 C C . GLY B 1 405 ? 25.516 29 -13.883 1 31.92 405 GLY B C 1
ATOM 10649 O O . GLY B 1 405 ? 26.75 29.031 -13.992 1 31.92 405 GLY B O 1
ATOM 10650 N N . ASP B 1 406 ? 25.062 30.172 -13.164 1 30.2 406 ASP B N 1
ATOM 10651 C CA . ASP B 1 406 ? 26.125 30.766 -12.352 1 30.2 406 ASP B CA 1
ATOM 10652 C C . ASP B 1 406 ? 26.531 29.812 -11.219 1 30.2 406 ASP B C 1
ATOM 10654 O O . ASP B 1 406 ? 25.734 29 -10.766 1 30.2 406 ASP B O 1
ATOM 10658 N N . GLY B 1 407 ? 27.781 29.656 -10.93 1 31.73 407 GLY B N 1
ATOM 10659 C CA . GLY B 1 407 ? 28.672 29.016 -9.961 1 31.73 407 GLY B CA 1
ATOM 10660 C C . GLY B 1 407 ? 28.109 29 -8.555 1 31.73 407 GLY B C 1
ATOM 10661 O O . GLY B 1 407 ? 27.156 29.719 -8.258 1 31.73 407 GLY B O 1
ATOM 10662 N N . PRO B 1 408 ? 28.234 28.016 -7.785 1 35.22 408 PRO B N 1
ATOM 10663 C CA . PRO B 1 408 ? 27.906 27.875 -6.367 1 35.22 408 PRO B CA 1
ATOM 10664 C C . PRO B 1 408 ? 28 29.188 -5.602 1 35.22 408 PRO B C 1
ATOM 10666 O O . PRO B 1 408 ? 29.016 29.875 -5.68 1 35.22 408 PRO B O 1
ATOM 10669 N N . THR B 1 409 ? 27.109 30.078 -5.664 1 34.72 409 THR B N 1
ATOM 10670 C CA . THR B 1 409 ? 27.281 31.125 -4.656 1 34.72 409 THR B CA 1
ATOM 10671 C C . THR B 1 409 ? 27.828 30.531 -3.359 1 34.72 409 THR B C 1
ATOM 10673 O O . THR B 1 409 ? 27.219 29.609 -2.785 1 34.72 409 THR B O 1
ATOM 10676 N N . GLY B 1 410 ? 29.125 30.453 -3.145 1 34.28 410 GLY B N 1
ATOM 10677 C CA . GLY B 1 410 ? 30.016 30.156 -2.041 1 34.28 410 GLY B CA 1
ATOM 10678 C C . GLY B 1 410 ? 29.531 30.703 -0.713 1 34.28 410 GLY B C 1
ATOM 10679 O O . GLY B 1 410 ? 29.828 31.859 -0.366 1 34.28 410 GLY B O 1
ATOM 10680 N N . SER B 1 411 ? 28.312 30.844 -0.406 1 36.09 411 SER B N 1
ATOM 10681 C CA . SER B 1 411 ? 28.375 31.219 1.005 1 36.09 411 SER B CA 1
ATOM 10682 C C . SER B 1 411 ? 29.641 30.656 1.667 1 36.09 411 SER B C 1
ATOM 10684 O O . SER B 1 411 ? 30.047 29.531 1.368 1 36.09 411 SER B O 1
ATOM 10686 N N . HIS B 1 412 ? 30.516 31.531 2.088 1 34.53 412 HIS B N 1
ATOM 10687 C CA . HIS B 1 412 ? 31.766 31.422 2.85 1 34.53 412 HIS B CA 1
ATOM 10688 C C . HIS B 1 412 ? 31.641 30.344 3.932 1 34.53 412 HIS B C 1
ATOM 10690 O O . HIS B 1 412 ? 31.594 30.672 5.121 1 34.53 412 HIS B O 1
ATOM 10696 N N . LEU B 1 413 ? 30.641 29.672 4.039 1 38.78 413 LEU B N 1
ATOM 10697 C CA . LEU B 1 413 ? 31.094 28.703 5.043 1 38.78 413 LEU B CA 1
ATOM 10698 C C . LEU B 1 413 ? 32.531 28.312 4.816 1 38.78 413 LEU B C 1
ATOM 10700 O O . LEU B 1 413 ? 32.938 27.969 3.697 1 38.78 413 LEU B O 1
ATOM 10704 N N . GLY B 1 414 ? 33.469 28.906 5.629 1 37.22 414 GLY B N 1
ATOM 10705 C CA . GLY B 1 414 ? 34.906 28.688 5.73 1 37.22 414 GLY B CA 1
ATOM 10706 C C . GLY B 1 414 ? 35.344 27.391 5.094 1 37.22 414 GLY B C 1
ATOM 10707 O O . GLY B 1 414 ? 34.531 26.641 4.551 1 37.22 414 GLY B O 1
ATOM 10708 N N . ASP B 1 415 ? 36.562 26.875 5.582 1 44.06 415 ASP B N 1
ATOM 10709 C CA . ASP B 1 415 ? 37.406 25.734 5.188 1 44.06 415 ASP B CA 1
ATOM 10710 C C . ASP B 1 415 ? 36.594 24.453 5.105 1 44.06 415 ASP B C 1
ATOM 10712 O O . ASP B 1 415 ? 35.938 24.062 6.082 1 44.06 415 ASP B O 1
ATOM 10716 N N . GLY B 1 416 ? 35.969 24.062 4.066 1 46.72 416 GLY B N 1
ATOM 10717 C CA . GLY B 1 416 ? 35.375 22.812 3.611 1 46.72 416 GLY B CA 1
ATOM 10718 C C . GLY B 1 416 ? 35.688 21.641 4.527 1 46.72 416 GLY B C 1
ATOM 10719 O O . GLY B 1 416 ? 34.844 20.766 4.727 1 46.72 416 GLY B O 1
ATOM 10720 N N . CYS B 1 417 ? 36.906 21.547 4.812 1 50.38 417 CYS B N 1
ATOM 10721 C CA . CYS B 1 417 ? 37.406 20.422 5.605 1 50.38 417 CYS B CA 1
ATOM 10722 C C . CYS B 1 417 ? 36.812 20.453 7.012 1 50.38 417 CYS B C 1
ATOM 10724 O O . CYS B 1 417 ? 36.625 19.406 7.625 1 50.38 417 CYS B O 1
ATOM 10726 N N . ALA B 1 418 ? 36.625 21.625 7.492 1 52.28 418 ALA B N 1
ATOM 10727 C CA . ALA B 1 418 ? 36.219 21.734 8.891 1 52.28 418 ALA B CA 1
ATOM 10728 C C . ALA B 1 418 ? 34.781 21.219 9.086 1 52.28 418 ALA B C 1
ATOM 10730 O O . ALA B 1 418 ? 34.5 20.578 10.094 1 52.28 418 ALA B O 1
ATOM 10731 N N . LEU B 1 419 ? 33.875 21.547 8.305 1 53.34 419 LEU B N 1
ATOM 10732 C CA . LEU B 1 419 ? 32.469 21.188 8.477 1 53.34 419 LEU B CA 1
ATOM 10733 C C . LEU B 1 419 ? 32.281 19.688 8.328 1 53.34 419 LEU B C 1
ATOM 10735 O O . LEU B 1 419 ? 31.422 19.094 9 1 53.34 419 LEU B O 1
ATOM 10739 N N . LEU B 1 420 ? 33.031 19.125 7.434 1 55.81 420 LEU B N 1
ATOM 10740 C CA . LEU B 1 420 ? 32.875 17.688 7.211 1 55.81 420 LEU B CA 1
ATOM 10741 C C . LEU B 1 420 ? 33.344 16.891 8.43 1 55.81 420 LEU B C 1
ATOM 10743 O O . LEU B 1 420 ? 32.812 15.805 8.695 1 55.81 420 LEU B O 1
ATOM 10747 N N . TRP B 1 421 ? 34.312 17.5 9.156 1 56.66 421 TRP B N 1
ATOM 10748 C CA . TRP B 1 421 ? 34.875 16.75 10.281 1 56.66 421 TRP B CA 1
ATOM 10749 C C . TRP B 1 421 ? 34.188 17.141 11.586 1 56.66 421 TRP B C 1
ATOM 10751 O O . TRP B 1 421 ? 34.656 16.781 12.672 1 56.66 421 TRP B O 1
ATOM 10761 N N . SER B 1 422 ? 33.031 17.828 11.477 1 56.25 422 SER B N 1
ATOM 10762 C CA . SER B 1 422 ? 32.312 18.203 12.695 1 56.25 422 SER B CA 1
ATOM 10763 C C . SER B 1 422 ? 31.531 17.031 13.258 1 56.25 422 SER B C 1
ATOM 10765 O O . SER B 1 422 ? 30.734 17.188 14.188 1 56.25 422 SER B O 1
ATOM 10767 N N . PHE B 1 423 ? 31.625 15.82 12.719 1 54.28 423 PHE B N 1
ATOM 10768 C CA . PHE B 1 423 ? 30.828 14.68 13.148 1 54.28 423 PHE B CA 1
ATOM 10769 C C . PHE B 1 423 ? 30.969 14.461 14.648 1 54.28 423 PHE B C 1
ATOM 10771 O O . PHE B 1 423 ? 30.078 13.898 15.289 1 54.28 423 PHE B O 1
ATOM 10778 N N . THR B 1 424 ? 32.188 14.977 15.281 1 50.16 424 THR B N 1
ATOM 10779 C CA . THR B 1 424 ? 32.438 14.688 16.688 1 50.16 424 THR B CA 1
ATOM 10780 C C . THR B 1 424 ? 31.984 15.836 17.578 1 50.16 424 THR B C 1
ATOM 10782 O O . THR B 1 424 ? 31.906 15.695 18.797 1 50.16 424 THR B O 1
ATOM 10785 N N . ASP B 1 425 ? 31.859 17.094 16.969 1 50.19 425 ASP B N 1
ATOM 10786 C CA . ASP B 1 425 ? 31.766 18.266 17.828 1 50.19 425 ASP B CA 1
ATOM 10787 C C . ASP B 1 425 ? 30.312 18.656 18.094 1 50.19 425 ASP B C 1
ATOM 10789 O O . ASP B 1 425 ? 30 19.812 18.359 1 50.19 425 ASP B O 1
ATOM 10793 N N . GLY B 1 426 ? 29.5 17.781 18.203 1 53.88 426 GLY B N 1
ATOM 10794 C CA . GLY B 1 426 ? 28.219 18.141 18.797 1 53.88 426 GLY B CA 1
ATOM 10795 C C . GLY B 1 426 ? 27.203 18.625 17.781 1 53.88 426 GLY B C 1
ATOM 10796 O O . GLY B 1 426 ? 26.078 18.953 18.141 1 53.88 426 GLY B O 1
ATOM 10797 N N . ILE B 1 427 ? 27.625 19.203 16.609 1 54.91 427 ILE B N 1
ATOM 10798 C CA . ILE B 1 427 ? 26.625 19.625 15.641 1 54.91 427 ILE B CA 1
ATOM 10799 C C . ILE B 1 427 ? 25.703 18.469 15.305 1 54.91 427 ILE B C 1
ATOM 10801 O O . ILE B 1 427 ? 26.141 17.312 15.219 1 54.91 427 ILE B O 1
ATOM 10805 N N . SER B 1 428 ? 24.469 18.859 15.219 1 71.06 428 SER B N 1
ATOM 10806 C CA . SER B 1 428 ? 23.484 17.828 14.922 1 71.06 428 SER B CA 1
ATOM 10807 C C . SER B 1 428 ? 23.781 17.141 13.602 1 71.06 428 SER B C 1
ATOM 10809 O O . SER B 1 428 ? 24.172 17.781 12.625 1 71.06 428 SER B O 1
ATOM 10811 N N . TRP B 1 429 ? 24.062 15.906 13.5 1 76 429 TRP B N 1
ATOM 10812 C CA . TRP B 1 429 ? 24.391 15.094 12.336 1 76 429 TRP B CA 1
ATOM 10813 C C . TRP B 1 429 ? 23.469 15.422 11.164 1 76 429 TRP B C 1
ATOM 10815 O O . TRP B 1 429 ? 23.875 15.32 10 1 76 429 TRP B O 1
ATOM 10825 N N . THR B 1 430 ? 22.328 16.016 11.422 1 82.38 430 THR B N 1
ATOM 10826 C CA . THR B 1 430 ? 21.391 16.375 10.367 1 82.38 430 THR B CA 1
ATOM 10827 C C . THR B 1 430 ? 21.875 17.594 9.586 1 82.38 430 THR B C 1
ATOM 10829 O O . THR B 1 430 ? 21.75 17.656 8.367 1 82.38 430 THR B O 1
ATOM 10832 N N . GLU B 1 431 ? 22.453 18.438 10.305 1 81.25 431 GLU B N 1
ATOM 10833 C CA . GLU B 1 431 ? 22.984 19.625 9.648 1 81.25 431 GLU B CA 1
ATOM 10834 C C . GLU B 1 431 ? 24.188 19.297 8.789 1 81.25 431 GLU B C 1
ATOM 10836 O O . GLU B 1 431 ? 24.391 19.891 7.723 1 81.25 431 GLU B O 1
ATOM 10841 N N . THR B 1 432 ? 24.938 18.328 9.273 1 83 432 THR B N 1
ATOM 10842 C CA . THR B 1 432 ? 26.125 17.906 8.516 1 83 432 THR B CA 1
ATOM 10843 C C . THR B 1 432 ? 25.703 17.266 7.195 1 83 432 THR B C 1
ATOM 10845 O O . THR B 1 432 ? 26.375 17.438 6.176 1 83 432 THR B O 1
ATOM 10848 N N . VAL B 1 433 ? 24.641 16.547 7.234 1 89.94 433 VAL B N 1
ATOM 10849 C CA . VAL B 1 433 ? 24.156 15.867 6.039 1 89.94 433 VAL B CA 1
ATOM 10850 C C . VAL B 1 433 ? 23.734 16.906 4.992 1 89.94 433 VAL B C 1
ATOM 10852 O O . VAL B 1 433 ? 24.109 16.781 3.82 1 89.94 433 VAL B O 1
ATOM 10855 N N . LEU B 1 434 ? 23.031 17.938 5.414 1 87.31 434 LEU B N 1
ATOM 10856 C CA . LEU B 1 434 ? 22.531 18.953 4.488 1 87.31 434 LEU B CA 1
ATOM 10857 C C . LEU B 1 434 ? 23.656 19.828 3.967 1 87.31 434 LEU B C 1
ATOM 10859 O O . LEU B 1 434 ? 23.625 20.266 2.811 1 87.31 434 LEU B O 1
ATOM 10863 N N . HIS B 1 435 ? 24.609 20 4.809 1 84.38 435 HIS B N 1
ATOM 10864 C CA . HIS B 1 435 ? 25.781 20.766 4.375 1 84.38 435 HIS B CA 1
ATOM 10865 C C . HIS B 1 435 ? 26.562 20 3.305 1 84.38 435 HIS B C 1
ATOM 10867 O O . HIS B 1 435 ? 27.016 20.609 2.324 1 84.38 435 HIS B O 1
ATOM 10873 N N . LEU B 1 436 ? 26.781 18.734 3.568 1 88.38 436 LEU B N 1
ATOM 10874 C CA . LEU B 1 436 ? 27.453 17.906 2.574 1 88.38 436 LEU B CA 1
ATOM 10875 C C . LEU B 1 436 ? 26.688 17.891 1.258 1 88.38 436 LEU B C 1
ATOM 10877 O O . LEU B 1 436 ? 27.281 17.984 0.183 1 88.38 436 LEU B O 1
ATOM 10881 N N . TRP B 1 437 ? 25.406 17.875 1.332 1 90.69 437 TRP B N 1
ATOM 10882 C CA . TRP B 1 437 ? 24.516 17.781 0.17 1 90.69 437 TRP B CA 1
ATOM 10883 C C . TRP B 1 437 ? 24.656 19.016 -0.715 1 90.69 437 TRP B C 1
ATOM 10885 O O . TRP B 1 437 ? 24.609 18.922 -1.943 1 90.69 437 TRP B O 1
ATOM 10895 N N . ARG B 1 438 ? 24.922 20.125 -0.066 1 86.19 438 ARG B N 1
ATOM 10896 C CA . ARG B 1 438 ? 25 21.375 -0.793 1 86.19 438 ARG B CA 1
ATOM 10897 C C . ARG B 1 438 ? 26.453 21.719 -1.155 1 86.19 438 ARG B C 1
ATOM 10899 O O . ARG B 1 438 ? 26.703 22.703 -1.858 1 86.19 438 ARG B O 1
ATOM 10906 N N . HIS B 1 439 ? 27.359 20.844 -0.769 1 84.88 439 HIS B N 1
ATOM 10907 C CA . HIS B 1 439 ? 28.781 21.094 -0.998 1 84.88 439 HIS B CA 1
ATOM 10908 C C . HIS B 1 439 ? 29.125 20.984 -2.479 1 84.88 439 HIS B C 1
ATOM 10910 O O . HIS B 1 439 ? 28.641 20.078 -3.166 1 84.88 439 HIS B O 1
ATOM 10916 N N . ALA B 1 440 ? 29.922 21.844 -3 1 82.69 440 ALA B N 1
ATOM 10917 C CA . ALA B 1 440 ? 30.25 21.938 -4.422 1 82.69 440 ALA B CA 1
ATOM 10918 C C . ALA B 1 440 ? 30.922 20.656 -4.91 1 82.69 440 ALA B C 1
ATOM 10920 O O . ALA B 1 440 ? 30.641 20.188 -6.012 1 82.69 440 ALA B O 1
ATOM 10921 N N . ALA B 1 441 ? 31.875 20.172 -4.062 1 83.69 441 ALA B N 1
ATOM 10922 C CA . ALA B 1 441 ? 32.594 18.953 -4.469 1 83.69 441 ALA B CA 1
ATOM 10923 C C . ALA B 1 441 ? 31.625 17.766 -4.594 1 83.69 441 ALA B C 1
ATOM 10925 O O . ALA B 1 441 ? 31.797 16.906 -5.453 1 83.69 441 ALA B O 1
ATOM 10926 N N . PHE B 1 442 ? 30.719 17.75 -3.66 1 89.25 442 PHE B N 1
ATOM 10927 C CA . PHE B 1 442 ? 29.719 16.688 -3.697 1 89.25 442 PHE B CA 1
ATOM 10928 C C . PHE B 1 442 ? 28.891 16.766 -4.977 1 89.25 442 PHE B C 1
ATOM 10930 O O . PHE B 1 442 ? 28.672 15.75 -5.641 1 89.25 442 PHE B O 1
ATOM 10937 N N . GLN B 1 443 ? 28.484 17.953 -5.375 1 87.75 443 GLN B N 1
ATOM 10938 C CA . GLN B 1 443 ? 27.656 18.172 -6.555 1 87.75 443 GLN B CA 1
ATOM 10939 C C . GLN B 1 443 ? 28.422 17.875 -7.836 1 87.75 443 GLN B C 1
ATOM 10941 O O . GLN B 1 443 ? 27.844 17.422 -8.828 1 87.75 443 GLN B O 1
ATOM 10946 N N . GLN B 1 444 ? 29.688 18.094 -7.777 1 85.69 444 GLN B N 1
ATOM 10947 C CA . GLN B 1 444 ? 30.516 17.828 -8.945 1 85.69 444 GLN B CA 1
ATOM 10948 C C . GLN B 1 444 ? 30.609 16.328 -9.219 1 85.69 444 GLN B C 1
ATOM 10950 O O . GLN B 1 444 ? 30.625 15.906 -10.375 1 85.69 444 GLN B O 1
ATOM 10955 N N . LEU B 1 445 ? 30.719 15.562 -8.172 1 88.69 445 LEU B N 1
ATOM 10956 C CA . LEU B 1 445 ? 30.781 14.117 -8.336 1 88.69 445 LEU B CA 1
ATOM 10957 C C . LEU B 1 445 ? 29.5 13.578 -8.961 1 88.69 445 LEU B C 1
ATOM 10959 O O . LEU B 1 445 ? 29.531 12.57 -9.68 1 88.69 445 LEU B O 1
ATOM 10963 N N . GLN B 1 446 ? 28.359 14.219 -8.742 1 89.06 446 GLN B N 1
ATOM 10964 C CA . GLN B 1 446 ? 27.062 13.773 -9.234 1 89.06 446 GLN B CA 1
ATOM 10965 C C . GLN B 1 446 ? 26.984 13.867 -10.758 1 89.06 446 GLN B C 1
ATOM 10967 O O . GLN B 1 446 ? 26.188 13.18 -11.391 1 89.06 446 GLN B O 1
ATOM 10972 N N . GLN B 1 447 ? 27.875 14.688 -11.273 1 87.56 447 GLN B N 1
ATOM 10973 C CA . GLN B 1 447 ? 27.875 14.875 -12.727 1 87.56 447 GLN B CA 1
ATOM 10974 C C . GLN B 1 447 ? 28.578 13.727 -13.43 1 87.56 447 GLN B C 1
ATOM 10976 O O . GLN B 1 447 ? 28.406 13.531 -14.633 1 87.56 447 GLN B O 1
ATOM 10981 N N . LEU B 1 448 ? 29.344 12.938 -12.641 1 89.62 448 LEU B N 1
ATOM 10982 C CA . LEU B 1 448 ? 30.047 11.797 -13.219 1 89.62 448 LEU B CA 1
ATOM 10983 C C . LEU B 1 448 ? 29.109 10.594 -13.328 1 89.62 448 LEU B C 1
ATOM 10985 O O . LEU B 1 448 ? 28.375 10.289 -12.383 1 89.62 448 LEU B O 1
ATOM 10989 N N . GLN B 1 449 ? 29.109 9.859 -14.383 1 89.31 449 GLN B N 1
ATOM 10990 C CA . GLN B 1 449 ? 28.172 8.797 -14.734 1 89.31 449 GLN B CA 1
ATOM 10991 C C . GLN B 1 449 ? 28.203 7.668 -13.703 1 89.31 449 GLN B C 1
ATOM 10993 O O . GLN B 1 449 ? 27.156 7.172 -13.281 1 89.31 449 GLN B O 1
ATOM 10998 N N . PRO B 1 450 ? 29.422 7.27 -13.227 1 89.44 450 PRO B N 1
ATOM 10999 C CA . PRO B 1 450 ? 29.422 6.145 -12.289 1 89.44 450 PRO B CA 1
ATOM 11000 C C . PRO B 1 450 ? 28.828 6.504 -10.938 1 89.44 450 PRO B C 1
ATOM 11002 O O . PRO B 1 450 ? 28.469 5.613 -10.156 1 89.44 450 PRO B O 1
ATOM 11005 N N . TYR B 1 451 ? 28.703 7.793 -10.602 1 92.56 451 TYR B N 1
ATOM 11006 C CA . TYR B 1 451 ? 28.219 8.227 -9.305 1 92.56 451 TYR B CA 1
ATOM 11007 C C . TYR B 1 451 ? 26.719 8.547 -9.352 1 92.56 451 TYR B C 1
ATOM 11009 O O . TYR B 1 451 ? 26.109 8.852 -8.328 1 92.56 451 TYR B O 1
ATOM 11017 N N . GLN B 1 452 ? 26.188 8.375 -10.492 1 94.31 452 GLN B N 1
ATOM 11018 C CA . GLN B 1 452 ? 24.766 8.703 -10.633 1 94.31 452 GLN B CA 1
ATOM 11019 C C . GLN B 1 452 ? 23.891 7.527 -10.219 1 94.31 452 GLN B C 1
ATOM 11021 O O . GLN B 1 452 ? 24.25 6.371 -10.422 1 94.31 452 GLN B O 1
ATOM 11026 N N . LEU B 1 453 ? 22.797 7.82 -9.602 1 96.19 453 LEU B N 1
ATOM 11027 C CA . LEU B 1 453 ? 21.797 6.824 -9.25 1 96.19 453 LEU B CA 1
ATOM 11028 C C . LEU B 1 453 ? 20.688 6.793 -10.297 1 96.19 453 LEU B C 1
ATOM 11030 O O . LEU B 1 453 ? 19.859 7.711 -10.359 1 96.19 453 LEU B O 1
ATOM 11034 N N . CYS B 1 454 ? 20.641 5.758 -11.086 1 96.06 454 CYS B N 1
ATOM 11035 C CA . CYS B 1 454 ? 19.641 5.648 -12.141 1 96.06 454 CYS B CA 1
ATOM 11036 C C . CYS B 1 454 ? 18.281 5.25 -11.57 1 96.06 454 CYS B C 1
ATOM 11038 O O . CYS B 1 454 ? 18.203 4.773 -10.438 1 96.06 454 CYS B O 1
ATOM 11040 N N . PHE B 1 455 ? 17.297 5.461 -12.367 1 97.12 455 PHE B N 1
ATOM 11041 C CA . PHE B 1 455 ? 15.93 5.203 -11.93 1 97.12 455 PHE B CA 1
ATOM 11042 C C . PHE B 1 455 ? 15.75 3.736 -11.555 1 97.12 455 PHE B C 1
ATOM 11044 O O . PHE B 1 455 ? 15.102 3.422 -10.562 1 97.12 455 PHE B O 1
ATOM 11051 N N . SER B 1 456 ? 16.266 2.824 -12.297 1 94.69 456 SER B N 1
ATOM 11052 C CA . SER B 1 456 ? 16.125 1.396 -12.023 1 94.69 456 SER B CA 1
ATOM 11053 C C . SER B 1 456 ? 16.781 1.029 -10.695 1 94.69 456 SER B C 1
ATOM 11055 O O . SER B 1 456 ? 16.266 0.199 -9.945 1 94.69 456 SER B O 1
ATOM 11057 N N . GLU B 1 457 ? 17.938 1.671 -10.398 1 94.31 457 GLU B N 1
ATOM 11058 C CA . GLU B 1 457 ? 18.609 1.435 -9.125 1 94.31 457 GLU B CA 1
ATOM 11059 C C . GLU B 1 457 ? 17.781 1.967 -7.953 1 94.31 457 GLU B C 1
ATOM 11061 O O . GLU B 1 457 ? 17.734 1.349 -6.891 1 94.31 457 GLU B O 1
ATOM 11066 N N . TRP B 1 458 ? 17.25 3.17 -8.203 1 96.75 458 TRP B N 1
ATOM 11067 C CA . TRP B 1 458 ? 16.391 3.748 -7.184 1 96.75 458 TRP B CA 1
ATOM 11068 C C . TRP B 1 458 ? 15.219 2.816 -6.867 1 96.75 458 TRP B C 1
ATOM 11070 O O . TRP B 1 458 ? 14.891 2.596 -5.699 1 96.75 458 TRP B O 1
ATOM 11080 N N . LEU B 1 459 ? 14.602 2.234 -7.949 1 95.31 459 LEU B N 1
ATOM 11081 C CA . LEU B 1 459 ? 13.469 1.33 -7.789 1 95.31 459 LEU B CA 1
ATOM 11082 C C . LEU B 1 459 ? 13.875 0.078 -7.02 1 95.31 459 LEU B C 1
ATOM 11084 O O . LEU B 1 459 ? 13.125 -0.401 -6.164 1 95.31 459 LEU B O 1
ATOM 11088 N N . HIS B 1 460 ? 15.047 -0.41 -7.27 1 91.31 460 HIS B N 1
ATOM 11089 C CA . HIS B 1 460 ? 15.547 -1.603 -6.59 1 91.31 460 HIS B CA 1
ATOM 11090 C C . HIS B 1 460 ? 15.703 -1.357 -5.094 1 91.31 460 HIS B C 1
ATOM 11092 O O . HIS B 1 460 ? 15.352 -2.215 -4.281 1 91.31 460 HIS B O 1
ATOM 11098 N N . GLU B 1 461 ? 16.203 -0.169 -4.754 1 92.44 461 GLU B N 1
ATOM 11099 C CA . GLU B 1 461 ? 16.375 0.174 -3.346 1 92.44 461 GLU B CA 1
ATOM 11100 C C . GLU B 1 461 ? 15.016 0.382 -2.666 1 92.44 461 GLU B C 1
ATOM 11102 O O . GLU B 1 461 ? 14.812 -0.063 -1.535 1 92.44 461 GLU B O 1
ATOM 11107 N N . GLU B 1 462 ? 14.109 1.08 -3.365 1 93.44 462 GLU B N 1
ATOM 11108 C CA . GLU B 1 462 ? 12.805 1.396 -2.785 1 93.44 462 GLU B CA 1
ATOM 11109 C C . GLU B 1 462 ? 11.977 0.134 -2.57 1 93.44 462 GLU B C 1
ATOM 11111 O O . GLU B 1 462 ? 11.211 0.043 -1.604 1 93.44 462 GLU B O 1
ATOM 11116 N N . LEU B 1 463 ? 12.094 -0.896 -3.402 1 90.31 463 LEU B N 1
ATOM 11117 C CA . LEU B 1 463 ? 11.32 -2.131 -3.32 1 90.31 463 LEU B CA 1
ATOM 11118 C C . LEU B 1 463 ? 11.797 -2.994 -2.158 1 90.31 463 LEU B C 1
ATOM 11120 O O . LEU B 1 463 ? 11.078 -3.887 -1.704 1 90.31 463 LEU B O 1
ATOM 11124 N N . ARG B 1 464 ? 12.992 -2.699 -1.641 1 87.19 464 ARG B N 1
ATOM 11125 C CA . ARG B 1 464 ? 13.562 -3.502 -0.562 1 87.19 464 ARG B CA 1
ATOM 11126 C C . ARG B 1 464 ? 13.219 -2.91 0.8 1 87.19 464 ARG B C 1
ATOM 11128 O O . ARG B 1 464 ? 13.484 -3.523 1.835 1 87.19 464 ARG B O 1
ATOM 11135 N N . VAL B 1 465 ? 12.602 -1.783 0.806 1 91.5 465 VAL B N 1
ATOM 11136 C CA . VAL B 1 465 ? 12.234 -1.125 2.055 1 91.5 465 VAL B CA 1
ATOM 11137 C C . VAL B 1 465 ? 11.125 -1.912 2.748 1 91.5 465 VAL B C 1
ATOM 11139 O O . VAL B 1 465 ? 10.172 -2.354 2.102 1 91.5 465 VAL B O 1
ATOM 11142 N N . GLN B 1 466 ? 11.367 -2.092 4.066 1 86.38 466 GLN B N 1
ATOM 11143 C CA . GLN B 1 466 ? 10.328 -2.703 4.887 1 86.38 466 GLN B CA 1
ATOM 11144 C C . GLN B 1 466 ? 9.344 -1.653 5.402 1 86.38 466 GLN B C 1
ATOM 11146 O O . GLN B 1 466 ? 9.695 -0.837 6.254 1 86.38 466 GLN B O 1
ATOM 11151 N N . ARG B 1 467 ? 8.219 -1.708 4.957 1 86.5 467 ARG B N 1
ATOM 11152 C CA . ARG B 1 467 ? 7.207 -0.68 5.172 1 86.5 467 ARG B CA 1
ATOM 11153 C C . ARG B 1 467 ? 6.961 -0.459 6.664 1 86.5 467 ARG B C 1
ATOM 11155 O O . ARG B 1 467 ? 6.809 0.68 7.109 1 86.5 467 ARG B O 1
ATOM 11162 N N . ASN B 1 468 ? 6.836 -1.479 7.488 1 82.75 468 ASN B N 1
ATOM 11163 C CA . ASN B 1 468 ? 6.469 -1.399 8.898 1 82.75 468 ASN B CA 1
ATOM 11164 C C . ASN B 1 468 ? 7.547 -0.708 9.719 1 82.75 468 ASN B C 1
ATOM 11166 O O . ASN B 1 468 ? 7.258 -0.122 10.766 1 82.75 468 ASN B O 1
ATOM 11170 N N . SER B 1 469 ? 8.75 -0.868 9.266 1 87.19 469 SER B N 1
ATOM 11171 C CA . SER B 1 469 ? 9.867 -0.278 10 1 87.19 469 SER B CA 1
ATOM 11172 C C . SER B 1 469 ? 10.5 0.861 9.211 1 87.19 469 SER B C 1
ATOM 11174 O O . SER B 1 469 ? 11.695 1.145 9.367 1 87.19 469 SER B O 1
ATOM 11176 N N . ASP B 1 470 ? 9.781 1.396 8.312 1 90.38 470 ASP B N 1
ATOM 11177 C CA . ASP B 1 470 ? 10.273 2.508 7.512 1 90.38 470 ASP B CA 1
ATOM 11178 C C . ASP B 1 470 ? 10.344 3.793 8.336 1 90.38 470 ASP B C 1
ATOM 11180 O O . ASP B 1 470 ? 9.664 3.924 9.352 1 90.38 470 ASP B O 1
ATOM 11184 N N . VAL B 1 471 ? 11.164 4.668 7.953 1 93.19 471 VAL B N 1
ATOM 11185 C CA . VAL B 1 471 ? 11.242 5.984 8.57 1 93.19 471 VAL B CA 1
ATOM 11186 C C . VAL B 1 471 ? 10.031 6.824 8.164 1 93.19 471 VAL B C 1
ATOM 11188 O O . VAL B 1 471 ? 9.5 7.59 8.969 1 93.19 471 VAL B O 1
ATOM 11191 N N . LEU B 1 472 ? 9.555 6.66 6.969 1 93.25 472 LEU B N 1
ATOM 11192 C CA . LEU B 1 472 ? 8.469 7.465 6.41 1 93.25 472 LEU B CA 1
ATOM 11193 C C . LEU B 1 472 ? 7.113 6.828 6.707 1 93.25 472 LEU B C 1
ATOM 11195 O O . LEU B 1 472 ? 6.969 5.605 6.637 1 93.25 472 LEU B O 1
ATOM 11199 N N . SER B 1 473 ? 6.137 7.652 7.113 1 90.12 473 SER B N 1
ATOM 11200 C CA . SER B 1 473 ? 4.75 7.207 7.188 1 90.12 473 SER B CA 1
ATOM 11201 C C . SER B 1 473 ? 4.191 6.91 5.801 1 90.12 473 SER B C 1
ATOM 11203 O O . SER B 1 473 ? 4.828 7.219 4.789 1 90.12 473 SER B O 1
ATOM 11205 N N . ASP B 1 474 ? 3.023 6.273 5.672 1 88.31 474 ASP B N 1
ATOM 11206 C CA . ASP B 1 474 ? 2.402 5.969 4.387 1 88.31 474 ASP B CA 1
ATOM 11207 C C . ASP B 1 474 ? 2.199 7.234 3.559 1 88.31 474 ASP B C 1
ATOM 11209 O O . ASP B 1 474 ? 2.463 7.246 2.354 1 88.31 474 ASP B O 1
ATOM 11213 N N . ALA B 1 475 ? 1.818 8.273 4.227 1 86.75 475 ALA B N 1
ATOM 11214 C CA . ALA B 1 475 ? 1.568 9.531 3.529 1 86.75 475 ALA B CA 1
ATOM 11215 C C . ALA B 1 475 ? 2.871 10.156 3.037 1 86.75 475 ALA B C 1
ATOM 11217 O O . ALA B 1 475 ? 2.947 10.633 1.903 1 86.75 475 ALA B O 1
ATOM 11218 N N . GLU B 1 476 ? 3.871 10.148 3.893 1 91.44 476 GLU B N 1
ATOM 11219 C CA . GLU B 1 476 ? 5.164 10.719 3.527 1 91.44 476 GLU B CA 1
ATOM 11220 C C . GLU B 1 476 ? 5.82 9.922 2.402 1 91.44 476 GLU B C 1
ATOM 11222 O O . GLU B 1 476 ? 6.473 10.5 1.527 1 91.44 476 GLU B O 1
ATOM 11227 N N . ARG B 1 477 ? 5.695 8.648 2.424 1 94 477 ARG B N 1
ATOM 11228 C CA . ARG B 1 477 ? 6.266 7.789 1.386 1 94 477 ARG B CA 1
ATOM 11229 C C . ARG B 1 477 ? 5.613 8.062 0.034 1 94 477 ARG B C 1
ATOM 11231 O O . ARG B 1 477 ? 6.289 8.07 -0.997 1 94 477 ARG B O 1
ATOM 11238 N N . GLN B 1 478 ? 4.27 8.234 0.072 1 93.5 478 GLN B N 1
ATOM 11239 C CA . GLN B 1 478 ? 3.559 8.586 -1.152 1 93.5 478 GLN B CA 1
ATOM 11240 C C . GLN B 1 478 ? 4.121 9.867 -1.766 1 93.5 478 GLN B C 1
ATOM 11242 O O . GLN B 1 478 ? 4.402 9.914 -2.965 1 93.5 478 GLN B O 1
ATOM 11247 N N . GLU B 1 479 ? 4.289 10.867 -0.92 1 91.56 479 GLU B N 1
ATOM 11248 C CA . GLU B 1 479 ? 4.812 12.148 -1.382 1 91.56 479 GLU B CA 1
ATOM 11249 C C . GLU B 1 479 ? 6.227 12 -1.939 1 91.56 479 GLU B C 1
ATOM 11251 O O . GLU B 1 479 ? 6.547 12.562 -2.99 1 91.56 479 GLU B O 1
ATOM 11256 N N . TYR B 1 480 ? 7.027 11.258 -1.207 1 95.56 480 TYR B N 1
ATOM 11257 C CA . TYR B 1 480 ? 8.414 11.047 -1.628 1 95.56 480 TYR B CA 1
ATOM 11258 C C . TYR B 1 480 ? 8.469 10.328 -2.971 1 95.56 480 TYR B C 1
ATOM 11260 O O . TYR B 1 480 ? 9.211 10.742 -3.869 1 95.56 480 TYR B O 1
ATOM 11268 N N . GLN B 1 481 ? 7.727 9.289 -3.123 1 96.62 481 GLN B N 1
ATOM 11269 C CA . GLN B 1 481 ? 7.766 8.5 -4.348 1 96.62 481 GLN B CA 1
ATOM 11270 C C . GLN B 1 481 ? 7.246 9.305 -5.535 1 96.62 481 GLN B C 1
ATOM 11272 O O . GLN B 1 481 ? 7.766 9.18 -6.648 1 96.62 481 GLN B O 1
ATOM 11277 N N . GLN B 1 482 ? 6.234 10.047 -5.309 1 94.12 482 GLN B N 1
ATOM 11278 C CA . GLN B 1 482 ? 5.711 10.898 -6.375 1 94.12 482 GLN B CA 1
ATOM 11279 C C . GLN B 1 482 ? 6.738 11.938 -6.809 1 94.12 482 GLN B C 1
ATOM 11281 O O . GLN B 1 482 ? 6.918 12.18 -8.008 1 94.12 482 GLN B O 1
ATOM 11286 N N . TRP B 1 483 ? 7.363 12.523 -5.812 1 93.31 483 TRP B N 1
ATOM 11287 C CA . TRP B 1 483 ? 8.43 13.469 -6.129 1 93.31 483 TRP B CA 1
ATOM 11288 C C . TRP B 1 483 ? 9.523 12.805 -6.961 1 93.31 483 TRP B C 1
ATOM 11290 O O . TRP B 1 483 ? 9.961 13.352 -7.973 1 93.31 483 TRP B O 1
ATOM 11300 N N . ALA B 1 484 ? 9.969 11.625 -6.551 1 95.94 484 ALA B N 1
ATOM 11301 C CA . ALA B 1 484 ? 11.047 10.914 -7.238 1 95.94 484 ALA B CA 1
ATOM 11302 C C . ALA B 1 484 ? 10.656 10.602 -8.68 1 95.94 484 ALA B C 1
ATOM 11304 O O . ALA B 1 484 ? 11.453 10.812 -9.602 1 95.94 484 ALA B O 1
ATOM 11305 N N . CYS B 1 485 ? 9.422 10.188 -8.922 1 94.44 485 CYS B N 1
ATOM 11306 C CA . CYS B 1 485 ? 9 9.758 -10.25 1 94.44 485 CYS B CA 1
ATOM 11307 C C . CYS B 1 485 ? 8.742 10.961 -11.156 1 94.44 485 CYS B C 1
ATOM 11309 O O . CYS B 1 485 ? 9.289 11.039 -12.258 1 94.44 485 CYS B O 1
ATOM 11311 N N . TRP B 1 486 ? 8.047 11.93 -10.617 1 89.38 486 TRP B N 1
ATOM 11312 C CA . TRP B 1 486 ? 7.504 12.969 -11.492 1 89.38 486 TRP B CA 1
ATOM 11313 C C . TRP B 1 486 ? 8.43 14.18 -11.539 1 89.38 486 TRP B C 1
ATOM 11315 O O . TRP B 1 486 ? 8.477 14.891 -12.539 1 89.38 486 TRP B O 1
ATOM 11325 N N . GLU B 1 487 ? 9.125 14.445 -10.469 1 89.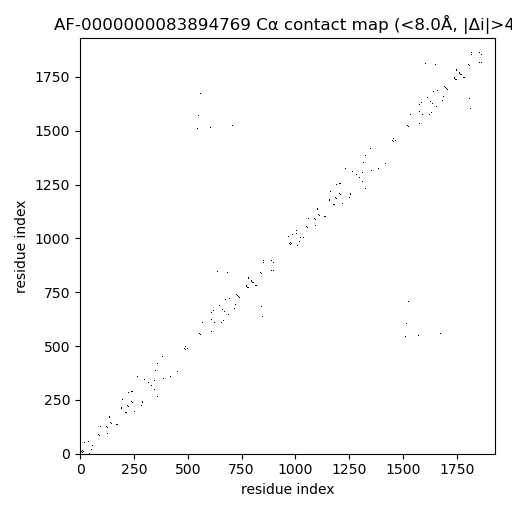19 487 GLU B N 1
ATOM 11326 C CA . GLU B 1 487 ? 9.891 15.68 -10.406 1 89.19 487 GLU B CA 1
ATOM 11327 C C . GLU B 1 487 ? 11.383 15.422 -10.594 1 89.19 487 GLU B C 1
ATOM 11329 O O . GLU B 1 487 ? 12.109 16.281 -11.102 1 89.19 487 GLU B O 1
ATOM 11334 N N . LEU B 1 488 ? 11.812 14.25 -10.164 1 93 488 LEU B N 1
ATOM 11335 C CA . LEU B 1 488 ? 13.25 13.992 -10.234 1 93 488 LEU B CA 1
ATOM 11336 C C . LEU B 1 488 ? 13.609 13.211 -11.492 1 93 488 LEU B C 1
ATOM 11338 O O . LEU B 1 488 ? 14.297 13.727 -12.375 1 93 488 LEU B O 1
ATOM 11342 N N . TYR B 1 489 ? 13.039 12.016 -11.695 1 95 489 TYR B N 1
ATOM 11343 C CA . TYR B 1 489 ? 13.57 11.102 -12.711 1 95 489 TYR B CA 1
ATOM 11344 C C . TYR B 1 489 ? 12.883 11.328 -14.055 1 95 489 TYR B C 1
ATOM 11346 O O . TYR B 1 489 ? 13.492 11.133 -15.109 1 95 489 TYR B O 1
ATOM 11354 N N . LEU B 1 490 ? 11.625 11.68 -14.156 1 92.81 490 LEU B N 1
ATOM 11355 C CA . LEU B 1 490 ? 10.938 11.852 -15.43 1 92.81 490 LEU B CA 1
ATOM 11356 C C . LEU B 1 490 ? 11.609 12.953 -16.25 1 92.81 490 LEU B C 1
ATOM 11358 O O . LEU B 1 490 ? 11.992 12.719 -17.406 1 92.81 490 LEU B O 1
ATOM 11362 N N . PRO B 1 491 ? 11.82 14.18 -15.656 1 88.31 491 PRO B N 1
ATOM 11363 C CA . PRO B 1 491 ? 12.43 15.242 -16.469 1 88.31 491 PRO B CA 1
ATOM 11364 C C . PRO B 1 491 ? 13.93 15.047 -16.672 1 88.31 491 PRO B C 1
ATOM 11366 O O . PRO B 1 491 ? 14.508 15.586 -17.609 1 88.31 491 PRO B O 1
ATOM 11369 N N . ARG B 1 492 ? 14.648 14.289 -15.82 1 90.5 492 ARG B N 1
ATOM 11370 C CA . ARG B 1 492 ? 16.094 14.078 -15.891 1 90.5 492 ARG B CA 1
ATOM 11371 C C . ARG B 1 492 ? 16.484 13.336 -17.156 1 90.5 492 ARG B C 1
ATOM 11373 O O . ARG B 1 492 ? 15.82 12.367 -17.547 1 90.5 492 ARG B O 1
ATOM 11380 N N . PRO B 1 493 ? 17.5 13.773 -17.844 1 91.06 493 PRO B N 1
ATOM 11381 C CA . PRO B 1 493 ? 17.922 13.117 -19.078 1 91.06 493 PRO B CA 1
ATOM 11382 C C . PRO B 1 493 ? 18.359 11.672 -18.859 1 91.06 493 PRO B C 1
ATOM 11384 O O . PRO B 1 493 ? 18.781 11.312 -17.75 1 91.06 493 PRO B O 1
ATOM 11387 N N . GLU B 1 494 ? 18.297 10.898 -19.844 1 91.88 494 GLU B N 1
ATOM 11388 C CA . GLU B 1 494 ? 18.625 9.477 -19.766 1 91.88 494 GLU B CA 1
ATOM 11389 C C . GLU B 1 494 ? 20.094 9.273 -19.469 1 91.88 494 GLU B C 1
ATOM 11391 O O . GLU B 1 494 ? 20.469 8.297 -18.812 1 91.88 494 GLU B O 1
ATOM 11396 N N . GLU B 1 495 ? 20.906 10.203 -19.875 1 91.5 495 GLU B N 1
ATOM 11397 C CA . GLU B 1 495 ? 22.344 10.109 -19.641 1 91.5 495 GLU B CA 1
ATOM 11398 C C . GLU B 1 495 ? 22.688 10.281 -18.172 1 91.5 495 GLU B C 1
ATOM 11400 O O . GLU B 1 495 ? 23.703 9.773 -17.703 1 91.5 495 GLU B O 1
ATOM 11405 N N . GLN B 1 496 ? 21.844 10.938 -17.547 1 92.19 496 GLN B N 1
ATOM 11406 C CA . GLN B 1 496 ? 22.062 11.164 -16.125 1 92.19 496 GLN B CA 1
ATOM 11407 C C . GLN B 1 496 ? 21.266 10.188 -15.273 1 92.19 496 GLN B C 1
ATOM 11409 O O . GLN B 1 496 ? 21.078 10.398 -14.078 1 92.19 496 GLN B O 1
ATOM 11414 N N . GLY B 1 497 ? 20.734 9.164 -15.953 1 92.69 497 GLY B N 1
ATOM 11415 C CA . GLY B 1 497 ? 20.031 8.117 -15.227 1 92.69 497 GLY B CA 1
ATOM 11416 C C . GLY B 1 497 ? 18.531 8.336 -15.148 1 92.69 497 GLY B C 1
ATOM 11417 O O . GLY B 1 497 ? 17.844 7.621 -14.422 1 92.69 497 GLY B O 1
ATOM 11418 N N . GLY B 1 498 ? 18 9.383 -15.797 1 94.19 498 GLY B N 1
ATOM 11419 C CA . GLY B 1 498 ? 16.578 9.664 -15.781 1 94.19 498 GLY B CA 1
ATOM 11420 C C . GLY B 1 498 ? 15.836 9.086 -16.969 1 94.19 498 GLY B C 1
ATOM 11421 O O . GLY B 1 498 ? 16.281 8.094 -17.562 1 94.19 498 GLY B O 1
ATOM 11422 N N . CYS B 1 499 ? 14.57 9.562 -17.25 1 93.69 499 CYS B N 1
ATOM 11423 C CA . CYS B 1 499 ? 13.727 9.039 -18.312 1 93.69 499 CYS B CA 1
ATOM 11424 C C . CYS B 1 499 ? 13.633 10.023 -19.469 1 93.69 499 CYS B C 1
ATOM 11426 O O . CYS B 1 499 ? 12.891 9.797 -20.438 1 93.69 499 CYS B O 1
ATOM 11428 N N . GLY B 1 500 ? 14.344 11.078 -19.453 1 88 500 GLY B N 1
ATOM 11429 C CA . GLY B 1 500 ? 14.445 12.023 -20.562 1 88 500 GLY B CA 1
ATOM 11430 C C . GLY B 1 500 ? 13.125 12.695 -20.891 1 88 500 GLY B C 1
ATOM 11431 O O . GLY B 1 500 ? 12.883 13.062 -22.047 1 88 500 GLY B O 1
ATOM 11432 N N . GLY B 1 501 ? 12.195 12.742 -19.953 1 86.19 501 GLY B N 1
ATOM 11433 C CA . GLY B 1 501 ? 10.906 13.375 -20.188 1 86.19 501 GLY B CA 1
ATOM 11434 C C . GLY B 1 501 ? 9.898 12.445 -20.844 1 86.19 501 GLY B C 1
ATOM 11435 O O . GLY B 1 501 ? 8.781 12.859 -21.156 1 86.19 501 GLY B O 1
ATOM 11436 N N . ASP B 1 502 ? 10.18 11.195 -21.016 1 88.25 502 ASP B N 1
ATOM 11437 C CA . ASP B 1 502 ? 9.312 10.227 -21.672 1 88.25 502 ASP B CA 1
ATOM 11438 C C . ASP B 1 502 ? 8.562 9.375 -20.656 1 88.25 502 ASP B C 1
ATOM 11440 O O . ASP B 1 502 ? 9.148 8.492 -20.031 1 88.25 502 ASP B O 1
ATOM 11444 N N . PRO B 1 503 ? 7.281 9.609 -20.531 1 89.38 503 PRO B N 1
ATOM 11445 C CA . PRO B 1 503 ? 6.52 8.82 -19.562 1 89.38 503 PRO B CA 1
ATOM 11446 C C . PRO B 1 503 ? 6.508 7.328 -19.906 1 89.38 503 PRO B C 1
ATOM 11448 O O . PRO B 1 503 ? 6.324 6.492 -19.016 1 89.38 503 PRO B O 1
ATOM 11451 N N . ARG B 1 504 ? 6.688 6.914 -21.203 1 90.56 504 ARG B N 1
ATOM 11452 C CA . ARG B 1 504 ? 6.73 5.508 -21.594 1 90.56 504 ARG B CA 1
ATOM 11453 C C . ARG B 1 504 ? 7.953 4.812 -21 1 90.56 504 ARG B C 1
ATOM 11455 O O . ARG B 1 504 ? 7.871 3.662 -20.562 1 90.56 504 ARG B O 1
ATOM 11462 N N . ALA B 1 505 ? 9.016 5.551 -21.047 1 93.5 505 ALA B N 1
ATOM 11463 C CA . ALA B 1 505 ? 10.234 4.996 -20.453 1 93.5 505 ALA B CA 1
ATOM 11464 C C . ALA B 1 505 ? 10.062 4.785 -18.953 1 93.5 505 ALA B C 1
ATOM 11466 O O . ALA B 1 505 ? 10.492 3.766 -18.406 1 93.5 505 ALA B O 1
ATOM 11467 N N . LEU B 1 506 ? 9.523 5.828 -18.312 1 95.19 506 LEU B N 1
ATOM 11468 C CA . LEU B 1 506 ? 9.266 5.719 -16.875 1 95.19 506 LEU B CA 1
ATOM 11469 C C . LEU B 1 506 ? 8.352 4.535 -16.578 1 95.19 506 LEU B C 1
ATOM 11471 O O . LEU B 1 506 ? 8.594 3.775 -15.641 1 95.19 506 LEU B O 1
ATOM 11475 N N . CYS B 1 507 ? 7.285 4.344 -17.359 1 94.62 507 CYS B N 1
ATOM 11476 C CA . CYS B 1 507 ? 6.32 3.262 -17.188 1 94.62 507 CYS B CA 1
ATOM 11477 C C . CYS B 1 507 ? 6.984 1.904 -17.391 1 94.62 507 CYS B C 1
ATOM 11479 O O . CYS B 1 507 ? 6.766 0.981 -16.609 1 94.62 507 CYS B O 1
ATOM 11481 N N . SER B 1 508 ? 7.762 1.787 -18.438 1 95.38 508 SER B N 1
ATOM 11482 C CA . SER B 1 508 ? 8.438 0.53 -18.75 1 95.38 508 SER B CA 1
ATOM 11483 C C . SER B 1 508 ? 9.375 0.113 -17.625 1 95.38 508 SER B C 1
ATOM 11485 O O . SER B 1 508 ? 9.375 -1.048 -17.203 1 95.38 508 SER B O 1
ATOM 11487 N N . ARG B 1 509 ? 10.156 1.036 -17.141 1 95.88 509 ARG B N 1
ATOM 11488 C CA . ARG B 1 509 ? 11.102 0.729 -16.062 1 95.88 509 ARG B CA 1
ATOM 11489 C C . ARG B 1 509 ? 10.367 0.393 -14.766 1 95.88 509 ARG B C 1
ATOM 11491 O O . ARG B 1 509 ? 10.789 -0.488 -14.016 1 95.88 509 ARG B O 1
ATOM 11498 N N . LEU B 1 510 ? 9.352 1.166 -14.508 1 96.19 510 LEU B N 1
ATOM 11499 C CA . LEU B 1 510 ? 8.555 0.905 -13.32 1 96.19 510 LEU B CA 1
ATOM 11500 C C . LEU B 1 510 ? 7.91 -0.476 -13.391 1 96.19 510 LEU B C 1
ATOM 11502 O O . LEU B 1 510 ? 7.957 -1.238 -12.422 1 96.19 510 LEU B O 1
ATOM 11506 N N . LEU B 1 511 ? 7.305 -0.837 -14.531 1 95.81 511 LEU B N 1
ATOM 11507 C CA . LEU B 1 511 ? 6.668 -2.135 -14.734 1 95.81 511 LEU B CA 1
ATOM 11508 C C . LEU B 1 511 ? 7.691 -3.262 -14.625 1 95.81 511 LEU B C 1
ATOM 11510 O O . LEU B 1 511 ? 7.422 -4.289 -13.992 1 95.81 511 LEU B O 1
ATOM 11514 N N . THR B 1 512 ? 8.805 -3.057 -15.141 1 93.69 512 THR B N 1
ATOM 11515 C CA . THR B 1 512 ? 9.867 -4.059 -15.094 1 93.69 512 THR B CA 1
ATOM 11516 C C . THR B 1 512 ? 10.312 -4.312 -13.656 1 93.69 512 THR B C 1
ATOM 11518 O O . THR B 1 512 ? 10.531 -5.461 -13.266 1 93.69 512 THR B O 1
ATOM 11521 N N . ALA B 1 513 ? 10.453 -3.291 -12.914 1 93.31 513 ALA B N 1
ATOM 11522 C CA . ALA B 1 513 ? 10.883 -3.43 -11.523 1 93.31 513 ALA B CA 1
ATOM 11523 C C . ALA B 1 513 ? 9.844 -4.184 -10.703 1 93.31 513 ALA B C 1
ATOM 11525 O O . ALA B 1 513 ? 10.188 -4.98 -9.828 1 93.31 513 ALA B O 1
ATOM 11526 N N . ILE B 1 514 ? 8.594 -3.955 -10.953 1 91.5 514 ILE B N 1
ATOM 11527 C CA . ILE B 1 514 ? 7.504 -4.59 -10.219 1 91.5 514 ILE B CA 1
ATOM 11528 C C . ILE B 1 514 ? 7.469 -6.086 -10.539 1 91.5 514 ILE B C 1
ATOM 11530 O O . ILE B 1 514 ? 7.203 -6.906 -9.656 1 91.5 514 ILE B O 1
ATOM 11534 N N . MET B 1 515 ? 7.75 -6.406 -11.781 1 90.12 515 MET B N 1
ATOM 11535 C CA . MET B 1 515 ? 7.637 -7.789 -12.227 1 90.12 515 MET B CA 1
ATOM 11536 C C . MET B 1 515 ? 8.875 -8.594 -11.844 1 90.12 515 MET B C 1
ATOM 11538 O O . MET B 1 515 ? 8.836 -9.82 -11.82 1 90.12 515 MET B O 1
ATOM 11542 N N . GLU B 1 516 ? 9.906 -7.93 -11.492 1 82.06 516 GLU B N 1
ATOM 11543 C CA . GLU B 1 516 ? 11.141 -8.625 -11.133 1 82.06 516 GLU B CA 1
ATOM 11544 C C . GLU B 1 516 ? 11.047 -9.219 -9.727 1 82.06 516 GLU B C 1
ATOM 11546 O O . GLU B 1 516 ? 10.609 -8.547 -8.789 1 82.06 516 GLU B O 1
ATOM 11551 N N . PRO B 1 517 ? 11.25 -10.5 -9.695 1 69 517 PRO B N 1
ATOM 11552 C CA . PRO B 1 517 ? 11.227 -11.125 -8.375 1 69 517 PRO B CA 1
ATOM 11553 C C . PRO B 1 517 ? 12.305 -10.578 -7.445 1 69 517 PRO B C 1
ATOM 11555 O O . PRO B 1 517 ? 13.375 -10.18 -7.906 1 69 517 PRO B O 1
ATOM 11558 N N . PRO B 1 518 ? 11.844 -10.18 -6.254 1 60.72 518 PRO B N 1
ATOM 11559 C CA . PRO B 1 518 ? 12.906 -9.742 -5.344 1 60.72 518 PRO B CA 1
ATOM 11560 C C . PRO B 1 518 ? 14.109 -10.68 -5.348 1 60.72 518 PRO B C 1
ATOM 11562 O O . PRO B 1 518 ? 13.953 -11.883 -5.547 1 60.72 518 PRO B O 1
ATOM 11565 N N . PRO B 1 519 ? 15.32 -10.055 -5.816 1 49.34 519 PRO B N 1
ATOM 11566 C CA . PRO B 1 519 ? 16.469 -10.961 -5.797 1 49.34 519 PRO B CA 1
ATOM 11567 C C . PRO B 1 519 ? 16.406 -11.977 -4.66 1 49.34 519 PRO B C 1
ATOM 11569 O O . PRO B 1 519 ? 15.852 -11.688 -3.598 1 49.34 519 PRO B O 1
ATOM 11572 N N . SER B 1 520 ? 16.312 -13.117 -5.059 1 41.22 520 SER B N 1
ATOM 11573 C CA . SER B 1 520 ? 16.391 -14.156 -4.043 1 41.22 520 SER B CA 1
ATOM 11574 C C . SER B 1 520 ? 17.156 -13.68 -2.812 1 41.22 520 SER B C 1
ATOM 11576 O O . SER B 1 520 ? 18.25 -13.109 -2.934 1 41.22 520 SER B O 1
ATOM 11578 N N . ARG B 1 521 ? 16.812 -13.258 -1.853 1 38.19 521 ARG B N 1
ATOM 11579 C CA . ARG B 1 521 ? 17.75 -13.477 -0.76 1 38.19 521 ARG B CA 1
ATOM 11580 C C . ARG B 1 521 ? 18.828 -14.477 -1.158 1 38.19 521 ARG B C 1
ATOM 11582 O O . ARG B 1 521 ? 18.562 -15.414 -1.917 1 38.19 521 ARG B O 1
ATOM 11589 N N . GLU B 1 522 ? 20.031 -14.141 -1.229 1 35.12 522 GLU B N 1
ATOM 11590 C CA . GLU B 1 522 ? 20.953 -15.25 -1 1 35.12 522 GLU B CA 1
ATOM 11591 C C . GLU B 1 522 ? 20.234 -16.453 -0.406 1 35.12 522 GLU B C 1
ATOM 11593 O O . GLU B 1 522 ? 19.719 -16.391 0.712 1 35.12 522 GLU B O 1
ATOM 11598 N N . MET B 1 523 ? 19.5 -17.188 -1.024 1 33.16 523 MET B N 1
ATOM 11599 C CA . MET B 1 523 ? 19.438 -18.594 -0.636 1 33.16 523 MET B CA 1
ATOM 11600 C C . MET B 1 523 ? 20.672 -18.984 0.195 1 33.16 523 MET B C 1
ATOM 11602 O O . MET B 1 523 ? 21.641 -19.516 -0.333 1 33.16 523 MET B O 1
ATOM 11606 N N . ASN B 1 524 ? 21.5 -18.188 0.759 1 31.84 524 ASN B N 1
ATOM 11607 C CA . ASN B 1 524 ? 22.406 -18.906 1.642 1 31.84 524 ASN B CA 1
ATOM 11608 C C . ASN B 1 524 ? 21.703 -20.078 2.336 1 31.84 524 ASN B C 1
ATOM 11610 O O . ASN B 1 524 ? 20.703 -19.875 3.041 1 31.84 524 ASN B O 1
ATOM 11614 N N . LEU B 1 525 ? 21.688 -21.312 1.766 1 30.48 525 LEU B N 1
ATOM 11615 C CA . LEU B 1 525 ? 21.453 -22.656 2.268 1 30.48 525 LEU B CA 1
ATOM 11616 C C . LEU B 1 525 ? 21.531 -22.688 3.789 1 30.48 525 LEU B C 1
ATOM 11618 O O . LEU B 1 525 ? 20.922 -23.562 4.426 1 30.48 525 LEU B O 1
ATOM 11622 N N . GLU B 1 526 ? 22.781 -22.328 4.422 1 30.44 526 GLU B N 1
ATOM 11623 C CA . GLU B 1 526 ? 23.062 -22.703 5.805 1 30.44 526 GLU B CA 1
ATOM 11624 C C . GLU B 1 526 ? 22.047 -22.094 6.766 1 30.44 526 GLU B C 1
ATOM 11626 O O . GLU B 1 526 ? 21.656 -22.734 7.746 1 30.44 526 GLU B O 1
ATOM 11631 N N . ASN B 1 527 ? 22.312 -20.844 7.172 1 30.92 527 ASN B N 1
ATOM 11632 C CA . ASN B 1 527 ? 21.375 -20.391 8.188 1 30.92 527 ASN B CA 1
ATOM 11633 C C . ASN B 1 527 ? 19.984 -20.141 7.605 1 30.92 527 ASN B C 1
ATOM 11635 O O . ASN B 1 527 ? 19.797 -19.203 6.836 1 30.92 527 ASN B O 1
ATOM 11639 N N . LEU B 1 528 ? 19.266 -21.156 7.254 1 30.17 528 LEU B N 1
ATOM 11640 C CA . LEU B 1 528 ? 17.828 -21.453 7.219 1 30.17 528 LEU B CA 1
ATOM 11641 C C . LEU B 1 528 ? 17.062 -20.5 8.125 1 30.17 528 LEU B C 1
ATOM 11643 O O . LEU B 1 528 ? 15.93 -20.812 8.523 1 30.17 528 LEU B O 1
ATOM 11647 N N . ASP B 1 529 ? 17.75 -19.812 8.977 1 31.52 529 ASP B N 1
ATOM 11648 C CA . ASP B 1 529 ? 16.797 -19.047 9.773 1 31.52 529 ASP B CA 1
ATOM 11649 C C . ASP B 1 529 ? 15.758 -18.359 8.883 1 31.52 529 ASP B C 1
ATOM 11651 O O . ASP B 1 529 ? 16.078 -17.406 8.172 1 31.52 529 ASP B O 1
ATOM 11655 N N . PHE B 1 530 ? 14.992 -19.062 8.219 1 31.31 530 PHE B N 1
ATOM 11656 C CA . PHE B 1 530 ? 13.633 -18.766 7.773 1 31.31 530 PHE B CA 1
ATOM 11657 C C . PHE B 1 530 ? 13 -17.688 8.633 1 31.31 530 PHE B C 1
ATOM 11659 O O . PHE B 1 530 ? 12.406 -17.969 9.672 1 31.31 530 PHE B O 1
ATOM 11666 N N . SER B 1 531 ? 13.82 -16.797 9.125 1 33.38 531 SER B N 1
ATOM 11667 C CA . SER B 1 531 ? 12.805 -15.922 9.688 1 33.38 531 SER B CA 1
ATOM 11668 C C . SER B 1 531 ? 11.586 -15.836 8.773 1 33.38 531 SER B C 1
ATOM 11670 O O . SER B 1 531 ? 11.719 -15.695 7.559 1 33.38 531 SER B O 1
ATOM 11672 N N . PRO B 1 532 ? 10.656 -16.594 8.977 1 36.09 532 PRO B N 1
ATOM 11673 C CA . PRO B 1 532 ? 9.359 -16.5 8.312 1 36.09 532 PRO B CA 1
ATOM 11674 C C . PRO B 1 532 ? 9.102 -15.117 7.715 1 36.09 532 PRO B C 1
ATOM 11676 O O . PRO B 1 532 ? 7.945 -14.742 7.488 1 36.09 532 PRO B O 1
ATOM 11679 N N . GLY B 1 533 ? 9.961 -14.18 7.711 1 37.66 533 GLY B N 1
ATOM 11680 C CA . GLY B 1 533 ? 9.711 -12.789 7.371 1 37.66 533 GLY B CA 1
ATOM 11681 C C . GLY B 1 533 ? 9.125 -12.602 5.984 1 37.66 533 GLY B C 1
ATOM 11682 O O . GLY B 1 533 ? 8.141 -11.883 5.809 1 37.66 533 GLY B O 1
ATOM 11683 N N . SER B 1 534 ? 9.914 -12.547 4.82 1 46.78 534 SER B N 1
ATOM 11684 C CA . SER B 1 534 ? 9.359 -11.594 3.863 1 46.78 534 SER B CA 1
ATOM 11685 C C . SER B 1 534 ? 7.953 -12 3.436 1 46.78 534 SER B C 1
ATOM 11687 O O . SER B 1 534 ? 7.785 -12.766 2.484 1 46.78 534 SER B O 1
ATOM 11689 N N . SER B 1 535 ? 7.266 -12.523 4.316 1 54.62 535 SER B N 1
ATOM 11690 C CA . SER B 1 535 ? 5.875 -12.977 4.285 1 54.62 535 SER B CA 1
ATOM 11691 C C . SER B 1 535 ? 5.07 -12.211 3.244 1 54.62 535 SER B C 1
ATOM 11693 O O . SER B 1 535 ? 3.928 -12.57 2.949 1 54.62 535 SER B O 1
ATOM 11695 N N . GLY B 1 536 ? 6.035 -11.602 2.305 1 72.38 536 GLY B N 1
ATOM 11696 C CA . GLY B 1 536 ? 5.332 -10.859 1.271 1 72.38 536 GLY B CA 1
ATOM 11697 C C . GLY B 1 536 ? 4.293 -9.906 1.825 1 72.38 536 GLY B C 1
ATOM 11698 O O . GLY B 1 536 ? 3.467 -9.375 1.077 1 72.38 536 GLY B O 1
ATOM 11699 N N . THR B 1 537 ? 4.48 -9.938 3.348 1 77.75 537 THR B N 1
ATOM 11700 C CA . THR B 1 537 ? 3.506 -9.031 3.941 1 77.75 537 THR B CA 1
ATOM 11701 C C . THR B 1 537 ? 4.129 -7.66 4.191 1 77.75 537 THR B C 1
ATOM 11703 O O . THR B 1 537 ? 5.332 -7.555 4.441 1 77.75 537 THR B O 1
ATOM 11706 N N . GLY B 1 538 ? 3.74 -6.645 3.805 1 78.19 538 GLY B N 1
ATOM 11707 C CA . GLY B 1 538 ? 4.152 -5.297 4.152 1 78.19 538 GLY B CA 1
ATOM 11708 C C . GLY B 1 538 ? 5.211 -4.734 3.221 1 78.19 538 GLY B C 1
ATOM 11709 O O . GLY B 1 538 ? 6.141 -4.059 3.664 1 78.19 538 GLY B O 1
ATOM 11710 N N . THR B 1 539 ? 5.355 -5.219 2.078 1 82.88 539 THR B N 1
ATOM 11711 C CA . THR B 1 539 ? 6.289 -4.691 1.089 1 82.88 539 THR B CA 1
ATOM 11712 C C . THR B 1 539 ? 5.812 -3.344 0.557 1 82.88 539 THR B C 1
ATOM 11714 O O . THR B 1 539 ? 4.688 -2.926 0.834 1 82.88 539 THR B O 1
ATOM 11717 N N . CYS B 1 540 ? 6.707 -2.646 -0.165 1 88.06 540 CYS B N 1
ATOM 11718 C CA . CYS B 1 540 ? 6.336 -1.365 -0.755 1 88.06 540 CYS B CA 1
ATOM 11719 C C . CYS B 1 540 ? 5.773 -1.554 -2.16 1 88.06 540 CYS B C 1
ATOM 11721 O O . CYS B 1 540 ? 5.594 -0.583 -2.896 1 88.06 540 CYS B O 1
ATOM 11723 N N . LEU B 1 541 ? 5.504 -2.812 -2.488 1 87.62 541 LEU B N 1
ATOM 11724 C CA . LEU B 1 541 ? 4.992 -3.131 -3.818 1 87.62 541 LEU B CA 1
ATOM 11725 C C . LEU B 1 541 ? 3.666 -2.426 -4.074 1 87.62 541 LEU B C 1
ATOM 11727 O O . LEU B 1 541 ? 3.459 -1.852 -5.145 1 87.62 541 LEU B O 1
ATOM 11731 N N . PRO B 1 542 ? 2.721 -2.406 -3.096 1 89.69 542 PRO B N 1
ATOM 11732 C CA . PRO B 1 542 ? 1.458 -1.71 -3.354 1 89.69 542 PRO B CA 1
ATOM 11733 C C . PRO B 1 542 ? 1.65 -0.221 -3.635 1 89.69 542 PRO B C 1
ATOM 11735 O O . PRO B 1 542 ? 0.9 0.365 -4.418 1 89.69 542 PRO B O 1
ATOM 11738 N N . ASP B 1 543 ? 2.66 0.402 -3.033 1 92.12 543 ASP B N 1
ATOM 11739 C CA . ASP B 1 543 ? 2.941 1.812 -3.289 1 92.12 543 ASP B CA 1
ATOM 11740 C C . ASP B 1 543 ? 3.361 2.033 -4.742 1 92.12 543 ASP B C 1
ATOM 11742 O O . ASP B 1 543 ? 2.863 2.943 -5.406 1 92.12 543 ASP B O 1
ATOM 11746 N N . LEU B 1 544 ? 4.285 1.24 -5.164 1 92.25 544 LEU B N 1
ATOM 11747 C CA . LEU B 1 544 ? 4.805 1.399 -6.52 1 92.25 544 LEU B CA 1
ATOM 11748 C C . LEU B 1 544 ? 3.752 1.021 -7.555 1 92.25 544 LEU B C 1
ATOM 11750 O O . LEU B 1 544 ? 3.74 1.563 -8.664 1 92.25 544 LEU B O 1
ATOM 11754 N N . LEU B 1 545 ? 2.871 0.049 -7.184 1 93.19 545 LEU B N 1
ATOM 11755 C CA . LEU B 1 545 ? 1.74 -0.267 -8.055 1 93.19 545 LEU B CA 1
ATOM 11756 C C . LEU B 1 545 ? 0.816 0.937 -8.203 1 93.19 545 LEU B C 1
ATOM 11758 O O . LEU B 1 545 ? 0.322 1.214 -9.297 1 93.19 545 LEU B O 1
ATOM 11762 N N . SER B 1 546 ? 0.572 1.619 -7.117 1 95 546 SER B N 1
ATOM 11763 C CA . SER B 1 546 ? -0.242 2.83 -7.148 1 95 546 SER B CA 1
ATOM 11764 C C . SER B 1 546 ? 0.389 3.898 -8.031 1 95 546 SER B C 1
ATOM 11766 O O . SER B 1 546 ? -0.314 4.621 -8.742 1 95 546 SER B O 1
ATOM 11768 N N . ARG B 1 547 ? 1.785 4.055 -7.98 1 96.06 547 ARG B N 1
ATOM 11769 C CA . ARG B 1 547 ? 2.486 5.004 -8.844 1 96.06 547 ARG B CA 1
ATOM 11770 C C . ARG B 1 547 ? 2.32 4.629 -10.312 1 96.06 547 ARG B C 1
ATOM 11772 O O . ARG B 1 547 ? 2.15 5.504 -11.164 1 96.06 547 ARG B O 1
ATOM 11779 N N . LEU B 1 548 ? 2.4 3.324 -10.578 1 95.62 548 LEU B N 1
ATOM 11780 C CA . LEU B 1 548 ? 2.207 2.852 -11.945 1 95.62 548 LEU B CA 1
ATOM 11781 C C . LEU B 1 548 ? 0.797 3.166 -12.438 1 95.62 548 LEU B C 1
ATOM 11783 O O . LEU B 1 548 ? 0.612 3.584 -13.578 1 95.62 548 LEU B O 1
ATOM 11787 N N . GLN B 1 549 ? -0.179 2.943 -11.562 1 94.81 549 GLN B N 1
ATOM 11788 C CA . GLN B 1 549 ? -1.56 3.273 -11.906 1 94.81 549 GLN B CA 1
ATOM 11789 C C . GLN B 1 549 ? -1.705 4.754 -12.234 1 94.81 549 GLN B C 1
ATOM 11791 O O . GLN B 1 549 ? -2.373 5.113 -13.211 1 94.81 549 GLN B O 1
ATOM 11796 N N . GLU B 1 550 ? -1.106 5.594 -11.398 1 94.19 550 GLU B N 1
ATOM 11797 C CA . GLU B 1 550 ? -1.159 7.031 -11.641 1 94.19 550 GLU B CA 1
ATOM 11798 C C . GLU B 1 550 ? -0.653 7.379 -13.039 1 94.19 550 GLU B C 1
ATOM 11800 O O . GLU B 1 550 ? -1.289 8.148 -13.758 1 94.19 550 GLU B O 1
ATOM 11805 N N . LEU B 1 551 ? 0.478 6.793 -13.375 1 92.56 551 LEU B N 1
ATOM 11806 C CA . LEU B 1 551 ? 1.123 7.07 -14.656 1 92.56 551 LEU B CA 1
ATOM 11807 C C . LEU B 1 551 ? 0.259 6.59 -15.812 1 92.56 551 LEU B C 1
ATOM 11809 O O . LEU B 1 551 ? 0.044 7.328 -16.781 1 92.56 551 LEU B O 1
ATOM 11813 N N . VAL B 1 552 ? -0.241 5.371 -15.734 1 92.38 552 VAL B N 1
ATOM 11814 C CA . VAL B 1 552 ? -1.018 4.758 -16.812 1 92.38 552 VAL B CA 1
ATOM 11815 C C . VAL B 1 552 ? -2.342 5.496 -16.984 1 92.38 552 VAL B C 1
ATOM 11817 O O . VAL B 1 552 ? -2.77 5.766 -18.109 1 92.38 552 VAL B O 1
ATOM 11820 N N . TYR B 1 553 ? -2.934 5.879 -15.891 1 88.62 553 TYR B N 1
ATOM 11821 C CA . TYR B 1 553 ? -4.234 6.535 -15.945 1 88.62 553 TYR B CA 1
ATOM 11822 C C . TYR B 1 553 ? -4.105 7.957 -16.484 1 88.62 553 TYR B C 1
ATOM 11824 O O . TYR B 1 553 ? -4.953 8.422 -17.25 1 88.62 553 TYR B O 1
ATOM 11832 N N . GLU B 1 554 ? -3.061 8.57 -15.984 1 87.38 554 GLU B N 1
ATOM 11833 C CA . GLU B 1 554 ? -2.818 9.906 -16.516 1 87.38 554 GLU B CA 1
ATOM 11834 C C . GLU B 1 554 ? -2.582 9.867 -18.031 1 87.38 554 GLU B C 1
ATOM 11836 O O . GLU B 1 554 ? -3.049 10.742 -18.75 1 87.38 554 GLU B O 1
ATOM 11841 N N . ALA B 1 555 ? -1.89 8.844 -18.516 1 86.38 555 ALA B N 1
ATOM 11842 C CA . ALA B 1 555 ? -1.614 8.695 -19.938 1 86.38 555 ALA B CA 1
ATOM 11843 C C . ALA B 1 555 ? -2.891 8.375 -20.719 1 86.38 555 ALA B C 1
ATOM 11845 O O . ALA B 1 555 ? -3.086 8.859 -21.828 1 86.38 555 ALA B O 1
ATOM 11846 N N . GLU B 1 556 ? -3.74 7.578 -20.094 1 83.44 556 GLU B N 1
ATOM 11847 C CA . GLU B 1 556 ? -4.961 7.137 -20.766 1 83.44 556 GLU B CA 1
ATOM 11848 C C . GLU B 1 556 ? -5.996 8.258 -20.812 1 83.44 556 GLU B C 1
ATOM 11850 O O . GLU B 1 556 ? -6.602 8.5 -21.859 1 83.44 556 GLU B O 1
ATOM 11855 N N . VAL B 1 557 ? -6.168 8.945 -19.703 1 80.69 557 VAL B N 1
ATOM 11856 C CA . VAL B 1 557 ? -7.191 9.984 -19.609 1 80.69 557 VAL B CA 1
ATOM 11857 C C . VAL B 1 557 ? -6.707 11.25 -20.312 1 80.69 557 VAL B C 1
ATOM 11859 O O . VAL B 1 557 ? -7.504 11.984 -20.906 1 80.69 557 VAL B O 1
ATOM 11862 N N . GLY B 1 558 ? -5.359 11.508 -20.219 1 74.81 558 GLY B N 1
ATOM 11863 C CA . GLY B 1 558 ? -4.805 12.711 -20.828 1 74.81 558 GLY B CA 1
ATOM 11864 C C . GLY B 1 558 ? -4.457 12.531 -22.297 1 74.81 558 GLY B C 1
ATOM 11865 O O . GLY B 1 558 ? -4.07 13.484 -22.969 1 74.81 558 GLY B O 1
ATOM 11866 N N . ASP B 1 559 ? -4.668 11.344 -22.781 1 72 559 ASP B N 1
ATOM 11867 C CA . ASP B 1 559 ? -4.375 11.008 -24.172 1 72 559 ASP B CA 1
ATOM 11868 C C . ASP B 1 559 ? -2.939 11.383 -24.531 1 72 559 ASP B C 1
ATOM 11870 O O . ASP B 1 559 ? -2.689 11.961 -25.578 1 72 559 ASP B O 1
ATOM 11874 N N . LEU B 1 560 ? -2.07 11.305 -23.531 1 63.5 560 LEU B N 1
ATOM 11875 C CA . LEU B 1 560 ? -0.679 11.727 -23.641 1 63.5 560 LEU B CA 1
ATOM 11876 C C . LEU B 1 560 ? 0.024 11 -24.781 1 63.5 560 LEU B C 1
ATOM 11878 O O . LEU B 1 560 ? 0.882 11.578 -25.453 1 63.5 560 LEU B O 1
ATOM 11882 N N . TRP B 1 561 ? -0.316 9.68 -24.984 1 61.81 561 TRP B N 1
ATOM 11883 C CA . TRP B 1 561 ? 0.491 8.867 -25.891 1 61.81 561 TRP B CA 1
ATOM 11884 C C . TRP B 1 561 ? -0.172 8.75 -27.266 1 61.81 561 TRP B C 1
ATOM 11886 O O . TRP B 1 561 ? 0.406 8.188 -28.188 1 61.81 561 TRP B O 1
ATOM 11896 N N . GLY B 1 562 ? -1.041 9.703 -27.469 1 59.62 562 GLY B N 1
ATOM 11897 C CA . GLY B 1 562 ? -1.639 9.844 -28.781 1 59.62 562 GLY B CA 1
ATOM 11898 C C . GLY B 1 562 ? -2.213 8.547 -29.328 1 59.62 562 GLY B C 1
ATOM 11899 O O . GLY B 1 562 ? -2.225 7.535 -28.625 1 59.62 562 GLY B O 1
ATOM 11900 N N . HIS B 1 563 ? -2.848 8.57 -30.5 1 56.75 563 HIS B N 1
ATOM 11901 C CA . HIS B 1 563 ? -3.633 7.562 -31.203 1 56.75 563 HIS B CA 1
ATOM 11902 C C . HIS B 1 563 ? -2.742 6.465 -31.766 1 56.75 563 HIS B C 1
ATOM 11904 O O . HIS B 1 563 ? -3.236 5.445 -32.25 1 56.75 563 HIS B O 1
ATOM 11910 N N . ARG B 1 564 ? -1.383 6.695 -31.797 1 54.16 564 ARG B N 1
ATOM 11911 C CA . ARG B 1 564 ? -0.679 5.723 -32.625 1 54.16 564 ARG B CA 1
ATOM 11912 C C . ARG B 1 564 ? -0.667 4.348 -31.969 1 54.16 564 ARG B C 1
ATOM 11914 O O . ARG B 1 564 ? -1.027 3.35 -32.594 1 54.16 564 ARG B O 1
ATOM 11921 N N . MET B 1 565 ? -0.01 4.102 -30.828 1 62.69 565 MET B N 1
ATOM 11922 C CA . MET B 1 565 ? 0 2.803 -30.172 1 62.69 565 MET B CA 1
ATOM 11923 C C . MET B 1 565 ? -0.767 2.861 -28.844 1 62.69 565 MET B C 1
ATOM 11925 O O . MET B 1 565 ? -0.517 3.736 -28.016 1 62.69 565 MET B O 1
ATOM 11929 N N . GLY B 1 566 ? -1.958 2.205 -28.766 1 80.62 566 GLY B N 1
ATOM 11930 C CA . GLY B 1 566 ? -2.76 2.104 -27.547 1 80.62 566 GLY B CA 1
ATOM 11931 C C . GLY B 1 566 ? -1.949 1.713 -26.328 1 80.62 566 GLY B C 1
ATOM 11932 O O . GLY B 1 566 ? -0.975 0.966 -26.438 1 80.62 566 GLY B O 1
ATOM 11933 N N . LEU B 1 567 ? -2.021 2.35 -25.25 1 87.38 567 LEU B N 1
ATOM 11934 C CA . LEU B 1 567 ? -1.335 2.107 -23.984 1 87.38 567 LEU B CA 1
ATOM 11935 C C . LEU B 1 567 ? -1.4 0.631 -23.609 1 87.38 567 LEU B C 1
ATOM 11937 O O . LEU B 1 567 ? -0.432 0.078 -23.078 1 87.38 567 LEU B O 1
ATOM 11941 N N . GLY B 1 568 ? -2.508 -0.056 -23.938 1 90.19 568 GLY B N 1
ATOM 11942 C CA . GLY B 1 568 ? -2.635 -1.479 -23.672 1 90.19 568 GLY B CA 1
ATOM 11943 C C . GLY B 1 568 ? -1.651 -2.328 -24.453 1 90.19 568 GLY B C 1
ATOM 11944 O O . GLY B 1 568 ? -1.01 -3.221 -23.891 1 90.19 568 GLY B O 1
ATOM 11945 N N . ASP B 1 569 ? -1.486 -2.041 -25.703 1 91.31 569 ASP B N 1
ATOM 11946 C CA . ASP B 1 569 ? -0.547 -2.762 -26.562 1 91.31 569 ASP B CA 1
ATOM 11947 C C . ASP B 1 569 ? 0.893 -2.537 -26.109 1 91.31 569 ASP B C 1
ATOM 11949 O O . ASP B 1 569 ? 1.714 -3.455 -26.156 1 91.31 569 ASP B O 1
ATOM 11953 N N . PHE B 1 570 ? 1.157 -1.323 -25.781 1 92.56 570 PHE B N 1
ATOM 11954 C CA . PHE B 1 570 ? 2.488 -0.99 -25.297 1 92.56 570 PHE B CA 1
ATOM 11955 C C . PHE B 1 570 ? 2.838 -1.828 -24.062 1 92.56 570 PHE B C 1
ATOM 11957 O O . PHE B 1 570 ? 3.936 -2.383 -23.984 1 92.56 570 PHE B O 1
ATOM 11964 N N . LEU B 1 571 ? 1.942 -1.882 -23.047 1 94.38 571 LEU B N 1
ATOM 11965 C CA . LEU B 1 571 ? 2.195 -2.641 -21.828 1 94.38 571 LEU B CA 1
ATOM 11966 C C . LEU B 1 571 ? 2.398 -4.121 -22.141 1 94.38 571 LEU B C 1
ATOM 11968 O O . LEU B 1 571 ? 3.289 -4.762 -21.578 1 94.38 571 LEU B O 1
ATOM 11972 N N . LEU B 1 572 ? 1.54 -4.699 -23.062 1 95.5 572 LEU B N 1
ATOM 11973 C CA . LEU B 1 572 ? 1.673 -6.102 -23.422 1 95.5 572 LEU B CA 1
ATOM 11974 C C . LEU B 1 572 ? 3.014 -6.359 -24.109 1 95.5 572 LEU B C 1
ATOM 11976 O O . LEU B 1 572 ? 3.611 -7.422 -23.938 1 95.5 572 LEU B O 1
ATOM 11980 N N . GLN B 1 573 ? 3.469 -5.414 -24.828 1 93.44 573 GLN B N 1
ATOM 11981 C CA . GLN B 1 573 ? 4.766 -5.535 -25.484 1 93.44 573 GLN B CA 1
ATOM 11982 C C . GLN B 1 573 ? 5.898 -5.551 -24.453 1 93.44 573 GLN B C 1
ATOM 11984 O O . GLN B 1 573 ? 6.84 -6.336 -24.578 1 93.44 573 GLN B O 1
ATOM 11989 N N . VAL B 1 574 ? 5.809 -4.621 -23.516 1 94.06 574 VAL B N 1
ATOM 11990 C CA . VAL B 1 574 ? 6.828 -4.562 -22.469 1 94.06 574 VAL B CA 1
ATOM 11991 C C . VAL B 1 574 ? 6.895 -5.898 -21.734 1 94.06 574 VAL B C 1
ATOM 11993 O O . VAL B 1 574 ? 7.98 -6.398 -21.438 1 94.06 574 VAL B O 1
ATOM 11996 N N . VAL B 1 575 ? 5.762 -6.555 -21.438 1 94.75 575 VAL B N 1
ATOM 11997 C CA . VAL B 1 575 ? 5.703 -7.82 -20.719 1 94.75 575 VAL B CA 1
ATOM 11998 C C . VAL B 1 575 ? 6.305 -8.93 -21.578 1 94.75 575 VAL B C 1
ATOM 12000 O O . VAL B 1 575 ? 7.055 -9.773 -21.094 1 94.75 575 VAL B O 1
ATOM 12003 N N . SER B 1 576 ? 5.957 -8.93 -22.875 1 92.75 576 SER B N 1
ATOM 12004 C CA . SER B 1 576 ? 6.461 -9.945 -23.781 1 92.75 576 SER B CA 1
ATOM 12005 C C . SER B 1 576 ? 7.98 -9.898 -23.891 1 92.75 576 SER B C 1
ATOM 12007 O O . SER B 1 576 ? 8.633 -10.938 -24.016 1 92.75 576 SER B O 1
ATOM 12009 N N . GLU B 1 577 ? 8.484 -8.734 -23.75 1 90.12 577 GLU B N 1
ATOM 12010 C CA . GLU B 1 577 ? 9.93 -8.555 -23.859 1 90.12 577 GLU B CA 1
ATOM 12011 C C . GLU B 1 577 ? 10.641 -9.055 -22.609 1 90.12 577 GLU B C 1
ATOM 12013 O O . GLU B 1 577 ? 11.812 -9.453 -22.656 1 90.12 577 GLU B O 1
ATOM 12018 N N . ARG B 1 578 ? 9.992 -9.094 -21.578 1 87.62 578 ARG B N 1
ATOM 12019 C CA . ARG B 1 578 ? 10.609 -9.477 -20.312 1 87.62 578 ARG B CA 1
ATOM 12020 C C . ARG B 1 578 ? 10.469 -10.969 -20.062 1 87.62 578 ARG B C 1
ATOM 12022 O O . ARG B 1 578 ? 11.164 -11.531 -19.219 1 87.62 578 ARG B O 1
ATOM 12029 N N . CYS B 1 579 ? 9.547 -11.617 -20.672 1 85.25 579 CYS B N 1
ATOM 12030 C CA . CYS B 1 579 ? 9.352 -13.055 -20.484 1 85.25 579 CYS B CA 1
ATOM 12031 C C . CYS B 1 579 ? 10.414 -13.852 -21.234 1 85.25 579 CYS B C 1
ATOM 12033 O O . CYS B 1 579 ? 10.695 -13.578 -22.391 1 85.25 579 CYS B O 1
ATOM 12035 N N . PRO B 1 580 ? 11.188 -14.617 -20.344 1 73.31 580 PRO B N 1
ATOM 12036 C CA . PRO B 1 580 ? 12.273 -15.398 -20.953 1 73.31 580 PRO B CA 1
ATOM 12037 C C . PRO B 1 580 ? 11.781 -16.344 -22.031 1 73.31 580 PRO B C 1
ATOM 12039 O O . PRO B 1 580 ? 10.625 -16.781 -22.016 1 73.31 580 PRO B O 1
ATOM 12042 N N . ALA B 1 581 ? 12.656 -16.484 -22.969 1 66.94 581 ALA B N 1
ATOM 12043 C CA . ALA B 1 581 ? 12.367 -17.469 -24.016 1 66.94 581 ALA B CA 1
ATOM 12044 C C . ALA B 1 581 ? 12.312 -18.875 -23.453 1 66.94 581 ALA B C 1
ATOM 12046 O O . ALA B 1 581 ? 13.016 -19.203 -22.484 1 66.94 581 ALA B O 1
ATOM 12047 N N . SER B 1 582 ? 11.312 -19.672 -23.594 1 63.06 582 SER B N 1
ATOM 12048 C CA . SER B 1 582 ? 10.977 -20.984 -23.078 1 63.06 582 SER B CA 1
ATOM 12049 C C . SER B 1 582 ? 12.148 -21.953 -23.234 1 63.06 582 SER B C 1
ATOM 12051 O O . SER B 1 582 ? 12.594 -22.219 -24.344 1 63.06 582 SER B O 1
ATOM 12053 N N . SER B 1 583 ? 13.203 -21.828 -22.406 1 60.09 583 SER B N 1
ATOM 12054 C CA . SER B 1 583 ? 14.273 -22.812 -22.5 1 60.09 583 SER B CA 1
ATOM 12055 C C . SER B 1 583 ? 13.844 -24.141 -21.875 1 60.09 583 SER B C 1
ATOM 12057 O O . SER B 1 583 ? 14.617 -25.094 -21.828 1 60.09 583 SER B O 1
ATOM 12059 N N . GLY B 1 584 ? 12.562 -24.516 -21.859 1 64.06 584 GLY B N 1
ATOM 12060 C CA . GLY B 1 584 ? 12.039 -25.812 -21.438 1 64.06 584 GLY B CA 1
ATOM 12061 C C . GLY B 1 584 ? 12.484 -26.203 -20.031 1 64.06 584 GLY B C 1
ATOM 12062 O O . GLY B 1 584 ? 11.953 -27.141 -19.453 1 64.06 584 GLY B O 1
ATOM 12063 N N . SER B 1 585 ? 13.523 -25.562 -19.344 1 71.88 585 SER B N 1
ATOM 12064 C CA . SER B 1 585 ? 13.992 -25.938 -18.016 1 71.88 585 SER B CA 1
ATOM 12065 C C . SER B 1 585 ? 12.969 -25.594 -16.938 1 71.88 585 SER B C 1
ATOM 12067 O O . SER B 1 585 ? 12.086 -24.75 -17.172 1 71.88 585 SER B O 1
ATOM 12069 N N . VAL B 1 586 ? 13.062 -26.391 -15.844 1 75.88 586 VAL B N 1
ATOM 12070 C CA . VAL B 1 586 ? 12.148 -26.172 -14.727 1 75.88 586 VAL B CA 1
ATOM 12071 C C . VAL B 1 586 ? 12.328 -24.75 -14.172 1 75.88 586 VAL B C 1
ATOM 12073 O O . VAL B 1 586 ? 11.352 -24.094 -13.82 1 75.88 586 VAL B O 1
ATOM 12076 N N . SER B 1 587 ? 13.586 -24.297 -14.102 1 77.81 587 SER B N 1
ATOM 12077 C CA . SER B 1 587 ? 13.875 -22.969 -13.578 1 77.81 587 SER B CA 1
ATOM 12078 C C . SER B 1 587 ? 13.281 -21.875 -14.461 1 77.81 587 SER B C 1
ATOM 12080 O O . SER B 1 587 ? 12.758 -20.875 -13.969 1 77.81 587 SER B O 1
ATOM 12082 N N . SER B 1 588 ? 13.336 -22.125 -15.719 1 79.94 588 SER B N 1
ATOM 12083 C CA . SER B 1 588 ? 12.781 -21.156 -16.656 1 79.94 588 SER B CA 1
ATOM 12084 C C . SER B 1 588 ? 11.266 -21.109 -16.578 1 79.94 588 SER B C 1
ATOM 12086 O O . SER B 1 588 ? 10.656 -20.047 -16.703 1 79.94 588 SER B O 1
ATOM 12088 N N . ARG B 1 589 ? 10.711 -22.297 -16.375 1 81.25 589 ARG B N 1
ATOM 12089 C CA . ARG B 1 589 ? 9.258 -22.359 -16.266 1 81.25 589 ARG B CA 1
ATOM 12090 C C . ARG B 1 589 ? 8.773 -21.672 -14.992 1 81.25 589 ARG B C 1
ATOM 12092 O O . ARG B 1 589 ? 7.762 -20.969 -15.008 1 81.25 589 ARG B O 1
ATOM 12099 N N . LEU B 1 590 ? 9.562 -21.859 -13.984 1 82.12 590 LEU B N 1
ATOM 12100 C CA . LEU B 1 590 ? 9.195 -21.234 -12.727 1 82.12 590 LEU B CA 1
ATOM 12101 C C . LEU B 1 590 ? 9.367 -19.719 -12.812 1 82.12 590 LEU B C 1
ATOM 12103 O O . LEU B 1 590 ? 8.578 -18.969 -12.242 1 82.12 590 LEU B O 1
ATOM 12107 N N . GLY B 1 591 ? 10.445 -19.344 -13.523 1 84.06 591 GLY B N 1
ATOM 12108 C CA . GLY B 1 591 ? 10.672 -17.922 -13.734 1 84.06 591 GLY B CA 1
ATOM 12109 C C . GLY B 1 591 ? 9.562 -17.266 -14.539 1 84.06 591 GLY B C 1
ATOM 12110 O O . GLY B 1 591 ? 9.125 -16.156 -14.211 1 84.06 591 GLY B O 1
ATOM 12111 N N . LEU B 1 592 ? 9.102 -18 -15.555 1 88.06 592 LEU B N 1
ATOM 12112 C CA . LEU B 1 592 ? 8.008 -17.484 -16.375 1 88.06 592 LEU B CA 1
ATOM 12113 C C . LEU B 1 592 ? 6.719 -17.406 -15.562 1 88.06 592 LEU B C 1
ATOM 12115 O O . LEU B 1 592 ? 5.984 -16.422 -15.664 1 88.06 592 LEU B O 1
ATOM 12119 N N . GLN B 1 593 ? 6.438 -18.453 -14.789 1 87.44 593 GLN B N 1
ATOM 12120 C CA . GLN B 1 593 ? 5.23 -18.469 -13.969 1 87.44 593 GLN B CA 1
ATOM 12121 C C . GLN B 1 593 ? 5.215 -17.312 -12.977 1 87.44 593 GLN B C 1
ATOM 12123 O O . GLN B 1 593 ? 4.188 -16.656 -12.797 1 87.44 593 GLN B O 1
ATOM 12128 N N . ARG B 1 594 ? 6.363 -17.031 -12.477 1 87.44 594 ARG B N 1
ATOM 12129 C CA . ARG B 1 594 ? 6.457 -15.938 -11.508 1 87.44 594 ARG B CA 1
ATOM 12130 C C . ARG B 1 594 ? 6.254 -14.586 -12.18 1 87.44 594 ARG B C 1
ATOM 12132 O O . ARG B 1 594 ? 5.574 -13.711 -11.641 1 87.44 594 ARG B O 1
ATOM 12139 N N . THR B 1 595 ? 6.824 -14.406 -13.32 1 90 595 THR B N 1
ATOM 12140 C CA . THR B 1 595 ? 6.703 -13.156 -14.062 1 90 595 THR B CA 1
ATOM 12141 C C . THR B 1 595 ? 5.258 -12.914 -14.484 1 90 595 THR B C 1
ATOM 12143 O O . THR B 1 595 ? 4.754 -11.797 -14.383 1 90 595 THR B O 1
ATOM 12146 N N . ILE B 1 596 ? 4.578 -13.969 -14.898 1 92 596 ILE B N 1
ATOM 12147 C CA . ILE B 1 596 ? 3.203 -13.828 -15.359 1 92 596 ILE B CA 1
ATOM 12148 C C . ILE B 1 596 ? 2.281 -13.594 -14.164 1 92 596 ILE B C 1
ATOM 12150 O O . ILE B 1 596 ? 1.311 -12.836 -14.258 1 92 596 ILE B O 1
ATOM 12154 N N . GLU B 1 597 ? 2.602 -14.242 -13.078 1 91.31 597 GLU B N 1
ATOM 12155 C CA . GLU B 1 597 ? 1.818 -13.992 -11.867 1 91.31 597 GLU B CA 1
ATOM 12156 C C . GLU B 1 597 ? 1.928 -12.531 -11.438 1 91.31 597 GLU B C 1
ATOM 12158 O O . GLU B 1 597 ? 0.939 -11.922 -11.016 1 91.31 597 GLU B O 1
ATOM 12163 N N . ALA B 1 598 ? 3.119 -11.977 -11.508 1 91.44 598 ALA B N 1
ATOM 12164 C CA . ALA B 1 598 ? 3.324 -10.57 -11.18 1 91.44 598 ALA B CA 1
ATOM 12165 C C . ALA B 1 598 ? 2.588 -9.664 -12.164 1 91.44 598 ALA B C 1
ATOM 12167 O O . ALA B 1 598 ? 1.983 -8.672 -11.766 1 91.44 598 ALA B O 1
ATOM 12168 N N . TRP B 1 599 ? 2.666 -10.023 -13.414 1 94.19 599 TRP B N 1
ATOM 12169 C CA . TRP B 1 599 ? 1.951 -9.266 -14.438 1 94.19 599 TRP B CA 1
ATOM 12170 C C . TRP B 1 599 ? 0.448 -9.297 -14.188 1 94.19 599 TRP B C 1
ATOM 12172 O O . TRP B 1 599 ? -0.234 -8.273 -14.336 1 94.19 599 TRP B O 1
ATOM 12182 N N . ASN B 1 600 ? -0.097 -10.453 -13.852 1 94.38 600 ASN B N 1
ATOM 12183 C CA . ASN B 1 600 ? -1.529 -10.57 -13.602 1 94.38 600 ASN B CA 1
ATOM 12184 C C . ASN B 1 600 ? -1.973 -9.672 -12.445 1 94.38 600 ASN B C 1
ATOM 12186 O O . ASN B 1 600 ? -3.086 -9.148 -12.461 1 94.38 600 ASN B O 1
ATOM 12190 N N . ARG B 1 601 ? -1.123 -9.492 -11.539 1 92.69 601 ARG B N 1
ATOM 12191 C CA . ARG B 1 601 ? -1.424 -8.586 -10.43 1 92.69 601 ARG B CA 1
ATOM 12192 C C . ARG B 1 601 ? -1.559 -7.148 -10.93 1 92.69 601 ARG B C 1
ATOM 12194 O O . ARG B 1 601 ? -2.424 -6.402 -10.461 1 92.69 601 ARG B O 1
ATOM 12201 N N . VAL B 1 602 ? -0.677 -6.766 -11.828 1 95.25 602 VAL B N 1
ATOM 12202 C CA . VAL B 1 602 ? -0.712 -5.43 -12.414 1 95.25 602 VAL B CA 1
ATOM 12203 C C . VAL B 1 602 ? -1.938 -5.293 -13.312 1 95.25 602 VAL B C 1
ATOM 12205 O O . VAL B 1 602 ? -2.643 -4.281 -13.266 1 95.25 602 VAL B O 1
ATOM 12208 N N . LEU B 1 603 ? -2.15 -6.352 -14.102 1 95.88 603 LEU B N 1
ATOM 12209 C CA . LEU B 1 603 ? -3.27 -6.367 -15.039 1 95.88 603 LEU B CA 1
ATOM 12210 C C . LEU B 1 603 ? -4.586 -6.117 -14.312 1 95.88 603 LEU B C 1
ATOM 12212 O O . LEU B 1 603 ? -5.434 -5.363 -14.797 1 95.88 603 LEU B O 1
ATOM 12216 N N . LEU B 1 604 ? -4.77 -6.637 -13.141 1 95.38 604 LEU B N 1
ATOM 12217 C CA . LEU B 1 604 ? -6.035 -6.621 -12.414 1 95.38 604 LEU B CA 1
ATOM 12218 C C . LEU B 1 604 ? -6.297 -5.242 -11.812 1 95.38 604 LEU B C 1
ATOM 12220 O O . LEU B 1 604 ? -7.422 -4.938 -11.414 1 95.38 604 LEU B O 1
ATOM 12224 N N . VAL B 1 605 ? -5.289 -4.402 -11.711 1 94.94 605 VAL B N 1
ATOM 12225 C CA . VAL B 1 605 ? -5.492 -3.082 -11.117 1 94.94 605 VAL B CA 1
ATOM 12226 C C . VAL B 1 605 ? -5.691 -2.047 -12.227 1 94.94 605 VAL B C 1
ATOM 12228 O O . VAL B 1 605 ? -6.051 -0.899 -11.953 1 94.94 605 VAL B O 1
ATOM 12231 N N . LEU B 1 606 ? -5.43 -2.383 -13.43 1 94.44 606 LEU B N 1
ATOM 12232 C CA . LEU B 1 606 ? -5.625 -1.491 -14.57 1 94.44 606 LEU B CA 1
ATOM 12233 C C . LEU B 1 606 ? -7.016 -1.668 -15.164 1 94.44 606 LEU B C 1
ATOM 12235 O O . LEU B 1 606 ? -7.621 -2.736 -15.039 1 94.44 606 LEU B O 1
ATOM 12239 N N . PRO B 1 607 ? -7.59 -0.654 -15.742 1 91.56 607 PRO B N 1
ATOM 12240 C CA . PRO B 1 607 ? -8.898 -0.826 -16.375 1 91.56 607 PRO B CA 1
ATOM 12241 C C . PRO B 1 607 ? -8.875 -1.872 -17.5 1 91.56 607 PRO B C 1
ATOM 12243 O O . PRO B 1 607 ? -8.023 -1.811 -18.391 1 91.56 607 PRO B O 1
ATOM 12246 N N . PRO B 1 608 ? -9.781 -2.787 -17.453 1 92.56 608 PRO B N 1
ATOM 12247 C CA . PRO B 1 608 ? -9.75 -3.871 -18.438 1 92.56 608 PRO B CA 1
ATOM 12248 C C . PRO B 1 608 ? -9.969 -3.377 -19.859 1 92.56 608 PRO B C 1
ATOM 12250 O O . PRO B 1 608 ? -9.445 -3.975 -20.812 1 92.56 608 PRO B O 1
ATOM 12253 N N . VAL B 1 609 ? -10.719 -2.338 -20.125 1 92.12 609 VAL B N 1
ATOM 12254 C CA . VAL B 1 609 ? -11.078 -1.849 -21.453 1 92.12 609 VAL B CA 1
ATOM 12255 C C . VAL B 1 609 ? -9.828 -1.364 -22.188 1 92.12 609 VAL B C 1
ATOM 12257 O O . VAL B 1 609 ? -9.82 -1.289 -23.406 1 92.12 609 VAL B O 1
ATOM 12260 N N . MET B 1 610 ? -8.734 -1.09 -21.469 1 91 610 MET B N 1
ATOM 12261 C CA . MET B 1 610 ? -7.504 -0.552 -22.031 1 91 610 MET B CA 1
ATOM 12262 C C . MET B 1 610 ? -6.867 -1.549 -23 1 91 610 MET B C 1
ATOM 12264 O O . MET B 1 610 ? -6.09 -1.163 -23.875 1 91 610 MET B O 1
ATOM 12268 N N . PHE B 1 611 ? -7.199 -2.812 -22.891 1 93.44 611 PHE B N 1
ATOM 12269 C CA . PHE B 1 611 ? -6.555 -3.85 -23.688 1 93.44 611 PHE B CA 1
ATOM 12270 C C . PHE B 1 611 ? -7.383 -4.18 -24.922 1 93.44 611 PHE B C 1
ATOM 12272 O O . PHE B 1 611 ? -7.035 -5.082 -25.688 1 93.44 611 PHE B O 1
ATOM 12279 N N . PHE B 1 612 ? -8.5 -3.479 -25.047 1 93 612 PHE B N 1
ATOM 12280 C CA . PHE B 1 612 ? -9.352 -3.59 -26.234 1 93 612 PHE B CA 1
ATOM 12281 C C . PHE B 1 612 ? -9.32 -2.303 -27.047 1 93 612 PHE B C 1
ATOM 12283 O O . PHE B 1 612 ? -9.32 -1.205 -26.484 1 93 612 PHE B O 1
ATOM 12290 N N . LYS B 1 613 ? -9.195 -2.422 -28.328 1 90.06 613 LYS B N 1
ATOM 12291 C CA . LYS B 1 613 ? -9.172 -1.252 -29.203 1 90.06 613 LYS B CA 1
ATOM 12292 C C . LYS B 1 613 ? -10.422 -1.181 -30.062 1 90.06 613 LYS B C 1
ATOM 12294 O O . LYS B 1 613 ? -10.977 -2.213 -30.453 1 90.06 613 LYS B O 1
ATOM 12299 N N . ILE B 1 614 ? -10.875 -0.013 -30.188 1 89.5 614 ILE B N 1
ATOM 12300 C CA . ILE B 1 614 ? -12.023 0.209 -31.062 1 89.5 614 ILE B CA 1
ATOM 12301 C C . ILE B 1 614 ? -11.547 0.762 -32.406 1 89.5 614 ILE B C 1
ATOM 12303 O O . ILE B 1 614 ? -10.867 1.791 -32.469 1 89.5 614 ILE B O 1
ATOM 12307 N N . LYS B 1 615 ? -11.789 0.059 -33.406 1 88.44 615 LYS B N 1
ATOM 12308 C CA . LYS B 1 615 ? -11.422 0.465 -34.75 1 88.44 615 LYS B CA 1
ATOM 12309 C C . LYS B 1 615 ? -12.656 0.784 -35.594 1 88.44 615 LYS B C 1
ATOM 12311 O O . LYS B 1 615 ? -13.719 0.194 -35.406 1 88.44 615 LYS B O 1
ATOM 12316 N N . ALA B 1 616 ? -12.445 1.86 -36.312 1 88.19 616 ALA B N 1
ATOM 12317 C CA . ALA B 1 616 ? -13.516 2.191 -37.25 1 88.19 616 ALA B CA 1
ATOM 12318 C C . ALA B 1 616 ? -13.352 1.426 -38.562 1 88.19 616 ALA B C 1
ATOM 12320 O O . ALA B 1 616 ? -12.289 1.482 -39.219 1 88.19 616 ALA B O 1
ATOM 12321 N N . GLU B 1 617 ? -14.219 0.46 -38.812 1 85.12 617 GLU B N 1
ATOM 12322 C CA . GLU B 1 617 ? -14.227 -0.294 -40.062 1 85.12 617 GLU B CA 1
ATOM 12323 C C . GLU B 1 617 ? -15.547 -0.103 -40.812 1 85.12 617 GLU B C 1
ATOM 12325 O O . GLU B 1 617 ? -16.609 -0.495 -40.344 1 85.12 617 GLU B O 1
ATOM 12330 N N . ALA B 1 618 ? -15.516 0.349 -42.094 1 85.12 618 ALA B N 1
ATOM 12331 C CA . ALA B 1 618 ? -16.656 0.532 -42.969 1 85.12 618 ALA B CA 1
ATOM 12332 C C . ALA B 1 618 ? -17.797 1.266 -42.281 1 85.12 618 ALA B C 1
ATOM 12334 O O . ALA B 1 618 ? -18.938 0.829 -42.344 1 85.12 618 ALA B O 1
ATOM 12335 N N . GLY B 1 619 ? -17.578 2.25 -41.5 1 80.56 619 GLY B N 1
ATOM 12336 C CA . GLY B 1 619 ? -18.578 3.086 -40.844 1 80.56 619 GLY B CA 1
ATOM 12337 C C . GLY B 1 619 ? -19.047 2.523 -39.531 1 80.56 619 GLY B C 1
ATOM 12338 O O . GLY B 1 619 ? -19.859 3.145 -38.844 1 80.56 619 GLY B O 1
ATOM 12339 N N . ARG B 1 620 ? -18.625 1.284 -39.281 1 87 620 ARG B N 1
ATOM 12340 C CA . ARG B 1 620 ? -19.016 0.691 -38 1 87 620 ARG B CA 1
ATOM 12341 C C . ARG B 1 620 ? -17.812 0.601 -37.062 1 87 620 ARG B C 1
ATOM 12343 O O . ARG B 1 620 ? -16.672 0.458 -37.5 1 87 620 ARG B O 1
ATOM 12350 N N . SER B 1 621 ? -18.031 0.844 -35.781 1 90.88 621 SER B N 1
ATOM 12351 C CA . SER B 1 621 ? -17.016 0.682 -34.75 1 90.88 621 SER B CA 1
ATOM 12352 C C . SER B 1 621 ? -16.891 -0.773 -34.312 1 90.88 621 SER B C 1
ATOM 12354 O O . SER B 1 621 ? -17.891 -1.392 -33.906 1 90.88 621 SER B O 1
ATOM 12356 N N . ILE B 1 622 ? -15.727 -1.389 -34.5 1 92.75 622 ILE B N 1
ATOM 12357 C CA . ILE B 1 622 ? -15.516 -2.789 -34.156 1 92.75 622 ILE B CA 1
ATOM 12358 C C . ILE B 1 622 ? -14.43 -2.893 -33.062 1 92.75 622 ILE B C 1
ATOM 12360 O O . ILE B 1 622 ? -13.508 -2.078 -33.031 1 92.75 622 ILE B O 1
ATOM 12364 N N . VAL B 1 623 ? -14.602 -3.898 -32.219 1 94.81 623 VAL B N 1
ATOM 12365 C CA . VAL B 1 623 ? -13.641 -4.125 -31.156 1 94.81 623 VAL B CA 1
ATOM 12366 C C . VAL B 1 623 ? -12.5 -5.012 -31.656 1 94.81 623 VAL B C 1
ATOM 12368 O O . VAL B 1 623 ? -12.75 -6.062 -32.25 1 94.81 623 VAL B O 1
ATOM 12371 N N . ASP B 1 624 ? -11.266 -4.566 -31.531 1 92.44 624 ASP B N 1
ATOM 12372 C CA . ASP B 1 624 ? -10.07 -5.328 -31.875 1 92.44 624 ASP B CA 1
ATOM 12373 C C . ASP B 1 624 ? -9.297 -5.73 -30.625 1 92.44 624 ASP B C 1
ATOM 12375 O O . ASP B 1 624 ? -8.914 -4.875 -29.828 1 92.44 624 ASP B O 1
ATOM 12379 N N . CYS B 1 625 ? -9.062 -7.035 -30.406 1 93.31 625 CYS B N 1
ATOM 12380 C CA . CYS B 1 625 ? -8.305 -7.523 -29.266 1 93.31 625 CYS B CA 1
ATOM 12381 C C . CYS B 1 625 ? -7.258 -8.539 -29.688 1 93.31 625 CYS B C 1
ATOM 12383 O O . CYS B 1 625 ? -6.957 -9.484 -28.953 1 93.31 625 CYS B O 1
ATOM 12385 N N . SER B 1 626 ? -6.68 -8.453 -30.875 1 91.44 626 SER B N 1
ATOM 12386 C CA . SER B 1 626 ? -5.742 -9.414 -31.453 1 91.44 626 SER B CA 1
ATOM 12387 C C . SER B 1 626 ? -4.48 -9.531 -30.594 1 91.44 626 SER B C 1
ATOM 12389 O O . SER B 1 626 ? -3.992 -10.633 -30.359 1 91.44 626 SER B O 1
ATOM 12391 N N . GLN B 1 627 ? -4.016 -8.406 -30.141 1 91.88 627 GLN B N 1
ATOM 12392 C CA . GLN B 1 627 ? -2.797 -8.438 -29.344 1 91.88 627 GLN B CA 1
ATOM 12393 C C . GLN B 1 627 ? -3.033 -9.133 -28 1 91.88 627 GLN B C 1
ATOM 12395 O O . GLN B 1 627 ? -2.152 -9.828 -27.5 1 91.88 627 GLN B O 1
ATOM 12400 N N . LEU B 1 628 ? -4.16 -8.859 -27.438 1 94.5 628 LEU B N 1
ATOM 12401 C CA . LEU B 1 628 ? -4.504 -9.508 -26.172 1 94.5 628 LEU B CA 1
ATOM 12402 C C . LEU B 1 628 ? -4.605 -11.016 -26.344 1 94.5 628 LEU B C 1
ATOM 12404 O O . LEU B 1 628 ? -4.117 -11.773 -25.5 1 94.5 628 LEU B O 1
ATOM 12408 N N . LEU B 1 629 ? -5.223 -11.5 -27.469 1 94 629 LEU B N 1
ATOM 12409 C CA . LEU B 1 629 ? -5.379 -12.922 -27.734 1 94 629 LEU B CA 1
ATOM 12410 C C . LEU B 1 629 ? -4.023 -13.586 -27.938 1 94 629 LEU B C 1
ATOM 12412 O O . LEU B 1 629 ? -3.805 -14.719 -27.484 1 94 629 LEU B O 1
ATOM 12416 N N . GLN B 1 630 ? -3.182 -12.883 -28.547 1 92.19 630 GLN B N 1
ATOM 12417 C CA . GLN B 1 630 ? -1.829 -13.398 -28.719 1 92.19 630 GLN B CA 1
ATOM 12418 C C . GLN B 1 630 ? -1.108 -13.531 -27.391 1 92.19 630 GLN B C 1
ATOM 12420 O O . GLN B 1 630 ? -0.385 -14.508 -27.156 1 92.19 630 GLN B O 1
ATOM 12425 N N . HIS B 1 631 ? -1.283 -12.539 -26.562 1 94.25 631 HIS B N 1
ATOM 12426 C CA . HIS B 1 631 ? -0.678 -12.57 -25.234 1 94.25 631 HIS B CA 1
ATOM 12427 C C . HIS B 1 631 ? -1.162 -13.773 -24.438 1 94.25 631 HIS B C 1
ATOM 12429 O O . HIS B 1 631 ? -0.366 -14.453 -23.781 1 94.25 631 HIS B O 1
ATOM 12435 N N . ILE B 1 632 ? -2.434 -14.102 -24.469 1 93.88 632 ILE B N 1
ATOM 12436 C CA . ILE B 1 632 ? -3.004 -15.211 -23.719 1 93.88 632 ILE B CA 1
ATOM 12437 C C . ILE B 1 632 ? -2.484 -16.531 -24.266 1 93.88 632 ILE B C 1
ATOM 12439 O O . ILE B 1 632 ? -2.031 -17.391 -23.5 1 93.88 632 ILE B O 1
ATOM 12443 N N . THR B 1 633 ? -2.449 -16.656 -25.578 1 90.25 633 THR B N 1
ATOM 12444 C CA . THR B 1 633 ? -2.088 -17.906 -26.219 1 90.25 633 THR B CA 1
ATOM 12445 C C . THR B 1 633 ? -0.588 -18.172 -26.094 1 90.25 633 THR B C 1
ATOM 12447 O O . THR B 1 633 ? -0.156 -19.312 -25.984 1 90.25 633 THR B O 1
ATOM 12450 N N . GLN B 1 634 ? 0.155 -17.109 -26.031 1 88.25 634 GLN B N 1
ATOM 12451 C CA . GLN B 1 634 ? 1.602 -17.312 -26.078 1 88.25 634 GLN B CA 1
ATOM 12452 C C . GLN B 1 634 ? 2.205 -17.281 -24.688 1 88.25 634 GLN B C 1
ATOM 12454 O O . GLN B 1 634 ? 3.201 -17.969 -24.422 1 88.25 634 GLN B O 1
ATOM 12459 N N . LEU B 1 635 ? 1.632 -16.484 -23.828 1 90.75 635 LEU B N 1
ATOM 12460 C CA . LEU B 1 635 ? 2.293 -16.297 -22.547 1 90.75 635 LEU B CA 1
ATOM 12461 C C . LEU B 1 635 ? 1.448 -16.859 -21.406 1 90.75 635 LEU B C 1
ATOM 12463 O O . LEU B 1 635 ? 1.894 -17.75 -20.688 1 90.75 635 LEU B O 1
ATOM 12467 N N . GLN B 1 636 ? 0.179 -16.531 -21.281 1 92.31 636 GLN B N 1
ATOM 12468 C CA . GLN B 1 636 ? -0.666 -16.969 -20.172 1 92.31 636 GLN B CA 1
ATOM 12469 C C . GLN B 1 636 ? -0.854 -18.484 -20.172 1 92.31 636 GLN B C 1
ATOM 12471 O O . GLN B 1 636 ? -0.867 -19.109 -19.109 1 92.31 636 GLN B O 1
ATOM 12476 N N . ARG B 1 637 ? -0.99 -19 -21.297 1 90.25 637 ARG B N 1
ATOM 12477 C CA . ARG B 1 637 ? -1.229 -20.438 -21.453 1 90.25 637 ARG B CA 1
ATOM 12478 C C . ARG B 1 637 ? -0.089 -21.25 -20.859 1 90.25 637 ARG B C 1
ATOM 12480 O O . ARG B 1 637 ? -0.319 -22.312 -20.266 1 90.25 637 ARG B O 1
ATOM 12487 N N . LYS B 1 638 ? 1.048 -20.734 -20.906 1 85.62 638 LYS B N 1
ATOM 12488 C CA . LYS B 1 638 ? 2.23 -21.469 -20.453 1 85.62 638 LYS B CA 1
ATOM 12489 C C . LYS B 1 638 ? 2.4 -21.344 -18.953 1 85.62 638 LYS B C 1
ATOM 12491 O O . LYS B 1 638 ? 3.082 -22.156 -18.328 1 85.62 638 LYS B O 1
ATOM 12496 N N . ALA B 1 639 ? 1.728 -20.344 -18.375 1 85.31 639 ALA B N 1
ATOM 12497 C CA . ALA B 1 639 ? 2.029 -20.047 -16.969 1 85.31 639 ALA B CA 1
ATOM 12498 C C . ALA B 1 639 ? 0.83 -20.328 -16.078 1 85.31 639 ALA B C 1
ATOM 12500 O O . ALA B 1 639 ? 0.895 -20.125 -14.859 1 85.31 639 ALA B O 1
ATOM 12501 N N . CYS B 1 640 ? -0.234 -20.906 -16.469 1 82.19 640 CYS B N 1
ATOM 12502 C CA . CYS B 1 640 ? -1.47 -21.016 -15.695 1 82.19 640 CYS B CA 1
ATOM 12503 C C . CYS B 1 640 ? -1.402 -22.172 -14.719 1 82.19 640 CYS B C 1
ATOM 12505 O O . CYS B 1 640 ? -1.109 -23.312 -15.109 1 82.19 640 CYS B O 1
ATOM 12507 N N . PRO B 1 641 ? -1.396 -21.891 -13.328 1 74.81 641 PRO B N 1
ATOM 12508 C CA . PRO B 1 641 ? -1.639 -22.969 -12.375 1 74.81 641 PRO B CA 1
ATOM 12509 C C . PRO B 1 641 ? -3.096 -23.047 -11.922 1 74.81 641 PRO B C 1
ATOM 12511 O O . PRO B 1 641 ? -3.652 -22.047 -11.461 1 74.81 641 PRO B O 1
ATOM 12514 N N . PRO B 1 642 ? -3.998 -24.125 -11.93 1 75.81 642 PRO B N 1
ATOM 12515 C CA . PRO B 1 642 ? -3.605 -25.359 -12.586 1 75.81 642 PRO B CA 1
ATOM 12516 C C . PRO B 1 642 ? -3.506 -25.219 -14.102 1 75.81 642 PRO B C 1
ATOM 12518 O O . PRO B 1 642 ? -3.998 -24.25 -14.672 1 75.81 642 PRO B O 1
ATOM 12521 N N . ALA B 1 643 ? -3.012 -26.172 -14.695 1 79.94 643 ALA B N 1
ATOM 12522 C CA . ALA B 1 643 ? -2.795 -26.109 -16.141 1 79.94 643 ALA B CA 1
ATOM 12523 C C . ALA B 1 643 ? -4.121 -26.125 -16.891 1 79.94 643 ALA B C 1
ATOM 12525 O O . ALA B 1 643 ? -5.059 -26.828 -16.516 1 79.94 643 ALA B O 1
ATOM 12526 N N . GLY B 1 644 ? -4.246 -25.25 -17.875 1 86.38 644 GLY B N 1
ATOM 12527 C CA . GLY B 1 644 ? -5.359 -25.266 -18.812 1 86.38 644 GLY B CA 1
ATOM 12528 C C . GLY B 1 644 ? -6.508 -24.359 -18.391 1 86.38 644 GLY B C 1
ATOM 12529 O O . GLY B 1 644 ? -7.586 -24.406 -18.984 1 86.38 644 GLY B O 1
ATOM 12530 N N . VAL B 1 645 ? -6.32 -23.688 -17.312 1 91.25 645 VAL B N 1
ATOM 12531 C CA . VAL B 1 645 ? -7.379 -22.766 -16.906 1 91.25 645 VAL B CA 1
ATOM 12532 C C . VAL B 1 645 ? -6.766 -21.469 -16.391 1 91.25 645 VAL B C 1
ATOM 12534 O O . VAL B 1 645 ? -5.852 -21.5 -15.562 1 91.25 645 VAL B O 1
ATOM 12537 N N . LEU B 1 646 ? -7.285 -20.359 -16.906 1 93.5 646 LEU B N 1
ATOM 12538 C CA . LEU B 1 646 ? -6.871 -19.062 -16.391 1 93.5 646 LEU B CA 1
ATOM 12539 C C . LEU B 1 646 ? -7.457 -18.828 -15 1 93.5 646 LEU B C 1
ATOM 12541 O O . LEU B 1 646 ? -8.531 -19.344 -14.672 1 93.5 646 LEU B O 1
ATOM 12545 N N . PRO B 1 647 ? -6.719 -18.047 -14.172 1 91.62 647 PRO B N 1
ATOM 12546 C CA . PRO B 1 647 ? -7.301 -17.719 -12.867 1 91.62 647 PRO B CA 1
ATOM 12547 C C . PRO B 1 647 ? -8.641 -17 -12.992 1 91.62 647 PRO B C 1
ATOM 12549 O O . PRO B 1 647 ? -8.867 -16.25 -13.953 1 91.62 647 PRO B O 1
ATOM 12552 N N . CYS B 1 648 ? -9.516 -17.203 -12.055 1 91.38 648 CYS B N 1
ATOM 12553 C CA . CYS B 1 648 ? -10.867 -16.656 -12.055 1 91.38 648 CYS B CA 1
ATOM 12554 C C . CYS B 1 648 ? -10.836 -15.133 -12.172 1 91.38 648 CYS B C 1
ATOM 12556 O O . CYS B 1 648 ? -11.57 -14.555 -12.977 1 91.38 648 CYS B O 1
ATOM 12558 N N . ALA B 1 649 ? -9.961 -14.516 -11.445 1 91.25 649 ALA B N 1
ATOM 12559 C CA . ALA B 1 649 ? -9.898 -13.055 -11.414 1 91.25 649 ALA B CA 1
ATOM 12560 C C . ALA B 1 649 ? -9.516 -12.492 -12.781 1 91.25 649 ALA B C 1
ATOM 12562 O O . ALA B 1 649 ? -10.062 -11.477 -13.211 1 91.25 649 ALA B O 1
ATOM 12563 N N . VAL B 1 650 ? -8.57 -13.125 -13.43 1 94.56 650 VAL B N 1
ATOM 12564 C CA . VAL B 1 650 ? -8.117 -12.664 -14.742 1 94.56 650 VAL B CA 1
ATOM 12565 C C . VAL B 1 650 ? -9.234 -12.859 -15.766 1 94.56 650 VAL B C 1
ATOM 12567 O O . VAL B 1 650 ? -9.461 -11.984 -16.609 1 94.56 650 VAL B O 1
ATOM 12570 N N . THR B 1 651 ? -9.945 -13.961 -15.688 1 95.25 651 THR B N 1
ATOM 12571 C CA . THR B 1 651 ? -11.023 -14.266 -16.625 1 95.25 651 THR B CA 1
ATOM 12572 C C . THR B 1 651 ? -12.148 -13.234 -16.516 1 95.25 651 THR B C 1
ATOM 12574 O O . THR B 1 651 ? -12.633 -12.727 -17.516 1 95.25 651 THR B O 1
ATOM 12577 N N . VAL B 1 652 ? -12.57 -12.945 -15.312 1 93.88 652 VAL B N 1
ATOM 12578 C CA . VAL B 1 652 ? -13.617 -11.953 -15.102 1 93.88 652 VAL B CA 1
ATOM 12579 C C . VAL B 1 652 ? -13.156 -10.594 -15.617 1 93.88 652 VAL B C 1
ATOM 12581 O O . VAL B 1 652 ? -13.93 -9.867 -16.234 1 93.88 652 VAL B O 1
ATOM 12584 N N . HIS B 1 653 ? -11.938 -10.289 -15.359 1 95 653 HIS B N 1
ATOM 12585 C CA . HIS B 1 653 ? -11.375 -9.008 -15.758 1 95 653 HIS B CA 1
ATOM 12586 C C . HIS B 1 653 ? -11.398 -8.844 -17.266 1 95 653 HIS B C 1
ATOM 12588 O O . HIS B 1 653 ? -11.773 -7.781 -17.781 1 95 653 HIS B O 1
ATOM 12594 N N . LEU B 1 654 ? -11 -9.844 -18 1 95.94 654 LEU B N 1
ATOM 12595 C CA . LEU B 1 654 ? -10.961 -9.789 -19.453 1 95.94 654 LEU B CA 1
ATOM 12596 C C . LEU B 1 654 ? -12.375 -9.711 -20.031 1 95.94 654 LEU B C 1
ATOM 12598 O O . LEU B 1 654 ? -12.609 -8.984 -21 1 95.94 654 LEU B O 1
ATOM 12602 N N . LEU B 1 655 ? -13.305 -10.414 -19.438 1 96 655 LEU B N 1
ATOM 12603 C CA . LEU B 1 655 ? -14.68 -10.383 -19.938 1 96 655 LEU B CA 1
ATOM 12604 C C . LEU B 1 655 ? -15.328 -9.031 -19.641 1 96 655 LEU B C 1
ATOM 12606 O O . LEU B 1 655 ? -16.141 -8.547 -20.438 1 96 655 LEU B O 1
ATOM 12610 N N . LYS B 1 656 ? -15.047 -8.477 -18.5 1 93.75 656 LYS B N 1
ATOM 12611 C CA . LYS B 1 656 ? -15.5 -7.117 -18.234 1 93.75 656 LYS B CA 1
ATOM 12612 C C . LYS B 1 656 ? -15 -6.148 -19.312 1 93.75 656 LYS B C 1
ATOM 12614 O O . LYS B 1 656 ? -15.742 -5.277 -19.766 1 93.75 656 LYS B O 1
ATOM 12619 N N . GLY B 1 657 ? -13.672 -6.301 -19.656 1 94.81 657 GLY B N 1
ATOM 12620 C CA . GLY B 1 657 ? -13.102 -5.473 -20.703 1 94.81 657 GLY B CA 1
ATOM 12621 C C . GLY B 1 657 ? -13.836 -5.586 -22.031 1 94.81 657 GLY B C 1
ATOM 12622 O O . GLY B 1 657 ? -14.055 -4.586 -22.719 1 94.81 657 GLY B O 1
ATOM 12623 N N . LEU B 1 658 ? -14.211 -6.766 -22.328 1 95.75 658 LEU B N 1
ATOM 12624 C CA . LEU B 1 658 ? -14.961 -7.004 -23.562 1 95.75 658 LEU B CA 1
ATOM 12625 C C . LEU B 1 658 ? -16.297 -6.277 -23.531 1 95.75 658 LEU B C 1
ATOM 12627 O O . LEU B 1 658 ? -16.688 -5.629 -24.516 1 95.75 658 LEU B O 1
ATOM 12631 N N . LEU B 1 659 ? -17 -6.371 -22.391 1 94.38 659 LEU B N 1
ATOM 12632 C CA . LEU B 1 659 ? -18.297 -5.727 -22.266 1 94.38 659 LEU B CA 1
ATOM 12633 C C . LEU B 1 659 ? -18.156 -4.207 -22.344 1 94.38 659 LEU B C 1
ATOM 12635 O O . LEU B 1 659 ? -18.969 -3.541 -23 1 94.38 659 LEU B O 1
ATOM 12639 N N . PHE B 1 660 ? -17.141 -3.674 -21.703 1 92.06 660 PHE B N 1
ATOM 12640 C CA . PHE B 1 660 ? -16.891 -2.236 -21.75 1 92.06 660 PHE B CA 1
ATOM 12641 C C . PHE B 1 660 ? -16.594 -1.782 -23.188 1 92.06 660 PHE B C 1
ATOM 12643 O O . PHE B 1 660 ? -17.125 -0.766 -23.641 1 92.06 660 PHE B O 1
ATOM 12650 N N . ALA B 1 661 ? -15.734 -2.494 -23.844 1 93.06 661 ALA B N 1
ATOM 12651 C CA . ALA B 1 661 ? -15.344 -2.137 -25.203 1 93.06 661 ALA B CA 1
ATOM 12652 C C . ALA B 1 661 ? -16.531 -2.225 -26.156 1 93.06 661 ALA B C 1
ATOM 12654 O O . ALA B 1 661 ? -16.734 -1.338 -26.984 1 93.06 661 ALA B O 1
ATOM 12655 N N . ALA B 1 662 ? -17.266 -3.295 -26 1 93.62 662 ALA B N 1
ATOM 12656 C CA . ALA B 1 662 ? -18.438 -3.482 -26.859 1 93.62 662 ALA B CA 1
ATOM 12657 C C . ALA B 1 662 ? -19.484 -2.41 -26.609 1 93.62 662 ALA B C 1
ATOM 12659 O O . ALA B 1 662 ? -20.234 -2.029 -27.5 1 93.62 662 ALA B O 1
ATOM 12660 N N . GLY B 1 663 ? -19.609 -1.905 -25.438 1 89.19 663 GLY B N 1
ATOM 12661 C CA . GLY B 1 663 ? -20.547 -0.854 -25.078 1 89.19 663 GLY B CA 1
ATOM 12662 C C . GLY B 1 663 ? -20.312 0.441 -25.828 1 89.19 663 GLY B C 1
ATOM 12663 O O . GLY B 1 663 ? -21.234 1.248 -26 1 89.19 663 GLY B O 1
ATOM 12664 N N . ARG B 1 664 ? -19.156 0.627 -26.359 1 86.44 664 ARG B N 1
ATOM 12665 C CA . ARG B 1 664 ? -18.797 1.848 -27.078 1 86.44 664 ARG B CA 1
ATOM 12666 C C . ARG B 1 664 ? -19.094 1.719 -28.562 1 86.44 664 ARG B C 1
ATOM 12668 O O . ARG B 1 664 ? -18.922 2.674 -29.312 1 86.44 664 ARG B O 1
ATOM 12675 N N . CYS B 1 665 ? -19.531 0.516 -28.828 1 90.81 665 CYS B N 1
ATOM 12676 C CA . CYS B 1 665 ? -19.859 0.271 -30.234 1 90.81 665 CYS B CA 1
ATOM 12677 C C . CYS B 1 665 ? -21.344 0.497 -30.5 1 90.81 665 CYS B C 1
ATOM 12679 O O . CYS B 1 665 ? -22.125 0.698 -29.562 1 90.81 665 CYS B O 1
ATOM 12681 N N . GLY B 1 666 ? -21.766 0.635 -31.812 1 87.38 666 GLY B N 1
ATOM 12682 C CA . GLY B 1 666 ? -23.141 0.914 -32.188 1 87.38 666 GLY B CA 1
ATOM 12683 C C . GLY B 1 666 ? -24.125 -0.158 -31.75 1 87.38 666 GLY B C 1
ATOM 12684 O O . GLY B 1 666 ? -25.219 0.15 -31.281 1 87.38 666 GLY B O 1
ATOM 12685 N N . ARG B 1 667 ? -23.766 -1.439 -31.969 1 91.19 667 ARG B N 1
ATOM 12686 C CA . ARG B 1 667 ? -24.547 -2.588 -31.531 1 91.19 667 ARG B CA 1
ATOM 12687 C C . ARG B 1 667 ? -23.766 -3.447 -30.547 1 91.19 667 ARG B C 1
ATOM 12689 O O . ARG B 1 667 ? -23.172 -4.457 -30.922 1 91.19 667 ARG B O 1
ATOM 12696 N N . PRO B 1 668 ? -23.938 -3.135 -29.281 1 93.12 668 PRO B N 1
ATOM 12697 C CA . PRO B 1 668 ? -23.047 -3.74 -28.281 1 93.12 668 PRO B CA 1
ATOM 12698 C C . PRO B 1 668 ? -23.234 -5.254 -28.172 1 93.12 668 PRO B C 1
ATOM 12700 O O . PRO B 1 668 ? -22.25 -5.996 -28.156 1 93.12 668 PRO B O 1
ATOM 12703 N N . ALA B 1 669 ? -24.469 -5.809 -28.047 1 94.62 669 ALA B N 1
ATOM 12704 C CA . ALA B 1 669 ? -24.719 -7.238 -27.875 1 94.62 669 ALA B CA 1
ATOM 12705 C C . ALA B 1 669 ? -24.172 -8.031 -29.062 1 94.62 669 ALA B C 1
ATOM 12707 O O . ALA B 1 669 ? -23.547 -9.086 -28.875 1 94.62 669 ALA B O 1
ATOM 12708 N N . ALA B 1 670 ? -24.406 -7.574 -30.266 1 94.19 670 ALA B N 1
ATOM 12709 C CA . ALA B 1 670 ? -23.922 -8.234 -31.469 1 94.19 670 ALA B CA 1
ATOM 12710 C C . ALA B 1 670 ? -22.406 -8.234 -31.516 1 94.19 670 ALA B C 1
ATOM 12712 O O . ALA B 1 670 ? -21.781 -9.195 -32 1 94.19 670 ALA B O 1
ATOM 12713 N N . GLU B 1 671 ? -21.875 -7.117 -31.078 1 94.75 671 GLU B N 1
ATOM 12714 C CA . GLU B 1 671 ? -20.406 -7.023 -31.078 1 94.75 671 GLU B CA 1
ATOM 12715 C C . GLU B 1 671 ? -19.797 -7.992 -30.078 1 94.75 671 GLU B C 1
ATOM 12717 O O . GLU B 1 671 ? -18.734 -8.578 -30.344 1 94.75 671 GLU B O 1
ATOM 12722 N N . VAL B 1 672 ? -20.391 -8.133 -28.891 1 96.12 672 VAL B N 1
ATOM 12723 C CA . VAL B 1 672 ? -19.922 -9.109 -27.906 1 96.12 672 VAL B CA 1
ATOM 12724 C C . VAL B 1 672 ? -19.953 -10.508 -28.516 1 96.12 672 VAL B C 1
ATOM 12726 O O . VAL B 1 672 ? -19 -11.273 -28.359 1 96.12 672 VAL B O 1
ATOM 12729 N N . ASP B 1 673 ? -21 -10.836 -29.188 1 95.19 673 ASP B N 1
ATOM 12730 C CA . ASP B 1 673 ? -21.156 -12.156 -29.797 1 95.19 673 ASP B CA 1
ATOM 12731 C C . ASP B 1 673 ? -20.094 -12.391 -30.859 1 95.19 673 ASP B C 1
ATOM 12733 O O . ASP B 1 673 ? -19.531 -13.484 -30.969 1 95.19 673 ASP B O 1
ATOM 12737 N N . ARG B 1 674 ? -19.828 -11.398 -31.578 1 94.19 674 ARG B N 1
ATOM 12738 C CA . ARG B 1 674 ? -18.828 -11.508 -32.625 1 94.19 674 ARG B CA 1
ATOM 12739 C C . ARG B 1 674 ? -17.438 -11.75 -32.031 1 94.19 674 ARG B C 1
ATOM 12741 O O . ARG B 1 674 ? -16.734 -12.664 -32.469 1 94.19 674 ARG B O 1
ATOM 12748 N N . VAL B 1 675 ? -17.062 -10.93 -31.109 1 94.88 675 VAL B N 1
ATOM 12749 C CA . VAL B 1 675 ? -15.734 -11.016 -30.516 1 94.88 675 VAL B CA 1
ATOM 12750 C C . VAL B 1 675 ? -15.586 -12.328 -29.75 1 94.88 675 VAL B C 1
ATOM 12752 O O . VAL B 1 675 ? -14.523 -12.961 -29.781 1 94.88 675 VAL B O 1
ATOM 12755 N N . TRP B 1 676 ? -16.609 -12.75 -29.062 1 92.88 676 TRP B N 1
ATOM 12756 C CA . TRP B 1 676 ? -16.562 -13.992 -28.312 1 92.88 676 TRP B CA 1
ATOM 12757 C C . TRP B 1 676 ? -16.359 -15.188 -29.234 1 92.88 676 TRP B C 1
ATOM 12759 O O . TRP B 1 676 ? -15.641 -16.125 -28.891 1 92.88 676 TRP B O 1
ATOM 12769 N N . SER B 1 677 ? -16.984 -15.18 -30.344 1 90.44 677 SER B N 1
ATOM 12770 C CA . SER B 1 677 ? -16.797 -16.25 -31.312 1 90.44 677 SER B CA 1
ATOM 12771 C C . SER B 1 677 ? -15.359 -16.281 -31.828 1 90.44 677 SER B C 1
ATOM 12773 O O . SER B 1 677 ? -14.789 -17.359 -32 1 90.44 677 SER B O 1
ATOM 12775 N N . LEU B 1 678 ? -14.867 -15.109 -32 1 88.5 678 LEU B N 1
ATOM 12776 C CA . LEU B 1 678 ? -13.477 -15.016 -32.438 1 88.5 678 LEU B CA 1
ATOM 12777 C C . LEU B 1 678 ? -12.547 -15.547 -31.328 1 88.5 678 LEU B C 1
ATOM 12779 O O . LEU B 1 678 ? -11.594 -16.281 -31.625 1 88.5 678 LEU B O 1
ATOM 12783 N N . MET B 1 679 ? -12.844 -15.188 -30.109 1 87.25 679 MET B N 1
ATOM 12784 C CA . MET B 1 679 ? -12.039 -15.594 -28.969 1 87.25 679 MET B CA 1
ATOM 12785 C C . MET B 1 679 ? -12.102 -17.109 -28.766 1 87.25 679 MET B C 1
ATOM 12787 O O . MET B 1 679 ? -11.094 -17.734 -28.453 1 87.25 679 MET B O 1
ATOM 12791 N N . SER B 1 680 ? -13.219 -17.703 -29 1 83.88 680 SER B N 1
ATOM 12792 C CA . SER B 1 680 ? -13.414 -19.141 -28.828 1 83.88 680 SER B CA 1
ATOM 12793 C C . SER B 1 680 ? -12.609 -19.938 -29.844 1 83.88 680 SER B C 1
ATOM 12795 O O . SER B 1 680 ? -12.117 -21.016 -29.547 1 83.88 680 SER B O 1
ATOM 12797 N N . ALA B 1 681 ? -12.438 -19.328 -30.922 1 85.19 681 ALA B N 1
ATOM 12798 C CA . ALA B 1 681 ? -11.711 -20 -31.984 1 85.19 681 ALA B CA 1
ATOM 12799 C C . ALA B 1 681 ? -10.203 -19.812 -31.828 1 85.19 681 ALA B C 1
ATOM 12801 O O . ALA B 1 681 ? -9.438 -20.766 -32 1 85.19 681 ALA B O 1
ATOM 12802 N N . SER B 1 682 ? -9.844 -18.656 -31.469 1 86.94 682 SER B N 1
ATOM 12803 C CA . SER B 1 682 ? -8.422 -18.328 -31.438 1 86.94 682 SER B CA 1
ATOM 12804 C C . SER B 1 682 ? -7.812 -18.609 -30.078 1 86.94 682 SER B C 1
ATOM 12806 O O . SER B 1 682 ? -6.598 -18.797 -29.953 1 86.94 682 SER B O 1
ATOM 12808 N N . CYS B 1 683 ? -8.617 -18.531 -29.094 1 90.44 683 CYS B N 1
ATOM 12809 C CA . CYS B 1 683 ? -8.117 -18.703 -27.734 1 90.44 683 CYS B CA 1
ATOM 12810 C C . CYS B 1 683 ? -9.062 -19.578 -26.906 1 90.44 683 CYS B C 1
ATOM 12812 O O . CYS B 1 683 ? -9.688 -19.094 -25.969 1 90.44 683 CYS B O 1
ATOM 12814 N N . PRO B 1 684 ? -9.023 -20.859 -27.141 1 92 684 PRO B N 1
ATOM 12815 C CA . PRO B 1 684 ? -9.938 -21.75 -26.438 1 92 684 PRO B CA 1
ATOM 12816 C C . PRO B 1 684 ? -9.695 -21.766 -24.922 1 92 684 PRO B C 1
ATOM 12818 O O . PRO B 1 684 ? -10.594 -22.125 -24.156 1 92 684 PRO B O 1
ATOM 12821 N N . LEU B 1 685 ? -8.5 -21.391 -24.531 1 93.25 685 LEU B N 1
ATOM 12822 C CA . LEU B 1 685 ? -8.195 -21.344 -23.094 1 93.25 685 LEU B CA 1
ATOM 12823 C C . LEU B 1 685 ? -9.156 -20.406 -22.375 1 93.25 685 LEU B C 1
ATOM 12825 O O . LEU B 1 685 ? -9.625 -20.703 -21.281 1 93.25 685 LEU B O 1
ATOM 12829 N N . LEU B 1 686 ? -9.398 -19.266 -22.953 1 93.62 686 LEU B N 1
ATOM 12830 C CA . LEU B 1 686 ? -10.297 -18.297 -22.359 1 93.62 686 LEU B CA 1
ATOM 12831 C C . LEU B 1 686 ? -11.719 -18.844 -22.281 1 93.62 686 LEU B C 1
ATOM 12833 O O . LEU B 1 686 ? -12.422 -18.594 -21.297 1 93.62 686 LEU B O 1
ATOM 12837 N N . LEU B 1 687 ? -12.133 -19.578 -23.312 1 93.25 687 LEU B N 1
ATOM 12838 C CA . LEU B 1 687 ? -13.469 -20.172 -23.344 1 93.25 687 LEU B CA 1
ATOM 12839 C C . LEU B 1 687 ? -13.633 -21.188 -22.234 1 93.25 687 LEU B C 1
ATOM 12841 O O . LEU B 1 687 ? -14.609 -21.156 -21.484 1 93.25 687 LEU B O 1
ATOM 12845 N N . VAL B 1 688 ? -12.664 -22.094 -22.109 1 94.44 688 VAL B N 1
ATOM 12846 C CA . VAL B 1 688 ? -12.719 -23.141 -21.094 1 94.44 688 VAL B CA 1
ATOM 12847 C C . VAL B 1 688 ? -12.703 -22.516 -19.703 1 94.44 688 VAL B C 1
ATOM 12849 O O . VAL B 1 688 ? -13.398 -22.984 -18.781 1 94.44 688 VAL B O 1
ATOM 12852 N N . SER B 1 689 ? -11.93 -21.453 -19.547 1 94.94 689 SER B N 1
ATOM 12853 C CA . SER B 1 689 ? -11.844 -20.766 -18.266 1 94.94 689 SER B CA 1
ATOM 12854 C C . SER B 1 689 ? -13.164 -20.078 -17.906 1 94.94 689 SER B C 1
ATOM 12856 O O . SER B 1 689 ? -13.602 -20.125 -16.766 1 94.94 689 SER B O 1
ATOM 12858 N N . ALA B 1 690 ? -13.766 -19.422 -18.875 1 95.75 690 ALA B N 1
ATOM 12859 C CA . ALA B 1 690 ? -15.055 -18.766 -18.656 1 95.75 690 ALA B CA 1
ATOM 12860 C C . ALA B 1 690 ? -16.109 -19.766 -18.203 1 95.75 690 ALA B C 1
ATOM 12862 O O . ALA B 1 690 ? -16.891 -19.484 -17.281 1 95.75 690 ALA B O 1
ATOM 12863 N N . VAL B 1 691 ? -16.141 -20.953 -18.844 1 94.94 691 VAL B N 1
ATOM 12864 C CA . VAL B 1 691 ? -17.109 -21.984 -18.484 1 94.94 691 VAL B CA 1
ATOM 12865 C C . VAL B 1 691 ? -16.828 -22.5 -17.078 1 94.94 691 VAL B C 1
ATOM 12867 O O . VAL B 1 691 ? -17.75 -22.672 -16.281 1 94.94 691 VAL B O 1
ATOM 12870 N N . ARG B 1 692 ? -15.547 -22.703 -16.781 1 92.12 692 ARG B N 1
ATOM 12871 C CA . ARG B 1 692 ? -15.133 -23.234 -15.492 1 92.12 692 ARG B CA 1
ATOM 12872 C C . ARG B 1 692 ? -15.578 -22.312 -14.359 1 92.12 692 ARG B C 1
ATOM 12874 O O . ARG B 1 692 ? -16.062 -22.781 -13.32 1 92.12 692 ARG B O 1
ATOM 12881 N N . TRP B 1 693 ? -15.438 -21.016 -14.594 1 92.31 693 TRP B N 1
ATOM 12882 C CA . TRP B 1 693 ? -15.695 -20.062 -13.523 1 92.31 693 TRP B CA 1
ATOM 12883 C C . TRP B 1 693 ? -17.062 -19.391 -13.719 1 92.31 693 TRP B C 1
ATOM 12885 O O . TRP B 1 693 ? -17.344 -18.375 -13.094 1 92.31 693 TRP B O 1
ATOM 12895 N N . TRP B 1 694 ? -17.953 -19.875 -14.484 1 92.94 694 TRP B N 1
ATOM 12896 C CA . TRP B 1 694 ? -19.156 -19.172 -14.906 1 92.94 694 TRP B CA 1
ATOM 12897 C C . TRP B 1 694 ? -20.062 -18.891 -13.711 1 92.94 694 TRP B C 1
ATOM 12899 O O . TRP B 1 694 ? -20.734 -17.859 -13.664 1 92.94 694 TRP B O 1
ATOM 12909 N N . GLN B 1 695 ? -20.062 -19.781 -12.812 1 86.56 695 GLN B N 1
ATOM 12910 C CA . GLN B 1 695 ? -20.906 -19.594 -11.641 1 86.56 695 GLN B CA 1
ATOM 12911 C C . GLN B 1 695 ? -20.547 -18.297 -10.898 1 86.56 695 GLN B C 1
ATOM 12913 O O . GLN B 1 695 ? -21.422 -17.609 -10.383 1 86.56 695 GLN B O 1
ATOM 12918 N N . GLN B 1 696 ? -19.359 -18.016 -10.891 1 87.12 696 GLN B N 1
ATOM 12919 C CA . GLN B 1 696 ? -18.875 -16.828 -10.195 1 87.12 696 GLN B CA 1
ATOM 12920 C C . GLN B 1 696 ? -18.906 -15.602 -11.109 1 87.12 696 GLN B C 1
ATOM 12922 O O . GLN B 1 696 ? -19.078 -14.477 -10.633 1 87.12 696 GLN B O 1
ATOM 12927 N N . LEU B 1 697 ? -18.75 -15.797 -12.398 1 92 697 LEU B N 1
ATOM 12928 C CA . LEU B 1 697 ? -18.641 -14.703 -13.359 1 92 697 LEU B CA 1
ATOM 12929 C C . LEU B 1 697 ? -20.016 -14.133 -13.703 1 92 697 LEU B C 1
ATOM 12931 O O . LEU B 1 697 ? -20.156 -12.922 -13.883 1 92 697 LEU B O 1
ATOM 12935 N N . SER B 1 698 ? -21 -14.977 -13.812 1 91.31 698 SER B N 1
ATOM 12936 C CA . SER B 1 698 ? -22.281 -14.633 -14.398 1 91.31 698 SER B CA 1
ATOM 12937 C C . SER B 1 698 ? -22.953 -13.492 -13.633 1 91.31 698 SER B C 1
ATOM 12939 O O . SER B 1 698 ? -23.391 -12.508 -14.234 1 91.31 698 SER B O 1
ATOM 12941 N N . PRO B 1 699 ? -23 -13.555 -12.258 1 86.12 699 PRO B N 1
ATOM 12942 C CA . PRO B 1 699 ? -23.672 -12.453 -11.57 1 86.12 699 PRO B CA 1
ATOM 12943 C C . PRO B 1 699 ? -22.969 -11.109 -11.781 1 86.12 699 PRO B C 1
ATOM 12945 O O . PRO B 1 699 ? -23.625 -10.078 -11.883 1 86.12 699 PRO B O 1
ATOM 12948 N N . VAL B 1 700 ? -21.703 -11.109 -11.859 1 89.06 700 VAL B N 1
ATOM 12949 C CA . VAL B 1 700 ? -20.922 -9.891 -12.023 1 89.06 700 VAL B CA 1
ATOM 12950 C C . VAL B 1 700 ? -21.125 -9.32 -13.422 1 89.06 700 VAL B C 1
ATOM 12952 O O . VAL B 1 700 ? -21.328 -8.117 -13.578 1 89.06 700 VAL B O 1
ATOM 12955 N N . LEU B 1 701 ? -21.078 -10.156 -14.406 1 93 701 LEU B N 1
ATOM 12956 C CA . LEU B 1 701 ? -21.203 -9.719 -15.789 1 93 701 LEU B CA 1
ATOM 12957 C C . LEU B 1 701 ? -22.625 -9.242 -16.094 1 93 701 LEU B C 1
ATOM 12959 O O . LEU B 1 701 ? -22.828 -8.273 -16.812 1 93 701 LEU B O 1
ATOM 12963 N N . VAL B 1 702 ? -23.609 -9.93 -15.492 1 91.12 702 VAL B N 1
ATOM 12964 C CA . VAL B 1 702 ? -25 -9.531 -15.695 1 91.12 702 VAL B CA 1
ATOM 12965 C C . VAL B 1 702 ? -25.234 -8.164 -15.055 1 91.12 702 VAL B C 1
ATOM 12967 O O . VAL B 1 702 ? -25.906 -7.312 -15.648 1 91.12 702 VAL B O 1
ATOM 12970 N N . SER B 1 703 ? -24.703 -7.996 -13.883 1 87.44 703 SER B N 1
ATOM 12971 C CA . SER B 1 703 ? -24.844 -6.707 -13.211 1 87.44 703 SER B CA 1
ATOM 12972 C C . SER B 1 703 ? -24.172 -5.598 -14.023 1 87.44 703 SER B C 1
ATOM 12974 O O . SER B 1 703 ? -24.734 -4.504 -14.156 1 87.44 703 SER B O 1
ATOM 12976 N N . LEU B 1 704 ? -23.047 -5.855 -14.57 1 89.56 704 LEU B N 1
ATOM 12977 C CA . LEU B 1 704 ? -22.328 -4.871 -15.367 1 89.56 704 LEU B CA 1
ATOM 12978 C C . LEU B 1 704 ? -23.094 -4.551 -16.656 1 89.56 704 LEU B C 1
ATOM 12980 O O . LEU B 1 704 ? -23.219 -3.383 -17.016 1 89.56 704 LEU B O 1
ATOM 12984 N N . TRP B 1 705 ? -23.594 -5.602 -17.297 1 91.31 705 TRP B N 1
ATOM 12985 C CA . TRP B 1 705 ? -24.328 -5.41 -18.562 1 91.31 705 TRP B CA 1
ATOM 12986 C C . TRP B 1 705 ? -25.578 -4.586 -18.328 1 91.31 705 TRP B C 1
ATOM 12988 O O . TRP B 1 705 ? -25.922 -3.717 -19.141 1 91.31 705 TRP B O 1
ATOM 12998 N N . THR B 1 706 ? -26.219 -4.844 -17.188 1 86.88 706 THR B N 1
ATOM 12999 C CA . THR B 1 706 ? -27.422 -4.102 -16.859 1 86.88 706 THR B CA 1
ATOM 13000 C C . THR B 1 706 ? -27.109 -2.625 -16.625 1 86.88 706 THR B C 1
ATOM 13002 O O . THR B 1 706 ? -27.906 -1.751 -16.984 1 86.88 706 THR B O 1
ATOM 13005 N N . ARG B 1 707 ? -26.047 -2.338 -16.141 1 82.38 707 ARG B N 1
ATOM 13006 C CA . ARG B 1 707 ? -25.625 -0.962 -15.875 1 82.38 707 ARG B CA 1
ATOM 13007 C C . ARG B 1 707 ? -25.234 -0.251 -17.172 1 82.38 707 ARG B C 1
ATOM 13009 O O . ARG B 1 707 ? -25.5 0.944 -17.328 1 82.38 707 ARG B O 1
ATOM 13016 N N . LEU B 1 708 ? -24.578 -0.993 -18.047 1 85.31 708 LEU B N 1
ATOM 13017 C CA . LEU B 1 708 ? -24.078 -0.401 -19.281 1 85.31 708 LEU B CA 1
ATOM 13018 C C . LEU B 1 708 ? -25.203 -0.218 -20.297 1 85.31 708 LEU B C 1
ATOM 13020 O O . LEU B 1 708 ? -25.25 0.784 -21.016 1 85.31 708 LEU B O 1
ATOM 13024 N N . GLN B 1 709 ? -26.172 -1.298 -20.422 1 85.62 709 GLN B N 1
ATOM 13025 C CA . GLN B 1 709 ? -27.141 -1.302 -21.516 1 85.62 709 GLN B CA 1
ATOM 13026 C C . GLN B 1 709 ? -28.562 -1.35 -20.984 1 85.62 709 GLN B C 1
ATOM 13028 O O . GLN B 1 709 ? -29.516 -1.485 -21.766 1 85.62 709 GLN B O 1
ATOM 13033 N N . GLU B 1 710 ? -28.844 -0.714 -19.922 1 75.62 710 GLU B N 1
ATOM 13034 C CA . GLU B 1 710 ? -30.109 -0.635 -19.203 1 75.62 710 GLU B CA 1
ATOM 13035 C C . GLU B 1 710 ? -31.125 -1.627 -19.766 1 75.62 710 GLU B C 1
ATOM 13037 O O . GLU B 1 710 ? -31.703 -2.424 -19.016 1 75.62 710 GLU B O 1
ATOM 13042 N N . ALA B 1 711 ? -31.484 -1.563 -21.062 1 74.06 711 ALA B N 1
ATOM 13043 C CA . ALA B 1 711 ? -32.656 -2.275 -21.578 1 74.06 711 ALA B CA 1
ATOM 13044 C C . ALA B 1 711 ? -32.25 -3.428 -22.484 1 74.06 711 ALA B C 1
ATOM 13046 O O . ALA B 1 711 ? -33.094 -4.238 -22.891 1 74.06 711 ALA B O 1
ATOM 13047 N N . GLU B 1 712 ? -31.078 -3.664 -22.797 1 85.94 712 GLU B N 1
ATOM 13048 C CA . GLU B 1 712 ? -30.719 -4.688 -23.781 1 85.94 712 GLU B CA 1
ATOM 13049 C C . GLU B 1 712 ? -30.469 -6.031 -23.109 1 85.94 712 GLU B C 1
ATOM 13051 O O . GLU B 1 712 ? -29.922 -6.09 -22 1 85.94 712 GLU B O 1
ATOM 13056 N N . PRO B 1 713 ? -31.031 -7.047 -23.672 1 89.81 713 PRO B N 1
ATOM 13057 C CA . PRO B 1 713 ? -30.797 -8.375 -23.094 1 89.81 713 PRO B CA 1
ATOM 13058 C C . PRO B 1 713 ? -29.328 -8.781 -23.125 1 89.81 713 PRO B C 1
ATOM 13060 O O . PRO B 1 713 ? -28.547 -8.266 -23.922 1 89.81 713 PRO B O 1
ATOM 13063 N N . PHE B 1 714 ? -29.016 -9.68 -22.25 1 92.62 714 PHE B N 1
ATOM 13064 C CA . PHE B 1 714 ? -27.672 -10.234 -22.156 1 92.62 714 PHE B CA 1
ATOM 13065 C C . PHE B 1 714 ? -27.266 -10.891 -23.469 1 92.62 714 PHE B C 1
ATOM 13067 O O . PHE B 1 714 ? -28.078 -11.516 -24.141 1 92.62 714 PHE B O 1
ATOM 13074 N N . PRO B 1 715 ? -26.062 -10.688 -23.969 1 94.69 715 PRO B N 1
ATOM 13075 C CA . PRO B 1 715 ? -25.625 -11.227 -25.25 1 94.69 715 PRO B CA 1
ATOM 13076 C C . PRO B 1 715 ? -25.891 -12.719 -25.391 1 94.69 715 PRO B C 1
ATOM 13078 O O . PRO B 1 715 ? -25.719 -13.469 -24.422 1 94.69 715 PRO B O 1
ATOM 13081 N N . GLU B 1 716 ? -26.141 -13.203 -26.531 1 93.62 716 GLU B N 1
ATOM 13082 C CA . GLU B 1 716 ? -26.594 -14.562 -26.797 1 93.62 716 GLU B CA 1
ATOM 13083 C C . GLU B 1 716 ? -25.5 -15.578 -26.453 1 93.62 716 GLU B C 1
ATOM 13085 O O . GLU B 1 716 ? -25.781 -16.625 -25.875 1 93.62 716 GLU B O 1
ATOM 13090 N N . GLN B 1 717 ? -24.297 -15.367 -26.906 1 92.19 717 GLN B N 1
ATOM 13091 C CA . GLN B 1 717 ? -23.203 -16.297 -26.688 1 92.19 717 GLN B CA 1
ATOM 13092 C C . GLN B 1 717 ? -22.953 -16.516 -25.188 1 92.19 717 GLN B C 1
ATOM 13094 O O . GLN B 1 717 ? -22.562 -17.594 -24.766 1 92.19 717 GLN B O 1
ATOM 13099 N N . LEU B 1 718 ? -23.141 -15.453 -24.391 1 93.5 718 LEU B N 1
ATOM 13100 C CA . LEU B 1 718 ? -22.938 -15.57 -22.953 1 93.5 718 LEU B CA 1
ATOM 13101 C C . LEU B 1 718 ? -24.109 -16.266 -22.281 1 93.5 718 LEU B C 1
ATOM 13103 O O . LEU B 1 718 ? -23.953 -16.938 -21.266 1 93.5 718 LEU B O 1
ATOM 13107 N N . GLN B 1 719 ? -25.281 -16.078 -22.859 1 93.62 719 GLN B N 1
ATOM 13108 C CA . GLN B 1 719 ? -26.453 -16.812 -22.375 1 93.62 719 GLN B CA 1
ATOM 13109 C C . GLN B 1 719 ? -26.281 -18.312 -22.594 1 93.62 719 GLN B C 1
ATOM 13111 O O . GLN B 1 719 ? -26.766 -19.125 -21.797 1 93.62 719 GLN B O 1
ATOM 13116 N N . LEU B 1 720 ? -25.625 -18.625 -23.688 1 93.62 720 LEU B N 1
ATOM 13117 C CA . LEU B 1 720 ? -25.359 -20.016 -24.016 1 93.62 720 LEU B CA 1
ATOM 13118 C C . LEU B 1 720 ? -24.516 -20.672 -22.922 1 93.62 720 LEU B C 1
ATOM 13120 O O . LEU B 1 720 ? -24.656 -21.875 -22.656 1 93.62 720 LEU B O 1
ATOM 13124 N N . LEU B 1 721 ? -23.578 -19.953 -22.328 1 94.69 721 LEU B N 1
ATOM 13125 C CA . LEU B 1 721 ? -22.766 -20.5 -21.234 1 94.69 721 LEU B CA 1
ATOM 13126 C C . LEU B 1 721 ? -23.641 -20.859 -20.047 1 94.69 721 LEU B C 1
ATOM 13128 O O . LEU B 1 721 ? -23.422 -21.906 -19.422 1 94.69 721 LEU B O 1
ATOM 13132 N N . SER B 1 722 ? -24.641 -20.047 -19.734 1 93.44 722 SER B N 1
ATOM 13133 C CA . SER B 1 722 ? -25.578 -20.328 -18.656 1 93.44 722 SER B CA 1
ATOM 13134 C C . SER B 1 722 ? -26.438 -21.547 -18.953 1 93.44 722 SER B C 1
ATOM 13136 O O . SER B 1 722 ? -26.672 -22.375 -18.078 1 93.44 722 SER B O 1
ATOM 13138 N N . ALA B 1 723 ? -26.875 -21.562 -20.219 1 93.56 723 ALA B N 1
ATOM 13139 C CA . ALA B 1 723 ? -27.719 -22.688 -20.641 1 93.56 723 ALA B CA 1
ATOM 13140 C C . ALA B 1 723 ? -26.953 -24 -20.547 1 93.56 723 ALA B C 1
ATOM 13142 O O . ALA B 1 723 ? -27.5 -25.016 -20.094 1 93.56 723 ALA B O 1
ATOM 13143 N N . CYS B 1 724 ? -25.703 -24.062 -20.984 1 93.88 724 CYS B N 1
ATOM 13144 C CA . CYS B 1 724 ? -24.906 -25.266 -20.953 1 93.88 724 CYS B CA 1
ATOM 13145 C C . CYS B 1 724 ? -24.594 -25.672 -19.516 1 93.88 724 CYS B C 1
ATOM 13147 O O . CYS B 1 724 ? -24.547 -26.859 -19.203 1 93.88 724 CYS B O 1
ATOM 13149 N N . ARG B 1 725 ? -24.344 -24.766 -18.672 1 91.81 725 ARG B N 1
ATOM 13150 C CA . ARG B 1 725 ? -24.078 -25.062 -17.281 1 91.81 725 ARG B CA 1
ATOM 13151 C C . ARG B 1 725 ? -25.297 -25.688 -16.609 1 91.81 725 ARG B C 1
ATOM 13153 O O . ARG B 1 725 ? -25.188 -26.672 -15.875 1 91.81 725 ARG B O 1
ATOM 13160 N N . LEU B 1 726 ? -26.469 -25.062 -16.828 1 89.94 726 LEU B N 1
ATOM 13161 C CA . LEU B 1 726 ? -27.703 -25.594 -16.266 1 89.94 726 LEU B CA 1
ATOM 13162 C C . LEU B 1 726 ? -27.969 -27.016 -16.781 1 89.94 726 LEU B C 1
ATOM 13164 O O . LEU B 1 726 ? -28.406 -27.875 -16.016 1 89.94 726 LEU B O 1
ATOM 13168 N N . TRP B 1 727 ? -27.672 -27.156 -18.016 1 91.75 727 TRP B N 1
ATOM 13169 C CA . TRP B 1 727 ? -27.797 -28.484 -18.609 1 91.75 727 TRP B CA 1
ATOM 13170 C C . TRP B 1 727 ? -26.891 -29.484 -17.922 1 91.75 727 TRP B C 1
ATOM 13172 O O . TRP B 1 727 ? -27.344 -30.562 -17.516 1 91.75 727 TRP B O 1
ATOM 13182 N N . ALA B 1 728 ? -25.641 -29.203 -17.75 1 90.56 728 ALA B N 1
ATOM 13183 C CA . ALA B 1 728 ? -24.672 -30.094 -17.125 1 90.56 728 ALA B CA 1
ATOM 13184 C C . ALA B 1 728 ? -25.062 -30.391 -15.68 1 90.56 728 ALA B C 1
ATOM 13186 O O . ALA B 1 728 ? -24.938 -31.531 -15.219 1 90.56 728 ALA B O 1
ATOM 13187 N N . CYS B 1 729 ? -25.547 -29.391 -14.961 1 86.69 729 CYS B N 1
ATOM 13188 C CA . CYS B 1 729 ? -25.969 -29.578 -13.578 1 86.69 729 CYS B CA 1
ATOM 13189 C C . CYS B 1 729 ? -27.203 -30.469 -13.484 1 86.69 729 CYS B C 1
ATOM 13191 O O . CYS B 1 729 ? -27.328 -31.25 -12.539 1 86.69 729 CYS B O 1
ATOM 13193 N N . SER B 1 730 ? -28.094 -30.297 -14.438 1 86.75 730 SER B N 1
ATOM 13194 C CA . SER B 1 730 ? -29.297 -31.125 -14.461 1 86.75 730 SER B CA 1
ATOM 13195 C C . SER B 1 730 ? -28.953 -32.594 -14.695 1 86.75 730 SER B C 1
ATOM 13197 O O . SER B 1 730 ? -29.609 -33.469 -14.133 1 86.75 730 SER B O 1
ATOM 13199 N N . LEU B 1 731 ? -27.953 -32.844 -15.516 1 86.31 731 LEU B N 1
ATOM 13200 C CA . LEU B 1 731 ? -27.531 -34.219 -15.789 1 86.31 731 LEU B CA 1
ATOM 13201 C C . LEU B 1 731 ? -26.906 -34.844 -14.547 1 86.31 731 LEU B C 1
ATOM 13203 O O . LEU B 1 731 ? -27.031 -36.031 -14.328 1 86.31 731 LEU B O 1
ATOM 13207 N N . ARG B 1 732 ? -26.219 -34.062 -13.836 1 83.81 732 ARG B N 1
ATOM 13208 C CA . ARG B 1 732 ? -25.594 -34.531 -12.609 1 83.81 732 ARG B CA 1
ATOM 13209 C C . ARG B 1 732 ? -26.641 -34.875 -11.555 1 83.81 732 ARG B C 1
ATOM 13211 O O . ARG B 1 732 ? -26.484 -35.875 -10.82 1 83.81 732 ARG B O 1
ATOM 13218 N N . ALA B 1 733 ? -27.703 -34.031 -11.336 1 77.06 733 ALA B N 1
ATOM 13219 C CA . ALA B 1 733 ? -28.734 -34.219 -10.328 1 77.06 733 ALA B CA 1
ATOM 13220 C C . ALA B 1 733 ? -29.609 -35.406 -10.656 1 77.06 733 ALA B C 1
ATOM 13222 O O . ALA B 1 733 ? -30.141 -36.062 -9.75 1 77.06 733 ALA B O 1
ATOM 13223 N N . GLY B 1 734 ? -29.938 -35.781 -11.711 1 74.06 734 GLY B N 1
ATOM 13224 C CA . GLY B 1 734 ? -30.75 -36.969 -12 1 74.06 734 GLY B CA 1
ATOM 13225 C C . GLY B 1 734 ? -31.156 -37.062 -13.461 1 74.06 734 GLY B C 1
ATOM 13226 O O . GLY B 1 734 ? -30.859 -36.156 -14.25 1 74.06 734 GLY B O 1
ATOM 13227 N N . PRO B 1 735 ? -31.797 -38.188 -13.766 1 62.28 735 PRO B N 1
ATOM 13228 C CA . PRO B 1 735 ? -32 -38.625 -15.148 1 62.28 735 PRO B CA 1
ATOM 13229 C C . PRO B 1 735 ? -33.031 -37.781 -15.883 1 62.28 735 PRO B C 1
ATOM 13231 O O . PRO B 1 735 ? -33.875 -38.312 -16.609 1 62.28 735 PRO B O 1
ATOM 13234 N N . VAL B 1 736 ? -33.062 -36.5 -15.586 1 62.22 736 VAL B N 1
ATOM 13235 C CA . VAL B 1 736 ? -34.062 -35.781 -16.359 1 62.22 736 VAL B CA 1
ATOM 13236 C C . VAL B 1 736 ? -33.562 -35.594 -17.797 1 62.22 736 VAL B C 1
ATOM 13238 O O . VAL B 1 736 ? -32.375 -35.344 -18.031 1 62.22 736 VAL B O 1
ATOM 13241 N N . LEU B 1 737 ? -34.375 -36.125 -18.781 1 62.56 737 LEU B N 1
ATOM 13242 C CA . LEU B 1 737 ? -34.125 -36.094 -20.219 1 62.56 737 LEU B CA 1
ATOM 13243 C C . LEU B 1 737 ? -33.969 -34.656 -20.703 1 62.56 737 LEU B C 1
ATOM 13245 O O . LEU B 1 737 ? -34.969 -34 -20.953 1 62.56 737 LEU B O 1
ATOM 13249 N N . VAL B 1 738 ? -32.844 -33.969 -20.375 1 74.12 738 VAL B N 1
ATOM 13250 C CA . VAL B 1 738 ? -32.688 -32.625 -20.859 1 74.12 738 VAL B CA 1
ATOM 13251 C C . VAL B 1 738 ? -31.875 -32.625 -22.141 1 74.12 738 VAL B C 1
ATOM 13253 O O . VAL B 1 738 ? -30.875 -33.312 -22.25 1 74.12 738 VAL B O 1
ATOM 13256 N N . GLN B 1 739 ? -32.406 -32.031 -23.297 1 84.5 739 GLN B N 1
ATOM 13257 C CA . GLN B 1 739 ? -31.734 -31.875 -24.594 1 84.5 739 GLN B CA 1
ATOM 13258 C C . GLN B 1 739 ? -30.484 -31.016 -24.469 1 84.5 739 GLN B C 1
ATOM 13260 O O . GLN B 1 739 ? -30.469 -30.031 -23.719 1 84.5 739 GLN B O 1
ATOM 13265 N N . ILE B 1 740 ? -29.391 -31.484 -25.062 1 89 740 ILE B N 1
ATOM 13266 C CA . ILE B 1 740 ? -28.125 -30.75 -25.094 1 89 740 ILE B CA 1
ATOM 13267 C C . ILE B 1 740 ? -28.344 -29.406 -25.781 1 89 740 ILE B C 1
ATOM 13269 O O . ILE B 1 740 ? -28.922 -29.344 -26.859 1 89 740 ILE B O 1
ATOM 13273 N N . PRO B 1 741 ? -28.047 -28.359 -25.141 1 90.25 741 PRO B N 1
ATOM 13274 C CA . PRO B 1 741 ? -28.188 -27.047 -25.781 1 90.25 741 PRO B CA 1
ATOM 13275 C C . PRO B 1 741 ? -27.281 -26.891 -27.016 1 90.25 741 PRO B C 1
ATOM 13277 O O . PRO B 1 741 ? -26.203 -27.484 -27.062 1 90.25 741 PRO B O 1
ATOM 13280 N N . PRO B 1 742 ? -27.797 -26.078 -27.984 1 87.25 742 PRO B N 1
ATOM 13281 C CA . PRO B 1 742 ? -26.938 -25.828 -29.141 1 87.25 742 PRO B CA 1
ATOM 13282 C C . PRO B 1 742 ? -25.75 -24.922 -28.812 1 87.25 742 PRO B C 1
ATOM 13284 O O . PRO B 1 742 ? -25.891 -23.969 -28.047 1 87.25 742 PRO B O 1
ATOM 13287 N N . GLY B 1 743 ? -24.594 -25.359 -29.125 1 84.56 743 GLY B N 1
ATOM 13288 C CA . GLY B 1 743 ? -23.391 -24.594 -28.844 1 84.56 743 GLY B CA 1
ATOM 13289 C C . GLY B 1 743 ? -22.125 -25.297 -29.25 1 84.56 743 GLY B C 1
ATOM 13290 O O . GLY B 1 743 ? -22.156 -26.406 -29.797 1 84.56 743 GLY B O 1
ATOM 13291 N N . PRO B 1 744 ? -21.047 -24.594 -29.078 1 88.94 744 PRO B N 1
ATOM 13292 C CA . PRO B 1 744 ? -19.766 -25.219 -29.406 1 88.94 744 PRO B CA 1
ATOM 13293 C C . PRO B 1 744 ? -19.469 -26.438 -28.547 1 88.94 744 PRO B C 1
ATOM 13295 O O . PRO B 1 744 ? -19.797 -26.453 -27.359 1 88.94 744 PRO B O 1
ATOM 13298 N N . VAL B 1 745 ? -18.828 -27.438 -29.141 1 91.25 745 VAL B N 1
ATOM 13299 C CA . VAL B 1 745 ? -18.516 -28.719 -28.516 1 91.25 745 VAL B CA 1
ATOM 13300 C C . VAL B 1 745 ? -17.719 -28.484 -27.234 1 91.25 745 VAL B C 1
ATOM 13302 O O . VAL B 1 745 ? -17.953 -29.141 -26.219 1 91.25 745 VAL B O 1
ATOM 13305 N N . LEU B 1 746 ? -16.812 -27.594 -27.312 1 92.56 746 LEU B N 1
ATOM 13306 C CA . LEU B 1 746 ? -15.906 -27.375 -26.203 1 92.56 746 LEU B CA 1
ATOM 13307 C C . LEU B 1 746 ? -16.656 -26.812 -25 1 92.56 746 LEU B C 1
ATOM 13309 O O . LEU B 1 746 ? -16.312 -27.109 -23.844 1 92.56 746 LEU B O 1
ATOM 13313 N N . VAL B 1 747 ? -17.672 -25.969 -25.203 1 94.19 747 VAL B N 1
ATOM 13314 C CA . VAL B 1 747 ? -18.469 -25.391 -24.109 1 94.19 747 VAL B CA 1
ATOM 13315 C C . VAL B 1 747 ? -19.266 -26.5 -23.438 1 94.19 747 VAL B C 1
ATOM 13317 O O . VAL B 1 747 ? -19.375 -26.547 -22.203 1 94.19 747 VAL B O 1
ATOM 13320 N N . GLN B 1 748 ? -19.844 -27.375 -24.281 1 94.38 748 GLN B N 1
ATOM 13321 C CA . GLN B 1 748 ? -20.625 -28.5 -23.75 1 94.38 748 GLN B CA 1
ATOM 13322 C C . GLN B 1 748 ? -19.75 -29.438 -22.922 1 94.38 748 GLN B C 1
ATOM 13324 O O . GLN B 1 748 ? -20.109 -29.797 -21.797 1 94.38 748 GLN B O 1
ATOM 13329 N N . ALA B 1 749 ? -18.578 -29.781 -23.469 1 94.44 749 ALA B N 1
ATOM 13330 C CA . ALA B 1 749 ? -17.656 -30.688 -22.781 1 94.44 749 ALA B CA 1
ATOM 13331 C C . ALA B 1 749 ? -17.156 -30.078 -21.484 1 94.44 749 ALA B C 1
ATOM 13333 O O . ALA B 1 749 ? -17.109 -30.734 -20.438 1 94.44 749 ALA B O 1
ATOM 13334 N N . ALA B 1 750 ? -16.734 -28.828 -21.547 1 95.06 750 ALA B N 1
ATOM 13335 C CA . ALA B 1 750 ? -16.203 -28.141 -20.375 1 95.06 750 ALA B CA 1
ATOM 13336 C C . ALA B 1 750 ? -17.266 -28 -19.281 1 95.06 750 ALA B C 1
ATOM 13338 O O . ALA B 1 750 ? -16.953 -28.078 -18.094 1 95.06 750 ALA B O 1
ATOM 13339 N N . SER B 1 751 ? -18.531 -27.734 -19.672 1 94.56 751 SER B N 1
ATOM 13340 C CA . SER B 1 751 ? -19.609 -27.641 -18.703 1 94.56 751 SER B CA 1
ATOM 13341 C C . SER B 1 751 ? -19.828 -28.969 -17.969 1 94.56 751 SER B C 1
ATOM 13343 O O . SER B 1 751 ? -20.031 -28.984 -16.766 1 94.56 751 SER B O 1
ATOM 13345 N N . LEU B 1 752 ? -19.766 -30.031 -18.703 1 92.38 752 LEU B N 1
ATOM 13346 C CA . LEU B 1 752 ? -19.891 -31.344 -18.109 1 92.38 752 LEU B CA 1
ATOM 13347 C C . LEU B 1 752 ? -18.719 -31.641 -17.172 1 92.38 752 LEU B C 1
ATOM 13349 O O . LEU B 1 752 ? -18.906 -32.219 -16.094 1 92.38 752 LEU B O 1
ATOM 13353 N N . HIS B 1 753 ? -17.578 -31.344 -17.672 1 93.38 753 HIS B N 1
ATOM 13354 C CA . HIS B 1 753 ? -16.375 -31.547 -16.875 1 93.38 753 HIS B CA 1
ATOM 13355 C C . HIS B 1 753 ? -16.469 -30.812 -15.531 1 93.38 753 HIS B C 1
ATOM 13357 O O . HIS B 1 753 ? -16.141 -31.391 -14.492 1 93.38 753 HIS B O 1
ATOM 13363 N N . GLY B 1 754 ? -16.922 -29.547 -15.555 1 90.12 754 GLY B N 1
ATOM 13364 C CA . GLY B 1 754 ? -17.062 -28.75 -14.344 1 90.12 754 GLY B CA 1
ATOM 13365 C C . GLY B 1 754 ? -18.094 -29.297 -13.391 1 90.12 754 GLY B C 1
ATOM 13366 O O . GLY B 1 754 ? -17.922 -29.25 -12.172 1 90.12 754 GLY B O 1
ATOM 13367 N N . ALA B 1 755 ? -19.141 -29.812 -13.883 1 87.88 755 ALA B N 1
ATOM 13368 C CA . ALA B 1 755 ? -20.234 -30.328 -13.062 1 87.88 755 ALA B CA 1
ATOM 13369 C C . ALA B 1 755 ? -19.812 -31.594 -12.328 1 87.88 755 ALA B C 1
ATOM 13371 O O . ALA B 1 755 ? -20.25 -31.844 -11.195 1 87.88 755 ALA B O 1
ATOM 13372 N N . PHE B 1 756 ? -18.922 -32.438 -12.898 1 87.81 756 PHE B N 1
ATOM 13373 C CA . PHE B 1 756 ? -18.641 -33.75 -12.328 1 87.81 756 PHE B CA 1
ATOM 13374 C C . PHE B 1 756 ? -17.297 -33.719 -11.586 1 87.81 756 PHE B C 1
ATOM 13376 O O . PHE B 1 756 ? -17.031 -34.625 -10.781 1 87.81 756 PHE B O 1
ATOM 13383 N N . ARG B 1 757 ? -16.469 -32.812 -11.836 1 79.88 757 ARG B N 1
ATOM 13384 C CA . ARG B 1 757 ? -15.148 -32.781 -11.203 1 79.88 757 ARG B CA 1
ATOM 13385 C C . ARG B 1 757 ? -15.273 -32.625 -9.695 1 79.88 757 ARG B C 1
ATOM 13387 O O . ARG B 1 757 ? -14.477 -33.188 -8.938 1 79.88 757 ARG B O 1
ATOM 13394 N N . GLY B 1 758 ? -16.094 -31.781 -9.07 1 65.62 758 GLY B N 1
ATOM 13395 C CA . GLY B 1 758 ? -16.141 -31.438 -7.656 1 65.62 758 GLY B CA 1
ATOM 13396 C C . GLY B 1 758 ? -16.844 -32.469 -6.805 1 65.62 758 GLY B C 1
ATOM 13397 O O . GLY B 1 758 ? -16.688 -32.5 -5.582 1 65.62 758 GLY B O 1
ATOM 13398 N N . GLY B 1 759 ? -17.797 -33.469 -7.305 1 60.78 759 GLY B N 1
ATOM 13399 C CA . GLY B 1 759 ? -18.719 -34.125 -6.406 1 60.78 759 GLY B CA 1
ATOM 13400 C C . GLY B 1 759 ? -18.406 -35.625 -6.25 1 60.78 759 GLY B C 1
ATOM 13401 O O . GLY B 1 759 ? -18.125 -36.312 -7.23 1 60.78 759 GLY B O 1
ATOM 13402 N N . MET B 1 760 ? -17.953 -36.031 -5.055 1 55.91 760 MET B N 1
ATOM 13403 C CA . MET B 1 760 ? -17.734 -37.438 -4.723 1 55.91 760 MET B CA 1
ATOM 13404 C C . MET B 1 760 ? -18.969 -38.25 -5.055 1 55.91 760 MET B C 1
ATOM 13406 O O . MET B 1 760 ? -18.859 -39.406 -5.473 1 55.91 760 MET B O 1
ATOM 13410 N N . GLU B 1 761 ? -20.219 -37.719 -4.742 1 57.56 761 GLU B N 1
ATOM 13411 C CA . GLU B 1 761 ? -21.422 -38.562 -4.617 1 57.56 761 GLU B CA 1
ATOM 13412 C C . GLU B 1 761 ? -21.984 -38.906 -5.988 1 57.56 761 GLU B C 1
ATOM 13414 O O . GLU B 1 761 ? -22.844 -39.781 -6.102 1 57.56 761 GLU B O 1
ATOM 13419 N N . HIS B 1 762 ? -21.297 -38.438 -7.09 1 62.78 762 HIS B N 1
ATOM 13420 C CA . HIS B 1 762 ? -22.156 -38.531 -8.258 1 62.78 762 HIS B CA 1
ATOM 13421 C C . HIS B 1 762 ? -21.562 -39.438 -9.32 1 62.78 762 HIS B C 1
ATOM 13423 O O . HIS B 1 762 ? -21.797 -39.281 -10.516 1 62.78 762 HIS B O 1
ATOM 13429 N N . GLN B 1 763 ? -20.859 -40.469 -8.836 1 65.25 763 GLN B N 1
ATOM 13430 C CA . GLN B 1 763 ? -20.188 -41.344 -9.773 1 65.25 763 GLN B CA 1
ATOM 13431 C C . GLN B 1 763 ? -21.188 -42.219 -10.516 1 65.25 763 GLN B C 1
ATOM 13433 O O . GLN B 1 763 ? -21.016 -42.531 -11.695 1 65.25 763 GLN B O 1
ATOM 13438 N N . GLN B 1 764 ? -22.281 -42.5 -9.836 1 68.56 764 GLN B N 1
ATOM 13439 C CA . GLN B 1 764 ? -23.219 -43.406 -10.477 1 68.56 764 GLN B CA 1
ATOM 13440 C C . GLN B 1 764 ? -23.922 -42.75 -11.648 1 68.56 764 GLN B C 1
ATOM 13442 O O . GLN B 1 764 ? -24.109 -43.344 -12.703 1 68.56 764 GLN B O 1
ATOM 13447 N N . ASN B 1 765 ? -24.188 -41.531 -11.555 1 81.75 765 ASN B N 1
ATOM 13448 C CA . ASN B 1 765 ? -24.906 -40.812 -12.602 1 81.75 765 ASN B CA 1
ATOM 13449 C C . ASN B 1 765 ? -24.031 -40.531 -13.805 1 81.75 765 ASN B C 1
ATOM 13451 O O . ASN B 1 765 ? -24.516 -40.25 -14.906 1 81.75 765 ASN B O 1
ATOM 13455 N N . PHE B 1 766 ? -22.75 -40.719 -13.688 1 89.69 766 PHE B N 1
ATOM 13456 C CA . PHE B 1 766 ? -21.828 -40.375 -14.75 1 89.69 766 PHE B CA 1
ATOM 13457 C C . PHE B 1 766 ? -21.875 -41.375 -15.891 1 89.69 766 PHE B C 1
ATOM 13459 O O . PHE B 1 766 ? -21.891 -41 -17.062 1 89.69 766 PHE B O 1
ATOM 13466 N N . ARG B 1 767 ? -22.047 -42.594 -15.578 1 86.44 767 ARG B N 1
ATOM 13467 C CA . ARG B 1 767 ? -22.109 -43.656 -16.594 1 86.44 767 ARG B CA 1
ATOM 13468 C C . ARG B 1 767 ? -23.375 -43.531 -17.438 1 86.44 767 ARG B C 1
ATOM 13470 O O . ARG B 1 767 ? -23.328 -43.719 -18.656 1 86.44 767 ARG B O 1
ATOM 13477 N N . GLU B 1 768 ? -24.375 -43.156 -16.719 1 87.25 768 GLU B N 1
ATOM 13478 C CA . GLU B 1 768 ? -25.641 -43 -17.422 1 87.25 768 GLU B CA 1
ATOM 13479 C C . GLU B 1 768 ? -25.594 -41.844 -18.391 1 87.25 768 GLU B C 1
ATOM 13481 O O . GLU B 1 768 ? -26.156 -41.906 -19.484 1 87.25 768 GLU B O 1
ATOM 13486 N N . VAL B 1 769 ? -25.016 -40.844 -17.938 1 90.06 769 VAL B N 1
ATOM 13487 C CA . VAL B 1 769 ? -24.906 -39.625 -18.766 1 90.06 769 VAL B CA 1
ATOM 13488 C C . VAL B 1 769 ? -24.062 -39.938 -20 1 90.06 769 VAL B C 1
ATOM 13490 O O . VAL B 1 769 ? -24.391 -39.531 -21.109 1 90.06 769 VAL B O 1
ATOM 13493 N N . LEU B 1 770 ? -22.969 -40.719 -19.859 1 91.38 770 LEU B N 1
ATOM 13494 C CA . LEU B 1 770 ? -22.094 -41.062 -20.969 1 91.38 770 LEU B CA 1
ATOM 13495 C C . LEU B 1 770 ? -22.812 -41.938 -21.984 1 91.38 770 LEU B C 1
ATOM 13497 O O . LEU B 1 770 ? -22.688 -41.719 -23.188 1 91.38 770 LEU B O 1
ATOM 13501 N N . ASN B 1 771 ? -23.594 -42.812 -21.5 1 87.62 771 ASN B N 1
ATOM 13502 C CA . ASN B 1 771 ? -24.328 -43.688 -22.406 1 87.62 771 ASN B CA 1
ATOM 13503 C C . ASN B 1 771 ? -25.391 -42.938 -23.203 1 87.62 771 ASN B C 1
ATOM 13505 O O . ASN B 1 771 ? -25.594 -43.219 -24.391 1 87.62 771 ASN B O 1
ATOM 13509 N N . ARG B 1 772 ? -25.922 -42.031 -22.562 1 87.19 772 ARG B N 1
ATOM 13510 C CA . ARG B 1 772 ? -26.922 -41.219 -23.234 1 87.19 772 ARG B CA 1
ATOM 13511 C C . ARG B 1 772 ? -26.281 -40.344 -24.328 1 87.19 772 ARG B C 1
ATOM 13513 O O . ARG B 1 772 ? -26.844 -40.188 -25.422 1 87.19 772 ARG B O 1
ATOM 13520 N N . LEU B 1 773 ? -25.188 -39.781 -24 1 89.56 773 LEU B N 1
ATOM 13521 C CA . LEU B 1 773 ? -24.484 -38.938 -24.953 1 89.56 773 LEU B CA 1
ATOM 13522 C C . LEU B 1 773 ? -23.969 -39.781 -26.141 1 89.56 773 LEU B C 1
ATOM 13524 O O . LEU B 1 773 ? -23.906 -39.281 -27.266 1 89.56 773 LEU B O 1
ATOM 13528 N N . ARG B 1 774 ? -23.578 -40.969 -25.875 1 88.25 774 ARG B N 1
ATOM 13529 C CA . ARG B 1 774 ? -23.156 -41.875 -26.922 1 88.25 774 ARG B CA 1
ATOM 13530 C C . ARG B 1 774 ? -24.312 -42.219 -27.859 1 88.25 774 ARG B C 1
ATOM 13532 O O . ARG B 1 774 ? -24.156 -42.188 -29.078 1 88.25 774 ARG B O 1
ATOM 13539 N N . GLU B 1 775 ? -25.469 -42.438 -27.312 1 85.31 775 GLU B N 1
ATOM 13540 C CA . GLU B 1 775 ? -26.656 -42.812 -28.078 1 85.31 775 GLU B CA 1
ATOM 13541 C C . GLU B 1 775 ? -27.141 -41.656 -28.938 1 85.31 775 GLU B C 1
ATOM 13543 O O . GLU B 1 775 ? -27.688 -41.875 -30.031 1 85.31 775 GLU B O 1
ATOM 13548 N N . THR B 1 776 ? -26.938 -40.438 -28.484 1 86.25 776 THR B N 1
ATOM 13549 C CA . THR B 1 776 ? -27.375 -39.281 -29.234 1 86.25 776 THR B CA 1
ATOM 13550 C C . THR B 1 776 ? -26.281 -38.781 -30.156 1 86.25 776 THR B C 1
ATOM 13552 O O . THR B 1 776 ? -26.328 -37.656 -30.656 1 86.25 776 THR B O 1
ATOM 13555 N N . GLU B 1 777 ? -25.25 -39.469 -30.453 1 85.19 777 GLU B N 1
ATOM 13556 C CA . GLU B 1 777 ? -24.172 -39.25 -31.422 1 85.19 777 GLU B CA 1
ATOM 13557 C C . GLU B 1 777 ? -23.375 -37.969 -31.078 1 85.19 777 GLU B C 1
ATOM 13559 O O . GLU B 1 777 ? -23.156 -37.125 -31.938 1 85.19 777 GLU B O 1
ATOM 13564 N N . ASN B 1 778 ? -23.125 -37.688 -29.859 1 90.69 778 ASN B N 1
ATOM 13565 C CA . ASN B 1 778 ? -22.297 -36.594 -29.406 1 90.69 778 ASN B CA 1
ATOM 13566 C C . ASN B 1 778 ? -20.875 -37.062 -29.094 1 90.69 778 ASN B C 1
ATOM 13568 O O . ASN B 1 778 ? -20.344 -36.75 -28.031 1 90.69 778 ASN B O 1
ATOM 13572 N N . GLN B 1 779 ? -20.25 -37.688 -30.094 1 89.69 779 GLN B N 1
ATOM 13573 C CA . GLN B 1 779 ? -18.938 -38.281 -29.906 1 89.69 779 GLN B CA 1
ATOM 13574 C C . GLN B 1 779 ? -17.875 -37.219 -29.703 1 89.69 779 GLN B C 1
ATOM 13576 O O . GLN B 1 779 ? -16.922 -37.438 -28.938 1 89.69 779 GLN B O 1
ATOM 13581 N N . GLN B 1 780 ? -18.062 -36.125 -30.359 1 89.69 780 GLN B N 1
ATOM 13582 C CA . GLN B 1 780 ? -17.062 -35.094 -30.234 1 89.69 780 GLN B CA 1
ATOM 13583 C C . GLN B 1 780 ? -17.047 -34.5 -28.828 1 89.69 780 GLN B C 1
ATOM 13585 O O . GLN B 1 780 ? -16 -34.125 -28.312 1 89.69 780 GLN B O 1
ATOM 13590 N N . VAL B 1 781 ? -18.219 -34.406 -28.203 1 93.31 781 VAL B N 1
ATOM 13591 C CA . VAL B 1 781 ? -18.328 -33.906 -26.844 1 93.31 781 VAL B CA 1
ATOM 13592 C C . VAL B 1 781 ? -17.641 -34.844 -25.875 1 93.31 781 VAL B C 1
ATOM 13594 O O . VAL B 1 781 ? -16.922 -34.438 -24.969 1 93.31 781 VAL B O 1
ATOM 13597 N N . LEU B 1 782 ? -17.797 -36.094 -26.188 1 94.12 782 LEU B N 1
ATOM 13598 C CA . LEU B 1 782 ? -17.219 -37.125 -25.328 1 94.12 782 LEU B CA 1
ATOM 13599 C C . LEU B 1 782 ? -15.695 -37.125 -25.453 1 94.12 782 LEU B C 1
ATOM 13601 O O . LEU B 1 782 ? -14.984 -37.312 -24.453 1 94.12 782 LEU B O 1
ATOM 13605 N N . ALA B 1 783 ? -15.266 -36.969 -26.703 1 92.44 783 ALA B N 1
ATOM 13606 C CA . ALA B 1 783 ? -13.828 -36.938 -26.922 1 92.44 783 ALA B CA 1
ATOM 13607 C C . ALA B 1 783 ? -13.188 -35.75 -26.203 1 92.44 783 ALA B C 1
ATOM 13609 O O . ALA B 1 783 ? -12.141 -35.875 -25.562 1 92.44 783 ALA B O 1
ATOM 13610 N N . SER B 1 784 ? -13.75 -34.562 -26.328 1 93.44 784 SER B N 1
ATOM 13611 C CA . SER B 1 784 ? -13.234 -33.375 -25.672 1 93.44 784 SER B CA 1
ATOM 13612 C C . SER B 1 784 ? -13.289 -33.5 -24.156 1 93.44 784 SER B C 1
ATOM 13614 O O . SER B 1 784 ? -12.398 -33.031 -23.438 1 93.44 784 SER B O 1
ATOM 13616 N N . LEU B 1 785 ? -14.336 -34.125 -23.641 1 94.88 785 LEU B N 1
ATOM 13617 C CA . LEU B 1 785 ? -14.477 -34.375 -22.203 1 94.88 785 LEU B CA 1
ATOM 13618 C C . LEU B 1 785 ? -13.359 -35.281 -21.703 1 94.88 785 LEU B C 1
ATOM 13620 O O . LEU B 1 785 ? -12.812 -35.062 -20.625 1 94.88 785 LEU B O 1
ATOM 13624 N N . LEU B 1 786 ? -13.078 -36.312 -22.531 1 94.19 786 LEU B N 1
ATOM 13625 C CA . LEU B 1 786 ? -11.984 -37.219 -22.172 1 94.19 786 LEU B CA 1
ATOM 13626 C C . LEU B 1 786 ? -10.672 -36.469 -22.062 1 94.19 786 LEU B C 1
ATOM 13628 O O . LEU B 1 786 ? -9.906 -36.656 -21.109 1 94.19 786 LEU B O 1
ATOM 13632 N N . PHE B 1 787 ? -10.43 -35.625 -23 1 92.94 787 PHE B N 1
ATOM 13633 C CA . PHE B 1 787 ? -9.195 -34.844 -23 1 92.94 787 PHE B CA 1
ATOM 13634 C C . PHE B 1 787 ? -9.086 -34 -21.719 1 92.94 787 PHE B C 1
ATOM 13636 O O . PHE B 1 787 ? -8.008 -33.938 -21.125 1 92.94 787 PHE B O 1
ATOM 13643 N N . LEU B 1 788 ? -10.148 -33.375 -21.25 1 93.69 788 LEU B N 1
ATOM 13644 C CA . LEU B 1 788 ? -10.141 -32.531 -20.062 1 93.69 788 LEU B CA 1
ATOM 13645 C C . LEU B 1 788 ? -9.867 -33.375 -18.812 1 93.69 788 LEU B C 1
ATOM 13647 O O . LEU B 1 788 ? -9.117 -32.938 -17.938 1 93.69 788 LEU B O 1
ATOM 13651 N N . PHE B 1 789 ? -10.406 -34.562 -18.781 1 92.56 789 PHE B N 1
ATOM 13652 C CA . PHE B 1 789 ? -10.164 -35.406 -17.625 1 92.56 789 PHE B CA 1
ATOM 13653 C C . PHE B 1 789 ? -8.75 -35.969 -17.656 1 92.56 789 PHE B C 1
ATOM 13655 O O . PHE B 1 789 ? -8.141 -36.188 -16.594 1 92.56 789 PHE B O 1
ATOM 13662 N N . VAL B 1 790 ? -8.258 -36.219 -18.859 1 91.81 790 VAL B N 1
ATOM 13663 C CA . VAL B 1 790 ? -6.875 -36.688 -18.969 1 91.81 790 VAL B CA 1
ATOM 13664 C C . VAL B 1 790 ? -5.93 -35.594 -18.484 1 91.81 790 VAL B C 1
ATOM 13666 O O . VAL B 1 790 ? -4.902 -35.875 -17.859 1 91.81 790 VAL B O 1
ATOM 13669 N N . MET B 1 791 ? -6.289 -34.406 -18.766 1 89.38 791 MET B N 1
ATOM 13670 C CA . MET B 1 791 ? -5.508 -33.281 -18.266 1 89.38 791 MET B CA 1
ATOM 13671 C C . MET B 1 791 ? -5.508 -33.25 -16.75 1 89.38 791 MET B C 1
ATOM 13673 O O . MET B 1 791 ? -4.488 -32.938 -16.125 1 89.38 791 MET B O 1
ATOM 13677 N N . ASP B 1 792 ? -6.645 -33.5 -16.141 1 89.06 792 ASP B N 1
ATOM 13678 C CA . ASP B 1 792 ? -6.715 -33.594 -14.68 1 89.06 792 ASP B CA 1
ATOM 13679 C C . ASP B 1 792 ? -5.805 -34.688 -14.148 1 89.06 792 ASP B C 1
ATOM 13681 O O . ASP B 1 792 ? -5.129 -34.5 -13.133 1 89.06 792 ASP B O 1
ATOM 13685 N N . PHE B 1 793 ? -5.832 -35.781 -14.859 1 88.81 793 PHE B N 1
ATOM 13686 C CA . PHE B 1 793 ? -5.012 -36.906 -14.477 1 88.81 793 PHE B CA 1
ATOM 13687 C C . PHE B 1 793 ? -3.527 -36.562 -14.562 1 88.81 793 PHE B C 1
ATOM 13689 O O . PHE B 1 793 ? -2.754 -36.906 -13.664 1 88.81 793 PHE B O 1
ATOM 13696 N N . LEU B 1 794 ? -3.205 -35.969 -15.625 1 87.56 794 LEU B N 1
ATOM 13697 C CA . LEU B 1 794 ? -1.817 -35.531 -15.805 1 87.56 794 LEU B CA 1
ATOM 13698 C C . LEU B 1 794 ? -1.392 -34.594 -14.695 1 87.56 794 LEU B C 1
ATOM 13700 O O . LEU B 1 794 ? -0.282 -34.688 -14.172 1 87.56 794 LEU B O 1
ATOM 13704 N N . SER B 1 795 ? -2.217 -33.625 -14.344 1 83.75 795 SER B N 1
ATOM 13705 C CA . SER B 1 795 ? -1.914 -32.688 -13.281 1 83.75 795 SER B CA 1
ATOM 13706 C C . SER B 1 795 ? -1.714 -33.375 -11.945 1 83.75 795 SER B C 1
ATOM 13708 O O . SER B 1 795 ? -0.896 -32.969 -11.133 1 83.75 795 SER B O 1
ATOM 13710 N N . GLU B 1 796 ? -2.516 -34.375 -11.711 1 82.81 796 GLU B N 1
ATOM 13711 C CA . GLU B 1 796 ? -2.389 -35.156 -10.484 1 82.81 796 GLU B CA 1
ATOM 13712 C C . GLU B 1 796 ? -1.079 -35.938 -10.461 1 82.81 796 GLU B C 1
ATOM 13714 O O . GLU B 1 796 ? -0.508 -36.188 -9.391 1 82.81 796 GLU B O 1
ATOM 13719 N N . LEU B 1 797 ? -0.705 -36.344 -11.648 1 80.25 797 LEU B N 1
ATOM 13720 C CA . LEU B 1 797 ? 0.552 -37.094 -11.75 1 80.25 797 LEU B CA 1
ATOM 13721 C C . LEU B 1 797 ? 1.739 -36.188 -11.453 1 80.25 797 LEU B C 1
ATOM 13723 O O . LEU B 1 797 ? 2.725 -36.625 -10.852 1 80.25 797 LEU B O 1
ATOM 13727 N N . LEU B 1 798 ? 1.655 -34.969 -11.906 1 78.19 798 LEU B N 1
ATOM 13728 C CA . LEU B 1 798 ? 2.756 -34.031 -11.742 1 78.19 798 LEU B CA 1
ATOM 13729 C C . LEU B 1 798 ? 2.799 -33.5 -10.32 1 78.19 798 LEU B C 1
ATOM 13731 O O . LEU B 1 798 ? 3.881 -33.281 -9.766 1 78.19 798 LEU B O 1
ATOM 13735 N N . ASP B 1 799 ? 1.71 -33.031 -9.781 1 76 799 ASP B N 1
ATOM 13736 C CA . ASP B 1 799 ? 1.631 -32.531 -8.422 1 76 799 ASP B CA 1
ATOM 13737 C C . ASP B 1 799 ? 0.676 -33.375 -7.574 1 76 799 ASP B C 1
ATOM 13739 O O . ASP B 1 799 ? -0.482 -33 -7.379 1 76 799 ASP B O 1
ATOM 13743 N N . PRO B 1 800 ? 1.216 -34.438 -7.09 1 68.12 800 PRO B N 1
ATOM 13744 C CA . PRO B 1 800 ? 0.315 -35.312 -6.34 1 68.12 800 PRO B CA 1
ATOM 13745 C C . PRO B 1 800 ? -0.172 -34.688 -5.035 1 68.12 800 PRO B C 1
ATOM 13747 O O . PRO B 1 800 ? 0.635 -34.188 -4.246 1 68.12 800 PRO B O 1
ATOM 13750 N N . GLN B 1 801 ? -1.348 -34.125 -5.023 1 61.84 801 GLN B N 1
ATOM 13751 C CA . GLN B 1 801 ? -1.937 -33.688 -3.762 1 61.84 801 GLN B CA 1
ATOM 13752 C C . GLN B 1 801 ? -2.592 -34.875 -3.025 1 61.84 801 GLN B C 1
ATOM 13754 O O . GLN B 1 801 ? -3.088 -35.812 -3.652 1 61.84 801 GLN B O 1
ATOM 13759 N N . GLU B 1 802 ? -2.48 -35.094 -1.732 1 54.09 802 GLU B N 1
ATOM 13760 C CA . GLU B 1 802 ? -2.869 -36.25 -0.893 1 54.09 802 GLU B CA 1
ATOM 13761 C C . GLU B 1 802 ? -4.301 -36.688 -1.188 1 54.09 802 GLU B C 1
ATOM 13763 O O . GLU B 1 802 ? -4.582 -37.875 -1.276 1 54.09 802 GLU B O 1
ATOM 13768 N N . GLU B 1 803 ? -5.258 -35.719 -1.23 1 54.81 803 GLU B N 1
ATOM 13769 C CA . GLU B 1 803 ? -6.66 -36.094 -1.129 1 54.81 803 GLU B CA 1
ATOM 13770 C C . GLU B 1 803 ? -7.211 -36.531 -2.482 1 54.81 803 GLU B C 1
ATOM 13772 O O . GLU B 1 803 ? -8.211 -37.25 -2.547 1 54.81 803 GLU B O 1
ATOM 13777 N N . SER B 1 804 ? -6.719 -36.094 -3.625 1 56.94 804 SER B N 1
ATOM 13778 C CA . SER B 1 804 ? -7.422 -36.188 -4.898 1 56.94 804 SER B CA 1
ATOM 13779 C C . SER B 1 804 ? -7 -37.438 -5.672 1 56.94 804 SER B C 1
ATOM 13781 O O . SER B 1 804 ? -7.402 -37.625 -6.82 1 56.94 804 SER B O 1
ATOM 13783 N N . SER B 1 805 ? -6.375 -38.531 -4.918 1 59.72 805 SER B N 1
ATOM 13784 C CA . SER B 1 805 ? -5.695 -39.594 -5.652 1 59.72 805 SER B CA 1
ATOM 13785 C C . SER B 1 805 ? -6.684 -40.625 -6.137 1 59.72 805 SER B C 1
ATOM 13787 O O . SER B 1 805 ? -7.555 -41.062 -5.383 1 59.72 805 SER B O 1
ATOM 13789 N N . GLY B 1 806 ? -7.113 -40.688 -7.414 1 71.69 806 GLY B N 1
ATOM 13790 C CA . GLY B 1 806 ? -7.75 -41.812 -8.039 1 71.69 806 GLY B CA 1
ATOM 13791 C C . GLY B 1 806 ? -9.055 -41.469 -8.734 1 71.69 806 GLY B C 1
ATOM 13792 O O . GLY B 1 806 ? -9.539 -42.25 -9.57 1 71.69 806 GLY B O 1
ATOM 13793 N N . ARG B 1 807 ? -9.555 -40.25 -8.484 1 77.81 807 ARG B N 1
ATOM 13794 C CA . ARG B 1 807 ? -10.844 -39.875 -9.078 1 77.81 807 ARG B CA 1
ATOM 13795 C C . ARG B 1 807 ? -10.703 -39.594 -10.57 1 77.81 807 ARG B C 1
ATOM 13797 O O . ARG B 1 807 ? -11.547 -40.031 -11.367 1 77.81 807 ARG B O 1
ATOM 13804 N N . SER B 1 808 ? -9.664 -39.031 -10.867 1 85.25 808 SER B N 1
ATOM 13805 C CA . SER B 1 808 ? -9.469 -38.656 -12.273 1 85.25 808 SER B CA 1
ATOM 13806 C C . SER B 1 808 ? -9.281 -39.906 -13.141 1 85.25 808 SER B C 1
ATOM 13808 O O . SER B 1 808 ? -9.781 -39.969 -14.266 1 85.25 808 SER B O 1
ATOM 13810 N N . ILE B 1 809 ? -8.688 -40.938 -12.586 1 86.94 809 ILE B N 1
ATOM 13811 C CA . ILE B 1 809 ? -8.461 -42.156 -13.328 1 86.94 809 ILE B CA 1
ATOM 13812 C C . ILE B 1 809 ? -9.797 -42.875 -13.562 1 86.94 809 ILE B C 1
ATOM 13814 O O . ILE B 1 809 ? -10.008 -43.469 -14.617 1 86.94 809 ILE B O 1
ATOM 13818 N N . TRP B 1 810 ? -10.594 -42.75 -12.578 1 87.25 810 TRP B N 1
ATOM 13819 C CA . TRP B 1 810 ? -11.891 -43.406 -12.703 1 87.25 810 TRP B CA 1
ATOM 13820 C C . TRP B 1 810 ? -12.711 -42.781 -13.82 1 87.25 810 TRP B C 1
ATOM 13822 O O . TRP B 1 810 ? -13.312 -43.469 -14.641 1 87.25 810 TRP B O 1
ATOM 13832 N N . PHE B 1 811 ? -12.766 -41.469 -13.891 1 91.25 811 PHE B N 1
ATOM 13833 C CA . PHE B 1 811 ? -13.523 -40.781 -14.93 1 91.25 811 PHE B CA 1
ATOM 13834 C C . PHE B 1 811 ? -12.953 -41.094 -16.312 1 91.25 811 PHE B C 1
ATOM 13836 O O . PHE B 1 811 ? -13.703 -41.281 -17.266 1 91.25 811 PHE B O 1
ATOM 13843 N N . CYS B 1 812 ? -11.664 -41.094 -16.375 1 92.31 812 CYS B N 1
ATOM 13844 C CA . CYS B 1 812 ? -11.016 -41.375 -17.656 1 92.31 812 CYS B CA 1
ATOM 13845 C C . CYS B 1 812 ? -11.344 -42.812 -18.109 1 92.31 812 CYS B C 1
ATOM 13847 O O . CYS B 1 812 ? -11.625 -43.031 -19.281 1 92.31 812 CYS B O 1
ATOM 13849 N N . SER B 1 813 ? -11.352 -43.688 -17.156 1 90.88 813 SER B N 1
ATOM 13850 C CA . SER B 1 813 ? -11.625 -45.094 -17.484 1 90.88 813 SER B CA 1
ATOM 13851 C C . SER B 1 813 ? -13.055 -45.281 -17.969 1 90.88 813 SER B C 1
ATOM 13853 O O . SER B 1 813 ? -13.305 -46 -18.938 1 90.88 813 SER B O 1
ATOM 13855 N N . GLU B 1 814 ? -13.992 -44.625 -17.312 1 90.62 814 GLU B N 1
ATOM 13856 C CA . GLU B 1 814 ? -15.391 -44.688 -17.719 1 90.62 814 GLU B CA 1
ATOM 13857 C C . GLU B 1 814 ? -15.594 -44.094 -19.109 1 90.62 814 GLU B C 1
ATOM 13859 O O . GLU B 1 814 ? -16.391 -44.594 -19.906 1 90.62 814 GLU B O 1
ATOM 13864 N N . LEU B 1 815 ? -14.914 -43.062 -19.344 1 93.31 815 LEU B N 1
ATOM 13865 C CA . LEU B 1 815 ? -15.047 -42.375 -20.625 1 93.31 815 LEU B CA 1
ATOM 13866 C C . LEU B 1 815 ? -14.414 -43.188 -21.75 1 93.31 815 LEU B C 1
ATOM 13868 O O . LEU B 1 815 ? -14.969 -43.281 -22.844 1 93.31 815 LEU B O 1
ATOM 13872 N N . LEU B 1 816 ? -13.281 -43.781 -21.453 1 91.88 816 LEU B N 1
ATOM 13873 C CA . LEU B 1 816 ? -12.594 -44.594 -22.438 1 91.88 816 LEU B CA 1
ATOM 13874 C C . LEU B 1 816 ? -13.445 -45.812 -22.844 1 91.88 816 LEU B C 1
ATOM 13876 O O . LEU B 1 816 ? -13.43 -46.219 -24 1 91.88 816 LEU B O 1
ATOM 13880 N N . ALA B 1 817 ? -14.164 -46.25 -21.906 1 89.5 817 ALA B N 1
ATOM 13881 C CA . ALA B 1 817 ? -15.016 -47.406 -22.172 1 89.5 817 ALA B CA 1
ATOM 13882 C C . ALA B 1 817 ? -16.125 -47.062 -23.156 1 89.5 817 ALA B C 1
ATOM 13884 O O . ALA B 1 817 ? -16.562 -47.906 -23.938 1 89.5 817 ALA B O 1
ATOM 13885 N N . VAL B 1 818 ? -16.469 -45.844 -23.203 1 90.56 818 VAL B N 1
ATOM 13886 C CA . VAL B 1 818 ? -17.562 -45.406 -24.062 1 90.56 818 VAL B CA 1
ATOM 13887 C C . VAL B 1 818 ? -17.031 -44.938 -25.406 1 90.56 818 VAL B C 1
ATOM 13889 O O . VAL B 1 818 ? -17.625 -45.188 -26.453 1 90.56 818 VAL B O 1
ATOM 13892 N N . VAL B 1 819 ? -15.836 -44.312 -25.422 1 90.75 819 VAL B N 1
ATOM 13893 C CA . VAL B 1 819 ? -15.344 -43.656 -26.625 1 90.75 819 VAL B CA 1
ATOM 13894 C C . VAL B 1 819 ? -14.469 -44.625 -27.422 1 90.75 819 VAL B C 1
ATOM 13896 O O . VAL B 1 819 ? -14.172 -44.375 -28.594 1 90.75 819 VAL B O 1
ATOM 13899 N N . VAL B 1 820 ? -14.148 -45.75 -26.922 1 87.62 820 VAL B N 1
ATOM 13900 C CA . VAL B 1 820 ? -13.156 -46.688 -27.469 1 87.62 820 VAL B CA 1
ATOM 13901 C C . VAL B 1 820 ? -13.531 -47.062 -28.891 1 87.62 820 VAL B C 1
ATOM 13903 O O . VAL B 1 820 ? -12.656 -47.281 -29.734 1 87.62 820 VAL B O 1
ATOM 13906 N N . ASN B 1 821 ? -14.844 -46.969 -29.219 1 83 821 ASN B N 1
ATOM 13907 C CA . ASN B 1 821 ? -15.273 -47.438 -30.531 1 83 821 ASN B CA 1
ATOM 13908 C C . ASN B 1 821 ? -15.211 -46.312 -31.562 1 83 821 ASN B C 1
ATOM 13910 O O . ASN B 1 821 ? -15.445 -46.531 -32.75 1 83 821 ASN B O 1
ATOM 13914 N N . SER B 1 822 ? -14.898 -45.188 -31.109 1 84.88 822 SER B N 1
ATOM 13915 C CA . SER B 1 822 ? -14.812 -44.031 -32 1 84.88 822 SER B CA 1
ATOM 13916 C C . SER B 1 822 ? -13.359 -43.656 -32.281 1 84.88 822 SER B C 1
ATOM 13918 O O . SER B 1 822 ? -12.5 -43.781 -31.391 1 84.88 822 SER B O 1
ATOM 13920 N N . ALA B 1 823 ? -13.031 -43.188 -33.469 1 82.75 823 ALA B N 1
ATOM 13921 C CA . ALA B 1 823 ? -11.664 -42.781 -33.812 1 82.75 823 ALA B CA 1
ATOM 13922 C C . ALA B 1 823 ? -11.383 -41.344 -33.406 1 82.75 823 ALA B C 1
ATOM 13924 O O . ALA B 1 823 ? -10.227 -40.938 -33.375 1 82.75 823 ALA B O 1
ATOM 13925 N N . ASP B 1 824 ? -12.352 -40.656 -32.906 1 83.06 824 ASP B N 1
ATOM 13926 C CA . ASP B 1 824 ? -12.227 -39.25 -32.656 1 83.06 824 ASP B CA 1
ATOM 13927 C C . ASP B 1 824 ? -11.281 -38.969 -31.469 1 83.06 824 ASP B C 1
ATOM 13929 O O . ASP B 1 824 ? -10.539 -38 -31.484 1 83.06 824 ASP B O 1
ATOM 13933 N N . TRP B 1 825 ? -11.266 -39.844 -30.5 1 87.25 825 TRP B N 1
ATOM 13934 C CA . TRP B 1 825 ? -10.469 -39.562 -29.297 1 87.25 825 TRP B CA 1
ATOM 13935 C C . TRP B 1 825 ? -8.984 -39.781 -29.578 1 87.25 825 TRP B C 1
ATOM 13937 O O . TRP B 1 825 ? -8.133 -39.188 -28.922 1 87.25 825 TRP B O 1
ATOM 13947 N N . LEU B 1 826 ? -8.656 -40.594 -30.625 1 86.69 826 LEU B N 1
ATOM 13948 C CA . LEU B 1 826 ? -7.262 -40.875 -30.953 1 86.69 826 LEU B CA 1
ATOM 13949 C C . LEU B 1 826 ? -6.582 -39.625 -31.547 1 86.69 826 LEU B C 1
ATOM 13951 O O . LEU B 1 826 ? -5.387 -39.406 -31.328 1 86.69 826 LEU B O 1
ATOM 13955 N N . LEU B 1 827 ? -7.379 -38.781 -32.094 1 79.69 827 LEU B N 1
ATOM 13956 C CA . LEU B 1 827 ? -6.855 -37.594 -32.781 1 79.69 827 LEU B CA 1
ATOM 13957 C C . LEU B 1 827 ? -6.43 -36.531 -31.781 1 79.69 827 LEU B C 1
ATOM 13959 O O . LEU B 1 827 ? -5.59 -35.688 -32.094 1 79.69 827 LEU B O 1
ATOM 13963 N N . LEU B 1 828 ? -6.906 -36.594 -30.578 1 83.25 828 LEU B N 1
ATOM 13964 C CA . LEU B 1 828 ? -6.641 -35.562 -29.594 1 83.25 828 LEU B CA 1
ATOM 13965 C C . LEU B 1 828 ? -5.25 -35.719 -28.984 1 83.25 828 LEU B C 1
ATOM 13967 O O . LEU B 1 828 ? -4.652 -34.781 -28.5 1 83.25 828 LEU B O 1
ATOM 13971 N N . PHE B 1 829 ? -4.715 -36.875 -29.031 1 78.75 829 PHE B N 1
ATOM 13972 C CA . PHE B 1 829 ? -3.451 -37.125 -28.359 1 78.75 829 PHE B CA 1
ATOM 13973 C C . PHE B 1 829 ? -2.328 -37.344 -29.359 1 78.75 829 PHE B C 1
ATOM 13975 O O . PHE B 1 829 ? -1.258 -37.844 -29.016 1 78.75 829 PHE B O 1
ATOM 13982 N N . ARG B 1 830 ? -2.73 -36.938 -30.609 1 67.5 830 ARG B N 1
ATOM 13983 C CA . ARG B 1 830 ? -1.724 -37.062 -31.656 1 67.5 830 ARG B CA 1
ATOM 13984 C C . ARG B 1 830 ? -0.874 -35.781 -31.766 1 67.5 830 ARG B C 1
ATOM 13986 O O . ARG B 1 830 ? -1.401 -34.688 -31.953 1 67.5 830 ARG B O 1
ATOM 13993 N N . SER B 1 831 ? 0.117 -35.375 -30.781 1 55.88 831 SER B N 1
ATOM 13994 C CA . SER B 1 831 ? 0.893 -34.156 -30.547 1 55.88 831 SER B CA 1
ATOM 13995 C C . SER B 1 831 ? 1.46 -33.594 -31.844 1 55.88 831 SER B C 1
ATOM 13997 O O . SER B 1 831 ? 1.682 -32.375 -31.953 1 55.88 831 SER B O 1
ATOM 13999 N N . ASN B 1 832 ? 1.804 -34.219 -33.094 1 53.88 832 ASN B N 1
ATOM 14000 C CA . ASN B 1 832 ? 2.814 -33.688 -34 1 53.88 832 ASN B CA 1
ATOM 14001 C C . ASN B 1 832 ? 2.449 -33.969 -35.438 1 53.88 832 ASN B C 1
ATOM 14003 O O . ASN B 1 832 ? 3.326 -34 -36.312 1 53.88 832 ASN B O 1
ATOM 14007 N N . GLU B 1 833 ? 1.298 -34.25 -35.719 1 53.12 833 GLU B N 1
ATOM 14008 C CA . GLU B 1 833 ? 1.176 -34.312 -37.156 1 53.12 833 GLU B CA 1
ATOM 14009 C C . GLU B 1 833 ? 0.822 -32.969 -37.75 1 53.12 833 GLU B C 1
ATOM 14011 O O . GLU B 1 833 ? -0.141 -32.312 -37.344 1 53.12 833 GLU B O 1
ATOM 14016 N N . PRO B 1 834 ? 1.736 -32.344 -38.531 1 52.19 834 PRO B N 1
ATOM 14017 C CA . PRO B 1 834 ? 1.623 -30.984 -39.094 1 52.19 834 PRO B CA 1
ATOM 14018 C C . PRO B 1 834 ? 0.274 -30.734 -39.75 1 52.19 834 PRO B C 1
ATOM 14020 O O . PRO B 1 834 ? -0.214 -29.609 -39.75 1 52.19 834 PRO B O 1
ATOM 14023 N N . ASP B 1 835 ? -0.39 -31.703 -40.5 1 52.62 835 ASP B N 1
ATOM 14024 C CA . ASP B 1 835 ? -1.433 -31.406 -41.469 1 52.62 835 ASP B CA 1
ATOM 14025 C C . ASP B 1 835 ? -2.799 -31.281 -40.812 1 52.62 835 ASP B C 1
ATOM 14027 O O . ASP B 1 835 ? -3.773 -30.859 -41.438 1 52.62 835 ASP B O 1
ATOM 14031 N N . LEU B 1 836 ? -3.012 -31.75 -39.594 1 55.19 836 LEU B N 1
ATOM 14032 C CA . LEU B 1 836 ? -4.375 -31.734 -39.094 1 55.19 836 LEU B CA 1
ATOM 14033 C C . LEU B 1 836 ? -4.605 -30.547 -38.156 1 55.19 836 LEU B C 1
ATOM 14035 O O . LEU B 1 836 ? -3.732 -30.188 -37.375 1 55.19 836 LEU B O 1
ATOM 14039 N N . GLU B 1 837 ? -5.59 -29.734 -38.594 1 65.44 837 GLU B N 1
ATOM 14040 C CA . GLU B 1 837 ? -6.004 -28.625 -37.719 1 65.44 837 GLU B CA 1
ATOM 14041 C C . GLU B 1 837 ? -6.242 -29.109 -36.281 1 65.44 837 GLU B C 1
ATOM 14043 O O . GLU B 1 837 ? -7.066 -30 -36.062 1 65.44 837 GLU B O 1
ATOM 14048 N N . PRO B 1 838 ? -5.43 -28.688 -35.438 1 72.12 838 PRO B N 1
ATOM 14049 C CA . PRO B 1 838 ? -5.555 -29.188 -34.062 1 72.12 838 PRO B CA 1
ATOM 14050 C C . PRO B 1 838 ? -6.902 -28.859 -33.438 1 72.12 838 PRO B C 1
ATOM 14052 O O . PRO B 1 838 ? -7.5 -27.828 -33.75 1 72.12 838 PRO B O 1
ATOM 14055 N N . ASP B 1 839 ? -7.527 -29.859 -32.781 1 79.44 839 ASP B N 1
ATOM 14056 C CA . ASP B 1 839 ? -8.75 -29.641 -32.031 1 79.44 839 ASP B CA 1
ATOM 14057 C C . ASP B 1 839 ? -8.57 -28.516 -31.016 1 79.44 839 ASP B C 1
ATOM 14059 O O . ASP B 1 839 ? -7.52 -28.422 -30.375 1 79.44 839 ASP B O 1
ATOM 14063 N N . PRO B 1 840 ? -9.516 -27.672 -30.891 1 81.88 840 PRO B N 1
ATOM 14064 C CA . PRO B 1 840 ? -9.422 -26.516 -30 1 81.88 840 PRO B CA 1
ATOM 14065 C C . PRO B 1 840 ? -9.055 -26.891 -28.578 1 81.88 840 PRO B C 1
ATOM 14067 O O . PRO B 1 840 ? -8.398 -26.125 -27.875 1 81.88 840 PRO B O 1
ATOM 14070 N N . VAL B 1 841 ? -9.453 -28.062 -28.156 1 82 841 VAL B N 1
ATOM 14071 C CA . VAL B 1 841 ? -9.219 -28.453 -26.766 1 82 841 VAL B CA 1
ATOM 14072 C C . VAL B 1 841 ? -7.723 -28.656 -26.547 1 82 841 VAL B C 1
ATOM 14074 O O . VAL B 1 841 ? -7.227 -28.469 -25.422 1 82 841 VAL B O 1
ATOM 14077 N N . THR B 1 842 ? -6.984 -29 -27.578 1 83.38 842 THR B N 1
ATOM 14078 C CA . THR B 1 842 ? -5.555 -29.25 -27.438 1 83.38 842 THR B CA 1
ATOM 14079 C C . THR B 1 842 ? -4.781 -27.938 -27.328 1 83.38 842 THR B C 1
ATOM 14081 O O . THR B 1 842 ? -3.641 -27.922 -26.859 1 83.38 842 THR B O 1
ATOM 14084 N N . LEU B 1 843 ? -5.465 -26.906 -27.719 1 82.25 843 LEU B N 1
ATOM 14085 C CA . LEU B 1 843 ? -4.812 -25.594 -27.688 1 82.25 843 LEU B CA 1
ATOM 14086 C C . LEU B 1 843 ? -4.879 -24.984 -26.297 1 82.25 843 LEU B C 1
ATOM 14088 O O . LEU B 1 843 ? -4.242 -23.953 -26.031 1 82.25 843 LEU B O 1
ATOM 14092 N N . THR B 1 844 ? -5.543 -25.625 -25.375 1 85.44 844 THR B N 1
ATOM 14093 C CA . THR B 1 844 ? -5.695 -25.094 -24.016 1 85.44 844 THR B CA 1
ATOM 14094 C C . THR B 1 844 ? -4.492 -25.469 -23.156 1 85.44 844 THR B C 1
ATOM 14096 O O . THR B 1 844 ? -4.262 -24.875 -22.109 1 85.44 844 THR B O 1
ATOM 14099 N N . VAL B 1 845 ? -3.756 -26.406 -23.641 1 84.31 845 VAL B N 1
ATOM 14100 C CA . VAL B 1 845 ? -2.705 -26.938 -22.781 1 84.31 845 VAL B CA 1
ATOM 14101 C C . VAL B 1 845 ? -1.358 -26.344 -23.172 1 84.31 845 VAL B C 1
ATOM 14103 O O . VAL B 1 845 ? -1.137 -25.984 -24.328 1 84.31 845 VAL B O 1
ATOM 14106 N N . SER B 1 846 ? -0.546 -26.25 -22.172 1 82.31 846 SER B N 1
ATOM 14107 C CA . SER B 1 846 ? 0.796 -25.734 -22.422 1 82.31 846 SER B CA 1
ATOM 14108 C C . SER B 1 846 ? 1.632 -26.719 -23.234 1 82.31 846 SER B C 1
ATOM 14110 O O . SER B 1 846 ? 1.277 -27.891 -23.359 1 82.31 846 SER B O 1
ATOM 14112 N N . ASP B 1 847 ? 2.678 -26.25 -23.734 1 77.44 847 ASP B N 1
ATOM 14113 C CA . ASP B 1 847 ? 3.564 -27.094 -24.531 1 77.44 847 ASP B CA 1
ATOM 14114 C C . ASP B 1 847 ? 4.168 -28.219 -23.672 1 77.44 847 ASP B C 1
ATOM 14116 O O . ASP B 1 847 ? 4.332 -29.344 -24.141 1 77.44 847 ASP B O 1
ATOM 14120 N N . ASN B 1 848 ? 4.402 -27.938 -22.484 1 79.38 848 ASN B N 1
ATOM 14121 C CA . ASN B 1 848 ? 4.961 -28.938 -21.594 1 79.38 848 ASN B CA 1
ATOM 14122 C C . ASN B 1 848 ? 3.955 -30.047 -21.297 1 79.38 848 ASN B C 1
ATOM 14124 O O . ASN B 1 848 ? 4.309 -31.234 -21.297 1 79.38 848 ASN B O 1
ATOM 14128 N N . CYS B 1 849 ? 2.746 -29.672 -21.125 1 82.5 849 CYS B N 1
ATOM 14129 C CA . CYS B 1 849 ? 1.713 -30.656 -20.859 1 82.5 849 CYS B CA 1
ATOM 14130 C C . CYS B 1 849 ? 1.444 -31.516 -22.094 1 82.5 849 CYS B C 1
ATOM 14132 O O . CYS B 1 849 ? 1.196 -32.719 -21.984 1 82.5 849 CYS B O 1
ATOM 14134 N N . SER B 1 850 ? 1.518 -30.828 -23.203 1 83.31 850 SER B N 1
ATOM 14135 C CA . SER B 1 850 ? 1.321 -31.562 -24.453 1 83.31 850 SER B CA 1
ATOM 14136 C C . SER B 1 850 ? 2.424 -32.594 -24.672 1 83.31 850 SER B C 1
ATOM 14138 O O . SER B 1 850 ? 2.168 -33.688 -25.188 1 83.31 850 SER B O 1
ATOM 14140 N N . ARG B 1 851 ? 3.531 -32.25 -24.219 1 82.75 851 ARG B N 1
ATOM 14141 C CA . ARG B 1 851 ? 4.668 -33.156 -24.359 1 82.75 851 ARG B CA 1
ATOM 14142 C C . ARG B 1 851 ? 4.535 -34.344 -23.422 1 82.75 851 ARG B C 1
ATOM 14144 O O . ARG B 1 851 ? 5.023 -35.438 -23.719 1 82.75 851 ARG B O 1
ATOM 14151 N N . LEU B 1 852 ? 3.803 -34.188 -22.375 1 87 852 LEU B N 1
ATOM 14152 C CA . LEU B 1 852 ? 3.695 -35.219 -21.359 1 87 852 LEU B CA 1
ATOM 14153 C C . LEU B 1 852 ? 2.438 -36.062 -21.578 1 87 852 LEU B C 1
ATOM 14155 O O . LEU B 1 852 ? 2.24 -37.062 -20.906 1 87 852 LEU B O 1
ATOM 14159 N N . MET B 1 853 ? 1.657 -35.688 -22.547 1 88.5 853 MET B N 1
ATOM 14160 C CA . MET B 1 853 ? 0.364 -36.344 -22.781 1 88.5 853 MET B CA 1
ATOM 14161 C C . MET B 1 853 ? 0.539 -37.812 -23.094 1 88.5 853 MET B C 1
ATOM 14163 O O . MET B 1 853 ? -0.217 -38.656 -22.594 1 88.5 853 MET B O 1
ATOM 14167 N N . PRO B 1 854 ? 1.561 -38.125 -23.859 1 88.69 854 PRO B N 1
ATOM 14168 C CA . PRO B 1 854 ? 1.747 -39.562 -24.125 1 88.69 854 PRO B CA 1
ATOM 14169 C C . PRO B 1 854 ? 2.014 -40.375 -22.859 1 88.69 854 PRO B C 1
ATOM 14171 O O . PRO B 1 854 ? 1.573 -41.531 -22.75 1 88.69 854 PRO B O 1
ATOM 14174 N N . TRP B 1 855 ? 2.65 -39.781 -21.984 1 88.88 855 TRP B N 1
ATOM 14175 C CA . TRP B 1 855 ? 2.908 -40.469 -20.719 1 88.88 855 TRP B CA 1
ATOM 14176 C C . TRP B 1 855 ? 1.609 -40.688 -19.953 1 88.88 855 TRP B C 1
ATOM 14178 O O . TRP B 1 855 ? 1.412 -41.781 -19.359 1 88.88 855 TRP B O 1
ATOM 14188 N N . ALA B 1 856 ? 0.773 -39.719 -19.938 1 89.31 856 ALA B N 1
ATOM 14189 C CA . ALA B 1 856 ? -0.512 -39.844 -19.25 1 89.31 856 ALA B CA 1
ATOM 14190 C C . ALA B 1 856 ? -1.385 -40.906 -19.891 1 89.31 856 ALA B C 1
ATOM 14192 O O . ALA B 1 856 ? -2.029 -41.688 -19.188 1 89.31 856 ALA B O 1
ATOM 14193 N N . VAL B 1 857 ? -1.371 -41 -21.203 1 91 857 VAL B N 1
ATOM 14194 C CA . VAL B 1 857 ? -2.201 -41.938 -21.922 1 91 857 VAL B CA 1
ATOM 14195 C C . VAL B 1 857 ? -1.688 -43.375 -21.672 1 91 857 VAL B C 1
ATOM 14197 O O . VAL B 1 857 ? -2.475 -44.281 -21.438 1 91 857 VAL B O 1
ATOM 14200 N N . CYS B 1 858 ? -0.386 -43.531 -21.703 1 90 858 CYS B N 1
ATOM 14201 C CA . CYS B 1 858 ? 0.198 -44.844 -21.438 1 90 858 CYS B CA 1
ATOM 14202 C C . CYS B 1 858 ? -0.108 -45.281 -20.016 1 90 858 CYS B C 1
ATOM 14204 O O . CYS B 1 858 ? -0.427 -46.469 -19.797 1 90 858 CYS B O 1
ATOM 14206 N N . SER B 1 859 ? -0.031 -44.375 -19.141 1 87.81 859 SER B N 1
ATOM 14207 C CA . SER B 1 859 ? -0.332 -44.688 -17.75 1 87.81 859 SER B CA 1
ATOM 14208 C C . SER B 1 859 ? -1.799 -45.062 -17.578 1 87.81 859 SER B C 1
ATOM 14210 O O . SER B 1 859 ? -2.135 -45.875 -16.719 1 87.81 859 SER B O 1
ATOM 14212 N N . LEU B 1 860 ? -2.607 -44.438 -18.344 1 89 860 LEU B N 1
ATOM 14213 C CA . LEU B 1 860 ? -4.039 -44.719 -18.266 1 89 860 LEU B CA 1
ATOM 14214 C C . LEU B 1 860 ? -4.383 -46.062 -18.906 1 89 860 LEU B C 1
ATOM 14216 O O . LEU B 1 860 ? -5.223 -46.781 -18.375 1 89 860 LEU B O 1
ATOM 14220 N N . LEU B 1 861 ? -3.791 -46.344 -19.984 1 87.5 861 LEU B N 1
ATOM 14221 C CA . LEU B 1 861 ? -4.082 -47.594 -20.719 1 87.5 861 LEU B CA 1
ATOM 14222 C C . LEU B 1 861 ? -3.703 -48.812 -19.891 1 87.5 861 LEU B C 1
ATOM 14224 O O . LEU B 1 861 ? -4.383 -49.844 -19.953 1 87.5 861 LEU B O 1
ATOM 14228 N N . GLN B 1 862 ? -2.76 -48.656 -19.094 1 82.88 862 GLN B N 1
ATOM 14229 C CA . GLN B 1 862 ? -2.287 -49.75 -18.281 1 82.88 862 GLN B CA 1
ATOM 14230 C C . GLN B 1 862 ? -3.295 -50.125 -17.188 1 82.88 862 GLN B C 1
ATOM 14232 O O . GLN B 1 862 ? -3.359 -51.25 -16.734 1 82.88 862 GLN B O 1
ATOM 14237 N N . GLN B 1 863 ? -4.035 -49.125 -16.906 1 81.06 863 GLN B N 1
ATOM 14238 C CA . GLN B 1 863 ? -4.953 -49.312 -15.789 1 81.06 863 GLN B CA 1
ATOM 14239 C C . GLN B 1 863 ? -6.32 -49.781 -16.266 1 81.06 863 GLN B C 1
ATOM 14241 O O . GLN B 1 863 ? -7.223 -50.031 -15.453 1 81.06 863 GLN B O 1
ATOM 14246 N N . GLN B 1 864 ? -6.391 -50.031 -17.578 1 86.38 864 GLN B N 1
ATOM 14247 C CA . GLN B 1 864 ? -7.691 -50.406 -18.109 1 86.38 864 GLN B CA 1
ATOM 14248 C C . GLN B 1 864 ? -7.871 -51.938 -18.094 1 86.38 864 GLN B C 1
ATOM 14250 O O . GLN B 1 864 ? -6.891 -52.656 -18 1 86.38 864 GLN B O 1
ATOM 14255 N N . SER B 1 865 ? -9.102 -52.406 -18.203 1 82.75 865 SER B N 1
ATOM 14256 C CA . SER B 1 865 ? -9.438 -53.812 -18.156 1 82.75 865 SER B CA 1
ATOM 14257 C C . SER B 1 865 ? -9.094 -54.531 -19.469 1 82.75 865 SER B C 1
ATOM 14259 O O . SER B 1 865 ? -8.844 -53.875 -20.484 1 82.75 865 SER B O 1
ATOM 14261 N N . ALA B 1 866 ? -9.094 -55.812 -19.484 1 82.81 866 ALA B N 1
ATOM 14262 C CA . ALA B 1 866 ? -8.812 -56.625 -20.672 1 82.81 866 ALA B CA 1
ATOM 14263 C C . ALA B 1 866 ? -9.906 -56.469 -21.719 1 82.81 866 ALA B C 1
ATOM 14265 O O . ALA B 1 866 ? -9.633 -56.469 -22.922 1 82.81 866 ALA B O 1
ATOM 14266 N N . ALA B 1 867 ? -11.07 -56.25 -21.172 1 84.81 867 ALA B N 1
ATOM 14267 C CA . ALA B 1 867 ? -12.195 -56.062 -22.094 1 84.81 867 ALA B CA 1
ATOM 14268 C C . ALA B 1 867 ? -12.023 -54.781 -22.906 1 84.81 867 ALA B C 1
ATOM 14270 O O . ALA B 1 867 ? -12.344 -54.75 -24.094 1 84.81 867 ALA B O 1
ATOM 14271 N N . PHE B 1 868 ? -11.555 -53.844 -22.281 1 87.94 868 PHE B N 1
ATOM 14272 C CA . PHE B 1 868 ? -11.266 -52.594 -23 1 87.94 868 PHE B CA 1
ATOM 14273 C C . PHE B 1 868 ? -10.211 -52.812 -24.078 1 87.94 868 PHE B C 1
ATOM 14275 O O . PHE B 1 868 ? -10.352 -52.344 -25.203 1 87.94 868 PHE B O 1
ATOM 14282 N N . HIS B 1 869 ? -9.219 -53.531 -23.781 1 85.19 869 HIS B N 1
ATOM 14283 C CA . HIS B 1 869 ? -8.102 -53.75 -24.703 1 85.19 869 HIS B CA 1
ATOM 14284 C C . HIS B 1 869 ? -8.562 -54.5 -25.953 1 85.19 869 HIS B C 1
ATOM 14286 O O . HIS B 1 869 ? -8.125 -54.188 -27.062 1 85.19 869 HIS B O 1
ATOM 14292 N N . GLN B 1 870 ? -9.469 -55.375 -25.719 1 84.12 870 GLN B N 1
ATOM 14293 C CA . GLN B 1 870 ? -9.984 -56.156 -26.844 1 84.12 870 GLN B CA 1
ATOM 14294 C C . GLN B 1 870 ? -10.82 -55.281 -27.766 1 84.12 870 GLN B C 1
ATOM 14296 O O . GLN B 1 870 ? -10.719 -55.375 -29 1 84.12 870 GLN B O 1
ATOM 14301 N N . ARG B 1 871 ? -11.516 -54.438 -27.172 1 87.38 871 ARG B N 1
ATOM 14302 C CA . ARG B 1 871 ? -12.344 -53.531 -27.953 1 87.38 871 ARG B CA 1
ATOM 14303 C C . ARG B 1 871 ? -11.492 -52.5 -28.672 1 87.38 871 ARG B C 1
ATOM 14305 O O . ARG B 1 871 ? -11.789 -52.094 -29.797 1 87.38 871 ARG B O 1
ATOM 14312 N N . ALA B 1 872 ? -10.469 -52.062 -27.984 1 87.31 872 ALA B N 1
ATOM 14313 C CA . ALA B 1 872 ? -9.57 -51.062 -28.547 1 87.31 872 ALA B CA 1
ATOM 14314 C C . ALA B 1 872 ? -8.852 -51.594 -29.781 1 87.31 872 ALA B C 1
ATOM 14316 O O . ALA B 1 872 ? -8.594 -50.844 -30.719 1 87.31 872 ALA B O 1
ATOM 14317 N N . LEU B 1 873 ? -8.633 -52.812 -29.781 1 82.81 873 LEU B N 1
ATOM 14318 C CA . LEU B 1 873 ? -7.938 -53.438 -30.891 1 82.81 873 LEU B CA 1
ATOM 14319 C C . LEU B 1 873 ? -8.781 -53.406 -32.156 1 82.81 873 LEU B C 1
ATOM 14321 O O . LEU B 1 873 ? -8.242 -53.375 -33.281 1 82.81 873 LEU B O 1
ATOM 14325 N N . ARG B 1 874 ? -10.023 -53.375 -31.938 1 82.44 874 ARG B N 1
ATOM 14326 C CA . ARG B 1 874 ? -10.938 -53.344 -33.094 1 82.44 874 ARG B CA 1
ATOM 14327 C C . ARG B 1 874 ? -11.102 -51.938 -33.625 1 82.44 874 ARG B C 1
ATOM 14329 O O . ARG B 1 874 ? -11.586 -51.75 -34.75 1 82.44 874 ARG B O 1
ATOM 14336 N N . CYS B 1 875 ? -10.688 -50.969 -32.875 1 86.56 875 CYS B N 1
ATOM 14337 C CA . CYS B 1 875 ? -10.797 -49.562 -33.312 1 86.56 875 CYS B CA 1
ATOM 14338 C C . CYS B 1 875 ? -9.727 -49.25 -34.344 1 86.56 875 CYS B C 1
ATOM 14340 O O . CYS B 1 875 ? -8.539 -49.406 -34.094 1 86.56 875 CYS B O 1
ATOM 14342 N N . PRO B 1 876 ? -10.211 -48.75 -35.469 1 83.62 876 PRO B N 1
ATOM 14343 C CA . PRO B 1 876 ? -9.219 -48.438 -36.5 1 83.62 876 PRO B CA 1
ATOM 14344 C C . PRO B 1 876 ? -8.242 -47.344 -36.062 1 83.62 876 PRO B C 1
ATOM 14346 O O . PRO B 1 876 ? -8.656 -46.312 -35.562 1 83.62 876 PRO B O 1
ATOM 14349 N N . GLY B 1 877 ? -6.969 -47.625 -36.188 1 85.56 877 GLY B N 1
ATOM 14350 C CA . GLY B 1 877 ? -5.922 -46.656 -35.906 1 85.56 877 GLY B CA 1
ATOM 14351 C C . GLY B 1 877 ? -5.371 -46.75 -34.5 1 85.56 877 GLY B C 1
ATOM 14352 O O . GLY B 1 877 ? -4.402 -46.062 -34.156 1 85.56 877 GLY B O 1
ATOM 14353 N N . PHE B 1 878 ? -5.984 -47.5 -33.594 1 90 878 PHE B N 1
ATOM 14354 C CA . PHE B 1 878 ? -5.574 -47.562 -32.219 1 90 878 PHE B CA 1
ATOM 14355 C C . PHE B 1 878 ? -4.156 -48.094 -32.094 1 90 878 PHE B C 1
ATOM 14357 O O . PHE B 1 878 ? -3.342 -47.562 -31.328 1 90 878 PHE B O 1
ATOM 14364 N N . LEU B 1 879 ? -3.85 -49.219 -32.875 1 88.56 879 LEU B N 1
ATOM 14365 C CA . LEU B 1 879 ? -2.525 -49.812 -32.781 1 88.56 879 LEU B CA 1
ATOM 14366 C C . LEU B 1 879 ? -1.448 -48.812 -33.188 1 88.56 879 LEU B C 1
ATOM 14368 O O . LEU B 1 879 ? -0.407 -48.719 -32.531 1 88.56 879 LEU B O 1
ATOM 14372 N N . HIS B 1 880 ? -1.757 -48.125 -34.25 1 88.12 880 HIS B N 1
ATOM 14373 C CA . HIS B 1 880 ? -0.818 -47.125 -34.719 1 88.12 880 HIS B CA 1
ATOM 14374 C C . HIS B 1 880 ? -0.573 -46.062 -33.656 1 88.12 880 HIS B C 1
ATOM 14376 O O . HIS B 1 880 ? 0.577 -45.719 -33.344 1 88.12 880 HIS B O 1
ATOM 14382 N N . SER B 1 881 ? -1.649 -45.469 -33.125 1 90.12 881 SER B N 1
ATOM 14383 C CA . SER B 1 881 ? -1.559 -44.375 -32.125 1 90.12 881 SER B CA 1
ATOM 14384 C C . SER B 1 881 ? -0.903 -44.875 -30.844 1 90.12 881 SER B C 1
ATOM 14386 O O . SER B 1 881 ? -0.071 -44.188 -30.266 1 90.12 881 SER B O 1
ATOM 14388 N N . ALA B 1 882 ? -1.266 -46.031 -30.391 1 90.06 882 ALA B N 1
ATOM 14389 C CA . ALA B 1 882 ? -0.732 -46.594 -29.156 1 90.06 882 ALA B CA 1
ATOM 14390 C C . ALA B 1 882 ? 0.778 -46.781 -29.25 1 90.06 882 ALA B C 1
ATOM 14392 O O . ALA B 1 882 ? 1.503 -46.531 -28.281 1 90.06 882 ALA B O 1
ATOM 14393 N N . THR B 1 883 ? 1.216 -47.281 -30.375 1 90.38 883 THR B N 1
ATOM 14394 C CA . THR B 1 883 ? 2.648 -47.469 -30.562 1 90.38 883 THR B CA 1
ATOM 14395 C C . THR B 1 883 ? 3.385 -46.156 -30.547 1 90.38 883 THR B C 1
ATOM 14397 O O . THR B 1 883 ? 4.461 -46.031 -29.969 1 90.38 883 THR B O 1
ATOM 14400 N N . LEU B 1 884 ? 2.781 -45.25 -31.203 1 89.75 884 LEU B N 1
ATOM 14401 C CA . LEU B 1 884 ? 3.391 -43.906 -31.234 1 89.75 884 LEU B CA 1
ATOM 14402 C C . LEU B 1 884 ? 3.434 -43.312 -29.828 1 89.75 884 LEU B C 1
ATOM 14404 O O . LEU B 1 884 ? 4.402 -42.625 -29.469 1 89.75 884 LEU B O 1
ATOM 14408 N N . TRP B 1 885 ? 2.371 -43.469 -29.031 1 92 885 TRP B N 1
ATOM 14409 C CA . TRP B 1 885 ? 2.35 -42.969 -27.656 1 92 885 TRP B CA 1
ATOM 14410 C C . TRP B 1 885 ? 3.455 -43.625 -26.828 1 92 885 TRP B C 1
ATOM 14412 O O . TRP B 1 885 ? 4.121 -42.938 -26.047 1 92 885 TRP B O 1
ATOM 14422 N N . TYR B 1 886 ? 3.605 -44.844 -27.016 1 92.06 886 TYR B N 1
ATOM 14423 C CA . TYR B 1 886 ? 4.652 -45.562 -26.297 1 92.06 886 TYR B CA 1
ATOM 14424 C C . TYR B 1 886 ? 6.031 -45 -26.656 1 92.06 886 TYR B C 1
ATOM 14426 O O . TYR B 1 886 ? 6.863 -44.781 -25.781 1 92.06 886 TYR B O 1
ATOM 14434 N N . LEU B 1 887 ? 6.258 -44.844 -27.922 1 91.19 887 LEU B N 1
ATOM 14435 C CA . LEU B 1 887 ? 7.551 -44.344 -28.359 1 91.19 887 LEU B CA 1
ATOM 14436 C C . LEU B 1 887 ? 7.809 -42.938 -27.797 1 91.19 887 LEU B C 1
ATOM 14438 O O . LEU B 1 887 ? 8.93 -42.625 -27.391 1 91.19 887 LEU B O 1
ATOM 14442 N N . ALA B 1 888 ? 6.801 -42.188 -27.797 1 90.69 888 ALA B N 1
ATOM 14443 C CA . ALA B 1 888 ? 6.934 -40.844 -27.234 1 90.69 888 ALA B CA 1
ATOM 14444 C C . ALA B 1 888 ? 7.215 -40.906 -25.734 1 90.69 888 ALA B C 1
ATOM 14446 O O . ALA B 1 888 ? 8.023 -40.125 -25.234 1 90.69 888 ALA B O 1
ATOM 14447 N N . ALA B 1 889 ? 6.539 -41.719 -25.031 1 91.06 889 ALA B N 1
ATOM 14448 C CA . ALA B 1 889 ? 6.762 -41.906 -23.594 1 91.06 889 ALA B CA 1
ATOM 14449 C C . ALA B 1 889 ? 8.172 -42.406 -23.312 1 91.06 889 ALA B C 1
ATOM 14451 O O . ALA B 1 889 ? 8.805 -42 -22.344 1 91.06 889 ALA B O 1
ATOM 14452 N N . LEU B 1 890 ? 8.609 -43.281 -24.141 1 91.69 890 LEU B N 1
ATOM 14453 C CA . LEU B 1 890 ? 9.953 -43.812 -24 1 91.69 890 LEU B CA 1
ATOM 14454 C C . LEU B 1 890 ? 11 -42.719 -24.203 1 91.69 890 LEU B C 1
ATOM 14456 O O . LEU B 1 890 ? 12 -42.656 -23.469 1 91.69 890 LEU B O 1
ATOM 14460 N N . ARG B 1 891 ? 10.766 -41.938 -25.125 1 89.81 891 ARG B N 1
ATOM 14461 C CA . ARG B 1 891 ? 11.68 -40.844 -25.359 1 89.81 891 ARG B CA 1
ATOM 14462 C C . ARG B 1 891 ? 11.727 -39.906 -24.156 1 89.81 891 ARG B C 1
ATOM 14464 O O . ARG B 1 891 ? 12.789 -39.406 -23.797 1 89.81 891 ARG B O 1
ATOM 14471 N N . LEU B 1 892 ? 10.586 -39.656 -23.609 1 89.19 892 LEU B N 1
ATOM 14472 C CA . LEU B 1 892 ? 10.523 -38.781 -22.422 1 89.19 892 LEU B CA 1
ATOM 14473 C C . LEU B 1 892 ? 11.328 -39.406 -21.281 1 89.19 892 LEU B C 1
ATOM 14475 O O . LEU B 1 892 ? 12.008 -38.688 -20.547 1 89.19 892 LEU B O 1
ATOM 14479 N N . PHE B 1 893 ? 11.227 -40.656 -21.141 1 89.25 893 PHE B N 1
ATOM 14480 C CA . PHE B 1 893 ? 11.945 -41.344 -20.078 1 89.25 893 PHE B CA 1
ATOM 14481 C C . PHE B 1 893 ? 13.453 -41.281 -20.328 1 89.25 893 PHE B C 1
ATOM 14483 O O . PHE B 1 893 ? 14.227 -41.031 -19.391 1 89.25 893 PHE B O 1
ATOM 14490 N N . LEU B 1 894 ? 13.828 -41.406 -21.5 1 88.69 894 LEU B N 1
ATOM 14491 C CA . LEU B 1 894 ? 15.25 -41.406 -21.844 1 88.69 894 LEU B CA 1
ATOM 14492 C C . LEU B 1 894 ? 15.828 -40 -21.688 1 88.69 894 LEU B C 1
ATOM 14494 O O . LEU B 1 894 ? 17 -39.844 -21.312 1 88.69 894 LEU B O 1
ATOM 14498 N N . ASP B 1 895 ? 15.047 -39.062 -21.969 1 84.44 895 ASP B N 1
ATOM 14499 C CA . ASP B 1 895 ? 15.484 -37.688 -21.844 1 84.44 895 ASP B CA 1
ATOM 14500 C C . ASP B 1 895 ? 15.445 -37.219 -20.391 1 84.44 895 ASP B C 1
ATOM 14502 O O . ASP B 1 895 ? 15.898 -36.094 -20.078 1 84.44 895 ASP B O 1
ATOM 14506 N N . GLY B 1 896 ? 14.914 -37.969 -19.484 1 79.75 896 GLY B N 1
ATOM 14507 C CA . GLY B 1 896 ? 14.859 -37.656 -18.062 1 79.75 896 GLY B CA 1
ATOM 14508 C C . GLY B 1 896 ? 13.703 -36.719 -17.719 1 79.75 896 GLY B C 1
ATOM 14509 O O . GLY B 1 896 ? 13.742 -36.031 -16.703 1 79.75 896 GLY B O 1
ATOM 14510 N N . GLU B 1 897 ? 12.719 -36.688 -18.562 1 79.19 897 GLU B N 1
ATOM 14511 C CA . GLU B 1 897 ? 11.594 -35.781 -18.359 1 79.19 897 GLU B CA 1
ATOM 14512 C C . GLU B 1 897 ? 10.367 -36.5 -17.828 1 79.19 897 GLU B C 1
ATOM 14514 O O . GLU B 1 897 ? 9.289 -35.938 -17.719 1 79.19 897 GLU B O 1
ATOM 14519 N N . ALA B 1 898 ? 10.5 -37.75 -17.531 1 79.5 898 ALA B N 1
ATOM 14520 C CA . ALA B 1 898 ? 9.375 -38.531 -17.047 1 79.5 898 ALA B CA 1
ATOM 14521 C C . ALA B 1 898 ? 8.961 -38.094 -15.641 1 79.5 898 ALA B C 1
ATOM 14523 O O . ALA B 1 898 ? 9.812 -37.781 -14.812 1 79.5 898 ALA B O 1
ATOM 14524 N N . PRO B 1 899 ? 7.578 -37.812 -15.461 1 75.31 899 PRO B N 1
ATOM 14525 C CA . PRO B 1 899 ? 7.129 -37.344 -14.141 1 75.31 899 PRO B CA 1
ATOM 14526 C C . PRO B 1 899 ? 7.477 -38.344 -13.023 1 75.31 899 PRO B C 1
ATOM 14528 O O . PRO B 1 899 ? 7.477 -39.531 -13.234 1 75.31 899 PRO B O 1
ATOM 14531 N N . ALA B 1 900 ? 8.242 -37.844 -11.938 1 61.75 900 ALA B N 1
ATOM 14532 C CA . ALA B 1 900 ? 8.609 -38.688 -10.797 1 61.75 900 ALA B CA 1
ATOM 14533 C C . ALA B 1 900 ? 7.398 -38.969 -9.906 1 61.75 900 ALA B C 1
ATOM 14535 O O . ALA B 1 900 ? 6.754 -38.031 -9.43 1 61.75 900 ALA B O 1
ATOM 14536 N N . SER B 1 901 ? 6.465 -39.656 -10.219 1 56.62 901 SER B N 1
ATOM 14537 C CA . SER B 1 901 ? 5.289 -39.812 -9.367 1 56.62 901 SER B CA 1
ATOM 14538 C C . SER B 1 901 ? 5.668 -40.375 -8 1 56.62 901 SER B C 1
ATOM 14540 O O . SER B 1 901 ? 6.426 -41.344 -7.914 1 56.62 901 SER B O 1
ATOM 14542 N N . ALA B 1 902 ? 5.613 -39.625 -6.867 1 48.19 902 ALA B N 1
ATOM 14543 C CA . ALA B 1 902 ? 5.871 -40.062 -5.492 1 48.19 902 ALA B CA 1
ATOM 14544 C C . ALA B 1 902 ? 5.281 -41.438 -5.223 1 48.19 902 ALA B C 1
ATOM 14546 O O . ALA B 1 902 ? 5.863 -42.219 -4.48 1 48.19 902 ALA B O 1
ATOM 14547 N N . HIS B 1 903 ? 3.98 -41.594 -5.375 1 49.75 903 HIS B N 1
ATOM 14548 C CA . HIS B 1 903 ? 3.324 -42.844 -4.949 1 49.75 903 HIS B CA 1
ATOM 14549 C C . HIS B 1 903 ? 3.326 -43.875 -6.062 1 49.75 903 HIS B C 1
ATOM 14551 O O . HIS B 1 903 ? 2.852 -45 -5.867 1 49.75 903 HIS B O 1
ATOM 14557 N N . GLN B 1 904 ? 3.441 -43.438 -7.223 1 51.41 904 GLN B N 1
ATOM 14558 C CA . GLN B 1 904 ? 3.23 -44.406 -8.297 1 51.41 904 GLN B CA 1
ATOM 14559 C C . GLN B 1 904 ? 4.477 -45.281 -8.516 1 51.41 904 GLN B C 1
ATOM 14561 O O . GLN B 1 904 ? 5.559 -44.938 -8.031 1 51.41 904 GLN B O 1
ATOM 14566 N N . VAL B 1 905 ? 4.273 -46.25 -9.414 1 56.5 905 VAL B N 1
ATOM 14567 C CA . VAL B 1 905 ? 5.062 -47.312 -10.023 1 56.5 905 VAL B CA 1
ATOM 14568 C C . VAL B 1 905 ? 6.305 -46.719 -10.688 1 56.5 905 VAL B C 1
ATOM 14570 O O . VAL B 1 905 ? 6.266 -45.625 -11.203 1 56.5 905 VAL B O 1
ATOM 14573 N N . GLU B 1 906 ? 7.363 -47.125 -10.438 1 67.69 906 GLU B N 1
ATOM 14574 C CA . GLU B 1 906 ? 8.633 -46.812 -11.094 1 67.69 906 GLU B CA 1
ATOM 14575 C C . GLU B 1 906 ? 8.438 -46.531 -12.578 1 67.69 906 GLU B C 1
ATOM 14577 O O . GLU B 1 906 ? 7.73 -47.281 -13.266 1 67.69 906 GLU B O 1
ATOM 14582 N N . PRO B 1 907 ? 8.586 -45.312 -13.086 1 80.81 907 PRO B N 1
ATOM 14583 C CA . PRO B 1 907 ? 8.453 -45 -14.508 1 80.81 907 PRO B CA 1
ATOM 14584 C C . PRO B 1 907 ? 8.828 -46.156 -15.414 1 80.81 907 PRO B C 1
ATOM 14586 O O . PRO B 1 907 ? 8.242 -46.344 -16.484 1 80.81 907 PRO B O 1
ATOM 14589 N N . THR B 1 908 ? 9.602 -47 -14.828 1 83.31 908 THR B N 1
ATOM 14590 C CA . THR B 1 908 ? 10.023 -48.125 -15.617 1 83.31 908 THR B CA 1
ATOM 14591 C C . THR B 1 908 ? 8.906 -49.156 -15.711 1 83.31 908 THR B C 1
ATOM 14593 O O . THR B 1 908 ? 8.742 -49.844 -16.734 1 83.31 908 THR B O 1
ATOM 14596 N N . ARG B 1 909 ? 8.156 -49.219 -14.773 1 82.94 909 ARG B N 1
ATOM 14597 C CA . ARG B 1 909 ? 7.062 -50.188 -14.773 1 82.94 909 ARG B CA 1
ATOM 14598 C C . ARG B 1 909 ? 5.973 -49.781 -15.758 1 82.94 909 ARG B C 1
ATOM 14600 O O . ARG B 1 909 ? 5.387 -50.625 -16.438 1 82.94 909 ARG B O 1
ATOM 14607 N N . VAL B 1 910 ? 5.75 -48.531 -15.844 1 85 910 VAL B N 1
ATOM 14608 C CA . VAL B 1 910 ? 4.746 -48.031 -16.781 1 85 910 VAL B CA 1
ATOM 14609 C C . VAL B 1 910 ? 5.164 -48.344 -18.203 1 85 910 VAL B C 1
ATOM 14611 O O . VAL B 1 910 ? 4.348 -48.781 -19.016 1 85 910 VAL B O 1
ATOM 14614 N N . LEU B 1 911 ? 6.395 -48.188 -18.469 1 88.75 911 LEU B N 1
ATOM 14615 C CA . LEU B 1 911 ? 6.898 -48.406 -19.812 1 88.75 911 LEU B CA 1
ATOM 14616 C C . LEU B 1 911 ? 6.914 -49.906 -20.141 1 88.75 911 LEU B C 1
ATOM 14618 O O . LEU B 1 911 ? 6.562 -50.312 -21.25 1 88.75 911 LEU B O 1
ATOM 14622 N N . ASP B 1 912 ? 7.273 -50.625 -19.109 1 89.12 912 ASP B N 1
ATOM 14623 C CA . ASP B 1 912 ? 7.328 -52.094 -19.328 1 89.12 912 ASP B CA 1
ATOM 14624 C C . ASP B 1 912 ? 5.934 -52.656 -19.578 1 89.12 912 ASP B C 1
ATOM 14626 O O . ASP B 1 912 ? 5.746 -53.5 -20.453 1 89.12 912 ASP B O 1
ATOM 14630 N N . CYS B 1 913 ? 5.047 -52.219 -18.875 1 87.12 913 CYS B N 1
ATOM 14631 C CA . CYS B 1 913 ? 3.68 -52.719 -19.016 1 87.12 913 CYS B CA 1
ATOM 14632 C C . CYS B 1 913 ? 3.084 -52.25 -20.344 1 87.12 913 CYS B C 1
ATOM 14634 O O . CYS B 1 913 ? 2.359 -53.031 -21 1 87.12 913 CYS B O 1
ATOM 14636 N N . THR B 1 914 ? 3.398 -51.125 -20.75 1 89.81 914 THR B N 1
ATOM 14637 C CA . THR B 1 914 ? 2.895 -50.625 -22.016 1 89.81 914 THR B CA 1
ATOM 14638 C C . THR B 1 914 ? 3.535 -51.344 -23.188 1 89.81 914 THR B C 1
ATOM 14640 O O . THR B 1 914 ? 2.869 -51.656 -24.172 1 89.81 914 THR B O 1
ATOM 14643 N N . LYS B 1 915 ? 4.754 -51.594 -22.984 1 91.31 915 LYS B N 1
ATOM 14644 C CA . LYS B 1 915 ? 5.453 -52.375 -24.016 1 91.31 915 LYS B CA 1
ATOM 14645 C C . LYS B 1 915 ? 4.824 -53.75 -24.203 1 91.31 915 LYS B C 1
ATOM 14647 O O . LYS B 1 915 ? 4.57 -54.156 -25.344 1 91.31 915 LYS B O 1
ATOM 14652 N N . GLN B 1 916 ? 4.594 -54.375 -23.125 1 89.94 916 GLN B N 1
ATOM 14653 C CA . GLN B 1 916 ? 3.99 -55.688 -23.188 1 89.94 916 GLN B CA 1
ATOM 14654 C C . GLN B 1 916 ? 2.598 -55.625 -23.812 1 89.94 916 GLN B C 1
ATOM 14656 O O . GLN B 1 916 ? 2.211 -56.531 -24.562 1 89.94 916 GLN B O 1
ATOM 14661 N N . PHE B 1 917 ? 2.018 -54.656 -23.516 1 89.06 917 PHE B N 1
ATOM 14662 C CA . PHE B 1 917 ? 0.683 -54.469 -24.062 1 89.06 917 PHE B CA 1
ATOM 14663 C C . PHE B 1 917 ? 0.743 -54.25 -25.578 1 89.06 917 PHE B C 1
ATOM 14665 O O . PHE B 1 917 ? -0.036 -54.875 -26.312 1 89.06 917 PHE B O 1
ATOM 14672 N N . ILE B 1 918 ? 1.612 -53.469 -26.047 1 90.06 918 ILE B N 1
ATOM 14673 C CA . ILE B 1 918 ? 1.73 -53.188 -27.469 1 90.06 918 ILE B CA 1
ATOM 14674 C C . ILE B 1 918 ? 2.182 -54.438 -28.234 1 90.06 918 ILE B C 1
ATOM 14676 O O . ILE B 1 918 ? 1.694 -54.688 -29.328 1 90.06 918 ILE B O 1
ATOM 14680 N N . LEU B 1 919 ? 3.064 -55.156 -27.562 1 89.81 919 LEU B N 1
ATOM 14681 C CA . LEU B 1 919 ? 3.523 -56.375 -28.188 1 89.81 919 LEU B CA 1
ATOM 14682 C C . LEU B 1 919 ? 2.373 -57.375 -28.344 1 89.81 919 LEU B C 1
ATOM 14684 O O . LEU B 1 919 ? 2.254 -58.031 -29.375 1 89.81 919 LEU B O 1
ATOM 14688 N N . SER B 1 920 ? 1.604 -57.406 -27.359 1 87.25 920 SER B N 1
ATOM 14689 C CA . SER B 1 920 ? 0.439 -58.281 -27.422 1 87.25 920 SER B CA 1
ATOM 14690 C C . SER B 1 920 ? -0.543 -57.812 -28.5 1 87.25 920 SER B C 1
ATOM 14692 O O . SER B 1 920 ? -1.168 -58.625 -29.172 1 87.25 920 SER B O 1
ATOM 14694 N N . LEU B 1 921 ? -0.642 -56.562 -28.719 1 86.12 921 LEU B N 1
ATOM 14695 C CA . LEU B 1 921 ? -1.534 -55.969 -29.719 1 86.12 921 LEU B CA 1
ATOM 14696 C C . LEU B 1 921 ? -1.043 -56.281 -31.125 1 86.12 921 LEU B C 1
ATOM 14698 O O . LEU B 1 921 ? -1.843 -56.594 -32 1 86.12 921 LEU B O 1
ATOM 14702 N N . ILE B 1 922 ? 0.169 -56.188 -31.281 1 87.25 922 ILE B N 1
ATOM 14703 C CA . ILE B 1 922 ? 0.758 -56.438 -32.594 1 87.25 922 ILE B CA 1
ATOM 14704 C C . ILE B 1 922 ? 0.595 -57.906 -32.969 1 87.25 922 ILE B C 1
ATOM 14706 O O . ILE B 1 922 ? 0.297 -58.25 -34.125 1 87.25 922 ILE B O 1
ATOM 14710 N N . ARG B 1 923 ? 0.711 -58.75 -31.938 1 84.88 923 ARG B N 1
ATOM 14711 C CA . ARG B 1 923 ? 0.604 -60.188 -32.188 1 84.88 923 ARG B CA 1
ATOM 14712 C C . ARG B 1 923 ? -0.823 -60.562 -32.562 1 84.88 923 ARG B C 1
ATOM 14714 O O . ARG B 1 923 ? -1.035 -61.469 -33.344 1 84.88 923 ARG B O 1
ATOM 14721 N N . GLN B 1 924 ? -1.717 -59.844 -32.062 1 84.12 924 GLN B N 1
ATOM 14722 C CA . GLN B 1 924 ? -3.121 -60.156 -32.281 1 84.12 924 GLN B CA 1
ATOM 14723 C C . GLN B 1 924 ? -3.688 -59.406 -33.469 1 84.12 924 GLN B C 1
ATOM 14725 O O . GLN B 1 924 ? -4.781 -59.719 -33.938 1 84.12 924 GLN B O 1
ATOM 14730 N N . ALA B 1 925 ? -2.963 -58.469 -33.969 1 83.19 925 ALA B N 1
ATOM 14731 C CA . ALA B 1 925 ? -3.48 -57.594 -35 1 83.19 925 ALA B CA 1
ATOM 14732 C C . ALA B 1 925 ? -3.43 -58.281 -36.375 1 83.19 925 ALA B C 1
ATOM 14734 O O . ALA B 1 925 ? -2.447 -58.969 -36.719 1 83.19 925 ALA B O 1
ATOM 14735 N N . PRO B 1 926 ? -4.586 -58.25 -37.062 1 77.25 926 PRO B N 1
ATOM 14736 C CA . PRO B 1 926 ? -4.535 -58.75 -38.406 1 77.25 926 PRO B CA 1
ATOM 14737 C C . PRO B 1 926 ? -3.641 -57.938 -39.344 1 77.25 926 PRO B C 1
ATOM 14739 O O . PRO B 1 926 ? -3.363 -56.75 -39.031 1 77.25 926 PRO B O 1
ATOM 14742 N N . ALA B 1 927 ? -3.105 -58.438 -40.312 1 71.19 927 ALA B N 1
ATOM 14743 C CA . ALA B 1 927 ? -2.195 -57.781 -41.219 1 71.19 927 ALA B CA 1
ATOM 14744 C C . ALA B 1 927 ? -2.863 -56.562 -41.875 1 71.19 927 ALA B C 1
ATOM 14746 O O . ALA B 1 927 ? -2.186 -55.625 -42.281 1 71.19 927 ALA B O 1
ATOM 14747 N N . ALA B 1 928 ? -4.211 -56.625 -41.844 1 75.62 928 ALA B N 1
ATOM 14748 C CA . ALA B 1 928 ? -4.941 -55.531 -42.531 1 75.62 928 ALA B CA 1
ATOM 14749 C C . ALA B 1 928 ? -5.258 -54.406 -41.562 1 75.62 928 ALA B C 1
ATOM 14751 O O . ALA B 1 928 ? -5.875 -53.406 -41.938 1 75.62 928 ALA B O 1
ATOM 14752 N N . ALA B 1 929 ? -4.746 -54.5 -40.406 1 78.5 929 ALA B N 1
ATOM 14753 C CA . ALA B 1 929 ? -5.07 -53.5 -39.406 1 78.5 929 ALA B CA 1
ATOM 14754 C C . ALA B 1 929 ? -4.387 -52.156 -39.719 1 78.5 929 ALA B C 1
ATOM 14756 O O . ALA B 1 929 ? -4.93 -51.094 -39.438 1 78.5 929 ALA B O 1
ATOM 14757 N N . LEU B 1 930 ? -3.16 -52.219 -40.344 1 84.88 930 LEU B N 1
ATOM 14758 C CA . LEU B 1 930 ? -2.404 -51.031 -40.75 1 84.88 930 LEU B CA 1
ATOM 14759 C C . LEU B 1 930 ? -2.016 -51.094 -42.219 1 84.88 930 LEU B C 1
ATOM 14761 O O . LEU B 1 930 ? -1.972 -52.156 -42.812 1 84.88 930 LEU B O 1
ATOM 14765 N N . SER B 1 931 ? -1.978 -49.969 -42.781 1 83.38 931 SER B N 1
ATOM 14766 C CA . SER B 1 931 ? -1.473 -49.938 -44.156 1 83.38 931 SER B CA 1
ATOM 14767 C C . SER B 1 931 ? 0.01 -50.281 -44.188 1 83.38 931 SER B C 1
ATOM 14769 O O . SER B 1 931 ? 0.706 -50.219 -43.188 1 83.38 931 SER B O 1
ATOM 14771 N N . CYS B 1 932 ? 0.4 -50.688 -45.312 1 80.94 932 CYS B N 1
ATOM 14772 C CA . CYS B 1 932 ? 1.799 -51.062 -45.469 1 80.94 932 CYS B CA 1
ATOM 14773 C C . CYS B 1 932 ? 2.723 -49.906 -45.156 1 80.94 932 CYS B C 1
ATOM 14775 O O . CYS B 1 932 ? 3.771 -50.094 -44.531 1 80.94 932 CYS B O 1
ATOM 14777 N N . SER B 1 933 ? 2.26 -48.781 -45.531 1 84.69 933 SER B N 1
ATOM 14778 C CA . SER B 1 933 ? 3.076 -47.625 -45.25 1 84.69 933 SER B CA 1
ATOM 14779 C C . SER B 1 933 ? 3.168 -47.344 -43.75 1 84.69 933 SER B C 1
ATOM 14781 O O . SER B 1 933 ? 4.219 -46.938 -43.25 1 84.69 933 SER B O 1
ATOM 14783 N N . GLN B 1 934 ? 2.166 -47.656 -43.031 1 86.88 934 GLN B N 1
ATOM 14784 C CA . GLN B 1 934 ? 2.141 -47.406 -41.594 1 86.88 934 GLN B CA 1
ATOM 14785 C C . GLN B 1 934 ? 3.033 -48.438 -40.875 1 86.88 934 GLN B C 1
ATOM 14787 O O . GLN B 1 934 ? 3.723 -48.062 -39.906 1 86.88 934 GLN B O 1
ATOM 14792 N N . TRP B 1 935 ? 3.047 -49.625 -41.344 1 86.88 935 TRP B N 1
ATOM 14793 C CA . TRP B 1 935 ? 3.887 -50.656 -40.719 1 86.88 935 TRP B CA 1
ATOM 14794 C C . TRP B 1 935 ? 5.363 -50.281 -40.844 1 86.88 935 TRP B C 1
ATOM 14796 O O . TRP B 1 935 ? 6.121 -50.406 -39.875 1 86.88 935 TRP B O 1
ATOM 14806 N N . ILE B 1 936 ? 5.645 -49.75 -42 1 87.12 936 ILE B N 1
ATOM 14807 C CA . ILE B 1 936 ? 7.035 -49.406 -42.25 1 87.12 936 ILE B CA 1
ATOM 14808 C C . ILE B 1 936 ? 7.43 -48.188 -41.406 1 87.12 936 ILE B C 1
ATOM 14810 O O . ILE B 1 936 ? 8.531 -48.156 -40.844 1 87.12 936 ILE B O 1
ATOM 14814 N N . GLN B 1 937 ? 6.551 -47.312 -41.375 1 87.19 937 GLN B N 1
ATOM 14815 C CA . GLN B 1 937 ? 6.809 -46.125 -40.594 1 87.19 937 GLN B CA 1
ATOM 14816 C C . GLN B 1 937 ? 7.059 -46.469 -39.125 1 87.19 937 GLN B C 1
ATOM 14818 O O . GLN B 1 937 ? 7.984 -45.938 -38.5 1 87.19 937 GLN B O 1
ATOM 14823 N N . LEU B 1 938 ? 6.223 -47.25 -38.531 1 89 938 LEU B N 1
ATOM 14824 C CA . LEU B 1 938 ? 6.352 -47.625 -37.125 1 89 938 LEU B CA 1
ATOM 14825 C C . LEU B 1 938 ? 7.652 -48.375 -36.906 1 89 938 LEU B C 1
ATOM 14827 O O . LEU B 1 938 ? 8.32 -48.188 -35.875 1 89 938 LEU B O 1
ATOM 14831 N N . GLU B 1 939 ? 7.992 -49.188 -37.844 1 89.25 939 GLU B N 1
ATOM 14832 C CA . GLU B 1 939 ? 9.234 -49.938 -37.719 1 89.25 939 GLU B CA 1
ATOM 14833 C C . GLU B 1 939 ? 10.453 -49.031 -37.719 1 89.25 939 GLU B C 1
ATOM 14835 O O . GLU B 1 939 ? 11.375 -49.188 -36.938 1 89.25 939 GLU B O 1
ATOM 14840 N N . THR B 1 940 ? 10.391 -48.094 -38.562 1 88.69 940 THR B N 1
ATOM 14841 C CA . THR B 1 940 ? 11.508 -47.156 -38.688 1 88.69 940 THR B CA 1
ATOM 14842 C C . THR B 1 940 ? 11.695 -46.344 -37.406 1 88.69 940 THR B C 1
ATOM 14844 O O . THR B 1 940 ? 12.82 -46.094 -36.969 1 88.69 940 THR B O 1
ATOM 14847 N N . HIS B 1 941 ? 10.602 -45.969 -36.781 1 88.5 941 HIS B N 1
ATOM 14848 C CA . HIS B 1 941 ? 10.664 -45.156 -35.562 1 88.5 941 HIS B CA 1
ATOM 14849 C C . HIS B 1 941 ? 11.156 -45.969 -34.375 1 88.5 941 HIS B C 1
ATOM 14851 O O . HIS B 1 941 ? 11.742 -45.438 -33.438 1 88.5 941 HIS B O 1
ATOM 14857 N N . CYS B 1 942 ? 10.891 -47.25 -34.406 1 90.12 942 CYS B N 1
ATOM 14858 C CA . CYS B 1 942 ? 11.164 -48.125 -33.25 1 90.12 942 CYS B CA 1
ATOM 14859 C C . CYS B 1 942 ? 12.594 -48.656 -33.281 1 90.12 942 CYS B C 1
ATOM 14861 O O . CYS B 1 942 ? 13.141 -49.062 -32.281 1 90.12 942 CYS B O 1
ATOM 14863 N N . VAL B 1 943 ? 13.273 -48.656 -34.438 1 86.75 943 VAL B N 1
ATOM 14864 C CA . VAL B 1 943 ? 14.562 -49.312 -34.625 1 86.75 943 VAL B CA 1
ATOM 14865 C C . VAL B 1 943 ? 15.586 -48.719 -33.656 1 86.75 943 VAL B C 1
ATOM 14867 O O . VAL B 1 943 ? 16.328 -49.469 -33 1 86.75 943 VAL B O 1
ATOM 14870 N N . ASP B 1 944 ? 15.516 -47.406 -33.438 1 87.12 944 ASP B N 1
ATOM 14871 C CA . ASP B 1 944 ? 16.531 -46.75 -32.625 1 87.12 944 ASP B CA 1
ATOM 14872 C C . ASP B 1 944 ? 16.109 -46.719 -31.156 1 87.12 944 ASP B C 1
ATOM 14874 O O . ASP B 1 944 ? 16.953 -46.688 -30.266 1 87.12 944 ASP B O 1
ATOM 14878 N N . LEU B 1 945 ? 14.836 -46.844 -30.859 1 90.25 945 LEU B N 1
ATOM 14879 C CA . LEU B 1 945 ? 14.359 -46.625 -29.5 1 90.25 945 LEU B CA 1
ATOM 14880 C C . LEU B 1 945 ? 14.102 -47.938 -28.781 1 90.25 945 LEU B C 1
ATOM 14882 O O . LEU B 1 945 ? 14.438 -48.094 -27.609 1 90.25 945 LEU B O 1
ATOM 14886 N N . ASP B 1 946 ? 13.398 -48.938 -29.531 1 92 946 ASP B N 1
ATOM 14887 C CA . ASP B 1 946 ? 13.062 -50.219 -28.969 1 92 946 ASP B CA 1
ATOM 14888 C C . ASP B 1 946 ? 13.234 -51.344 -30 1 92 946 ASP B C 1
ATOM 14890 O O . ASP B 1 946 ? 12.289 -51.719 -30.688 1 92 946 ASP B O 1
ATOM 14894 N N . PRO B 1 947 ? 14.328 -51.969 -30 1 89.88 947 PRO B N 1
ATOM 14895 C CA . PRO B 1 947 ? 14.633 -53 -31 1 89.88 947 PRO B CA 1
ATOM 14896 C C . PRO B 1 947 ? 13.695 -54.188 -30.922 1 89.88 947 PRO B C 1
ATOM 14898 O O . PRO B 1 947 ? 13.398 -54.812 -31.938 1 89.88 947 PRO B O 1
ATOM 14901 N N . GLU B 1 948 ? 13.312 -54.562 -29.766 1 90 948 GLU B N 1
ATOM 14902 C CA . GLU B 1 948 ? 12.391 -55.719 -29.625 1 90 948 GLU B CA 1
ATOM 14903 C C . GLU B 1 948 ? 11.07 -55.438 -30.344 1 90 948 GLU B C 1
ATOM 14905 O O . GLU B 1 948 ? 10.531 -56.312 -31.016 1 90 948 GLU B O 1
ATOM 14910 N N . LEU B 1 949 ? 10.641 -54.312 -30.203 1 91.38 949 LEU B N 1
ATOM 14911 C CA . LEU B 1 949 ? 9.406 -53.938 -30.859 1 91.38 949 LEU B CA 1
ATOM 14912 C C . LEU B 1 949 ? 9.594 -53.844 -32.375 1 91.38 949 LEU B C 1
ATOM 14914 O O . LEU B 1 949 ? 8.703 -54.25 -33.125 1 91.38 949 LEU B O 1
ATOM 14918 N N . ALA B 1 950 ? 10.672 -53.375 -32.781 1 91.19 950 ALA B N 1
ATOM 14919 C CA . ALA B 1 950 ? 10.977 -53.281 -34.219 1 91.19 950 ALA B CA 1
ATOM 14920 C C . ALA B 1 950 ? 11 -54.688 -34.844 1 91.19 950 ALA B C 1
ATOM 14922 O O . ALA B 1 950 ? 10.523 -54.875 -35.969 1 91.19 950 ALA B O 1
ATOM 14923 N N . ALA B 1 951 ? 11.508 -55.625 -34.125 1 88.88 951 ALA B N 1
ATOM 14924 C CA . ALA B 1 951 ? 11.586 -57 -34.625 1 88.88 951 ALA B CA 1
ATOM 14925 C C . ALA B 1 951 ? 10.195 -57.625 -34.781 1 88.88 951 ALA B C 1
ATOM 14927 O O . ALA B 1 951 ? 9.93 -58.312 -35.75 1 88.88 951 ALA B O 1
ATOM 14928 N N . THR B 1 952 ? 9.438 -57.312 -33.844 1 89.06 952 THR B N 1
ATOM 14929 C CA . THR B 1 952 ? 8.078 -57.844 -33.906 1 89.06 952 THR B CA 1
ATOM 14930 C C . THR B 1 952 ? 7.281 -57.219 -35.031 1 89.06 952 THR B C 1
ATOM 14932 O O . THR B 1 952 ? 6.465 -57.906 -35.656 1 89.06 952 THR B O 1
ATOM 14935 N N . LEU B 1 953 ? 7.531 -56.031 -35.281 1 88.44 953 LEU B N 1
ATOM 14936 C CA . LEU B 1 953 ? 6.855 -55.344 -36.375 1 88.44 953 LEU B CA 1
ATOM 14937 C C . LEU B 1 953 ? 7.328 -55.844 -37.75 1 88.44 953 LEU B C 1
ATOM 14939 O O . LEU B 1 953 ? 6.539 -55.938 -38.688 1 88.44 953 LEU B O 1
ATOM 14943 N N . SER B 1 954 ? 8.539 -56.219 -37.812 1 85.06 954 SER B N 1
ATOM 14944 C CA . SER B 1 954 ? 9.117 -56.719 -39.062 1 85.06 954 SER B CA 1
ATOM 14945 C C . SER B 1 954 ? 8.562 -58.094 -39.438 1 85.06 954 SER B C 1
ATOM 14947 O O . SER B 1 954 ? 8.469 -58.438 -40.625 1 85.06 954 SER B O 1
ATOM 14949 N N . VAL B 1 955 ? 8.266 -58.875 -38.406 1 81.69 955 VAL B N 1
ATOM 14950 C CA . VAL B 1 955 ? 7.711 -60.188 -38.625 1 81.69 955 VAL B CA 1
ATOM 14951 C C . VAL B 1 955 ? 6.367 -60.062 -39.344 1 81.69 955 VAL B C 1
ATOM 14953 O O . VAL B 1 955 ? 6.043 -60.875 -40.219 1 81.69 955 VAL B O 1
ATOM 14956 N N . HIS B 1 956 ? 5.727 -59.125 -39.094 1 76.94 956 HIS B N 1
ATOM 14957 C CA . HIS B 1 956 ? 4.414 -58.906 -39.688 1 76.94 956 HIS B CA 1
ATOM 14958 C C . HIS B 1 956 ? 4.543 -58.406 -41.125 1 76.94 956 HIS B C 1
ATOM 14960 O O . HIS B 1 956 ? 3.656 -58.625 -41.938 1 76.94 956 HIS B O 1
ATOM 14966 N N . LEU B 1 957 ? 5.66 -57.688 -41.375 1 75.44 957 LEU B N 1
ATOM 14967 C CA . LEU B 1 957 ? 5.902 -57.188 -42.719 1 75.44 957 LEU B CA 1
ATOM 14968 C C . LEU B 1 957 ? 6.34 -58.281 -43.656 1 75.44 957 LEU B C 1
ATOM 14970 O O . LEU B 1 957 ? 6.004 -58.281 -44.844 1 75.44 957 LEU B O 1
ATOM 14974 N N . ASP B 1 958 ? 7.211 -59.375 -43.156 1 65.94 958 ASP B N 1
ATOM 14975 C CA . ASP B 1 958 ? 7.727 -60.438 -44 1 65.94 958 ASP B CA 1
ATOM 14976 C C . ASP B 1 958 ? 6.625 -61.438 -44.344 1 65.94 958 ASP B C 1
ATOM 14978 O O . ASP B 1 958 ? 6.805 -62.312 -45.219 1 65.94 958 ASP B O 1
ATOM 14982 N N . HIS B 1 959 ? 5.613 -61.688 -43.562 1 56.84 959 HIS B N 1
ATOM 14983 C CA . HIS B 1 959 ? 4.641 -62.719 -43.938 1 56.84 959 HIS B CA 1
ATOM 14984 C C . HIS B 1 959 ? 3.92 -62.312 -45.219 1 56.84 959 HIS B C 1
ATOM 14986 O O . HIS B 1 959 ? 3.248 -61.281 -45.281 1 56.84 959 HIS B O 1
ATOM 14992 N N . PRO B 1 960 ? 4.445 -62.781 -46.344 1 48.03 960 PRO B N 1
ATOM 14993 C CA . PRO B 1 960 ? 3.895 -62.594 -47.688 1 48.03 960 PRO B CA 1
ATOM 14994 C C . PRO B 1 960 ? 2.375 -62.75 -47.719 1 48.03 960 PRO B C 1
ATOM 14996 O O . PRO B 1 960 ? 1.802 -63.469 -46.906 1 48.03 960 PRO B O 1
ATOM 14999 N N . ARG B 1 961 ? 1.622 -61.938 -48.344 1 46.47 961 ARG B N 1
ATOM 15000 C CA . ARG B 1 961 ? 0.305 -62.125 -48.969 1 46.47 961 ARG B CA 1
ATOM 15001 C C . ARG B 1 961 ? 0.185 -63.5 -49.594 1 46.47 961 ARG B C 1
ATOM 15003 O O . ARG B 1 961 ? 0.937 -63.844 -50.5 1 46.47 961 ARG B O 1
ATOM 15010 N N . VAL B 1 962 ? -0.083 -64.562 -48.875 1 38.22 962 VAL B N 1
ATOM 15011 C CA . VAL B 1 962 ? -0.644 -65.562 -49.719 1 38.22 962 VAL B CA 1
ATOM 15012 C C . VAL B 1 962 ? -1.669 -65 -50.688 1 38.22 962 VAL B C 1
ATOM 15014 O O . VAL B 1 962 ? -2.674 -64.438 -50.25 1 38.22 962 VAL B O 1
ATOM 15017 N N . ALA B 1 963 ? -1.194 -64.5 -51.812 1 33.91 963 ALA B N 1
ATOM 15018 C CA . ALA B 1 963 ? -2.043 -64.375 -52.969 1 33.91 963 ALA B CA 1
ATOM 15019 C C . ALA B 1 963 ? -2.973 -65.562 -53.094 1 33.91 963 ALA B C 1
ATOM 15021 O O . ALA B 1 963 ? -2.527 -66.75 -53.031 1 33.91 963 ALA B O 1
ATOM 15022 N N . PHE B 1 964 ? -4.199 -65.5 -52.719 1 29.06 964 PHE B N 1
ATOM 15023 C CA . PHE B 1 964 ? -5.109 -66.438 -53.375 1 29.06 964 PHE B CA 1
ATOM 15024 C C . PHE B 1 964 ? -4.801 -66.5 -54.875 1 29.06 964 PHE B C 1
ATOM 15026 O O . PHE B 1 964 ? -4.895 -65.5 -55.594 1 29.06 964 PHE B O 1
ATOM 15033 N N . LEU B 1 965 ? -4.016 -67.562 -55.281 1 23.14 965 LEU B N 1
ATOM 15034 C CA . LEU B 1 965 ? -4.504 -68.188 -56.5 1 23.14 965 LEU B CA 1
ATOM 15035 C C . LEU B 1 965 ? -5.922 -68.688 -56.312 1 23.14 965 LEU B C 1
ATOM 15037 O O . LEU B 1 965 ? -6.219 -69.312 -55.281 1 23.14 965 LEU B O 1
#

Radius of gyration: 52.89 Å; Cα contacts (8 Å, |Δi|>4): 2219; chains: 2; bounding box: 195×153×134 Å